Protein AF-0000000087551249 (afdb_homodimer)

Solvent-accessible surface area (backbone atoms only — not comparable to full-atom values): 108368 Å² total; per-residue (Å²): 127,77,73,72,62,60,64,64,60,66,68,62,65,72,64,69,71,70,69,76,69,64,62,28,78,43,80,35,20,57,87,67,61,36,80,37,28,28,23,51,27,59,48,64,46,78,80,56,37,34,36,37,21,14,61,62,23,50,32,40,34,32,59,84,55,61,48,70,63,79,89,60,98,62,96,59,46,29,38,47,56,72,41,65,37,43,92,74,44,35,36,35,34,30,26,70,90,45,57,42,31,39,37,38,39,92,92,38,81,43,81,42,50,66,85,35,77,92,44,60,92,66,51,50,63,44,78,56,96,94,36,67,24,36,60,55,68,59,40,45,65,76,70,66,72,46,86,91,57,27,34,26,37,81,42,85,66,22,36,37,40,43,38,72,72,31,51,31,36,28,29,38,71,82,64,80,50,78,45,77,34,96,46,69,33,50,53,82,51,51,60,41,42,39,65,59,85,60,37,34,37,41,46,35,47,92,76,58,44,32,38,32,36,44,89,73,38,78,44,84,43,87,67,87,46,65,65,73,38,36,77,73,40,43,53,36,28,35,64,66,76,73,46,32,34,35,38,42,94,50,27,38,21,44,45,43,78,56,96,90,36,63,42,74,42,84,73,50,65,51,55,68,90,77,45,60,74,77,40,44,26,26,65,43,75,41,72,91,77,40,33,36,40,37,18,14,59,63,70,8,38,36,41,32,32,65,39,61,33,32,51,38,55,71,64,89,79,59,84,72,45,63,35,40,38,39,41,74,67,48,57,69,30,32,30,33,75,37,35,36,28,32,37,56,62,32,70,74,46,73,63,62,58,84,51,90,62,86,41,22,48,45,69,48,97,78,55,22,41,35,33,37,37,93,82,29,33,38,36,39,28,35,45,93,55,72,44,68,48,67,54,71,44,78,53,96,42,37,49,53,42,50,47,78,57,96,74,29,31,35,38,32,30,26,45,96,80,67,65,41,21,34,43,38,34,19,73,49,94,79,71,79,63,77,73,44,76,45,81,37,79,49,59,72,35,18,72,42,68,80,51,99,50,36,30,39,36,24,15,54,62,26,43,31,42,32,33,63,88,72,70,41,82,41,73,50,95,57,71,88,38,35,29,37,28,63,47,64,44,99,85,67,50,36,36,40,29,20,63,67,73,13,40,27,41,56,53,94,93,36,78,42,78,57,81,57,47,97,83,45,50,43,22,36,39,47,52,76,40,68,52,97,86,46,32,31,42,33,39,11,55,67,16,37,33,38,32,54,44,67,53,54,54,48,20,73,72,66,72,66,57,85,72,67,61,42,66,44,44,32,70,44,25,40,87,50,34,31,40,36,48,50,30,38,78,15,26,48,41,75,33,76,75,53,31,36,39,38,22,12,49,58,31,47,42,31,31,41,77,89,72,50,83,83,86,60,44,60,84,70,52,67,43,60,45,38,32,35,38,69,82,75,48,95,53,76,43,80,45,59,60,55,45,79,45,64,62,86,42,64,54,31,38,39,39,50,50,46,47,46,78,59,66,67,87,57,62,50,35,33,36,31,66,25,58,61,88,47,77,81,55,66,78,37,81,45,61,94,46,40,50,78,40,68,70,61,73,59,45,56,33,38,40,39,35,36,34,49,45,48,87,84,75,40,65,33,71,50,71,36,38,36,41,26,55,65,52,74,79,68,34,68,69,42,51,50,50,53,50,53,52,52,51,53,50,53,51,49,52,51,51,53,53,50,52,56,54,48,56,55,44,54,57,48,52,52,53,40,54,53,48,55,53,51,40,55,53,57,56,57,55,48,57,56,57,58,55,55,57,56,53,54,55,48,46,54,44,57,51,53,39,55,60,35,48,51,43,40,54,38,47,55,49,39,75,72,51,88,50,69,69,57,36,51,52,35,46,51,48,40,44,53,50,36,49,52,50,35,53,48,36,52,51,48,38,54,46,43,53,59,67,67,45,88,61,55,58,56,41,92,68,70,45,46,56,38,59,54,54,49,54,51,48,60,69,46,42,65,63,23,46,76,37,51,22,50,78,45,81,66,37,50,76,80,46,73,41,38,56,33,61,70,61,50,50,52,40,51,47,44,55,52,51,52,44,48,74,45,24,60,70,30,49,34,44,34,34,43,51,78,57,95,53,24,40,35,40,38,42,38,27,48,20,79,42,73,52,67,72,54,39,51,46,55,43,42,53,66,70,73,57,84,80,71,85,70,64,40,74,85,65,45,57,56,63,57,47,36,51,52,56,30,49,67,48,67,27,48,66,44,64,45,78,28,85,93,42,8,33,30,38,41,36,39,32,63,46,81,72,128,127,76,71,68,63,56,57,62,60,61,66,63,61,67,62,68,72,70,68,73,65,63,62,26,78,44,79,35,21,57,88,65,60,36,81,37,27,28,23,52,25,60,47,63,46,75,78,56,36,34,36,37,21,14,61,62,24,49,32,40,34,31,57,84,54,61,48,69,64,78,90,59,99,62,96,61,48,30,38,45,57,74,39,64,37,44,92,74,44,35,36,33,34,32,26,82,80,46,57,42,30,41,36,37,40,91,92,37,80,41,81,42,49,63,85,35,77,90,44,60,90,66,52,49,65,44,78,55,95,93,36,67,24,35,62,52,68,61,38,43,62,78,71,68,72,48,85,89,55,27,34,26,35,80,41,85,64,22,36,38,39,42,37,71,72,29,51,31,35,26,27,37,72,82,63,78,48,78,42,75,35,96,43,69,33,50,51,83,50,53,58,40,44,38,64,59,85,57,36,34,36,40,45,36,45,92,76,58,45,33,38,31,36,44,88,71,40,76,44,82,43,88,66,89,45,63,65,73,36,36,79,73,38,44,54,37,27,34,64,67,74,71,45,33,34,38,37,44,93,50,27,37,22,45,46,42,77,55,94,89,34,63,44,72,43,82,73,50,60,51,56,69,89,76,47,60,75,74,41,43,25,26,64,43,76,42,73,90,75,42,33,38,40,36,17,14,59,60,70,8,39,37,41,34,30,64,38,61,32,30,48,38,54,70,62,87,79,59,84,72,45,62,34,40,38,38,41,74,68,48,57,68,28,33,30,33,74,37,35,36,27,32,35,56,61,31,71,75,47,73,63,60,60,83,51,89,60,84,42,23,48,45,68,48,96,80,56,21,43,35,33,35,35,92,83,28,33,38,35,39,26,34,46,94,55,72,45,67,49,66,55,72,45,79,55,98,42,37,47,54,42,51,45,76,58,95,73,29,31,34,37,30,30,26,45,96,79,67,66,40,20,36,44,37,34,19,72,50,93,78,71,78,61,74,75,45,78,45,80,37,76,48,58,71,36,18,71,43,68,78,52,98,52,35,31,39,38,24,16,53,62,27,43,32,42,31,33,63,88,73,69,42,78,42,72,50,96,56,73,89,37,34,28,36,27,62,46,64,43,96,85,68,51,36,37,39,30,19,65,66,73,13,43,27,42,56,52,95,91,35,78,41,76,57,84,59,46,97,83,45,48,43,23,36,38,48,52,77,40,68,51,97,86,47,34,32,42,33,38,12,56,66,17,39,31,37,33,53,45,66,53,54,53,47,20,72,71,66,73,65,58,84,71,66,61,42,67,44,44,31,67,43,24,40,86,50,34,31,40,36,49,50,31,38,79,15,26,47,40,76,34,76,76,55,32,37,38,38,21,12,50,59,31,46,41,31,33,40,77,88,73,51,85,84,86,59,43,60,85,69,51,66,42,61,44,39,33,36,36,70,82,74,49,96,54,75,42,78,44,59,60,55,44,80,47,64,62,86,42,64,55,33,38,39,39,52,51,47,48,46,78,59,65,66,86,57,64,48,36,34,36,29,67,26,56,62,86,48,75,83,53,65,78,37,81,45,61,93,46,39,47,77,42,69,69,61,74,62,45,55,33,39,39,40,34,36,34,50,44,48,89,84,76,39,67,32,73,49,74,37,38,35,40,26,57,65,52,76,80,68,33,69,68,43,52,48,48,52,51,50,52,52,51,51,51,54,49,49,53,48,51,54,52,46,52,56,52,45,56,56,42,52,58,49,50,52,54,36,52,55,47,53,54,53,38,52,55,57,54,56,58,47,55,58,57,58,57,56,57,55,54,55,56,47,52,54,40,59,54,53,38,55,62,35,48,50,44,39,52,39,47,54,50,39,74,74,50,90,50,70,70,57,36,49,52,36,46,51,51,42,45,52,51,35,49,50,50,37,52,48,39,53,51,48,40,54,44,44,54,59,65,67,43,87,62,56,56,56,40,92,68,70,46,46,56,36,58,55,53,49,55,51,49,60,70,46,42,65,62,24,43,76,36,52,22,50,79,45,81,66,36,50,75,82,47,74,41,37,57,33,61,71,59,51,50,52,40,51,47,45,55,52,52,51,44,45,76,44,23,60,70,29,49,33,45,32,35,42,50,78,58,95,53,23,38,36,40,36,44,36,28,46,20,78,44,73,52,68,72,54,41,54,48,55,44,42,54,66,70,69,56,85,82,72,83,68,63,45,78,84,68,45,58,55,64,56,48,36,51,54,54,29,49,67,47,67,28,52,68,45,63,43,80,30,86,92,42,8,34,31,38,41,35,39,34,63,42,79,73,127

Structure (mmCIF, N/CA/C/O backbone):
data_AF-0000000087551249-model_v1
#
loop_
_entity.id
_entity.type
_entity.pdbx_description
1 polymer 'Histidine kinase domain-containing protein'
#
loop_
_atom_site.group_PDB
_atom_site.id
_atom_site.type_symbol
_atom_site.label_atom_id
_atom_site.label_alt_id
_atom_site.label_comp_id
_atom_site.label_asym_id
_atom_site.label_entity_id
_atom_site.label_seq_id
_atom_site.pdbx_PDB_ins_code
_atom_site.Cartn_x
_atom_site.Cartn_y
_atom_site.Cartn_z
_atom_site.occupancy
_atom_site.B_iso_or_equiv
_atom_site.auth_seq_id
_atom_site.auth_comp_id
_atom_site.auth_asym_id
_atom_site.auth_atom_id
_atom_site.pdbx_PDB_model_num
ATOM 1 N N . MET A 1 1 ? 5.918 42.438 58.781 1 24.77 1 MET A N 1
ATOM 2 C CA . MET A 1 1 ? 4.816 42.25 57.844 1 24.77 1 MET A CA 1
ATOM 3 C C . MET A 1 1 ? 5.34 41.906 56.438 1 24.77 1 MET A C 1
ATOM 5 O O . MET A 1 1 ? 4.617 41.344 55.625 1 24.77 1 MET A O 1
ATOM 9 N N . ILE A 1 2 ? 6.496 42.531 56 1 31.47 2 ILE A N 1
ATOM 10 C CA . ILE A 1 2 ? 7.059 42.562 54.656 1 31.47 2 ILE A CA 1
ATOM 11 C C . ILE A 1 2 ? 7.617 41.188 54.312 1 31.47 2 ILE A C 1
ATOM 13 O O . ILE A 1 2 ? 7.715 40.844 53.125 1 31.47 2 ILE A O 1
ATOM 17 N N . MET A 1 3 ? 8.117 40.375 55.25 1 31.5 3 MET A N 1
ATOM 18 C CA . MET A 1 3 ? 8.875 39.156 54.969 1 31.5 3 MET A CA 1
ATOM 19 C C . MET A 1 3 ? 7.973 38.062 54.438 1 31.5 3 MET A C 1
ATOM 21 O O . MET A 1 3 ? 8.461 37.062 53.906 1 31.5 3 MET A O 1
ATOM 25 N N . LYS A 1 4 ? 6.719 37.938 54.938 1 36.16 4 LYS A N 1
ATOM 26 C CA . LYS A 1 4 ? 5.805 36.844 54.656 1 36.16 4 LYS A CA 1
ATOM 27 C C . LYS A 1 4 ? 5.406 36.844 53.188 1 36.16 4 LYS A C 1
ATOM 29 O O . LYS A 1 4 ? 4.766 35.906 52.719 1 36.16 4 LYS A O 1
ATOM 34 N N . ARG A 1 5 ? 5.469 38 52.5 1 33.5 5 ARG A N 1
ATOM 35 C CA . ARG A 1 5 ? 4.949 38 51.156 1 33.5 5 ARG A CA 1
ATOM 36 C C . ARG A 1 5 ? 5.891 37.281 50.188 1 33.5 5 ARG A C 1
ATOM 38 O O . ARG A 1 5 ? 5.527 37 49.031 1 33.5 5 ARG A O 1
ATOM 45 N N . LEU A 1 6 ? 7.234 37.281 50.531 1 31.17 6 LEU A N 1
ATOM 46 C CA . LEU A 1 6 ? 8.195 36.812 49.531 1 31.17 6 LEU A CA 1
ATOM 47 C C . LEU A 1 6 ? 8.102 35.312 49.344 1 31.17 6 LEU A C 1
ATOM 49 O O . LEU A 1 6 ? 8.312 34.781 48.25 1 31.17 6 LEU A O 1
ATOM 53 N N . LEU A 1 7 ? 7.738 34.594 50.406 1 29.45 7 LEU A N 1
ATOM 54 C CA . LEU A 1 7 ? 7.879 33.156 50.312 1 29.45 7 LEU A CA 1
ATOM 55 C C . LEU A 1 7 ? 6.809 32.562 49.406 1 29.45 7 LEU A C 1
ATOM 57 O O . LEU A 1 7 ? 7 31.484 48.844 1 29.45 7 LEU A O 1
ATOM 61 N N . LEU A 1 8 ? 5.59 33.188 49.375 1 29.28 8 LEU A N 1
ATOM 62 C CA . LEU A 1 8 ? 4.52 32.531 48.656 1 29.28 8 LEU A CA 1
ATOM 63 C C . LEU A 1 8 ? 4.82 32.531 47.156 1 29.28 8 LEU A C 1
ATOM 65 O O . LEU A 1 8 ? 4.32 31.672 46.406 1 29.28 8 LEU A O 1
ATOM 69 N N . SER A 1 9 ? 5.562 33.594 46.625 1 29.72 9 SER A N 1
ATOM 70 C CA . SER A 1 9 ? 5.75 33.688 45.188 1 29.72 9 SER A CA 1
ATOM 71 C C . SER A 1 9 ? 6.645 32.562 44.656 1 29.72 9 SER A C 1
ATOM 73 O O . SER A 1 9 ? 6.75 32.344 43.469 1 29.72 9 SER A O 1
ATOM 75 N N . PHE A 1 10 ? 7.605 32.125 45.469 1 31.23 10 PHE A N 1
ATOM 76 C CA . PHE A 1 10 ? 8.539 31.141 44.938 1 31.23 10 PHE A CA 1
ATOM 77 C C . PHE A 1 10 ? 7.824 29.828 44.625 1 31.23 10 PHE A C 1
ATOM 79 O O . PHE A 1 10 ? 8.398 28.922 44.031 1 31.23 10 PHE A O 1
ATOM 86 N N . CYS A 1 11 ? 6.797 29.531 45.438 1 29.86 11 CYS A N 1
ATOM 87 C CA . CYS A 1 11 ? 6.273 28.203 45.188 1 29.86 11 CYS A CA 1
ATOM 88 C C . CYS A 1 11 ? 5.605 28.109 43.812 1 29.86 11 CYS A C 1
ATOM 90 O O . CYS A 1 11 ? 5.258 27.031 43.344 1 29.86 11 CYS A O 1
ATOM 92 N N . LEU A 1 12 ? 5.059 29.25 43.312 1 28.78 12 LEU A N 1
ATOM 93 C CA . LEU A 1 12 ? 4.191 29.016 42.156 1 28.78 12 LEU A CA 1
ATOM 94 C C . LEU A 1 12 ? 5.008 28.625 40.938 1 28.78 12 LEU A C 1
ATOM 96 O O . LEU A 1 12 ? 4.535 27.859 40.094 1 28.78 12 LEU A O 1
ATOM 100 N N . CYS A 1 13 ? 6.09 29.406 40.562 1 29.33 13 CYS A N 1
ATOM 101 C CA . CYS A 1 13 ? 6.406 29.391 39.156 1 29.33 13 CYS A CA 1
ATOM 102 C C . CYS A 1 13 ? 7.113 28.109 38.75 1 29.33 13 CYS A C 1
ATOM 104 O O . CYS A 1 13 ? 7.938 28.109 37.844 1 29.33 13 CYS A O 1
ATOM 106 N N . HIS A 1 14 ? 7.402 27.25 39.625 1 29.98 14 HIS A N 1
ATOM 107 C CA . HIS A 1 14 ? 8 26.141 38.906 1 29.98 14 HIS A CA 1
ATOM 108 C C . HIS A 1 14 ? 7.086 25.672 37.781 1 29.98 14 HIS A C 1
ATOM 110 O O . HIS A 1 14 ? 6.246 24.781 37.969 1 29.98 14 HIS A O 1
ATOM 116 N N . PHE A 1 15 ? 6.648 26.641 37 1 30.3 15 PHE A N 1
ATOM 117 C CA . PHE A 1 15 ? 6.141 26.062 35.781 1 30.3 15 PHE A CA 1
ATOM 118 C C . PHE A 1 15 ? 7.188 25.156 35.125 1 30.3 15 PHE A C 1
ATOM 120 O O . PHE A 1 15 ? 8.156 25.641 34.531 1 30.3 15 PHE A O 1
ATOM 127 N N . LEU A 1 16 ? 7.508 24.109 35.688 1 31.88 16 LEU A N 1
ATOM 128 C CA . LEU A 1 16 ? 8.18 23.094 34.875 1 31.88 16 LEU A CA 1
ATOM 129 C C . LEU A 1 16 ? 7.609 23.062 33.469 1 31.88 16 LEU A C 1
ATOM 131 O O . LEU A 1 16 ? 6.418 22.812 33.281 1 31.88 16 LEU A O 1
ATOM 135 N N . LEU A 1 17 ? 8.07 23.906 32.688 1 34.16 17 LEU A N 1
ATOM 136 C CA . LEU A 1 17 ? 7.867 23.703 31.25 1 34.16 17 LEU A CA 1
ATOM 137 C C . LEU A 1 17 ? 7.926 22.219 30.891 1 34.16 17 LEU A C 1
ATOM 139 O O . LEU A 1 17 ? 8.977 21.594 31 1 34.16 17 LEU A O 1
ATOM 143 N N . PHE A 1 18 ? 6.996 21.609 31.297 1 37.38 18 PHE A N 1
ATOM 144 C CA . PHE A 1 18 ? 6.906 20.281 30.703 1 37.38 18 PHE A CA 1
ATOM 145 C C . PHE A 1 18 ? 7.082 20.344 29.188 1 37.38 18 PHE A C 1
ATOM 147 O O . PHE A 1 18 ? 6.23 20.891 28.484 1 37.38 18 PHE A O 1
ATOM 154 N N . PHE A 1 19 ? 8.266 20.516 28.812 1 43.59 19 PHE A N 1
ATOM 155 C CA . PHE A 1 19 ? 8.586 20.266 27.422 1 43.59 19 PHE A CA 1
ATOM 156 C C . PHE A 1 19 ? 7.879 19.016 26.906 1 43.59 19 PHE A C 1
ATOM 158 O O . PHE A 1 19 ? 7.766 18.031 27.641 1 43.59 19 PHE A O 1
ATOM 165 N N . GLY A 1 20 ? 7.039 19.203 26.047 1 49.69 20 GLY A N 1
ATOM 166 C CA . GLY A 1 20 ? 6.156 18.219 25.438 1 49.69 20 GLY A CA 1
ATOM 167 C C . GLY A 1 20 ? 6.859 16.938 25.078 1 49.69 20 GLY A C 1
ATOM 168 O O . GLY A 1 20 ? 7.863 16.953 24.359 1 49.69 20 GLY A O 1
ATOM 169 N N . GLN A 1 21 ? 6.738 16.031 25.922 1 62.34 21 GLN A N 1
ATOM 170 C CA . GLN A 1 21 ? 7.117 14.656 25.609 1 62.34 21 GLN A CA 1
ATOM 171 C C . GLN A 1 21 ? 6.699 14.273 24.203 1 62.34 21 GLN A C 1
ATOM 173 O O . GLN A 1 21 ? 5.586 14.578 23.766 1 62.34 21 GLN A O 1
ATOM 178 N N . GLN A 1 22 ? 7.754 13.898 23.422 1 76.5 22 GLN A N 1
ATOM 179 C CA . GLN A 1 22 ? 7.5 13.406 22.062 1 76.5 22 GLN A CA 1
ATOM 180 C C . GLN A 1 22 ? 6.824 12.039 22.094 1 76.5 22 GLN A C 1
ATOM 182 O O . GLN A 1 22 ? 7.102 11.227 22.969 1 76.5 22 GLN A O 1
ATOM 187 N N . TYR A 1 23 ? 5.695 11.914 21.438 1 81.56 23 TYR A N 1
ATOM 188 C CA . TYR A 1 23 ? 5.02 10.625 21.312 1 81.56 23 TYR A CA 1
ATOM 189 C C . TYR A 1 23 ? 4.559 10.391 19.875 1 81.56 23 TYR A C 1
ATOM 191 O O . TYR A 1 23 ? 4.539 11.32 19.062 1 81.56 23 TYR A O 1
ATOM 199 N N . SER A 1 24 ? 4.434 9.156 19.562 1 86 24 SER A N 1
ATOM 200 C CA . SER A 1 24 ? 3.836 8.773 18.297 1 86 24 SER A CA 1
ATOM 201 C C . SER A 1 24 ? 2.391 8.328 18.469 1 86 24 SER A C 1
ATOM 203 O O . SER A 1 24 ? 2.086 7.551 19.375 1 86 24 SER A O 1
ATOM 205 N N . SER A 1 25 ? 1.511 8.883 17.656 1 89.06 25 SER A N 1
ATOM 206 C CA . SER A 1 25 ? 0.087 8.57 17.734 1 89.06 25 SER A CA 1
ATOM 207 C C . SER A 1 25 ? -0.388 7.836 16.484 1 89.06 25 SER A C 1
ATOM 209 O O . SER A 1 25 ? -0.052 8.219 15.367 1 89.06 25 SER A O 1
ATOM 211 N N . PHE A 1 26 ? -1.101 6.723 16.734 1 89.25 26 PHE A N 1
ATOM 212 C CA . PHE A 1 26 ? -1.657 5.914 15.664 1 89.25 26 PHE A CA 1
ATOM 213 C C . PHE A 1 26 ? -3.176 5.848 15.766 1 89.25 26 PHE A C 1
ATOM 215 O O . PHE A 1 26 ? -3.717 5.309 16.734 1 89.25 26 PHE A O 1
ATOM 222 N N . TRP A 1 27 ? -3.844 6.328 14.742 1 89.19 27 TRP A N 1
ATOM 223 C CA . TRP A 1 27 ? -5.305 6.344 14.734 1 89.19 27 TRP A CA 1
ATOM 224 C C . TRP A 1 27 ? -5.855 5.176 13.93 1 89.19 27 TRP A C 1
ATOM 226 O O . TRP A 1 27 ? -5.375 4.891 12.828 1 89.19 27 TRP A O 1
ATOM 236 N N . TYR A 1 28 ? -6.742 4.488 14.531 1 91 28 TYR A N 1
ATOM 237 C CA . TYR A 1 28 ? -7.496 3.426 13.867 1 91 28 TYR A CA 1
ATOM 238 C C . TYR A 1 28 ? -8.992 3.736 13.875 1 91 28 TYR A C 1
ATOM 240 O O . TYR A 1 28 ? -9.547 4.133 14.898 1 91 28 TYR A O 1
ATOM 248 N N . ASN A 1 29 ? -9.57 3.629 12.789 1 89.12 29 ASN A N 1
ATOM 249 C CA . ASN A 1 29 ? -10.992 3.889 12.594 1 89.12 29 ASN A CA 1
ATOM 250 C C . ASN A 1 29 ? -11.602 2.938 11.562 1 89.12 29 ASN A C 1
ATOM 252 O O . ASN A 1 29 ? -11.07 1.857 11.32 1 89.12 29 ASN A O 1
ATOM 256 N N . THR A 1 30 ? -12.672 3.254 11.023 1 80.31 30 THR A N 1
ATOM 257 C CA . THR A 1 30 ? -13.359 2.381 10.078 1 80.31 30 THR A CA 1
ATOM 258 C C . THR A 1 30 ? -12.578 2.275 8.766 1 80.31 30 THR A C 1
ATOM 260 O O . THR A 1 30 ? -12.773 1.333 8 1 80.31 30 THR A O 1
ATOM 263 N N . ASP A 1 31 ? -11.625 3.158 8.641 1 75.75 31 ASP A N 1
ATOM 264 C CA . ASP A 1 31 ? -10.836 3.162 7.414 1 75.75 31 ASP A CA 1
ATOM 265 C C . ASP A 1 31 ? -9.758 2.08 7.453 1 75.75 31 ASP A C 1
ATOM 267 O O . ASP A 1 31 ? -9.258 1.655 6.406 1 75.75 31 ASP A O 1
ATOM 271 N N . ASN A 1 32 ? -9.477 1.816 8.641 1 83.31 32 ASN A N 1
ATOM 272 C CA . ASN A 1 32 ? -8.336 0.901 8.719 1 83.31 32 ASN A CA 1
ATOM 273 C C . ASN A 1 32 ? -8.617 -0.252 9.68 1 83.31 32 ASN A C 1
ATOM 275 O O . ASN A 1 32 ? -7.773 -0.584 10.516 1 83.31 32 ASN A O 1
ATOM 279 N N . GLY A 1 33 ? -9.828 -0.798 9.648 1 80.12 33 GLY A N 1
ATOM 280 C CA . GLY A 1 33 ? -10.008 -2.115 10.242 1 80.12 33 GLY A CA 1
ATOM 281 C C . GLY A 1 33 ? -11.102 -2.15 11.297 1 80.12 33 GLY A C 1
ATOM 282 O O . GLY A 1 33 ? -11.656 -3.213 11.586 1 80.12 33 GLY A O 1
ATOM 283 N N . LEU A 1 34 ? -11.492 -0.996 11.891 1 87.94 34 LEU A N 1
ATOM 284 C CA . LEU A 1 34 ? -12.516 -1.001 12.938 1 87.94 34 LEU A CA 1
ATOM 285 C C . LEU A 1 34 ? -13.914 -1 12.32 1 87.94 34 LEU A C 1
ATOM 287 O O . LEU A 1 34 ? -14.133 -0.386 11.281 1 87.94 34 LEU A O 1
ATOM 291 N N . PRO A 1 35 ? -14.773 -1.678 12.953 1 78.88 35 PRO A N 1
ATOM 292 C CA . PRO A 1 35 ? -16.141 -1.687 12.438 1 78.88 35 PRO A CA 1
ATOM 293 C C . PRO A 1 35 ? -16.875 -0.371 12.688 1 78.88 35 PRO A C 1
ATOM 295 O O . PRO A 1 35 ? -17.828 -0.045 11.969 1 78.88 35 PRO A O 1
ATOM 298 N N . GLN A 1 36 ? -16.453 0.312 13.758 1 80.56 36 GLN A N 1
ATOM 299 C CA . GLN A 1 36 ? -17.047 1.575 14.164 1 80.56 36 GLN A CA 1
ATOM 300 C C . GLN A 1 36 ? -16.016 2.506 14.789 1 80.56 36 GLN A C 1
ATOM 302 O O . GLN A 1 36 ? -14.961 2.055 15.242 1 80.56 36 GLN A O 1
ATOM 307 N N . ASN A 1 37 ? -16.469 3.771 14.773 1 86.44 37 ASN A N 1
ATOM 308 C CA . ASN A 1 37 ? -15.508 4.75 15.281 1 86.44 37 ASN A CA 1
ATOM 309 C C . ASN A 1 37 ? -15.719 5.02 16.766 1 86.44 37 ASN A C 1
ATOM 311 O O . ASN A 1 37 ? -14.891 5.668 17.406 1 86.44 37 ASN A O 1
ATOM 315 N N . SER A 1 38 ? -16.766 4.504 17.344 1 86.19 38 SER A N 1
ATOM 316 C CA . SER A 1 38 ? -16.984 4.637 18.781 1 86.19 38 SER A CA 1
ATOM 317 C C . SER A 1 38 ? -16.359 3.471 19.547 1 86.19 38 SER A C 1
ATOM 319 O O . SER A 1 38 ? -16.75 2.316 19.344 1 86.19 38 SER A O 1
ATOM 321 N N . ILE A 1 39 ? -15.422 3.783 20.359 1 92.19 39 ILE A N 1
ATOM 322 C CA . ILE A 1 39 ? -14.797 2.783 21.234 1 92.19 39 ILE A CA 1
ATOM 323 C C . ILE A 1 39 ? -15.258 2.99 22.672 1 92.19 39 ILE A C 1
ATOM 325 O O . ILE A 1 39 ? -14.773 3.891 23.359 1 92.19 39 ILE A O 1
ATOM 329 N N . LYS A 1 40 ? -15.992 2.15 23.125 1 89.81 40 LYS A N 1
ATOM 330 C CA . LYS A 1 40 ? -16.641 2.348 24.406 1 89.81 40 LYS A CA 1
ATOM 331 C C . LYS A 1 40 ? -15.773 1.819 25.547 1 89.81 40 LYS A C 1
ATOM 333 O O . LYS A 1 40 ? -15.789 2.371 26.656 1 89.81 40 LYS A O 1
ATOM 338 N N . ASP A 1 41 ? -15.109 0.75 25.266 1 93.06 41 ASP A N 1
ATOM 339 C CA . ASP A 1 41 ? -14.273 0.168 26.312 1 93.06 41 ASP A CA 1
ATOM 340 C C . ASP A 1 41 ? -13.102 -0.61 25.703 1 93.06 41 ASP A C 1
ATOM 342 O O . ASP A 1 41 ? -13.148 -1.002 24.547 1 93.06 41 ASP A O 1
ATOM 346 N N . ILE A 1 42 ? -12.031 -0.736 26.5 1 96.12 42 ILE A N 1
ATOM 347 C CA . ILE A 1 42 ? -10.805 -1.414 26.094 1 96.12 42 ILE A CA 1
ATOM 348 C C . ILE A 1 42 ? -10.305 -2.305 27.219 1 96.12 42 ILE A C 1
ATOM 350 O O . ILE A 1 42 ? -10.25 -1.876 28.375 1 96.12 42 ILE A O 1
ATOM 354 N N . ILE A 1 43 ? -9.977 -3.541 26.953 1 95.56 43 ILE A N 1
ATOM 355 C CA . ILE A 1 43 ? -9.43 -4.426 27.969 1 95.56 43 ILE A CA 1
ATOM 356 C C . ILE A 1 43 ? -8.398 -5.359 27.344 1 95.56 43 ILE A C 1
ATOM 358 O O . ILE A 1 43 ? -8.469 -5.676 26.156 1 95.56 43 ILE A O 1
ATOM 362 N N . LYS A 1 44 ? -7.352 -5.766 28.062 1 96.31 44 LYS A N 1
ATOM 363 C CA . LYS A 1 44 ? -6.355 -6.758 27.672 1 96.31 44 LYS A CA 1
ATOM 364 C C . LYS A 1 44 ? -6.613 -8.094 28.359 1 96.31 44 LYS A C 1
ATOM 366 O O . LYS A 1 44 ? -6.727 -8.164 29.594 1 96.31 44 LYS A O 1
ATOM 371 N N . ASP A 1 45 ? -6.68 -9.117 27.625 1 95.19 45 ASP A N 1
ATOM 372 C CA . ASP A 1 45 ? -6.965 -10.406 28.234 1 95.19 45 ASP A CA 1
ATOM 373 C C . ASP A 1 45 ? -5.688 -11.07 28.734 1 95.19 45 ASP A C 1
ATOM 375 O O . ASP A 1 45 ? -4.605 -10.477 28.672 1 95.19 45 ASP A O 1
ATOM 379 N N . LYS A 1 46 ? -5.824 -12.242 29.281 1 93.69 46 LYS A N 1
ATOM 380 C CA . LYS A 1 46 ? -4.738 -12.969 29.938 1 93.69 46 LYS A CA 1
ATOM 381 C C . LYS A 1 46 ? -3.68 -13.391 28.922 1 93.69 46 LYS A C 1
ATOM 383 O O . LYS A 1 46 ? -2.521 -13.617 29.266 1 93.69 46 LYS A O 1
ATOM 388 N N . TYR A 1 47 ? -4.047 -13.445 27.688 1 95 47 TYR A N 1
ATOM 389 C CA . TYR A 1 47 ? -3.172 -13.945 26.625 1 95 47 TYR A CA 1
ATOM 390 C C . TYR A 1 47 ? -2.49 -12.797 25.906 1 95 47 TYR A C 1
ATOM 392 O O . TYR A 1 47 ? -1.646 -13.016 25.031 1 95 47 TYR A O 1
ATOM 400 N N . GLY A 1 48 ? -2.855 -11.586 26.234 1 94.75 48 GLY A N 1
ATOM 401 C CA . GLY A 1 48 ? -2.174 -10.414 25.703 1 94.75 48 GLY A CA 1
ATOM 402 C C . GLY A 1 48 ? -2.951 -9.719 24.609 1 94.75 48 GLY A C 1
ATOM 403 O O . GLY A 1 48 ? -2.537 -8.672 24.109 1 94.75 48 GLY A O 1
ATOM 404 N N . PHE A 1 49 ? -4.105 -10.227 24.234 1 96.75 49 PHE A N 1
ATOM 405 C CA . PHE A 1 49 ? -4.902 -9.594 23.188 1 96.75 49 PHE A CA 1
ATOM 406 C C . PHE A 1 49 ? -5.688 -8.414 23.734 1 96.75 49 PHE A C 1
ATOM 408 O O . PHE A 1 49 ? -6.105 -8.43 24.906 1 96.75 49 PHE A O 1
ATOM 415 N N . ILE A 1 50 ? -5.898 -7.395 22.922 1 97.38 50 ILE A N 1
ATOM 416 C CA . ILE A 1 50 ? -6.707 -6.238 23.312 1 97.38 50 ILE A CA 1
ATOM 417 C C . ILE A 1 50 ? -8.125 -6.398 22.75 1 97.38 50 ILE A C 1
ATOM 419 O O . ILE A 1 50 ? -8.305 -6.684 21.578 1 97.38 50 ILE A O 1
ATOM 423 N N . TRP A 1 51 ? -9.055 -6.285 23.625 1 96.88 51 TRP A N 1
ATOM 424 C CA . TRP A 1 51 ? -10.461 -6.367 23.234 1 96.88 51 TRP A CA 1
ATOM 425 C C . TRP A 1 51 ? -11.117 -4.992 23.281 1 96.88 51 TRP A C 1
ATOM 427 O O . TRP A 1 51 ? -10.883 -4.215 24.219 1 96.88 51 TRP A O 1
ATOM 437 N N . LEU A 1 52 ? -11.938 -4.668 22.281 1 95.75 52 LEU A N 1
ATOM 438 C CA . LEU A 1 52 ? -12.625 -3.393 22.156 1 95.75 52 LEU A CA 1
ATOM 439 C C . LEU A 1 52 ? -14.133 -3.602 22.031 1 95.75 52 LEU A C 1
ATOM 441 O O . LEU A 1 52 ? -14.586 -4.523 21.359 1 95.75 52 LEU A O 1
ATOM 445 N N . SER A 1 53 ? -14.852 -2.793 22.75 1 93.12 53 SER A N 1
ATOM 446 C CA . SER A 1 53 ? -16.297 -2.742 22.578 1 93.12 53 SER A CA 1
ATOM 447 C C . SER A 1 53 ? -16.719 -1.551 21.719 1 93.12 53 SER A C 1
ATOM 449 O O . SER A 1 53 ? -16.25 -0.429 21.938 1 93.12 53 SER A O 1
ATOM 451 N N . THR A 1 54 ? -17.438 -1.833 20.719 1 87.75 54 THR A N 1
ATOM 452 C CA . THR A 1 54 ? -17.906 -0.786 19.812 1 87.75 54 THR A CA 1
ATOM 453 C C . THR A 1 54 ? -19.406 -0.87 19.625 1 87.75 54 THR A C 1
ATOM 455 O O . THR A 1 54 ? -20.062 -1.767 20.156 1 87.75 54 THR A O 1
ATOM 458 N N . ASP A 1 55 ? -19.953 0.056 18.859 1 78.81 55 ASP A N 1
ATOM 459 C CA . ASP A 1 55 ? -21.375 0.024 18.5 1 78.81 55 ASP A CA 1
ATOM 460 C C . ASP A 1 55 ? -21.641 -0.984 17.391 1 78.81 55 ASP A C 1
ATOM 462 O O . ASP A 1 55 ? -22.781 -1.375 17.156 1 78.81 55 ASP A O 1
ATOM 466 N N . GLY A 1 56 ? -20.516 -1.373 16.812 1 76.31 56 GLY A N 1
ATOM 467 C CA . GLY A 1 56 ? -20.672 -2.287 15.695 1 76.31 56 GLY A CA 1
ATOM 468 C C . GLY A 1 56 ? -20.188 -3.693 15.992 1 76.31 56 GLY A C 1
ATOM 469 O O . GLY A 1 56 ? -20.062 -4.52 15.094 1 76.31 56 GLY A O 1
ATOM 470 N N . GLY A 1 57 ? -19.922 -3.912 17.266 1 85.75 57 GLY A N 1
ATOM 471 C CA . GLY A 1 57 ? -19.484 -5.254 17.625 1 85.75 57 GLY A CA 1
ATOM 472 C C . GLY A 1 57 ? -18.266 -5.266 18.516 1 85.75 57 GLY A C 1
ATOM 473 O O . GLY A 1 57 ? -17.781 -4.207 18.938 1 85.75 57 GLY A O 1
ATOM 474 N N . ILE A 1 58 ? -17.906 -6.488 18.875 1 92.25 58 ILE A N 1
ATOM 475 C CA . ILE A 1 58 ? -16.703 -6.707 19.672 1 92.25 58 ILE A CA 1
ATOM 476 C C . ILE A 1 58 ? -15.516 -6.984 18.766 1 92.25 58 ILE A C 1
ATOM 478 O O . ILE A 1 58 ? -15.656 -7.645 17.734 1 92.25 58 ILE A O 1
ATOM 482 N N . VAL A 1 59 ? -14.383 -6.391 19.188 1 94.88 59 VAL A N 1
ATOM 483 C CA . VAL A 1 59 ? -13.203 -6.473 18.328 1 94.88 59 VAL A CA 1
ATOM 484 C C . VAL A 1 59 ? -12.008 -6.945 19.156 1 94.88 59 VAL A C 1
ATOM 486 O O . VAL A 1 59 ? -11.82 -6.523 20.297 1 94.88 59 VAL A O 1
ATOM 489 N N . ARG A 1 60 ? -11.273 -7.836 18.625 1 96.5 60 ARG A N 1
ATOM 490 C CA . ARG A 1 60 ? -10 -8.234 19.219 1 96.5 60 ARG A CA 1
ATOM 491 C C . ARG A 1 60 ? -8.828 -7.695 18.406 1 96.5 60 ARG A C 1
ATOM 493 O O . ARG A 1 60 ? -8.828 -7.773 17.172 1 96.5 60 ARG A O 1
ATOM 500 N N . TYR A 1 61 ? -7.832 -7.109 19.094 1 96.88 61 TYR A N 1
ATOM 501 C CA . TYR A 1 61 ? -6.664 -6.504 18.469 1 96.88 61 TYR A CA 1
ATOM 502 C C . TYR A 1 61 ? -5.383 -7.195 18.906 1 96.88 61 TYR A C 1
ATOM 504 O O . TYR A 1 61 ? -5.18 -7.438 20.094 1 96.88 61 TYR A O 1
ATOM 512 N N . ASP A 1 62 ? -4.523 -7.496 17.953 1 95.94 62 ASP A N 1
ATOM 513 C CA . ASP A 1 62 ? -3.312 -8.234 18.297 1 95.94 62 ASP A CA 1
ATOM 514 C C . ASP A 1 62 ? -2.062 -7.406 18.016 1 95.94 62 ASP A C 1
ATOM 516 O O . ASP A 1 62 ? -0.944 -7.926 18.047 1 95.94 62 ASP A O 1
ATOM 520 N N . GLY A 1 63 ? -2.197 -6.184 17.641 1 94.25 63 GLY A N 1
ATOM 521 C CA . GLY A 1 63 ? -1.077 -5.309 17.344 1 94.25 63 GLY A CA 1
ATOM 522 C C . GLY A 1 63 ? -0.938 -4.992 15.859 1 94.25 63 GLY A C 1
ATOM 523 O O . GLY A 1 63 ? -0.249 -4.043 15.484 1 94.25 63 GLY A O 1
ATOM 524 N N . LYS A 1 64 ? -1.612 -5.723 15.031 1 92 64 LYS A N 1
ATOM 525 C CA . LYS A 1 64 ? -1.578 -5.496 13.586 1 92 64 LYS A CA 1
ATOM 526 C C . LYS A 1 64 ? -2.977 -5.582 12.984 1 92 64 LYS A C 1
ATOM 528 O O . LYS A 1 64 ? -3.379 -4.711 12.211 1 92 64 LYS A O 1
ATOM 533 N N . ASN A 1 65 ? -3.693 -6.621 13.391 1 90.88 65 ASN A N 1
ATOM 534 C CA . ASN A 1 65 ? -4.992 -6.902 12.789 1 90.88 65 ASN A CA 1
ATOM 535 C C . ASN A 1 65 ? -6.125 -6.75 13.797 1 90.88 65 ASN A C 1
ATOM 537 O O . ASN A 1 65 ? -5.949 -7.047 14.984 1 90.88 65 ASN A O 1
ATOM 541 N N . PHE A 1 66 ? -7.242 -6.238 13.312 1 93.06 66 PHE A N 1
ATOM 542 C CA . PHE A 1 66 ? -8.492 -6.211 14.062 1 93.06 66 PHE A CA 1
ATOM 543 C C . PHE A 1 66 ? -9.406 -7.352 13.641 1 93.06 66 PHE A C 1
ATOM 545 O O . PHE A 1 66 ? -9.719 -7.496 12.453 1 93.06 66 PHE A O 1
ATOM 552 N N . LEU A 1 67 ? -9.773 -8.195 14.578 1 92.81 67 LEU A N 1
ATOM 553 C CA . LEU A 1 67 ? -10.719 -9.281 14.344 1 92.81 67 LEU A CA 1
ATOM 554 C C . LEU A 1 67 ? -12.102 -8.914 14.859 1 92.81 67 LEU A C 1
ATOM 556 O O . LEU A 1 67 ? -12.312 -8.805 16.078 1 92.81 67 LEU A O 1
ATOM 560 N N . THR A 1 68 ? -13.031 -8.734 13.938 1 88.12 68 THR A N 1
ATOM 561 C CA . THR A 1 68 ? -14.406 -8.43 14.305 1 88.12 68 THR A CA 1
ATOM 562 C C . THR A 1 68 ? -15.273 -9.688 14.266 1 88.12 68 THR A C 1
ATOM 564 O O . THR A 1 68 ? -15.203 -10.461 13.312 1 88.12 68 THR A O 1
ATOM 567 N N . TYR A 1 69 ? -16.062 -9.898 15.219 1 87.19 69 TYR A N 1
ATOM 568 C CA . TYR A 1 69 ? -16.953 -11.047 15.312 1 87.19 69 TYR A CA 1
ATOM 569 C C . TYR A 1 69 ? -18.344 -10.711 14.797 1 87.19 69 TYR A C 1
ATOM 571 O O . TYR A 1 69 ? -19.203 -10.273 15.562 1 87.19 69 TYR A O 1
ATOM 579 N N . LYS A 1 70 ? -18.578 -10.984 13.555 1 72.25 70 LYS A N 1
ATOM 580 C CA . LYS A 1 70 ? -19.812 -10.555 12.891 1 72.25 70 LYS A CA 1
ATOM 581 C C . LYS A 1 70 ? -20.844 -11.672 12.883 1 72.25 70 LYS A C 1
ATOM 583 O O . LYS A 1 70 ? -22.047 -11.414 12.758 1 72.25 70 LYS A O 1
ATOM 588 N N . ASN A 1 71 ? -20.422 -12.938 13.016 1 75.06 71 ASN A N 1
ATOM 589 C CA . ASN A 1 71 ? -21.344 -14.055 12.852 1 75.06 71 ASN A CA 1
ATOM 590 C C . ASN A 1 71 ? -21.844 -14.562 14.203 1 75.06 71 ASN A C 1
ATOM 592 O O . ASN A 1 71 ? -22.016 -15.766 14.391 1 75.06 71 ASN A O 1
ATOM 596 N N . LEU A 1 72 ? -22.094 -13.664 15.055 1 80.88 72 LEU A N 1
ATOM 597 C CA . LEU A 1 72 ? -22.672 -14.039 16.344 1 80.88 72 LEU A CA 1
ATOM 598 C C . LEU A 1 72 ? -24.188 -13.969 16.297 1 80.88 72 LEU A C 1
ATOM 600 O O . LEU A 1 72 ? -24.75 -13.062 15.672 1 80.88 72 LEU A O 1
ATOM 604 N N . LYS A 1 73 ? -24.859 -14.945 16.703 1 79.12 73 LYS A N 1
ATOM 605 C CA . LYS A 1 73 ? -26.328 -14.961 16.75 1 79.12 73 LYS A CA 1
ATOM 606 C C . LYS A 1 73 ? -26.844 -14.047 17.859 1 79.12 73 LYS A C 1
ATOM 608 O O . LYS A 1 73 ? -27.234 -14.516 18.922 1 79.12 73 LYS A O 1
ATOM 613 N N . LEU A 1 74 ? -26.797 -12.781 17.562 1 77.88 74 LEU A N 1
ATOM 614 C CA . LEU A 1 74 ? -27.219 -11.742 18.5 1 77.88 74 LEU A CA 1
ATOM 615 C C . LEU A 1 74 ? -28.328 -10.891 17.906 1 77.88 74 LEU A C 1
ATOM 617 O O . LEU A 1 74 ? -28.469 -10.805 16.688 1 77.88 74 LEU A O 1
ATOM 621 N N . SER A 1 75 ? -29.094 -10.383 18.781 1 65.38 75 SER A N 1
ATOM 622 C CA . SER A 1 75 ? -30.156 -9.461 18.375 1 65.38 75 SER A CA 1
ATOM 623 C C . SER A 1 75 ? -29.594 -8.086 18.031 1 65.38 75 SER A C 1
ATOM 625 O O . SER A 1 75 ? -30.156 -7.371 17.203 1 65.38 75 SER A O 1
ATOM 627 N N . ASN A 1 76 ? -28.516 -7.73 18.766 1 71.31 76 ASN A N 1
ATOM 628 C CA . ASN A 1 76 ? -27.859 -6.434 18.594 1 71.31 76 ASN A CA 1
ATOM 629 C C . ASN A 1 76 ? -26.344 -6.535 18.797 1 71.31 76 ASN A C 1
ATOM 631 O O . ASN A 1 76 ? -25.875 -7.32 19.625 1 71.31 76 ASN A O 1
ATOM 635 N N . PHE A 1 77 ? -25.703 -5.652 18.062 1 76.62 77 PHE A N 1
ATOM 636 C CA . PHE A 1 77 ? -24.234 -5.715 18.125 1 76.62 77 PHE A CA 1
ATOM 637 C C . PHE A 1 77 ? -23.672 -4.5 18.859 1 76.62 77 PHE A C 1
ATOM 639 O O . PHE A 1 77 ? -22.469 -4.238 18.797 1 76.62 77 PHE A O 1
ATOM 646 N N . ASN A 1 78 ? -24.547 -3.719 19.469 1 79.25 78 ASN A N 1
ATOM 647 C CA . ASN A 1 78 ? -24.109 -2.617 20.312 1 79.25 78 ASN A CA 1
ATOM 648 C C . ASN A 1 78 ? -23.688 -3.105 21.703 1 79.25 78 ASN A C 1
ATOM 650 O O . ASN A 1 78 ? -24.531 -3.52 22.484 1 79.25 78 ASN A O 1
ATOM 654 N N . PHE A 1 79 ? -22.422 -2.961 21.938 1 85.5 79 PHE A N 1
ATOM 655 C CA . PHE A 1 79 ? -21.938 -3.477 23.203 1 85.5 79 PHE A CA 1
ATOM 656 C C . PHE A 1 79 ? -21.547 -2.334 24.141 1 85.5 79 PHE A C 1
ATOM 658 O O . PHE A 1 79 ? -21.219 -1.234 23.672 1 85.5 79 PHE A O 1
ATOM 665 N N . LEU A 1 80 ? -21.516 -2.66 25.391 1 85.81 80 LEU A N 1
ATOM 666 C CA . LEU A 1 80 ? -21.266 -1.643 26.406 1 85.81 80 LEU A CA 1
ATOM 667 C C . LEU A 1 80 ? -19.891 -1.83 27.031 1 85.81 80 LEU A C 1
ATOM 669 O O . LEU A 1 80 ? -18.875 -1.74 26.344 1 85.81 80 LEU A O 1
ATOM 673 N N . TYR A 1 81 ? -19.891 -2.318 28.328 1 89.56 81 TYR A N 1
ATOM 674 C CA . TYR A 1 81 ? -18.625 -2.326 29.062 1 89.56 81 TYR A CA 1
ATOM 675 C C . TYR A 1 81 ? -18.25 -3.738 29.5 1 89.56 81 TYR A C 1
ATOM 677 O O . TYR A 1 81 ? -19.125 -4.531 29.859 1 89.56 81 TYR A O 1
ATOM 685 N N . PHE A 1 82 ? -16.953 -3.938 29.516 1 91.75 82 PHE A N 1
ATOM 686 C CA . PHE A 1 82 ? -16.438 -5.23 29.953 1 91.75 82 PHE A CA 1
ATOM 687 C C . PHE A 1 82 ? -16.531 -5.363 31.469 1 91.75 82 PHE A C 1
ATOM 689 O O . PHE A 1 82 ? -16.297 -4.391 32.188 1 91.75 82 PHE A O 1
ATOM 696 N N . SER A 1 83 ? -16.875 -6.488 31.938 1 89.62 83 SER A N 1
ATOM 697 C CA . SER A 1 83 ? -16.828 -6.91 33.344 1 89.62 83 SER A CA 1
ATOM 698 C C . SER A 1 83 ? -16.156 -8.273 33.469 1 89.62 83 SER A C 1
ATOM 700 O O . SER A 1 83 ? -15.648 -8.828 32.5 1 89.62 83 SER A O 1
ATOM 702 N N . GLY A 1 84 ? -16.047 -8.742 34.625 1 88.81 84 GLY A N 1
ATOM 703 C CA . GLY A 1 84 ? -15.398 -10.023 34.875 1 88.81 84 GLY A CA 1
ATOM 704 C C . GLY A 1 84 ? -14 -9.891 35.438 1 88.81 84 GLY A C 1
ATOM 705 O O . GLY A 1 84 ? -13.695 -8.938 36.156 1 88.81 84 GLY A O 1
ATOM 706 N N . ASN A 1 85 ? -13.211 -10.992 35.156 1 89.19 85 ASN A N 1
ATOM 707 C CA . ASN A 1 85 ? -11.867 -11.062 35.719 1 89.19 85 ASN A CA 1
ATOM 708 C C . ASN A 1 85 ? -10.852 -11.555 34.688 1 89.19 85 ASN A C 1
ATOM 710 O O . ASN A 1 85 ? -10.93 -12.688 34.219 1 89.19 85 ASN A O 1
ATOM 714 N N . VAL A 1 86 ? -9.859 -10.805 34.469 1 91.56 86 VAL A N 1
ATOM 715 C CA . VAL A 1 86 ? -8.867 -11.102 33.438 1 91.56 86 VAL A CA 1
ATOM 716 C C . VAL A 1 86 ? -8.016 -12.297 33.875 1 91.56 86 VAL A C 1
ATOM 718 O O . VAL A 1 86 ? -7.742 -13.195 33.062 1 91.56 86 VAL A O 1
ATOM 721 N N . LYS A 1 87 ? -7.594 -12.352 35.156 1 90.5 87 LYS A N 1
ATOM 722 C CA . LYS A 1 87 ? -6.727 -13.406 35.688 1 90.5 87 LYS A CA 1
ATOM 723 C C . LYS A 1 87 ? -7.422 -14.766 35.625 1 90.5 87 LYS A C 1
ATOM 725 O O . LYS A 1 87 ? -6.785 -15.789 35.375 1 90.5 87 LYS A O 1
ATOM 730 N N . LYS A 1 88 ? -8.734 -14.719 35.75 1 91 88 LYS A N 1
ATOM 731 C CA . LYS A 1 88 ? -9.508 -15.961 35.75 1 91 88 LYS A CA 1
ATOM 732 C C . LYS A 1 88 ? -9.977 -16.297 34.344 1 91 88 LYS A C 1
ATOM 734 O O . LYS A 1 88 ? -10.695 -17.281 34.125 1 91 88 LYS A O 1
ATOM 739 N N . ASP A 1 89 ? -9.57 -15.531 33.438 1 92.94 89 ASP A N 1
ATOM 740 C CA . ASP A 1 89 ? -9.914 -15.734 32.031 1 92.94 89 ASP A CA 1
ATOM 741 C C . ASP A 1 89 ? -11.43 -15.75 31.844 1 92.94 89 ASP A C 1
ATOM 743 O O . ASP A 1 89 ? -11.977 -16.688 31.266 1 92.94 89 ASP A O 1
ATOM 747 N N . SER A 1 90 ? -12.086 -14.75 32.406 1 92.62 90 SER A N 1
ATOM 748 C CA . SER A 1 90 ? -13.531 -14.609 32.281 1 92.62 90 SER A CA 1
ATOM 749 C C . SER A 1 90 ? -13.922 -13.148 32.062 1 92.62 90 SER A C 1
ATOM 751 O O . SER A 1 90 ? -14.07 -12.391 33.031 1 92.62 90 SER A O 1
ATOM 753 N N . LEU A 1 91 ? -14.133 -12.836 30.844 1 93.06 91 LEU A N 1
ATOM 754 C CA . LEU A 1 91 ? -14.617 -11.5 30.5 1 93.06 91 LEU A CA 1
ATOM 755 C C . LEU A 1 91 ? -16.062 -11.555 30.016 1 93.06 91 LEU A C 1
ATOM 757 O O . LEU A 1 91 ? -16.438 -12.453 29.266 1 93.06 91 LEU A O 1
ATOM 761 N N . VAL A 1 92 ? -16.844 -10.68 30.547 1 93.31 92 VAL A N 1
ATOM 762 C CA . VAL A 1 92 ? -18.266 -10.648 30.219 1 93.31 92 VAL A CA 1
ATOM 763 C C . VAL A 1 92 ? -18.641 -9.266 29.688 1 93.31 92 VAL A C 1
ATOM 765 O O . VAL A 1 92 ? -18.172 -8.242 30.203 1 93.31 92 VAL A O 1
ATOM 768 N N . ILE A 1 93 ? -19.453 -9.219 28.672 1 91.75 93 ILE A N 1
ATOM 769 C CA . ILE A 1 93 ? -19.922 -7.941 28.141 1 91.75 93 ILE A CA 1
ATOM 770 C C . ILE A 1 93 ? -21.375 -8.078 27.672 1 91.75 93 ILE A C 1
ATOM 772 O O . ILE A 1 93 ? -21.75 -9.102 27.109 1 91.75 93 ILE A O 1
ATOM 776 N N . SER A 1 94 ? -22.094 -7.105 28 1 88.5 94 SER A N 1
ATOM 777 C CA . SER A 1 94 ? -23.5 -7.117 27.625 1 88.5 94 SER A CA 1
ATOM 778 C C . SER A 1 94 ? -23.75 -6.246 26.391 1 88.5 94 SER A C 1
ATOM 780 O O . SER A 1 94 ? -23.047 -5.258 26.172 1 88.5 94 SER A O 1
ATOM 782 N N . ASN A 1 95 ? -24.672 -6.691 25.594 1 82.44 95 ASN A N 1
ATOM 783 C CA . ASN A 1 95 ? -25.109 -5.801 24.516 1 82.44 95 ASN A CA 1
ATOM 784 C C . ASN A 1 95 ? -26.094 -4.758 25.047 1 82.44 95 ASN A C 1
ATOM 786 O O . ASN A 1 95 ? -26.406 -4.727 26.234 1 82.44 95 ASN A O 1
ATOM 790 N N . ALA A 1 96 ? -26.547 -3.967 24 1 69.56 96 ALA A N 1
ATOM 791 C CA . ALA A 1 96 ? -27.406 -2.85 24.391 1 69.56 96 ALA A CA 1
ATOM 792 C C . ALA A 1 96 ? -28.672 -3.344 25.062 1 69.56 96 ALA A C 1
ATOM 794 O O . ALA A 1 96 ? -29.266 -4.336 24.625 1 69.56 96 ALA A O 1
ATOM 795 N N . ARG A 1 97 ? -29.141 -3.117 26.141 1 64.06 97 ARG A N 1
ATOM 796 C CA . ARG A 1 97 ? -30.344 -3.365 26.922 1 64.06 97 ARG A CA 1
ATOM 797 C C . ARG A 1 97 ? -30.156 -4.551 27.875 1 64.06 97 ARG A C 1
ATOM 799 O O . ARG A 1 97 ? -31.078 -4.934 28.594 1 64.06 97 ARG A O 1
ATOM 806 N N . GLY A 1 98 ? -28.891 -5.234 27.766 1 68.31 98 GLY A N 1
ATOM 807 C CA . GLY A 1 98 ? -28.547 -6.27 28.734 1 68.31 98 GLY A CA 1
ATOM 808 C C . GLY A 1 98 ? -29.281 -7.574 28.484 1 68.31 98 GLY A C 1
ATOM 809 O O . GLY A 1 98 ? -29.484 -8.367 29.406 1 68.31 98 GLY A O 1
ATOM 810 N N . SER A 1 99 ? -29.766 -7.762 27.234 1 73.44 99 SER A N 1
ATOM 811 C CA . SER A 1 99 ? -30.516 -8.977 26.953 1 73.44 99 SER A CA 1
ATOM 812 C C . SER A 1 99 ? -29.594 -10.156 26.688 1 73.44 99 SER A C 1
ATOM 814 O O . SER A 1 99 ? -29.906 -11.297 27.031 1 73.44 99 SER A O 1
ATOM 816 N N . GLU A 1 100 ? -28.453 -9.922 26.094 1 86.38 100 GLU A N 1
ATOM 817 C CA . GLU A 1 100 ? -27.484 -10.961 25.766 1 86.38 100 GLU A CA 1
ATOM 818 C C . GLU A 1 100 ? -26.094 -10.602 26.266 1 86.38 100 GLU A C 1
ATOM 820 O O . GLU A 1 100 ? -25.719 -9.422 26.281 1 86.38 100 GLU A O 1
ATOM 825 N N . TYR A 1 101 ? -25.406 -11.68 26.719 1 91.31 101 TYR A N 1
ATOM 826 C CA . TYR A 1 101 ? -24.062 -11.5 27.266 1 91.31 101 TYR A CA 1
ATOM 827 C C . TYR A 1 101 ? -23.047 -12.344 26.5 1 91.31 101 TYR A C 1
ATOM 829 O O . TYR A 1 101 ? -23.312 -13.5 26.172 1 91.31 101 TYR A O 1
ATOM 837 N N . LEU A 1 102 ? -21.953 -11.711 26.219 1 93.62 102 LEU A N 1
ATOM 838 C CA . LEU A 1 102 ? -20.797 -12.438 25.672 1 93.62 102 LEU A CA 1
ATOM 839 C C . LEU A 1 102 ? -19.812 -12.781 26.781 1 93.62 102 LEU A C 1
ATOM 841 O O . LEU A 1 102 ? -19.453 -11.922 27.594 1 93.62 102 LEU A O 1
ATOM 845 N N . VAL A 1 103 ? -19.469 -14.023 26.812 1 94.44 103 VAL A N 1
ATOM 846 C CA . VAL A 1 103 ? -18.422 -14.477 27.734 1 94.44 103 VAL A CA 1
ATOM 847 C C . VAL A 1 103 ? -17.188 -14.891 26.953 1 94.44 103 VAL A C 1
ATOM 849 O O . VAL A 1 103 ? -17.25 -15.758 26.078 1 94.44 103 VAL A O 1
ATOM 852 N N . ILE A 1 104 ? -16.109 -14.258 27.25 1 95 104 ILE A N 1
ATOM 853 C CA . ILE A 1 104 ? -14.844 -14.531 26.562 1 95 104 ILE A CA 1
ATOM 854 C C . ILE A 1 104 ? -13.938 -15.344 27.484 1 95 104 ILE A C 1
ATOM 856 O O . ILE A 1 104 ? -13.5 -14.859 28.531 1 95 104 ILE A O 1
ATOM 860 N N . THR A 1 105 ? -13.727 -16.547 27.109 1 94.06 105 THR A N 1
ATOM 861 C CA . THR A 1 105 ? -12.852 -17.469 27.812 1 94.06 105 THR A CA 1
ATOM 862 C C . THR A 1 105 ? -11.992 -18.266 26.828 1 94.06 105 THR A C 1
ATOM 864 O O . THR A 1 105 ? -12.484 -18.703 25.781 1 94.06 105 THR A O 1
ATOM 867 N N . LYS A 1 106 ? -10.711 -18.375 27.094 1 93.25 106 LYS A N 1
ATOM 868 C CA . LYS A 1 106 ? -9.773 -19.078 26.219 1 93.25 106 LYS A CA 1
ATOM 869 C C . LYS A 1 106 ? -9.805 -18.516 24.812 1 93.25 106 LYS A C 1
ATOM 871 O O . LYS A 1 106 ? -9.789 -19.281 23.828 1 93.25 106 LYS A O 1
ATOM 876 N N . ARG A 1 107 ? -10.07 -17.234 24.766 1 91.69 107 ARG A N 1
ATOM 877 C CA . ARG A 1 107 ? -10.039 -16.469 23.516 1 91.69 107 ARG A CA 1
ATOM 878 C C . ARG A 1 107 ? -11.25 -16.797 22.641 1 91.69 107 ARG A C 1
ATOM 880 O O . ARG A 1 107 ? -11.266 -16.484 21.453 1 91.69 107 ARG A O 1
ATOM 887 N N . LYS A 1 108 ? -12.195 -17.469 23.219 1 92 108 LYS A N 1
ATOM 888 C CA . LYS A 1 108 ? -13.43 -17.812 22.516 1 92 108 LYS A CA 1
ATOM 889 C C . LYS A 1 108 ? -14.625 -17.094 23.125 1 92 108 LYS A C 1
ATOM 891 O O . LYS A 1 108 ? -14.648 -16.828 24.328 1 92 108 LYS A O 1
ATOM 896 N N . ILE A 1 109 ? -15.594 -16.797 22.234 1 93.06 109 ILE A N 1
ATOM 897 C CA . ILE A 1 109 ? -16.797 -16.094 22.672 1 93.06 109 ILE A CA 1
ATOM 898 C C . ILE A 1 109 ? -17.953 -17.078 22.781 1 93.06 109 ILE A C 1
ATOM 900 O O . ILE A 1 109 ? -18.219 -17.859 21.875 1 93.06 109 ILE A O 1
ATOM 904 N N . THR A 1 110 ? -18.609 -17.062 23.938 1 92.38 110 THR A N 1
ATOM 905 C CA . THR A 1 110 ? -19.844 -17.797 24.156 1 92.38 110 THR A CA 1
ATOM 906 C C . THR A 1 110 ? -20.984 -16.828 24.484 1 92.38 110 THR A C 1
ATOM 908 O O . THR A 1 110 ? -20.781 -15.852 25.219 1 92.38 110 THR A O 1
ATOM 911 N N . ILE A 1 111 ? -22.125 -17.078 23.938 1 92 111 ILE A N 1
ATOM 912 C CA . ILE A 1 111 ? -23.281 -16.203 24.141 1 92 111 ILE A CA 1
ATOM 913 C C . ILE A 1 111 ? -24.172 -16.797 25.234 1 92 111 ILE A C 1
ATOM 915 O O . ILE A 1 111 ? -24.562 -17.969 25.172 1 92 111 ILE A O 1
ATOM 919 N N . LEU A 1 112 ? -24.406 -15.984 26.188 1 89.31 112 LEU A N 1
ATOM 920 C CA . LEU A 1 112 ? -25.297 -16.375 27.266 1 89.31 112 LEU A CA 1
ATOM 921 C C . LEU A 1 112 ? -26.438 -15.367 27.406 1 89.31 112 LEU A C 1
ATOM 923 O O . LEU A 1 112 ? -26.328 -14.219 26.969 1 89.31 112 LEU A O 1
ATOM 927 N N . ARG A 1 113 ? -27.516 -15.836 28 1 86.12 113 ARG A N 1
ATOM 928 C CA . ARG A 1 113 ? -28.656 -14.961 28.266 1 86.12 113 ARG A CA 1
ATOM 929 C C . ARG A 1 113 ? -28.656 -14.508 29.734 1 86.12 113 ARG A C 1
ATOM 931 O O . ARG A 1 113 ? -27.938 -15.07 30.562 1 86.12 113 ARG A O 1
ATOM 938 N N . GLU A 1 114 ? -29.406 -13.453 30 1 80.56 114 GLU A N 1
ATOM 939 C CA . GLU A 1 114 ? -29.422 -12.789 31.297 1 80.56 114 GLU A CA 1
ATOM 940 C C . GLU A 1 114 ? -29.703 -13.789 32.406 1 80.56 114 GLU A C 1
ATOM 942 O O . GLU A 1 114 ? -29.125 -13.672 33.5 1 80.56 114 GLU A O 1
ATOM 947 N N . ASN A 1 115 ? -30.391 -14.852 32.219 1 78.25 115 ASN A N 1
ATOM 948 C CA . ASN A 1 115 ? -30.812 -15.773 33.281 1 78.25 115 ASN A CA 1
ATOM 949 C C . ASN A 1 115 ? -29.828 -16.922 33.438 1 78.25 115 ASN A C 1
ATOM 951 O O . ASN A 1 115 ? -30.031 -17.812 34.281 1 78.25 115 ASN A O 1
ATOM 955 N N . SER A 1 116 ? -28.703 -16.797 32.812 1 83 116 SER A N 1
ATOM 956 C CA . SER A 1 116 ? -27.734 -17.859 32.906 1 83 116 SER A CA 1
ATOM 957 C C . SER A 1 116 ? -27 -17.812 34.25 1 83 116 SER A C 1
ATOM 959 O O . SER A 1 116 ? -26.562 -16.75 34.688 1 83 116 SER A O 1
ATOM 961 N N . PRO A 1 117 ? -26.859 -18.922 34.906 1 80.38 117 PRO A N 1
ATOM 962 C CA . PRO A 1 117 ? -26.234 -18.969 36.25 1 80.38 117 PRO A CA 1
ATOM 963 C C . PRO A 1 117 ? -24.75 -18.594 36.188 1 80.38 117 PRO A C 1
ATOM 965 O O . PRO A 1 117 ? -24.219 -18.078 37.188 1 80.38 117 PRO A O 1
ATOM 968 N N . SER A 1 118 ? -24.141 -18.797 35.156 1 81.69 118 SER A N 1
ATOM 969 C CA . SER A 1 118 ? -22.703 -18.562 35.062 1 81.69 118 SER A CA 1
ATOM 970 C C . SER A 1 118 ? -22.375 -17.062 35.094 1 81.69 118 SER A C 1
ATOM 972 O O . SER A 1 118 ? -21.25 -16.672 35.375 1 81.69 118 SER A O 1
ATOM 974 N N . ILE A 1 119 ? -23.406 -16.219 34.812 1 83.12 119 ILE A N 1
ATOM 975 C CA . ILE A 1 119 ? -23.109 -14.789 34.781 1 83.12 119 ILE A CA 1
ATOM 976 C C . ILE A 1 119 ? -24.016 -14.055 35.75 1 83.12 119 ILE A C 1
ATOM 978 O O . ILE A 1 119 ? -24.25 -12.852 35.625 1 83.12 119 ILE A O 1
ATOM 982 N N . LYS A 1 120 ? -24.531 -14.688 36.656 1 78.31 120 LYS A N 1
ATOM 983 C CA . LYS A 1 120 ? -25.469 -14.109 37.625 1 78.31 120 LYS A CA 1
ATOM 984 C C . LYS A 1 120 ? -24.875 -12.891 38.312 1 78.31 120 LYS A C 1
ATOM 986 O O . LYS A 1 120 ? -25.578 -11.898 38.562 1 78.31 120 LYS A O 1
ATOM 991 N N . ASN A 1 121 ? -23.609 -12.961 38.594 1 78.44 121 ASN A N 1
ATOM 992 C CA . ASN A 1 121 ? -22.969 -11.875 39.344 1 78.44 121 ASN A CA 1
ATOM 993 C C . ASN A 1 121 ? -22.406 -10.82 38.406 1 78.44 121 ASN A C 1
ATOM 995 O O . ASN A 1 121 ? -21.734 -9.891 38.844 1 78.44 121 ASN A O 1
ATOM 999 N N . GLU A 1 122 ? -22.672 -10.953 37.156 1 82 122 GLU A N 1
ATOM 1000 C CA . GLU A 1 122 ? -22.062 -10.023 36.188 1 82 122 GLU A CA 1
ATOM 1001 C C . GLU A 1 122 ? -23.141 -9.367 35.312 1 82 122 GLU A C 1
ATOM 1003 O O . GLU A 1 122 ? -22.812 -8.75 34.312 1 82 122 GLU A O 1
ATOM 1008 N N . THR A 1 123 ? -24.234 -9.398 35.75 1 79.88 123 THR A N 1
ATOM 1009 C CA . THR A 1 123 ? -25.328 -8.898 34.938 1 79.88 123 THR A CA 1
ATOM 1010 C C . THR A 1 123 ? -25.359 -7.371 34.938 1 79.88 123 THR A C 1
ATOM 1012 O O . THR A 1 123 ? -24.984 -6.75 35.938 1 79.88 123 THR A O 1
ATOM 1015 N N . TYR A 1 124 ? -25.797 -6.855 33.938 1 85.06 124 TYR A N 1
ATOM 1016 C CA . TYR A 1 124 ? -25.891 -5.414 33.75 1 85.06 124 TYR A CA 1
ATOM 1017 C C . TYR A 1 124 ? -27.094 -4.844 34.5 1 85.06 124 TYR A C 1
ATOM 1019 O O . TYR A 1 124 ? -27.078 -3.684 34.906 1 85.06 124 TYR A O 1
ATOM 1027 N N . ASN A 1 125 ? -28.062 -5.645 34.688 1 84.06 125 ASN A N 1
ATOM 1028 C CA . ASN A 1 125 ? -29.266 -5.25 35.406 1 84.06 125 ASN A CA 1
ATOM 1029 C C . ASN A 1 125 ? -29.391 -6 36.75 1 84.06 125 ASN A C 1
ATOM 1031 O O . ASN A 1 125 ? -29.047 -7.18 36.812 1 84.06 125 ASN A O 1
ATOM 1035 N N . PHE A 1 126 ? -29.797 -5.215 37.719 1 87.31 126 PHE A N 1
ATOM 1036 C CA . PHE A 1 126 ? -30.016 -5.766 39.031 1 87.31 126 PHE A CA 1
ATOM 1037 C C . PHE A 1 126 ? -31.406 -5.383 39.562 1 87.31 126 PHE A C 1
ATOM 1039 O O . PHE A 1 126 ? -31.781 -4.211 39.531 1 87.31 126 PHE A O 1
ATOM 1046 N N . LYS A 1 127 ? -32.156 -6.43 39.906 1 88.44 127 LYS A N 1
ATOM 1047 C CA . LYS A 1 127 ? -33.5 -6.195 40.438 1 88.44 127 LYS A CA 1
ATOM 1048 C C . LYS A 1 127 ? -33.531 -6.363 41.938 1 88.44 127 LYS A C 1
ATOM 1050 O O . LYS A 1 127 ? -33.094 -7.375 42.469 1 88.44 127 LYS A O 1
ATOM 1055 N N . TYR A 1 128 ? -33.969 -5.348 42.594 1 89.44 128 TYR A N 1
ATOM 1056 C CA . TYR A 1 128 ? -34.125 -5.359 44.062 1 89.44 128 TYR A CA 1
ATOM 1057 C C . TYR A 1 128 ? -35.375 -4.613 44.469 1 89.44 128 TYR A C 1
ATOM 1059 O O . TYR A 1 128 ? -35.562 -3.447 44.125 1 89.44 128 TYR A O 1
ATOM 1067 N N . LYS A 1 129 ? -36.281 -5.176 45.219 1 89.38 129 LYS A N 1
ATOM 1068 C CA . LYS A 1 129 ? -37.531 -4.613 45.719 1 89.38 129 LYS A CA 1
ATOM 1069 C C . LYS A 1 129 ? -38.344 -3.988 44.594 1 89.38 129 LYS A C 1
ATOM 1071 O O . LYS A 1 129 ? -38.75 -2.832 44.688 1 89.38 129 LYS A O 1
ATOM 1076 N N . ASN A 1 130 ? -38.469 -4.594 43.438 1 81.94 130 ASN A N 1
ATOM 1077 C CA . ASN A 1 130 ? -39.25 -4.266 42.281 1 81.94 130 ASN A CA 1
ATOM 1078 C C . ASN A 1 130 ? -38.719 -3.051 41.531 1 81.94 130 ASN A C 1
ATOM 1080 O O . ASN A 1 130 ? -39.438 -2.348 40.844 1 81.94 130 ASN A O 1
ATOM 1084 N N . LYS A 1 131 ? -37.5 -2.766 41.844 1 87.25 131 LYS A N 1
ATOM 1085 C CA . LYS A 1 131 ? -36.781 -1.729 41.125 1 87.25 131 LYS A CA 1
ATOM 1086 C C . LYS A 1 131 ? -35.625 -2.318 40.312 1 87.25 131 LYS A C 1
ATOM 1088 O O . LYS A 1 131 ? -34.969 -3.279 40.781 1 87.25 131 LYS A O 1
ATOM 1093 N N . GLU A 1 132 ? -35.438 -1.687 39.219 1 86 132 GLU A N 1
ATOM 1094 C CA . GLU A 1 132 ? -34.344 -2.125 38.375 1 86 132 GLU A CA 1
ATOM 1095 C C . GLU A 1 132 ? -33.188 -1.12 38.406 1 86 132 GLU A C 1
ATOM 1097 O O . GLU A 1 132 ? -33.406 0.088 38.312 1 86 132 GLU A O 1
ATOM 1102 N N . TYR A 1 133 ? -32.031 -1.616 38.625 1 89.12 133 TYR A N 1
ATOM 1103 C CA . TYR A 1 133 ? -30.828 -0.813 38.688 1 89.12 133 TYR A CA 1
ATOM 1104 C C . TYR A 1 133 ? -29.875 -1.195 37.562 1 89.12 133 TYR A C 1
ATOM 1106 O O . TYR A 1 133 ? -29.734 -2.375 37.219 1 89.12 133 TYR A O 1
ATOM 1114 N N . ILE A 1 134 ? -29.219 -0.173 37.031 1 87.62 134 ILE A N 1
ATOM 1115 C CA . ILE A 1 134 ? -28.266 -0.375 35.938 1 87.62 134 ILE A CA 1
ATOM 1116 C C . ILE A 1 134 ? -26.844 -0.324 36.5 1 87.62 134 ILE A C 1
ATOM 1118 O O . ILE A 1 134 ? -26.531 0.521 37.344 1 87.62 134 ILE A O 1
ATOM 1122 N N . LEU A 1 135 ? -26.078 -1.168 36.031 1 87.56 135 LEU A N 1
ATOM 1123 C CA . LEU A 1 135 ? -24.703 -1.271 36.5 1 87.56 135 LEU A CA 1
ATOM 1124 C C . LEU A 1 135 ? -23.906 -0.035 36.125 1 87.56 135 LEU A C 1
ATOM 1126 O O . LEU A 1 135 ? -23.922 0.378 34.938 1 87.56 135 LEU A O 1
ATOM 1130 N N . PHE A 1 136 ? -23.25 0.569 37.094 1 89.25 136 PHE A N 1
ATOM 1131 C CA . PHE A 1 136 ? -22.266 1.622 36.844 1 89.25 136 PHE A CA 1
ATOM 1132 C C . PHE A 1 136 ? -20.859 1.121 37.125 1 89.25 136 PHE A C 1
ATOM 1134 O O . PHE A 1 136 ? -20.484 0.938 38.281 1 89.25 136 PHE A O 1
ATOM 1141 N N . ASN A 1 137 ? -20.188 0.952 36.125 1 80.62 137 ASN A N 1
ATOM 1142 C CA . ASN A 1 137 ? -18.859 0.411 36.375 1 80.62 137 ASN A CA 1
ATOM 1143 C C . ASN A 1 137 ? -17.781 1.196 35.594 1 80.62 137 ASN A C 1
ATOM 1145 O O . ASN A 1 137 ? -16.656 0.735 35.469 1 80.62 137 ASN A O 1
ATOM 1149 N N . LYS A 1 138 ? -18.125 2.328 35.062 1 83.12 138 LYS A N 1
ATOM 1150 C CA . LYS A 1 138 ? -17.109 3.141 34.375 1 83.12 138 LYS A CA 1
ATOM 1151 C C . LYS A 1 138 ? -17.594 4.578 34.219 1 83.12 138 LYS A C 1
ATOM 1153 O O . LYS A 1 138 ? -18.797 4.828 34.062 1 83.12 138 LYS A O 1
ATOM 1158 N N . ASN A 1 139 ? -16.609 5.391 34.281 1 80.94 139 ASN A N 1
ATOM 1159 C CA . ASN A 1 139 ? -16.875 6.781 33.906 1 80.94 139 ASN A CA 1
ATOM 1160 C C . ASN A 1 139 ? -16.625 7.039 32.438 1 80.94 139 ASN A C 1
ATOM 1162 O O . ASN A 1 139 ? -15.688 6.488 31.859 1 80.94 139 ASN A O 1
ATOM 1166 N N . ASN A 1 140 ? -17.641 7.418 31.719 1 66.06 140 ASN A N 1
ATOM 1167 C CA . ASN A 1 140 ? -17.453 7.773 30.312 1 66.06 140 ASN A CA 1
ATOM 1168 C C . ASN A 1 140 ? -17.953 9.188 30.031 1 66.06 140 ASN A C 1
ATOM 1170 O O . ASN A 1 140 ? -18.688 9.766 30.828 1 66.06 140 ASN A O 1
ATOM 1174 N N . SER A 1 141 ? -17.359 9.789 29.047 1 57.97 141 SER A N 1
ATOM 1175 C CA . SER A 1 141 ? -17.719 11.156 28.672 1 57.97 141 SER A CA 1
ATOM 1176 C C . SER A 1 141 ? -19.172 11.234 28.188 1 57.97 141 SER A C 1
ATOM 1178 O O . SER A 1 141 ? -19.766 12.305 28.188 1 57.97 141 SER A O 1
ATOM 1180 N N . GLN A 1 142 ? -19.75 10.195 27.734 1 57.53 142 GLN A N 1
ATOM 1181 C CA . GLN A 1 142 ? -21.031 10.305 27.062 1 57.53 142 GLN A CA 1
ATOM 1182 C C . GLN A 1 142 ? -22.172 9.852 27.969 1 57.53 142 GLN A C 1
ATOM 1184 O O . GLN A 1 142 ? -23.266 10.414 27.938 1 57.53 142 GLN A O 1
ATOM 1189 N N . SER A 1 143 ? -22.016 8.578 28.531 1 57.56 143 SER A N 1
ATOM 1190 C CA . SER A 1 143 ? -23.203 7.875 29.016 1 57.56 143 SER A CA 1
ATOM 1191 C C . SER A 1 143 ? -23.391 8.07 30.516 1 57.56 143 SER A C 1
ATOM 1193 O O . SER A 1 143 ? -22.547 7.652 31.312 1 57.56 143 SER A O 1
ATOM 1195 N N . ILE A 1 144 ? -24.156 9.188 30.781 1 64.12 144 ILE A N 1
ATOM 1196 C CA . ILE A 1 144 ? -24.5 9.312 32.188 1 64.12 144 ILE A CA 1
ATOM 1197 C C . ILE A 1 144 ? -25.906 8.758 32.438 1 64.12 144 ILE A C 1
ATOM 1199 O O . ILE A 1 144 ? -26.828 9.031 31.672 1 64.12 144 ILE A O 1
ATOM 1203 N N . ILE A 1 145 ? -25.906 7.742 33.281 1 71.88 145 ILE A N 1
ATOM 1204 C CA . ILE A 1 145 ? -27.188 7.258 33.75 1 71.88 145 ILE A CA 1
ATOM 1205 C C . ILE A 1 145 ? -28 8.414 34.344 1 71.88 145 ILE A C 1
ATOM 1207 O O . ILE A 1 145 ? -27.531 9.109 35.25 1 71.88 145 ILE A O 1
ATOM 1211 N N . THR A 1 146 ? -29.062 8.688 33.562 1 72.31 146 THR A N 1
ATOM 1212 C CA . THR A 1 146 ? -29.891 9.789 34 1 72.31 146 THR A CA 1
ATOM 1213 C C . THR A 1 146 ? -31.281 9.297 34.406 1 72.31 146 THR A C 1
ATOM 1215 O O . THR A 1 146 ? -31.672 8.188 34.062 1 72.31 146 THR A O 1
ATOM 1218 N N . TYR A 1 147 ? -31.875 10.164 35.281 1 66.62 147 TYR A N 1
ATOM 1219 C CA . TYR A 1 147 ? -33.25 9.852 35.625 1 66.62 147 TYR A CA 1
ATOM 1220 C C . TYR A 1 147 ? -34.094 9.555 34.375 1 66.62 147 TYR A C 1
ATOM 1222 O O . TYR A 1 147 ? -33.906 10.195 33.344 1 66.62 147 TYR A O 1
ATOM 1230 N N . PRO A 1 148 ? -34.875 8.477 34.562 1 70.5 148 PRO A N 1
ATOM 1231 C CA . PRO A 1 148 ? -35.406 7.742 35.688 1 70.5 148 PRO A CA 1
ATOM 1232 C C . PRO A 1 148 ? -34.594 6.477 36 1 70.5 148 PRO A C 1
ATOM 1234 O O . PRO A 1 148 ? -35 5.699 36.875 1 70.5 148 PRO A O 1
ATOM 1237 N N . PHE A 1 149 ? -33.531 6.375 35.438 1 78.69 149 PHE A N 1
ATOM 1238 C CA . PHE A 1 149 ? -32.75 5.156 35.656 1 78.69 149 PHE A CA 1
ATOM 1239 C C . PHE A 1 149 ? -32.062 5.207 37.031 1 78.69 149 PHE A C 1
ATOM 1241 O O . PHE A 1 149 ? -31.906 6.281 37.594 1 78.69 149 PHE A O 1
ATOM 1248 N N . LYS A 1 150 ? -31.828 4.027 37.594 1 90.06 150 LYS A N 1
ATOM 1249 C CA . LYS A 1 150 ? -31.109 3.842 38.844 1 90.06 150 LYS A CA 1
ATOM 1250 C C . LYS A 1 150 ? -29.797 3.102 38.625 1 90.06 150 LYS A C 1
ATOM 1252 O O . LYS A 1 150 ? -29.641 2.402 37.625 1 90.06 150 LYS A O 1
ATOM 1257 N N . ALA A 1 151 ? -28.969 3.389 39.5 1 92.69 151 ALA A N 1
ATOM 1258 C CA . ALA A 1 151 ? -27.656 2.795 39.281 1 92.69 151 ALA A CA 1
ATOM 1259 C C . ALA A 1 151 ? -27.25 1.915 40.438 1 92.69 151 ALA A C 1
ATOM 1261 O O . ALA A 1 151 ? -27.75 2.086 41.562 1 92.69 151 ALA A O 1
ATOM 1262 N N . PHE A 1 152 ? -26.484 0.985 40.188 1 92.69 152 PHE A N 1
ATOM 1263 C CA . PHE A 1 152 ? -25.844 0.233 41.25 1 92.69 152 PHE A CA 1
ATOM 1264 C C . PHE A 1 152 ? -24.359 0.012 40.969 1 92.69 152 PHE A C 1
ATOM 1266 O O . PHE A 1 152 ? -23.938 0.083 39.812 1 92.69 152 PHE A O 1
ATOM 1273 N N . ILE A 1 153 ? -23.578 -0.115 41.969 1 92.44 153 ILE A N 1
ATOM 1274 C CA . ILE A 1 153 ? -22.141 -0.418 41.875 1 92.44 153 ILE A CA 1
ATOM 1275 C C . ILE A 1 153 ? -21.859 -1.74 42.594 1 92.44 153 ILE A C 1
ATOM 1277 O O . ILE A 1 153 ? -22.312 -1.952 43.719 1 92.44 153 ILE A O 1
ATOM 1281 N N . ARG A 1 154 ? -21.141 -2.502 41.875 1 89.19 154 ARG A N 1
ATOM 1282 C CA . ARG A 1 154 ? -20.828 -3.812 42.438 1 89.19 154 ARG A CA 1
ATOM 1283 C C . ARG A 1 154 ? -19.391 -3.857 42.938 1 89.19 154 ARG A C 1
ATOM 1285 O O . ARG A 1 154 ? -18.453 -3.521 42.188 1 89.19 154 ARG A O 1
ATOM 1292 N N . CYS A 1 155 ? -19.219 -4.242 44.125 1 89.12 155 CYS A N 1
ATOM 1293 C CA . CYS A 1 155 ? -17.922 -4.504 44.75 1 89.12 155 CYS A CA 1
ATOM 1294 C C . CYS A 1 155 ? -17.844 -5.934 45.25 1 89.12 155 CYS A C 1
ATOM 1296 O O . CYS A 1 155 ? -18.812 -6.691 45.156 1 89.12 155 CYS A O 1
ATOM 1298 N N . GLU A 1 156 ? -16.672 -6.285 45.688 1 85.31 156 GLU A N 1
ATOM 1299 C CA . GLU A 1 156 ? -16.516 -7.625 46.25 1 85.31 156 GLU A CA 1
ATOM 1300 C C . GLU A 1 156 ? -17.281 -7.77 47.562 1 85.31 156 GLU A C 1
ATOM 1302 O O . GLU A 1 156 ? -17.828 -8.836 47.844 1 85.31 156 GLU A O 1
ATOM 1307 N N . SER A 1 157 ? -17.359 -6.727 48.312 1 88.25 157 SER A N 1
ATOM 1308 C CA . SER A 1 157 ? -17.969 -6.742 49.625 1 88.25 157 SER A CA 1
ATOM 1309 C C . SER A 1 157 ? -19.5 -6.648 49.531 1 88.25 157 SER A C 1
ATOM 1311 O O . SER A 1 157 ? -20.203 -7.012 50.469 1 88.25 157 SER A O 1
ATOM 1313 N N . GLY A 1 158 ? -19.938 -6.105 48.375 1 90.44 158 GLY A N 1
ATOM 1314 C CA . GLY A 1 158 ? -21.375 -5.941 48.219 1 90.44 158 GLY A CA 1
ATOM 1315 C C . GLY A 1 158 ? -21.75 -5.012 47.094 1 90.44 158 GLY A C 1
ATOM 1316 O O . GLY A 1 158 ? -20.984 -4.852 46.125 1 90.44 158 GLY A O 1
ATOM 1317 N N . ILE A 1 159 ? -23.047 -4.547 47.219 1 93.25 159 ILE A N 1
ATOM 1318 C CA . ILE A 1 159 ? -23.609 -3.719 46.156 1 93.25 159 ILE A CA 1
ATOM 1319 C C . ILE A 1 159 ? -24.094 -2.389 46.75 1 93.25 159 ILE A C 1
ATOM 1321 O O . ILE A 1 159 ? -24.656 -2.352 47.844 1 93.25 159 ILE A O 1
ATOM 1325 N N . TYR A 1 160 ? -23.828 -1.37 46.062 1 93.5 160 TYR A N 1
ATOM 1326 C CA . TYR A 1 160 ? -24.359 -0.05 46.375 1 93.5 160 TYR A CA 1
ATOM 1327 C C . TYR A 1 160 ? -25.484 0.344 45.438 1 93.5 160 TYR A C 1
ATOM 1329 O O . TYR A 1 160 ? -25.328 0.305 44.219 1 93.5 160 TYR A O 1
ATOM 1337 N N . LEU A 1 161 ? -26.562 0.694 45.906 1 94.38 161 LEU A N 1
ATOM 1338 C CA . LEU A 1 161 ? -27.719 1.139 45.156 1 94.38 161 LEU A CA 1
ATOM 1339 C C . LEU A 1 161 ? -27.859 2.656 45.188 1 94.38 161 LEU A C 1
ATOM 1341 O O . LEU A 1 161 ? -27.859 3.246 46.281 1 94.38 161 LEU A O 1
ATOM 1345 N N . LEU A 1 162 ? -27.969 3.246 44.062 1 93.19 162 LEU A N 1
ATOM 1346 C CA . LEU A 1 162 ? -28 4.699 43.938 1 93.19 162 LEU A CA 1
ATOM 1347 C C . LEU A 1 162 ? -29.266 5.156 43.219 1 93.19 162 LEU A C 1
ATOM 1349 O O . LEU A 1 162 ? -29.531 4.719 42.094 1 93.19 162 LEU A O 1
ATOM 1353 N N . GLU A 1 163 ? -29.938 5.969 43.844 1 91.69 163 GLU A N 1
ATOM 1354 C CA . GLU A 1 163 ? -31.156 6.555 43.281 1 91.69 163 GLU A CA 1
ATOM 1355 C C . GLU A 1 163 ? -31.125 8.078 43.406 1 91.69 163 GLU A C 1
ATOM 1357 O O . GLU A 1 163 ? -30.562 8.633 44.344 1 91.69 163 GLU A O 1
ATOM 1362 N N . GLU A 1 164 ? -31.766 8.664 42.469 1 90.62 164 GLU A N 1
ATOM 1363 C CA . GLU A 1 164 ? -31.75 10.117 42.406 1 90.62 164 GLU A CA 1
ATOM 1364 C C . GLU A 1 164 ? -32.344 10.742 43.688 1 90.62 164 GLU A C 1
ATOM 1366 O O . GLU A 1 164 ? -33.5 10.508 44 1 90.62 164 GLU A O 1
ATOM 1371 N N . GLY A 1 165 ? -31.641 11.516 44.375 1 90.69 165 GLY A N 1
ATOM 1372 C CA . GLY A 1 165 ? -32.094 12.297 45.5 1 90.69 165 GLY A CA 1
ATOM 1373 C C . GLY A 1 165 ? -32.312 11.461 46.75 1 90.69 165 GLY A C 1
ATOM 1374 O O . GLY A 1 165 ? -32.844 11.953 47.75 1 90.69 165 GLY A O 1
ATOM 1375 N N . LYS A 1 166 ? -31.922 10.203 46.719 1 92.88 166 LYS A N 1
ATOM 1376 C CA . LYS A 1 166 ? -32.094 9.312 47.875 1 92.88 166 LYS A CA 1
ATOM 1377 C C . LYS A 1 166 ? -30.766 8.938 48.5 1 92.88 166 LYS A C 1
ATOM 1379 O O . LYS A 1 166 ? -29.703 9.188 47.906 1 92.88 166 LYS A O 1
ATOM 1384 N N . ASN A 1 167 ? -30.875 8.43 49.656 1 94.19 167 ASN A N 1
ATOM 1385 C CA . ASN A 1 167 ? -29.688 7.934 50.344 1 94.19 167 ASN A CA 1
ATOM 1386 C C . ASN A 1 167 ? -29.125 6.684 49.656 1 94.19 167 ASN A C 1
ATOM 1388 O O . ASN A 1 167 ? -29.891 5.914 49.062 1 94.19 167 ASN A O 1
ATOM 1392 N N . ILE A 1 168 ? -27.891 6.547 49.75 1 95.44 168 ILE A N 1
ATOM 1393 C CA . ILE A 1 168 ? -27.25 5.359 49.219 1 95.44 168 ILE A CA 1
ATOM 1394 C C . ILE A 1 168 ? -27.578 4.145 50.062 1 95.44 168 ILE A C 1
ATOM 1396 O O . ILE A 1 168 ? -27.562 4.223 51.312 1 95.44 168 ILE A O 1
ATOM 1400 N N . ILE A 1 169 ? -27.891 3.018 49.438 1 94.94 169 ILE A N 1
ATOM 1401 C CA . ILE A 1 169 ? -28.172 1.769 50.156 1 94.94 169 ILE A CA 1
ATOM 1402 C C . ILE A 1 169 ? -27.062 0.765 49.875 1 94.94 169 ILE A C 1
ATOM 1404 O O . ILE A 1 169 ? -26.672 0.548 48.719 1 94.94 169 ILE A O 1
ATOM 1408 N N . TYR A 1 170 ? -26.484 0.266 50.844 1 94.81 170 TYR A N 1
ATOM 1409 C CA . TYR A 1 170 ? -25.469 -0.774 50.719 1 94.81 170 TYR A CA 1
ATOM 1410 C C . TYR A 1 170 ? -26.047 -2.139 51.094 1 94.81 170 TYR A C 1
ATOM 1412 O O . TYR A 1 170 ? -26.641 -2.307 52.156 1 94.81 170 TYR A O 1
ATOM 1420 N N . LEU A 1 171 ? -25.891 -3.02 50.094 1 93.19 171 LEU A N 1
ATOM 1421 C CA . LEU A 1 171 ? -26.266 -4.414 50.312 1 93.19 171 LEU A CA 1
ATOM 1422 C C . LEU A 1 171 ? -25.031 -5.289 50.469 1 93.19 171 LEU A C 1
ATOM 1424 O O . LEU A 1 171 ? -24.125 -5.254 49.594 1 93.19 171 LEU A O 1
ATOM 1428 N N . ASP A 1 172 ? -24.969 -6.012 51.438 1 89.19 172 ASP A N 1
ATOM 1429 C CA . ASP A 1 172 ? -23.812 -6.887 51.625 1 89.19 172 ASP A CA 1
ATOM 1430 C C . ASP A 1 172 ? -23.844 -8.039 50.625 1 89.19 172 ASP A C 1
ATOM 1432 O O . ASP A 1 172 ? -24.828 -8.203 49.875 1 89.19 172 ASP A O 1
ATOM 1436 N N . ARG A 1 173 ? -22.859 -8.859 50.531 1 83.38 173 ARG A N 1
ATOM 1437 C CA . ARG A 1 173 ? -22.688 -9.906 49.531 1 83.38 173 ARG A CA 1
ATOM 1438 C C . ARG A 1 173 ? -23.844 -10.898 49.562 1 83.38 173 ARG A C 1
ATOM 1440 O O . ARG A 1 173 ? -24.203 -11.461 48.531 1 83.38 173 ARG A O 1
ATOM 1447 N N . THR A 1 174 ? -24.453 -11.102 50.688 1 81.94 174 THR A N 1
ATOM 1448 C CA . THR A 1 174 ? -25.516 -12.078 50.844 1 81.94 174 THR A CA 1
ATOM 1449 C C . THR A 1 174 ? -26.875 -11.43 50.656 1 81.94 174 THR A C 1
ATOM 1451 O O . THR A 1 174 ? -27.906 -12.117 50.594 1 81.94 174 THR A O 1
ATOM 1454 N N . PHE A 1 175 ? -26.938 -10.125 50.562 1 81.69 175 PHE A N 1
ATOM 1455 C CA . PHE A 1 175 ? -28.141 -9.336 50.375 1 81.69 175 PHE A CA 1
ATOM 1456 C C . PHE A 1 175 ? -29.047 -9.453 51.594 1 81.69 175 PHE A C 1
ATOM 1458 O O . PHE A 1 175 ? -30.266 -9.289 51.5 1 81.69 175 PHE A O 1
ATOM 1465 N N . LYS A 1 176 ? -28.578 -9.883 52.844 1 80.81 176 LYS A N 1
ATOM 1466 C CA . LYS A 1 176 ? -29.359 -10.047 54.062 1 80.81 176 LYS A CA 1
ATOM 1467 C C . LYS A 1 176 ? -29.359 -8.781 54.906 1 80.81 176 LYS A C 1
ATOM 1469 O O . LYS A 1 176 ? -30.344 -8.461 55.594 1 80.81 176 LYS A O 1
ATOM 1474 N N . THR A 1 177 ? -28.234 -8.133 54.75 1 86.56 177 THR A N 1
ATOM 1475 C CA . THR A 1 177 ? -28.094 -6.91 55.531 1 86.56 177 THR A CA 1
ATOM 1476 C C . THR A 1 177 ? -28.125 -5.68 54.625 1 86.56 177 THR A C 1
ATOM 1478 O O . THR A 1 177 ? -27.438 -5.625 53.594 1 86.56 177 THR A O 1
ATOM 1481 N N . GLU A 1 178 ? -29.031 -4.793 54.938 1 91.12 178 GLU A N 1
ATOM 1482 C CA . GLU A 1 178 ? -29.172 -3.51 54.25 1 91.12 178 GLU A CA 1
ATOM 1483 C C . GLU A 1 178 ? -28.75 -2.355 55.156 1 91.12 178 GLU A C 1
ATOM 1485 O O . GLU A 1 178 ? -29.156 -2.281 56.312 1 91.12 178 GLU A O 1
ATOM 1490 N N . LYS A 1 179 ? -27.781 -1.614 54.719 1 92.94 179 LYS A N 1
ATOM 1491 C CA . LYS A 1 179 ? -27.328 -0.428 55.438 1 92.94 179 LYS A CA 1
ATOM 1492 C C . LYS A 1 179 ? -27.609 0.842 54.625 1 92.94 179 LYS A C 1
ATOM 1494 O O . LYS A 1 179 ? -27.359 0.896 53.438 1 92.94 179 LYS A O 1
ATOM 1499 N N . THR A 1 180 ? -28.094 1.766 55.25 1 93.38 180 THR A N 1
ATOM 1500 C CA . THR A 1 180 ? -28.344 3.051 54.594 1 93.38 180 THR A CA 1
ATOM 1501 C C . THR A 1 180 ? -27.203 4.031 54.875 1 93.38 180 THR A C 1
ATOM 1503 O O . THR A 1 180 ? -26.875 4.281 56.031 1 93.38 180 THR A O 1
ATOM 1506 N N . ILE A 1 181 ? -26.656 4.516 53.938 1 92.94 181 ILE A N 1
ATOM 1507 C CA . ILE A 1 181 ? -25.641 5.559 54.031 1 92.94 181 ILE A CA 1
ATOM 1508 C C . ILE A 1 181 ? -26.297 6.93 53.875 1 92.94 181 ILE A C 1
ATOM 1510 O O . ILE A 1 181 ? -26.859 7.238 52.844 1 92.94 181 ILE A O 1
ATOM 1514 N N . PRO A 1 182 ? -26.25 7.742 54.875 1 89.69 182 PRO A N 1
ATOM 1515 C CA . PRO A 1 182 ? -27 9 54.906 1 89.69 182 PRO A CA 1
ATOM 1516 C C . PRO A 1 182 ? -26.375 10.07 54 1 89.69 182 PRO A C 1
ATOM 1518 O O . PRO A 1 182 ? -26.062 11.164 54.469 1 89.69 182 PRO A O 1
ATOM 1521 N N . ILE A 1 183 ? -26.219 9.891 52.812 1 90.06 183 ILE A N 1
ATOM 1522 C CA . ILE A 1 183 ? -25.766 10.805 51.781 1 90.06 183 ILE A CA 1
ATOM 1523 C C . ILE A 1 183 ? -26.75 10.805 50.625 1 90.06 183 ILE A C 1
ATOM 1525 O O . ILE A 1 183 ? -26.812 9.852 49.844 1 90.06 183 ILE A O 1
ATOM 1529 N N . PRO A 1 184 ? -27.5 11.82 50.562 1 89.38 184 PRO A N 1
ATOM 1530 C CA . PRO A 1 184 ? -28.312 11.922 49.344 1 89.38 184 PRO A CA 1
ATOM 1531 C C . PRO A 1 184 ? -27.484 11.961 48.062 1 89.38 184 PRO A C 1
ATOM 1533 O O . PRO A 1 184 ? -26.609 12.82 47.906 1 89.38 184 PRO A O 1
ATOM 1536 N N . PHE A 1 185 ? -27.781 11.094 47.219 1 91.12 185 PHE A N 1
ATOM 1537 C CA . PHE A 1 185 ? -26.969 10.977 46.031 1 91.12 185 PHE A CA 1
ATOM 1538 C C . PHE A 1 185 ? -27.719 11.477 44.812 1 91.12 185 PHE A C 1
ATOM 1540 O O . PHE A 1 185 ? -28.906 11.18 44.625 1 91.12 185 PHE A O 1
ATOM 1547 N N . TYR A 1 186 ? -27.047 12.234 44 1 88.88 186 TYR A N 1
ATOM 1548 C CA . TYR A 1 186 ? -27.562 12.672 42.719 1 88.88 186 TYR A CA 1
ATOM 1549 C C . TYR A 1 186 ? -26.812 11.984 41.594 1 88.88 186 TYR A C 1
ATOM 1551 O O . TYR A 1 186 ? -25.578 11.93 41.594 1 88.88 186 TYR A O 1
ATOM 1559 N N . LEU A 1 187 ? -27.484 11.469 40.656 1 87.25 187 LEU A N 1
ATOM 1560 C CA . LEU A 1 187 ? -26.906 10.641 39.594 1 87.25 187 LEU A CA 1
ATOM 1561 C C . LEU A 1 187 ? -25.891 11.43 38.781 1 87.25 187 LEU A C 1
ATOM 1563 O O . LEU A 1 187 ? -24.953 10.852 38.219 1 87.25 187 LEU A O 1
ATOM 1567 N N . LYS A 1 188 ? -26.031 12.758 38.688 1 81.81 188 LYS A N 1
ATOM 1568 C CA . LYS A 1 188 ? -25.062 13.586 38 1 81.81 188 LYS A CA 1
ATOM 1569 C C . LYS A 1 188 ? -23.672 13.461 38.625 1 81.81 188 LYS A C 1
ATOM 1571 O O . LYS A 1 188 ? -22.656 13.719 37.969 1 81.81 188 LYS A O 1
ATOM 1576 N N . ASN A 1 189 ? -23.609 13.008 39.906 1 87.81 189 ASN A N 1
ATOM 1577 C CA . ASN A 1 189 ? -22.344 12.906 40.625 1 87.81 189 ASN A CA 1
ATOM 1578 C C . ASN A 1 189 ? -21.641 11.594 40.344 1 87.81 189 ASN A C 1
ATOM 1580 O O . ASN A 1 189 ? -20.516 11.375 40.781 1 87.81 189 ASN A O 1
ATOM 1584 N N . LEU A 1 190 ? -22.25 10.789 39.562 1 89.12 190 LEU A N 1
ATOM 1585 C CA . LEU A 1 190 ? -21.594 9.539 39.188 1 89.12 190 LEU A CA 1
ATOM 1586 C C . LEU A 1 190 ? -20.25 9.812 38.5 1 89.12 190 LEU A C 1
ATOM 1588 O O . LEU A 1 190 ? -19.312 9.023 38.656 1 89.12 190 LEU A O 1
ATOM 1592 N N . VAL A 1 191 ? -20.125 10.914 37.812 1 87.06 191 VAL A N 1
ATOM 1593 C CA . VAL A 1 191 ? -18.906 11.258 37.094 1 87.06 191 VAL A CA 1
ATOM 1594 C C . VAL A 1 191 ? -17.781 11.555 38.094 1 87.06 191 VAL A C 1
ATOM 1596 O O . VAL A 1 191 ? -16.609 11.461 37.719 1 87.06 191 VAL A O 1
ATOM 1599 N N . ASN A 1 192 ? -18.125 11.758 39.312 1 90.06 192 ASN A N 1
ATOM 1600 C CA . ASN A 1 192 ? -17.156 12.109 40.344 1 90.06 192 ASN A CA 1
ATOM 1601 C C . ASN A 1 192 ? -16.797 10.906 41.219 1 90.06 192 ASN A C 1
ATOM 1603 O O . ASN A 1 192 ? -16 11.031 42.156 1 90.06 192 ASN A O 1
ATOM 1607 N N . LEU A 1 193 ? -17.391 9.859 40.875 1 91.06 193 LEU A N 1
ATOM 1608 C CA . LEU A 1 193 ? -17.156 8.641 41.656 1 91.06 193 LEU A CA 1
ATOM 1609 C C . LEU A 1 193 ? -16.062 7.797 41.031 1 91.06 193 LEU A C 1
ATOM 1611 O O . LEU A 1 193 ? -16 7.652 39.812 1 91.06 193 LEU A O 1
ATOM 1615 N N . PHE A 1 194 ? -15.156 7.309 41.812 1 92.69 194 PHE A N 1
ATOM 1616 C CA . PHE A 1 194 ? -14.133 6.359 41.406 1 92.69 194 PHE A CA 1
ATOM 1617 C C . PHE A 1 194 ? -13.711 5.461 42.562 1 92.69 194 PHE A C 1
ATOM 1619 O O . PHE A 1 194 ? -14.219 5.602 43.656 1 92.69 194 PHE A O 1
ATOM 1626 N N . GLY A 1 195 ? -12.906 4.422 42.25 1 92.69 195 GLY A N 1
ATOM 1627 C CA . GLY A 1 195 ? -12.586 3.537 43.344 1 92.69 195 GLY A CA 1
ATOM 1628 C C . GLY A 1 195 ? -11.43 2.602 43.062 1 92.69 195 GLY A C 1
ATOM 1629 O O . GLY A 1 195 ? -10.859 2.639 41.969 1 92.69 195 GLY A O 1
ATOM 1630 N N . PHE A 1 196 ? -10.945 1.928 44.031 1 92.88 196 PHE A N 1
ATOM 1631 C CA . PHE A 1 196 ? -9.93 0.879 44.031 1 92.88 196 PHE A CA 1
ATOM 1632 C C . PHE A 1 196 ? -10.391 -0.322 44.844 1 92.88 196 PHE A C 1
ATOM 1634 O O . PHE A 1 196 ? -10.5 -0.241 46.094 1 92.88 196 PHE A O 1
ATOM 1641 N N . GLY A 1 197 ? -10.656 -1.369 44.125 1 87.75 197 GLY A N 1
ATOM 1642 C CA . GLY A 1 197 ? -11.188 -2.518 44.844 1 87.75 197 GLY A CA 1
ATOM 1643 C C . GLY A 1 197 ? -12.516 -2.238 45.5 1 87.75 197 GLY A C 1
ATOM 1644 O O . GLY A 1 197 ? -13.469 -1.807 44.844 1 87.75 197 GLY A O 1
ATOM 1645 N N . ASP A 1 198 ? -12.539 -2.334 46.812 1 89.69 198 ASP A N 1
ATOM 1646 C CA . ASP A 1 198 ? -13.781 -2.168 47.562 1 89.69 198 ASP A CA 1
ATOM 1647 C C . ASP A 1 198 ? -13.898 -0.753 48.125 1 89.69 198 ASP A C 1
ATOM 1649 O O . ASP A 1 198 ? -14.867 -0.433 48.812 1 89.69 198 ASP A O 1
ATOM 1653 N N . THR A 1 199 ? -12.938 0.046 47.812 1 92.44 199 THR A N 1
ATOM 1654 C CA . THR A 1 199 ? -12.945 1.419 48.312 1 92.44 199 THR A CA 1
ATOM 1655 C C . THR A 1 199 ? -13.43 2.379 47.219 1 92.44 199 THR A C 1
ATOM 1657 O O . THR A 1 199 ? -12.852 2.439 46.125 1 92.44 199 THR A O 1
ATOM 1660 N N . LEU A 1 200 ? -14.453 3.107 47.594 1 93.56 200 LEU A N 1
ATOM 1661 C CA . LEU A 1 200 ? -14.984 4.102 46.656 1 93.56 200 LEU A CA 1
ATOM 1662 C C . LEU A 1 200 ? -14.695 5.516 47.156 1 93.56 200 LEU A C 1
ATOM 1664 O O . LEU A 1 200 ? -14.641 5.758 48.375 1 93.56 200 LEU A O 1
ATOM 1668 N N . PHE A 1 201 ? -14.516 6.348 46.281 1 93.81 201 PHE A N 1
ATOM 1669 C CA . PHE A 1 201 ? -14.273 7.754 46.562 1 93.81 201 PHE A CA 1
ATOM 1670 C C . PHE A 1 201 ? -15.258 8.641 45.812 1 93.81 201 PHE A C 1
ATOM 1672 O O . PHE A 1 201 ? -15.57 8.383 44.656 1 93.81 201 PHE A O 1
ATOM 1679 N N . LEU A 1 202 ? -15.773 9.555 46.438 1 93.69 202 LEU A N 1
ATOM 1680 C CA . LEU A 1 202 ? -16.641 10.555 45.844 1 93.69 202 LEU A CA 1
ATOM 1681 C C . LEU A 1 202 ? -16.078 11.961 46.031 1 93.69 202 LEU A C 1
ATOM 1683 O O . LEU A 1 202 ? -15.953 12.422 47.188 1 93.69 202 LEU A O 1
ATOM 1687 N N . ARG A 1 203 ? -15.781 12.492 45 1 92.06 203 ARG A N 1
ATOM 1688 C CA . ARG A 1 203 ? -15.172 13.812 45.094 1 92.06 203 ARG A CA 1
ATOM 1689 C C . ARG A 1 203 ? -16.203 14.906 44.875 1 92.06 203 ARG A C 1
ATOM 1691 O O . ARG A 1 203 ? -17.172 14.719 44.125 1 92.06 203 ARG A O 1
ATOM 1698 N N . ASP A 1 204 ? -16.047 15.977 45.562 1 88.5 204 ASP A N 1
ATOM 1699 C CA . ASP A 1 204 ? -16.828 17.203 45.406 1 88.5 204 ASP A CA 1
ATOM 1700 C C . ASP A 1 204 ? -15.914 18.406 45.188 1 88.5 204 ASP A C 1
ATOM 1702 O O . ASP A 1 204 ? -15.336 18.938 46.156 1 88.5 204 ASP A O 1
ATOM 1706 N N . HIS A 1 205 ? -15.844 18.75 44.094 1 83.94 205 HIS A N 1
ATOM 1707 C CA . HIS A 1 205 ? -14.898 19.812 43.75 1 83.94 205 HIS A CA 1
ATOM 1708 C C . HIS A 1 205 ? -15.359 21.156 44.312 1 83.94 205 HIS A C 1
ATOM 1710 O O . HIS A 1 205 ? -14.539 22.016 44.625 1 83.94 205 HIS A O 1
ATOM 1716 N N . SER A 1 206 ? -16.688 21.391 44.406 1 84.19 206 SER A N 1
ATOM 1717 C CA . SER A 1 206 ? -17.188 22.641 44.969 1 84.19 206 SER A CA 1
ATOM 1718 C C . SER A 1 206 ? -16.766 22.812 46.438 1 84.19 206 SER A C 1
ATOM 1720 O O . SER A 1 206 ? -16.391 23.891 46.875 1 84.19 206 SER A O 1
ATOM 1722 N N . LYS A 1 207 ? -16.734 21.75 47.188 1 88.5 207 LYS A N 1
ATOM 1723 C CA . LYS A 1 207 ? -16.359 21.766 48.594 1 88.5 207 LYS A CA 1
ATOM 1724 C C . LYS A 1 207 ? -14.906 21.359 48.812 1 88.5 207 LYS A C 1
ATOM 1726 O O . LYS A 1 207 ? -14.414 21.297 49.938 1 88.5 207 LYS A O 1
ATOM 1731 N N . LYS A 1 208 ? -14.227 21.031 47.688 1 89.06 208 LYS A N 1
ATOM 1732 C CA . LYS A 1 208 ? -12.836 20.594 47.719 1 89.06 208 LYS A CA 1
ATOM 1733 C C . LYS A 1 208 ? -12.633 19.453 48.719 1 89.06 208 LYS A C 1
ATOM 1735 O O . LYS A 1 208 ? -11.727 19.516 49.562 1 89.06 208 LYS A O 1
ATOM 1740 N N . SER A 1 209 ? -13.547 18.531 48.719 1 91.31 209 SER A N 1
ATOM 1741 C CA . SER A 1 209 ? -13.484 17.406 49.656 1 91.31 209 SER A CA 1
ATOM 1742 C C . SER A 1 209 ? -13.711 16.078 48.969 1 91.31 209 SER A C 1
ATOM 1744 O O . SER A 1 209 ? -14.242 16.047 47.844 1 91.31 209 SER A O 1
ATOM 1746 N N . ILE A 1 210 ? -13.234 15.016 49.562 1 94.62 210 ILE A N 1
ATOM 1747 C CA . ILE A 1 210 ? -13.43 13.648 49.094 1 94.62 210 ILE A CA 1
ATOM 1748 C C . ILE A 1 210 ? -14.008 12.797 50.219 1 94.62 210 ILE A C 1
ATOM 1750 O O . ILE A 1 210 ? -13.562 12.891 51.375 1 94.62 210 ILE A O 1
ATOM 1754 N N . ILE A 1 211 ? -15 12.141 49.906 1 94.5 211 ILE A N 1
ATOM 1755 C CA . ILE A 1 211 ? -15.578 11.188 50.844 1 94.5 211 ILE A CA 1
ATOM 1756 C C . ILE A 1 211 ? -15.148 9.766 50.469 1 94.5 211 ILE A C 1
ATOM 1758 O O . ILE A 1 211 ? -15.102 9.422 49.281 1 94.5 211 ILE A O 1
ATOM 1762 N N . LYS A 1 212 ? -14.789 9.047 51.375 1 94.75 212 LYS A N 1
ATOM 1763 C CA . LYS A 1 212 ? -14.43 7.641 51.188 1 94.75 212 LYS A CA 1
ATOM 1764 C C . LYS A 1 212 ? -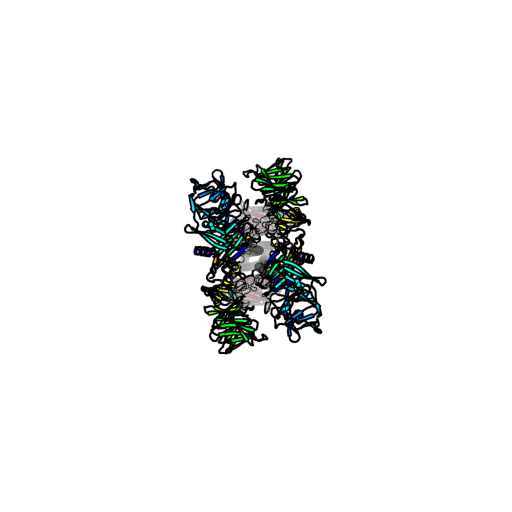15.547 6.727 51.688 1 94.75 212 LYS A C 1
ATOM 1766 O O . LYS A 1 212 ? -16.109 6.945 52.781 1 94.75 212 LYS A O 1
ATOM 1771 N N . ILE A 1 213 ? -15.906 5.805 50.875 1 93.38 213 ILE A N 1
ATOM 1772 C CA . ILE A 1 213 ? -16.938 4.836 51.219 1 93.38 213 ILE A CA 1
ATOM 1773 C C . ILE A 1 213 ? -16.359 3.424 51.188 1 93.38 213 ILE A C 1
ATOM 1775 O O . ILE A 1 213 ? -15.828 2.99 50.156 1 93.38 213 ILE A O 1
ATOM 1779 N N . GLU A 1 214 ? -16.453 2.736 52.188 1 92.69 214 GLU A N 1
ATOM 1780 C CA . GLU A 1 214 ? -15.93 1.376 52.281 1 92.69 214 GLU A CA 1
ATOM 1781 C C . GLU A 1 214 ? -16.812 0.5 53.156 1 92.69 214 GLU A C 1
ATOM 1783 O O . GLU A 1 214 ? -17.078 0.834 54.312 1 92.69 214 GLU A O 1
ATOM 1788 N N . ASN A 1 215 ? -17.297 -0.555 52.656 1 89.62 215 ASN A N 1
ATOM 1789 C CA . ASN A 1 215 ? -18.109 -1.526 53.375 1 89.62 215 ASN A CA 1
ATOM 1790 C C . ASN A 1 215 ? -19.312 -0.863 54.031 1 89.62 215 ASN A C 1
ATOM 1792 O O . ASN A 1 215 ? -19.609 -1.124 55.219 1 89.62 215 ASN A O 1
ATOM 1796 N N . GLY A 1 216 ? -19.859 0.066 53.312 1 88.31 216 GLY A N 1
ATOM 1797 C CA . GLY A 1 216 ? -21.062 0.728 53.812 1 88.31 216 GLY A CA 1
ATOM 1798 C C . GLY A 1 216 ? -20.781 1.85 54.781 1 88.31 216 GLY A C 1
ATOM 1799 O O . GLY A 1 216 ? -21.688 2.453 55.344 1 88.31 216 GLY A O 1
ATOM 1800 N N . GLU A 1 217 ? -19.594 2.088 55.062 1 91.38 217 GLU A N 1
ATOM 1801 C CA . GLU A 1 217 ? -19.203 3.164 55.969 1 91.38 217 GLU A CA 1
ATOM 1802 C C . GLU A 1 217 ? -18.641 4.355 55.188 1 91.38 217 GLU A C 1
ATOM 1804 O O . GLU A 1 217 ? -18.016 4.184 54.156 1 91.38 217 GLU A O 1
ATOM 1809 N N . VAL A 1 218 ? -18.891 5.5 55.75 1 92.56 218 VAL A N 1
ATOM 1810 C CA . VAL A 1 218 ? -18.469 6.73 55.094 1 92.56 218 VAL A CA 1
ATOM 1811 C C . VAL A 1 218 ? -17.469 7.465 56 1 92.56 218 VAL A C 1
ATOM 1813 O O . VAL A 1 218 ? -17.641 7.516 57.219 1 92.56 218 VAL A O 1
ATOM 1816 N N . SER A 1 219 ? -16.375 7.887 55.438 1 91.94 219 SER A N 1
ATOM 1817 C CA . SER A 1 219 ? -15.398 8.703 56.156 1 91.94 219 SER A CA 1
ATOM 1818 C C . SER A 1 219 ? -14.852 9.812 55.25 1 91.94 219 SER A C 1
ATOM 1820 O O . SER A 1 219 ? -14.898 9.711 54.031 1 91.94 219 SER A O 1
ATOM 1822 N N . HIS A 1 220 ? -14.438 10.797 55.844 1 91 220 HIS A N 1
ATOM 1823 C CA . HIS A 1 220 ? -13.773 11.867 55.094 1 91 220 HIS A CA 1
ATOM 1824 C C . HIS A 1 220 ? -12.359 11.477 54.688 1 91 220 HIS A C 1
ATOM 1826 O O . HIS A 1 220 ? -11.648 10.836 55.469 1 91 220 HIS A O 1
ATOM 1832 N N . PHE A 1 221 ? -11.992 11.82 53.531 1 92.38 221 PHE A N 1
ATOM 1833 C CA . PHE A 1 221 ? -10.672 11.484 53.031 1 92.38 221 PHE A CA 1
ATOM 1834 C C . PHE A 1 221 ? -9.922 12.742 52.594 1 92.38 221 PHE A C 1
ATOM 1836 O O . PHE A 1 221 ? -10.461 13.562 51.844 1 92.38 221 PHE A O 1
ATOM 1843 N N . ILE A 1 222 ? -8.672 12.914 53.062 1 88.31 222 ILE A N 1
ATOM 1844 C CA . ILE A 1 222 ? -7.832 14.039 52.656 1 88.31 222 ILE A CA 1
ATOM 1845 C C . ILE A 1 222 ? -6.801 13.586 51.625 1 88.31 222 ILE A C 1
ATOM 1847 O O . ILE A 1 222 ? -6.027 12.664 51.875 1 88.31 222 ILE A O 1
ATOM 1851 N N . SER A 1 223 ? -6.898 14.172 50.531 1 87.56 223 SER A N 1
ATOM 1852 C CA . SER A 1 223 ? -5.914 13.867 49.5 1 87.56 223 SER A CA 1
ATOM 1853 C C . SER A 1 223 ? -4.848 14.961 49.438 1 87.56 223 SER A C 1
ATOM 1855 O O . SER A 1 223 ? -5.172 16.156 49.406 1 87.56 223 SER A O 1
ATOM 1857 N N . ASP A 1 224 ? -3.574 14.539 49.375 1 85.94 224 ASP A N 1
ATOM 1858 C CA . ASP A 1 224 ? -2.463 15.469 49.219 1 85.94 224 ASP A CA 1
ATOM 1859 C C . ASP A 1 224 ? -2.295 15.891 47.75 1 85.94 224 ASP A C 1
ATOM 1861 O O . ASP A 1 224 ? -1.654 16.906 47.469 1 85.94 224 ASP A O 1
ATOM 1865 N N . ASP A 1 225 ? -2.855 15.25 46.875 1 90.88 225 ASP A N 1
ATOM 1866 C CA . ASP A 1 225 ? -2.729 15.562 45.438 1 90.88 225 ASP A CA 1
ATOM 1867 C C . ASP A 1 225 ? -3.875 16.453 44.969 1 90.88 225 ASP A C 1
ATOM 1869 O O . ASP A 1 225 ? -5.035 16.031 44.969 1 90.88 225 ASP A O 1
ATOM 1873 N N . PRO A 1 226 ? -3.564 17.625 44.562 1 90.81 226 PRO A N 1
ATOM 1874 C CA . PRO A 1 226 ? -4.605 18.594 44.188 1 90.81 226 PRO A CA 1
ATOM 1875 C C . PRO A 1 226 ? -5.398 18.172 42.969 1 90.81 226 PRO A C 1
ATOM 1877 O O . PRO A 1 226 ? -6.484 18.703 42.688 1 90.81 226 PRO A O 1
ATOM 1880 N N . LEU A 1 227 ? -4.902 17.266 42.156 1 94 227 LEU A N 1
ATOM 1881 C CA . LEU A 1 227 ? -5.566 16.875 40.938 1 94 227 LEU A CA 1
ATOM 1882 C C . LEU A 1 227 ? -6.93 16.25 41.219 1 94 227 LEU A C 1
ATOM 1884 O O . LEU A 1 227 ? -7.84 16.328 40.406 1 94 227 LEU A O 1
ATOM 1888 N N . TYR A 1 228 ? -7.09 15.664 42.406 1 93.19 228 TYR A N 1
ATOM 1889 C CA . TYR A 1 228 ? -8.32 14.953 42.719 1 93.19 228 TYR A CA 1
ATOM 1890 C C . TYR A 1 228 ? -9.438 15.938 43.062 1 93.19 228 TYR A C 1
ATOM 1892 O O . TYR A 1 228 ? -10.617 15.586 43 1 93.19 228 TYR A O 1
ATOM 1900 N N . ILE A 1 229 ? -9.102 17.203 43.438 1 91.31 229 ILE A N 1
ATOM 1901 C CA . ILE A 1 229 ? -10.125 18.156 43.875 1 91.31 229 ILE A CA 1
ATOM 1902 C C . ILE A 1 229 ? -10.227 19.297 42.844 1 91.31 229 ILE A C 1
ATOM 1904 O O . ILE A 1 229 ? -11.086 20.172 42.969 1 91.31 229 ILE A O 1
ATOM 1908 N N . ASP A 1 230 ? -9.406 19.219 41.812 1 92.31 230 ASP A N 1
ATOM 1909 C CA . ASP A 1 230 ? -9.445 20.234 40.781 1 92.31 230 ASP A CA 1
ATOM 1910 C C . ASP A 1 230 ? -10.688 20.062 39.906 1 92.31 230 ASP A C 1
ATOM 1912 O O . ASP A 1 230 ? -10.961 18.969 39.406 1 92.31 230 ASP A O 1
ATOM 1916 N N . PRO A 1 231 ? -11.422 21.109 39.75 1 89.12 231 PRO A N 1
ATOM 1917 C CA . PRO A 1 231 ? -12.648 21.016 38.938 1 89.12 231 PRO A CA 1
ATOM 1918 C C . PRO A 1 231 ? -12.375 20.719 37.469 1 89.12 231 PRO A C 1
ATOM 1920 O O . PRO A 1 231 ? -13.258 20.219 36.781 1 89.12 231 PRO A O 1
ATOM 1923 N N . LEU A 1 232 ? -11.211 20.984 37 1 89 232 LEU A N 1
ATOM 1924 C CA . LEU A 1 232 ? -10.883 20.734 35.594 1 89 232 LEU A CA 1
ATOM 1925 C C . LEU A 1 232 ? -10.469 19.281 35.406 1 89 232 LEU A C 1
ATOM 1927 O O . LEU A 1 232 ? -10.383 18.812 34.25 1 89 232 LEU A O 1
ATOM 1931 N N . SER A 1 233 ? -10.297 18.609 36.469 1 91.62 233 SER A N 1
ATOM 1932 C CA . SER A 1 233 ? -9.906 17.203 36.375 1 91.62 233 SER A CA 1
ATOM 1933 C C . SER A 1 233 ? -11.102 16.312 36.031 1 91.62 233 SER A C 1
ATOM 1935 O O . SER A 1 233 ? -12.195 16.516 36.562 1 91.62 233 SER A O 1
ATOM 1937 N N . ARG A 1 234 ? -10.836 15.484 35.125 1 89.25 234 ARG A N 1
ATOM 1938 C CA . ARG A 1 234 ? -11.789 14.414 34.812 1 89.25 234 ARG A CA 1
ATOM 1939 C C . ARG A 1 234 ? -11.211 13.055 35.219 1 89.25 234 ARG A C 1
ATOM 1941 O O . ARG A 1 234 ? -10.086 12.727 34.844 1 89.25 234 ARG A O 1
ATOM 1948 N N . ILE A 1 235 ? -12 12.312 35.938 1 90.5 235 ILE A N 1
ATOM 1949 C CA . ILE A 1 235 ? -11.508 11.023 36.406 1 90.5 235 ILE A CA 1
ATOM 1950 C C . ILE A 1 235 ? -12.148 9.906 35.562 1 90.5 235 ILE A C 1
ATOM 1952 O O . ILE A 1 235 ? -13.352 9.914 35.344 1 90.5 235 ILE A O 1
ATOM 1956 N N . TYR A 1 236 ? -11.352 9.016 35.094 1 91.56 236 TYR A N 1
ATOM 1957 C CA . TYR A 1 236 ? -11.773 7.801 34.406 1 91.56 236 TYR A CA 1
ATOM 1958 C C . TYR A 1 236 ? -11.562 6.574 35.281 1 91.56 236 TYR A C 1
ATOM 1960 O O . TYR A 1 236 ? -10.422 6.223 35.594 1 91.56 236 TYR A O 1
ATOM 1968 N N . TRP A 1 237 ? -12.68 5.992 35.656 1 91.81 237 TRP A N 1
ATOM 1969 C CA . TRP A 1 237 ? -12.68 4.844 36.562 1 91.81 237 TRP A CA 1
ATOM 1970 C C . TRP A 1 237 ? -12.844 3.545 35.781 1 91.81 237 TRP A C 1
ATOM 1972 O O . TRP A 1 237 ? -13.852 3.348 35.094 1 91.81 237 TRP A O 1
ATOM 1982 N N . LEU A 1 238 ? -11.773 2.641 35.875 1 88.25 238 LEU A N 1
ATOM 1983 C CA . LEU A 1 238 ? -11.797 1.353 35.188 1 88.25 238 LEU A CA 1
ATOM 1984 C C . LEU A 1 238 ? -11.57 0.209 36.156 1 88.25 238 LEU A C 1
ATOM 1986 O O . LEU A 1 238 ? -10.477 -0.356 36.219 1 88.25 238 LEU A O 1
ATOM 1990 N N . PRO A 1 239 ? -12.586 -0.207 36.75 1 85.81 239 PRO A N 1
ATOM 1991 C CA . PRO A 1 239 ? -12.438 -1.18 37.844 1 85.81 239 PRO A CA 1
ATOM 1992 C C . PRO A 1 239 ? -11.992 -2.555 37.344 1 85.81 239 PRO A C 1
ATOM 1994 O O . PRO A 1 239 ? -11.258 -3.26 38.031 1 85.81 239 PRO A O 1
ATOM 1997 N N . THR A 1 240 ? -12.391 -2.953 36.156 1 84.94 240 THR A N 1
ATOM 1998 C CA . THR A 1 240 ? -12.062 -4.277 35.656 1 84.94 240 THR A CA 1
ATOM 1999 C C . THR A 1 240 ? -10.555 -4.422 35.438 1 84.94 240 THR A C 1
ATOM 2001 O O . THR A 1 240 ? -10.008 -5.516 35.594 1 84.94 240 THR A O 1
ATOM 2004 N N . LEU A 1 241 ? -9.891 -3.375 35.156 1 85.38 241 LEU A N 1
ATOM 2005 C CA . LEU A 1 241 ? -8.453 -3.369 34.906 1 85.38 241 LEU A CA 1
ATOM 2006 C C . LEU A 1 241 ? -7.684 -2.867 36.125 1 85.38 241 LEU A C 1
ATOM 2008 O O . LEU A 1 241 ? -6.453 -2.932 36.156 1 85.38 241 LEU A O 1
ATOM 2012 N N . ASN A 1 242 ? -8.398 -2.406 37.094 1 85.62 242 ASN A N 1
ATOM 2013 C CA . ASN A 1 242 ? -7.789 -1.766 38.25 1 85.62 242 ASN A CA 1
ATOM 2014 C C . ASN A 1 242 ? -6.895 -0.6 37.844 1 85.62 242 ASN A C 1
ATOM 2016 O O . ASN A 1 242 ? -5.738 -0.521 38.25 1 85.62 242 ASN A O 1
ATOM 2020 N N . GLN A 1 243 ? -7.328 0.107 36.875 1 91.06 243 GLN A N 1
ATOM 2021 C CA . GLN A 1 243 ? -6.66 1.328 36.438 1 91.06 243 GLN A CA 1
ATOM 2022 C C . GLN A 1 243 ? -7.594 2.531 36.531 1 91.06 243 GLN A C 1
ATOM 2024 O O . GLN A 1 243 ? -8.789 2.414 36.25 1 91.06 243 GLN A O 1
ATOM 2029 N N . ASN A 1 244 ? -7.102 3.656 37.062 1 92.81 244 ASN A N 1
ATOM 2030 C CA . ASN A 1 244 ? -7.785 4.945 37.094 1 92.81 244 ASN A CA 1
ATOM 2031 C C . ASN A 1 244 ? -6.922 6.043 36.469 1 92.81 244 ASN A C 1
ATOM 2033 O O . ASN A 1 244 ? -5.699 6.027 36.625 1 92.81 244 ASN A O 1
ATOM 2037 N N . PHE A 1 245 ? -7.621 6.879 35.781 1 94.25 245 PHE A N 1
ATOM 2038 C CA . PHE A 1 245 ? -6.879 7.961 35.156 1 94.25 245 PHE A CA 1
ATOM 2039 C C . PHE A 1 245 ? -7.469 9.312 35.531 1 94.25 245 PHE A C 1
ATOM 2041 O O . PHE A 1 245 ? -8.648 9.414 35.844 1 94.25 245 PHE A O 1
ATOM 2048 N N . ILE A 1 246 ? -6.637 10.305 35.531 1 94.06 246 ILE A N 1
ATOM 2049 C CA . ILE A 1 246 ? -7.047 11.703 35.656 1 94.06 246 ILE A CA 1
ATOM 2050 C C . ILE A 1 246 ? -6.566 12.492 34.469 1 94.06 246 ILE A C 1
ATOM 2052 O O . ILE A 1 246 ? -5.398 12.398 34.062 1 94.06 246 ILE A O 1
ATOM 2056 N N . ILE A 1 247 ? -7.449 13.117 33.812 1 92.56 247 ILE A N 1
ATOM 2057 C CA . ILE A 1 247 ? -7.082 14.016 32.719 1 92.56 247 ILE A CA 1
ATOM 2058 C C . ILE A 1 247 ? -7.281 15.461 33.156 1 92.56 247 ILE A C 1
ATOM 2060 O O . ILE A 1 247 ? -8.367 15.844 33.594 1 92.56 247 ILE A O 1
ATOM 2064 N N . ASN A 1 248 ? -6.238 16.188 33.094 1 92.25 248 ASN A N 1
ATOM 2065 C CA . ASN A 1 248 ? -6.273 17.609 33.469 1 92.25 248 ASN A CA 1
ATOM 2066 C C . ASN A 1 248 ? -5.5 18.469 32.469 1 92.25 248 ASN A C 1
ATOM 2068 O O . ASN A 1 248 ? -4.281 18.344 32.344 1 92.25 248 ASN A O 1
ATOM 2072 N N . LYS A 1 249 ? -6.105 19.328 31.734 1 88.56 249 LYS A N 1
ATOM 2073 C CA . LYS A 1 249 ? -5.5 20.25 30.781 1 88.56 249 LYS A CA 1
ATOM 2074 C C . LYS A 1 249 ? -4.613 19.516 29.797 1 88.56 249 LYS A C 1
ATOM 2076 O O . LYS A 1 249 ? -3.455 19.891 29.594 1 88.56 249 LYS A O 1
ATOM 2081 N N . GLY A 1 250 ? -5.125 18.469 29.312 1 88.06 250 GLY A N 1
ATOM 2082 C CA . GLY A 1 250 ? -4.441 17.734 28.266 1 88.06 250 GLY A CA 1
ATOM 2083 C C . GLY A 1 250 ? -3.424 16.75 28.797 1 88.06 250 GLY A C 1
ATOM 2084 O O . GLY A 1 250 ? -2.816 16 28.031 1 88.06 250 GLY A O 1
ATOM 2085 N N . LYS A 1 251 ? -3.242 16.672 30.094 1 93.12 251 LYS A N 1
ATOM 2086 C CA . LYS A 1 251 ? -2.324 15.727 30.719 1 93.12 251 LYS A CA 1
ATOM 2087 C C . LYS A 1 251 ? -3.072 14.516 31.266 1 93.12 251 LYS A C 1
ATOM 2089 O O . LYS A 1 251 ? -4.121 14.656 31.906 1 93.12 251 LYS A O 1
ATOM 2094 N N . ILE A 1 252 ? -2.506 13.383 30.984 1 93.75 252 ILE A N 1
ATOM 2095 C CA . ILE A 1 252 ? -3.084 12.141 31.469 1 93.75 252 ILE A CA 1
ATOM 2096 C C . ILE A 1 252 ? -2.215 11.57 32.594 1 93.75 252 ILE A C 1
ATOM 2098 O O . ILE A 1 252 ? -0.999 11.438 32.438 1 93.75 252 ILE A O 1
ATOM 2102 N N . TYR A 1 253 ? -2.863 11.289 33.719 1 95.75 253 TYR A N 1
ATOM 2103 C CA . TYR A 1 253 ? -2.197 10.727 34.875 1 95.75 253 TYR A CA 1
ATOM 2104 C C . TYR A 1 253 ? -2.777 9.367 35.25 1 95.75 253 TYR A C 1
ATOM 2106 O O . TYR A 1 253 ? -3.975 9.133 35.062 1 95.75 253 TYR A O 1
ATOM 2114 N N . LEU A 1 254 ? -1.908 8.477 35.656 1 95.56 254 LEU A N 1
ATOM 2115 C CA . LEU A 1 254 ? -2.352 7.227 36.25 1 95.56 254 LEU A CA 1
ATOM 2116 C C . LEU A 1 254 ? -2.576 7.398 37.75 1 95.56 254 LEU A C 1
ATOM 2118 O O . LEU A 1 254 ? -1.69 7.875 38.469 1 95.56 254 LEU A O 1
ATOM 2122 N N . SER A 1 255 ? -3.787 7.133 38.156 1 94.75 255 SER A N 1
ATOM 2123 C CA . SER A 1 255 ? -4.129 7.242 39.594 1 94.75 255 SER A CA 1
ATOM 2124 C C . SER A 1 255 ? -3.875 5.926 40.312 1 94.75 255 SER A C 1
ATOM 2126 O O . SER A 1 255 ? -4.352 4.871 39.906 1 94.75 255 SER A O 1
ATOM 2128 N N . GLU A 1 256 ? -3.203 6.004 41.344 1 93 256 GLU A N 1
ATOM 2129 C CA . GLU A 1 256 ? -2.904 4.824 42.156 1 93 256 GLU A CA 1
ATOM 2130 C C . GLU A 1 256 ? -3.164 5.086 43.625 1 93 256 GLU A C 1
ATOM 2132 O O . GLU A 1 256 ? -3.109 6.23 44.094 1 93 256 GLU A O 1
ATOM 2137 N N . LEU A 1 257 ? -3.621 4.039 44.312 1 92.5 257 LEU A N 1
ATOM 2138 C CA . LEU A 1 257 ? -3.746 4.047 45.75 1 92.5 257 LEU A CA 1
ATOM 2139 C C . LEU A 1 257 ? -2.613 3.26 46.406 1 92.5 257 LEU A C 1
ATOM 2141 O O . LEU A 1 257 ? -2.609 2.027 46.375 1 92.5 257 LEU A O 1
ATOM 2145 N N . LYS A 1 258 ? -1.654 3.973 46.781 1 88.25 258 LYS A N 1
ATOM 2146 C CA . LYS A 1 258 ? -0.501 3.35 47.438 1 88.25 258 LYS A CA 1
ATOM 2147 C C . LYS A 1 258 ? -0.393 3.768 48.906 1 88.25 258 LYS A C 1
ATOM 2149 O O . LYS A 1 258 ? -0.364 4.961 49.219 1 88.25 258 LYS A O 1
ATOM 2154 N N . ASP A 1 259 ? -0.285 2.879 49.812 1 89.5 259 ASP A N 1
ATOM 2155 C CA . ASP A 1 259 ? -0.124 3.098 51.25 1 89.5 259 ASP A CA 1
ATOM 2156 C C . ASP A 1 259 ? -1.225 4.008 51.812 1 89.5 259 ASP A C 1
ATOM 2158 O O . ASP A 1 259 ? -0.954 4.914 52.594 1 89.5 259 ASP A O 1
ATOM 2162 N N . GLY A 1 260 ? -2.436 3.818 51.219 1 87.38 260 GLY A N 1
ATOM 2163 C CA . GLY A 1 260 ? -3.588 4.559 51.719 1 87.38 260 GLY A CA 1
ATOM 2164 C C . GLY A 1 260 ? -3.658 5.977 51.188 1 87.38 260 GLY A C 1
ATOM 2165 O O . GLY A 1 260 ? -4.508 6.762 51.594 1 87.38 260 GLY A O 1
ATOM 2166 N N . LYS A 1 261 ? -2.756 6.277 50.344 1 92.56 261 LYS A N 1
ATOM 2167 C CA . LYS A 1 261 ? -2.748 7.617 49.781 1 92.56 261 LYS A CA 1
ATOM 2168 C C . LYS A 1 261 ? -3.012 7.559 48.281 1 92.56 261 LYS A C 1
ATOM 2170 O O . LYS A 1 261 ? -2.564 6.633 47.594 1 92.56 261 LYS A O 1
ATOM 2175 N N . LEU A 1 262 ? -3.74 8.523 47.812 1 93 262 LEU A N 1
ATOM 2176 C CA . LEU A 1 262 ? -3.982 8.672 46.375 1 93 262 LEU A CA 1
ATOM 2177 C C . LEU A 1 262 ? -2.844 9.43 45.719 1 93 262 LEU A C 1
ATOM 2179 O O . LEU A 1 262 ? -2.428 10.484 46.188 1 93 262 LEU A O 1
ATOM 2183 N N . LYS A 1 263 ? -2.324 8.852 44.719 1 93.62 263 LYS A N 1
ATOM 2184 C CA . LYS A 1 263 ? -1.244 9.484 43.969 1 93.62 263 LYS A CA 1
ATOM 2185 C C . LYS A 1 263 ? -1.503 9.398 42.438 1 93.62 263 LYS A C 1
ATOM 2187 O O . LYS A 1 263 ? -1.872 8.344 41.938 1 93.62 263 LYS A O 1
ATOM 2192 N N . ALA A 1 264 ? -1.311 10.562 41.844 1 94.38 264 ALA A N 1
ATOM 2193 C CA . ALA A 1 264 ? -1.423 10.609 40.375 1 94.38 264 ALA A CA 1
ATOM 2194 C C . ALA A 1 264 ? -0.045 10.688 39.719 1 94.38 264 ALA A C 1
ATOM 2196 O O . ALA A 1 264 ? 0.741 11.594 40.031 1 94.38 264 ALA A O 1
ATOM 2197 N N . SER A 1 265 ? 0.298 9.742 38.938 1 93.94 265 SER A N 1
ATOM 2198 C CA . SER A 1 265 ? 1.564 9.711 38.188 1 93.94 265 SER A CA 1
ATOM 2199 C C . SER A 1 265 ? 1.385 10.133 36.75 1 93.94 265 SER A C 1
ATOM 2201 O O . SER A 1 265 ? 0.521 9.609 36.031 1 93.94 265 SER A O 1
ATOM 2203 N N . PHE A 1 266 ? 2.271 11.031 36.406 1 93 266 PHE A N 1
ATOM 2204 C CA . PHE A 1 266 ? 2.188 11.586 35.062 1 93 266 PHE A CA 1
ATOM 2205 C C . PHE A 1 266 ? 2.539 10.523 34.031 1 93 266 PHE A C 1
ATOM 2207 O O . PHE A 1 266 ? 3.521 9.797 34.188 1 93 266 PHE A O 1
ATOM 2214 N N . ILE A 1 267 ? 1.699 10.453 32.906 1 91.94 267 ILE A N 1
ATOM 2215 C CA . ILE A 1 267 ? 1.979 9.523 31.828 1 91.94 267 ILE A CA 1
ATOM 2216 C C . ILE A 1 267 ? 2.385 10.305 30.578 1 91.94 267 ILE A C 1
ATOM 2218 O O . ILE A 1 267 ? 3.49 10.125 30.062 1 91.94 267 ILE A O 1
ATOM 2222 N N . ILE A 1 268 ? 1.456 11.25 30.156 1 90.75 268 ILE A N 1
ATOM 2223 C CA . ILE A 1 268 ? 1.727 11.914 28.891 1 90.75 268 ILE A CA 1
ATOM 2224 C C . ILE A 1 268 ? 0.907 13.203 28.797 1 90.75 268 ILE A C 1
ATOM 2226 O O . ILE A 1 268 ? -0.124 13.336 29.469 1 90.75 268 ILE A O 1
ATOM 2230 N N . LYS A 1 269 ? 1.36 14.102 28.047 1 90.12 269 LYS A N 1
ATOM 2231 C CA . LYS A 1 269 ? 0.607 15.289 27.656 1 90.12 269 LYS A CA 1
ATOM 2232 C C . LYS A 1 269 ? 0.193 15.234 26.203 1 90.12 269 LYS A C 1
ATOM 2234 O O . LYS A 1 269 ? 1.04 15.094 25.312 1 90.12 269 LYS A O 1
ATOM 2239 N N . ILE A 1 270 ? -1.011 15.297 25.969 1 87.56 270 ILE A N 1
ATOM 2240 C CA . ILE A 1 270 ? -1.521 15.227 24.609 1 87.56 270 ILE A CA 1
ATOM 2241 C C . ILE A 1 270 ? -1.887 16.625 24.109 1 87.56 270 ILE A C 1
ATOM 2243 O O . ILE A 1 270 ? -2.512 17.406 24.844 1 87.56 270 ILE A O 1
ATOM 2247 N N . LYS A 1 271 ? -1.505 16.875 22.906 1 79.94 271 LYS A N 1
ATOM 2248 C CA . LYS A 1 271 ? -1.847 18.156 22.297 1 79.94 271 LYS A CA 1
ATOM 2249 C C . LYS A 1 271 ? -3.33 18.219 21.938 1 79.94 271 LYS A C 1
ATOM 2251 O O . LYS A 1 271 ? -3.891 17.25 21.422 1 79.94 271 LYS A O 1
ATOM 2256 N N . GLY A 1 272 ? -3.92 19.297 22.266 1 72.31 272 GLY A N 1
ATOM 2257 C CA . GLY A 1 272 ? -5.336 19.484 22 1 72.31 272 GLY A CA 1
ATOM 2258 C C . GLY A 1 272 ? -5.684 19.359 20.531 1 72.31 272 GLY A C 1
ATOM 2259 O O . GLY A 1 272 ? -6.82 19.047 20.172 1 72.31 272 GLY A O 1
ATOM 2260 N N . SER A 1 273 ? -4.645 19.625 19.703 1 67.06 273 SER A N 1
ATOM 2261 C CA . SER A 1 273 ? -4.867 19.547 18.266 1 67.06 273 SER A CA 1
ATOM 2262 C C . SER A 1 273 ? -4.98 18.094 17.812 1 67.06 273 SER A C 1
ATOM 2264 O O . SER A 1 273 ? -5.59 17.812 16.781 1 67.06 273 SER A O 1
ATOM 2266 N N . ASP A 1 274 ? -4.52 17.25 18.672 1 75.56 274 ASP A N 1
ATOM 2267 C CA . ASP A 1 274 ? -4.48 15.859 18.266 1 75.56 274 ASP A CA 1
ATOM 2268 C C . ASP A 1 274 ? -5.758 15.125 18.672 1 75.56 274 ASP A C 1
ATOM 2270 O O . ASP A 1 274 ? -6.254 14.266 17.938 1 75.56 274 ASP A O 1
ATOM 2274 N N . ILE A 1 275 ? -6.184 15.453 19.875 1 80.56 275 ILE A N 1
ATOM 2275 C CA . ILE A 1 275 ? -7.367 14.758 20.359 1 80.56 275 ILE A CA 1
ATOM 2276 C C . ILE A 1 275 ? -8.234 15.727 21.172 1 80.56 275 ILE A C 1
ATOM 2278 O O . ILE A 1 275 ? -7.719 16.484 21.984 1 80.56 275 ILE A O 1
ATOM 2282 N N . ASP A 1 276 ? -9.477 15.734 20.859 1 75.56 276 ASP A N 1
ATOM 2283 C CA . ASP A 1 276 ? -10.43 16.391 21.734 1 75.56 276 ASP A CA 1
ATOM 2284 C C . ASP A 1 276 ? -10.617 15.609 23.031 1 75.56 276 ASP A C 1
ATOM 2286 O O . ASP A 1 276 ? -11.164 14.508 23.031 1 75.56 276 ASP A O 1
ATOM 2290 N N . MET A 1 277 ? -10.203 16.234 24.047 1 79.12 277 MET A N 1
ATOM 2291 C CA . MET A 1 277 ? -10.227 15.555 25.344 1 79.12 277 MET A CA 1
ATOM 2292 C C . MET A 1 277 ? -11.656 15.164 25.719 1 79.12 277 MET A C 1
ATOM 2294 O O . MET A 1 277 ? -11.867 14.18 26.422 1 79.12 277 MET A O 1
ATOM 2298 N N . SER A 1 278 ? -12.586 15.898 25.203 1 75.94 278 SER A N 1
ATOM 2299 C CA . SER A 1 278 ? -13.977 15.633 25.547 1 75.94 278 SER A CA 1
ATOM 2300 C C . SER A 1 278 ? -14.5 14.398 24.828 1 75.94 278 SER A C 1
ATOM 2302 O O . SER A 1 278 ? -15.516 13.82 25.234 1 75.94 278 SER A O 1
ATOM 2304 N N . SER A 1 279 ? -13.766 13.992 23.844 1 82.12 279 SER A N 1
ATOM 2305 C CA . SER A 1 279 ? -14.227 12.859 23.047 1 82.12 279 SER A CA 1
ATOM 2306 C C . SER A 1 279 ? -13.703 11.539 23.609 1 82.12 279 SER A C 1
ATOM 2308 O O . SER A 1 279 ? -14.117 10.469 23.172 1 82.12 279 SER A O 1
ATOM 2310 N N . ILE A 1 280 ? -12.883 11.578 24.625 1 88.62 280 ILE A N 1
ATOM 2311 C CA . ILE A 1 280 ? -12.281 10.359 25.156 1 88.62 280 ILE A CA 1
ATOM 2312 C C . ILE A 1 280 ? -13.328 9.57 25.938 1 88.62 280 ILE A C 1
ATOM 2314 O O . ILE A 1 280 ? -13.93 10.086 26.891 1 88.62 280 ILE A O 1
ATOM 2318 N N . SER A 1 281 ? -13.531 8.312 25.516 1 88.12 281 SER A N 1
ATOM 2319 C CA . SER A 1 281 ? -14.547 7.477 26.156 1 88.12 281 SER A CA 1
ATOM 2320 C C . SER A 1 281 ? -13.906 6.352 26.953 1 88.12 281 SER A C 1
ATOM 2322 O O . SER A 1 281 ? -14.5 5.836 27.906 1 88.12 281 SER A O 1
ATOM 2324 N N . SER A 1 282 ? -12.766 5.938 26.562 1 91.81 282 SER A N 1
ATOM 2325 C CA . SER A 1 282 ? -12.094 4.836 27.234 1 91.81 282 SER A CA 1
ATOM 2326 C C . SER A 1 282 ? -10.578 4.992 27.188 1 91.81 282 SER A C 1
ATOM 2328 O O . SER A 1 282 ? -10.047 5.668 26.297 1 91.81 282 SER A O 1
ATOM 2330 N N . LEU A 1 283 ? -9.922 4.375 28.172 1 93.69 283 LEU A N 1
ATOM 2331 C CA . LEU A 1 283 ? -8.477 4.434 28.297 1 93.69 283 LEU A CA 1
ATOM 2332 C C . LEU A 1 283 ? -7.914 3.096 28.766 1 93.69 283 LEU A C 1
ATOM 2334 O O . LEU A 1 283 ? -8.562 2.381 29.531 1 93.69 283 LEU A O 1
ATOM 2338 N N . TYR A 1 284 ? -6.758 2.766 28.422 1 94.75 284 TYR A N 1
ATOM 2339 C CA . TYR A 1 284 ? -5.984 1.62 28.891 1 94.75 284 TYR A CA 1
ATOM 2340 C C . TYR A 1 284 ? -4.488 1.876 28.734 1 94.75 284 TYR A C 1
ATOM 2342 O O . TYR A 1 284 ? -4.016 2.215 27.656 1 94.75 284 TYR A O 1
ATOM 2350 N N . PHE A 1 285 ? -3.822 1.8 29.781 1 96.12 285 PHE A N 1
ATOM 2351 C CA . PHE A 1 285 ? -2.373 1.96 29.75 1 96.12 285 PHE A CA 1
ATOM 2352 C C . PHE A 1 285 ? -1.678 0.605 29.812 1 96.12 285 PHE A C 1
ATOM 2354 O O . PHE A 1 285 ? -1.757 -0.089 30.828 1 96.12 285 PHE A O 1
ATOM 2361 N N . ASP A 1 286 ? -1.006 0.23 28.766 1 94.75 286 ASP A N 1
ATOM 2362 C CA . ASP A 1 286 ? -0.203 -0.986 28.672 1 94.75 286 ASP A CA 1
ATOM 2363 C C . ASP A 1 286 ? 1.25 -0.713 29.062 1 94.75 286 ASP A C 1
ATOM 2365 O O . ASP A 1 286 ? 2.096 -0.495 28.188 1 94.75 286 ASP A O 1
ATOM 2369 N N . LYS A 1 287 ? 1.58 -0.829 30.281 1 91.19 287 LYS A N 1
ATOM 2370 C CA . LYS A 1 287 ? 2.904 -0.509 30.797 1 91.19 287 LYS A CA 1
ATOM 2371 C C . LYS A 1 287 ? 3.969 -1.424 30.203 1 91.19 287 LYS A C 1
ATOM 2373 O O . LYS A 1 287 ? 5.094 -0.991 29.953 1 91.19 287 LYS A O 1
ATOM 2378 N N . GLU A 1 288 ? 3.625 -2.613 29.969 1 91.56 288 GLU A N 1
ATOM 2379 C CA . GLU A 1 288 ? 4.562 -3.596 29.422 1 91.56 288 GLU A CA 1
ATOM 2380 C C . GLU A 1 288 ? 5.086 -3.164 28.062 1 91.56 288 GLU A C 1
ATOM 2382 O O . GLU A 1 288 ? 6.258 -3.375 27.734 1 91.56 288 GLU A O 1
ATOM 2387 N N . ASN A 1 289 ? 4.266 -2.607 27.281 1 92.62 289 ASN A N 1
ATOM 2388 C CA . ASN A 1 289 ? 4.648 -2.219 25.922 1 92.62 289 ASN A CA 1
ATOM 2389 C C . ASN A 1 289 ? 4.789 -0.705 25.797 1 92.62 289 ASN A C 1
ATOM 2391 O O . ASN A 1 289 ? 5.082 -0.195 24.703 1 92.62 289 ASN A O 1
ATOM 2395 N N . ASN A 1 290 ? 4.59 -0.003 26.906 1 91.38 290 ASN A N 1
ATOM 2396 C CA . ASN A 1 290 ? 4.688 1.452 26.953 1 91.38 290 ASN A CA 1
ATOM 2397 C C . ASN A 1 290 ? 3.748 2.109 25.938 1 91.38 290 ASN A C 1
ATOM 2399 O O . ASN A 1 290 ? 4.168 2.967 25.172 1 91.38 290 ASN A O 1
ATOM 2403 N N . LEU A 1 291 ? 2.516 1.664 25.969 1 94.88 291 LEU A N 1
ATOM 2404 C CA . LEU A 1 291 ? 1.471 2.168 25.094 1 94.88 291 LEU A CA 1
ATOM 2405 C C . LEU A 1 291 ? 0.275 2.672 25.891 1 94.88 291 LEU A C 1
ATOM 2407 O O . LEU A 1 291 ? -0.041 2.129 26.953 1 94.88 291 LEU A O 1
ATOM 2411 N N . ILE A 1 292 ? -0.349 3.676 25.391 1 95.19 292 ILE A N 1
ATOM 2412 C CA . ILE A 1 292 ? -1.643 4.102 25.906 1 95.19 292 ILE A CA 1
ATOM 2413 C C . ILE A 1 292 ? -2.703 3.986 24.812 1 95.19 292 ILE A C 1
ATOM 2415 O O . ILE A 1 292 ? -2.498 4.449 23.688 1 95.19 292 ILE A O 1
ATOM 2419 N N . TYR A 1 293 ? -3.734 3.295 25.141 1 96.12 293 TYR A N 1
ATOM 2420 C CA . TYR A 1 293 ? -4.883 3.17 24.25 1 96.12 293 TYR A CA 1
ATOM 2421 C C . TYR A 1 293 ? -5.977 4.164 24.625 1 96.12 293 TYR A C 1
ATOM 2423 O O . TYR A 1 293 ? -6.398 4.223 25.781 1 96.12 293 TYR A O 1
ATOM 2431 N N . ILE A 1 294 ? -6.434 4.922 23.672 1 94.56 294 ILE A N 1
ATOM 2432 C CA . ILE A 1 294 ? -7.48 5.91 23.891 1 94.56 294 ILE A CA 1
ATOM 2433 C C . ILE A 1 294 ? -8.648 5.656 22.938 1 94.56 294 ILE A C 1
ATOM 2435 O O . ILE A 1 294 ? -8.492 5.742 21.719 1 94.56 294 ILE A O 1
ATOM 2439 N N . GLY A 1 295 ? -9.758 5.312 23.5 1 93.06 295 GLY A N 1
ATOM 2440 C CA . GLY A 1 295 ? -10.984 5.207 22.719 1 93.06 295 GLY A CA 1
ATOM 2441 C C . GLY A 1 295 ? -11.789 6.492 22.703 1 93.06 295 GLY A C 1
ATOM 2442 O O . GLY A 1 295 ? -11.891 7.184 23.719 1 93.06 295 GLY A O 1
ATOM 2443 N N . THR A 1 296 ? -12.32 6.801 21.547 1 88.5 296 THR A N 1
ATOM 2444 C CA . THR A 1 296 ? -13.117 8.016 21.406 1 88.5 296 THR A CA 1
ATOM 2445 C C . THR A 1 296 ? -14.547 7.691 21 1 88.5 296 THR A C 1
ATOM 2447 O O . THR A 1 296 ? -14.828 6.57 20.562 1 88.5 296 THR A O 1
ATOM 2450 N N . VAL A 1 297 ? -15.352 8.711 21.125 1 82.06 297 VAL A N 1
ATOM 2451 C CA . VAL A 1 297 ? -16.766 8.531 20.812 1 82.06 297 VAL A CA 1
ATOM 2452 C C . VAL A 1 297 ? -16.969 8.57 19.297 1 82.06 297 VAL A C 1
ATOM 2454 O O . VAL A 1 297 ? -17.891 7.934 18.781 1 82.06 297 VAL A O 1
ATOM 2457 N N . ASN A 1 298 ? -15.984 9.188 18.641 1 80.06 298 ASN A N 1
ATOM 2458 C CA . ASN A 1 298 ? -16.344 9.414 17.25 1 80.06 298 ASN A CA 1
ATOM 2459 C C . ASN A 1 298 ? -15.125 9.305 16.328 1 80.06 298 ASN A C 1
ATOM 2461 O O . ASN A 1 298 ? -15.25 9.367 15.109 1 80.06 298 ASN A O 1
ATOM 2465 N N . LYS A 1 299 ? -13.977 9.195 16.859 1 84.38 299 LYS A N 1
ATOM 2466 C CA . LYS A 1 299 ? -12.805 9.211 15.984 1 84.38 299 LYS A CA 1
ATOM 2467 C C . LYS A 1 299 ? -12.125 7.848 15.953 1 84.38 299 LYS A C 1
ATOM 2469 O O . LYS A 1 299 ? -11.156 7.648 15.219 1 84.38 299 LYS A O 1
ATOM 2474 N N . GLY A 1 300 ? -12.539 6.996 16.719 1 90.69 300 GLY A N 1
ATOM 2475 C CA . GLY A 1 300 ? -11.945 5.668 16.719 1 90.69 300 GLY A CA 1
ATOM 2476 C C . GLY A 1 300 ? -10.969 5.453 17.859 1 90.69 300 GLY A C 1
ATOM 2477 O O . GLY A 1 300 ? -11.188 5.93 18.969 1 90.69 300 GLY A O 1
ATOM 2478 N N . LEU A 1 301 ? -9.992 4.625 17.672 1 94.88 301 LEU A N 1
ATOM 2479 C CA . LEU A 1 301 ? -8.977 4.25 18.656 1 94.88 301 LEU A CA 1
ATOM 2480 C C . LEU A 1 301 ? -7.652 4.945 18.359 1 94.88 301 LEU A C 1
ATOM 2482 O O . LEU A 1 301 ? -7.176 4.926 17.219 1 94.88 301 LEU A O 1
ATOM 2486 N N . ASP A 1 302 ? -7.133 5.594 19.344 1 94.31 302 ASP A N 1
ATOM 2487 C CA . ASP A 1 302 ? -5.785 6.148 19.25 1 94.31 302 ASP A CA 1
ATOM 2488 C C . ASP A 1 302 ? -4.805 5.352 20.109 1 94.31 302 ASP A C 1
ATOM 2490 O O . ASP A 1 302 ? -5.02 5.184 21.312 1 94.31 302 ASP A O 1
ATOM 2494 N N . ILE A 1 303 ? -3.834 4.84 19.562 1 95.44 303 ILE A N 1
ATOM 2495 C CA . ILE A 1 303 ? -2.762 4.172 20.281 1 95.44 303 ILE A CA 1
ATOM 2496 C C . ILE A 1 303 ? -1.52 5.059 20.297 1 95.44 303 ILE A C 1
ATOM 2498 O O . ILE A 1 303 ? -0.949 5.359 19.25 1 95.44 303 ILE A O 1
ATOM 2502 N N . ILE A 1 304 ? -1.11 5.441 21.438 1 93.5 304 ILE A N 1
ATOM 2503 C CA . ILE A 1 304 ? 0.026 6.34 21.609 1 93.5 304 ILE A CA 1
ATOM 2504 C C . ILE A 1 304 ? 1.22 5.566 22.172 1 93.5 304 ILE A C 1
ATOM 2506 O O . ILE A 1 304 ? 1.116 4.926 23.219 1 93.5 304 ILE A O 1
ATOM 2510 N N . LYS A 1 305 ? 2.252 5.645 21.453 1 92.12 305 LYS A N 1
ATOM 2511 C CA . LYS A 1 305 ? 3.506 5.043 21.906 1 92.12 305 LYS A CA 1
ATOM 2512 C C . LYS A 1 305 ? 4.406 6.074 22.578 1 92.12 305 LYS A C 1
ATOM 2514 O O . LYS A 1 305 ? 4.688 7.129 22 1 92.12 305 LYS A O 1
ATOM 2519 N N . LEU A 1 306 ? 4.855 5.75 23.766 1 88.5 306 LEU A N 1
ATOM 2520 C CA . LEU A 1 306 ? 5.789 6.617 24.484 1 88.5 306 LEU A CA 1
ATOM 2521 C C . LEU A 1 306 ? 7.199 6.473 23.922 1 88.5 306 LEU A C 1
ATOM 2523 O O . LEU A 1 306 ? 7.645 5.359 23.625 1 88.5 306 LEU A O 1
ATOM 2527 N N . ALA A 1 307 ? 7.895 7.547 23.625 1 82.44 307 ALA A N 1
ATOM 2528 C CA . ALA A 1 307 ? 9.117 7.582 22.844 1 82.44 307 ALA A CA 1
ATOM 2529 C C . ALA A 1 307 ? 10.32 7.121 23.656 1 82.44 307 ALA A C 1
ATOM 2531 O O . ALA A 1 307 ? 10.438 7.473 24.844 1 82.44 307 ALA A O 1
ATOM 2532 N N . ASN A 1 308 ? 11.117 6.297 23.031 1 84.88 308 ASN A N 1
ATOM 2533 C CA . ASN A 1 308 ? 12.438 5.914 23.531 1 84.88 308 ASN A CA 1
ATOM 2534 C C . ASN A 1 308 ? 13.516 6.883 23.062 1 84.88 308 ASN A C 1
ATOM 2536 O O . ASN A 1 308 ? 14.625 6.895 23.594 1 84.88 308 ASN A O 1
ATOM 2540 N N . PHE A 1 309 ? 13.18 7.621 22.062 1 92.69 309 PHE A N 1
ATOM 2541 C CA . PHE A 1 309 ? 14.094 8.531 21.391 1 92.69 309 PHE A CA 1
ATOM 2542 C C . PHE A 1 309 ? 13.594 9.969 21.484 1 92.69 309 PHE A C 1
ATOM 2544 O O . PHE A 1 309 ? 12.398 10.203 21.672 1 92.69 309 PHE A O 1
ATOM 2551 N N . SER A 1 310 ? 14.57 10.883 21.484 1 90.75 310 SER A N 1
ATOM 2552 C CA . SER A 1 310 ? 14.195 12.297 21.547 1 90.75 310 SER A CA 1
ATOM 2553 C C . SER A 1 310 ? 14.859 13.102 20.438 1 90.75 310 SER A C 1
ATOM 2555 O O . SER A 1 310 ? 16.016 12.875 20.109 1 90.75 310 SER A O 1
ATOM 2557 N N . THR A 1 311 ? 14.141 13.922 19.828 1 89.5 311 THR A N 1
ATOM 2558 C CA . THR A 1 311 ? 14.633 14.883 18.844 1 89.5 311 THR A CA 1
ATOM 2559 C C . THR A 1 311 ? 14.352 16.312 19.312 1 89.5 311 THR A C 1
ATOM 2561 O O . THR A 1 311 ? 13.203 16.672 19.547 1 89.5 311 THR A O 1
ATOM 2564 N N . PRO A 1 312 ? 15.453 17.109 19.422 1 88.62 312 PRO A N 1
ATOM 2565 C CA . PRO A 1 312 ? 15.242 18.484 19.891 1 88.62 312 PRO A CA 1
ATOM 2566 C C . PRO A 1 312 ? 14.234 19.25 19.047 1 88.62 312 PRO A C 1
ATOM 2568 O O . PRO A 1 312 ? 14.219 19.109 17.828 1 88.62 312 PRO A O 1
ATOM 2571 N N . GLU A 1 313 ? 13.344 20.031 19.734 1 78.56 313 GLU A N 1
ATOM 2572 C CA . GLU A 1 313 ? 12.359 20.875 19.062 1 78.56 313 GLU A CA 1
ATOM 2573 C C . GLU A 1 313 ? 13.008 22.109 18.469 1 78.56 313 GLU A C 1
ATOM 2575 O O . GLU A 1 313 ? 13.898 22.703 19.094 1 78.56 313 GLU A O 1
ATOM 2580 N N . LEU A 1 314 ? 12.859 22.234 17.188 1 68.31 314 LEU A N 1
ATOM 2581 C CA . LEU A 1 314 ? 13.453 23.406 16.547 1 68.31 314 LEU A CA 1
ATOM 2582 C C . LEU A 1 314 ? 12.422 24.516 16.406 1 68.31 314 LEU A C 1
ATOM 2584 O O . LEU A 1 314 ? 11.242 24.266 16.188 1 68.31 314 LEU A O 1
ATOM 2588 N N . SER A 1 315 ? 12.82 25.703 16.859 1 58.91 315 SER A N 1
ATOM 2589 C CA . SER A 1 315 ? 11.992 26.859 16.547 1 58.91 315 SER A CA 1
ATOM 2590 C C . SER A 1 315 ? 11.742 26.969 15.055 1 58.91 315 SER A C 1
ATOM 2592 O O . SER A 1 315 ? 12.578 26.562 14.242 1 58.91 315 SER A O 1
ATOM 2594 N N . PRO A 1 316 ? 10.523 27.297 14.578 1 53.28 316 PRO A N 1
ATOM 2595 C CA . PRO A 1 316 ? 10.141 27.406 13.172 1 53.28 316 PRO A CA 1
ATOM 2596 C C . PRO A 1 316 ? 11.18 28.156 12.336 1 53.28 316 PRO A C 1
ATOM 2598 O O . PRO A 1 316 ? 11.258 27.969 11.125 1 53.28 316 PRO A O 1
ATOM 2601 N N . ALA A 1 317 ? 12.023 28.969 13.023 1 49.59 317 ALA A N 1
ATOM 2602 C CA . ALA A 1 317 ? 12.906 29.844 12.273 1 49.59 317 ALA A CA 1
ATOM 2603 C C . ALA A 1 317 ? 14.133 29.094 11.758 1 49.59 317 ALA A C 1
ATOM 2605 O O . ALA A 1 317 ? 14.906 29.641 10.969 1 49.59 317 ALA A O 1
ATOM 2606 N N . VAL A 1 318 ? 14.227 27.938 12.273 1 51.59 318 VAL A N 1
ATOM 2607 C CA . VAL A 1 318 ? 15.469 27.281 11.867 1 51.59 318 VAL A CA 1
ATOM 2608 C C . VAL A 1 318 ? 15.273 26.625 10.5 1 51.59 318 VAL A C 1
ATOM 2610 O O . VAL A 1 318 ? 14.406 25.766 10.336 1 51.59 318 VAL A O 1
ATOM 2613 N N . GLU A 1 319 ? 15.797 27.219 9.461 1 54.38 319 GLU A N 1
ATOM 2614 C CA . GLU A 1 319 ? 15.656 26.922 8.047 1 54.38 319 GLU A CA 1
ATOM 2615 C C . GLU A 1 319 ? 16.156 25.516 7.723 1 54.38 319 GLU A C 1
ATOM 2617 O O . GLU A 1 319 ? 15.656 24.859 6.812 1 54.38 319 GLU A O 1
ATOM 2622 N N . TYR A 1 320 ? 17.141 25.031 8.609 1 60.62 320 TYR A N 1
ATOM 2623 C CA . TYR A 1 320 ? 17.75 23.812 8.086 1 60.62 320 TYR A CA 1
ATOM 2624 C C . TYR A 1 320 ? 17.578 22.656 9.07 1 60.62 320 TYR A C 1
ATOM 2626 O O . TYR A 1 320 ? 18.141 22.688 10.172 1 60.62 320 TYR A O 1
ATOM 2634 N N . ARG A 1 321 ? 16.719 21.641 8.609 1 74.94 321 ARG A N 1
ATOM 2635 C CA . ARG A 1 321 ? 16.422 20.516 9.5 1 74.94 321 ARG A CA 1
ATOM 2636 C C . ARG A 1 321 ? 17.297 19.312 9.172 1 74.94 321 ARG A C 1
ATOM 2638 O O . ARG A 1 321 ? 17.375 18.359 9.961 1 74.94 321 ARG A O 1
ATOM 2645 N N . VAL A 1 322 ? 18 19.312 8.102 1 78.69 322 VAL A N 1
ATOM 2646 C CA . VAL A 1 322 ? 18.891 18.234 7.727 1 78.69 322 VAL A CA 1
ATOM 2647 C C . VAL A 1 322 ? 20.219 18.359 8.492 1 78.69 322 VAL A C 1
ATOM 2649 O O . VAL A 1 322 ? 20.859 19.406 8.461 1 78.69 322 VAL A O 1
ATOM 2652 N N . GLN A 1 323 ? 20.578 17.312 9.18 1 81.88 323 GLN A N 1
ATOM 2653 C CA . GLN A 1 323 ? 21.781 17.359 10.008 1 81.88 323 GLN A CA 1
ATOM 2654 C C . GLN A 1 323 ? 22.812 16.328 9.547 1 81.88 323 GLN A C 1
ATOM 2656 O O . GLN A 1 323 ? 22.453 15.266 9.047 1 81.88 323 GLN A O 1
ATOM 2661 N N . TYR A 1 324 ? 24.094 16.641 9.766 1 85.62 324 TYR A N 1
ATOM 2662 C CA . TYR A 1 324 ? 25.156 15.742 9.336 1 85.62 324 TYR A CA 1
ATOM 2663 C C . TYR A 1 324 ? 26.203 15.578 10.43 1 85.62 324 TYR A C 1
ATOM 2665 O O . TYR A 1 324 ? 26.453 14.461 10.891 1 85.62 324 TYR A O 1
ATOM 2673 N N . SER A 1 325 ? 26.828 16.719 10.812 1 89.81 325 SER A N 1
ATOM 2674 C CA . SER A 1 325 ? 28 16.641 11.68 1 89.81 325 SER A CA 1
ATOM 2675 C C . SER A 1 325 ? 27.734 17.281 13.039 1 89.81 325 SER A C 1
ATOM 2677 O O . SER A 1 325 ? 26.906 18.188 13.156 1 89.81 325 SER A O 1
ATOM 2679 N N . MET A 1 326 ? 28.422 16.766 14.016 1 93.19 326 MET A N 1
ATOM 2680 C CA . MET A 1 326 ? 28.297 17.297 15.375 1 93.19 326 MET A CA 1
ATOM 2681 C C . MET A 1 326 ? 29.531 16.922 16.203 1 93.19 326 MET A C 1
ATOM 2683 O O . MET A 1 326 ? 30.266 16.016 15.844 1 93.19 326 MET A O 1
ATOM 2687 N N . LEU A 1 327 ? 29.797 17.688 17.234 1 94.94 327 LEU A N 1
ATOM 2688 C CA . LEU A 1 327 ? 30.812 17.422 18.234 1 94.94 327 LEU A CA 1
ATOM 2689 C C . LEU A 1 327 ? 30.219 17.438 19.641 1 94.94 327 LEU A C 1
ATOM 2691 O O . LEU A 1 327 ? 29.234 18.141 19.891 1 94.94 327 LEU A O 1
ATOM 2695 N N . PRO A 1 328 ? 30.766 16.578 20.5 1 95.81 328 PRO A N 1
ATOM 2696 C CA . PRO A 1 328 ? 30.312 16.703 21.891 1 95.81 328 PRO A CA 1
ATOM 2697 C C . PRO A 1 328 ? 30.672 18.062 22.5 1 95.81 328 PRO A C 1
ATOM 2699 O O . PRO A 1 328 ? 31.781 18.562 22.281 1 95.81 328 PRO A O 1
ATOM 2702 N N . PHE A 1 329 ? 29.875 18.672 23.188 1 95.75 329 PHE A N 1
ATOM 2703 C CA . PHE A 1 329 ? 30.109 20 23.75 1 95.75 329 PHE A CA 1
ATOM 2704 C C . PHE A 1 329 ? 30.156 19.953 25.266 1 95.75 329 PHE A C 1
ATOM 2706 O O . PHE A 1 329 ? 31.031 20.562 25.891 1 95.75 329 PHE A O 1
ATOM 2713 N N . SER A 1 330 ? 29.094 19.328 25.906 1 93.75 330 SER A N 1
ATOM 2714 C CA . SER A 1 330 ? 29.047 19.078 27.344 1 93.75 330 SER A CA 1
ATOM 2715 C C . SER A 1 330 ? 28.672 17.641 27.656 1 93.75 330 SER A C 1
ATOM 2717 O O . SER A 1 330 ? 28.766 16.766 26.781 1 93.75 330 SER A O 1
ATOM 2719 N N . LYS A 1 331 ? 28.266 17.5 28.922 1 94.56 331 LYS A N 1
ATOM 2720 C CA . LYS A 1 331 ? 27.938 16.156 29.344 1 94.56 331 LYS A CA 1
ATOM 2721 C C . LYS A 1 331 ? 26.734 15.609 28.578 1 94.56 331 LYS A C 1
ATOM 2723 O O . LYS A 1 331 ? 26.625 14.398 28.359 1 94.56 331 LYS A O 1
ATOM 2728 N N . ASP A 1 332 ? 25.938 16.5 28.172 1 95.75 332 ASP A N 1
ATOM 2729 C CA . ASP A 1 332 ? 24.703 16.031 27.531 1 95.75 332 ASP A CA 1
ATOM 2730 C C . ASP A 1 332 ? 24.344 16.922 26.344 1 95.75 332 ASP A C 1
ATOM 2732 O O . ASP A 1 332 ? 23.172 17 25.953 1 95.75 332 ASP A O 1
ATOM 2736 N N . GLN A 1 333 ? 25.391 17.625 25.812 1 97 333 GLN A N 1
ATOM 2737 C CA . GLN A 1 333 ? 25.109 18.547 24.719 1 97 333 GLN A CA 1
ATOM 2738 C C . GLN A 1 333 ? 26.062 18.312 23.547 1 97 333 GLN A C 1
ATOM 2740 O O . GLN A 1 333 ? 27.141 17.766 23.719 1 97 333 GLN A O 1
ATOM 2745 N N . ILE A 1 334 ? 25.516 18.734 22.375 1 96.06 334 ILE A N 1
ATOM 2746 C CA . ILE A 1 334 ? 26.344 18.688 21.172 1 96.06 334 ILE A CA 1
ATOM 2747 C C . ILE A 1 334 ? 26.406 20.078 20.531 1 96.06 334 ILE A C 1
ATOM 2749 O O . ILE A 1 334 ? 25.578 20.953 20.844 1 96.06 334 ILE A O 1
ATOM 2753 N N . ILE A 1 335 ? 27.438 20.281 19.703 1 93.88 335 ILE A N 1
ATOM 2754 C CA . ILE A 1 335 ? 27.547 21.484 18.891 1 93.88 335 ILE A CA 1
ATOM 2755 C C . ILE A 1 335 ? 27.688 21.109 17.422 1 93.88 335 ILE A C 1
ATOM 2757 O O . ILE A 1 335 ? 28.406 20.156 17.094 1 93.88 335 ILE A O 1
ATOM 2761 N N . ASN A 1 336 ? 26.922 21.75 16.594 1 91.06 336 ASN A N 1
ATOM 2762 C CA . ASN A 1 336 ? 27 21.406 15.18 1 91.06 336 ASN A CA 1
ATOM 2763 C C . ASN A 1 336 ? 27.828 22.422 14.398 1 91.06 336 ASN A C 1
ATOM 2765 O O . ASN A 1 336 ? 28.484 23.281 14.992 1 91.06 336 ASN A O 1
ATOM 2769 N N . LEU A 1 337 ? 27.891 22.219 13.133 1 87.5 337 LEU A N 1
ATOM 2770 C CA . LEU A 1 337 ? 28.766 22.984 12.258 1 87.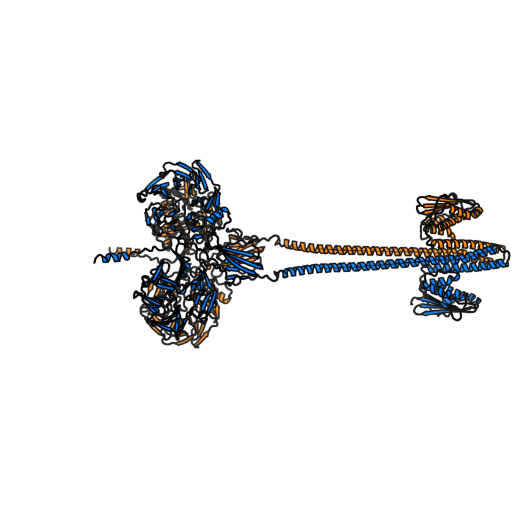5 337 LEU A CA 1
ATOM 2771 C C . LEU A 1 337 ? 28.344 24.453 12.219 1 87.5 337 LEU A C 1
ATOM 2773 O O . LEU A 1 337 ? 29.172 25.328 11.969 1 87.5 337 LEU A O 1
ATOM 2777 N N . GLN A 1 338 ? 27.094 24.734 12.484 1 86.19 338 GLN A N 1
ATOM 2778 C CA . GLN A 1 338 ? 26.578 26.094 12.469 1 86.19 338 GLN A CA 1
ATOM 2779 C C . GLN A 1 338 ? 26.797 26.781 13.812 1 86.19 338 GLN A C 1
ATOM 2781 O O . GLN A 1 338 ? 26.453 27.953 13.984 1 86.19 338 GLN A O 1
ATOM 2786 N N . GLY A 1 339 ? 27.375 26.094 14.711 1 89.25 339 GLY A N 1
ATOM 2787 C CA . GLY A 1 339 ? 27.625 26.641 16.031 1 89.25 339 GLY A CA 1
ATOM 2788 C C . GLY A 1 339 ? 26.422 26.547 16.953 1 89.25 339 GLY A C 1
ATOM 2789 O O . GLY A 1 339 ? 26.297 27.312 17.906 1 89.25 339 GLY A O 1
ATOM 2790 N N . ARG A 1 340 ? 25.578 25.703 16.688 1 90.44 340 ARG A N 1
ATOM 2791 C CA . ARG A 1 340 ? 24.359 25.531 17.484 1 90.44 340 ARG A CA 1
ATOM 2792 C C . ARG A 1 340 ? 24.531 24.406 18.5 1 90.44 340 ARG A C 1
ATOM 2794 O O . ARG A 1 340 ? 24.984 23.312 18.156 1 90.44 340 ARG A O 1
ATOM 2801 N N . ILE A 1 341 ? 24.203 24.734 19.703 1 94 341 ILE A N 1
ATOM 2802 C CA . ILE A 1 341 ? 24.281 23.75 20.781 1 94 341 ILE A CA 1
ATOM 2803 C C . ILE A 1 341 ? 22.906 23.141 21.031 1 94 341 ILE A C 1
ATOM 2805 O O . ILE A 1 341 ? 21.922 23.875 21.234 1 94 341 ILE A O 1
ATOM 2809 N N . TYR A 1 342 ? 22.844 21.812 21.016 1 93.5 342 TYR A N 1
ATOM 2810 C CA . TYR A 1 342 ? 21.594 21.094 21.25 1 93.5 342 TYR A CA 1
ATOM 2811 C C . TYR A 1 342 ? 21.719 20.172 22.453 1 93.5 342 TYR A C 1
ATOM 2813 O O . TYR A 1 342 ? 22.766 19.594 22.703 1 93.5 342 TYR A O 1
ATOM 2821 N N . ASP A 1 343 ? 20.688 20.125 23.188 1 93.69 343 ASP A N 1
ATOM 2822 C CA . ASP A 1 343 ? 20.469 18.984 24.094 1 93.69 343 ASP A CA 1
ATOM 2823 C C . ASP A 1 343 ? 19.297 18.125 23.609 1 93.69 343 ASP A C 1
ATOM 2825 O O . ASP A 1 343 ? 18.844 18.266 22.484 1 93.69 343 ASP A O 1
ATOM 2829 N N . LYS A 1 344 ? 18.953 17.219 24.438 1 90.69 344 LYS A N 1
ATOM 2830 C CA . LYS A 1 344 ? 17.953 16.234 24 1 90.69 344 LYS A CA 1
ATOM 2831 C C . LYS A 1 344 ? 16.594 16.906 23.812 1 90.69 344 LYS A C 1
ATOM 2833 O O . LYS A 1 344 ? 15.734 16.375 23.094 1 90.69 344 LYS A O 1
ATOM 2838 N N . LYS A 1 345 ? 16.438 18.047 24.297 1 87.31 345 LYS A N 1
ATOM 2839 C CA . LYS A 1 345 ? 15.117 18.656 24.312 1 87.31 345 LYS A CA 1
ATOM 2840 C C . LYS A 1 345 ? 15.016 19.797 23.312 1 87.31 345 LYS A C 1
ATOM 2842 O O . LYS A 1 345 ? 13.992 19.953 22.656 1 87.31 345 LYS A O 1
ATOM 2847 N N . SER A 1 346 ? 16.109 20.641 23.297 1 88.88 346 SER A N 1
ATOM 2848 C CA . SER A 1 346 ? 15.945 21.875 22.516 1 88.88 346 SER A CA 1
ATOM 2849 C C . SER A 1 346 ? 17.297 22.438 22.094 1 88.88 346 SER A C 1
ATOM 2851 O O . SER A 1 346 ? 18.344 21.906 22.469 1 88.88 346 SER A O 1
ATOM 2853 N N . LEU A 1 347 ? 17.234 23.469 21.25 1 90.06 347 LEU A N 1
ATOM 2854 C CA . LEU A 1 347 ? 18.375 24.328 20.953 1 90.06 347 LEU A CA 1
ATOM 2855 C C . LEU A 1 347 ? 18.719 25.188 22.156 1 90.06 347 LEU A C 1
ATOM 2857 O O . LEU A 1 347 ? 17.922 26 22.609 1 90.06 347 LEU A O 1
ATOM 2861 N N . VAL A 1 348 ? 19.828 24.969 22.734 1 91.94 348 VAL A N 1
ATOM 2862 C CA . VAL A 1 348 ? 20.234 25.609 23.984 1 91.94 348 VAL A CA 1
ATOM 2863 C C . VAL A 1 348 ? 20.859 26.969 23.688 1 91.94 348 VAL A C 1
ATOM 2865 O O . VAL A 1 348 ? 20.609 27.938 24.406 1 91.94 348 VAL A O 1
ATOM 2868 N N . LYS A 1 349 ? 21.734 26.953 22.656 1 90.25 349 LYS A N 1
ATOM 2869 C CA . LYS A 1 349 ? 22.469 28.172 22.297 1 90.25 349 LYS A CA 1
ATOM 2870 C C . LYS A 1 349 ? 22.891 28.141 20.828 1 90.25 349 LYS A C 1
ATOM 2872 O O . LYS A 1 349 ? 23.109 27.078 20.266 1 90.25 349 LYS A O 1
ATOM 2877 N N . ASP A 1 350 ? 22.969 29.297 20.219 1 89.25 350 ASP A N 1
ATOM 2878 C CA . ASP A 1 350 ? 23.422 29.453 18.828 1 89.25 350 ASP A CA 1
ATOM 2879 C C . ASP A 1 350 ? 24.562 30.469 18.719 1 89.25 350 ASP A C 1
ATOM 2881 O O . ASP A 1 350 ? 24.344 31.656 18.938 1 89.25 350 ASP A O 1
ATOM 2885 N N . TYR A 1 351 ? 25.766 30 18.359 1 88 351 TYR A N 1
ATOM 2886 C CA . TYR A 1 351 ? 26.922 30.875 18.203 1 88 351 TYR A CA 1
ATOM 2887 C C . TYR A 1 351 ? 26.938 31.5 16.812 1 88 351 TYR A C 1
ATOM 2889 O O . TYR A 1 351 ? 27.734 32.406 16.547 1 88 351 TYR A O 1
ATOM 2897 N N . HIS A 1 352 ? 26.094 30.969 15.828 1 83.56 352 HIS A N 1
ATOM 2898 C CA . HIS A 1 352 ? 25.859 31.516 14.5 1 83.56 352 HIS A CA 1
ATOM 2899 C C . HIS A 1 352 ? 27.141 31.531 13.672 1 83.56 352 HIS A C 1
ATOM 2901 O O . HIS A 1 352 ? 27.547 32.594 13.188 1 83.56 352 HIS A O 1
ATOM 2907 N N . PHE A 1 353 ? 27.891 30.391 13.406 1 82.06 353 PHE A N 1
ATOM 2908 C CA . PHE A 1 353 ? 29.078 30.281 12.562 1 82.06 353 PHE A CA 1
ATOM 2909 C C . PHE A 1 353 ? 28.75 30.641 11.117 1 82.06 353 PHE A C 1
ATOM 2911 O O . PHE A 1 353 ? 29.656 30.875 10.32 1 82.06 353 PHE A O 1
ATOM 2918 N N . ASN A 1 354 ? 27.719 31.344 10.727 1 69.38 354 ASN A N 1
ATOM 2919 C CA . ASN A 1 354 ? 27.281 31.75 9.406 1 69.38 354 ASN A CA 1
ATOM 2920 C C . ASN A 1 354 ? 27.734 30.766 8.328 1 69.38 354 ASN A C 1
ATOM 2922 O O . ASN A 1 354 ? 28.359 31.156 7.344 1 69.38 354 ASN A O 1
ATOM 2926 N N . THR A 1 355 ? 27.703 29.438 8.445 1 68.12 355 THR A N 1
ATOM 2927 C CA . THR A 1 355 ? 28 28.438 7.426 1 68.12 355 THR A CA 1
ATOM 2928 C C . THR A 1 355 ? 26.812 27.516 7.219 1 68.12 355 THR A C 1
ATOM 2930 O O . THR A 1 355 ? 26.094 27.203 8.172 1 68.12 355 THR A O 1
ATOM 2933 N N . LEU A 1 356 ? 26.5 27.375 5.934 1 58.91 356 LEU A N 1
ATOM 2934 C CA . LEU A 1 356 ? 25.406 26.469 5.605 1 58.91 356 LEU A CA 1
ATOM 2935 C C . LEU A 1 356 ? 25.953 25.125 5.121 1 58.91 356 LEU A C 1
ATOM 2937 O O . LEU A 1 356 ? 25.172 24.188 4.871 1 58.91 356 LEU A O 1
ATOM 2941 N N . ASP A 1 357 ? 27.297 24.891 5.211 1 59.91 357 ASP A N 1
ATOM 2942 C CA . ASP A 1 357 ? 27.906 23.703 4.609 1 59.91 357 ASP A CA 1
ATOM 2943 C C . ASP A 1 357 ? 27.859 22.516 5.574 1 59.91 357 ASP A C 1
ATOM 2945 O O . ASP A 1 357 ? 27.734 22.703 6.785 1 59.91 357 ASP A O 1
ATOM 2949 N N . GLU A 1 358 ? 27.562 21.375 4.973 1 64.81 358 GLU A N 1
ATOM 2950 C CA . GLU A 1 358 ? 27.625 20.141 5.758 1 64.81 358 GLU A CA 1
ATOM 2951 C C . GLU A 1 358 ? 28.969 19.438 5.57 1 64.81 358 GLU A C 1
ATOM 2953 O O . GLU A 1 358 ? 29.156 18.703 4.598 1 64.81 358 GLU A O 1
ATOM 2958 N N . SER A 1 359 ? 29.922 19.875 6.32 1 74.06 359 SER A N 1
ATOM 2959 C CA . SER A 1 359 ? 31.281 19.312 6.211 1 74.06 359 SER A CA 1
ATOM 2960 C C . SER A 1 359 ? 31.719 18.672 7.52 1 74.06 359 SER A C 1
ATOM 2962 O O . SER A 1 359 ? 30.906 18.516 8.438 1 74.06 359 SER A O 1
ATOM 2964 N N . SER A 1 360 ? 32.906 18.25 7.547 1 87.19 360 SER A N 1
ATOM 2965 C CA . SER A 1 360 ? 33.5 17.625 8.727 1 87.19 360 SER A CA 1
ATOM 2966 C C . SER A 1 360 ? 34.031 18.672 9.695 1 87.19 360 SER A C 1
ATOM 2968 O O . SER A 1 360 ? 34.406 19.781 9.289 1 87.19 360 SER A O 1
ATOM 2970 N N . MET A 1 361 ? 33.969 18.422 10.969 1 91.19 361 MET A N 1
ATOM 2971 C CA . MET A 1 361 ? 34.5 19.281 12.023 1 91.19 361 MET A CA 1
ATOM 2972 C C . MET A 1 361 ? 35.219 18.453 13.07 1 91.19 361 MET A C 1
ATOM 2974 O O . MET A 1 361 ? 34.875 17.312 13.336 1 91.19 361 MET A O 1
ATOM 2978 N N . ILE A 1 362 ? 36.281 19.062 13.633 1 93.31 362 ILE A N 1
ATOM 2979 C CA . ILE A 1 362 ? 37.031 18.406 14.688 1 93.31 362 ILE A CA 1
ATOM 2980 C C . ILE A 1 362 ? 37.469 19.438 15.727 1 93.31 362 ILE A C 1
ATOM 2982 O O . ILE A 1 362 ? 37.438 20.641 15.469 1 93.31 362 ILE A O 1
ATOM 2986 N N . TYR A 1 363 ? 37.812 18.891 16.875 1 94 363 TYR A N 1
ATOM 2987 C CA . TYR A 1 363 ? 38.5 19.703 17.875 1 94 363 TYR A CA 1
ATOM 2988 C C . TYR A 1 363 ? 40 19.656 17.688 1 94 363 TYR A C 1
ATOM 2990 O O . TYR A 1 363 ? 40.562 18.609 17.375 1 94 363 TYR A O 1
ATOM 2998 N N . ASP A 1 364 ? 40.562 20.766 17.859 1 92.06 364 ASP A N 1
ATOM 2999 C CA . ASP A 1 364 ? 42.031 20.75 17.953 1 92.06 364 ASP A CA 1
ATOM 3000 C C . ASP A 1 364 ? 42.469 20.531 19.391 1 92.06 364 ASP A C 1
ATOM 3002 O O . ASP A 1 364 ? 41.688 20.172 20.266 1 92.06 364 ASP A O 1
ATOM 3006 N N . HIS A 1 365 ? 43.781 20.641 19.578 1 89.19 365 HIS A N 1
ATOM 3007 C CA . HIS A 1 365 ? 44.375 20.359 20.891 1 89.19 365 HIS A CA 1
ATOM 3008 C C . HIS A 1 365 ? 43.812 21.297 21.953 1 89.19 365 HIS A C 1
ATOM 3010 O O . HIS A 1 365 ? 43.688 20.922 23.125 1 89.19 365 HIS A O 1
ATOM 3016 N N . ASP A 1 366 ? 43.5 22.531 21.625 1 91.19 366 ASP A N 1
ATOM 3017 C CA . ASP A 1 366 ? 43 23.531 22.547 1 91.19 366 ASP A CA 1
ATOM 3018 C C . ASP A 1 366 ? 41.469 23.594 22.531 1 91.19 366 ASP A C 1
ATOM 3020 O O . ASP A 1 366 ? 40.875 24.578 22.984 1 91.19 366 ASP A O 1
ATOM 3024 N N . HIS A 1 367 ? 40.938 22.641 21.953 1 93.69 367 HIS A N 1
ATOM 3025 C CA . HIS A 1 367 ? 39.469 22.484 21.875 1 93.69 367 HIS A CA 1
ATOM 3026 C C . HIS A 1 367 ? 38.844 23.562 20.984 1 93.69 367 HIS A C 1
ATOM 3028 O O . HIS A 1 367 ? 37.688 23.938 21.188 1 93.69 367 HIS A O 1
ATOM 3034 N N . ASN A 1 368 ? 39.656 24.172 20.156 1 95.06 368 ASN A N 1
ATOM 3035 C CA . ASN A 1 368 ? 39.094 24.969 19.078 1 95.06 368 ASN A CA 1
ATOM 3036 C C . ASN A 1 368 ? 38.406 24.094 18.047 1 95.06 368 ASN A C 1
ATOM 3038 O O . ASN A 1 368 ? 38.719 22.906 17.922 1 95.06 368 ASN A O 1
ATOM 3042 N N . ILE A 1 369 ? 37.469 24.672 17.391 1 94.19 369 ILE A N 1
ATOM 3043 C CA . ILE A 1 369 ? 36.75 23.891 16.391 1 94.19 369 ILE A CA 1
ATOM 3044 C C . ILE A 1 369 ? 37.312 24.219 15 1 94.19 369 ILE A C 1
ATOM 3046 O O . ILE A 1 369 ? 37.375 25.375 14.594 1 94.19 369 ILE A O 1
ATOM 3050 N N . LEU A 1 370 ? 37.75 23.188 14.359 1 92.62 370 LEU A N 1
ATOM 3051 C CA . LEU A 1 370 ? 38.25 23.266 12.984 1 92.62 370 LEU A CA 1
ATOM 3052 C C . LEU A 1 370 ? 37.219 22.672 12.008 1 92.62 370 LEU A C 1
ATOM 3054 O O . LEU A 1 370 ? 36.656 21.625 12.273 1 92.62 370 LEU A O 1
ATOM 3058 N N . PHE A 1 371 ? 36.969 23.344 10.914 1 89.62 371 PHE A N 1
ATOM 3059 C CA . PHE A 1 371 ? 36.125 22.781 9.891 1 89.62 371 PHE A CA 1
ATOM 3060 C C . PHE A 1 371 ? 36.406 23.391 8.523 1 89.62 371 PHE A C 1
ATOM 3062 O O . PHE A 1 371 ? 36.938 24.5 8.445 1 89.62 371 PHE A O 1
ATOM 3069 N N . SER A 1 372 ? 36.125 22.594 7.539 1 80.12 372 SER A N 1
ATOM 3070 C CA . SER A 1 372 ? 36.219 23.078 6.168 1 80.12 372 SER A CA 1
ATOM 3071 C C . SER A 1 372 ? 34.875 23.547 5.625 1 80.12 372 SER A C 1
ATOM 3073 O O . SER A 1 372 ? 33.844 23.125 6.117 1 80.12 372 SER A O 1
ATOM 3075 N N . ASN A 1 373 ? 34.938 24.484 4.738 1 72.5 373 ASN A N 1
ATOM 3076 C CA . ASN A 1 373 ? 33.75 24.953 4.047 1 72.5 373 ASN A CA 1
ATOM 3077 C C . ASN A 1 373 ? 33.906 24.844 2.531 1 72.5 373 ASN A C 1
ATOM 3079 O O . ASN A 1 373 ? 34.969 24.516 2.031 1 72.5 373 ASN A O 1
ATOM 3083 N N . ASN A 1 374 ? 32.844 24.969 1.818 1 65.88 374 ASN A N 1
ATOM 3084 C CA . ASN A 1 374 ? 32.812 24.828 0.368 1 65.88 374 ASN A CA 1
ATOM 3085 C C . ASN A 1 374 ? 33.531 25.984 -0.33 1 65.88 374 ASN A C 1
ATOM 3087 O O . ASN A 1 374 ? 33.688 25.969 -1.554 1 65.88 374 ASN A O 1
ATOM 3091 N N . ASN A 1 375 ? 34.094 26.891 0.391 1 68.5 375 ASN A N 1
ATOM 3092 C CA . ASN A 1 375 ? 34.781 28.016 -0.239 1 68.5 375 ASN A CA 1
ATOM 3093 C C . ASN A 1 375 ? 36.281 27.812 -0.306 1 68.5 375 ASN A C 1
ATOM 3095 O O . ASN A 1 375 ? 37.031 28.75 -0.546 1 68.5 375 ASN A O 1
ATOM 3099 N N . GLY A 1 376 ? 36.719 26.641 0.011 1 72.19 376 GLY A N 1
ATOM 3100 C CA . GLY A 1 376 ? 38.125 26.297 -0.123 1 72.19 376 GLY A CA 1
ATOM 3101 C C . GLY A 1 376 ? 38.938 26.688 1.08 1 72.19 376 GLY A C 1
ATOM 3102 O O . GLY A 1 376 ? 40.188 26.688 1.02 1 72.19 376 GLY A O 1
ATOM 3103 N N . LYS A 1 377 ? 38.312 27.031 2.115 1 82.88 377 LYS A N 1
ATOM 3104 C CA . LYS A 1 377 ? 39 27.5 3.303 1 82.88 377 LYS A CA 1
ATOM 3105 C C . LYS A 1 377 ? 38.781 26.547 4.48 1 82.88 377 LYS A C 1
ATOM 3107 O O . LYS A 1 377 ? 37.781 25.844 4.535 1 82.88 377 LYS A O 1
ATOM 3112 N N . ILE A 1 378 ? 39.781 26.516 5.344 1 89.31 378 ILE A N 1
ATOM 3113 C CA . ILE A 1 378 ? 39.656 25.828 6.625 1 89.31 378 ILE A CA 1
ATOM 3114 C C . ILE A 1 378 ? 39.5 26.859 7.746 1 89.31 378 ILE A C 1
ATOM 3116 O O . ILE A 1 378 ? 40.375 27.703 7.941 1 89.31 378 ILE A O 1
ATOM 3120 N N . TYR A 1 379 ? 38.469 26.75 8.445 1 90.44 379 TYR A N 1
ATOM 3121 C CA . TYR A 1 379 ? 38.156 27.703 9.508 1 90.44 379 TYR A CA 1
ATOM 3122 C C . TYR A 1 379 ? 38.531 27.141 10.867 1 90.44 379 TYR A C 1
ATOM 3124 O O . TYR A 1 379 ? 38.438 25.938 11.102 1 90.44 379 TYR A O 1
ATOM 3132 N N . ARG A 1 380 ? 38.969 28 11.789 1 94.12 380 ARG A N 1
ATOM 3133 C CA . ARG A 1 380 ? 39.219 27.703 13.188 1 94.12 380 ARG A CA 1
ATOM 3134 C C . ARG A 1 380 ? 38.469 28.656 14.102 1 94.12 380 ARG A C 1
ATOM 3136 O O . ARG A 1 380 ? 38.656 29.875 14.039 1 94.12 380 ARG A O 1
ATOM 3143 N N . ARG A 1 381 ? 37.562 28.125 14.844 1 93.56 381 ARG A N 1
ATOM 3144 C CA . ARG A 1 381 ? 36.812 28.891 15.859 1 93.56 381 ARG A CA 1
ATOM 3145 C C . ARG A 1 381 ? 37.438 28.703 17.234 1 93.56 381 ARG A C 1
ATOM 3147 O O . ARG A 1 381 ? 37.594 27.562 17.703 1 93.56 381 ARG A O 1
ATOM 3154 N N . TYR A 1 382 ? 37.688 29.75 17.953 1 94 382 TYR A N 1
ATOM 3155 C CA . TYR A 1 382 ? 38.5 29.672 19.188 1 94 382 TYR A CA 1
ATOM 3156 C C . TYR A 1 382 ? 37.594 29.484 20.406 1 94 382 TYR A C 1
ATOM 3158 O O . TYR A 1 382 ? 36.688 30.266 20.641 1 94 382 TYR A O 1
ATOM 3166 N N . ALA A 1 383 ? 37.938 28.531 21.156 1 93.62 383 ALA A N 1
ATOM 3167 C CA . ALA A 1 383 ? 37.188 28.188 22.359 1 93.62 383 ALA A CA 1
ATOM 3168 C C . ALA A 1 383 ? 37.281 29.297 23.406 1 93.62 383 ALA A C 1
ATOM 3170 O O . ALA A 1 383 ? 36.312 29.531 24.141 1 93.62 383 ALA A O 1
ATOM 3171 N N . ASN A 1 384 ? 38.375 29.984 23.531 1 91.12 384 ASN A N 1
ATOM 3172 C CA . ASN A 1 384 ? 38.625 31 24.562 1 91.12 384 ASN A CA 1
ATOM 3173 C C . ASN A 1 384 ? 37.719 32.219 24.344 1 91.12 384 ASN A C 1
ATOM 3175 O O . ASN A 1 384 ? 37.531 33.031 25.25 1 91.12 384 ASN A O 1
ATOM 3179 N N . SER A 1 385 ? 37.125 32.406 23.203 1 92.19 385 SER A N 1
ATOM 3180 C CA . SER A 1 385 ? 36.188 33.469 22.906 1 92.19 385 SER A CA 1
ATOM 3181 C C . SER A 1 385 ? 34.75 32.938 22.797 1 92.19 385 SER A C 1
ATOM 3183 O O . SER A 1 385 ? 33.906 33.562 22.141 1 92.19 385 SER A O 1
ATOM 3185 N N . CYS A 1 386 ? 34.562 31.844 23.328 1 89 386 CYS A N 1
ATOM 3186 C CA . CYS A 1 386 ? 33.281 31.172 23.172 1 89 386 CYS A CA 1
ATOM 3187 C C . CYS A 1 386 ? 32.938 31 21.688 1 89 386 CYS A C 1
ATOM 3189 O O . CYS A 1 386 ? 31.797 31.25 21.281 1 89 386 CYS A O 1
ATOM 3191 N N . TYR A 1 387 ? 33.969 30.766 20.891 1 92.38 387 TYR A N 1
ATOM 3192 C CA . TYR A 1 387 ? 33.906 30.438 19.469 1 92.38 387 TYR A CA 1
ATOM 3193 C C . TYR A 1 387 ? 33.406 31.625 18.656 1 92.38 387 TYR A C 1
ATOM 3195 O O . TYR A 1 387 ? 32.906 31.453 17.547 1 92.38 387 TYR A O 1
ATOM 3203 N N . GLN A 1 388 ? 33.438 32.781 19.125 1 89.19 388 GLN A N 1
ATOM 3204 C CA . GLN A 1 388 ? 33.031 34 18.391 1 89.19 388 GLN A CA 1
ATOM 3205 C C . GLN A 1 388 ? 34.125 34.438 17.422 1 89.19 388 GLN A C 1
ATOM 3207 O O . GLN A 1 388 ? 33.844 34.812 16.281 1 89.19 388 GLN A O 1
ATOM 3212 N N . LYS A 1 389 ? 35.344 34.375 17.969 1 92.44 389 LYS A N 1
ATOM 3213 C CA . LYS A 1 389 ? 36.469 34.75 17.109 1 92.44 389 LYS A CA 1
ATOM 3214 C C . LYS A 1 389 ? 36.875 33.594 16.234 1 92.44 389 LYS A C 1
ATOM 3216 O O . LYS A 1 389 ? 36.781 32.406 16.641 1 92.44 389 LYS A O 1
ATOM 3221 N N . TYR A 1 390 ? 37.281 33.875 15.016 1 92 390 TYR A N 1
ATOM 3222 C CA . TYR A 1 390 ? 37.719 32.812 14.109 1 92 390 TYR A CA 1
ATOM 3223 C C . TYR A 1 390 ? 38.812 33.312 13.18 1 92 390 TYR A C 1
ATOM 3225 O O . TYR A 1 390 ? 39.031 34.531 13.047 1 92 390 TYR A O 1
ATOM 3233 N N . ASP A 1 391 ? 39.594 32.5 12.703 1 90.81 391 ASP A N 1
ATOM 3234 C CA . ASP A 1 391 ? 40.5 32.688 11.602 1 90.81 391 ASP A CA 1
ATOM 3235 C C . ASP A 1 391 ? 40.344 31.625 10.523 1 90.81 391 ASP A C 1
ATOM 3237 O O . ASP A 1 391 ? 39.5 30.734 10.656 1 90.81 391 ASP A O 1
ATOM 3241 N N . TYR A 1 392 ? 40.906 31.812 9.344 1 90.19 392 TYR A N 1
ATOM 3242 C CA . TYR A 1 392 ? 40.812 30.812 8.281 1 90.19 392 TYR A CA 1
ATOM 3243 C C . TYR A 1 392 ? 42.125 30.688 7.539 1 90.19 392 TYR A C 1
ATOM 3245 O O . TYR A 1 392 ? 42.969 31.578 7.582 1 90.19 392 TYR A O 1
ATOM 3253 N N . LEU A 1 393 ? 42.312 29.547 7.023 1 88.62 393 LEU A N 1
ATOM 3254 C CA . LEU A 1 393 ? 43.438 29.219 6.184 1 88.62 393 LEU A CA 1
ATOM 3255 C C . LEU A 1 393 ? 43 28.859 4.77 1 88.62 393 LEU A C 1
ATOM 3257 O O . LEU A 1 393 ? 42.062 28.094 4.586 1 88.62 393 LEU A O 1
ATOM 3261 N N . LYS A 1 394 ? 43.594 29.531 3.811 1 87 394 LYS A N 1
ATOM 3262 C CA . LYS A 1 394 ? 43.344 29.219 2.408 1 87 394 LYS A CA 1
ATOM 3263 C C . LYS A 1 394 ? 44.406 28.297 1.845 1 87 394 LYS A C 1
ATOM 3265 O O . LYS A 1 394 ? 45.594 28.594 1.971 1 87 394 LYS A O 1
ATOM 3270 N N . LEU A 1 395 ? 44 27.234 1.337 1 81.81 395 LEU A N 1
ATOM 3271 C CA . LEU A 1 395 ? 44.938 26.297 0.716 1 81.81 395 LEU A CA 1
ATOM 3272 C C . LEU A 1 395 ? 44.875 26.391 -0.805 1 81.81 395 LEU A C 1
ATOM 3274 O O . LEU A 1 395 ? 43.906 26.938 -1.356 1 81.81 395 LEU A O 1
ATOM 3278 N N . SER A 1 396 ? 45.969 25.938 -1.486 1 77.06 396 SER A N 1
ATOM 3279 C CA . SER A 1 396 ? 46 25.891 -2.945 1 77.06 396 SER A CA 1
ATOM 3280 C C . SER A 1 396 ? 45.031 24.859 -3.486 1 77.06 396 SER A C 1
ATOM 3282 O O . SER A 1 396 ? 44.438 25.062 -4.551 1 77.06 396 SER A O 1
ATOM 3284 N N . GLN A 1 397 ? 44.938 23.875 -2.707 1 84.06 397 GLN A N 1
ATOM 3285 C CA . GLN A 1 397 ? 43.969 22.828 -3.033 1 84.06 397 GLN A CA 1
ATOM 3286 C C . GLN A 1 397 ? 42.656 23.031 -2.262 1 84.06 397 GLN A C 1
ATOM 3288 O O . GLN A 1 397 ? 42.625 23.703 -1.235 1 84.06 397 GLN A O 1
ATOM 3293 N N . PHE A 1 398 ? 41.719 22.422 -2.869 1 82.56 398 PHE A N 1
ATOM 3294 C CA . PHE A 1 398 ? 40.406 22.578 -2.252 1 82.56 398 PHE A CA 1
ATOM 3295 C C . PHE A 1 398 ? 40.188 21.531 -1.165 1 82.56 398 PHE A C 1
ATOM 3297 O O . PHE A 1 398 ? 40.219 20.328 -1.438 1 82.56 398 PHE A O 1
ATOM 3304 N N . PRO A 1 399 ? 39.969 21.906 0.047 1 86.56 399 PRO A N 1
ATOM 3305 C CA . PRO A 1 399 ? 39.75 20.953 1.126 1 86.56 399 PRO A CA 1
ATOM 3306 C C . PRO A 1 399 ? 38.312 20.453 1.2 1 86.56 399 PRO A C 1
ATOM 3308 O O . PRO A 1 399 ? 37.375 21.219 0.982 1 86.56 399 PRO A O 1
ATOM 3311 N N . TYR A 1 400 ? 38.125 19.156 1.558 1 85.44 400 TYR A N 1
ATOM 3312 C CA . TYR A 1 400 ? 36.812 18.562 1.715 1 85.44 400 TYR A CA 1
ATOM 3313 C C . TYR A 1 400 ? 36.562 18.141 3.16 1 85.44 400 TYR A C 1
ATOM 3315 O O . TYR A 1 400 ? 35.656 18.656 3.814 1 85.44 400 TYR A O 1
ATOM 3323 N N . LEU A 1 401 ? 37.375 17.219 3.6 1 90.5 401 LEU A N 1
ATOM 3324 C CA . LEU A 1 401 ? 37.156 16.656 4.93 1 90.5 401 LEU A CA 1
ATOM 3325 C C . LEU A 1 401 ? 38.438 16.797 5.777 1 90.5 401 LEU A C 1
ATOM 3327 O O . LEU A 1 401 ? 39.531 16.812 5.246 1 90.5 401 LEU A O 1
ATOM 3331 N N . ILE A 1 402 ? 38.219 16.922 7.043 1 91.69 402 ILE A N 1
ATOM 3332 C CA . ILE A 1 402 ? 39.312 17 8.016 1 91.69 402 ILE A CA 1
ATOM 3333 C C . ILE A 1 402 ? 39.219 15.859 9.016 1 91.69 402 ILE A C 1
ATOM 3335 O O . ILE A 1 402 ? 38.125 15.539 9.484 1 91.69 402 ILE A O 1
ATOM 3339 N N . PHE A 1 403 ? 40.281 15.219 9.273 1 93.31 403 PHE A N 1
ATOM 3340 C CA . PHE A 1 403 ? 40.344 14.102 10.203 1 93.31 403 PHE A CA 1
ATOM 3341 C C . PHE A 1 403 ? 41.438 14.328 11.258 1 93.31 403 PHE A C 1
ATOM 3343 O O . PHE A 1 403 ? 42.406 15.047 11.016 1 93.31 403 PHE A O 1
ATOM 3350 N N . LYS A 1 404 ? 41.125 13.812 12.398 1 92.94 404 LYS A N 1
ATOM 3351 C CA . LYS A 1 404 ? 42.125 13.711 13.469 1 92.94 404 LYS A CA 1
ATOM 3352 C C . LYS A 1 404 ? 42.156 12.297 14.039 1 92.94 404 LYS A C 1
ATOM 3354 O O . LYS A 1 404 ? 41.125 11.781 14.516 1 92.94 404 LYS A O 1
ATOM 3359 N N . ASP A 1 405 ? 43.281 11.695 13.922 1 91.25 405 ASP A N 1
ATOM 3360 C CA . ASP A 1 405 ? 43.438 10.32 14.383 1 91.25 405 ASP A CA 1
ATOM 3361 C C . ASP A 1 405 ? 44.875 10.039 14.812 1 91.25 405 ASP A C 1
ATOM 3363 O O . ASP A 1 405 ? 45.812 10.383 14.102 1 91.25 405 ASP A O 1
ATOM 3367 N N . ARG A 1 406 ? 45.062 9.523 16.031 1 89.88 406 ARG A N 1
ATOM 3368 C CA . ARG A 1 406 ? 46.312 9.117 16.594 1 89.88 406 ARG A CA 1
ATOM 3369 C C . ARG A 1 406 ? 47.344 10.266 16.578 1 89.88 406 ARG A C 1
ATOM 3371 O O . ARG A 1 406 ? 48.469 10.094 16.141 1 89.88 406 ARG A O 1
ATOM 3378 N N . GLY A 1 407 ? 46.812 11.406 16.766 1 87 407 GLY A N 1
ATOM 3379 C CA . GLY A 1 407 ? 47.688 12.555 16.938 1 87 407 GLY A CA 1
ATOM 3380 C C . GLY A 1 407 ? 47.969 13.289 15.633 1 87 407 GLY A C 1
ATOM 3381 O O . GLY A 1 407 ? 48.594 14.344 15.633 1 87 407 GLY A O 1
ATOM 3382 N N . TYR A 1 408 ? 47.531 12.773 14.555 1 92.62 408 TYR A N 1
ATOM 3383 C CA . TYR A 1 408 ? 47.75 13.43 13.266 1 92.62 408 TYR A CA 1
ATOM 3384 C C . TYR A 1 408 ? 46.469 14.141 12.797 1 92.62 408 TYR A C 1
ATOM 3386 O O . TYR A 1 408 ? 45.375 13.727 13.148 1 92.62 408 TYR A O 1
ATOM 3394 N N . TYR A 1 409 ? 46.781 15.164 12.07 1 94.06 409 TYR A N 1
ATOM 3395 C CA . TYR A 1 409 ? 45.688 15.836 11.336 1 94.06 409 TYR A CA 1
ATOM 3396 C C . TYR A 1 409 ? 45.781 15.5 9.852 1 94.06 409 TYR A C 1
ATOM 3398 O O . TYR A 1 409 ? 46.844 15.453 9.266 1 94.06 409 TYR A O 1
ATOM 3406 N N . MET A 1 410 ? 44.688 15.188 9.305 1 94.69 410 MET A N 1
ATOM 3407 C CA . MET A 1 410 ? 44.656 14.805 7.895 1 94.69 410 MET A CA 1
ATOM 3408 C C . MET A 1 410 ? 43.562 15.578 7.145 1 94.69 410 MET A C 1
ATOM 3410 O O . MET A 1 410 ? 42.5 15.828 7.68 1 94.69 410 MET A O 1
ATOM 3414 N N . LEU A 1 411 ? 43.938 15.945 5.887 1 93.44 411 LEU A N 1
ATOM 3415 C CA . LEU A 1 411 ? 43.031 16.641 5.004 1 93.44 411 LEU A CA 1
ATOM 3416 C C . LEU A 1 411 ? 42.844 15.891 3.691 1 93.44 411 LEU A C 1
ATOM 3418 O O . LEU A 1 411 ? 43.812 15.375 3.131 1 93.44 411 LEU A O 1
ATOM 3422 N N . THR A 1 412 ? 41.594 15.773 3.312 1 93.19 412 THR A N 1
ATOM 3423 C CA . THR A 1 412 ? 41.312 15.32 1.951 1 93.19 412 THR A CA 1
ATOM 3424 C C . THR A 1 412 ? 41.094 16.516 1.03 1 93.19 412 THR A C 1
ATOM 3426 O O . THR A 1 412 ? 40.281 17.406 1.35 1 93.19 412 THR A O 1
ATOM 3429 N N . LEU A 1 413 ? 41.844 16.5 -0.112 1 91.38 413 LEU A N 1
ATOM 3430 C CA . LEU A 1 413 ? 41.844 17.656 -0.996 1 91.38 413 LEU A CA 1
ATOM 3431 C C . LEU A 1 413 ? 41.625 17.25 -2.447 1 91.38 413 LEU A C 1
ATOM 3433 O O . LEU A 1 413 ? 41.75 16.062 -2.779 1 91.38 413 LEU A O 1
ATOM 3437 N N . SER A 1 414 ? 41.25 18.203 -3.219 1 87.69 414 SER A N 1
ATOM 3438 C CA . SER A 1 414 ? 41.188 18.016 -4.668 1 87.69 414 SER A CA 1
ATOM 3439 C C . SER A 1 414 ? 41.875 19.172 -5.391 1 87.69 414 SER A C 1
ATOM 3441 O O . SER A 1 414 ? 42.031 20.266 -4.824 1 87.69 414 SER A O 1
ATOM 3443 N N . ASP A 1 415 ? 42.188 18.859 -6.656 1 81 415 ASP A N 1
ATOM 3444 C CA . ASP A 1 415 ? 42.688 19.953 -7.508 1 81 415 ASP A CA 1
ATOM 3445 C C . ASP A 1 415 ? 41.5 20.781 -8.055 1 81 415 ASP A C 1
ATOM 3447 O O . ASP A 1 415 ? 40.344 20.438 -7.848 1 81 415 ASP A O 1
ATOM 3451 N N . GLU A 1 416 ? 41.781 21.891 -8.648 1 69.38 416 GLU A N 1
ATOM 3452 C CA . GLU A 1 416 ? 40.781 22.828 -9.133 1 69.38 416 GLU A CA 1
ATOM 3453 C C . GLU A 1 416 ? 39.875 22.188 -10.188 1 69.38 416 GLU A C 1
ATOM 3455 O O . GLU A 1 416 ? 38.719 22.531 -10.305 1 69.38 416 GLU A O 1
ATOM 3460 N N . ASN A 1 417 ? 40.5 21.297 -10.883 1 64.88 417 ASN A N 1
ATOM 3461 C CA . ASN A 1 417 ? 39.75 20.672 -11.977 1 64.88 417 ASN A CA 1
ATOM 3462 C C . ASN A 1 417 ? 39.062 19.375 -11.531 1 64.88 417 ASN A C 1
ATOM 3464 O O . ASN A 1 417 ? 38.406 18.703 -12.328 1 64.88 417 ASN A O 1
ATOM 3468 N N . LEU A 1 418 ? 39.188 19 -10.273 1 73.5 418 LEU A N 1
ATOM 3469 C CA . LEU A 1 418 ? 38.562 17.797 -9.703 1 73.5 418 LEU A CA 1
ATOM 3470 C C . LEU A 1 418 ? 39.031 16.547 -10.445 1 73.5 418 LEU A C 1
ATOM 3472 O O . LEU A 1 418 ? 38.25 15.633 -10.688 1 73.5 418 LEU A O 1
ATOM 3476 N N . SER A 1 419 ? 40.219 16.562 -10.961 1 74.94 419 SER A N 1
ATOM 3477 C CA . SER A 1 419 ? 40.781 15.422 -11.688 1 74.94 419 SER A CA 1
ATOM 3478 C C . SER A 1 419 ? 41.562 14.516 -10.758 1 74.94 419 SER A C 1
ATOM 3480 O O . SER A 1 419 ? 41.688 13.312 -11.008 1 74.94 419 SER A O 1
ATOM 3482 N N . SER A 1 420 ? 42.094 15.133 -9.695 1 88 420 SER A N 1
ATOM 3483 C CA . SER A 1 420 ? 42.875 14.375 -8.742 1 88 420 SER A CA 1
ATOM 3484 C C . SER A 1 420 ? 42.531 14.75 -7.305 1 88 420 SER A C 1
ATOM 3486 O O . SER A 1 420 ? 42.219 15.906 -7.016 1 88 420 SER A O 1
ATOM 3488 N N . TYR A 1 421 ? 42.719 13.688 -6.445 1 93.19 421 TYR A N 1
ATOM 3489 C CA . TYR A 1 421 ? 42.438 13.875 -5.023 1 93.19 421 TYR A CA 1
ATOM 3490 C C . TYR A 1 421 ? 43.656 13.555 -4.184 1 93.19 421 TYR A C 1
ATOM 3492 O O . TYR A 1 421 ? 44.5 12.742 -4.582 1 93.19 421 TYR A O 1
ATOM 3500 N N . PHE A 1 422 ? 43.781 14.266 -3.061 1 94.94 422 PHE A N 1
ATOM 3501 C CA . PHE A 1 422 ? 45 14.133 -2.258 1 94.94 422 PHE A CA 1
ATOM 3502 C C . PHE A 1 422 ? 44.656 13.898 -0.792 1 94.94 422 PHE A C 1
ATOM 3504 O O . PHE A 1 422 ? 43.656 14.43 -0.292 1 94.94 422 PHE A O 1
ATOM 3511 N N . LEU A 1 423 ? 45.406 13.07 -0.136 1 96.88 423 LEU A N 1
ATOM 3512 C CA . LEU A 1 423 ? 45.438 12.953 1.317 1 96.88 423 LEU A CA 1
ATOM 3513 C C . LEU A 1 423 ? 46.719 13.57 1.879 1 96.88 423 LEU A C 1
ATOM 3515 O O . LEU A 1 423 ? 47.812 13.055 1.658 1 96.88 423 LEU A O 1
ATOM 3519 N N . ASN A 1 424 ? 46.562 14.672 2.562 1 95.88 424 ASN A N 1
ATOM 3520 C CA . ASN A 1 424 ? 47.688 15.32 3.229 1 95.88 424 ASN A CA 1
ATOM 3521 C C . ASN A 1 424 ? 47.688 15.039 4.73 1 95.88 424 ASN A C 1
ATOM 3523 O O . ASN A 1 424 ? 46.625 15.156 5.387 1 95.88 424 ASN A O 1
ATOM 3527 N N . ILE A 1 425 ? 48.781 14.672 5.211 1 96.12 425 ILE A N 1
ATOM 3528 C CA . ILE A 1 425 ? 48.938 14.336 6.625 1 96.12 425 ILE A CA 1
ATOM 3529 C C . ILE A 1 425 ? 49.812 15.367 7.309 1 96.12 425 ILE A C 1
ATOM 3531 O O . ILE A 1 425 ? 50.906 15.664 6.824 1 96.12 425 ILE A O 1
ATOM 3535 N N . TYR A 1 426 ? 49.344 15.883 8.43 1 94.5 426 TYR A N 1
ATOM 3536 C CA . TYR A 1 426 ? 50.031 16.906 9.195 1 94.5 426 TYR A CA 1
ATOM 3537 C C . TYR A 1 426 ? 50.281 16.453 10.625 1 94.5 426 TYR A C 1
ATOM 3539 O O . TYR A 1 426 ? 49.469 15.703 11.195 1 94.5 426 TYR A O 1
ATOM 3547 N N . GLU A 1 427 ? 51.25 17 11.25 1 91.12 427 GLU A N 1
ATOM 3548 C CA . GLU A 1 427 ? 51.531 16.672 12.641 1 91.12 427 GLU A CA 1
ATOM 3549 C C . GLU A 1 427 ? 50.875 17.672 13.594 1 91.12 427 GLU A C 1
ATOM 3551 O O . GLU A 1 427 ? 50.75 17.391 14.789 1 91.12 427 GLU A O 1
ATOM 3556 N N . ASN A 1 428 ? 50.594 18.766 13.047 1 88.62 428 ASN A N 1
ATOM 3557 C CA . ASN A 1 428 ? 49.938 19.766 13.891 1 88.62 428 ASN A CA 1
ATOM 3558 C C . ASN A 1 428 ? 48.781 20.438 13.172 1 88.62 428 ASN A C 1
ATOM 3560 O O . ASN A 1 428 ? 48.531 20.172 11.984 1 88.62 428 ASN A O 1
ATOM 3564 N N . ASP A 1 429 ? 48.031 21.297 13.875 1 87.81 429 ASP A N 1
ATOM 3565 C CA . ASP A 1 429 ? 46.781 21.844 13.383 1 87.81 429 ASP A CA 1
ATOM 3566 C C . ASP A 1 429 ? 47 23.172 12.664 1 87.81 429 ASP A C 1
ATOM 3568 O O . ASP A 1 429 ? 46.062 23.875 12.312 1 87.81 429 ASP A O 1
ATOM 3572 N N . CYS A 1 430 ? 48.281 23.562 12.406 1 86.94 430 CYS A N 1
ATOM 3573 C CA . CYS A 1 430 ? 48.562 24.797 11.68 1 86.94 430 CYS A CA 1
ATOM 3574 C C . CYS A 1 430 ? 48.531 24.562 10.172 1 86.94 430 CYS A C 1
ATOM 3576 O O . CYS A 1 430 ? 48.406 25.516 9.398 1 86.94 430 CYS A O 1
ATOM 3578 N N . PHE A 1 431 ? 48.656 23.344 9.734 1 88.94 431 PHE A N 1
ATOM 3579 C CA . PHE A 1 431 ? 48.594 22.906 8.352 1 88.94 431 PHE A CA 1
ATOM 3580 C C . PHE A 1 431 ? 49.625 23.625 7.496 1 88.94 431 PHE A C 1
ATOM 3582 O O . PHE A 1 431 ? 49.375 23.953 6.332 1 88.94 431 PHE A O 1
ATOM 3589 N N . GLU A 1 432 ? 50.719 24.016 8.031 1 85.88 432 GLU A N 1
ATOM 3590 C CA . GLU A 1 432 ? 51.781 24.75 7.305 1 85.88 432 GLU A CA 1
ATOM 3591 C C . GLU A 1 432 ? 52.688 23.797 6.547 1 85.88 432 GLU A C 1
ATOM 3593 O O . GLU A 1 432 ? 53 24.016 5.379 1 85.88 432 GLU A O 1
ATOM 3598 N N . LYS A 1 433 ? 53.062 22.75 7.262 1 89.5 433 LYS A N 1
ATOM 3599 C CA . LYS A 1 433 ? 54 21.797 6.656 1 89.5 433 LYS A CA 1
ATOM 3600 C C . LYS A 1 433 ? 53.344 20.422 6.496 1 89.5 433 LYS A C 1
ATOM 3602 O O . LYS A 1 433 ? 52.969 19.797 7.484 1 89.5 433 LYS A O 1
ATOM 3607 N N . VAL A 1 434 ? 53.281 19.938 5.219 1 92.88 434 VAL A N 1
ATOM 3608 C CA . VAL A 1 434 ? 52.75 18.625 4.93 1 92.88 434 VAL A CA 1
ATOM 3609 C C . VAL A 1 434 ? 53.812 17.562 5.184 1 92.88 434 VAL A C 1
ATOM 3611 O O . VAL A 1 434 ? 54.938 17.641 4.656 1 92.88 434 VAL A O 1
ATOM 3614 N N . ASN A 1 435 ? 53.562 16.625 5.953 1 92.62 435 ASN A N 1
ATOM 3615 C CA . ASN A 1 435 ? 54.469 15.531 6.238 1 92.62 435 ASN A CA 1
ATOM 3616 C C . ASN A 1 435 ? 54.406 14.453 5.16 1 92.62 435 ASN A C 1
ATOM 3618 O O . ASN A 1 435 ? 55.438 13.828 4.844 1 92.62 435 ASN A O 1
ATOM 3622 N N . HIS A 1 436 ? 53.25 14.07 4.82 1 94.69 436 HIS A N 1
ATOM 3623 C CA . HIS A 1 436 ? 53.031 13.086 3.766 1 94.69 436 HIS A CA 1
ATOM 3624 C C . HIS A 1 436 ? 51.906 13.508 2.846 1 94.69 436 HIS A C 1
ATOM 3626 O O . HIS A 1 436 ? 50.906 14.117 3.297 1 94.69 436 HIS A O 1
ATOM 3632 N N . THR A 1 437 ? 52.062 13.227 1.578 1 95.44 437 THR A N 1
ATOM 3633 C CA . THR A 1 437 ? 51 13.453 0.593 1 95.44 437 THR A CA 1
ATOM 3634 C C . THR A 1 437 ? 50.812 12.219 -0.275 1 95.44 437 THR A C 1
ATOM 3636 O O . THR A 1 437 ? 51.781 11.641 -0.781 1 95.44 437 THR A O 1
ATOM 3639 N N . PHE A 1 438 ? 49.656 11.828 -0.369 1 96.94 438 PHE A N 1
ATOM 3640 C CA . PHE A 1 438 ? 49.281 10.703 -1.225 1 96.94 438 PHE A CA 1
ATOM 3641 C C . PHE A 1 438 ? 48.219 11.117 -2.244 1 96.94 438 PHE A C 1
ATOM 3643 O O . PHE A 1 438 ? 47.25 11.797 -1.901 1 96.94 438 PHE A O 1
ATOM 3650 N N . MET A 1 439 ? 48.375 10.664 -3.475 1 95.75 439 MET A N 1
ATOM 3651 C CA . MET A 1 439 ? 47.469 11.047 -4.562 1 95.75 439 MET A CA 1
ATOM 3652 C C . MET A 1 439 ? 46.531 9.898 -4.918 1 95.75 439 MET A C 1
ATOM 3654 O O . MET A 1 439 ? 46.938 8.742 -4.977 1 95.75 439 MET A O 1
ATOM 3658 N N . PHE A 1 440 ? 45.281 10.25 -5.094 1 94.69 440 PHE A N 1
ATOM 3659 C CA . PHE A 1 440 ? 44.25 9.289 -5.496 1 94.69 440 PHE A CA 1
ATOM 3660 C C . PHE A 1 440 ? 43.5 9.781 -6.73 1 94.69 440 PHE A C 1
ATOM 3662 O O . PHE A 1 440 ? 43.438 10.984 -6.988 1 94.69 440 PHE A O 1
ATOM 3669 N N . LYS A 1 441 ? 42.938 8.898 -7.457 1 88.94 441 LYS A N 1
ATOM 3670 C CA . LYS A 1 441 ? 42.188 9.234 -8.672 1 88.94 441 LYS A CA 1
ATOM 3671 C C . LYS A 1 441 ? 40.719 9.539 -8.359 1 88.94 441 LYS A C 1
ATOM 3673 O O . LYS A 1 441 ? 40.031 10.203 -9.141 1 88.94 441 LYS A O 1
ATOM 3678 N N . ASN A 1 442 ? 40.375 8.969 -7.23 1 87.44 442 ASN A N 1
ATOM 3679 C CA . ASN A 1 442 ? 38.969 9.117 -6.887 1 87.44 442 ASN A CA 1
ATOM 3680 C C . ASN A 1 442 ? 38.781 9.82 -5.543 1 87.44 442 ASN A C 1
ATOM 3682 O O . ASN A 1 442 ? 39.719 9.891 -4.746 1 87.44 442 ASN A O 1
ATOM 3686 N N . TYR A 1 443 ? 37.562 10.266 -5.359 1 87.5 443 TYR A N 1
ATOM 3687 C CA . TYR A 1 443 ? 37.219 11.031 -4.164 1 87.5 443 TYR A CA 1
ATOM 3688 C C . TYR A 1 443 ? 37.469 10.211 -2.902 1 87.5 443 TYR A C 1
ATOM 3690 O O . TYR A 1 443 ? 37.125 9.031 -2.852 1 87.5 443 TYR A O 1
ATOM 3698 N N . ILE A 1 444 ? 38.094 10.875 -1.883 1 92.69 444 ILE A N 1
ATOM 3699 C CA . ILE A 1 444 ? 38.375 10.227 -0.604 1 92.69 444 ILE A CA 1
ATOM 3700 C C . ILE A 1 444 ? 37.25 10.531 0.381 1 92.69 444 ILE A C 1
ATOM 3702 O O . ILE A 1 444 ? 37.031 11.68 0.763 1 92.69 444 ILE A O 1
ATOM 3706 N N . ASN A 1 445 ? 36.625 9.453 0.904 1 92 445 ASN A N 1
ATOM 3707 C CA . ASN A 1 445 ? 35.469 9.617 1.76 1 92 445 ASN A CA 1
ATOM 3708 C C . ASN A 1 445 ? 35.812 9.461 3.234 1 92 445 ASN A C 1
ATOM 3710 O O . ASN A 1 445 ? 35.125 9.984 4.105 1 92 445 ASN A O 1
ATOM 3714 N N . SER A 1 446 ? 36.781 8.672 3.477 1 94.38 446 SER A N 1
ATOM 3715 C CA . SER A 1 446 ? 37.094 8.367 4.871 1 94.38 446 SER A CA 1
ATOM 3716 C C . SER A 1 446 ? 38.531 7.902 5.031 1 94.38 446 SER A C 1
ATOM 3718 O O . SER A 1 446 ? 39.125 7.316 4.113 1 94.38 446 SER A O 1
ATOM 3720 N N . VAL A 1 447 ? 39.062 8.211 6.16 1 95.38 447 VAL A N 1
ATOM 3721 C CA . VAL A 1 447 ? 40.406 7.824 6.488 1 95.38 447 VAL A CA 1
ATOM 3722 C C . VAL A 1 447 ? 40.5 7.359 7.941 1 95.38 447 VAL A C 1
ATOM 3724 O O . VAL A 1 447 ? 39.844 7.941 8.82 1 95.38 447 VAL A O 1
ATOM 3727 N N . LYS A 1 448 ? 41.281 6.285 8.148 1 94.38 448 LYS A N 1
ATOM 3728 C CA . LYS A 1 448 ? 41.438 5.781 9.508 1 94.38 448 LYS A CA 1
ATOM 3729 C C . LYS A 1 448 ? 42.781 5.055 9.664 1 94.38 448 LYS A C 1
ATOM 3731 O O . LYS A 1 448 ? 43.156 4.242 8.812 1 94.38 448 LYS A O 1
ATOM 3736 N N . HIS A 1 449 ? 43.375 5.32 10.773 1 93.69 449 HIS A N 1
ATOM 3737 C CA . HIS A 1 449 ? 44.625 4.605 11.07 1 93.69 449 HIS A CA 1
ATOM 3738 C C . HIS A 1 449 ? 44.344 3.188 11.555 1 93.69 449 HIS A C 1
ATOM 3740 O O . HIS A 1 449 ? 43.438 2.975 12.367 1 93.69 449 HIS A O 1
ATOM 3746 N N . ILE A 1 450 ? 44.969 2.283 11.086 1 89.62 450 ILE A N 1
ATOM 3747 C CA . ILE A 1 450 ? 44.906 0.911 11.57 1 89.62 450 ILE A CA 1
ATOM 3748 C C . ILE A 1 450 ? 46.031 0.688 12.609 1 89.62 450 ILE A C 1
ATOM 3750 O O . ILE A 1 450 ? 45.844 -0.052 13.578 1 89.62 450 ILE A O 1
ATOM 3754 N N . ASP A 1 451 ? 47.156 1.285 12.344 1 88.88 451 ASP A N 1
ATOM 3755 C CA . ASP A 1 451 ? 48.312 1.292 13.258 1 88.88 451 ASP A CA 1
ATOM 3756 C C . ASP A 1 451 ? 49.125 2.566 13.102 1 88.88 451 ASP A C 1
ATOM 3758 O O . ASP A 1 451 ? 48.656 3.57 12.578 1 88.88 451 ASP A O 1
ATOM 3762 N N . SER A 1 452 ? 50.344 2.549 13.641 1 90.38 452 SER A N 1
ATOM 3763 C CA . SER A 1 452 ? 51.125 3.771 13.648 1 90.38 452 SER A CA 1
ATOM 3764 C C . SER A 1 452 ? 51.594 4.137 12.25 1 90.38 452 SER A C 1
ATOM 3766 O O . SER A 1 452 ? 51.875 5.305 11.961 1 90.38 452 SER A O 1
ATOM 3768 N N . ASP A 1 453 ? 51.625 3.184 11.297 1 93.19 453 ASP A N 1
ATOM 3769 C CA . ASP A 1 453 ? 52.125 3.436 9.961 1 93.19 453 ASP A CA 1
ATOM 3770 C C . ASP A 1 453 ? 51.031 3.381 8.914 1 93.19 453 ASP A C 1
ATOM 3772 O O . ASP A 1 453 ? 51.031 4.18 7.973 1 93.19 453 ASP A O 1
ATOM 3776 N N . GLN A 1 454 ? 50.25 2.508 9.18 1 94.25 454 GLN A N 1
ATOM 3777 C CA . GLN A 1 454 ? 49.281 2.203 8.125 1 94.25 454 GLN A CA 1
ATOM 3778 C C . GLN A 1 454 ? 47.969 2.955 8.336 1 94.25 454 GLN A C 1
ATOM 3780 O O . GLN A 1 454 ? 47.5 3.104 9.469 1 94.25 454 GLN A O 1
ATOM 3785 N N . ILE A 1 455 ? 47.469 3.424 7.168 1 95.94 455 ILE A N 1
ATOM 3786 C CA . ILE A 1 455 ? 46.188 4.141 7.137 1 95.94 455 ILE A CA 1
ATOM 3787 C C . ILE A 1 455 ? 45.25 3.504 6.105 1 95.94 455 ILE A C 1
ATOM 3789 O O . ILE A 1 455 ? 45.688 3.201 4.988 1 95.94 455 ILE A O 1
ATOM 3793 N N . LEU A 1 456 ? 44.094 3.223 6.551 1 95.19 456 LEU A N 1
ATOM 3794 C CA . LEU A 1 456 ? 43.062 2.795 5.625 1 95.19 456 LEU A CA 1
ATOM 3795 C C . LEU A 1 456 ? 42.375 3.998 5.004 1 95.19 456 LEU A C 1
ATOM 3797 O O . LEU A 1 456 ? 41.938 4.918 5.711 1 95.19 456 LEU A O 1
ATOM 3801 N N . VAL A 1 457 ? 42.25 4.023 3.686 1 96.25 457 VAL A N 1
ATOM 3802 C CA . VAL A 1 457 ? 41.594 5.109 2.951 1 96.25 457 VAL A CA 1
ATOM 3803 C C . VAL A 1 457 ? 40.438 4.562 2.123 1 96.25 457 VAL A C 1
ATOM 3805 O O . VAL A 1 457 ? 40.625 3.656 1.309 1 96.25 457 VAL A O 1
ATOM 3808 N N . GLY A 1 458 ? 39.281 5.078 2.439 1 94.88 458 GLY A N 1
ATOM 3809 C CA . GLY A 1 458 ? 38.094 4.711 1.662 1 94.88 458 GLY A CA 1
ATOM 3810 C C . GLY A 1 458 ? 37.781 5.711 0.567 1 94.88 458 GLY A C 1
ATOM 3811 O O . GLY A 1 458 ? 37.562 6.891 0.842 1 94.88 458 GLY A O 1
ATOM 3812 N N . CYS A 1 459 ? 37.719 5.215 -0.665 1 92 459 CYS A N 1
ATOM 3813 C CA . CYS A 1 459 ? 37.406 6.043 -1.822 1 92 459 CYS A CA 1
ATOM 3814 C C . CYS A 1 459 ? 36.094 5.586 -2.477 1 92 459 CYS A C 1
ATOM 3816 O O . CYS A 1 459 ? 35.5 4.605 -2.045 1 92 459 CYS A O 1
ATOM 3818 N N . THR A 1 460 ? 35.688 6.312 -3.443 1 85.94 460 THR A N 1
ATOM 3819 C CA . THR A 1 460 ? 34.438 5.992 -4.156 1 85.94 460 THR A CA 1
ATOM 3820 C C . THR A 1 460 ? 34.625 4.727 -4.988 1 85.94 460 THR A C 1
ATOM 3822 O O . THR A 1 460 ? 33.625 4.098 -5.383 1 85.94 460 THR A O 1
ATOM 3825 N N . ASP A 1 461 ? 35.875 4.34 -5.285 1 86.25 461 ASP A N 1
ATOM 3826 C CA . ASP A 1 461 ? 36.094 3.178 -6.141 1 86.25 461 ASP A CA 1
ATOM 3827 C C . ASP A 1 461 ? 36.656 1.998 -5.336 1 86.25 461 ASP A C 1
ATOM 3829 O O . ASP A 1 461 ? 36.906 0.926 -5.891 1 86.25 461 ASP A O 1
ATOM 3833 N N . GLY A 1 462 ? 36.906 2.299 -4.102 1 90.31 462 GLY A N 1
ATOM 3834 C CA . GLY A 1 462 ? 37.375 1.157 -3.348 1 90.31 462 GLY A CA 1
ATOM 3835 C C . GLY A 1 462 ? 38.125 1.549 -2.074 1 90.31 462 GLY A C 1
ATOM 3836 O O . GLY A 1 462 ? 38.062 2.705 -1.649 1 90.31 462 GLY A O 1
ATOM 3837 N N . LEU A 1 463 ? 38.75 0.462 -1.486 1 94 463 LEU A N 1
ATOM 3838 C CA . LEU A 1 463 ? 39.5 0.579 -0.235 1 94 463 LEU A CA 1
ATOM 3839 C C . LEU A 1 463 ? 41 0.463 -0.481 1 94 463 LEU A C 1
ATOM 3841 O O . LEU A 1 463 ? 41.438 -0.389 -1.255 1 94 463 LEU A O 1
ATOM 3845 N N . TYR A 1 464 ? 41.75 1.32 0.171 1 95.12 464 TYR A N 1
ATOM 3846 C CA . TYR A 1 464 ? 43.188 1.355 -0.025 1 95.12 464 TYR A CA 1
ATOM 3847 C C . TYR A 1 464 ? 43.938 1.291 1.31 1 95.12 464 TYR A C 1
ATOM 3849 O O . TYR A 1 464 ? 43.438 1.772 2.326 1 95.12 464 TYR A O 1
ATOM 3857 N N . LEU A 1 465 ? 45.031 0.71 1.282 1 94.81 465 LEU A N 1
ATOM 3858 C CA . LEU A 1 465 ? 45.969 0.708 2.396 1 94.81 465 LEU A CA 1
ATOM 3859 C C . LEU A 1 465 ? 47.219 1.54 2.068 1 94.81 465 LEU A C 1
ATOM 3861 O O . LEU A 1 465 ? 47.906 1.268 1.084 1 94.81 465 LEU A O 1
ATOM 3865 N N . VAL A 1 466 ? 47.344 2.553 2.875 1 96.31 466 VAL A N 1
ATOM 3866 C CA . VAL A 1 466 ? 48.469 3.473 2.676 1 96.31 466 VAL A CA 1
ATOM 3867 C C . VAL A 1 466 ? 49.5 3.268 3.773 1 96.31 466 VAL A C 1
ATOM 3869 O O . VAL A 1 466 ? 49.156 3.129 4.949 1 96.31 466 VAL A O 1
ATOM 3872 N N . SER A 1 467 ? 50.719 3.262 3.336 1 95.88 467 SER A N 1
ATOM 3873 C CA . SER A 1 467 ? 51.844 3.203 4.285 1 95.88 467 SER A CA 1
ATOM 3874 C C . SER A 1 467 ? 52.625 4.504 4.285 1 95.88 467 SER A C 1
ATOM 3876 O O . SER A 1 467 ? 53.156 4.914 3.248 1 95.88 467 SER A O 1
ATOM 3878 N N . LYS A 1 468 ? 52.75 5.102 5.395 1 93.88 468 LYS A N 1
ATOM 3879 C CA . LYS A 1 468 ? 53.5 6.359 5.52 1 93.88 468 LYS A CA 1
ATOM 3880 C C . LYS A 1 468 ? 54.969 6.148 5.301 1 93.88 468 LYS A C 1
ATOM 3882 O O . LYS A 1 468 ? 55.625 6.906 4.566 1 93.88 468 LYS A O 1
ATOM 3887 N N . SER A 1 469 ? 55.531 5.16 5.887 1 94.31 469 SER A N 1
ATOM 3888 C CA . SER A 1 469 ? 56.969 4.887 5.832 1 94.31 469 SER A CA 1
ATOM 3889 C C . SER A 1 469 ? 57.375 4.473 4.43 1 94.31 469 SER A C 1
ATOM 3891 O O . SER A 1 469 ? 58.438 4.906 3.943 1 94.31 469 SER A O 1
ATOM 3893 N N . GLN A 1 470 ? 56.531 3.746 3.764 1 94.38 470 GLN A N 1
ATOM 3894 C CA . GLN A 1 470 ? 56.875 3.25 2.432 1 94.38 470 GLN A CA 1
ATOM 3895 C C . GLN A 1 470 ? 56.375 4.191 1.348 1 94.38 470 GLN A C 1
ATOM 3897 O O . GLN A 1 470 ? 56.719 4.055 0.177 1 94.38 470 GLN A O 1
ATOM 3902 N N . GLN A 1 471 ? 55.656 5.117 1.797 1 93.75 471 GLN A N 1
ATOM 3903 C CA . GLN A 1 471 ? 55.062 6.027 0.839 1 93.75 471 GLN A CA 1
ATOM 3904 C C . GLN A 1 471 ? 54.375 5.258 -0.3 1 93.75 471 GLN A C 1
ATOM 3906 O O . GLN A 1 471 ? 54.625 5.543 -1.474 1 93.75 471 GLN A O 1
ATOM 3911 N N . SER A 1 472 ? 53.625 4.25 0.112 1 94.81 472 SER A N 1
ATOM 3912 C CA . SER A 1 472 ? 52.969 3.393 -0.876 1 94.81 472 SER A CA 1
ATOM 3913 C C . SER A 1 472 ? 51.469 3.346 -0.665 1 94.81 472 SER A C 1
ATOM 3915 O O . SER A 1 472 ? 51 3.584 0.444 1 94.81 472 SER A O 1
ATOM 3917 N N . ILE A 1 473 ? 50.75 3.115 -1.754 1 95.75 473 ILE A N 1
ATOM 3918 C CA . ILE A 1 473 ? 49.281 2.932 -1.786 1 95.75 473 ILE A CA 1
ATOM 3919 C C . ILE A 1 473 ? 48.969 1.563 -2.377 1 95.75 473 ILE A C 1
ATOM 3921 O O . ILE A 1 473 ? 49.375 1.25 -3.5 1 95.75 473 ILE A O 1
ATOM 3925 N N . LYS A 1 474 ? 48.312 0.779 -1.61 1 92.94 474 LYS A N 1
ATOM 3926 C CA . LYS A 1 474 ? 47.875 -0.527 -2.086 1 92.94 474 LYS A CA 1
ATOM 3927 C C . LYS A 1 474 ? 46.344 -0.642 -2.035 1 92.94 474 LYS A C 1
ATOM 3929 O O . LYS A 1 474 ? 45.75 -0.402 -0.991 1 92.94 474 LYS A O 1
ATOM 3934 N N . LYS A 1 475 ? 45.75 -1.013 -3.135 1 92 475 LYS A N 1
ATOM 3935 C CA . LYS A 1 475 ? 44.312 -1.231 -3.166 1 92 475 LYS A CA 1
ATOM 3936 C C . LYS A 1 475 ? 43.938 -2.607 -2.615 1 92 475 LYS A C 1
ATOM 3938 O O . LYS A 1 475 ? 44.562 -3.611 -2.99 1 92 475 LYS A O 1
ATOM 3943 N N . ILE A 1 476 ? 43.094 -2.602 -1.743 1 89.88 476 ILE A N 1
ATOM 3944 C CA . ILE A 1 476 ? 42.594 -3.871 -1.221 1 89.88 476 ILE A CA 1
ATOM 3945 C C . ILE A 1 476 ? 41.625 -4.488 -2.213 1 89.88 476 ILE A C 1
ATOM 3947 O O . ILE A 1 476 ? 40.719 -3.807 -2.721 1 89.88 476 ILE A O 1
ATOM 3951 N N . SER A 1 477 ? 41.781 -5.742 -2.646 1 75.12 477 SER A N 1
ATOM 3952 C CA . SER A 1 477 ? 41.062 -6.434 -3.697 1 75.12 477 SER A CA 1
ATOM 3953 C C . SER A 1 477 ? 39.594 -6.594 -3.326 1 75.12 477 SER A C 1
ATOM 3955 O O . SER A 1 477 ? 39.219 -7.473 -2.535 1 75.12 477 SER A O 1
ATOM 3957 N N . THR A 1 478 ? 38.969 -5.531 -3.695 1 73.31 478 THR A N 1
ATOM 3958 C CA . THR A 1 478 ? 37.531 -5.578 -3.566 1 73.31 478 THR A CA 1
ATOM 3959 C C . THR A 1 478 ? 36.844 -5.234 -4.891 1 73.31 478 THR A C 1
ATOM 3961 O O . THR A 1 478 ? 37.469 -4.652 -5.777 1 73.31 478 THR A O 1
ATOM 3964 N N . GLY A 1 479 ? 35.969 -5.906 -5.453 1 70.62 479 GLY A N 1
ATOM 3965 C CA . GLY A 1 479 ? 35.219 -5.367 -6.574 1 70.62 479 GLY A CA 1
ATOM 3966 C C . GLY A 1 479 ? 34.906 -3.887 -6.438 1 70.62 479 GLY A C 1
ATOM 3967 O O . GLY A 1 479 ? 35.531 -3.193 -5.637 1 70.62 479 GLY A O 1
ATOM 3968 N N . ILE A 1 480 ? 34.312 -3.182 -7.285 1 76.94 480 ILE A N 1
ATOM 3969 C CA . ILE A 1 480 ? 33.906 -1.774 -7.242 1 76.94 480 ILE A CA 1
ATOM 3970 C C . ILE A 1 480 ? 32.938 -1.537 -6.082 1 76.94 480 ILE A C 1
ATOM 3972 O O . ILE A 1 480 ? 31.797 -1.971 -6.129 1 76.94 480 ILE A O 1
ATOM 3976 N N . LEU A 1 481 ? 33.562 -0.997 -4.961 1 86.31 481 LEU A N 1
ATOM 3977 C CA . LEU A 1 481 ? 32.781 -0.642 -3.773 1 86.31 481 LEU A CA 1
ATOM 3978 C C . LEU A 1 481 ? 32.906 0.848 -3.473 1 86.31 481 LEU A C 1
ATOM 3980 O O . LEU A 1 481 ? 34.031 1.378 -3.373 1 86.31 481 LEU A O 1
ATOM 3984 N N . ASP A 1 482 ? 31.875 1.543 -3.387 1 87.44 482 ASP A N 1
ATOM 3985 C CA . ASP A 1 482 ? 31.859 2.93 -2.928 1 87.44 482 ASP A CA 1
ATOM 3986 C C . ASP A 1 482 ? 31.906 3.004 -1.403 1 87.44 482 ASP A C 1
ATOM 3988 O O . ASP A 1 482 ? 30.875 2.869 -0.743 1 87.44 482 ASP A O 1
ATOM 3992 N N . ILE A 1 483 ? 33.094 3.299 -0.915 1 91.81 483 ILE A N 1
ATOM 3993 C CA . ILE A 1 483 ? 33.281 3.311 0.532 1 91.81 483 ILE A CA 1
ATOM 3994 C C . ILE A 1 483 ? 32.781 4.641 1.103 1 91.81 483 ILE A C 1
ATOM 3996 O O . ILE A 1 483 ? 33.25 5.707 0.704 1 91.81 483 ILE A O 1
ATOM 4000 N N . LYS A 1 484 ? 31.922 4.586 2.033 1 91.25 484 LYS A N 1
ATOM 4001 C CA . LYS A 1 484 ? 31.359 5.781 2.662 1 91.25 484 LYS A CA 1
ATOM 4002 C C . LYS A 1 484 ? 32.125 6.148 3.924 1 91.25 484 LYS A C 1
ATOM 4004 O O . LYS A 1 484 ? 32.469 7.32 4.145 1 91.25 484 LYS A O 1
ATOM 4009 N N . LYS A 1 485 ? 32.375 5.055 4.723 1 93.81 485 LYS A N 1
ATOM 4010 C CA . LYS A 1 485 ? 33 5.32 6.02 1 93.81 485 LYS A CA 1
ATOM 4011 C C . LYS A 1 485 ? 33.75 4.102 6.52 1 93.81 485 LYS A C 1
ATOM 4013 O O . LYS A 1 485 ? 33.375 2.963 6.238 1 93.81 485 LYS A O 1
ATOM 4018 N N . ILE A 1 486 ? 34.812 4.387 7.199 1 95.19 486 ILE A N 1
ATOM 4019 C CA . ILE A 1 486 ? 35.562 3.381 7.934 1 95.19 486 ILE A CA 1
ATOM 4020 C C . ILE A 1 486 ? 35.469 3.654 9.43 1 95.19 486 ILE A C 1
ATOM 4022 O O . ILE A 1 486 ? 35.781 4.766 9.883 1 95.19 486 ILE A O 1
ATOM 4026 N N . THR A 1 487 ? 35 2.674 10.18 1 93.19 487 THR A N 1
ATOM 4027 C CA . THR A 1 487 ? 34.875 2.859 11.617 1 93.19 487 THR A CA 1
ATOM 4028 C C . THR A 1 487 ? 35.344 1.617 12.367 1 93.19 487 THR A C 1
ATOM 4030 O O . THR A 1 487 ? 35.594 0.577 11.758 1 93.19 487 THR A O 1
ATOM 4033 N N . SER A 1 488 ? 35.625 1.792 13.641 1 92.06 488 SER A N 1
ATOM 4034 C CA . SER A 1 488 ? 36.031 0.682 14.484 1 92.06 488 SER A CA 1
ATOM 4035 C C . SER A 1 488 ? 35.281 0.672 15.805 1 92.06 488 SER A C 1
ATOM 4037 O O . SER A 1 488 ? 34.875 1.723 16.297 1 92.06 488 SER A O 1
ATOM 4039 N N . THR A 1 489 ? 35.094 -0.481 16.328 1 90.81 489 THR A N 1
ATOM 4040 C CA . THR A 1 489 ? 34.469 -0.635 17.641 1 90.81 489 THR A CA 1
ATOM 4041 C C . THR A 1 489 ? 35.531 -0.847 18.719 1 90.81 489 THR A C 1
ATOM 4043 O O . THR A 1 489 ? 36.719 -1.098 18.391 1 90.81 489 THR A O 1
ATOM 4046 N N . ASN A 1 490 ? 35.188 -0.778 20.016 1 86.69 490 ASN A N 1
ATOM 4047 C CA . ASN A 1 490 ? 36.125 -0.791 21.141 1 86.69 490 ASN A CA 1
ATOM 4048 C C . ASN A 1 490 ? 36.844 -2.121 21.234 1 86.69 490 ASN A C 1
ATOM 4050 O O . ASN A 1 490 ? 37.906 -2.201 21.844 1 86.69 490 ASN A O 1
ATOM 4054 N N . ASP A 1 491 ? 36.312 -3.1 20.594 1 89 491 ASP A N 1
ATOM 4055 C CA . ASP A 1 491 ? 36.938 -4.406 20.641 1 89 491 ASP A CA 1
ATOM 4056 C C . ASP A 1 491 ? 37.969 -4.559 19.516 1 89 491 ASP A C 1
ATOM 4058 O O . ASP A 1 491 ? 38.562 -5.621 19.359 1 89 491 ASP A O 1
ATOM 4062 N N . GLY A 1 492 ? 38.125 -3.557 18.703 1 88.94 492 GLY A N 1
ATOM 4063 C CA . GLY A 1 492 ? 39.156 -3.562 17.688 1 88.94 492 GLY A CA 1
ATOM 4064 C C . GLY A 1 492 ? 38.625 -4.004 16.328 1 88.94 492 GLY A C 1
ATOM 4065 O O . GLY A 1 492 ? 39.375 -4.035 15.352 1 88.94 492 GLY A O 1
ATOM 4066 N N . ASN A 1 493 ? 37.406 -4.355 16.234 1 94 493 ASN A N 1
ATOM 4067 C CA . ASN A 1 493 ? 36.844 -4.723 14.945 1 94 493 ASN A CA 1
ATOM 4068 C C . ASN A 1 493 ? 36.719 -3.508 14.023 1 94 493 ASN A C 1
ATOM 4070 O O . ASN A 1 493 ? 36.281 -2.439 14.461 1 94 493 ASN A O 1
ATOM 4074 N N . ILE A 1 494 ? 37.156 -3.662 12.812 1 95.5 494 ILE A N 1
ATOM 4075 C CA . ILE A 1 494 ? 37.062 -2.582 11.836 1 95.5 494 ILE A CA 1
ATOM 4076 C C . ILE A 1 494 ? 35.906 -2.838 10.883 1 95.5 494 ILE A C 1
ATOM 4078 O O . ILE A 1 494 ? 35.812 -3.902 10.266 1 95.5 494 ILE A O 1
ATOM 4082 N N . TRP A 1 495 ? 35.062 -1.899 10.82 1 96.25 495 TRP A N 1
ATOM 4083 C CA . TRP A 1 495 ? 33.875 -1.994 9.977 1 96.25 495 TRP A CA 1
ATOM 4084 C C . TRP A 1 495 ? 33.969 -1.042 8.789 1 96.25 495 TRP A C 1
ATOM 4086 O O . TRP A 1 495 ? 34.312 0.128 8.953 1 96.25 495 TRP A O 1
ATOM 4096 N N . ILE A 1 496 ? 33.688 -1.566 7.629 1 95.94 496 ILE A N 1
ATOM 4097 C CA . ILE A 1 496 ? 33.656 -0.78 6.398 1 95.94 496 ILE A CA 1
ATOM 4098 C C . ILE A 1 496 ? 32.219 -0.553 5.953 1 95.94 496 ILE A C 1
ATOM 4100 O O . ILE A 1 496 ? 31.484 -1.51 5.676 1 95.94 496 ILE A O 1
ATOM 4104 N N . ILE A 1 497 ? 31.859 0.704 5.844 1 94.94 497 ILE A N 1
ATOM 4105 C CA . ILE A 1 497 ? 30.5 1.062 5.449 1 94.94 497 ILE A CA 1
ATOM 4106 C C . ILE A 1 497 ? 30.484 1.534 3.998 1 94.94 497 ILE A C 1
ATOM 4108 O O . ILE A 1 497 ? 31.297 2.373 3.605 1 94.94 497 ILE A O 1
ATOM 4112 N N . THR A 1 498 ? 29.547 0.997 3.223 1 91.31 498 THR A N 1
ATOM 4113 C CA . THR A 1 498 ? 29.484 1.334 1.804 1 91.31 498 THR A CA 1
ATOM 4114 C C . THR A 1 498 ? 28.172 2.031 1.465 1 91.31 498 THR A C 1
ATOM 4116 O O . THR A 1 498 ? 27.25 2.078 2.289 1 91.31 498 THR A O 1
ATOM 4119 N N . ARG A 1 499 ? 28.188 2.568 0.287 1 83.44 499 ARG A N 1
ATOM 4120 C CA . ARG A 1 499 ? 26.969 3.129 -0.263 1 83.44 499 ARG A CA 1
ATOM 4121 C C . ARG A 1 499 ? 26.266 2.133 -1.189 1 83.44 499 ARG A C 1
ATOM 4123 O O . ARG A 1 499 ? 26.719 1.918 -2.32 1 83.44 499 ARG A O 1
ATOM 4130 N N . GLY A 1 500 ? 25.25 1.539 -0.697 1 78.25 500 GLY A N 1
ATOM 4131 C CA . GLY A 1 500 ? 24.438 0.704 -1.561 1 78.25 500 GLY A CA 1
ATOM 4132 C C . GLY A 1 500 ? 24.766 -0.773 -1.442 1 78.25 500 GLY A C 1
ATOM 4133 O O . GLY A 1 500 ? 24.016 -1.619 -1.945 1 78.25 500 GLY A O 1
ATOM 4134 N N . LYS A 1 501 ? 25.875 -1.062 -0.792 1 86.94 501 LYS A N 1
ATOM 4135 C CA . LYS A 1 501 ? 26.25 -2.473 -0.717 1 86.94 501 LYS A CA 1
ATOM 4136 C C . LYS A 1 501 ? 26.422 -2.918 0.732 1 86.94 501 LYS A C 1
ATOM 4138 O O . LYS A 1 501 ? 27.125 -3.891 1.005 1 86.94 501 LYS A O 1
ATOM 4143 N N . GLY A 1 502 ? 25.891 -2.195 1.58 1 92.56 502 GLY A N 1
ATOM 4144 C CA . GLY A 1 502 ? 25.875 -2.611 2.975 1 92.56 502 GLY A CA 1
ATOM 4145 C C . GLY A 1 502 ? 27.172 -2.326 3.705 1 92.56 502 GLY A C 1
ATOM 4146 O O . GLY A 1 502 ? 27.812 -1.306 3.461 1 92.56 502 GLY A O 1
ATOM 4147 N N . PHE A 1 503 ? 27.516 -3.152 4.75 1 95.69 503 PHE A N 1
ATOM 4148 C CA . PHE A 1 503 ? 28.734 -2.967 5.535 1 95.69 503 PHE A CA 1
ATOM 4149 C C . PHE A 1 503 ? 29.484 -4.281 5.672 1 95.69 503 PHE A C 1
ATOM 4151 O O . PHE A 1 503 ? 28.922 -5.355 5.445 1 95.69 503 PHE A O 1
ATOM 4158 N N . TYR A 1 504 ? 30.75 -4.152 5.988 1 96.25 504 TYR A N 1
ATOM 4159 C CA . TYR A 1 504 ? 31.672 -5.277 5.965 1 96.25 504 TYR A CA 1
ATOM 4160 C C . TYR A 1 504 ? 32.562 -5.289 7.215 1 96.25 504 TYR A C 1
ATOM 4162 O O . TYR A 1 504 ? 32.812 -4.242 7.816 1 96.25 504 TYR A O 1
ATOM 4170 N N . LEU A 1 505 ? 32.938 -6.469 7.562 1 96.12 505 LEU A N 1
ATOM 4171 C CA . LEU A 1 505 ? 33.969 -6.656 8.562 1 96.12 505 LEU A CA 1
ATOM 4172 C C . LEU A 1 505 ? 35.344 -6.883 7.898 1 96.12 505 LEU A C 1
ATOM 4174 O O . LEU A 1 505 ? 35.438 -7.688 6.977 1 96.12 505 LEU A O 1
ATOM 4178 N N . LEU A 1 506 ? 36.25 -6.035 8.273 1 94.38 506 LEU A N 1
ATOM 4179 C CA . LEU A 1 506 ? 37.625 -6.234 7.77 1 94.38 506 LEU A CA 1
ATOM 4180 C C . LEU A 1 506 ? 38.406 -7.156 8.695 1 94.38 506 LEU A C 1
ATOM 4182 O O . LEU A 1 506 ? 38.656 -6.82 9.859 1 94.38 506 LEU A O 1
ATOM 4186 N N . LYS A 1 507 ? 38.688 -8.281 8.195 1 89.38 507 LYS A N 1
ATOM 4187 C CA . LYS A 1 507 ? 39.5 -9.242 8.93 1 89.38 507 LYS A CA 1
ATOM 4188 C C . LYS A 1 507 ? 40.656 -9.766 8.055 1 89.38 507 LYS A C 1
ATOM 4190 O O . LYS A 1 507 ? 40.406 -10.32 6.98 1 89.38 507 LYS A O 1
ATOM 4195 N N . SER A 1 508 ? 41.906 -9.68 8.469 1 83.81 508 SER A N 1
ATOM 4196 C CA . SER A 1 508 ? 43.094 -10.141 7.758 1 83.81 508 SER A CA 1
ATOM 4197 C C . SER A 1 508 ? 43.094 -9.68 6.305 1 83.81 508 SER A C 1
ATOM 4199 O O . SER A 1 508 ? 43.281 -10.484 5.391 1 83.81 508 SER A O 1
ATOM 4201 N N . ASN A 1 509 ? 42.781 -8.445 6.09 1 81 509 ASN A N 1
ATOM 4202 C CA . ASN A 1 509 ? 42.781 -7.77 4.797 1 81 509 ASN A CA 1
ATOM 4203 C C . ASN A 1 509 ? 41.719 -8.359 3.859 1 81 509 ASN A C 1
ATOM 4205 O O . ASN A 1 509 ? 41.875 -8.281 2.637 1 81 509 ASN A O 1
ATOM 4209 N N . ARG A 1 510 ? 40.875 -9.023 4.504 1 88.81 510 ARG A N 1
ATOM 4210 C CA . ARG A 1 510 ? 39.719 -9.516 3.744 1 88.81 510 ARG A CA 1
ATOM 4211 C C . ARG A 1 510 ? 38.438 -8.883 4.234 1 88.81 510 ARG A C 1
ATOM 4213 O O . ARG A 1 510 ? 38.25 -8.68 5.438 1 88.81 510 ARG A O 1
ATOM 4220 N N . LEU A 1 511 ? 37.594 -8.578 3.23 1 93.06 511 LEU A N 1
ATOM 4221 C CA . LEU A 1 511 ? 36.281 -8 3.557 1 93.06 511 LEU A CA 1
ATOM 4222 C C . LEU A 1 511 ? 35.219 -9.078 3.594 1 93.06 511 LEU A C 1
ATOM 4224 O O . LEU A 1 511 ? 35.031 -9.82 2.623 1 93.06 511 LEU A O 1
ATOM 4228 N N . ILE A 1 512 ? 34.594 -9.156 4.727 1 94.56 512 ILE A N 1
ATOM 4229 C CA . ILE A 1 512 ? 33.469 -10.078 4.871 1 94.56 512 ILE A CA 1
ATOM 4230 C C . ILE A 1 512 ? 32.156 -9.289 4.887 1 94.56 512 ILE A C 1
ATOM 4232 O O . ILE A 1 512 ? 31.906 -8.516 5.805 1 94.56 512 ILE A O 1
ATOM 4236 N N . LYS A 1 513 ? 31.344 -9.594 3.908 1 94.5 513 LYS A N 1
ATOM 4237 C CA . LYS A 1 513 ? 30.078 -8.883 3.799 1 94.5 513 LYS A CA 1
ATOM 4238 C C . LYS A 1 513 ? 29.078 -9.359 4.852 1 94.5 513 LYS A C 1
ATOM 4240 O O . LYS A 1 513 ? 28.891 -10.57 5.027 1 94.5 513 LYS A O 1
ATOM 4245 N N . MET A 1 514 ? 28.484 -8.492 5.562 1 96.38 514 MET A N 1
ATOM 4246 C CA . MET A 1 514 ? 27.422 -8.828 6.516 1 96.38 514 MET A CA 1
ATOM 4247 C C . MET A 1 514 ? 26.078 -8.961 5.809 1 96.38 514 MET A C 1
ATOM 4249 O O . MET A 1 514 ? 25.859 -8.352 4.766 1 96.38 514 MET A O 1
ATOM 4253 N N . PRO A 1 515 ? 25.188 -9.789 6.348 1 95.19 515 PRO A N 1
ATOM 4254 C CA . PRO A 1 515 ? 23.875 -9.961 5.703 1 95.19 515 PRO A CA 1
ATOM 4255 C C . PRO A 1 515 ? 22.984 -8.734 5.855 1 95.19 515 PRO A C 1
ATOM 4257 O O . PRO A 1 515 ? 23.078 -8.016 6.852 1 95.19 515 PRO A O 1
ATOM 4260 N N . TYR A 1 516 ? 22.141 -8.602 4.891 1 93.81 516 TYR A N 1
ATOM 4261 C CA . TYR A 1 516 ? 21.125 -7.562 4.969 1 93.81 516 TYR A CA 1
ATOM 4262 C C . TYR A 1 516 ? 20 -7.969 5.91 1 93.81 516 TYR A C 1
ATOM 4264 O O . TYR A 1 516 ? 19.891 -9.141 6.289 1 93.81 516 TYR A O 1
ATOM 4272 N N . ASP A 1 517 ? 19.281 -6.945 6.293 1 93 517 ASP A N 1
ATOM 4273 C CA . ASP A 1 517 ? 17.984 -7.219 6.918 1 93 517 ASP A CA 1
ATOM 4274 C C . ASP A 1 517 ? 17 -7.781 5.906 1 93 517 ASP A C 1
ATOM 4276 O O . ASP A 1 517 ? 17.281 -7.836 4.707 1 93 517 ASP A O 1
ATOM 4280 N N . GLU A 1 518 ? 15.812 -8.188 6.355 1 86.31 518 GLU A N 1
ATOM 4281 C CA . GLU A 1 518 ? 14.828 -8.859 5.516 1 86.31 518 GLU A CA 1
ATOM 4282 C C . GLU A 1 518 ? 14.383 -7.969 4.363 1 86.31 518 GLU A C 1
ATOM 4284 O O . GLU A 1 518 ? 14.102 -8.461 3.268 1 86.31 518 GLU A O 1
ATOM 4289 N N . ASN A 1 519 ? 14.383 -6.68 4.586 1 83 519 ASN A N 1
ATOM 4290 C CA . ASN A 1 519 ? 13.883 -5.762 3.57 1 83 519 ASN A CA 1
ATOM 4291 C C . ASN A 1 519 ? 15.023 -5.078 2.82 1 83 519 ASN A C 1
ATOM 4293 O O . ASN A 1 519 ? 14.789 -4.273 1.919 1 83 519 ASN A O 1
ATOM 4297 N N . GLY A 1 520 ? 16.234 -5.328 3.244 1 86 520 GLY A N 1
ATOM 4298 C CA . GLY A 1 520 ? 17.406 -4.824 2.533 1 86 520 GLY A CA 1
ATOM 4299 C C . GLY A 1 520 ? 17.703 -3.371 2.844 1 86 520 GLY A C 1
ATOM 4300 O O . GLY A 1 520 ? 18.438 -2.709 2.096 1 86 520 GLY A O 1
ATOM 4301 N N . TYR A 1 521 ? 17.188 -2.818 3.84 1 87.12 521 TYR A N 1
ATOM 4302 C CA . TYR A 1 521 ? 17.391 -1.419 4.188 1 87.12 521 TYR A CA 1
ATOM 4303 C C . TYR A 1 521 ? 18.844 -1.177 4.613 1 87.12 521 TYR A C 1
ATOM 4305 O O . TYR A 1 521 ? 19.359 -0.063 4.48 1 87.12 521 TYR A O 1
ATOM 4313 N N . LEU A 1 522 ? 19.516 -2.201 5.051 1 93.56 522 LEU A N 1
ATOM 4314 C CA . LEU A 1 522 ? 20.891 -2.084 5.508 1 93.56 522 LEU A CA 1
ATOM 4315 C C . LEU A 1 522 ? 21.859 -2.104 4.332 1 93.56 522 LEU A C 1
ATOM 4317 O O . LEU A 1 522 ? 23.078 -2.156 4.523 1 93.56 522 LEU A O 1
ATOM 4321 N N . SER A 1 523 ? 21.391 -1.999 3.203 1 88.75 523 SER A N 1
ATOM 4322 C CA . SER A 1 523 ? 22.234 -1.739 2.041 1 88.75 523 SER A CA 1
ATOM 4323 C C . SER A 1 523 ? 22.828 -0.339 2.096 1 88.75 523 SER A C 1
ATOM 4325 O O . SER A 1 523 ? 23.875 -0.079 1.486 1 88.75 523 SER A O 1
ATOM 4327 N N . TYR A 1 524 ? 22.188 0.52 2.902 1 86.81 524 TYR A N 1
ATOM 4328 C CA . TYR A 1 524 ? 22.672 1.895 3.033 1 86.81 524 TYR A CA 1
ATOM 4329 C C . TYR A 1 524 ? 22.859 2.27 4.5 1 86.81 524 TYR A C 1
ATOM 4331 O O . TYR A 1 524 ? 22.25 3.221 4.988 1 86.81 524 TYR A O 1
ATOM 4339 N N . PRO A 1 525 ? 23.766 1.696 5.145 1 93.12 525 PRO A N 1
ATOM 4340 C CA . PRO A 1 525 ? 24.078 2.092 6.52 1 93.12 525 PRO A CA 1
ATOM 4341 C C . PRO A 1 525 ? 24.922 3.365 6.59 1 93.12 525 PRO A C 1
ATOM 4343 O O . PRO A 1 525 ? 25.609 3.717 5.625 1 93.12 525 PRO A O 1
ATOM 4346 N N . HIS A 1 526 ? 24.875 4.023 7.719 1 93.69 526 HIS A N 1
ATOM 4347 C CA . HIS A 1 526 ? 25.609 5.27 7.848 1 93.69 526 HIS A CA 1
ATOM 4348 C C . HIS A 1 526 ? 26.734 5.141 8.883 1 93.69 526 HIS A C 1
ATOM 4350 O O . HIS A 1 526 ? 27.688 5.906 8.859 1 93.69 526 HIS A O 1
ATOM 4356 N N . GLU A 1 527 ? 26.562 4.262 9.852 1 94.19 527 GLU A N 1
ATOM 4357 C CA . GLU A 1 527 ? 27.5 4.102 10.969 1 94.19 527 GLU A CA 1
ATOM 4358 C C . GLU A 1 527 ? 27.328 2.742 11.641 1 94.19 527 GLU A C 1
ATOM 4360 O O . GLU A 1 527 ? 26.359 2.029 11.375 1 94.19 527 GLU A O 1
ATOM 4365 N N . VAL A 1 528 ? 28.281 2.324 12.414 1 96 528 VAL A N 1
ATOM 4366 C CA . VAL A 1 528 ? 28.219 1.166 13.297 1 96 528 VAL A CA 1
ATOM 4367 C C . VAL A 1 528 ? 28.734 1.545 14.688 1 96 528 VAL A C 1
ATOM 4369 O O . VAL A 1 528 ? 29.906 1.875 14.852 1 96 528 VAL A O 1
ATOM 4372 N N . LEU A 1 529 ? 27.812 1.495 15.656 1 95.19 529 LEU A N 1
ATOM 4373 C CA . LEU A 1 529 ? 28.125 1.86 17.031 1 95.19 529 LEU A CA 1
ATOM 4374 C C . LEU A 1 529 ? 27.891 0.684 17.984 1 95.19 529 LEU A C 1
ATOM 4376 O O . LEU A 1 529 ? 26.922 -0.056 17.828 1 95.19 529 LEU A O 1
ATOM 4380 N N . LYS A 1 530 ? 28.766 0.585 18.906 1 96.31 530 LYS A N 1
ATOM 4381 C CA . LYS A 1 530 ? 28.625 -0.506 19.859 1 96.31 530 LYS A CA 1
ATOM 4382 C C . LYS A 1 530 ? 28.297 0.024 21.25 1 96.31 530 LYS A C 1
ATOM 4384 O O . LYS A 1 530 ? 28.922 0.965 21.734 1 96.31 530 LYS A O 1
ATOM 4389 N N . ASP A 1 531 ? 27.297 -0.559 21.906 1 95.88 531 ASP A N 1
ATOM 4390 C CA . ASP A 1 531 ? 26.969 -0.169 23.281 1 95.88 531 ASP A CA 1
ATOM 4391 C C . ASP A 1 531 ? 27.641 -1.089 24.297 1 95.88 531 ASP A C 1
ATOM 4393 O O . ASP A 1 531 ? 28.375 -2.014 23.906 1 95.88 531 ASP A O 1
ATOM 4397 N N . LYS A 1 532 ? 27.406 -0.871 25.578 1 94.81 532 LYS A N 1
ATOM 4398 C CA . LYS A 1 532 ? 28.109 -1.573 26.656 1 94.81 532 LYS A CA 1
ATOM 4399 C C . LYS A 1 532 ? 27.562 -2.986 26.828 1 94.81 532 LYS A C 1
ATOM 4401 O O . LYS A 1 532 ? 28.203 -3.828 27.469 1 94.81 532 LYS A O 1
ATOM 4406 N N . LYS A 1 533 ? 26.453 -3.24 26.25 1 95 533 LYS A N 1
ATOM 4407 C CA . LYS A 1 533 ? 25.844 -4.566 26.375 1 95 533 LYS A CA 1
ATOM 4408 C C . LYS A 1 533 ? 26.203 -5.453 25.188 1 95 533 LYS A C 1
ATOM 4410 O O . LYS A 1 533 ? 25.781 -6.605 25.109 1 95 533 LYS A O 1
ATOM 4415 N N . GLY A 1 534 ? 26.938 -4.949 24.266 1 95.56 534 GLY A N 1
ATOM 4416 C CA . GLY A 1 534 ? 27.422 -5.742 23.156 1 95.56 534 GLY A CA 1
ATOM 4417 C C . GLY A 1 534 ? 26.547 -5.664 21.922 1 95.56 534 GLY A C 1
ATOM 4418 O O . GLY A 1 534 ? 26.672 -6.48 21.016 1 95.56 534 GLY A O 1
ATOM 4419 N N . PHE A 1 535 ? 25.672 -4.75 21.922 1 97.31 535 PHE A N 1
ATOM 4420 C CA . PHE A 1 535 ? 24.828 -4.574 20.75 1 97.31 535 PHE A CA 1
ATOM 4421 C C . PHE A 1 535 ? 25.406 -3.518 19.812 1 97.31 535 PHE A C 1
ATOM 4423 O O . PHE A 1 535 ? 25.984 -2.527 20.266 1 97.31 535 PHE A O 1
ATOM 4430 N N . LEU A 1 536 ? 25.266 -3.756 18.562 1 97.81 536 LEU A N 1
ATOM 4431 C CA . LEU A 1 536 ? 25.609 -2.754 17.547 1 97.81 536 LEU A CA 1
ATOM 4432 C C . LEU A 1 536 ? 24.375 -1.955 17.141 1 97.81 536 LEU A C 1
ATOM 4434 O O . LEU A 1 536 ? 23.281 -2.514 17.016 1 97.81 536 LEU A O 1
ATOM 4438 N N . TRP A 1 537 ? 24.531 -0.676 17.047 1 97.5 537 TRP A N 1
ATOM 4439 C CA . TRP A 1 537 ? 23.516 0.243 16.547 1 97.5 537 TRP A CA 1
ATOM 4440 C C . TRP A 1 537 ? 23.906 0.792 15.18 1 97.5 537 TRP A C 1
ATOM 4442 O O . TRP A 1 537 ? 24.953 1.404 15.031 1 97.5 537 TRP A O 1
ATOM 4452 N N . ILE A 1 538 ? 23.047 0.61 14.195 1 97.62 538 ILE A N 1
ATOM 4453 C CA . ILE A 1 538 ? 23.391 0.928 12.812 1 97.62 538 ILE A CA 1
ATOM 4454 C C . ILE A 1 538 ? 22.312 1.81 12.203 1 97.62 538 ILE A C 1
ATOM 4456 O O . ILE A 1 538 ? 21.297 1.306 11.703 1 97.62 538 ILE A O 1
ATOM 4460 N N . PRO A 1 539 ? 22.484 3.113 12.148 1 96.12 539 PRO A N 1
ATOM 4461 C CA . PRO A 1 539 ? 21.547 3.98 11.445 1 96.12 539 PRO A CA 1
ATOM 4462 C C . PRO A 1 539 ? 21.562 3.777 9.938 1 96.12 539 PRO A C 1
ATOM 4464 O O . PRO A 1 539 ? 22.625 3.543 9.352 1 96.12 539 PRO A O 1
ATOM 4467 N N . SER A 1 540 ? 20.422 3.854 9.336 1 92.5 540 SER A N 1
ATOM 4468 C CA . SER A 1 540 ? 20.297 3.646 7.895 1 92.5 540 SER A CA 1
ATOM 4469 C C . SER A 1 540 ? 19.391 4.691 7.262 1 92.5 540 SER A C 1
ATOM 4471 O O . SER A 1 540 ? 18.984 5.656 7.918 1 92.5 540 SER A O 1
ATOM 4473 N N . ASN A 1 541 ? 19.109 4.434 5.984 1 86.88 541 ASN A N 1
ATOM 4474 C CA . ASN A 1 541 ? 18.172 5.309 5.273 1 86.88 541 ASN A CA 1
ATOM 4475 C C . ASN A 1 541 ? 16.734 5.031 5.676 1 86.88 541 ASN A C 1
ATOM 44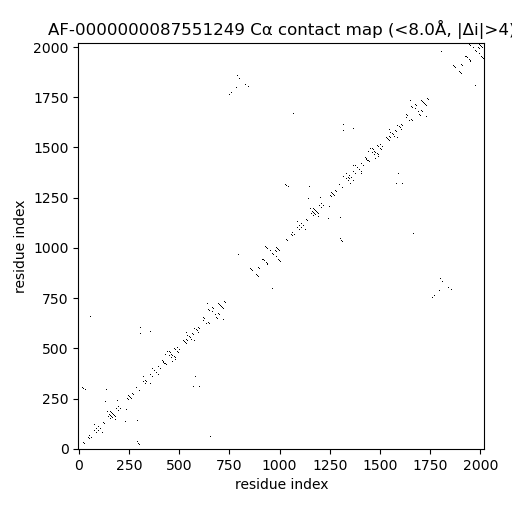77 O O . ASN A 1 541 ? 15.828 5.824 5.371 1 86.88 541 ASN A O 1
ATOM 4481 N N . ASN A 1 542 ? 16.594 3.939 6.293 1 89.38 542 ASN A N 1
ATOM 4482 C CA . ASN A 1 542 ? 15.234 3.598 6.676 1 89.38 542 ASN A CA 1
ATOM 4483 C C . ASN A 1 542 ? 15.18 2.936 8.047 1 89.38 542 ASN A C 1
ATOM 4485 O O . ASN A 1 542 ? 14.734 1.795 8.18 1 89.38 542 ASN A O 1
ATOM 4489 N N . GLY A 1 543 ? 15.523 3.73 9.008 1 92.81 543 GLY A N 1
ATOM 4490 C CA . GLY A 1 543 ? 15.398 3.24 10.375 1 92.81 543 GLY A CA 1
ATOM 4491 C C . GLY A 1 543 ? 16.734 3.039 11.062 1 92.81 543 GLY A C 1
ATOM 4492 O O . GLY A 1 543 ? 17.781 3.256 10.461 1 92.81 543 GLY A O 1
ATOM 4493 N N . LEU A 1 544 ? 16.719 2.697 12.359 1 96.62 544 LEU A N 1
ATOM 4494 C CA . LEU A 1 544 ? 17.859 2.363 13.211 1 96.62 544 LEU A CA 1
ATOM 4495 C C . LEU A 1 544 ? 17.828 0.888 13.594 1 96.62 544 LEU A C 1
ATOM 4497 O O . LEU A 1 544 ? 16.812 0.386 14.078 1 96.62 544 LEU A O 1
ATOM 4501 N N . PHE A 1 545 ? 18.938 0.226 13.367 1 97.75 545 PHE A N 1
ATOM 4502 C CA . PHE A 1 545 ? 18.969 -1.216 13.586 1 97.75 545 PHE A CA 1
ATOM 4503 C C . PHE A 1 545 ? 19.828 -1.565 14.797 1 97.75 545 PHE A C 1
ATOM 4505 O O . PHE A 1 545 ? 20.859 -0.942 15.023 1 97.75 545 PHE A O 1
ATOM 4512 N N . LYS A 1 546 ? 19.391 -2.467 15.531 1 97.88 546 LYS A N 1
ATOM 4513 C CA . LYS A 1 546 ? 20.094 -3.021 16.688 1 97.88 546 LYS A CA 1
ATOM 4514 C C . LYS A 1 546 ? 20.359 -4.516 16.5 1 97.88 546 LYS A C 1
ATOM 4516 O O . LYS A 1 546 ? 19.469 -5.258 16.062 1 97.88 546 LYS A O 1
ATOM 4521 N N . VAL A 1 547 ? 21.562 -4.996 16.734 1 97.75 547 VAL A N 1
ATOM 4522 C CA . VAL A 1 547 ? 21.906 -6.402 16.547 1 97.75 547 VAL A CA 1
ATOM 4523 C C . VAL A 1 547 ? 23.031 -6.789 17.516 1 97.75 547 VAL A C 1
ATOM 4525 O O . VAL A 1 547 ? 23.922 -5.988 17.781 1 97.75 547 VAL A O 1
ATOM 4528 N N . PRO A 1 548 ? 22.938 -7.965 18.078 1 97.06 548 PRO A N 1
ATOM 4529 C CA . PRO A 1 548 ? 24.094 -8.406 18.859 1 97.06 548 PRO A CA 1
ATOM 4530 C C . PRO A 1 548 ? 25.344 -8.586 18.016 1 97.06 548 PRO A C 1
ATOM 4532 O O . PRO A 1 548 ? 25.328 -9.336 17.031 1 97.06 548 PRO A O 1
ATOM 4535 N N . GLU A 1 549 ? 26.391 -7.988 18.422 1 96.94 549 GLU A N 1
ATOM 4536 C CA . GLU A 1 549 ? 27.641 -8.117 17.672 1 96.94 549 GLU A CA 1
ATOM 4537 C C . GLU A 1 549 ? 28.078 -9.578 17.562 1 96.94 549 GLU A C 1
ATOM 4539 O O . GLU A 1 549 ? 28.594 -10 16.531 1 96.94 549 GLU A O 1
ATOM 4544 N N . LYS A 1 550 ? 27.797 -10.344 18.625 1 95.38 550 LYS A N 1
ATOM 4545 C CA . LYS A 1 550 ? 28.188 -11.742 18.672 1 95.38 550 LYS A CA 1
ATOM 4546 C C . LYS A 1 550 ? 27.594 -12.531 17.5 1 95.38 550 LYS A C 1
ATOM 4548 O O . LYS A 1 550 ? 28.25 -13.406 16.938 1 95.38 550 LYS A O 1
ATOM 4553 N N . LYS A 1 551 ? 26.406 -12.234 17.141 1 95.94 551 LYS A N 1
ATOM 4554 C CA . LYS A 1 551 ? 25.75 -12.961 16.062 1 95.94 551 LYS A CA 1
ATOM 4555 C C . LYS A 1 551 ? 26.359 -12.617 14.711 1 95.94 551 LYS A C 1
ATOM 4557 O O . LYS A 1 551 ? 26.438 -13.469 13.828 1 95.94 551 LYS A O 1
ATOM 4562 N N . LEU A 1 552 ? 26.766 -11.414 14.523 1 96.5 552 LEU A N 1
ATOM 4563 C CA . LEU A 1 552 ? 27.438 -11.016 13.289 1 96.5 552 LEU A CA 1
ATOM 4564 C C . LEU A 1 552 ? 28.812 -11.664 13.188 1 96.5 552 LEU A C 1
ATOM 4566 O O . LEU A 1 552 ? 29.219 -12.078 12.102 1 96.5 552 LEU A O 1
ATOM 4570 N N . LEU A 1 553 ? 29.516 -11.734 14.297 1 95.94 553 LEU A N 1
ATOM 4571 C CA . LEU A 1 553 ? 30.828 -12.375 14.297 1 95.94 553 LEU A CA 1
ATOM 4572 C C . LEU A 1 553 ? 30.703 -13.867 14.016 1 95.94 553 LEU A C 1
ATOM 4574 O O . LEU A 1 553 ? 31.531 -14.445 13.312 1 95.94 553 LEU A O 1
ATOM 4578 N N . GLU A 1 554 ? 29.641 -14.477 14.602 1 96 554 GLU A N 1
ATOM 4579 C CA . GLU A 1 554 ? 29.375 -15.875 14.281 1 96 554 GLU A CA 1
ATOM 4580 C C . GLU A 1 554 ? 29.094 -16.062 12.797 1 96 554 GLU A C 1
ATOM 4582 O O . GLU A 1 554 ? 29.594 -17.016 12.18 1 96 554 GLU A O 1
ATOM 4587 N N . TYR A 1 555 ? 28.359 -15.203 12.281 1 96 555 TYR A N 1
ATOM 4588 C CA . TYR A 1 555 ? 28.078 -15.234 10.852 1 96 555 TYR A CA 1
ATOM 4589 C C . TYR A 1 555 ? 29.375 -15.109 10.047 1 96 555 TYR A C 1
ATOM 4591 O O . TYR A 1 555 ? 29.562 -15.812 9.055 1 96 555 TYR A O 1
ATOM 4599 N N . ALA A 1 556 ? 30.219 -14.242 10.414 1 95 556 ALA A N 1
ATOM 4600 C CA . ALA A 1 556 ? 31.469 -14 9.711 1 95 556 ALA A CA 1
ATOM 4601 C C . ALA A 1 556 ? 32.344 -15.258 9.688 1 95 556 ALA A C 1
ATOM 4603 O O . ALA A 1 556 ? 33.094 -15.484 8.742 1 95 556 ALA A O 1
ATOM 4604 N N . ILE A 1 557 ? 32.125 -16.109 10.648 1 93.75 557 ILE A N 1
ATOM 4605 C CA . ILE A 1 557 ? 32.938 -17.328 10.773 1 93.75 557 ILE A CA 1
ATOM 4606 C C . ILE A 1 557 ? 32.312 -18.438 9.914 1 93.75 557 ILE A C 1
ATOM 4608 O O . ILE A 1 557 ? 33.031 -19.109 9.18 1 93.75 557 ILE A O 1
ATOM 4612 N N . ASN A 1 558 ? 30.969 -18.688 9.945 1 91.94 558 ASN A N 1
ATOM 4613 C CA . ASN A 1 558 ? 30.391 -19.875 9.336 1 91.94 558 ASN A CA 1
ATOM 4614 C C . ASN A 1 558 ? 29.5 -19.531 8.148 1 91.94 558 ASN A C 1
ATOM 4616 O O . ASN A 1 558 ? 29.125 -20.406 7.367 1 91.94 558 ASN A O 1
ATOM 4620 N N . ASN A 1 559 ? 29.156 -18.359 7.98 1 89.75 559 ASN A N 1
ATOM 4621 C CA . ASN A 1 559 ? 28.297 -17.875 6.91 1 89.75 559 ASN A CA 1
ATOM 4622 C C . ASN A 1 559 ? 26.938 -18.578 6.918 1 89.75 559 ASN A C 1
ATOM 4624 O O . ASN A 1 559 ? 26.266 -18.656 5.891 1 89.75 559 ASN A O 1
ATOM 4628 N N . LYS A 1 560 ? 26.578 -19.219 7.953 1 88.56 560 LYS A N 1
ATOM 4629 C CA . LYS A 1 560 ? 25.344 -19.984 8.023 1 88.56 560 LYS A CA 1
ATOM 4630 C C . LYS A 1 560 ? 24.422 -19.453 9.117 1 88.56 560 LYS A C 1
ATOM 4632 O O . LYS A 1 560 ? 23.203 -19.672 9.07 1 88.56 560 LYS A O 1
ATOM 4637 N N . THR A 1 561 ? 25.031 -18.781 9.992 1 91.19 561 THR A N 1
ATOM 4638 C CA . THR A 1 561 ? 24.234 -18.25 11.094 1 91.19 561 THR A CA 1
ATOM 4639 C C . THR A 1 561 ? 23.234 -17.219 10.594 1 91.19 561 THR A C 1
ATOM 4641 O O . THR A 1 561 ? 23.609 -16.281 9.883 1 91.19 561 THR A O 1
ATOM 4644 N N . LYS A 1 562 ? 22.031 -17.438 10.969 1 92.44 562 LYS A N 1
ATOM 4645 C CA . LYS A 1 562 ? 21.016 -16.453 10.633 1 92.44 562 LYS A CA 1
ATOM 4646 C C . LYS A 1 562 ? 21.094 -15.242 11.578 1 92.44 562 LYS A C 1
ATOM 4648 O O . LYS A 1 562 ? 21.188 -15.406 12.797 1 92.44 562 LYS A O 1
ATOM 4653 N N . VAL A 1 563 ? 21.125 -14.07 11.039 1 96.12 563 VAL A N 1
ATOM 4654 C CA . VAL A 1 563 ? 21.203 -12.836 11.812 1 96.12 563 VAL A CA 1
ATOM 4655 C C . VAL A 1 563 ? 19.859 -12.109 11.75 1 96.12 563 VAL A C 1
ATOM 4657 O O . VAL A 1 563 ? 19.344 -11.852 10.664 1 96.12 563 VAL A O 1
ATOM 4660 N N . PHE A 1 564 ? 19.281 -11.82 12.953 1 96.06 564 PHE A N 1
ATOM 4661 C CA . PHE A 1 564 ? 18.047 -11.055 13.047 1 96.06 564 PHE A CA 1
ATOM 4662 C C . PHE A 1 564 ? 18.328 -9.641 13.539 1 96.06 564 PHE A C 1
ATOM 4664 O O . PHE A 1 564 ? 18.875 -9.453 14.633 1 96.06 564 PHE A O 1
ATOM 4671 N N . TYR A 1 565 ? 17.969 -8.664 12.758 1 97.44 565 TYR A N 1
ATOM 4672 C CA . TYR A 1 565 ? 18.094 -7.258 13.133 1 97.44 565 TYR A CA 1
ATOM 4673 C C . TYR A 1 565 ? 16.797 -6.738 13.758 1 97.44 565 TYR A C 1
ATOM 4675 O O . TYR A 1 565 ? 15.703 -7.09 13.312 1 97.44 565 TYR A O 1
ATOM 4683 N N . TYR A 1 566 ? 16.906 -5.98 14.812 1 97.56 566 TYR A N 1
ATOM 4684 C CA . TYR A 1 566 ? 15.773 -5.254 15.367 1 97.56 566 TYR A CA 1
ATOM 4685 C C . TYR A 1 566 ? 15.711 -3.836 14.812 1 97.56 566 TYR A C 1
ATOM 4687 O O . TYR A 1 566 ? 16.656 -3.061 14.961 1 97.56 566 TYR A O 1
ATOM 4695 N N . ARG A 1 567 ? 14.609 -3.471 14.203 1 96.31 567 ARG A N 1
ATOM 4696 C CA . ARG A 1 567 ? 14.5 -2.191 13.508 1 96.31 567 ARG A CA 1
ATOM 4697 C C . ARG A 1 567 ? 13.625 -1.219 14.297 1 96.31 567 ARG A C 1
ATOM 4699 O O . ARG A 1 567 ? 12.5 -1.554 14.68 1 96.31 567 ARG A O 1
ATOM 4706 N N . PHE A 1 568 ? 14.172 -0.026 14.625 1 95.75 568 PHE A N 1
ATOM 4707 C CA . PHE A 1 568 ? 13.406 1.103 15.148 1 95.75 568 PHE A CA 1
ATOM 4708 C C . PHE A 1 568 ? 13.023 2.059 14.023 1 95.75 568 PHE A C 1
ATOM 4710 O O . PHE A 1 568 ? 13.812 2.297 13.109 1 95.75 568 PHE A O 1
ATOM 4717 N N . THR A 1 569 ? 11.844 2.58 14.062 1 92.31 569 THR A N 1
ATOM 4718 C CA . THR A 1 569 ? 11.344 3.512 13.062 1 92.31 569 THR A CA 1
ATOM 4719 C C . THR A 1 569 ? 10.859 4.801 13.719 1 92.31 569 THR A C 1
ATOM 4721 O O . THR A 1 569 ? 10.945 4.957 14.938 1 92.31 569 THR A O 1
ATOM 4724 N N . LYS A 1 570 ? 10.383 5.645 12.953 1 88.25 570 LYS A N 1
ATOM 4725 C CA . LYS A 1 570 ? 9.844 6.906 13.438 1 88.25 570 LYS A CA 1
ATOM 4726 C C . LYS A 1 570 ? 8.727 6.672 14.453 1 88.25 570 LYS A C 1
ATOM 4728 O O . LYS A 1 570 ? 8.5 7.496 15.344 1 88.25 570 LYS A O 1
ATOM 4733 N N . ASP A 1 571 ? 8.188 5.539 14.344 1 87.19 571 ASP A N 1
ATOM 4734 C CA . ASP A 1 571 ? 7.105 5.195 15.266 1 87.19 571 ASP A CA 1
ATOM 4735 C C . ASP A 1 571 ? 7.637 5.031 16.688 1 87.19 571 ASP A C 1
ATOM 4737 O O . ASP A 1 571 ? 6.863 5.035 17.656 1 87.19 571 ASP A O 1
ATOM 4741 N N . ASP A 1 572 ? 8.906 4.91 16.797 1 89.94 572 ASP A N 1
ATOM 4742 C CA . ASP A 1 572 ? 9.523 4.727 18.109 1 89.94 572 ASP A CA 1
ATOM 4743 C C . ASP A 1 572 ? 9.969 6.062 18.703 1 89.94 572 ASP A C 1
ATOM 4745 O O . ASP A 1 572 ? 10.461 6.113 19.828 1 89.94 572 ASP A O 1
ATOM 4749 N N . GLY A 1 573 ? 9.852 7.113 17.906 1 85.06 573 GLY A N 1
ATOM 4750 C CA . GLY A 1 573 ? 10.094 8.391 18.562 1 85.06 573 GLY A CA 1
ATOM 4751 C C . GLY A 1 573 ? 10.906 9.352 17.719 1 85.06 573 GLY A C 1
ATOM 4752 O O . GLY A 1 573 ? 11.094 10.508 18.094 1 85.06 573 GLY A O 1
ATOM 4753 N N . PHE A 1 574 ? 11.469 8.875 16.656 1 86.5 574 PHE A N 1
ATOM 4754 C CA . PHE A 1 574 ? 12.172 9.859 15.844 1 86.5 574 PHE A CA 1
ATOM 4755 C C . PHE A 1 574 ? 11.258 10.414 14.758 1 86.5 574 PHE A C 1
ATOM 4757 O O . PHE A 1 574 ? 10.203 9.836 14.469 1 86.5 574 PHE A O 1
ATOM 4764 N N . LYS A 1 575 ? 11.656 11.523 14.188 1 82 575 LYS A N 1
ATOM 4765 C CA . LYS A 1 575 ? 10.773 12.289 13.305 1 82 575 LYS A CA 1
ATOM 4766 C C . LYS A 1 575 ? 10.773 11.695 11.898 1 82 575 LYS A C 1
ATOM 4768 O O . LYS A 1 575 ? 9.812 11.891 11.141 1 82 575 LYS A O 1
ATOM 4773 N N . ILE A 1 576 ? 11.891 11.039 11.602 1 86.38 576 ILE A N 1
ATOM 4774 C CA . ILE A 1 576 ? 12.039 10.508 10.25 1 86.38 576 ILE A CA 1
ATOM 4775 C C . ILE A 1 576 ? 12.875 9.227 10.289 1 86.38 576 ILE A C 1
ATOM 4777 O O . ILE A 1 576 ? 13.742 9.07 11.148 1 86.38 576 ILE A O 1
ATOM 4781 N N . ASN A 1 577 ? 12.594 8.375 9.383 1 89.81 577 ASN A N 1
ATOM 4782 C CA . ASN A 1 577 ? 13.312 7.102 9.375 1 89.81 577 ASN A CA 1
ATOM 4783 C C . ASN A 1 577 ? 14.703 7.242 8.75 1 89.81 577 ASN A C 1
ATOM 4785 O O . ASN A 1 577 ? 15.578 6.414 9 1 89.81 577 ASN A O 1
ATOM 4789 N N . GLU A 1 578 ? 14.891 8.234 7.992 1 88.25 578 GLU A N 1
ATOM 4790 C CA . GLU A 1 578 ? 16.141 8.391 7.258 1 88.25 578 GLU A CA 1
ATOM 4791 C C . GLU A 1 578 ? 17.188 9.117 8.094 1 88.25 578 GLU A C 1
ATOM 4793 O O . GLU A 1 578 ? 17.047 10.305 8.383 1 88.25 578 GLU A O 1
ATOM 4798 N N . PHE A 1 579 ? 18.172 8.398 8.438 1 91.44 579 PHE A N 1
ATOM 4799 C CA . PHE A 1 579 ? 19.328 8.984 9.125 1 91.44 579 PHE A CA 1
ATOM 4800 C C . PHE A 1 579 ? 20.359 9.484 8.117 1 91.44 579 PHE A C 1
ATOM 4802 O O . PHE A 1 579 ? 20.172 9.344 6.906 1 91.44 579 PHE A O 1
ATOM 4809 N N . ASN A 1 580 ? 21.328 10.172 8.664 1 88 580 ASN A N 1
ATOM 4810 C CA . ASN A 1 580 ? 22.391 10.695 7.82 1 88 580 ASN A CA 1
ATOM 4811 C C . ASN A 1 580 ? 23.766 10.383 8.398 1 88 580 ASN A C 1
ATOM 4813 O O . ASN A 1 580 ? 23.875 9.945 9.547 1 88 580 ASN A O 1
ATOM 4817 N N . GLY A 1 581 ? 24.719 10.469 7.504 1 84.56 581 GLY A N 1
ATOM 4818 C CA . GLY A 1 581 ? 26.094 10.266 7.898 1 84.56 581 GLY A CA 1
ATOM 4819 C C . GLY A 1 581 ? 27.094 10.539 6.781 1 84.56 581 GLY A C 1
ATOM 4820 O O . GLY A 1 581 ? 26.75 10.398 5.602 1 84.56 581 GLY A O 1
ATOM 4821 N N . SER A 1 582 ? 28.188 11.125 7.207 1 81.31 582 SER A N 1
ATOM 4822 C CA . SER A 1 582 ? 29.297 11.328 6.285 1 81.31 582 SER A CA 1
ATOM 4823 C C . SER A 1 582 ? 30.484 10.43 6.633 1 81.31 582 SER A C 1
ATOM 4825 O O . SER A 1 582 ? 30.422 9.664 7.598 1 81.31 582 SER A O 1
ATOM 4827 N N . GLY A 1 583 ? 31.422 10.516 5.754 1 82.69 583 GLY A N 1
ATOM 4828 C CA . GLY A 1 583 ? 32.625 9.742 6.012 1 82.69 583 GLY A CA 1
ATOM 4829 C C . GLY A 1 583 ? 33.5 10.32 7.121 1 82.69 583 GLY A C 1
ATOM 4830 O O . GLY A 1 583 ? 34.406 9.664 7.609 1 82.69 583 GLY A O 1
ATOM 4831 N N . ALA A 1 584 ? 32.969 11.422 7.609 1 81.94 584 ALA A N 1
ATOM 4832 C CA . ALA A 1 584 ? 33.75 12.125 8.625 1 81.94 584 ALA A CA 1
ATOM 4833 C C . ALA A 1 584 ? 33.531 11.531 10.008 1 81.94 584 ALA A C 1
ATOM 4835 O O . ALA A 1 584 ? 32.531 10.812 10.227 1 81.94 584 ALA A O 1
ATOM 4836 N N . SER A 1 585 ? 34.469 11.797 10.875 1 76.88 585 SER A N 1
ATOM 4837 C CA . SER A 1 585 ? 34.375 11.289 12.242 1 76.88 585 SER A CA 1
ATOM 4838 C C . SER A 1 585 ? 33.281 11.992 13.031 1 76.88 585 SER A C 1
ATOM 4840 O O . SER A 1 585 ? 32.781 11.461 14.039 1 76.88 585 SER A O 1
ATOM 4842 N N . SER A 1 586 ? 32.812 13.086 12.57 1 81.38 586 SER A N 1
ATOM 4843 C CA . SER A 1 586 ? 31.844 13.906 13.32 1 81.38 586 SER A CA 1
ATOM 4844 C C . SER A 1 586 ? 30.406 13.516 13 1 81.38 586 SER A C 1
ATOM 4846 O O . SER A 1 586 ? 29.484 14.273 13.273 1 81.38 586 SER A O 1
ATOM 4848 N N . SER A 1 587 ? 30.219 12.367 12.562 1 86.38 587 SER A N 1
ATOM 4849 C CA . SER A 1 587 ? 28.859 11.969 12.172 1 86.38 587 SER A CA 1
ATOM 4850 C C . SER A 1 587 ? 28.156 11.242 13.305 1 86.38 587 SER A C 1
ATOM 4852 O O . SER A 1 587 ? 27.031 10.75 13.125 1 86.38 587 SER A O 1
ATOM 4854 N N . PHE A 1 588 ? 28.719 11.133 14.375 1 89.12 588 PHE A N 1
ATOM 4855 C CA . PHE A 1 588 ? 28.141 10.492 15.555 1 89.12 588 PHE A CA 1
ATOM 4856 C C . PHE A 1 588 ? 28.859 10.945 16.828 1 89.12 588 PHE A C 1
ATOM 4858 O O . PHE A 1 588 ? 30.016 11.344 16.781 1 89.12 588 PHE A O 1
ATOM 4865 N N . VAL A 1 589 ? 28.078 10.953 17.953 1 93.31 589 VAL A N 1
ATOM 4866 C CA . VAL A 1 589 ? 28.688 11.312 19.219 1 93.31 589 VAL A CA 1
ATOM 4867 C C . VAL A 1 589 ? 28.156 10.422 20.328 1 93.31 589 VAL A C 1
ATOM 4869 O O . VAL A 1 589 ? 26.969 10.086 20.344 1 93.31 589 VAL A O 1
ATOM 4872 N N . GLU A 1 590 ? 29.016 9.953 21.109 1 94.19 590 GLU A N 1
ATOM 4873 C CA . GLU A 1 590 ? 28.656 9.398 22.422 1 94.19 590 GLU A CA 1
ATOM 4874 C C . GLU A 1 590 ? 28.938 10.391 23.531 1 94.19 590 GLU A C 1
ATOM 4876 O O . GLU A 1 590 ? 30.094 10.734 23.797 1 94.19 590 GLU A O 1
ATOM 4881 N N . LEU A 1 591 ? 27.922 10.742 24.156 1 96.62 591 LEU A N 1
ATOM 4882 C CA . LEU A 1 591 ? 28.062 11.75 25.203 1 96.62 591 LEU A CA 1
ATOM 4883 C C . LEU A 1 591 ? 28.469 11.117 26.516 1 96.62 591 LEU A C 1
ATOM 4885 O O . LEU A 1 591 ? 28.359 9.898 26.688 1 96.62 591 LEU A O 1
ATOM 4889 N N . GLN A 1 592 ? 28.875 11.914 27.484 1 95.19 592 GLN A N 1
ATOM 4890 C CA . GLN A 1 592 ? 29.375 11.438 28.766 1 95.19 592 GLN A CA 1
ATOM 4891 C C . GLN A 1 592 ? 28.25 10.812 29.594 1 95.19 592 GLN A C 1
ATOM 4893 O O . GLN A 1 592 ? 28.5 9.906 30.406 1 95.19 592 GLN A O 1
ATOM 4898 N N . ASN A 1 593 ? 27.125 11.242 29.391 1 94.62 593 ASN A N 1
ATOM 4899 C CA . ASN A 1 593 ? 26 10.68 30.141 1 94.62 593 ASN A CA 1
ATOM 4900 C C . ASN A 1 593 ? 25.547 9.344 29.547 1 94.62 593 ASN A C 1
ATOM 4902 O O . ASN A 1 593 ? 24.594 8.742 30.016 1 94.62 593 ASN A O 1
ATOM 4906 N N . GLY A 1 594 ? 26.188 8.992 28.484 1 94.31 594 GLY A N 1
ATOM 4907 C CA . GLY A 1 594 ? 25.891 7.695 27.891 1 94.31 594 GLY A CA 1
ATOM 4908 C C . GLY A 1 594 ? 24.984 7.785 26.688 1 94.31 594 GLY A C 1
ATOM 4909 O O . GLY A 1 594 ? 24.75 6.789 26 1 94.31 594 GLY A O 1
ATOM 4910 N N . ASP A 1 595 ? 24.531 8.961 26.344 1 96.25 595 ASP A N 1
ATOM 4911 C CA . ASP A 1 595 ? 23.625 9.125 25.219 1 96.25 595 ASP A CA 1
ATOM 4912 C C . ASP A 1 595 ? 24.391 9.031 23.891 1 96.25 595 ASP A C 1
ATOM 4914 O O . ASP A 1 595 ? 25.5 9.531 23.781 1 96.25 595 ASP A O 1
ATOM 4918 N N . PHE A 1 596 ? 23.766 8.32 23.016 1 96.81 596 PHE A N 1
ATOM 4919 C CA . PHE A 1 596 ? 24.156 8.398 21.609 1 96.81 596 PHE A CA 1
ATOM 4920 C C . PHE A 1 596 ? 23.422 9.523 20.906 1 96.81 596 PHE A C 1
ATOM 4922 O O . PHE A 1 596 ? 22.25 9.781 21.188 1 96.81 596 PHE A O 1
ATOM 4929 N N . VAL A 1 597 ? 24.094 10.242 20.016 1 96.69 597 VAL A N 1
ATOM 4930 C CA . VAL A 1 597 ? 23.453 11.258 19.188 1 96.69 597 VAL A CA 1
ATOM 4931 C C . VAL A 1 597 ? 23.75 10.984 17.719 1 96.69 597 VAL A C 1
ATOM 4933 O O . VAL A 1 597 ? 24.906 10.852 17.328 1 96.69 597 VAL A O 1
ATOM 4936 N N . LEU A 1 598 ? 22.656 10.852 16.953 1 95.5 598 LEU A N 1
ATOM 4937 C CA . LEU A 1 598 ? 22.75 10.562 15.523 1 95.5 598 LEU A CA 1
ATOM 4938 C C . LEU A 1 598 ? 22.109 11.672 14.695 1 95.5 598 LEU A C 1
ATOM 4940 O O . LEU A 1 598 ? 21.078 12.211 15.078 1 95.5 598 LEU A O 1
ATOM 4944 N N . PRO A 1 599 ? 22.75 12 13.625 1 93.5 599 PRO A N 1
ATOM 4945 C CA . PRO A 1 599 ? 22.094 12.953 12.719 1 93.5 599 PRO A CA 1
ATOM 4946 C C . PRO A 1 599 ? 21.062 12.289 11.805 1 93.5 599 PRO A C 1
ATOM 4948 O O . PRO A 1 599 ? 21.234 11.125 11.43 1 93.5 599 PRO A O 1
ATOM 4951 N N . SER A 1 600 ? 20.078 13 11.477 1 90.19 600 SER A N 1
ATOM 4952 C CA . SER A 1 600 ? 19.047 12.539 10.555 1 90.19 600 SER A CA 1
ATOM 4953 C C . SER A 1 600 ? 18.625 13.641 9.586 1 90.19 600 SER A C 1
ATOM 4955 O O . SER A 1 600 ? 19.156 14.75 9.641 1 90.19 600 SER A O 1
ATOM 4957 N N . MET A 1 601 ? 17.719 13.305 8.773 1 84.38 601 MET A N 1
ATOM 4958 C CA . MET A 1 601 ? 17.234 14.258 7.781 1 84.38 601 MET A CA 1
ATOM 4959 C C . MET A 1 601 ? 16.266 15.25 8.414 1 84.38 601 MET A C 1
ATOM 4961 O O . MET A 1 601 ? 15.883 16.234 7.789 1 84.38 601 MET A O 1
ATOM 4965 N N . ASP A 1 602 ? 15.977 14.977 9.664 1 85.12 602 ASP A N 1
ATOM 4966 C CA . ASP A 1 602 ? 15.117 15.914 10.383 1 85.12 602 ASP A CA 1
ATOM 4967 C C . ASP A 1 602 ? 15.547 16.031 11.844 1 85.12 602 ASP A C 1
ATOM 4969 O O . ASP A 1 602 ? 14.789 15.68 12.75 1 85.12 602 ASP A O 1
ATOM 4973 N N . GLY A 1 603 ? 16.688 16.594 12.008 1 87.19 603 GLY A N 1
ATOM 4974 C CA . GLY A 1 603 ? 17.188 16.859 13.344 1 87.19 603 GLY A CA 1
ATOM 4975 C C . GLY A 1 603 ? 18.125 15.789 13.867 1 87.19 603 GLY A C 1
ATOM 4976 O O . GLY A 1 603 ? 18.391 14.797 13.18 1 87.19 603 GLY A O 1
ATOM 4977 N N . TYR A 1 604 ? 18.609 15.977 15.102 1 93 604 TYR A N 1
ATOM 4978 C CA . TYR A 1 604 ? 19.438 15 15.805 1 93 604 TYR A CA 1
ATOM 4979 C C . TYR A 1 604 ? 18.578 14.055 16.641 1 93 604 TYR A C 1
ATOM 4981 O O . TYR A 1 604 ? 17.547 14.453 17.188 1 93 604 TYR A O 1
ATOM 4989 N N . VAL A 1 605 ? 18.969 12.867 16.719 1 94.94 605 VAL A N 1
ATOM 4990 C CA . VAL A 1 605 ? 18.25 11.867 17.516 1 94.94 605 VAL A CA 1
ATOM 4991 C C . VAL A 1 605 ? 19.109 11.484 18.719 1 94.94 605 VAL A C 1
ATOM 4993 O O . VAL A 1 605 ? 20.203 10.945 18.578 1 94.94 605 VAL A O 1
ATOM 4996 N N . PHE A 1 606 ? 18.609 11.812 19.953 1 95.81 606 PHE A N 1
ATOM 4997 C CA . PHE A 1 606 ? 19.266 11.469 21.203 1 95.81 606 PHE A CA 1
ATOM 4998 C C . PHE A 1 606 ? 18.641 10.219 21.812 1 95.81 606 PHE A C 1
ATOM 5000 O O . PHE A 1 606 ? 17.422 10.07 21.828 1 95.81 606 PHE A O 1
ATOM 5007 N N . PHE A 1 607 ? 19.422 9.258 22.281 1 95.62 607 PHE A N 1
ATOM 5008 C CA . PHE A 1 607 ? 18.891 8.117 23.016 1 95.62 607 PHE A CA 1
ATOM 5009 C C . PHE A 1 607 ? 19.984 7.449 23.844 1 95.62 607 PHE A C 1
ATOM 5011 O O . PHE A 1 607 ? 21.172 7.551 23.516 1 95.62 607 PHE A O 1
ATOM 5018 N N . ASN A 1 608 ? 19.547 6.91 24.969 1 95.94 608 ASN A N 1
ATOM 5019 C CA . ASN A 1 608 ? 20.438 6.051 25.734 1 95.94 608 ASN A CA 1
ATOM 5020 C C . ASN A 1 608 ? 20.297 4.586 25.328 1 95.94 608 ASN A C 1
ATOM 5022 O O . ASN A 1 608 ? 19.266 3.959 25.578 1 95.94 608 ASN A O 1
ATOM 5026 N N . PRO A 1 609 ? 21.312 4.047 24.641 1 96.19 609 PRO A N 1
ATOM 5027 C CA . PRO A 1 609 ? 21.188 2.691 24.094 1 96.19 609 PRO A CA 1
ATOM 5028 C C . PRO A 1 609 ? 20.891 1.651 25.172 1 96.19 609 PRO A C 1
ATOM 5030 O O . PRO A 1 609 ? 20.328 0.593 24.875 1 96.19 609 PRO A O 1
ATOM 5033 N N . LEU A 1 610 ? 21.125 1.938 26.438 1 95.62 610 LEU A N 1
ATOM 5034 C CA . LEU A 1 610 ? 20.922 0.976 27.516 1 95.62 610 LEU A CA 1
ATOM 5035 C C . LEU A 1 610 ? 19.5 1.072 28.062 1 95.62 610 LEU A C 1
ATOM 5037 O O . LEU A 1 610 ? 19.031 0.172 28.766 1 95.62 610 LEU A O 1
ATOM 5041 N N . LYS A 1 611 ? 18.781 2.092 27.656 1 93.25 611 LYS A N 1
ATOM 5042 C CA . LYS A 1 611 ? 17.453 2.307 28.188 1 93.25 611 LYS A CA 1
ATOM 5043 C C . LYS A 1 611 ? 16.391 2.08 27.125 1 93.25 611 LYS A C 1
ATOM 5045 O O . LYS A 1 611 ? 15.188 2.107 27.406 1 93.25 611 LYS A O 1
ATOM 5050 N N . VAL A 1 612 ? 16.797 1.86 25.938 1 93.94 612 VAL A N 1
ATOM 5051 C CA . VAL A 1 612 ? 15.844 1.615 24.859 1 93.94 612 VAL A CA 1
ATOM 5052 C C . VAL A 1 612 ? 15.375 0.162 24.906 1 93.94 612 VAL A C 1
ATOM 5054 O O . VAL A 1 612 ? 16.188 -0.76 24.875 1 93.94 612 VAL A O 1
ATOM 5057 N N . ASN A 1 613 ? 14.102 -0.003 24.906 1 90.69 613 ASN A N 1
ATOM 5058 C CA . ASN A 1 613 ? 13.539 -1.344 25.016 1 90.69 613 ASN A CA 1
ATOM 5059 C C . ASN A 1 613 ? 13.305 -1.973 23.656 1 90.69 613 ASN A C 1
ATOM 5061 O O . ASN A 1 613 ? 12.961 -1.277 22.688 1 90.69 613 ASN A O 1
ATOM 5065 N N . THR A 1 614 ? 13.539 -3.266 23.578 1 94.31 614 THR A N 1
ATOM 5066 C CA . THR A 1 614 ? 13.109 -4.109 22.469 1 94.31 614 THR A CA 1
ATOM 5067 C C . THR A 1 614 ? 12.023 -5.082 22.906 1 94.31 614 THR A C 1
ATOM 5069 O O . THR A 1 614 ? 12 -5.508 24.062 1 94.31 614 THR A O 1
ATOM 5072 N N . TYR A 1 615 ? 11.148 -5.383 22.062 1 94.81 615 TYR A N 1
ATOM 5073 C CA . TYR A 1 615 ? 10 -6.211 22.406 1 94.81 615 TYR A CA 1
ATOM 5074 C C . TYR A 1 615 ? 9.945 -7.457 21.531 1 94.81 615 TYR A C 1
ATOM 5076 O O . TYR A 1 615 ? 10.164 -7.387 20.328 1 94.81 615 TYR A O 1
ATOM 5084 N N . TYR A 1 616 ? 9.711 -8.625 22.156 1 95.81 616 TYR A N 1
ATOM 5085 C CA . TYR A 1 616 ? 9.523 -9.914 21.5 1 95.81 616 TYR A CA 1
ATOM 5086 C C . TYR A 1 616 ? 8.297 -10.633 22.047 1 95.81 616 TYR A C 1
ATOM 5088 O O . TYR A 1 616 ? 7.84 -10.336 23.156 1 95.81 616 TYR A O 1
ATOM 5096 N N . PRO A 1 617 ? 7.719 -11.5 21.234 1 95.44 617 PRO A N 1
ATOM 5097 C CA . PRO A 1 617 ? 6.633 -12.32 21.781 1 95.44 617 PRO A CA 1
ATOM 5098 C C . PRO A 1 617 ? 7.066 -13.156 22.984 1 95.44 617 PRO A C 1
ATOM 5100 O O . PRO A 1 617 ? 8.25 -13.484 23.109 1 95.44 617 PRO A O 1
ATOM 5103 N N . LYS A 1 618 ? 6.039 -13.484 23.828 1 93.81 618 LYS A N 1
ATOM 5104 C CA . LYS A 1 618 ? 6.312 -14.336 24.969 1 93.81 618 LYS A CA 1
ATOM 5105 C C . LYS A 1 618 ? 6.312 -15.812 24.578 1 93.81 618 LYS A C 1
ATOM 5107 O O . LYS A 1 618 ? 5.773 -16.172 23.531 1 93.81 618 LYS A O 1
ATOM 5112 N N . LYS A 1 619 ? 6.93 -16.547 25.391 1 93.62 619 LYS A N 1
ATOM 5113 C CA . LYS A 1 619 ? 6.949 -17.984 25.156 1 93.62 619 LYS A CA 1
ATOM 5114 C C . LYS A 1 619 ? 5.535 -18.562 25.109 1 93.62 619 LYS A C 1
ATOM 5116 O O . LYS A 1 619 ? 4.691 -18.203 25.938 1 93.62 619 LYS A O 1
ATOM 5121 N N . ASN A 1 620 ? 5.184 -19.25 24.125 1 90.5 620 ASN A N 1
ATOM 5122 C CA . ASN A 1 620 ? 3.941 -19.984 23.938 1 90.5 620 ASN A CA 1
ATOM 5123 C C . ASN A 1 620 ? 2.814 -19.078 23.469 1 90.5 620 ASN A C 1
ATOM 5125 O O . ASN A 1 620 ? 1.652 -19.484 23.422 1 90.5 620 ASN A O 1
ATOM 5129 N N . ASP A 1 621 ? 3.143 -17.875 23.172 1 92.56 621 ASP A N 1
ATOM 5130 C CA . ASP A 1 621 ? 2.121 -16.938 22.688 1 92.56 621 ASP A CA 1
ATOM 5131 C C . ASP A 1 621 ? 1.926 -17.062 21.172 1 92.56 621 ASP A C 1
ATOM 5133 O O . ASP A 1 621 ? 2.1 -16.094 20.438 1 92.56 621 ASP A O 1
ATOM 5137 N N . ILE A 1 622 ? 1.715 -18.219 20.734 1 95.31 622 ILE A N 1
ATOM 5138 C CA . ILE A 1 622 ? 1.354 -18.531 19.359 1 95.31 622 ILE A CA 1
ATOM 5139 C C . ILE A 1 622 ? 0.027 -19.281 19.328 1 95.31 622 ILE A C 1
ATOM 5141 O O . ILE A 1 622 ? -0.088 -20.375 19.875 1 95.31 622 ILE A O 1
ATOM 5145 N N . TYR A 1 623 ? -0.938 -18.734 18.656 1 95.38 623 TYR A N 1
ATOM 5146 C CA . TYR A 1 623 ? -2.266 -19.344 18.641 1 95.38 623 TYR A CA 1
ATOM 5147 C C . TYR A 1 623 ? -2.75 -19.547 17.203 1 95.38 623 TYR A C 1
ATOM 5149 O O . TYR A 1 623 ? -2.83 -18.594 16.422 1 95.38 623 TYR A O 1
ATOM 5157 N N . ILE A 1 624 ? -3.045 -20.734 16.891 1 95 624 ILE A N 1
ATOM 5158 C CA . ILE A 1 624 ? -3.604 -21.094 15.602 1 95 624 ILE A CA 1
ATOM 5159 C C . ILE A 1 624 ? -4.996 -21.703 15.789 1 95 624 ILE A C 1
ATOM 5161 O O . ILE A 1 624 ? -5.133 -22.906 15.992 1 95 624 ILE A O 1
ATOM 5165 N N . GLU A 1 625 ? -5.961 -20.859 15.531 1 93.56 625 GLU A N 1
ATOM 5166 C CA . GLU A 1 625 ? -7.293 -21.297 15.938 1 93.56 625 GLU A CA 1
ATOM 5167 C C . GLU A 1 625 ? -8.328 -21.016 14.859 1 93.56 625 GLU A C 1
ATOM 5169 O O . GLU A 1 625 ? -9.516 -21.281 15.039 1 93.56 625 GLU A O 1
ATOM 5174 N N . ARG A 1 626 ? -7.898 -20.453 13.711 1 91.69 626 ARG A N 1
ATOM 5175 C CA . ARG A 1 626 ? -8.859 -20.141 12.656 1 91.69 626 ARG A CA 1
ATOM 5176 C C . ARG A 1 626 ? -8.242 -20.328 11.273 1 91.69 626 ARG A C 1
ATOM 5178 O O . ARG A 1 626 ? -7.047 -20.078 11.086 1 91.69 626 ARG A O 1
ATOM 5185 N N . ILE A 1 627 ? -9.055 -20.734 10.383 1 90.81 627 ILE A N 1
ATOM 5186 C CA . ILE A 1 627 ? -8.656 -20.875 8.992 1 90.81 627 ILE A CA 1
ATOM 5187 C C . ILE A 1 627 ? -9.742 -20.312 8.086 1 90.81 627 ILE A C 1
ATOM 5189 O O . ILE A 1 627 ? -10.883 -20.109 8.516 1 90.81 627 ILE A O 1
ATOM 5193 N N . LYS A 1 628 ? -9.344 -19.938 6.922 1 88.06 628 LYS A N 1
ATOM 5194 C CA . LYS A 1 628 ? -10.266 -19.531 5.871 1 88.06 628 LYS A CA 1
ATOM 5195 C C . LYS A 1 628 ? -10.031 -20.312 4.586 1 88.06 628 LYS A C 1
ATOM 5197 O O . LYS A 1 628 ? -8.883 -20.484 4.168 1 88.06 628 LYS A O 1
ATOM 5202 N N . ASP A 1 629 ? -11.141 -20.844 4.164 1 79.31 629 ASP A N 1
ATOM 5203 C CA . ASP A 1 629 ? -11.07 -21.562 2.895 1 79.31 629 ASP A CA 1
ATOM 5204 C C . ASP A 1 629 ? -11.695 -20.75 1.768 1 79.31 629 ASP A C 1
ATOM 5206 O O . ASP A 1 629 ? -12.727 -20.094 1.963 1 79.31 629 ASP A O 1
ATOM 5210 N N . LYS A 1 630 ? -11.086 -20.656 0.666 1 68.88 630 LYS A N 1
ATOM 5211 C CA . LYS A 1 630 ? -11.594 -19.906 -0.477 1 68.88 630 LYS A CA 1
ATOM 5212 C C . LYS A 1 630 ? -12.984 -20.391 -0.878 1 68.88 630 LYS A C 1
ATOM 5214 O O . LYS A 1 630 ? -13.789 -19.609 -1.401 1 68.88 630 LYS A O 1
ATOM 5219 N N . THR A 1 631 ? -13.289 -21.641 -0.608 1 60.59 631 THR A N 1
ATOM 5220 C CA . THR A 1 631 ? -14.562 -22.219 -1.029 1 60.59 631 THR A CA 1
ATOM 5221 C C . THR A 1 631 ? -15.695 -21.75 -0.134 1 60.59 631 THR A C 1
ATOM 5223 O O . THR A 1 631 ? -16.812 -21.531 -0.603 1 60.59 631 THR A O 1
ATOM 5226 N N . ASN A 1 632 ? -15.477 -21.797 1.184 1 57.19 632 ASN A N 1
ATOM 5227 C CA . ASN A 1 632 ? -16.547 -21.516 2.135 1 57.19 632 ASN A CA 1
ATOM 5228 C C . ASN A 1 632 ? -16.75 -20.016 2.33 1 57.19 632 ASN A C 1
ATOM 5230 O O . ASN A 1 632 ? -17.5 -19.609 3.217 1 57.19 632 ASN A O 1
ATOM 5234 N N . GLY A 1 633 ? -16.266 -19.312 1.344 1 58.06 633 GLY A N 1
ATOM 5235 C CA . GLY A 1 633 ? -16.609 -17.891 1.451 1 58.06 633 GLY A CA 1
ATOM 5236 C C . GLY A 1 633 ? -15.711 -17.141 2.412 1 58.06 633 GLY A C 1
ATOM 5237 O O . GLY A 1 633 ? -14.547 -17.484 2.59 1 58.06 633 GLY A O 1
ATOM 5238 N N . SER A 1 634 ? -16.25 -15.977 3.07 1 63.94 634 SER A N 1
ATOM 5239 C CA . SER A 1 634 ? -15.531 -14.945 3.811 1 63.94 634 SER A CA 1
ATOM 5240 C C . SER A 1 634 ? -15.523 -15.242 5.305 1 63.94 634 SER A C 1
ATOM 5242 O O . SER A 1 634 ? -14.875 -14.539 6.082 1 63.94 634 SER A O 1
ATOM 5244 N N . ASP A 1 635 ? -15.984 -16.5 5.762 1 74.44 635 ASP A N 1
ATOM 5245 C CA . ASP A 1 635 ? -16.062 -16.672 7.207 1 74.44 635 ASP A CA 1
ATOM 5246 C C . ASP A 1 635 ? -14.93 -17.547 7.723 1 74.44 635 ASP A C 1
ATOM 5248 O O . ASP A 1 635 ? -14.453 -18.438 7.012 1 74.44 635 ASP A O 1
ATOM 5252 N N . PHE A 1 636 ? -14.531 -17.328 8.93 1 86.62 636 PHE A N 1
ATOM 5253 C CA . PHE A 1 636 ? -13.5 -18.094 9.602 1 86.62 636 PHE A CA 1
ATOM 5254 C C . PHE A 1 636 ? -14.062 -19.422 10.117 1 86.62 636 PHE A C 1
ATOM 5256 O O . PHE A 1 636 ? -15.203 -19.469 10.594 1 86.62 636 PHE A O 1
ATOM 5263 N N . THR A 1 637 ? -13.336 -20.453 10 1 84.81 637 THR A N 1
ATOM 5264 C CA . THR A 1 637 ? -13.625 -21.734 10.617 1 84.81 637 THR A CA 1
ATOM 5265 C C . THR A 1 637 ? -12.688 -22 11.789 1 84.81 637 THR A C 1
ATOM 5267 O O . THR A 1 637 ? -11.461 -21.969 11.625 1 84.81 637 THR A O 1
ATOM 5270 N N . PRO A 1 638 ? -13.281 -22.203 12.906 1 88.25 638 PRO A N 1
ATOM 5271 C CA . PRO A 1 638 ? -12.414 -22.484 14.055 1 88.25 638 PRO A CA 1
ATOM 5272 C C . PRO A 1 638 ? -11.75 -23.859 13.969 1 88.25 638 PRO A C 1
ATOM 5274 O O . PRO A 1 638 ? -12.367 -24.812 13.492 1 88.25 638 PRO A O 1
ATOM 5277 N N . ILE A 1 639 ? -10.492 -23.875 14.445 1 87.69 639 ILE A N 1
ATOM 5278 C CA . ILE A 1 639 ? -9.773 -25.141 14.469 1 87.69 639 ILE A CA 1
ATOM 5279 C C . ILE A 1 639 ? -9.086 -25.312 15.82 1 87.69 639 ILE A C 1
ATOM 5281 O O . ILE A 1 639 ? -8.883 -24.344 16.547 1 87.69 639 ILE A O 1
ATOM 5285 N N . ASN A 1 640 ? -8.812 -26.594 15.977 1 85.38 640 ASN A N 1
ATOM 5286 C CA . ASN A 1 640 ? -7.98 -26.938 17.125 1 85.38 640 ASN A CA 1
ATOM 5287 C C . ASN A 1 640 ? -6.602 -27.422 16.688 1 85.38 640 ASN A C 1
ATOM 5289 O O . ASN A 1 640 ? -6.062 -26.969 15.688 1 85.38 640 ASN A O 1
ATOM 5293 N N . ASP A 1 641 ? -6.039 -28.281 17.219 1 87.75 641 ASP A N 1
ATOM 5294 C CA . ASP A 1 641 ? -4.68 -28.734 16.938 1 87.75 641 ASP A CA 1
ATOM 5295 C C . ASP A 1 641 ? -4.652 -29.641 15.719 1 87.75 641 ASP A C 1
ATOM 5297 O O . ASP A 1 641 ? -3.58 -30 15.219 1 87.75 641 ASP A O 1
ATOM 5301 N N . THR A 1 642 ? -5.816 -29.969 15.25 1 91.38 642 THR A N 1
ATOM 5302 C CA . THR A 1 642 ? -5.883 -30.828 14.062 1 91.38 642 THR A CA 1
ATOM 5303 C C . THR A 1 642 ? -6.801 -30.219 13.008 1 91.38 642 THR A C 1
ATOM 5305 O O . THR A 1 642 ? -7.938 -29.828 13.312 1 91.38 642 THR A O 1
ATOM 5308 N N . LEU A 1 643 ? -6.27 -30.172 11.883 1 90.06 643 LEU A N 1
ATOM 5309 C CA . LEU A 1 643 ? -7.02 -29.656 10.742 1 90.06 643 LEU A CA 1
ATOM 5310 C C . LEU A 1 643 ? -7.395 -30.781 9.781 1 90.06 643 LEU A C 1
ATOM 5312 O O . LEU A 1 643 ? -6.52 -31.469 9.25 1 90.06 643 LEU A O 1
ATOM 5316 N N . HIS A 1 644 ? -8.656 -30.938 9.57 1 89 644 HIS A N 1
ATOM 5317 C CA . HIS A 1 644 ? -9.164 -31.891 8.578 1 89 644 HIS A CA 1
ATOM 5318 C C . HIS A 1 644 ? -9.578 -31.188 7.297 1 89 644 HIS A C 1
ATOM 5320 O O . HIS A 1 644 ? -10.539 -30.406 7.289 1 89 644 HIS A O 1
ATOM 5326 N N . LEU A 1 645 ? -8.805 -31.422 6.332 1 87.88 645 LEU A N 1
ATOM 5327 C CA . LEU A 1 645 ? -9.086 -30.766 5.059 1 87.88 645 LEU A CA 1
ATOM 5328 C C . LEU A 1 645 ? -9.781 -31.734 4.102 1 87.88 645 LEU A C 1
ATOM 5330 O O . LEU A 1 645 ? -9.477 -32.938 4.082 1 87.88 645 LEU A O 1
ATOM 5334 N N . LYS A 1 646 ? -10.625 -31.156 3.346 1 85.5 646 LYS A N 1
ATOM 5335 C CA . LYS A 1 646 ? -11.234 -31.938 2.271 1 85.5 646 LYS A CA 1
ATOM 5336 C C . LYS A 1 646 ? -10.273 -32.125 1.105 1 85.5 646 LYS A C 1
ATOM 5338 O O . LYS A 1 646 ? -9.406 -31.281 0.872 1 85.5 646 LYS A O 1
ATOM 5343 N N . ASN A 1 647 ? -10.367 -33.156 0.451 1 80.69 647 ASN A N 1
ATOM 5344 C CA . ASN A 1 647 ? -9.469 -33.469 -0.651 1 80.69 647 ASN A CA 1
ATOM 5345 C C . ASN A 1 647 ? -9.609 -32.469 -1.802 1 80.69 647 ASN A C 1
ATOM 5347 O O . ASN A 1 647 ? -8.648 -32.25 -2.539 1 80.69 647 ASN A O 1
ATOM 5351 N N . ASP A 1 648 ? -10.773 -31.922 -2.039 1 69.94 648 ASP A N 1
ATOM 5352 C CA . ASP A 1 648 ? -11 -31.031 -3.174 1 69.94 648 ASP A CA 1
ATOM 5353 C C . ASP A 1 648 ? -10.867 -29.562 -2.758 1 69.94 648 ASP A C 1
ATOM 5355 O O . ASP A 1 648 ? -11.344 -28.672 -3.461 1 69.94 648 ASP A O 1
ATOM 5359 N N . LEU A 1 649 ? -10.203 -29.5 -1.738 1 67.12 649 LEU A N 1
ATOM 5360 C CA . LEU A 1 649 ? -10.148 -28.141 -1.243 1 67.12 649 LEU A CA 1
ATOM 5361 C C . LEU A 1 649 ? -9.094 -27.328 -1.989 1 67.12 649 LEU A C 1
ATOM 5363 O O . LEU A 1 649 ? -8 -27.828 -2.266 1 67.12 649 LEU A O 1
ATOM 5367 N N . GLU A 1 650 ? -9.602 -26.141 -2.318 1 72.56 650 GLU A N 1
ATOM 5368 C CA . GLU A 1 650 ? -8.68 -25.188 -2.934 1 72.56 650 GLU A CA 1
ATOM 5369 C C . GLU A 1 650 ? -7.695 -24.625 -1.908 1 72.56 650 GLU A C 1
ATOM 5371 O O . GLU A 1 650 ? -7.41 -25.266 -0.897 1 72.56 650 GLU A O 1
ATOM 5376 N N . GLU A 1 651 ? -7.262 -23.391 -2.039 1 80 651 GLU A N 1
ATOM 5377 C CA . GLU A 1 651 ? -6.289 -22.734 -1.171 1 80 651 GLU A CA 1
ATOM 5378 C C . GLU A 1 651 ? -6.879 -22.438 0.206 1 80 651 GLU A C 1
ATOM 5380 O O . GLU A 1 651 ? -8.047 -22.062 0.319 1 80 651 GLU A O 1
ATOM 5385 N N . THR A 1 652 ? -6.09 -22.969 1.296 1 86.94 652 THR A N 1
ATOM 5386 C CA . THR A 1 652 ? -6.496 -22.719 2.674 1 86.94 652 THR A CA 1
ATOM 5387 C C . THR A 1 652 ? -5.555 -21.719 3.338 1 86.94 652 THR A C 1
ATOM 5389 O O . THR A 1 652 ? -4.332 -21.844 3.232 1 86.94 652 THR A O 1
ATOM 5392 N N . PHE A 1 653 ? -6.148 -20.781 3.996 1 91.31 653 PHE A N 1
ATOM 5393 C CA . PHE A 1 653 ? -5.371 -19.797 4.73 1 91.31 653 PHE A CA 1
ATOM 5394 C C . PHE A 1 653 ? -5.387 -20.094 6.227 1 91.31 653 PHE A C 1
ATOM 5396 O O . PHE A 1 653 ? -6.453 -20.109 6.848 1 91.31 653 PHE A O 1
ATOM 5403 N N . ILE A 1 654 ? -4.223 -20.359 6.773 1 93.31 654 ILE A N 1
ATOM 5404 C CA . ILE A 1 654 ? -4.09 -20.609 8.203 1 93.31 654 ILE A CA 1
ATOM 5405 C C . ILE A 1 654 ? -3.627 -19.328 8.914 1 93.31 654 ILE A C 1
ATOM 5407 O O . ILE A 1 654 ? -2.537 -18.828 8.633 1 93.31 654 ILE A O 1
ATOM 5411 N N . TYR A 1 655 ? -4.398 -18.844 9.82 1 94.81 655 TYR A N 1
ATOM 5412 C CA . TYR A 1 655 ? -4.09 -17.594 10.516 1 94.81 655 TYR A CA 1
ATOM 5413 C C . TYR A 1 655 ? -3.311 -17.875 11.797 1 94.81 655 TYR A C 1
ATOM 5415 O O . TYR A 1 655 ? -3.672 -18.75 12.578 1 94.81 655 TYR A O 1
ATOM 5423 N N . ILE A 1 656 ? -2.238 -17.156 12.016 1 95.75 656 ILE A N 1
ATOM 5424 C CA . ILE A 1 656 ? -1.372 -17.25 13.18 1 95.75 656 ILE A CA 1
ATOM 5425 C C . ILE A 1 656 ? -1.528 -16.016 14.055 1 95.75 656 ILE A C 1
ATOM 5427 O O . ILE A 1 656 ? -1.042 -14.938 13.703 1 95.75 656 ILE A O 1
ATOM 5431 N N . ASP A 1 657 ? -2.129 -16.141 15.18 1 95.5 657 ASP A N 1
ATOM 5432 C CA . ASP A 1 657 ? -2.379 -15.016 16.078 1 95.5 657 ASP A CA 1
ATOM 5433 C C . ASP A 1 657 ? -1.294 -14.906 17.141 1 95.5 657 ASP A C 1
ATOM 5435 O O . ASP A 1 657 ? -1.106 -15.836 17.938 1 95.5 657 ASP A O 1
ATOM 5439 N N . ILE A 1 658 ? -0.565 -13.852 17.156 1 96.56 658 ILE A N 1
ATOM 5440 C CA . ILE A 1 658 ? 0.466 -13.539 18.141 1 96.56 658 ILE A CA 1
ATOM 5441 C C . ILE A 1 658 ? 0.292 -12.094 18.625 1 96.56 658 ILE A C 1
ATOM 5443 O O . ILE A 1 658 ? 0.409 -11.156 17.844 1 96.56 658 ILE A O 1
ATOM 5447 N N . PRO A 1 659 ? -0.053 -11.898 19.906 1 96.44 659 PRO A N 1
ATOM 5448 C CA . PRO A 1 659 ? -0.081 -10.523 20.406 1 96.44 659 PRO A CA 1
ATOM 5449 C C . PRO A 1 659 ? 1.288 -9.852 20.359 1 96.44 659 PRO A C 1
ATOM 5451 O O . PRO A 1 659 ? 2.234 -10.312 21 1 96.44 659 PRO A O 1
ATOM 5454 N N . TYR A 1 660 ? 1.462 -8.914 19.578 1 96.5 660 TYR A N 1
ATOM 5455 C CA . TYR A 1 660 ? 2.699 -8.172 19.391 1 96.5 660 TYR A CA 1
ATOM 5456 C C . TYR A 1 660 ? 2.412 -6.727 19 1 96.5 660 TYR A C 1
ATOM 5458 O O . TYR A 1 660 ? 1.85 -6.465 17.938 1 96.5 660 TYR A O 1
ATOM 5466 N N . PHE A 1 661 ? 2.865 -5.762 19.766 1 95 661 PHE A N 1
ATOM 5467 C CA . PHE A 1 661 ? 2.357 -4.402 19.641 1 95 661 PHE A CA 1
ATOM 5468 C C . PHE A 1 661 ? 3.486 -3.434 19.312 1 95 661 PHE A C 1
ATOM 5470 O O . PHE A 1 661 ? 3.371 -2.23 19.547 1 95 661 PHE A O 1
ATOM 5477 N N . SER A 1 662 ? 4.574 -3.92 18.844 1 92.94 662 SER A N 1
ATOM 5478 C CA . SER A 1 662 ? 5.68 -3.109 18.344 1 92.94 662 SER A CA 1
ATOM 5479 C C . SER A 1 662 ? 5.801 -3.221 16.828 1 92.94 662 SER A C 1
ATOM 5481 O O . SER A 1 662 ? 4.898 -3.73 16.172 1 92.94 662 SER A O 1
ATOM 5483 N N . ASN A 1 663 ? 6.875 -2.691 16.297 1 91.38 663 ASN A N 1
ATOM 5484 C CA . ASN A 1 663 ? 7.066 -2.762 14.844 1 91.38 663 ASN A CA 1
ATOM 5485 C C . ASN A 1 663 ? 6.973 -4.195 14.336 1 91.38 663 ASN A C 1
ATOM 5487 O O . ASN A 1 663 ? 7.82 -5.031 14.656 1 91.38 663 ASN A O 1
ATOM 5491 N N . ASN A 1 664 ? 6.012 -4.402 13.539 1 92.38 664 ASN A N 1
ATOM 5492 C CA . ASN A 1 664 ? 5.699 -5.762 13.117 1 92.38 664 ASN A CA 1
ATOM 5493 C C . ASN A 1 664 ? 6.781 -6.324 12.203 1 92.38 664 ASN A C 1
ATOM 5495 O O . ASN A 1 664 ? 6.84 -7.531 11.969 1 92.38 664 ASN A O 1
ATOM 5499 N N . ASP A 1 665 ? 7.676 -5.543 11.734 1 90.56 665 ASP A N 1
ATOM 5500 C CA . ASP A 1 665 ? 8.82 -6.027 10.969 1 90.56 665 ASP A CA 1
ATOM 5501 C C . ASP A 1 665 ? 9.766 -6.836 11.844 1 90.56 665 ASP A C 1
ATOM 5503 O O . ASP A 1 665 ? 10.594 -7.598 11.344 1 90.56 665 ASP A O 1
ATOM 5507 N N . ASN A 1 666 ? 9.648 -6.613 13.102 1 95.75 666 ASN A N 1
ATOM 5508 C CA . ASN A 1 666 ? 10.531 -7.312 14.039 1 95.75 666 ASN A CA 1
ATOM 5509 C C . ASN A 1 666 ? 9.945 -8.664 14.453 1 95.75 666 ASN A C 1
ATOM 5511 O O . ASN A 1 666 ? 10.602 -9.438 15.156 1 95.75 666 ASN A O 1
ATOM 5515 N N . LEU A 1 667 ? 8.719 -8.93 14.094 1 96.12 667 LEU A N 1
ATOM 5516 C CA . LEU A 1 667 ? 8.102 -10.219 14.367 1 96.12 667 LEU A CA 1
ATOM 5517 C C . LEU A 1 667 ? 8.469 -11.242 13.297 1 96.12 667 LEU A C 1
ATOM 5519 O O . LEU A 1 667 ? 7.898 -11.227 12.203 1 96.12 667 LEU A O 1
ATOM 5523 N N . HIS A 1 668 ? 9.328 -12.156 13.648 1 96.19 668 HIS A N 1
ATOM 5524 C CA . HIS A 1 668 ? 9.789 -13.172 12.703 1 96.19 668 HIS A CA 1
ATOM 5525 C C . HIS A 1 668 ? 9.094 -14.508 12.945 1 96.19 668 HIS A C 1
ATOM 5527 O O . HIS A 1 668 ? 9.266 -15.117 14 1 96.19 668 HIS A O 1
ATOM 5533 N N . ILE A 1 669 ? 8.32 -14.961 11.992 1 96.56 669 ILE A N 1
ATOM 5534 C CA . ILE A 1 669 ? 7.617 -16.234 12.039 1 96.56 669 ILE A CA 1
ATOM 5535 C C . ILE A 1 669 ? 8.07 -17.125 10.883 1 96.56 669 ILE A C 1
ATOM 5537 O O . ILE A 1 669 ? 8.148 -16.672 9.742 1 96.56 669 ILE A O 1
ATOM 5541 N N . ASP A 1 670 ? 8.375 -18.375 11.203 1 95.94 670 ASP A N 1
ATOM 5542 C CA . ASP A 1 670 ? 8.719 -19.359 10.188 1 95.94 670 ASP A CA 1
ATOM 5543 C C . ASP A 1 670 ? 7.766 -20.562 10.25 1 95.94 670 ASP A C 1
ATOM 5545 O O . ASP A 1 670 ? 7.207 -20.859 11.305 1 95.94 670 ASP A O 1
ATOM 5549 N N . ALA A 1 671 ? 7.539 -21.125 9.102 1 94.75 671 ALA A N 1
ATOM 5550 C CA . ALA A 1 671 ? 6.715 -22.328 9.023 1 94.75 671 ALA A CA 1
ATOM 5551 C C . ALA A 1 671 ? 7.414 -23.422 8.219 1 94.75 671 ALA A C 1
ATOM 5553 O O . ALA A 1 671 ? 8.219 -23.125 7.328 1 94.75 671 ALA A O 1
ATOM 5554 N N . LYS A 1 672 ? 7.141 -24.656 8.609 1 93.06 672 LYS A N 1
ATOM 5555 C CA . LYS A 1 672 ? 7.672 -25.844 7.945 1 93.06 672 LYS A CA 1
ATOM 5556 C C . LYS A 1 672 ? 6.621 -26.953 7.871 1 93.06 672 LYS A C 1
ATOM 5558 O O . LYS A 1 672 ? 6.051 -27.344 8.891 1 93.06 672 LYS A O 1
ATOM 5563 N N . LEU A 1 673 ? 6.309 -27.312 6.633 1 91.81 673 LEU A N 1
ATOM 5564 C CA . LEU A 1 673 ? 5.363 -28.406 6.426 1 91.81 673 LEU A CA 1
ATOM 5565 C C . LEU A 1 673 ? 6.094 -29.734 6.258 1 91.81 673 LEU A C 1
ATOM 5567 O O . LEU A 1 673 ? 6.938 -29.875 5.371 1 91.81 673 LEU A O 1
ATOM 5571 N N . GLN A 1 674 ? 5.812 -30.688 7.074 1 90.62 674 GLN A N 1
ATOM 5572 C CA . GLN A 1 674 ? 6.434 -32 7.055 1 90.62 674 GLN A CA 1
ATOM 5573 C C . GLN A 1 674 ? 5.438 -33.094 6.613 1 90.62 674 GLN A C 1
ATOM 5575 O O . GLN A 1 674 ? 4.301 -33.125 7.078 1 90.62 674 GLN A O 1
ATOM 5580 N N . ASP A 1 675 ? 5.898 -33.719 5.523 1 86.5 675 ASP A N 1
ATOM 5581 C CA . ASP A 1 675 ? 5.105 -34.844 5.062 1 86.5 675 ASP A CA 1
ATOM 5582 C C . ASP A 1 675 ? 5.504 -36.125 5.797 1 86.5 675 ASP A C 1
ATOM 5584 O O . ASP A 1 675 ? 6.504 -36.781 5.457 1 86.5 675 ASP A O 1
ATOM 5588 N N . GLY A 1 676 ? 4.641 -36.531 6.527 1 74.62 676 GLY A N 1
ATOM 5589 C CA . GLY A 1 676 ? 4.973 -37.719 7.289 1 74.62 676 GLY A CA 1
ATOM 5590 C C . GLY A 1 676 ? 6.336 -37.656 7.953 1 74.62 676 GLY A C 1
ATOM 5591 O O . GLY A 1 676 ? 6.637 -36.688 8.656 1 74.62 676 GLY A O 1
ATOM 5592 N N . ASP A 1 677 ? 7.168 -38.594 7.734 1 61.97 677 ASP A N 1
ATOM 5593 C CA . ASP A 1 677 ? 8.469 -38.688 8.383 1 61.97 677 ASP A CA 1
ATOM 5594 C C . ASP A 1 677 ? 9.562 -38.062 7.527 1 61.97 677 ASP A C 1
ATOM 5596 O O . ASP A 1 677 ? 10.742 -38.094 7.891 1 61.97 677 ASP A O 1
ATOM 5600 N N . GLU A 1 678 ? 9.07 -37.438 6.465 1 61.12 678 GLU A N 1
ATOM 5601 C CA . GLU A 1 678 ? 10.125 -36.875 5.625 1 61.12 678 GLU A CA 1
ATOM 5602 C C . GLU A 1 678 ? 10.57 -35.5 6.133 1 61.12 678 GLU A C 1
ATOM 5604 O O . GLU A 1 678 ? 9.734 -34.656 6.449 1 61.12 678 GLU A O 1
ATOM 5609 N N . ILE A 1 679 ? 11.867 -35.375 6.629 1 56.84 679 ILE A N 1
ATOM 5610 C CA . ILE A 1 679 ? 12.539 -34.25 7.309 1 56.84 679 ILE A CA 1
ATOM 5611 C C . ILE A 1 679 ? 12.797 -33.125 6.324 1 56.84 679 ILE A C 1
ATOM 5613 O O . ILE A 1 679 ? 13.25 -32.062 6.715 1 56.84 679 ILE A O 1
ATOM 5617 N N . THR A 1 680 ? 12.57 -33.125 5.043 1 56.59 680 THR A N 1
ATOM 5618 C CA . THR A 1 680 ? 13.414 -32.375 4.129 1 56.59 680 THR A CA 1
ATOM 5619 C C . THR A 1 680 ? 12.875 -30.953 3.945 1 56.59 680 THR A C 1
ATOM 5621 O O . THR A 1 680 ? 13.414 -30.172 3.158 1 56.59 680 THR A O 1
ATOM 5624 N N . THR A 1 681 ? 11.945 -30.453 4.844 1 68.25 681 THR A N 1
ATOM 5625 C CA . THR A 1 681 ? 11.555 -29.156 4.309 1 68.25 681 THR A CA 1
ATOM 5626 C C . THR A 1 681 ? 12.188 -28.031 5.121 1 68.25 681 THR A C 1
ATOM 5628 O O . THR A 1 681 ? 12.516 -28.203 6.297 1 68.25 681 THR A O 1
ATOM 5631 N N . ASN A 1 682 ? 12.773 -27.047 4.43 1 84.38 682 ASN A N 1
ATOM 5632 C CA . ASN A 1 682 ? 13.367 -25.844 5.008 1 84.38 682 ASN A CA 1
ATOM 5633 C C . ASN A 1 682 ? 12.312 -24.906 5.57 1 84.38 682 ASN A C 1
ATOM 5635 O O . ASN A 1 682 ? 11.148 -24.969 5.168 1 84.38 682 ASN A O 1
ATOM 5639 N N . TRP A 1 683 ? 12.75 -24.266 6.727 1 91.12 683 TRP A N 1
ATOM 5640 C CA . TRP A 1 683 ? 11.898 -23.219 7.289 1 91.12 683 TRP A CA 1
ATOM 5641 C C . TRP A 1 683 ? 11.656 -22.109 6.273 1 91.12 683 TRP A C 1
ATOM 5643 O O . TRP A 1 683 ? 12.594 -21.656 5.609 1 91.12 683 TRP A O 1
ATOM 5653 N N . GLU A 1 684 ? 10.461 -21.75 6.133 1 89 684 GLU A N 1
ATOM 5654 C CA . GLU A 1 684 ? 10.086 -20.625 5.266 1 89 684 GLU A CA 1
ATOM 5655 C C . GLU A 1 684 ? 9.461 -19.5 6.07 1 89 684 GLU A C 1
ATOM 5657 O O . GLU A 1 684 ? 8.664 -19.734 6.977 1 89 684 GLU A O 1
ATOM 5662 N N . PRO A 1 685 ? 9.891 -18.281 5.758 1 91.62 685 PRO A N 1
ATOM 5663 C CA . PRO A 1 685 ? 9.297 -17.156 6.48 1 91.62 685 PRO A CA 1
ATOM 5664 C C . PRO A 1 685 ? 7.816 -16.969 6.172 1 91.62 685 PRO A C 1
ATOM 5666 O O . PRO A 1 685 ? 7.391 -17.156 5.027 1 91.62 685 PRO A O 1
ATOM 5669 N N . VAL A 1 686 ? 7.051 -16.625 7.223 1 93 686 VAL A N 1
ATOM 5670 C CA . VAL A 1 686 ? 5.625 -16.344 7.094 1 93 686 VAL A CA 1
ATOM 5671 C C . VAL A 1 686 ? 5.395 -14.836 7.062 1 93 686 VAL A C 1
ATOM 5673 O O . VAL A 1 686 ? 5.859 -14.109 7.949 1 93 686 VAL A O 1
ATOM 5676 N N . LYS A 1 687 ? 4.621 -14.406 6.043 1 86.44 687 LYS A N 1
ATOM 5677 C CA . LYS A 1 687 ? 4.312 -12.984 5.934 1 86.44 687 LYS A CA 1
ATOM 5678 C C . LYS A 1 687 ? 2.893 -12.688 6.406 1 86.44 687 LYS A C 1
ATOM 5680 O O . LYS A 1 687 ? 1.975 -13.469 6.156 1 86.44 687 LYS A O 1
ATOM 5685 N N . ASP A 1 688 ? 2.658 -11.602 7.094 1 87.94 688 ASP A N 1
ATOM 5686 C CA . ASP A 1 688 ? 1.361 -11.07 7.504 1 87.94 688 ASP A CA 1
ATOM 5687 C C . ASP A 1 688 ? 0.647 -12.039 8.453 1 87.94 688 ASP A C 1
ATOM 5689 O O . ASP A 1 688 ? -0.581 -12.016 8.555 1 87.94 688 ASP A O 1
ATOM 5693 N N . ARG A 1 689 ? 1.392 -13.016 9.008 1 94.69 689 ARG A N 1
ATOM 5694 C CA . ARG A 1 689 ? 0.88 -13.953 10.008 1 94.69 689 ARG A CA 1
ATOM 5695 C C . ARG A 1 689 ? -0.134 -14.906 9.383 1 94.69 689 ARG A C 1
ATOM 5697 O O . ARG A 1 689 ? -1.088 -15.32 10.047 1 94.69 689 ARG A O 1
ATOM 5704 N N . ILE A 1 690 ? -0.026 -15.148 8.141 1 93.62 690 ILE A N 1
ATOM 5705 C CA . ILE A 1 690 ? -0.898 -16.062 7.414 1 93.62 690 ILE A CA 1
ATOM 5706 C C . ILE A 1 690 ? -0.055 -17.094 6.652 1 93.62 690 ILE A C 1
ATOM 5708 O O . ILE A 1 690 ? 0.824 -16.719 5.871 1 93.62 690 ILE A O 1
ATOM 5712 N N . TYR A 1 691 ? -0.269 -18.312 6.969 1 93.44 691 TYR A N 1
ATOM 5713 C CA . TYR A 1 691 ? 0.362 -19.375 6.188 1 93.44 691 TYR A CA 1
ATOM 5714 C C . TYR A 1 691 ? -0.588 -19.891 5.121 1 93.44 691 TYR A C 1
ATOM 5716 O O . TYR A 1 691 ? -1.652 -20.438 5.438 1 93.44 691 TYR A O 1
ATOM 5724 N N . ASN A 1 692 ? -0.233 -19.75 3.891 1 87.94 692 ASN A N 1
ATOM 5725 C CA . ASN A 1 692 ? -1.027 -20.234 2.768 1 87.94 692 ASN A CA 1
ATOM 5726 C C . ASN A 1 692 ? -0.721 -21.688 2.455 1 87.94 692 ASN A C 1
ATOM 5728 O O . ASN A 1 692 ? 0.375 -22.016 1.997 1 87.94 692 ASN A O 1
ATOM 5732 N N . LEU A 1 693 ? -1.693 -22.5 2.598 1 87.56 693 LEU A N 1
ATOM 5733 C CA . LEU A 1 693 ? -1.559 -23.922 2.35 1 87.56 693 LEU A CA 1
ATOM 5734 C C . LEU A 1 693 ? -2.137 -24.297 0.987 1 87.56 693 LEU A C 1
ATOM 5736 O O . LEU A 1 693 ? -3.346 -24.188 0.773 1 87.56 693 LEU A O 1
ATOM 5740 N N . ASN A 1 694 ? -1.312 -24.703 0.14 1 81.75 694 ASN A N 1
ATOM 5741 C CA . ASN A 1 694 ? -1.749 -25.203 -1.162 1 81.75 694 ASN A CA 1
ATOM 5742 C C . ASN A 1 694 ? -2.383 -26.578 -1.056 1 81.75 694 ASN A C 1
ATOM 5744 O O . ASN A 1 694 ? -2.174 -27.297 -0.07 1 81.75 694 ASN A O 1
ATOM 5748 N N . PRO A 1 695 ? -3.145 -26.969 -2.09 1 81.25 695 PRO A N 1
ATOM 5749 C CA . PRO A 1 695 ? -3.742 -28.297 -2.043 1 81.25 695 PRO A CA 1
ATOM 5750 C C . PRO A 1 695 ? -2.703 -29.406 -1.858 1 81.25 695 PRO A C 1
ATOM 5752 O O . PRO A 1 695 ? -1.657 -29.391 -2.512 1 81.25 695 PRO A O 1
ATOM 5755 N N . LEU A 1 696 ? -3.02 -30.297 -0.971 1 84.5 696 LEU A N 1
ATOM 5756 C CA . LEU A 1 696 ? -2.111 -31.391 -0.62 1 84.5 696 LEU A CA 1
ATOM 5757 C C . LEU A 1 696 ? -2.66 -32.719 -1.097 1 84.5 696 LEU A C 1
ATOM 5759 O O . LEU A 1 696 ? -3.871 -32.938 -1.065 1 84.5 696 LEU A O 1
ATOM 5763 N N . PRO A 1 697 ? -1.771 -33.531 -1.562 1 84.31 697 PRO A N 1
ATOM 5764 C CA . PRO A 1 697 ? -2.199 -34.906 -1.781 1 84.31 697 PRO A CA 1
ATOM 5765 C C . PRO A 1 697 ? -2.689 -35.594 -0.503 1 84.31 697 PRO A C 1
ATOM 5767 O O . PRO A 1 697 ? -2.359 -35.156 0.6 1 84.31 697 PRO A O 1
ATOM 5770 N N . PRO A 1 698 ? -3.473 -36.594 -0.719 1 88.62 698 PRO A N 1
ATOM 5771 C CA . PRO A 1 698 ? -3.971 -37.281 0.476 1 88.62 698 PRO A CA 1
ATOM 5772 C C . PRO A 1 698 ? -2.846 -37.812 1.368 1 88.62 698 PRO A C 1
ATOM 5774 O O . PRO A 1 698 ? -1.823 -38.281 0.865 1 88.62 698 PRO A O 1
ATOM 5777 N N . GLY A 1 699 ? -3.012 -37.656 2.746 1 89.25 699 GLY A N 1
ATOM 5778 C CA . GLY A 1 699 ? -2.008 -38.094 3.707 1 89.25 699 GLY A CA 1
ATOM 5779 C C . GLY A 1 699 ? -2.055 -37.312 5.008 1 89.25 699 GLY A C 1
ATOM 5780 O O . GLY A 1 699 ? -3.033 -36.625 5.285 1 89.25 699 GLY A O 1
ATOM 5781 N N . ASP A 1 700 ? -1.008 -37.656 5.855 1 91.75 700 ASP A N 1
ATOM 5782 C CA . ASP A 1 700 ? -0.863 -36.969 7.125 1 91.75 700 ASP A CA 1
ATOM 5783 C C . ASP A 1 700 ? 0.335 -36 7.094 1 91.75 700 ASP A C 1
ATOM 5785 O O . ASP A 1 700 ? 1.437 -36.406 6.707 1 91.75 700 ASP A O 1
ATOM 5789 N N . TYR A 1 701 ? 0.009 -34.781 7.496 1 92.56 701 TYR A N 1
ATOM 5790 C CA . TYR A 1 701 ? 1.042 -33.75 7.484 1 92.56 701 TYR A CA 1
ATOM 5791 C C . TYR A 1 701 ? 1.145 -33.062 8.836 1 92.56 701 TYR A C 1
ATOM 5793 O O . TYR A 1 701 ? 0.218 -33.156 9.648 1 92.56 701 TYR A O 1
ATOM 5801 N N . THR A 1 702 ? 2.311 -32.594 9.109 1 94.25 702 THR A N 1
ATOM 5802 C CA . THR A 1 702 ? 2.512 -31.75 10.297 1 94.25 702 THR A CA 1
ATOM 5803 C C . THR A 1 702 ? 3.055 -30.375 9.914 1 94.25 702 THR A C 1
ATOM 5805 O O . THR A 1 702 ? 4.109 -30.281 9.289 1 94.25 702 THR A O 1
ATOM 5808 N N . LEU A 1 703 ? 2.334 -29.344 10.289 1 94 703 LEU A N 1
ATOM 5809 C CA . LEU A 1 703 ? 2.795 -27.984 10.094 1 94 703 LEU A CA 1
ATOM 5810 C C . LEU A 1 703 ? 3.455 -27.438 11.352 1 94 703 LEU A C 1
ATOM 5812 O O . LEU A 1 703 ? 2.809 -27.328 12.398 1 94 703 LEU A O 1
ATOM 5816 N N . ASN A 1 704 ? 4.727 -27.203 11.289 1 95.06 704 ASN A N 1
ATOM 5817 C CA . ASN A 1 704 ? 5.473 -26.609 12.391 1 95.06 704 ASN A CA 1
ATOM 5818 C C . ASN A 1 704 ? 5.629 -25.094 12.219 1 95.06 704 ASN A C 1
ATOM 5820 O O . ASN A 1 704 ? 6.027 -24.625 11.148 1 95.06 704 ASN A O 1
ATOM 5824 N N . ILE A 1 705 ? 5.305 -24.344 13.242 1 95.94 705 ILE A N 1
ATOM 5825 C CA . ILE A 1 705 ? 5.445 -22.891 13.227 1 95.94 705 ILE A CA 1
ATOM 5826 C C . ILE A 1 705 ? 6.34 -22.453 14.383 1 95.94 705 ILE A C 1
ATOM 5828 O O . ILE A 1 705 ? 6.25 -22.984 15.484 1 95.94 705 ILE A O 1
ATOM 5832 N N . ARG A 1 706 ? 7.254 -21.578 14.172 1 96.44 706 ARG A N 1
ATOM 5833 C CA . ARG A 1 706 ? 8.062 -21.016 15.25 1 96.44 706 ARG A CA 1
ATOM 5834 C C . ARG A 1 706 ? 8.133 -19.5 15.141 1 96.44 706 ARG A C 1
ATOM 5836 O O . ARG A 1 706 ? 8.023 -18.938 14.047 1 96.44 706 ARG A O 1
ATOM 5843 N N . ALA A 1 707 ? 8.281 -18.734 16.203 1 97.25 707 ALA A N 1
ATOM 5844 C CA . ALA A 1 707 ? 8.422 -17.281 16.297 1 97.25 707 ALA A CA 1
ATOM 5845 C C . ALA A 1 707 ? 9.625 -16.906 17.156 1 97.25 707 ALA A C 1
ATOM 5847 O O . ALA A 1 707 ? 9.891 -17.531 18.172 1 97.25 707 ALA A O 1
ATOM 5848 N N . LEU A 1 708 ? 10.375 -15.906 16.688 1 97.06 708 LEU A N 1
ATOM 5849 C CA . LEU A 1 708 ? 11.547 -15.422 17.406 1 97.06 708 LEU A CA 1
ATOM 5850 C C . LEU A 1 708 ? 11.141 -14.758 18.719 1 97.06 708 LEU A C 1
ATOM 5852 O O . LEU A 1 708 ? 10.258 -13.898 18.734 1 97.06 708 LEU A O 1
ATOM 5856 N N . ILE A 1 709 ? 11.797 -15.148 19.891 1 96.44 709 ILE A N 1
ATOM 5857 C CA . ILE A 1 709 ? 11.359 -14.602 21.172 1 96.44 709 ILE A CA 1
ATOM 5858 C C . ILE A 1 709 ? 12.523 -13.883 21.844 1 96.44 709 ILE A C 1
ATOM 5860 O O . ILE A 1 709 ? 12.406 -13.43 22.984 1 96.44 709 ILE A O 1
ATOM 5864 N N . SER A 1 710 ? 13.711 -13.844 21.156 1 95.06 710 SER A N 1
ATOM 5865 C CA . SER A 1 710 ? 14.875 -13.141 21.688 1 95.06 710 SER A CA 1
ATOM 5866 C C . SER A 1 710 ? 15.859 -12.781 20.578 1 95.06 710 SER A C 1
ATOM 5868 O O . SER A 1 710 ? 15.828 -13.367 19.5 1 95.06 710 SER A O 1
ATOM 5870 N N . PRO A 1 711 ? 16.734 -11.828 20.844 1 93.62 711 PRO A N 1
ATOM 5871 C CA . PRO A 1 711 ? 17.734 -11.469 19.828 1 93.62 711 PRO A CA 1
ATOM 5872 C C . PRO A 1 711 ? 18.781 -12.555 19.625 1 93.62 711 PRO A C 1
ATOM 5874 O O . PRO A 1 711 ? 19.516 -12.539 18.625 1 93.62 711 PRO A O 1
ATOM 5877 N N . ASP A 1 712 ? 18.891 -13.594 20.5 1 92.94 712 ASP A N 1
ATOM 5878 C CA . ASP A 1 712 ? 19.906 -14.641 20.453 1 92.94 712 ASP A CA 1
ATOM 5879 C C . ASP A 1 712 ? 19.406 -15.852 19.672 1 92.94 712 ASP A C 1
ATOM 5881 O O . ASP A 1 712 ? 19.891 -16.969 19.875 1 92.94 712 ASP A O 1
ATOM 5885 N N . ASN A 1 713 ? 18.391 -15.719 18.906 1 94.19 713 ASN A N 1
ATOM 5886 C CA . ASN A 1 713 ? 17.891 -16.75 18.016 1 94.19 713 ASN A CA 1
ATOM 5887 C C . ASN A 1 713 ? 17.141 -17.844 18.781 1 94.19 713 ASN A C 1
ATOM 5889 O O . ASN A 1 713 ? 17.266 -19.031 18.453 1 94.19 713 ASN A O 1
ATOM 5893 N N . HIS A 1 714 ? 16.469 -17.469 19.891 1 95.62 714 HIS A N 1
ATOM 5894 C CA . HIS A 1 714 ? 15.547 -18.391 20.547 1 95.62 714 HIS A CA 1
ATOM 5895 C C . HIS A 1 714 ? 14.148 -18.281 19.953 1 95.62 714 HIS A C 1
ATOM 5897 O O . HIS A 1 714 ? 13.688 -17.188 19.641 1 95.62 714 HIS A O 1
ATOM 5903 N N . PHE A 1 715 ? 13.5 -19.438 19.844 1 96.31 715 PHE A N 1
ATOM 5904 C CA . PHE A 1 715 ? 12.188 -19.484 19.203 1 96.31 715 PHE A CA 1
ATOM 5905 C C . PHE A 1 715 ? 11.172 -20.172 20.109 1 96.31 715 PHE A C 1
ATOM 5907 O O . PHE A 1 715 ? 11.547 -20.969 20.969 1 96.31 715 PHE A O 1
ATOM 5914 N N . THR A 1 716 ? 9.938 -19.812 20.031 1 96.56 716 THR A N 1
ATOM 5915 C CA . THR A 1 716 ? 8.82 -20.609 20.531 1 96.56 716 THR A CA 1
ATOM 5916 C C . THR A 1 716 ? 8.156 -21.375 19.391 1 96.56 716 THR A C 1
ATOM 5918 O O . THR A 1 716 ? 8.227 -20.969 18.234 1 96.56 716 THR A O 1
ATOM 5921 N N . TYR A 1 717 ? 7.551 -22.562 19.703 1 95.75 717 TYR A N 1
ATOM 5922 C CA . TYR A 1 717 ? 7.082 -23.453 18.656 1 95.75 717 TYR A CA 1
ATOM 5923 C C . TYR A 1 717 ? 5.621 -23.828 18.875 1 95.75 717 TYR A C 1
ATOM 5925 O O . TYR A 1 717 ? 5.133 -23.828 20 1 95.75 717 TYR A O 1
ATOM 5933 N N . LYS A 1 718 ? 4.918 -24.047 17.812 1 95.38 718 LYS A N 1
ATOM 5934 C CA . LYS A 1 718 ? 3.564 -24.578 17.781 1 95.38 718 LYS A CA 1
ATOM 5935 C C . LYS A 1 718 ? 3.391 -25.562 16.625 1 95.38 718 LYS A C 1
ATOM 5937 O O . LYS A 1 718 ? 3.887 -25.312 15.523 1 95.38 718 LYS A O 1
ATOM 5942 N N . LYS A 1 719 ? 2.709 -26.703 16.922 1 94.44 719 LYS A N 1
ATOM 5943 C CA . LYS A 1 719 ? 2.488 -27.734 15.914 1 94.44 719 LYS A CA 1
ATOM 5944 C C . LYS A 1 719 ? 1 -27.906 15.617 1 94.44 719 LYS A C 1
ATOM 5946 O O . LYS A 1 719 ? 0.168 -27.828 16.516 1 94.44 719 LYS A O 1
ATOM 5951 N N . ILE A 1 720 ? 0.716 -28.062 14.32 1 94 720 ILE A N 1
ATOM 5952 C CA . ILE A 1 720 ? -0.633 -28.375 13.859 1 94 720 ILE A CA 1
ATOM 5953 C C . ILE A 1 720 ? -0.605 -29.625 12.984 1 94 720 ILE A C 1
ATOM 5955 O O . ILE A 1 720 ? 0.254 -29.766 12.109 1 94 720 ILE A O 1
ATOM 5959 N N . PHE A 1 721 ? -1.562 -30.547 13.258 1 94.69 721 PHE A N 1
ATOM 5960 C CA . PHE A 1 721 ? -1.668 -31.766 12.461 1 94.69 721 PHE A CA 1
ATOM 5961 C C . PHE A 1 721 ? -2.709 -31.609 11.359 1 94.69 721 PHE A C 1
ATOM 5963 O O . PHE A 1 721 ? -3.797 -31.078 11.602 1 94.69 721 PHE A O 1
ATOM 5970 N N . ILE A 1 722 ? -2.314 -32 10.18 1 92.81 722 ILE A N 1
ATOM 5971 C CA . ILE A 1 722 ? -3.205 -31.891 9.031 1 92.81 722 ILE A CA 1
ATOM 5972 C C . ILE A 1 722 ? -3.471 -33.281 8.445 1 92.81 722 ILE A C 1
ATOM 5974 O O . ILE A 1 722 ? -2.533 -34.031 8.156 1 92.81 722 ILE A O 1
ATOM 5978 N N . HIS A 1 723 ? -4.727 -33.562 8.258 1 92.75 723 HIS A N 1
ATOM 5979 C CA . HIS A 1 723 ? -5.133 -34.844 7.652 1 92.75 723 HIS A CA 1
ATOM 5980 C C . HIS A 1 723 ? -5.969 -34.594 6.398 1 92.75 723 HIS A C 1
ATOM 5982 O O . HIS A 1 723 ? -6.98 -33.906 6.441 1 92.75 723 HIS A O 1
ATOM 5988 N N . VAL A 1 724 ? -5.594 -35.156 5.309 1 91.62 724 VAL A N 1
ATOM 5989 C CA . VAL A 1 724 ? -6.324 -35.125 4.047 1 91.62 724 VAL A CA 1
ATOM 5990 C C . VAL A 1 724 ? -6.754 -36.531 3.648 1 91.62 724 VAL A C 1
ATOM 5992 O O . VAL A 1 724 ? -5.918 -37.344 3.26 1 91.62 724 VAL A O 1
ATOM 5995 N N . PRO A 1 725 ? -7.988 -36.75 3.568 1 90.56 725 PRO A N 1
ATOM 5996 C CA . PRO A 1 725 ? -8.461 -38.094 3.199 1 90.56 725 PRO A CA 1
ATOM 5997 C C . PRO A 1 725 ? -8.352 -38.344 1.699 1 90.56 725 PRO A C 1
ATOM 5999 O O . PRO A 1 725 ? -8.578 -37.438 0.889 1 90.56 725 PRO A O 1
ATOM 6002 N N . PRO A 1 726 ? -8.047 -39.5 1.374 1 89.5 726 PRO A N 1
ATOM 6003 C CA . PRO A 1 726 ? -8 -39.844 -0.05 1 89.5 726 PRO A CA 1
ATOM 6004 C C . PRO A 1 726 ? -9.391 -40.062 -0.653 1 89.5 726 PRO A C 1
ATOM 6006 O O . PRO A 1 726 ? -10.312 -40.469 0.047 1 89.5 726 PRO A O 1
ATOM 6009 N N . LEU A 1 727 ? -9.391 -39.844 -1.978 1 88.25 727 LEU A N 1
ATOM 6010 C CA . LEU A 1 727 ? -10.57 -40.25 -2.738 1 88.25 727 LEU A CA 1
ATOM 6011 C C . LEU A 1 727 ? -10.555 -41.75 -3.014 1 88.25 727 LEU A C 1
ATOM 6013 O O . LEU A 1 727 ? -9.508 -42.375 -2.906 1 88.25 727 LEU A O 1
ATOM 6017 N N . PHE A 1 728 ? -11.695 -42.25 -3.471 1 87.44 728 PHE A N 1
ATOM 6018 C CA . PHE A 1 728 ? -11.852 -43.656 -3.676 1 87.44 728 PHE A CA 1
ATOM 6019 C C . PHE A 1 728 ? -10.828 -44.188 -4.68 1 87.44 728 PHE A C 1
ATOM 6021 O O . PHE A 1 728 ? -10.211 -45.25 -4.465 1 87.44 728 PHE A O 1
ATOM 6028 N N . TYR A 1 729 ? -10.602 -43.438 -5.633 1 86.19 729 TYR A N 1
ATOM 6029 C CA . TYR A 1 729 ? -9.734 -43.906 -6.699 1 86.19 729 TYR A CA 1
ATOM 6030 C C . TYR A 1 729 ? -8.266 -43.656 -6.359 1 86.19 729 TYR A C 1
ATOM 6032 O O . TYR A 1 729 ? -7.371 -44.125 -7.062 1 86.19 729 TYR A O 1
ATOM 6040 N N . GLN A 1 730 ? -8.062 -42.875 -5.246 1 85.56 730 GLN A N 1
ATOM 6041 C CA . GLN A 1 730 ? -6.688 -42.562 -4.844 1 85.56 730 GLN A CA 1
ATOM 6042 C C . GLN A 1 730 ? -6.195 -43.594 -3.809 1 85.56 730 GLN A C 1
ATOM 6044 O O . GLN A 1 730 ? -5.027 -43.562 -3.422 1 85.56 730 GLN A O 1
ATOM 6049 N N . THR A 1 731 ? -7 -44.562 -3.596 1 87 731 THR A N 1
ATOM 6050 C CA . THR A 1 731 ? -6.637 -45.531 -2.582 1 87 731 THR A CA 1
ATOM 6051 C C . THR A 1 731 ? -5.785 -46.656 -3.188 1 87 731 THR A C 1
ATOM 6053 O O . THR A 1 731 ? -5.828 -46.875 -4.398 1 87 731 THR A O 1
ATOM 6056 N N . LEU A 1 732 ? -4.98 -47.25 -2.377 1 86.06 732 LEU A N 1
ATOM 6057 C CA . LEU A 1 732 ? -4.137 -48.375 -2.766 1 86.06 732 LEU A CA 1
ATOM 6058 C C . LEU A 1 732 ? -4.988 -49.562 -3.225 1 86.06 732 LEU A C 1
ATOM 6060 O O . LEU A 1 732 ? -4.641 -50.25 -4.191 1 86.06 732 LEU A O 1
ATOM 6064 N N . TRP A 1 733 ? -6.066 -49.719 -2.463 1 86.06 733 TRP A N 1
ATOM 6065 C CA . TRP A 1 733 ? -6.93 -50.875 -2.791 1 86.06 733 TRP A CA 1
ATOM 6066 C C . TRP A 1 733 ? -7.504 -50.719 -4.199 1 86.06 733 TRP A C 1
ATOM 6068 O O . TRP A 1 733 ? -7.641 -51.719 -4.922 1 86.06 733 TRP A O 1
ATOM 6078 N N . PHE A 1 734 ? -7.762 -49.531 -4.547 1 91.31 734 PHE A N 1
ATOM 6079 C CA . PHE A 1 734 ? -8.305 -49.312 -5.883 1 91.31 734 PHE A CA 1
ATOM 6080 C C . PHE A 1 734 ? -7.242 -49.562 -6.945 1 91.31 734 PHE A C 1
ATOM 6082 O O . PHE A 1 734 ? -7.523 -50.188 -7.98 1 91.31 734 PHE A O 1
ATOM 6089 N N . ARG A 1 735 ? -6.156 -49.188 -6.762 1 88.44 735 ARG A N 1
ATOM 6090 C CA . ARG A 1 735 ? -5.074 -49.375 -7.719 1 88.44 735 ARG A CA 1
ATOM 6091 C C . ARG A 1 735 ? -4.777 -50.875 -7.906 1 88.44 735 ARG A C 1
ATOM 6093 O O . ARG A 1 735 ? -4.578 -51.312 -9.031 1 88.44 735 ARG A O 1
ATOM 6100 N N . ILE A 1 736 ? -4.793 -51.625 -6.887 1 87.88 736 ILE A N 1
ATOM 6101 C CA . ILE A 1 736 ? -4.578 -53.062 -6.938 1 87.88 736 ILE A CA 1
ATOM 6102 C C . ILE A 1 736 ? -5.73 -53.75 -7.688 1 87.88 736 ILE A C 1
ATOM 6104 O O . ILE A 1 736 ? -5.508 -54.625 -8.508 1 87.88 736 ILE A O 1
ATOM 6108 N N . PHE A 1 737 ? -6.805 -53.188 -7.367 1 90.5 737 PHE A N 1
ATOM 6109 C CA . PHE A 1 737 ? -7.988 -53.75 -8.023 1 90.5 737 PHE A CA 1
ATOM 6110 C C . PHE A 1 737 ? -7.891 -53.562 -9.531 1 90.5 737 PHE A C 1
ATOM 6112 O O . PHE A 1 737 ? -8.18 -54.5 -10.281 1 90.5 737 PHE A O 1
ATOM 6119 N N . ILE A 1 738 ? -7.43 -52.5 -10 1 89.25 738 ILE A N 1
ATOM 6120 C CA . ILE A 1 738 ? -7.316 -52.219 -11.43 1 89.25 738 ILE A CA 1
ATOM 6121 C C . ILE A 1 738 ? -6.227 -53.125 -12.031 1 89.25 738 ILE A C 1
ATOM 6123 O O . ILE A 1 738 ? -6.383 -53.625 -13.141 1 89.25 738 ILE A O 1
ATOM 6127 N N . ILE A 1 739 ? -5.238 -53.312 -11.359 1 86.38 739 ILE A N 1
ATOM 6128 C CA . ILE A 1 739 ? -4.148 -54.156 -11.844 1 86.38 739 ILE A CA 1
ATOM 6129 C C . ILE A 1 739 ? -4.613 -55.594 -11.93 1 86.38 739 ILE A C 1
ATOM 6131 O O . ILE A 1 739 ? -4.316 -56.312 -12.898 1 86.38 739 ILE A O 1
ATOM 6135 N N . VAL A 1 740 ? -5.348 -56.062 -11.016 1 88.69 740 VAL A N 1
ATOM 6136 C CA . VAL A 1 740 ? -5.852 -57.438 -11 1 88.69 740 VAL A CA 1
ATOM 6137 C C . VAL A 1 740 ? -6.812 -57.656 -12.164 1 88.69 740 VAL A C 1
ATOM 6139 O O . VAL A 1 740 ? -6.789 -58.688 -12.812 1 88.69 740 VAL A O 1
ATOM 6142 N N . ILE A 1 741 ? -7.539 -56.594 -12.383 1 88.69 741 ILE A N 1
ATOM 6143 C CA . ILE A 1 741 ? -8.484 -56.688 -13.492 1 88.69 741 ILE A CA 1
ATOM 6144 C C . ILE A 1 741 ? -7.727 -56.781 -14.812 1 88.69 741 ILE A C 1
ATOM 6146 O O . ILE A 1 741 ? -8.078 -57.562 -15.695 1 88.69 741 ILE A O 1
ATOM 6150 N N . LEU A 1 742 ? -6.672 -56.062 -14.977 1 86 742 LEU A N 1
ATOM 6151 C CA . LEU A 1 742 ? -5.867 -56.062 -16.203 1 86 742 LEU A CA 1
ATOM 6152 C C . LEU A 1 742 ? -5.164 -57.406 -16.375 1 86 742 LEU A C 1
ATOM 6154 O O . LEU A 1 742 ? -5.125 -57.938 -17.484 1 86 742 LEU A O 1
ATOM 6158 N N . ILE A 1 743 ? -4.668 -58 -15.422 1 84.31 743 ILE A N 1
ATOM 6159 C CA . ILE A 1 743 ? -4.008 -59.312 -15.469 1 84.31 743 ILE A CA 1
ATOM 6160 C C . ILE A 1 743 ? -5.027 -60.375 -15.82 1 84.31 743 ILE A C 1
ATOM 6162 O O . ILE A 1 743 ? -4.738 -61.281 -16.609 1 84.31 743 ILE A O 1
ATOM 6166 N N . SER A 1 744 ? -6.227 -60.25 -15.297 1 86.06 744 SER A N 1
ATOM 6167 C CA . SER A 1 744 ? -7.281 -61.25 -15.562 1 86.06 744 SER A CA 1
ATOM 6168 C C . SER A 1 744 ? -7.695 -61.219 -17.031 1 86.06 744 SER A C 1
ATOM 6170 O O . SER A 1 744 ? -7.965 -62.281 -17.625 1 86.06 744 SER A O 1
ATOM 6172 N N . ILE A 1 745 ? -7.621 -60.031 -17.562 1 84.19 745 ILE A N 1
ATOM 6173 C CA . ILE A 1 745 ? -7.988 -59.906 -18.969 1 84.19 745 ILE A CA 1
ATOM 6174 C C . ILE A 1 745 ? -6.898 -60.531 -19.859 1 84.19 745 ILE A C 1
ATOM 6176 O O . ILE A 1 745 ? -7.191 -61.25 -20.812 1 84.19 745 ILE A O 1
ATOM 6180 N N . ILE A 1 746 ? -5.707 -60.281 -19.562 1 82.75 746 ILE A N 1
ATOM 6181 C CA . ILE A 1 746 ? -4.578 -60.844 -20.312 1 82.75 746 ILE A CA 1
ATOM 6182 C C . ILE A 1 746 ? -4.578 -62.344 -20.203 1 82.75 746 ILE A C 1
ATOM 6184 O O . ILE A 1 746 ? -4.402 -63.062 -21.203 1 82.75 746 ILE A O 1
ATOM 6188 N N . THR A 1 747 ? -4.789 -62.938 -19.078 1 83.38 747 THR A N 1
ATOM 6189 C CA . THR A 1 747 ? -4.82 -64.375 -18.859 1 83.38 747 THR A CA 1
ATOM 6190 C C . THR A 1 747 ? -5.977 -65 -19.625 1 83.38 747 THR A C 1
ATOM 6192 O O . THR A 1 747 ? -5.828 -66.062 -20.203 1 83.38 747 THR A O 1
ATOM 6195 N N . LEU A 1 748 ? -7.055 -64.25 -19.703 1 83.38 748 LEU A N 1
ATOM 6196 C CA . LEU A 1 748 ? -8.211 -64.812 -20.438 1 83.38 748 LEU A CA 1
ATOM 6197 C C . LEU A 1 748 ? -7.914 -64.875 -21.922 1 83.38 748 LEU A C 1
ATOM 6199 O O . LEU A 1 748 ? -8.336 -65.812 -22.594 1 83.38 748 LEU A O 1
ATOM 6203 N N . ILE A 1 749 ? -7.156 -64 -22.453 1 82.69 749 ILE A N 1
ATOM 6204 C CA . ILE A 1 749 ? -6.785 -63.969 -23.859 1 82.69 749 ILE A CA 1
ATOM 6205 C C . ILE A 1 749 ? -5.824 -65.125 -24.141 1 82.69 749 ILE A C 1
ATOM 6207 O O . ILE A 1 749 ? -5.969 -65.812 -25.156 1 82.69 749 ILE A O 1
ATOM 6211 N N . ILE A 1 750 ? -4.941 -65.375 -23.312 1 80.5 750 ILE A N 1
ATOM 6212 C CA . ILE A 1 750 ? -3.967 -66.5 -23.469 1 80.5 750 ILE A CA 1
ATOM 6213 C C . ILE A 1 750 ? -4.676 -67.812 -23.375 1 80.5 750 ILE A C 1
ATOM 6215 O O . ILE A 1 750 ? -4.457 -68.688 -24.219 1 80.5 750 ILE A O 1
ATOM 6219 N N . ILE A 1 751 ? -5.57 -67.938 -22.375 1 82.38 751 ILE A N 1
ATOM 6220 C CA . ILE A 1 751 ? -6.293 -69.188 -22.188 1 82.38 751 ILE A CA 1
ATOM 6221 C C . ILE A 1 751 ? -7.172 -69.5 -23.391 1 82.38 751 ILE A C 1
ATOM 6223 O O . ILE A 1 751 ? -7.195 -70.625 -23.906 1 82.38 751 ILE A O 1
ATOM 6227 N N . SER A 1 752 ? -7.707 -68.375 -23.875 1 82.56 752 SER A N 1
ATOM 6228 C CA . SER A 1 752 ? -8.594 -68.5 -25.031 1 82.56 752 SER A CA 1
ATOM 6229 C C . SER A 1 752 ? -7.809 -68.938 -26.281 1 82.56 752 SER A C 1
ATOM 6231 O O . SER A 1 752 ? -8.234 -69.812 -27.016 1 82.56 752 SER A O 1
ATOM 6233 N N . ARG A 1 753 ? -6.598 -68.5 -26.484 1 81.75 753 ARG A N 1
ATOM 6234 C CA . ARG A 1 753 ? -5.758 -68.812 -27.625 1 81.75 753 ARG A CA 1
ATOM 6235 C C . ARG A 1 753 ? -5.156 -70.188 -27.5 1 81.75 753 ARG A C 1
ATOM 6237 O O . ARG A 1 753 ? -5.098 -70.938 -28.469 1 81.75 753 ARG A O 1
ATOM 6244 N N . THR A 1 754 ? -4.777 -70.625 -26.328 1 82.06 754 THR A N 1
ATOM 6245 C CA . THR A 1 754 ? -4.203 -71.938 -26.047 1 82.06 754 THR A CA 1
ATOM 6246 C C . THR A 1 754 ? -5.254 -73.062 -26.219 1 82.06 754 THR A C 1
ATOM 6248 O O . THR A 1 754 ? -4.969 -74.062 -26.797 1 82.06 754 THR A O 1
ATOM 6251 N N . ARG A 1 755 ? -6.43 -72.75 -25.75 1 81.56 755 ARG A N 1
ATOM 6252 C CA . ARG A 1 755 ? -7.508 -73.688 -25.875 1 81.56 755 ARG A CA 1
ATOM 6253 C C . ARG A 1 755 ? -7.828 -74 -27.344 1 81.56 755 ARG A C 1
ATOM 6255 O O . ARG A 1 755 ? -8.023 -75.125 -27.75 1 81.56 755 ARG A O 1
ATOM 6262 N N . PHE A 1 756 ? -7.66 -72.875 -28.031 1 82.75 756 PHE A N 1
ATOM 6263 C CA . PHE A 1 756 ? -7.949 -73 -29.453 1 82.75 756 PHE A CA 1
ATOM 6264 C C . PHE A 1 756 ? -6.902 -73.875 -30.141 1 82.75 756 PHE A C 1
ATOM 6266 O O . PHE A 1 756 ? -7.238 -74.75 -30.906 1 82.75 756 PHE A O 1
ATOM 6273 N N . LEU A 1 757 ? -5.617 -73.875 -29.812 1 82 757 LEU A N 1
ATOM 6274 C CA . LEU A 1 757 ? -4.52 -74.562 -30.438 1 82 757 LEU A CA 1
ATOM 6275 C C . LEU A 1 757 ? -4.441 -76 -29.922 1 82 757 LEU A C 1
ATOM 6277 O O . LEU A 1 757 ? -4.098 -76.938 -30.656 1 82 757 LEU A O 1
ATOM 6281 N N . LYS A 1 758 ? -4.852 -76.312 -28.781 1 82 758 LYS A N 1
ATOM 6282 C CA . LYS A 1 758 ? -4.836 -77.625 -28.188 1 82 758 LYS A CA 1
ATOM 6283 C C . LYS A 1 758 ? -5.949 -78.5 -28.781 1 82 758 LYS A C 1
ATOM 6285 O O . LYS A 1 758 ? -5.746 -79.688 -29.031 1 82 758 LYS A O 1
ATOM 6290 N N . THR A 1 759 ? -7.062 -77.812 -29 1 83.12 759 THR A N 1
ATOM 6291 C CA . THR A 1 759 ? -8.148 -78.562 -29.656 1 83.12 759 THR A CA 1
ATOM 6292 C C . THR A 1 759 ? -7.727 -79.062 -31.031 1 83.12 759 THR A C 1
ATOM 6294 O O . THR A 1 759 ? -8.016 -80.188 -31.422 1 83.12 759 THR A O 1
ATOM 6297 N N . GLU A 1 760 ? -6.918 -78.25 -31.688 1 82.06 760 GLU A N 1
ATOM 6298 C CA . GLU A 1 760 ? -6.398 -78.625 -33 1 82.06 760 GLU A CA 1
ATOM 6299 C C . GLU A 1 760 ? -5.367 -79.75 -32.875 1 82.06 760 GLU A C 1
ATOM 6301 O O . GLU A 1 760 ? -5.387 -80.688 -33.688 1 82.06 760 GLU A O 1
ATOM 6306 N N . ASN A 1 761 ? -4.547 -79.75 -31.938 1 80.06 761 ASN A N 1
ATOM 6307 C CA . ASN A 1 761 ? -3.531 -80.812 -31.688 1 80.06 761 ASN A CA 1
ATOM 6308 C C . ASN A 1 761 ? -4.16 -82.125 -31.328 1 80.06 761 ASN A C 1
ATOM 6310 O O . ASN A 1 761 ? -3.703 -83.188 -31.781 1 80.06 761 ASN A O 1
ATOM 6314 N N . ASP A 1 762 ? -5.184 -82.125 -30.641 1 81.62 762 ASP A N 1
ATOM 6315 C CA . ASP A 1 762 ? -5.855 -83.375 -30.203 1 81.62 762 ASP A CA 1
ATOM 6316 C C . ASP A 1 762 ? -6.547 -84.062 -31.391 1 81.62 762 ASP A C 1
ATOM 6318 O O . ASP A 1 762 ? -6.516 -85.25 -31.5 1 81.62 762 ASP A O 1
ATOM 6322 N N . GLU A 1 763 ? -7.051 -83.312 -32.25 1 83.5 763 GLU A N 1
ATOM 6323 C CA . GLU A 1 763 ? -7.652 -83.875 -33.469 1 83.5 763 GLU A CA 1
ATOM 6324 C C . GLU A 1 763 ? -6.609 -84.562 -34.344 1 83.5 763 GLU A C 1
ATOM 6326 O O . GLU A 1 763 ? -6.848 -85.625 -34.875 1 83.5 763 GLU A O 1
ATOM 6331 N N . LEU A 1 764 ? -5.32 -84.062 -34.344 1 80.56 764 LEU A N 1
ATOM 6332 C CA . LEU A 1 764 ? -4.242 -84.625 -35.156 1 80.56 764 LEU A CA 1
ATOM 6333 C C . LEU A 1 764 ? -3.713 -85.875 -34.531 1 80.56 764 LEU A C 1
ATOM 6335 O O . LEU A 1 764 ? -3.41 -86.875 -35.25 1 80.56 764 LEU A O 1
ATOM 6339 N N . LYS A 1 765 ? -3.742 -86.125 -33.406 1 81.38 765 LYS A N 1
ATOM 6340 C CA . LYS A 1 765 ? -3.305 -87.312 -32.688 1 81.38 765 LYS A CA 1
ATOM 6341 C C . LYS A 1 765 ? -4.285 -88.5 -32.938 1 81.38 765 LYS A C 1
ATOM 6343 O O . LYS A 1 765 ? -3.873 -89.625 -33.125 1 81.38 765 LYS A O 1
ATOM 6348 N N . LYS A 1 766 ? -5.496 -88.125 -33.031 1 80.31 766 LYS A N 1
ATOM 6349 C CA . LYS A 1 766 ? -6.508 -89.188 -33.312 1 80.31 766 LYS A CA 1
ATOM 6350 C C . LYS A 1 766 ? -6.34 -89.75 -34.719 1 80.31 766 LYS A C 1
ATOM 6352 O O . LYS A 1 766 ? -6.445 -90.938 -34.938 1 80.31 766 LYS A O 1
ATOM 6357 N N . ILE A 1 767 ? -5.988 -88.812 -35.531 1 82.25 767 ILE A N 1
ATOM 6358 C CA . ILE A 1 767 ? -5.793 -89.188 -36.938 1 82.25 767 ILE A CA 1
ATOM 6359 C C . ILE A 1 767 ? -4.562 -90.125 -37.031 1 82.25 767 ILE A C 1
ATOM 6361 O O . ILE A 1 767 ? -4.59 -91.125 -37.719 1 82.25 767 ILE A O 1
ATOM 6365 N N . VAL A 1 768 ? -3.512 -89.875 -36.312 1 82.12 768 VAL A N 1
ATOM 6366 C CA . VAL A 1 768 ? -2.295 -90.688 -36.312 1 82.12 768 VAL A CA 1
ATOM 6367 C C . VAL A 1 768 ? -2.596 -92.062 -35.719 1 82.12 768 VAL A C 1
ATOM 6369 O O . VAL A 1 768 ? -2.145 -93.125 -36.25 1 82.12 768 VAL A O 1
ATOM 6372 N N . GLN A 1 769 ? -3.432 -92.125 -34.75 1 81.5 769 GLN A N 1
ATOM 6373 C CA . GLN A 1 769 ? -3.777 -93.375 -34.125 1 81.5 769 GLN A CA 1
ATOM 6374 C C . GLN A 1 769 ? -4.641 -94.25 -35.031 1 81.5 769 GLN A C 1
ATOM 6376 O O . GLN A 1 769 ? -4.434 -95.438 -35.156 1 81.5 769 GLN A O 1
ATOM 6381 N N . GLU A 1 770 ? -5.492 -93.625 -35.75 1 82.06 770 GLU A N 1
ATOM 6382 C CA . GLU A 1 770 ? -6.367 -94.375 -36.688 1 82.06 770 GLU A CA 1
ATOM 6383 C C . GLU A 1 770 ? -5.578 -94.938 -37.844 1 82.06 770 GLU A C 1
ATOM 6385 O O . GLU A 1 770 ? -5.781 -96.125 -38.219 1 82.06 770 GLU A O 1
ATOM 6390 N N . LYS A 1 771 ? -4.594 -94.312 -38.406 1 79.62 771 LYS A N 1
ATOM 6391 C CA . LYS A 1 771 ? -3.812 -94.75 -39.531 1 79.62 771 LYS A CA 1
ATOM 6392 C C . LYS A 1 771 ? -2.842 -95.875 -39.125 1 79.62 771 LYS A C 1
ATOM 6394 O O . LYS A 1 771 ? -2.586 -96.812 -39.875 1 79.62 771 LYS A O 1
ATOM 6399 N N . SER A 1 772 ? -2.396 -95.75 -37.875 1 78.81 772 SER A N 1
ATOM 6400 C CA . SER A 1 772 ? -1.535 -96.812 -37.344 1 78.81 772 SER A CA 1
ATOM 6401 C C . SER A 1 772 ? -2.297 -98.125 -37.188 1 78.81 772 SER A C 1
ATOM 6403 O O . SER A 1 772 ? -1.766 -99.188 -37.5 1 78.81 772 SER A O 1
ATOM 6405 N N . SER A 1 773 ? -3.506 -98.125 -36.875 1 78.25 773 SER A N 1
ATOM 6406 C CA . SER A 1 773 ? -4.348 -99.312 -36.719 1 78.25 773 SER A CA 1
ATOM 6407 C C . SER A 1 773 ? -4.691 -99.875 -38.094 1 78.25 773 SER A C 1
ATOM 6409 O O . SER A 1 773 ? -4.652 -101.125 -38.25 1 78.25 773 SER A O 1
ATOM 6411 N N . GLU A 1 774 ? -4.852 -99.062 -39.094 1 79.62 774 GLU A N 1
ATOM 6412 C CA . GLU A 1 774 ? -5.152 -99.562 -40.438 1 79.62 774 GLU A CA 1
ATOM 6413 C C . GLU A 1 774 ? -3.957 -100.25 -41.062 1 79.62 774 GLU A C 1
ATOM 6415 O O . GLU A 1 774 ? -4.117 -101.25 -41.75 1 79.62 774 GLU A O 1
ATOM 6420 N N . LEU A 1 775 ? -2.764 -99.875 -40.906 1 78.88 775 LEU A N 1
ATOM 6421 C CA . LEU A 1 775 ? -1.532 -100.5 -41.406 1 78.88 775 LEU A CA 1
ATOM 6422 C C . LEU A 1 775 ? -1.32 -101.875 -40.812 1 78.88 775 LEU A C 1
ATOM 6424 O O . LEU A 1 775 ? -0.969 -102.812 -41.531 1 78.88 775 LEU A O 1
ATOM 6428 N N . LYS A 1 776 ? -1.677 -102 -39.562 1 76.56 776 LYS A N 1
ATOM 6429 C CA . LYS A 1 776 ? -1.499 -103.312 -38.875 1 76.56 776 LYS A CA 1
ATOM 6430 C C . LYS A 1 776 ? -2.486 -104.312 -39.406 1 76.56 776 LYS A C 1
ATOM 6432 O O . LYS A 1 776 ? -2.113 -105.5 -39.656 1 76.56 776 LYS A O 1
ATOM 6437 N N . GLU A 1 777 ? -3.611 -103.875 -39.688 1 74.62 777 GLU A N 1
ATOM 6438 C CA . GLU A 1 777 ? -4.652 -104.75 -40.188 1 74.62 777 GLU A CA 1
ATOM 6439 C C . GLU A 1 777 ? -4.34 -105.188 -41.594 1 74.62 777 GLU A C 1
ATOM 6441 O O . GLU A 1 777 ? -4.52 -106.375 -41.938 1 74.62 777 GLU A O 1
ATOM 6446 N N . THR A 1 778 ? -3.793 -104.312 -42.375 1 75.81 778 THR A N 1
ATOM 6447 C CA . THR A 1 778 ? -3.463 -104.688 -43.781 1 75.81 778 THR A CA 1
ATOM 6448 C C . THR A 1 778 ? -2.293 -105.625 -43.812 1 75.81 778 THR A C 1
ATOM 6450 O O . THR A 1 778 ? -2.299 -106.562 -44.625 1 75.81 778 THR A O 1
ATOM 6453 N N . GLN A 1 779 ? -1.38 -105.562 -42.938 1 77.12 779 GLN A N 1
ATOM 6454 C CA . GLN A 1 779 ? -0.225 -106.438 -42.844 1 77.12 779 GLN A CA 1
ATOM 6455 C C . GLN A 1 779 ? -0.64 -107.875 -42.438 1 77.12 779 GLN A C 1
ATOM 6457 O O . GLN A 1 779 ? -0.15 -108.812 -43 1 77.12 779 GLN A O 1
ATOM 6462 N N . ASP A 1 780 ? -1.604 -107.938 -41.594 1 71.31 780 ASP A N 1
ATOM 6463 C CA . ASP A 1 780 ? -2.07 -109.25 -41.094 1 71.31 780 ASP A CA 1
ATOM 6464 C C . ASP A 1 780 ? -2.861 -110 -42.156 1 71.31 780 ASP A C 1
ATOM 6466 O O . ASP A 1 780 ? -2.711 -111.188 -42.312 1 71.31 780 ASP A O 1
ATOM 6470 N N . MET A 1 781 ? -3.543 -109.438 -43.031 1 69.12 781 MET A N 1
ATOM 6471 C CA . MET A 1 781 ? -4.332 -110.062 -44.094 1 69.12 781 MET A CA 1
ATOM 6472 C C . MET A 1 781 ? -3.43 -110.625 -45.188 1 69.12 781 MET A C 1
ATOM 6474 O O . MET A 1 781 ? -3.682 -111.688 -45.719 1 69.12 781 MET A O 1
ATOM 6478 N N . LEU A 1 782 ? -2.312 -110.125 -45.531 1 66.5 782 LEU A N 1
ATOM 6479 C CA . LEU A 1 782 ? -1.351 -110.5 -46.562 1 66.5 782 LEU A CA 1
ATOM 6480 C C . LEU A 1 782 ? -0.646 -111.812 -46.188 1 66.5 782 LEU A C 1
ATOM 6482 O O . LEU A 1 782 ? -0.431 -112.688 -47.031 1 66.5 782 LEU A O 1
ATOM 6486 N N . LYS A 1 783 ? -0.364 -111.875 -45.031 1 70.75 783 LYS A N 1
ATOM 6487 C CA . LYS A 1 783 ? 0.334 -113.062 -44.531 1 70.75 783 LYS A CA 1
ATOM 6488 C C . LYS A 1 783 ? -0.538 -114.312 -44.656 1 70.75 783 LYS A C 1
ATOM 6490 O O . LYS A 1 783 ? -0.062 -115.375 -45.062 1 70.75 783 LYS A O 1
ATOM 6495 N N . SER A 1 784 ? -1.752 -114.188 -44.469 1 69.38 784 SER A N 1
ATOM 6496 C CA . SER A 1 784 ? -2.67 -115.312 -44.469 1 69.38 784 SER A CA 1
ATOM 6497 C C . SER A 1 784 ? -2.912 -115.812 -45.906 1 69.38 784 SER A C 1
ATOM 6499 O O . SER A 1 784 ? -2.949 -117 -46.156 1 69.38 784 SER A O 1
ATOM 6501 N N . GLU A 1 785 ? -3.012 -114.875 -46.938 1 68.75 785 GLU A N 1
ATOM 6502 C CA . GLU A 1 785 ? -3.27 -115.25 -48.312 1 68.75 785 GLU A CA 1
ATOM 6503 C C . GLU A 1 785 ? -2.084 -116 -48.938 1 68.75 785 GLU A C 1
ATOM 6505 O O . GLU A 1 785 ? -2.266 -117 -49.656 1 68.75 785 GLU A O 1
ATOM 6510 N N . SER A 1 786 ? -0.838 -115.625 -48.656 1 69.5 786 SER A N 1
ATOM 6511 C CA . SER A 1 786 ? 0.383 -116.25 -49.188 1 69.5 786 SER A CA 1
ATOM 6512 C C . SER A 1 786 ? 0.542 -117.688 -48.656 1 69.5 786 SER A C 1
ATOM 6514 O O . SER A 1 786 ? 0.913 -118.562 -49.406 1 69.5 786 SER A O 1
ATOM 6516 N N . GLU A 1 787 ? 0.14 -117.875 -47.406 1 70 787 GLU A N 1
ATOM 6517 C CA . GLU A 1 787 ? 0.242 -119.188 -46.812 1 70 787 GLU A CA 1
ATOM 6518 C C . GLU A 1 787 ? -0.739 -120.188 -47.438 1 70 787 GLU A C 1
ATOM 6520 O O . GLU A 1 787 ? -0.406 -121.375 -47.656 1 70 787 GLU A O 1
ATOM 6525 N N . TYR A 1 788 ? -1.909 -119.812 -47.875 1 62.84 788 TYR A N 1
ATOM 6526 C CA . TYR A 1 788 ? -2.939 -120.625 -48.5 1 62.84 788 TYR A CA 1
ATOM 6527 C C . TYR A 1 788 ? -2.492 -121.125 -49.875 1 62.84 788 TYR A C 1
ATOM 6529 O O . TYR A 1 788 ? -2.629 -122.312 -50.188 1 62.84 788 TYR A O 1
ATOM 6537 N N . GLN A 1 789 ? -1.869 -120.375 -50.75 1 69.12 789 GLN A N 1
ATOM 6538 C CA . GLN A 1 789 ? -1.446 -120.75 -52.094 1 69.12 789 GLN A CA 1
ATOM 6539 C C . GLN A 1 789 ? -0.304 -121.75 -52.062 1 69.12 789 GLN A C 1
ATOM 6541 O O . GLN A 1 789 ? -0.277 -122.688 -52.875 1 69.12 789 GLN A O 1
ATOM 6546 N N . LYS A 1 790 ? 0.559 -121.625 -51.156 1 67.94 790 LYS A N 1
ATOM 6547 C CA . LYS A 1 790 ? 1.688 -122.562 -50.969 1 67.94 790 LYS A CA 1
ATOM 6548 C C . LYS A 1 790 ? 1.213 -124 -50.656 1 67.94 790 LYS A C 1
ATOM 6550 O O . LYS A 1 790 ? 1.714 -124.938 -51.219 1 67.94 790 LYS A O 1
ATOM 6555 N N . ASN A 1 791 ? 0.199 -124 -49.812 1 65.5 791 ASN A N 1
ATOM 6556 C CA . ASN A 1 791 ? -0.362 -125.25 -49.406 1 65.5 791 ASN A CA 1
ATOM 6557 C C . ASN A 1 791 ? -1.07 -125.938 -50.562 1 65.5 791 ASN A C 1
ATOM 6559 O O . ASN A 1 791 ? -0.989 -127.188 -50.688 1 65.5 791 ASN A O 1
ATOM 6563 N N . LEU A 1 792 ? -1.667 -125.375 -51.531 1 67.44 792 LEU A N 1
ATOM 6564 C CA . LEU A 1 792 ? -2.379 -125.938 -52.656 1 67.44 792 LEU A CA 1
ATOM 6565 C C . LEU A 1 792 ? -1.412 -126.562 -53.656 1 67.44 792 LEU A C 1
ATOM 6567 O O . LEU A 1 792 ? -1.667 -127.688 -54.125 1 67.44 792 LEU A O 1
ATOM 6571 N N . ILE A 1 793 ? -0.272 -126 -53.938 1 70.06 793 ILE A N 1
ATOM 6572 C CA . ILE A 1 793 ? 0.745 -126.562 -54.844 1 70.06 793 ILE A CA 1
ATOM 6573 C C . ILE A 1 793 ? 1.312 -127.875 -54.281 1 70.06 793 ILE A C 1
ATOM 6575 O O . ILE A 1 793 ? 1.496 -128.875 -55.031 1 70.06 793 ILE A O 1
ATOM 6579 N N . GLN A 1 794 ? 1.508 -127.875 -52.938 1 68.81 794 GLN A N 1
ATOM 6580 C CA . GLN A 1 794 ? 2.045 -129.125 -52.281 1 68.81 794 GLN A CA 1
ATOM 6581 C C . GLN A 1 794 ? 1.09 -130.25 -52.406 1 68.81 794 GLN A C 1
ATOM 6583 O O . GLN A 1 794 ? 1.521 -131.375 -52.656 1 68.81 794 GLN A O 1
ATOM 6588 N N . THR A 1 795 ? -0.131 -130.125 -52.312 1 66.19 795 THR A N 1
ATOM 6589 C CA . THR A 1 795 ? -1.146 -131.125 -52.375 1 66.19 795 THR A CA 1
ATOM 6590 C C . THR A 1 795 ? -1.271 -131.75 -53.812 1 66.19 795 THR A C 1
ATOM 6592 O O . THR A 1 795 ? -1.368 -132.875 -54 1 66.19 795 THR A O 1
ATOM 6595 N N . ILE A 1 796 ? -1.191 -130.75 -54.812 1 68.06 796 ILE A N 1
ATOM 6596 C CA . ILE A 1 796 ? -1.253 -131.125 -56.219 1 68.06 796 ILE A CA 1
ATOM 6597 C C . ILE A 1 796 ? -0.088 -132.125 -56.531 1 68.06 796 ILE A C 1
ATOM 6599 O O . ILE A 1 796 ? -0.279 -133.125 -57.125 1 68.06 796 ILE A O 1
ATOM 6603 N N . ASN A 1 797 ? 1.13 -131.75 -56.062 1 66.69 797 ASN A N 1
ATOM 6604 C CA . ASN A 1 797 ? 2.34 -132.5 -56.25 1 66.69 797 ASN A CA 1
ATOM 6605 C C . ASN A 1 797 ? 2.211 -134 -55.688 1 66.69 797 ASN A C 1
ATOM 6607 O O . ASN A 1 797 ? 2.547 -135 -56.344 1 66.69 797 ASN A O 1
ATOM 6611 N N . HIS A 1 798 ? 1.747 -134.125 -54.469 1 66.5 798 HIS A N 1
ATOM 6612 C CA . HIS A 1 798 ? 1.595 -135.375 -53.781 1 66.5 798 HIS A CA 1
ATOM 6613 C C . HIS A 1 798 ? 0.604 -136.25 -54.5 1 66.5 798 HIS A C 1
ATOM 6615 O O . HIS A 1 798 ? 0.875 -137.375 -54.688 1 66.5 798 HIS A O 1
ATOM 6621 N N . ASP A 1 799 ? -0.477 -135.75 -55.062 1 66.88 799 ASP A N 1
ATOM 6622 C CA . ASP A 1 799 ? -1.585 -136.5 -55.562 1 66.88 799 ASP A CA 1
ATOM 6623 C C . ASP A 1 799 ? -1.312 -137 -57 1 66.88 799 ASP A C 1
ATOM 6625 O O . ASP A 1 799 ? -1.895 -138 -57.469 1 66.88 799 ASP A O 1
ATOM 6629 N N . ILE A 1 800 ? -0.34 -136.375 -57.75 1 69.94 800 ILE A N 1
ATOM 6630 C CA . ILE A 1 800 ? 0.007 -136.75 -59.094 1 69.94 800 ILE A CA 1
ATOM 6631 C C . ILE A 1 800 ? 1.166 -137.75 -59.094 1 69.94 800 ILE A C 1
ATOM 6633 O O . ILE A 1 800 ? 1.196 -138.625 -59.875 1 69.94 800 ILE A O 1
ATOM 6637 N N . THR A 1 801 ? 2.104 -137.75 -58.125 1 68.38 801 THR A N 1
ATOM 6638 C CA . THR A 1 801 ? 3.316 -138.625 -58.031 1 68.38 801 THR A CA 1
ATOM 6639 C C . THR A 1 801 ? 2.977 -140 -57.75 1 68.38 801 THR A C 1
ATOM 6641 O O . THR A 1 801 ? 3.574 -140.875 -58.344 1 68.38 801 THR A O 1
ATOM 6644 N N . THR A 1 802 ? 1.989 -140.25 -56.906 1 68.69 802 THR A N 1
ATOM 6645 C CA . THR A 1 802 ? 1.686 -141.625 -56.469 1 68.69 802 THR A CA 1
ATOM 6646 C C . THR A 1 802 ? 1.125 -142.375 -57.625 1 68.69 802 THR A C 1
ATOM 6648 O O . THR A 1 802 ? 1.617 -143.5 -57.938 1 68.69 802 THR A O 1
ATOM 6651 N N . PRO A 1 803 ? 0.094 -142 -58.438 1 71.81 803 PRO A N 1
ATOM 6652 C CA . PRO A 1 803 ? -0.426 -142.75 -59.531 1 71.81 803 PRO A CA 1
ATOM 6653 C C . PRO A 1 803 ? 0.57 -143 -60.656 1 71.81 803 PRO A C 1
ATOM 6655 O O . PRO A 1 803 ? 0.63 -144 -61.281 1 71.81 803 PRO A O 1
ATOM 6658 N N . ILE A 1 804 ? 1.46 -142 -60.938 1 72.06 804 ILE A N 1
ATOM 6659 C CA . ILE A 1 804 ? 2.465 -142.125 -62 1 72.06 804 ILE A CA 1
ATOM 6660 C C . ILE A 1 804 ? 3.521 -143.125 -61.625 1 72.06 804 ILE A C 1
ATOM 6662 O O . ILE A 1 804 ? 3.965 -143.875 -62.469 1 72.06 804 ILE A O 1
ATOM 6666 N N . ARG A 1 805 ? 3.885 -143.25 -60.312 1 69.44 805 ARG A N 1
ATOM 6667 C CA . ARG A 1 805 ? 4.785 -144.25 -59.812 1 69.44 805 ARG A CA 1
ATOM 6668 C C . ARG A 1 805 ? 4.191 -145.625 -60.031 1 69.44 805 ARG A C 1
ATOM 6670 O O . ARG A 1 805 ? 4.895 -146.5 -60.438 1 69.44 805 ARG A O 1
ATOM 6677 N N . TYR A 1 806 ? 2.936 -145.625 -59.719 1 71.06 806 TYR A N 1
ATOM 6678 C CA . TYR A 1 806 ? 2.23 -147 -59.906 1 71.06 806 TYR A CA 1
ATOM 6679 C C . TYR A 1 806 ? 2.223 -147.375 -61.375 1 71.06 806 TYR A C 1
ATOM 6681 O O . TYR A 1 806 ? 2.459 -148.5 -61.719 1 71.06 806 TYR A O 1
ATOM 6689 N N . LEU A 1 807 ? 2.02 -146.5 -62.312 1 74.31 807 LEU A N 1
ATOM 6690 C CA . LEU A 1 807 ? 2.029 -146.75 -63.75 1 74.31 807 LEU A CA 1
ATOM 6691 C C . LEU A 1 807 ? 3.412 -147.25 -64.188 1 74.31 807 LEU A C 1
ATOM 6693 O O . LEU A 1 807 ? 3.533 -148.125 -65 1 74.31 807 LEU A O 1
ATOM 6697 N N . SER A 1 808 ? 4.492 -146.5 -63.656 1 72.19 808 SER A N 1
ATOM 6698 C CA . SER A 1 808 ? 5.867 -146.875 -63.969 1 72.19 808 SER A CA 1
ATOM 6699 C C . SER A 1 808 ? 6.223 -148.25 -63.5 1 72.19 808 SER A C 1
ATOM 6701 O O . SER A 1 808 ? 6.84 -149 -64.25 1 72.19 808 SER A O 1
ATOM 6703 N N . MET A 1 809 ? 5.766 -148.625 -62.312 1 73.38 809 MET A N 1
ATOM 6704 C CA . MET A 1 809 ? 6.02 -150 -61.75 1 73.38 809 MET A CA 1
ATOM 6705 C C . MET A 1 809 ? 5.301 -151.125 -62.531 1 73.38 809 MET A C 1
ATOM 6707 O O . MET A 1 809 ? 5.883 -152.125 -62.812 1 73.38 809 MET A O 1
ATOM 6711 N N . MET A 1 810 ? 4.082 -150.875 -62.938 1 73.88 810 MET A N 1
ATOM 6712 C CA . MET A 1 810 ? 3.307 -151.875 -63.688 1 73.88 810 MET A CA 1
ATOM 6713 C C . MET A 1 810 ? 3.854 -152.125 -65.125 1 73.88 810 MET A C 1
ATOM 6715 O O . MET A 1 810 ? 3.877 -153.25 -65.625 1 73.88 810 MET A O 1
ATOM 6719 N N . SER A 1 811 ? 4.305 -151 -65.688 1 74.38 811 SER A N 1
ATOM 6720 C CA . SER A 1 811 ? 4.918 -151 -67.062 1 74.38 811 SER A CA 1
ATOM 6721 C C . SER A 1 811 ? 6.207 -151.875 -67 1 74.38 811 SER A C 1
ATOM 6723 O O . SER A 1 811 ? 6.465 -152.625 -67.875 1 74.38 811 SER A O 1
ATOM 6725 N N . GLN A 1 812 ? 6.992 -151.75 -65.875 1 73.88 812 GLN A N 1
ATOM 6726 C CA . GLN A 1 812 ? 8.203 -152.5 -65.688 1 73.88 812 GLN A CA 1
ATOM 6727 C C . GLN A 1 812 ? 7.879 -154 -65.5 1 73.88 812 GLN A C 1
ATOM 6729 O O . GLN A 1 812 ? 8.523 -154.875 -66.062 1 73.88 812 GLN A O 1
ATOM 6734 N N . LYS A 1 813 ? 6.836 -154.375 -64.812 1 76.38 813 LYS A N 1
ATOM 6735 C CA . LYS A 1 813 ? 6.438 -155.75 -64.5 1 76.38 813 LYS A CA 1
ATOM 6736 C C . LYS A 1 813 ? 5.879 -156.375 -65.812 1 76.38 813 LYS A C 1
ATOM 6738 O O . LYS A 1 813 ? 6.094 -157.5 -66 1 76.38 813 LYS A O 1
ATOM 6743 N N . LEU A 1 814 ? 5.223 -155.625 -66.625 1 75.12 814 LEU A N 1
ATOM 6744 C CA . LEU A 1 814 ? 4.668 -156.125 -67.875 1 75.12 814 LEU A CA 1
ATOM 6745 C C . LEU A 1 814 ? 5.781 -156.625 -68.812 1 75.12 814 LEU A C 1
ATOM 6747 O O . LEU A 1 814 ? 5.66 -157.625 -69.5 1 75.12 814 LEU A O 1
ATOM 6751 N N . VAL A 1 815 ? 6.902 -155.875 -68.812 1 71.5 815 VAL A N 1
ATOM 6752 C CA . VAL A 1 815 ? 8.039 -156.125 -69.688 1 71.5 815 VAL A CA 1
ATOM 6753 C C . VAL A 1 815 ? 8.758 -157.375 -69.188 1 71.5 815 VAL A C 1
ATOM 6755 O O . VAL A 1 815 ? 9.219 -158.25 -69.938 1 71.5 815 VAL A O 1
ATOM 6758 N N . GLU A 1 816 ? 8.656 -157.75 -67.875 1 73.75 816 GLU A N 1
ATOM 6759 C CA . GLU A 1 816 ? 9.422 -158.75 -67.25 1 73.75 816 GLU A CA 1
ATOM 6760 C C . GLU A 1 816 ? 8.633 -160.125 -67.25 1 73.75 816 GLU A C 1
ATOM 6762 O O . GLU A 1 816 ? 9.203 -161.125 -67.062 1 73.75 816 GLU A O 1
ATOM 6767 N N . THR A 1 817 ? 7.352 -160.125 -67.5 1 73.25 817 THR A N 1
ATOM 6768 C CA . THR A 1 817 ? 6.555 -161.25 -67.375 1 73.25 817 THR A CA 1
ATOM 6769 C C . THR A 1 817 ? 6.262 -161.875 -68.75 1 73.25 817 THR A C 1
ATOM 6771 O O . THR A 1 817 ? 6.008 -161.125 -69.75 1 73.25 817 THR A O 1
ATOM 6774 N N . ASN A 1 818 ? 6.32 -163.25 -68.938 1 71.38 818 ASN A N 1
ATOM 6775 C CA . ASN A 1 818 ? 6.078 -164 -70.188 1 71.38 818 ASN A CA 1
ATOM 6776 C C . ASN A 1 818 ? 4.719 -164.625 -70.188 1 71.38 818 ASN A C 1
ATOM 6778 O O . ASN A 1 818 ? 4.363 -165.375 -71.125 1 71.38 818 ASN A O 1
ATOM 6782 N N . SER A 1 819 ? 3.922 -164.625 -69.125 1 75.44 819 SER A N 1
ATOM 6783 C CA . SER A 1 819 ? 2.594 -165.25 -69.062 1 75.44 819 SER A CA 1
ATOM 6784 C C . SER A 1 819 ? 1.526 -164.375 -69.625 1 75.44 819 SER A C 1
ATOM 6786 O O . SER A 1 819 ? 1.37 -163.25 -69.125 1 75.44 819 SER A O 1
ATOM 6788 N N . PRO A 1 820 ? 0.948 -164.625 -70.688 1 69.56 820 PRO A N 1
ATOM 6789 C CA . PRO A 1 820 ? -0.069 -163.875 -71.312 1 69.56 820 PRO A CA 1
ATOM 6790 C C . PRO A 1 820 ? -1.168 -163.375 -70.312 1 69.56 820 PRO A C 1
ATOM 6792 O O . PRO A 1 820 ? -1.694 -162.25 -70.438 1 69.56 820 PRO A O 1
ATOM 6795 N N . LYS A 1 821 ? -1.438 -164.25 -69.375 1 71.69 821 LYS A N 1
ATOM 6796 C CA . LYS A 1 821 ? -2.484 -164 -68.438 1 71.69 821 LYS A CA 1
ATOM 6797 C C . LYS A 1 821 ? -2.045 -162.75 -67.5 1 71.69 821 LYS A C 1
ATOM 6799 O O . LYS A 1 821 ? -2.812 -161.875 -67.25 1 71.69 821 LYS A O 1
ATOM 6804 N N . LEU A 1 822 ? -0.879 -162.75 -67.125 1 73.38 822 LEU A N 1
ATOM 6805 C CA . LEU A 1 822 ? -0.351 -161.75 -66.25 1 73.38 822 LEU A CA 1
ATOM 6806 C C . LEU A 1 822 ? -0.112 -160.5 -67 1 73.38 822 LEU A C 1
ATOM 6808 O O . LEU A 1 822 ? -0.33 -159.375 -66.438 1 73.38 822 LEU A O 1
ATOM 6812 N N . GLN A 1 823 ? 0.241 -160.625 -68.125 1 71.94 823 GLN A N 1
ATOM 6813 C CA . GLN A 1 823 ? 0.441 -159.375 -68.938 1 71.94 823 GLN A CA 1
ATOM 6814 C C . GLN A 1 823 ? -0.867 -158.625 -69.188 1 71.94 823 GLN A C 1
ATOM 6816 O O . GLN A 1 823 ? -0.892 -157.375 -69.125 1 71.94 823 GLN A O 1
ATOM 6821 N N . LYS A 1 824 ? -1.89 -159.5 -69.375 1 72.5 824 LYS A N 1
ATOM 6822 C CA . LYS A 1 824 ? -3.201 -158.875 -69.562 1 72.5 824 LYS A CA 1
ATOM 6823 C C . LYS A 1 824 ? -3.637 -158.125 -68.25 1 72.5 824 LYS A C 1
ATOM 6825 O O . LYS A 1 824 ? -4.223 -157 -68.312 1 72.5 824 LYS A O 1
ATOM 6830 N N . GLN A 1 825 ? -3.314 -158.75 -67.125 1 74.75 825 GLN A N 1
ATOM 6831 C CA . GLN A 1 825 ? -3.672 -158.125 -65.875 1 74.75 825 GLN A CA 1
ATOM 6832 C C . GLN A 1 825 ? -2.918 -156.75 -65.625 1 74.75 825 GLN A C 1
ATOM 6834 O O . GLN A 1 825 ? -3.506 -155.875 -65.188 1 74.75 825 GLN A O 1
ATOM 6839 N N . TYR A 1 826 ? -1.69 -156.875 -65.938 1 72.38 826 TYR A N 1
ATOM 6840 C CA . TYR A 1 826 ? -0.89 -155.625 -65.75 1 72.38 826 TYR A CA 1
ATOM 6841 C C . TYR A 1 826 ? -1.306 -154.5 -66.75 1 72.38 826 TYR A C 1
ATOM 6843 O O . TYR A 1 826 ? -1.342 -153.375 -66.375 1 72.38 826 TYR A O 1
ATOM 6851 N N . PHE A 1 827 ? -1.693 -155 -67.812 1 70.25 827 PHE A N 1
ATOM 6852 C CA . PHE A 1 827 ? -2.168 -154.125 -68.812 1 70.25 827 PHE A CA 1
ATOM 6853 C C . PHE A 1 827 ? -3.457 -153.375 -68.375 1 70.25 827 PHE A C 1
ATOM 6855 O O . PHE A 1 827 ? -3.615 -152.125 -68.562 1 70.25 827 PHE A O 1
ATOM 6862 N N . ASN A 1 828 ? -4.324 -154.25 -67.875 1 72.19 828 ASN A N 1
ATOM 6863 C CA . ASN A 1 828 ? -5.59 -153.625 -67.438 1 72.19 828 ASN A CA 1
ATOM 6864 C C . ASN A 1 828 ? -5.379 -152.75 -66.25 1 72.19 828 ASN A C 1
ATOM 6866 O O . ASN A 1 828 ? -6.059 -151.625 -66.188 1 72.19 828 ASN A O 1
ATOM 6870 N N . MET A 1 829 ? -4.398 -152.875 -65.5 1 73.06 829 MET A N 1
ATOM 6871 C CA . MET A 1 829 ? -4.098 -152 -64.375 1 73.06 829 MET A CA 1
ATOM 6872 C C . MET A 1 829 ? -3.506 -150.75 -64.875 1 73.06 829 MET A C 1
ATOM 6874 O O . MET A 1 829 ? -3.844 -149.625 -64.375 1 73.06 829 MET A O 1
ATOM 6878 N N . ILE A 1 830 ? -2.674 -150.75 -65.875 1 70.62 830 ILE A N 1
ATOM 6879 C CA . ILE A 1 830 ? -2.07 -149.625 -66.438 1 70.62 830 ILE A CA 1
ATOM 6880 C C . ILE A 1 830 ? -3.146 -148.75 -67.125 1 70.62 830 ILE A C 1
ATOM 6882 O O . ILE A 1 830 ? -3.166 -147.5 -66.938 1 70.62 830 ILE A O 1
ATOM 6886 N N . HIS A 1 831 ? -4.047 -149.5 -67.875 1 70.81 831 HIS A N 1
ATOM 6887 C CA . HIS A 1 831 ? -5.137 -148.75 -68.5 1 70.81 831 HIS A CA 1
ATOM 6888 C C . HIS A 1 831 ? -6.047 -148 -67.5 1 70.81 831 HIS A C 1
ATOM 6890 O O . HIS A 1 831 ? -6.387 -146.875 -67.688 1 70.81 831 HIS A O 1
ATOM 6896 N N . LYS A 1 832 ? -6.359 -148.75 -66.5 1 70.44 832 LYS A N 1
ATOM 6897 C CA . LYS A 1 832 ? -7.258 -148.125 -65.438 1 70.44 832 LYS A CA 1
ATOM 6898 C C . LYS A 1 832 ? -6.609 -147 -64.75 1 70.44 832 LYS A C 1
ATOM 6900 O O . LYS A 1 832 ? -7.242 -146 -64.5 1 70.44 832 LYS A O 1
ATOM 6905 N N . SER A 1 833 ? -5.344 -147.125 -64.438 1 70.38 833 SER A N 1
ATOM 6906 C CA . SER A 1 833 ? -4.633 -146.125 -63.75 1 70.38 833 SER A CA 1
ATOM 6907 C C . SER A 1 833 ? -4.422 -144.875 -64.625 1 70.38 833 SER A C 1
ATOM 6909 O O . SER A 1 833 ? -4.52 -143.75 -64.125 1 70.38 833 SER A O 1
ATOM 6911 N N . SER A 1 834 ? -4.148 -145.125 -65.812 1 70.06 834 SER A N 1
ATOM 6912 C CA . SER A 1 834 ? -3.957 -144 -66.75 1 70.06 834 SER A CA 1
ATOM 6913 C C . SER A 1 834 ? -5.254 -143.25 -67 1 70.06 834 SER A C 1
ATOM 6915 O O . SER A 1 834 ? -5.238 -142 -67.062 1 70.06 834 SER A O 1
ATOM 6917 N N . GLU A 1 835 ? -6.348 -143.875 -67 1 69.62 835 GLU A N 1
ATOM 6918 C CA . GLU A 1 835 ? -7.652 -143.25 -67.188 1 69.62 835 GLU A CA 1
ATOM 6919 C C . GLU A 1 835 ? -7.992 -142.5 -65.938 1 69.62 835 GLU A C 1
ATOM 6921 O O . GLU A 1 835 ? -8.539 -141.375 -66.062 1 69.62 835 GLU A O 1
ATOM 6926 N N . GLU A 1 836 ? -7.613 -143 -64.812 1 69.12 836 GLU A N 1
ATOM 6927 C CA . GLU A 1 836 ? -7.863 -142.25 -63.562 1 69.12 836 GLU A CA 1
ATOM 6928 C C . GLU A 1 836 ? -7.016 -141 -63.469 1 69.12 836 GLU A C 1
ATOM 6930 O O . GLU A 1 836 ? -7.5 -140 -63.031 1 69.12 836 GLU A O 1
ATOM 6935 N N . LEU A 1 837 ? -5.844 -141.125 -63.906 1 70.62 837 LEU A N 1
ATOM 6936 C CA . LEU A 1 837 ? -4.941 -140 -63.875 1 70.62 837 LEU A CA 1
ATOM 6937 C C . LEU A 1 837 ? -5.387 -138.875 -64.875 1 70.62 837 LEU A C 1
ATOM 6939 O O . LEU A 1 837 ? -5.285 -137.75 -64.625 1 70.62 837 LEU A O 1
ATOM 6943 N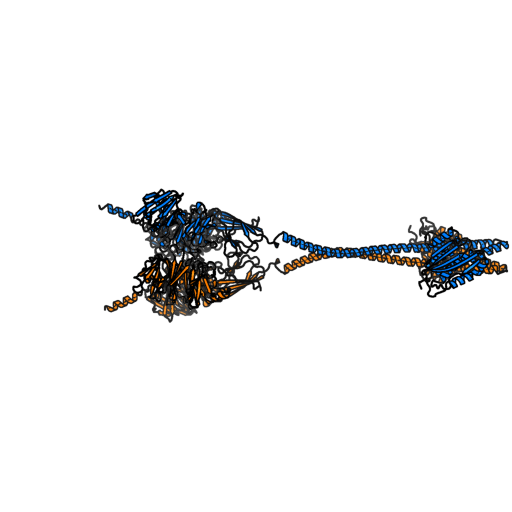 N . TYR A 1 838 ? -5.855 -139.25 -65.938 1 69.5 838 TYR A N 1
ATOM 6944 C CA . TYR A 1 838 ? -6.379 -138.375 -66.938 1 69.5 838 TYR A CA 1
ATOM 6945 C C . TYR A 1 838 ? -7.586 -137.625 -66.438 1 69.5 838 TYR A C 1
ATOM 6947 O O . TYR A 1 838 ? -7.695 -136.375 -66.562 1 69.5 838 TYR A O 1
ATOM 6955 N N . LYS A 1 839 ? -8.391 -138.375 -65.75 1 68.06 839 LYS A N 1
ATOM 6956 C CA . LYS A 1 839 ? -9.555 -137.75 -65.125 1 68.06 839 LYS A CA 1
ATOM 6957 C C . LYS A 1 839 ? -9.133 -136.75 -64.062 1 68.06 839 LYS A C 1
ATOM 6959 O O . LYS A 1 839 ? -9.727 -135.625 -63.938 1 68.06 839 LYS A O 1
ATOM 6964 N N . PHE A 1 840 ? -8.109 -137 -63.375 1 68.62 840 PHE A N 1
ATOM 6965 C CA . PHE A 1 840 ? -7.559 -136.125 -62.344 1 68.62 840 PHE A CA 1
ATOM 6966 C C . PHE A 1 840 ? -7.031 -134.75 -62.969 1 68.62 840 PHE A C 1
ATOM 6968 O O . PHE A 1 840 ? -7.316 -133.75 -62.469 1 68.62 840 PHE A O 1
ATOM 6975 N N . THR A 1 841 ? -6.297 -134.875 -64.062 1 67.81 841 THR A N 1
ATOM 6976 C CA . THR A 1 841 ? -5.703 -133.75 -64.688 1 67.81 841 THR A CA 1
ATOM 6977 C C . THR A 1 841 ? -6.785 -132.875 -65.312 1 67.81 841 THR A C 1
ATOM 6979 O O . THR A 1 841 ? -6.668 -131.625 -65.312 1 67.81 841 THR A O 1
ATOM 6982 N N . LEU A 1 842 ? -7.836 -133.625 -65.75 1 67.62 842 LEU A N 1
ATOM 6983 C CA . LEU A 1 842 ? -8.953 -132.75 -66.312 1 67.62 842 LEU A CA 1
ATOM 6984 C C . LEU A 1 842 ? -9.672 -132 -65.188 1 67.62 842 LEU A C 1
ATOM 6986 O O . LEU A 1 842 ? -10.07 -130.875 -65.438 1 67.62 842 LEU A O 1
ATOM 6990 N N . ASN A 1 843 ? -9.695 -132.625 -64.062 1 64.44 843 ASN A N 1
ATOM 6991 C CA . ASN A 1 843 ? -10.297 -132 -62.906 1 64.44 843 ASN A CA 1
ATOM 6992 C C . ASN A 1 843 ? -9.43 -130.75 -62.406 1 64.44 843 ASN A C 1
ATOM 6994 O O . ASN A 1 843 ? -9.953 -129.75 -62.062 1 64.44 843 ASN A O 1
ATOM 6998 N N . LEU A 1 844 ? -8.164 -131 -62.438 1 65.69 844 LEU A N 1
ATOM 6999 C CA . LEU A 1 844 ? -7.227 -130 -62.031 1 65.69 844 LEU A CA 1
ATOM 7000 C C . LEU A 1 844 ? -7.254 -128.75 -63.031 1 65.69 844 LEU A C 1
ATOM 7002 O O . LEU A 1 844 ? -7.172 -127.625 -62.594 1 65.69 844 LEU A O 1
ATOM 7006 N N . LYS A 1 845 ? -7.406 -129.125 -64.312 1 66.12 845 LYS A N 1
ATOM 7007 C CA . LYS A 1 845 ? -7.535 -128.125 -65.312 1 66.12 845 LYS A CA 1
ATOM 7008 C C . LYS A 1 845 ? -8.797 -127.25 -65.125 1 66.12 845 LYS A C 1
ATOM 7010 O O . LYS A 1 845 ? -8.75 -126.062 -65.188 1 66.12 845 LYS A O 1
ATOM 7015 N N . ASN A 1 846 ? -9.797 -128 -64.875 1 64.62 846 ASN A N 1
ATOM 7016 C CA . ASN A 1 846 ? -11.055 -127.312 -64.625 1 64.62 846 ASN A CA 1
ATOM 7017 C C . ASN A 1 846 ? -10.945 -126.375 -63.375 1 64.62 846 ASN A C 1
ATOM 7019 O O . ASN A 1 846 ? -11.477 -125.312 -63.375 1 64.62 846 ASN A O 1
ATOM 7023 N N . TYR A 1 847 ? -10.141 -126.812 -62.406 1 62.22 847 TYR A N 1
ATOM 7024 C CA . TYR A 1 847 ? -9.883 -126.125 -61.188 1 62.22 847 TYR A CA 1
ATOM 7025 C C . TYR A 1 847 ? -9.102 -124.812 -61.5 1 62.22 847 TYR A C 1
ATOM 7027 O O . TYR A 1 847 ? -9.484 -123.75 -61.031 1 62.22 847 TYR A O 1
ATOM 7035 N N . THR A 1 848 ? -8.039 -124.938 -62.156 1 61.25 848 THR A N 1
ATOM 7036 C CA . THR A 1 848 ? -7.148 -123.812 -62.375 1 61.25 848 THR A CA 1
ATOM 7037 C C . THR A 1 848 ? -7.812 -122.75 -63.281 1 61.25 848 THR A C 1
ATOM 7039 O O . THR A 1 848 ? -7.605 -121.562 -63.094 1 61.25 848 THR A O 1
ATOM 7042 N N . GLU A 1 849 ? -8.594 -123.312 -64.312 1 64.75 849 GLU A N 1
ATOM 7043 C CA . GLU A 1 849 ? -9.305 -122.375 -65.188 1 64.75 849 GLU A CA 1
ATOM 7044 C C . GLU A 1 849 ? -10.375 -121.625 -64.438 1 64.75 849 GLU A C 1
ATOM 7046 O O . GLU A 1 849 ? -10.555 -120.438 -64.688 1 64.75 849 GLU A O 1
ATOM 7051 N N . LEU A 1 850 ? -10.984 -122.312 -63.469 1 62.75 850 LEU A N 1
ATOM 7052 C CA . LEU A 1 850 ? -12.078 -121.625 -62.781 1 62.75 850 LEU A CA 1
ATOM 7053 C C . LEU A 1 850 ? -11.547 -120.75 -61.656 1 62.75 850 LEU A C 1
ATOM 7055 O O . LEU A 1 850 ? -12.148 -119.688 -61.375 1 62.75 850 LEU A O 1
ATOM 7059 N N . PHE A 1 851 ? -10.414 -121.125 -61.188 1 57.69 851 PHE A N 1
ATOM 7060 C CA . PHE A 1 851 ? -9.859 -120.312 -60.062 1 57.69 851 PHE A CA 1
ATOM 7061 C C . PHE A 1 851 ? -9.125 -119.125 -60.594 1 57.69 851 PHE A C 1
ATOM 7063 O O . PHE A 1 851 ? -9.125 -118.062 -59.938 1 57.69 851 PHE A O 1
ATOM 7070 N N . ASN A 1 852 ? -8.375 -119.188 -61.719 1 55.22 852 ASN A N 1
ATOM 7071 C CA . ASN A 1 852 ? -7.605 -118.125 -62.25 1 55.22 852 ASN A CA 1
ATOM 7072 C C . ASN A 1 852 ? -8.5 -117.062 -62.969 1 55.22 852 ASN A C 1
ATOM 7074 O O . ASN A 1 852 ? -8.133 -115.938 -63.125 1 55.22 852 ASN A O 1
ATOM 7078 N N . SER A 1 853 ? -9.578 -117.625 -63.781 1 52.25 853 SER A N 1
ATOM 7079 C CA . SER A 1 853 ? -10.328 -116.625 -64.625 1 52.25 853 SER A CA 1
ATOM 7080 C C . SER A 1 853 ? -11.109 -115.688 -63.719 1 52.25 853 SER A C 1
ATOM 7082 O O . SER A 1 853 ? -11.477 -116 -62.594 1 52.25 853 SER A O 1
ATOM 7084 N N . GLN A 1 854 ? -10.797 -114.375 -63.906 1 57.53 854 GLN A N 1
ATOM 7085 C CA . GLN A 1 854 ? -11.773 -113.312 -63.531 1 57.53 854 GLN A CA 1
ATOM 7086 C C . GLN A 1 854 ? -13.195 -113.812 -63.844 1 57.53 854 GLN A C 1
ATOM 7088 O O . GLN A 1 854 ? -14.008 -113.062 -64.375 1 57.53 854 GLN A O 1
ATOM 7093 N N . THR A 1 855 ? -13.5 -115 -63.656 1 63.12 855 THR A N 1
ATOM 7094 C CA . THR A 1 855 ? -14.844 -115.5 -63.969 1 63.12 855 THR A CA 1
ATOM 7095 C C . THR A 1 855 ? -15.852 -114.938 -62.969 1 63.12 855 THR A C 1
ATOM 7097 O O . THR A 1 855 ? -15.672 -115.125 -61.75 1 63.12 855 THR A O 1
ATOM 7100 N N . PRO A 1 856 ? -16.641 -114.125 -63.344 1 74.81 856 PRO A N 1
ATOM 7101 C CA . PRO A 1 856 ? -17.594 -113.438 -62.438 1 74.81 856 PRO A CA 1
ATOM 7102 C C . PRO A 1 856 ? -18.469 -114.438 -61.688 1 74.81 856 PRO A C 1
ATOM 7104 O O . PRO A 1 856 ? -18.766 -115.5 -62.188 1 74.81 856 PRO A O 1
ATOM 7107 N N . THR A 1 857 ? -18.688 -114.25 -60.438 1 77.12 857 THR A N 1
ATOM 7108 C CA . THR A 1 857 ? -19.578 -115 -59.594 1 77.12 857 THR A CA 1
ATOM 7109 C C . THR A 1 857 ? -20.969 -115.125 -60.219 1 77.12 857 THR A C 1
ATOM 7111 O O . THR A 1 857 ? -21.641 -116.188 -60.094 1 77.12 857 THR A O 1
ATOM 7114 N N . PHE A 1 858 ? -21.344 -114.062 -61 1 81.94 858 PHE A N 1
ATOM 7115 C CA . PHE A 1 858 ? -22.656 -114 -61.625 1 81.94 858 PHE A CA 1
ATOM 7116 C C . PHE A 1 858 ? -22.531 -113.75 -63.125 1 81.94 858 PHE A C 1
ATOM 7118 O O . PHE A 1 858 ? -21.547 -113.188 -63.594 1 81.94 858 PHE A O 1
ATOM 7125 N N . GLN A 1 859 ? -23.422 -114.375 -63.906 1 79 859 GLN A N 1
ATOM 7126 C CA . GLN A 1 859 ? -23.453 -114.125 -65.312 1 79 859 GLN A CA 1
ATOM 7127 C C . GLN A 1 859 ? -24.75 -113.438 -65.75 1 79 859 GLN A C 1
ATOM 7129 O O . GLN A 1 859 ? -25.75 -113.5 -65 1 79 859 GLN A O 1
ATOM 7134 N N . GLU A 1 860 ? -24.688 -112.688 -66.875 1 78.56 860 GLU A N 1
ATOM 7135 C CA . GLU A 1 860 ? -25.828 -111.875 -67.312 1 78.56 860 GLU A CA 1
ATOM 7136 C C . GLU A 1 860 ? -26.953 -112.75 -67.812 1 78.56 860 GLU A C 1
ATOM 7138 O O . GLU A 1 860 ? -28.125 -112.5 -67.5 1 78.56 860 GLU A O 1
ATOM 7143 N N . GLU A 1 861 ? -26.781 -113.875 -68.375 1 81.25 861 GLU A N 1
ATOM 7144 C CA . GLU A 1 861 ? -27.812 -114.75 -68.938 1 81.25 861 GLU A CA 1
ATOM 7145 C C . GLU A 1 861 ? -28.375 -115.688 -67.938 1 81.25 861 GLU A C 1
ATOM 7147 O O . GLU A 1 861 ? -27.625 -116.312 -67.188 1 81.25 861 GLU A O 1
ATOM 7152 N N . GLU A 1 862 ? -29.719 -115.812 -67.812 1 86.25 862 GLU A N 1
ATOM 7153 C CA . GLU A 1 862 ? -30.406 -116.688 -66.875 1 86.25 862 GLU A CA 1
ATOM 7154 C C . GLU A 1 862 ? -30.562 -118.062 -67.438 1 86.25 862 GLU A C 1
ATOM 7156 O O . GLU A 1 862 ? -30.625 -118.25 -68.625 1 86.25 862 GLU A O 1
ATOM 7161 N N . TYR A 1 863 ? -30.531 -119.062 -66.625 1 85.5 863 TYR A N 1
ATOM 7162 C CA . TYR A 1 863 ? -30.781 -120.438 -67 1 85.5 863 TYR A CA 1
ATOM 7163 C C . TYR A 1 863 ? -31.562 -121.188 -65.938 1 85.5 863 TYR A C 1
ATOM 7165 O O . TYR A 1 863 ? -31.625 -120.688 -64.75 1 85.5 863 TYR A O 1
ATOM 7173 N N . PHE A 1 864 ? -32.25 -122.25 -66.312 1 87.75 864 PHE A N 1
ATOM 7174 C CA . PHE A 1 864 ? -33.031 -123.062 -65.375 1 87.75 864 PHE A CA 1
ATOM 7175 C C . PHE A 1 864 ? -32.188 -124.125 -64.75 1 87.75 864 PHE A C 1
ATOM 7177 O O . PHE A 1 864 ? -31.562 -124.938 -65.438 1 87.75 864 PHE A O 1
ATOM 7184 N N . ILE A 1 865 ? -32.125 -124.125 -63.406 1 91.69 865 ILE A N 1
ATOM 7185 C CA . ILE A 1 865 ? -31.328 -125.125 -62.688 1 91.69 865 ILE A CA 1
ATOM 7186 C C . ILE A 1 865 ? -31.859 -126.562 -63 1 91.69 865 ILE A C 1
ATOM 7188 O O . ILE A 1 865 ? -31.078 -127.5 -63.094 1 91.69 865 ILE A O 1
ATOM 7192 N N . PHE A 1 866 ? -33.094 -126.75 -63.281 1 90.88 866 PHE A N 1
ATOM 7193 C CA . PHE A 1 866 ? -33.688 -128 -63.594 1 90.88 866 PHE A CA 1
ATOM 7194 C C . PHE A 1 866 ? -33.031 -128.625 -64.812 1 90.88 866 PHE A C 1
ATOM 7196 O O . PHE A 1 866 ? -32.688 -129.875 -64.875 1 90.88 866 PHE A O 1
ATOM 7203 N N . ASN A 1 867 ? -32.844 -127.812 -65.812 1 88.5 867 ASN A N 1
ATOM 7204 C CA . ASN A 1 867 ? -32.25 -128.25 -67.062 1 88.5 867 ASN A CA 1
ATOM 7205 C C . ASN A 1 867 ? -30.781 -128.625 -66.875 1 88.5 867 ASN A C 1
ATOM 7207 O O . ASN A 1 867 ? -30.328 -129.625 -67.438 1 88.5 867 ASN A O 1
ATOM 7211 N N . LEU A 1 868 ? -30.109 -127.938 -66 1 88.75 868 LEU A N 1
ATOM 7212 C CA . LEU A 1 868 ? -28.719 -128.25 -65.75 1 88.75 868 LEU A CA 1
ATOM 7213 C C . LEU A 1 868 ? -28.594 -129.625 -65.062 1 88.75 868 LEU A C 1
ATOM 7215 O O . LEU A 1 868 ? -27.75 -130.5 -65.438 1 88.75 868 LEU A O 1
ATOM 7219 N N . ILE A 1 869 ? -29.359 -129.875 -64 1 90.56 869 ILE A N 1
ATOM 7220 C CA . ILE A 1 869 ? -29.328 -131.125 -63.281 1 90.56 869 ILE A CA 1
ATOM 7221 C C . ILE A 1 869 ? -29.766 -132.25 -64.25 1 90.56 869 ILE A C 1
ATOM 7223 O O . ILE A 1 869 ? -29.188 -133.375 -64.188 1 90.56 869 ILE A O 1
ATOM 7227 N N . GLU A 1 870 ? -30.797 -132 -65.062 1 87.88 870 GLU A N 1
ATOM 7228 C CA . GLU A 1 870 ? -31.266 -133 -66 1 87.88 870 GLU A CA 1
ATOM 7229 C C . GLU A 1 870 ? -30.156 -133.375 -67 1 87.88 870 GLU A C 1
ATOM 7231 O O . GLU A 1 870 ? -30.016 -134.625 -67.375 1 87.88 870 GLU A O 1
ATOM 7236 N N . GLU A 1 871 ? -29.484 -132.5 -67.438 1 84.5 871 GLU A N 1
ATOM 7237 C CA . GLU A 1 871 ? -28.359 -132.75 -68.312 1 84.5 871 GLU A CA 1
ATOM 7238 C C . GLU A 1 871 ? -27.297 -133.625 -67.688 1 84.5 871 GLU A C 1
ATOM 7240 O O . GLU A 1 871 ? -26.812 -134.5 -68.312 1 84.5 871 GLU A O 1
ATOM 7245 N N . LYS A 1 872 ? -26.953 -133.375 -66.438 1 84.75 872 LYS A N 1
ATOM 7246 C CA . LYS A 1 872 ? -25.953 -134.125 -65.688 1 84.75 872 LYS A CA 1
ATOM 7247 C C . LYS A 1 872 ? -26.5 -135.5 -65.375 1 84.75 872 LYS A C 1
ATOM 7249 O O . LYS A 1 872 ? -25.781 -136.5 -65.438 1 84.75 872 LYS A O 1
ATOM 7254 N N . LYS A 1 873 ? -27.75 -135.625 -65 1 85.5 873 LYS A N 1
ATOM 7255 C CA . LYS A 1 873 ? -28.422 -136.875 -64.75 1 85.5 873 LYS A CA 1
ATOM 7256 C C . LYS A 1 873 ? -28.297 -137.75 -66 1 85.5 873 LYS A C 1
ATOM 7258 O O . LYS A 1 873 ? -27.969 -138.875 -65.875 1 85.5 873 LYS A O 1
ATOM 7263 N N . SER A 1 874 ? -28.547 -137.125 -67.125 1 82.88 874 SER A N 1
ATOM 7264 C CA . SER A 1 874 ? -28.484 -138 -68.375 1 82.88 874 SER A CA 1
ATOM 7265 C C . SER A 1 874 ? -27.078 -138.5 -68.688 1 82.88 874 SER A C 1
ATOM 7267 O O . SER A 1 874 ? -26.922 -139.625 -69.125 1 82.88 874 SER A O 1
ATOM 7269 N N . LEU A 1 875 ? -26.203 -137.75 -68.312 1 76.62 875 LEU A N 1
ATOM 7270 C CA . LEU A 1 875 ? -24.797 -138.125 -68.5 1 76.62 875 LEU A CA 1
ATOM 7271 C C . LEU A 1 875 ? -24.438 -139.25 -67.625 1 76.62 875 LEU A C 1
ATOM 7273 O O . LEU A 1 875 ? -23.688 -140.125 -68.062 1 76.62 875 LEU A O 1
ATOM 7277 N N . PHE A 1 876 ? -24.953 -139.375 -66.375 1 79.62 876 PHE A N 1
ATOM 7278 C CA . PHE A 1 876 ? -24.578 -140.5 -65.438 1 79.62 876 PHE A CA 1
ATOM 7279 C C . PHE A 1 876 ? -25.578 -141.625 -65.5 1 79.62 876 PHE A C 1
ATOM 7281 O O . PHE A 1 876 ? -25.438 -142.625 -64.75 1 79.62 876 PHE A O 1
ATOM 7288 N N . LYS A 1 877 ? -26.562 -141.5 -66.25 1 78.88 877 LYS A N 1
ATOM 7289 C CA . LYS A 1 877 ? -27.672 -142.5 -66.312 1 78.88 877 LYS A CA 1
ATOM 7290 C C . LYS A 1 877 ? -27.172 -143.875 -66.562 1 78.88 877 LYS A C 1
ATOM 7292 O O . LYS A 1 877 ? -27.547 -144.875 -65.875 1 78.88 877 LYS A O 1
ATOM 7297 N N . GLU A 1 878 ? -26.391 -144 -67.625 1 74.31 878 GLU A N 1
ATOM 7298 C CA . GLU A 1 878 ? -25.922 -145.375 -68 1 74.31 878 GLU A CA 1
ATOM 7299 C C . GLU A 1 878 ? -25.062 -146 -66.938 1 74.31 878 GLU A C 1
ATOM 7301 O O . GLU A 1 878 ? -25.188 -147.125 -66.625 1 74.31 878 GLU A O 1
ATOM 7306 N N . ILE A 1 879 ? -24.266 -145.25 -66.375 1 77.38 879 ILE A N 1
ATOM 7307 C CA . ILE A 1 879 ? -23.391 -145.75 -65.312 1 77.38 879 ILE A CA 1
ATOM 7308 C C . ILE A 1 879 ? -24.219 -146 -64.062 1 77.38 879 ILE A C 1
ATOM 7310 O O . ILE A 1 879 ? -23.984 -147.125 -63.406 1 77.38 879 ILE A O 1
ATOM 7314 N N . ALA A 1 880 ? -25.156 -145.25 -63.688 1 80.94 880 ALA A N 1
ATOM 7315 C CA . ALA A 1 880 ? -26.062 -145.5 -62.562 1 80.94 880 ALA A CA 1
ATOM 7316 C C . ALA A 1 880 ? -26.844 -146.875 -62.781 1 80.94 880 ALA A C 1
ATOM 7318 O O . ALA A 1 880 ? -27.016 -147.625 -61.875 1 80.94 880 ALA A O 1
ATOM 7319 N N . LEU A 1 881 ? -27.172 -147 -64.062 1 79.94 881 LEU A N 1
ATOM 7320 C CA . LEU A 1 881 ? -27.922 -148.25 -64.375 1 79.94 881 LEU A CA 1
ATOM 7321 C C . LEU A 1 881 ? -27.047 -149.5 -64.25 1 79.94 881 LEU A C 1
ATOM 7323 O O . LEU A 1 881 ? -27.516 -150.5 -63.75 1 79.94 881 LEU A O 1
ATOM 7327 N N . GLN A 1 882 ? -25.906 -149.375 -64.562 1 78.62 882 GLN A N 1
ATOM 7328 C CA . GLN A 1 882 ? -24.969 -150.5 -64.375 1 78.62 882 GLN A CA 1
ATOM 7329 C C . GLN A 1 882 ? -24.812 -150.875 -62.906 1 78.62 882 GLN A C 1
ATOM 7331 O O . GLN A 1 882 ? -24.609 -152 -62.562 1 78.62 882 GLN A O 1
ATOM 7336 N N . ASN A 1 883 ? -24.953 -149.875 -62.062 1 82.5 883 ASN A N 1
ATOM 7337 C CA . ASN A 1 883 ? -24.875 -150.125 -60.625 1 82.5 883 ASN A CA 1
ATOM 7338 C C . ASN A 1 883 ? -26.266 -150.375 -60 1 82.5 883 ASN A C 1
ATOM 7340 O O . ASN A 1 883 ? -26.422 -150.375 -58.781 1 82.5 883 ASN A O 1
ATOM 7344 N N . GLN A 1 884 ? -27.312 -150.625 -61.031 1 86.06 884 GLN A N 1
ATOM 7345 C CA . GLN A 1 884 ? -28.703 -150.75 -60.625 1 86.06 884 GLN A CA 1
ATOM 7346 C C . GLN A 1 884 ? -29.188 -149.625 -59.719 1 86.06 884 GLN A C 1
ATOM 7348 O O . GLN A 1 884 ? -29.859 -149.875 -58.719 1 86.06 884 GLN A O 1
ATOM 7353 N N . THR A 1 885 ? -28.734 -148.5 -60 1 89.5 885 THR A N 1
ATOM 7354 C CA . THR A 1 885 ? -29.062 -147.25 -59.25 1 89.5 885 THR A CA 1
ATOM 7355 C C . THR A 1 885 ? -29.906 -146.25 -60.125 1 89.5 885 THR A C 1
ATOM 7357 O O . THR A 1 885 ? -29.672 -146.125 -61.312 1 89.5 885 THR A O 1
ATOM 7360 N N . VAL A 1 886 ? -30.906 -145.625 -59.594 1 89.12 886 VAL A N 1
ATOM 7361 C CA . VAL A 1 886 ? -31.75 -144.625 -60.312 1 89.12 886 VAL A CA 1
ATOM 7362 C C . VAL A 1 886 ? -31.516 -143.25 -59.781 1 89.12 886 VAL A C 1
ATOM 7364 O O . VAL A 1 886 ? -31.469 -143 -58.562 1 89.12 886 VAL A O 1
ATOM 7367 N N . ILE A 1 887 ? -31.359 -142.375 -60.594 1 90.62 887 ILE A N 1
ATOM 7368 C CA . ILE A 1 887 ? -31.203 -140.875 -60.25 1 90.62 887 ILE A CA 1
ATOM 7369 C C . ILE A 1 887 ? -32.5 -140.125 -60.5 1 90.62 887 ILE A C 1
ATOM 7371 O O . ILE A 1 887 ? -33.062 -140.25 -61.594 1 90.62 887 ILE A O 1
ATOM 7375 N N . TYR A 1 888 ? -33.094 -139.375 -59.5 1 92.88 888 TYR A N 1
ATOM 7376 C CA . TYR A 1 888 ? -34.312 -138.625 -59.594 1 92.88 888 TYR A CA 1
ATOM 7377 C C . TYR A 1 888 ? -34.031 -137.125 -59.531 1 92.88 888 TYR A C 1
ATOM 7379 O O . TYR A 1 888 ? -33.25 -136.75 -58.688 1 92.88 888 TYR A O 1
ATOM 7387 N N . ASN A 1 889 ? -34.438 -136.375 -60.438 1 92.19 889 ASN A N 1
ATOM 7388 C CA . ASN A 1 889 ? -34.438 -135 -60.406 1 92.19 889 ASN A CA 1
ATOM 7389 C C . ASN A 1 889 ? -35.75 -134.375 -59.906 1 92.19 889 ASN A C 1
ATOM 7391 O O . ASN A 1 889 ? -36.688 -134.25 -60.688 1 92.19 889 ASN A O 1
ATOM 7395 N N . ASN A 1 890 ? -35.906 -134.125 -58.625 1 91.56 890 ASN A N 1
ATOM 7396 C CA . ASN A 1 890 ? -37.094 -133.5 -58 1 91.56 890 ASN A CA 1
ATOM 7397 C C . ASN A 1 890 ? -36.969 -132 -57.844 1 91.56 890 ASN A C 1
ATOM 7399 O O . ASN A 1 890 ? -37.594 -131.375 -56.938 1 91.56 890 ASN A O 1
ATOM 7403 N N . SER A 1 891 ? -36.125 -131.375 -58.625 1 89.19 891 SER A N 1
ATOM 7404 C CA . SER A 1 891 ?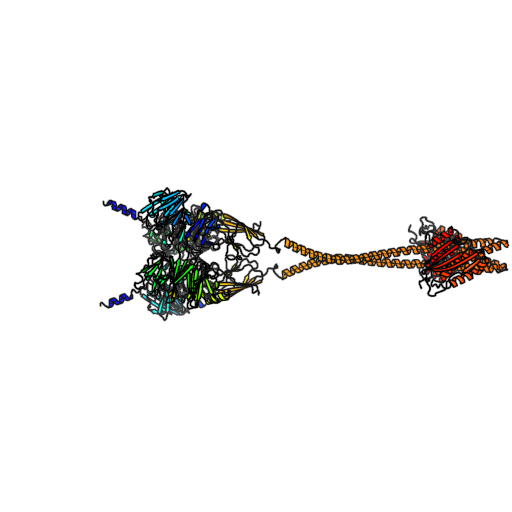 -35.906 -130 -58.5 1 89.19 891 SER A CA 1
ATOM 7405 C C . SER A 1 891 ? -37.094 -129.25 -59.062 1 89.19 891 SER A C 1
ATOM 7407 O O . SER A 1 891 ? -37.781 -129.625 -59.969 1 89.19 891 SER A O 1
ATOM 7409 N N . GLU A 1 892 ? -37.344 -128 -58.531 1 86.19 892 GLU A N 1
ATOM 7410 C CA . GLU A 1 892 ? -38.375 -127.125 -59.031 1 86.19 892 GLU A CA 1
ATOM 7411 C C . GLU A 1 892 ? -38.062 -126.688 -60.469 1 86.19 892 GLU A C 1
ATOM 7413 O O . GLU A 1 892 ? -36.938 -126.312 -60.75 1 86.19 892 GLU A O 1
ATOM 7418 N N . LYS A 1 893 ? -39 -126.688 -61.438 1 83.69 893 LYS A N 1
ATOM 7419 C CA . LYS A 1 893 ? -38.781 -126.438 -62.875 1 83.69 893 LYS A CA 1
ATOM 7420 C C . LYS A 1 893 ? -38.688 -124.938 -63.125 1 83.69 893 LYS A C 1
ATOM 7422 O O . LYS A 1 893 ? -38.125 -124.5 -64.125 1 83.69 893 LYS A O 1
ATOM 7427 N N . ASN A 1 894 ? -39 -124.125 -62.188 1 84.94 894 ASN A N 1
ATOM 7428 C CA . ASN A 1 894 ? -39.125 -122.688 -62.469 1 84.94 894 ASN A CA 1
ATOM 7429 C C . ASN A 1 894 ? -38.031 -121.875 -61.781 1 84.94 894 ASN A C 1
ATOM 7431 O O . ASN A 1 894 ? -38.125 -120.688 -61.656 1 84.94 894 ASN A O 1
ATOM 7435 N N . ILE A 1 895 ? -36.938 -122.375 -61.344 1 88.12 895 ILE A N 1
ATOM 7436 C CA . ILE A 1 895 ? -35.875 -121.625 -60.656 1 88.12 895 ILE A CA 1
ATOM 7437 C C . ILE A 1 895 ? -34.875 -121.125 -61.688 1 88.12 895 ILE A C 1
ATOM 7439 O O . ILE A 1 895 ? -34.188 -121.938 -62.312 1 88.12 895 ILE A O 1
ATOM 7443 N N . LYS A 1 896 ? -34.812 -119.75 -61.875 1 87.19 896 LYS A N 1
ATOM 7444 C CA . LYS A 1 896 ? -33.844 -119.125 -62.75 1 87.19 896 LYS A CA 1
ATOM 7445 C C . LYS A 1 896 ? -32.656 -118.562 -61.938 1 87.19 896 LYS A C 1
ATOM 7447 O O . LYS A 1 896 ? -32.844 -117.938 -60.906 1 87.19 896 LYS A O 1
ATOM 7452 N N . LEU A 1 897 ? -31.406 -118.938 -62.406 1 87.19 897 LEU A N 1
ATOM 7453 C CA . LEU A 1 897 ? -30.203 -118.562 -61.656 1 87.19 897 LEU A CA 1
ATOM 7454 C C . LEU A 1 897 ? -29.297 -117.688 -62.562 1 87.19 897 LEU A C 1
ATOM 7456 O O . LEU A 1 897 ? -29.266 -117.875 -63.781 1 87.19 897 LEU A O 1
ATOM 7460 N N . GLN A 1 898 ? -28.734 -116.75 -62 1 87.25 898 GLN A N 1
ATOM 7461 C CA . GLN A 1 898 ? -27.703 -115.938 -62.656 1 87.25 898 GLN A CA 1
ATOM 7462 C C . GLN A 1 898 ? -26.312 -116.312 -62.156 1 87.25 898 GLN A C 1
ATOM 7464 O O . GLN A 1 898 ? -25.328 -115.688 -62.531 1 87.25 898 GLN A O 1
ATOM 7469 N N . VAL A 1 899 ? -26.266 -117.312 -61.281 1 86.06 899 VAL A N 1
ATOM 7470 C CA . VAL A 1 899 ? -25 -117.812 -60.781 1 86.06 899 VAL A CA 1
ATOM 7471 C C . VAL A 1 899 ? -24.172 -118.375 -61.938 1 86.06 899 VAL A C 1
ATOM 7473 O O . VAL A 1 899 ? -24.734 -118.938 -62.875 1 86.06 899 VAL A O 1
ATOM 7476 N N . ASN A 1 900 ? -22.891 -118.312 -61.969 1 82.75 900 ASN A N 1
ATOM 7477 C CA . ASN A 1 900 ? -22.031 -118.75 -63.062 1 82.75 900 ASN A CA 1
ATOM 7478 C C . ASN A 1 900 ? -22.297 -120.25 -63.375 1 82.75 900 ASN A C 1
ATOM 7480 O O . ASN A 1 900 ? -22.125 -121.125 -62.5 1 82.75 900 ASN A O 1
ATOM 7484 N N . LYS A 1 901 ? -22.781 -120.562 -64.562 1 83.88 901 LYS A N 1
ATOM 7485 C CA . LYS A 1 901 ? -23.25 -121.875 -65 1 83.88 901 LYS A CA 1
ATOM 7486 C C . LYS A 1 901 ? -22.125 -122.875 -65 1 83.88 901 LYS A C 1
ATOM 7488 O O . LYS A 1 901 ? -22.281 -124 -64.562 1 83.88 901 LYS A O 1
ATOM 7493 N N . THR A 1 902 ? -21.016 -122.438 -65.438 1 78.62 902 THR A N 1
ATOM 7494 C CA . THR A 1 902 ? -19.875 -123.312 -65.562 1 78.62 902 THR A CA 1
ATOM 7495 C C . THR A 1 902 ? -19.391 -123.812 -64.25 1 78.62 902 THR A C 1
ATOM 7497 O O . THR A 1 902 ? -19.109 -125 -64.062 1 78.62 902 THR A O 1
ATOM 7500 N N . ILE A 1 903 ? -19.359 -123 -63.219 1 80.31 903 ILE A N 1
ATOM 7501 C CA . ILE A 1 903 ? -18.938 -123.375 -61.875 1 80.31 903 ILE A CA 1
ATOM 7502 C C . ILE A 1 903 ? -19.953 -124.312 -61.25 1 80.31 903 ILE A C 1
ATOM 7504 O O . ILE A 1 903 ? -19.578 -125.375 -60.688 1 80.31 903 ILE A O 1
ATOM 7508 N N . LEU A 1 904 ? -21.141 -123.938 -61.344 1 85.12 904 LEU A N 1
ATOM 7509 C CA . LEU A 1 904 ? -22.188 -124.75 -60.75 1 85.12 904 LEU A CA 1
ATOM 7510 C C . LEU A 1 904 ? -22.219 -126.125 -61.438 1 85.12 904 LEU A C 1
ATOM 7512 O O . LEU A 1 904 ? -22.438 -127.188 -60.75 1 85.12 904 LEU A O 1
ATOM 7516 N N . MET A 1 905 ? -22.016 -126.188 -62.75 1 81.88 905 MET A N 1
ATOM 7517 C CA . MET A 1 905 ? -21.984 -127.5 -63.469 1 81.88 905 MET A CA 1
ATOM 7518 C C . MET A 1 905 ? -20.875 -128.375 -62.938 1 81.88 905 MET A C 1
ATOM 7520 O O . MET A 1 905 ? -21.078 -129.625 -62.781 1 81.88 905 MET A O 1
ATOM 7524 N N . VAL A 1 906 ? -19.781 -127.812 -62.625 1 78.75 906 VAL A N 1
ATOM 7525 C CA . VAL A 1 906 ? -18.656 -128.625 -62.094 1 78.75 906 VAL A CA 1
ATOM 7526 C C . VAL A 1 906 ? -18.984 -129.125 -60.719 1 78.75 906 VAL A C 1
ATOM 7528 O O . VAL A 1 906 ? -18.719 -130.25 -60.406 1 78.75 906 VAL A O 1
ATOM 7531 N N . ILE A 1 907 ? -19.562 -128.25 -59.812 1 84.5 907 ILE A N 1
ATOM 7532 C CA . ILE A 1 907 ? -19.953 -128.625 -58.469 1 84.5 907 ILE A CA 1
ATOM 7533 C C . ILE A 1 907 ? -20.938 -129.875 -58.531 1 84.5 907 ILE A C 1
ATOM 7535 O O . ILE A 1 907 ? -20.734 -130.875 -57.875 1 84.5 907 ILE A O 1
ATOM 7539 N N . ILE A 1 908 ? -21.953 -129.625 -59.344 1 85.94 908 ILE A N 1
ATOM 7540 C CA . ILE A 1 908 ? -23 -130.625 -59.438 1 85.94 908 ILE A CA 1
ATOM 7541 C C . ILE A 1 908 ? -22.438 -132 -60.031 1 85.94 908 ILE A C 1
ATOM 7543 O O . ILE A 1 908 ? -22.734 -133 -59.562 1 85.94 908 ILE A O 1
ATOM 7547 N N . HIS A 1 909 ? -21.641 -131.875 -61 1 80.19 909 HIS A N 1
ATOM 7548 C CA . HIS A 1 909 ? -21 -133 -61.625 1 80.19 909 HIS A CA 1
ATOM 7549 C C . HIS A 1 909 ? -20.25 -133.75 -60.594 1 80.19 909 HIS A C 1
ATOM 7551 O O . HIS A 1 909 ? -20.438 -135 -60.531 1 80.19 909 HIS A O 1
ATOM 7557 N N . ASN A 1 910 ? -19.453 -133.25 -59.781 1 78.5 910 ASN A N 1
ATOM 7558 C CA . ASN A 1 910 ? -18.641 -134 -58.781 1 78.5 910 ASN A CA 1
ATOM 7559 C C . ASN A 1 910 ? -19.484 -134.625 -57.719 1 78.5 910 ASN A C 1
ATOM 7561 O O . ASN A 1 910 ? -19.188 -135.75 -57.25 1 78.5 910 ASN A O 1
ATOM 7565 N N . LEU A 1 911 ? -20.484 -133.875 -57.312 1 87.94 911 LEU A N 1
ATOM 7566 C CA . LEU A 1 911 ? -21.359 -134.5 -56.25 1 87.94 911 LEU A CA 1
ATOM 7567 C C . LEU A 1 911 ? -22.172 -135.625 -56.75 1 87.94 911 LEU A C 1
ATOM 7569 O O . LEU A 1 911 ? -22.328 -136.625 -56.062 1 87.94 911 LEU A O 1
ATOM 7573 N N . ILE A 1 912 ? -22.703 -135.5 -58.031 1 85 912 ILE A N 1
ATOM 7574 C CA . ILE A 1 912 ? -23.453 -136.625 -58.625 1 85 912 ILE A CA 1
ATOM 7575 C C . ILE A 1 912 ? -22.5 -137.875 -58.906 1 85 912 ILE A C 1
ATOM 7577 O O . ILE A 1 912 ? -22.844 -139 -58.656 1 85 912 ILE A O 1
ATOM 7581 N N . ASP A 1 913 ? -21.328 -137.5 -59.438 1 79.75 913 ASP A N 1
ATOM 7582 C CA . ASP A 1 913 ? -20.297 -138.5 -59.656 1 79.75 913 ASP A CA 1
ATOM 7583 C C . ASP A 1 913 ? -20 -139.25 -58.406 1 79.75 913 ASP A C 1
ATOM 7585 O O . ASP A 1 913 ? -19.984 -140.5 -58.406 1 79.75 913 ASP A O 1
ATOM 7589 N N . ASN A 1 914 ? -19.844 -138.625 -57.25 1 80.38 914 ASN A N 1
ATOM 7590 C CA . ASN A 1 914 ? -19.594 -139.25 -55.969 1 80.38 914 ASN A CA 1
ATOM 7591 C C . ASN A 1 914 ? -20.781 -140.125 -55.5 1 80.38 914 ASN A C 1
ATOM 7593 O O . ASN A 1 914 ? -20.594 -141.25 -54.969 1 80.38 914 ASN A O 1
ATOM 7597 N N . ALA A 1 915 ? -21.938 -139.625 -55.656 1 86.31 915 ALA A N 1
ATOM 7598 C CA . ALA A 1 915 ? -23.156 -140.375 -55.25 1 86.31 915 ALA A CA 1
ATOM 7599 C C . ALA A 1 915 ? -23.328 -141.625 -56.062 1 86.31 915 ALA A C 1
ATOM 7601 O O . ALA A 1 915 ? -23.656 -142.625 -55.531 1 86.31 915 ALA A O 1
ATOM 7602 N N . VAL A 1 916 ? -23.031 -141.5 -57.375 1 83.88 916 VAL A N 1
ATOM 7603 C CA . VAL A 1 916 ? -23.219 -142.75 -58.281 1 83.88 916 VAL A CA 1
ATOM 7604 C C . VAL A 1 916 ? -22.156 -143.75 -58 1 83.88 916 VAL A C 1
ATOM 7606 O O . VAL A 1 916 ? -22.453 -145 -57.938 1 83.88 916 VAL A O 1
ATOM 7609 N N . LYS A 1 917 ? -21 -143.25 -57.75 1 79.81 917 LYS A N 1
ATOM 7610 C CA . LYS A 1 917 ? -19.859 -144.125 -57.5 1 79.81 917 LYS A CA 1
ATOM 7611 C C . LYS A 1 917 ? -20.062 -145 -56.188 1 79.81 917 LYS A C 1
ATOM 7613 O O . LYS A 1 917 ? -19.609 -146.125 -56.062 1 79.81 917 LYS A O 1
ATOM 7618 N N . ASN A 1 918 ? -20.766 -144.375 -55.25 1 84.06 918 ASN A N 1
ATOM 7619 C CA . ASN A 1 918 ? -20.844 -145 -53.938 1 84.06 918 ASN A CA 1
ATOM 7620 C C . ASN A 1 918 ? -22.234 -145.5 -53.625 1 84.06 918 ASN A C 1
ATOM 7622 O O . ASN A 1 918 ? -22.562 -145.75 -52.469 1 84.06 918 ASN A O 1
ATOM 7626 N N . THR A 1 919 ? -23.156 -145.625 -54.688 1 85 919 THR A N 1
ATOM 7627 C CA . THR A 1 919 ? -24.5 -146.125 -54.531 1 85 919 THR A CA 1
ATOM 7628 C C . THR A 1 919 ? -24.703 -147.375 -55.438 1 85 919 THR A C 1
ATOM 7630 O O . THR A 1 919 ? -24.484 -147.25 -56.656 1 85 919 THR A O 1
ATOM 7633 N N . TYR A 1 920 ? -24.938 -148.375 -54.875 1 85.06 920 TYR A N 1
ATOM 7634 C CA . TYR A 1 920 ? -25.234 -149.625 -55.562 1 85.06 920 TYR A CA 1
ATOM 7635 C C . TYR A 1 920 ? -26.641 -150.125 -55.25 1 85.06 920 TYR A C 1
ATOM 7637 O O . TYR A 1 920 ? -27 -150.25 -54.062 1 85.06 920 TYR A O 1
ATOM 7645 N N . GLU A 1 921 ? -27.422 -150.625 -56.312 1 86.94 921 GLU A N 1
ATOM 7646 C CA . GLU A 1 921 ? -28.797 -151.125 -56.156 1 86.94 921 GLU A CA 1
ATOM 7647 C C . GLU A 1 921 ? -29.609 -150.125 -55.312 1 86.94 921 GLU A C 1
ATOM 7649 O O . GLU A 1 921 ? -30.281 -150.5 -54.375 1 86.94 921 GLU A O 1
ATOM 7654 N N . GLY A 1 922 ? -29.391 -148.875 -55.594 1 90.12 922 GLY A N 1
ATOM 7655 C CA . GLY A 1 922 ? -30.031 -147.875 -54.781 1 90.12 922 GLY A CA 1
ATOM 7656 C C . GLY A 1 922 ? -30.562 -146.625 -55.562 1 90.12 922 GLY A C 1
ATOM 7657 O O . GLY A 1 922 ? -30.875 -146.75 -56.75 1 90.12 922 GLY A O 1
ATOM 7658 N N . GLU A 1 923 ? -30.875 -145.5 -54.812 1 91.31 923 GLU A N 1
ATOM 7659 C CA . GLU A 1 923 ? -31.453 -144.25 -55.406 1 91.31 923 GLU A CA 1
ATOM 7660 C C . GLU A 1 923 ? -30.672 -143 -55.031 1 91.31 923 GLU A C 1
ATOM 7662 O O . GLU A 1 923 ? -30.109 -142.875 -53.938 1 91.31 923 GLU A O 1
ATOM 7667 N N . ILE A 1 924 ? -30.609 -142.125 -55.906 1 92.06 924 ILE A N 1
ATOM 7668 C CA . ILE A 1 924 ? -30.047 -140.75 -55.688 1 92.06 924 ILE A CA 1
ATOM 7669 C C . ILE A 1 924 ? -31.094 -139.75 -55.969 1 92.06 924 ILE A C 1
ATOM 7671 O O . ILE A 1 924 ? -31.672 -139.625 -57.062 1 92.06 924 ILE A O 1
ATOM 7675 N N . MET A 1 925 ? -31.422 -138.875 -55 1 94 925 MET A N 1
ATOM 7676 C CA . MET A 1 925 ? -32.438 -137.75 -55.156 1 94 925 MET A CA 1
ATOM 7677 C C . MET A 1 925 ? -31.781 -136.375 -55.156 1 94 925 MET A C 1
ATOM 7679 O O . MET A 1 925 ? -30.984 -136.125 -54.25 1 94 925 MET A O 1
ATOM 7683 N N . ILE A 1 926 ? -32.031 -135.625 -56.125 1 93 926 ILE A N 1
ATOM 7684 C CA . ILE A 1 926 ? -31.547 -134.25 -56.219 1 93 926 ILE A CA 1
ATOM 7685 C C . ILE A 1 926 ? -32.75 -133.25 -56.188 1 93 926 ILE A C 1
ATOM 7687 O O . ILE A 1 926 ? -33.719 -133.5 -56.906 1 93 926 ILE A O 1
ATOM 7691 N N . SER A 1 927 ? -32.781 -132.375 -55.25 1 93.44 927 SER A N 1
ATOM 7692 C CA . SER A 1 927 ? -33.844 -131.375 -55.156 1 93.44 927 SER A CA 1
ATOM 7693 C C . SER A 1 927 ? -33.25 -130 -55 1 93.44 927 SER A C 1
ATOM 7695 O O . SER A 1 927 ? -32.156 -129.875 -54.469 1 93.44 927 SER A O 1
ATOM 7697 N N . THR A 1 928 ? -33.844 -129.125 -55.562 1 92.19 928 THR A N 1
ATOM 7698 C CA . THR A 1 928 ? -33.438 -127.688 -55.438 1 92.19 928 THR A CA 1
ATOM 7699 C C . THR A 1 928 ? -34.625 -126.812 -54.969 1 92.19 928 THR A C 1
ATOM 7701 O O . THR A 1 928 ? -35.75 -127.062 -55.344 1 92.19 928 THR A O 1
ATOM 7704 N N . SER A 1 929 ? -34.406 -125.875 -54.031 1 88.94 929 SER A N 1
ATOM 7705 C CA . SER A 1 929 ? -35.406 -124.938 -53.562 1 88.94 929 SER A CA 1
ATOM 7706 C C . SER A 1 929 ? -34.781 -123.562 -53.344 1 88.94 929 SER A C 1
ATOM 7708 O O . SER A 1 929 ? -33.562 -123.438 -53.219 1 88.94 929 SER A O 1
ATOM 7710 N N . THR A 1 930 ? -35.469 -122.5 -53.562 1 86.5 930 THR A N 1
ATOM 7711 C CA . THR A 1 930 ? -35 -121.125 -53.25 1 86.5 930 THR A CA 1
ATOM 7712 C C . THR A 1 930 ? -35.656 -120.625 -52 1 86.5 930 THR A C 1
ATOM 7714 O O . THR A 1 930 ? -36.875 -120.75 -51.812 1 86.5 930 THR A O 1
ATOM 7717 N N . LYS A 1 931 ? -34.812 -120.188 -50.906 1 81.56 931 LYS A N 1
ATOM 7718 C CA . LYS A 1 931 ? -35.344 -119.562 -49.688 1 81.56 931 LYS A CA 1
ATOM 7719 C C . LYS A 1 931 ? -34.562 -118.312 -49.344 1 81.56 931 LYS A C 1
ATOM 7721 O O . LYS A 1 931 ? -33.344 -118.375 -49.219 1 81.56 931 LYS A O 1
ATOM 7726 N N . ASP A 1 932 ? -35.188 -117.188 -49.156 1 80.94 932 ASP A N 1
ATOM 7727 C CA . ASP A 1 932 ? -34.625 -115.938 -48.719 1 80.94 932 ASP A CA 1
ATOM 7728 C C . ASP A 1 932 ? -33.375 -115.562 -49.5 1 80.94 932 ASP A C 1
ATOM 7730 O O . ASP A 1 932 ? -32.344 -115.25 -48.938 1 80.94 932 ASP A O 1
ATOM 7734 N N . SER A 1 933 ? -33.406 -115.562 -50.938 1 83.38 933 SER A N 1
ATOM 7735 C CA . SER A 1 933 ? -32.375 -115.188 -51.906 1 83.38 933 SER A CA 1
ATOM 7736 C C . SER A 1 933 ? -31.203 -116.125 -51.844 1 83.38 933 SER A C 1
ATOM 7738 O O . SER A 1 933 ? -30.078 -115.75 -52.188 1 83.38 933 SER A O 1
ATOM 7740 N N . LEU A 1 934 ? -31.531 -117.375 -51.344 1 87.5 934 LEU A N 1
ATOM 7741 C CA . LEU A 1 934 ? -30.547 -118.438 -51.312 1 87.5 934 LEU A CA 1
ATOM 7742 C C . LEU A 1 934 ? -31.016 -119.625 -52.125 1 87.5 934 LEU A C 1
ATOM 7744 O O . LEU A 1 934 ? -32.156 -120.062 -52 1 87.5 934 LEU A O 1
ATOM 7748 N N . LEU A 1 935 ? -30.219 -120.062 -52.938 1 90.81 935 LEU A N 1
ATOM 7749 C CA . LEU A 1 935 ? -30.438 -121.312 -53.625 1 90.81 935 LEU A CA 1
ATOM 7750 C C . LEU A 1 935 ? -30 -122.5 -52.781 1 90.81 935 LEU A C 1
ATOM 7752 O O . LEU A 1 935 ? -28.859 -122.562 -52.312 1 90.81 935 LEU A O 1
ATOM 7756 N N . LEU A 1 936 ? -30.875 -123.438 -52.5 1 91.81 936 LEU A N 1
ATOM 7757 C CA . LEU A 1 936 ? -30.578 -124.625 -51.75 1 91.81 936 LEU A CA 1
ATOM 7758 C C . LEU A 1 936 ? -30.594 -125.875 -52.656 1 91.81 936 LEU A C 1
ATOM 7760 O O . LEU A 1 936 ? -31.562 -126.062 -53.406 1 91.81 936 LEU A O 1
ATOM 7764 N N . ILE A 1 937 ? -29.531 -126.625 -52.719 1 91.94 937 ILE A N 1
ATOM 7765 C CA . ILE A 1 937 ? -29.438 -127.875 -53.469 1 91.94 937 ILE A CA 1
ATOM 7766 C C . ILE A 1 937 ? -29.203 -129 -52.531 1 91.94 937 ILE A C 1
ATOM 7768 O O . ILE A 1 937 ? -28.297 -129 -51.688 1 91.94 937 ILE A O 1
ATOM 7772 N N . HIS A 1 938 ? -30.062 -130.125 -52.594 1 92.44 938 HIS A N 1
ATOM 7773 C CA . HIS A 1 938 ? -29.938 -131.25 -51.812 1 92.44 938 HIS A CA 1
ATOM 7774 C C . HIS A 1 938 ? -29.625 -132.5 -52.688 1 92.44 938 HIS A C 1
ATOM 7776 O O . HIS A 1 938 ? -30.281 -132.75 -53.719 1 92.44 938 HIS A O 1
ATOM 7782 N N . ILE A 1 939 ? -28.594 -133.25 -52.406 1 91.81 939 ILE A N 1
ATOM 7783 C CA . ILE A 1 939 ? -28.266 -134.5 -53.031 1 91.81 939 ILE A CA 1
ATOM 7784 C C . ILE A 1 939 ? -28.203 -135.625 -52 1 91.81 939 ILE A C 1
ATOM 7786 O O . ILE A 1 939 ? -27.359 -135.5 -51.094 1 91.81 939 ILE A O 1
ATOM 7790 N N . ILE A 1 940 ? -29.141 -136.5 -52.062 1 91.19 940 ILE A N 1
ATOM 7791 C CA . ILE A 1 940 ? -29.297 -137.625 -51.094 1 91.19 940 ILE A CA 1
ATOM 7792 C C . ILE A 1 940 ? -29.094 -138.875 -51.781 1 91.19 940 ILE A C 1
ATOM 7794 O O . ILE A 1 940 ? -29.766 -139.25 -52.75 1 91.19 940 ILE A O 1
ATOM 7798 N N . ASP A 1 941 ? -28.156 -139.625 -51.281 1 90.25 941 ASP A N 1
ATOM 7799 C CA . ASP A 1 941 ? -27.953 -141 -51.781 1 90.25 941 ASP A CA 1
ATOM 7800 C C . ASP A 1 941 ? -28.188 -142.125 -50.688 1 90.25 941 ASP A C 1
ATOM 7802 O O . ASP A 1 941 ? -28.188 -141.75 -49.5 1 90.25 941 ASP A O 1
ATOM 7806 N N . ASN A 1 942 ? -28.562 -143.25 -50.906 1 88.88 942 ASN A N 1
ATOM 7807 C CA . ASN A 1 942 ? -28.688 -144.375 -49.938 1 88.88 942 ASN A CA 1
ATOM 7808 C C . ASN A 1 942 ? -27.625 -145.5 -50.156 1 88.88 942 ASN A C 1
ATOM 7810 O O . ASN A 1 942 ? -27.922 -146.625 -50.031 1 88.88 942 ASN A O 1
ATOM 7814 N N . GLY A 1 943 ? -26.406 -145 -50.531 1 88.5 943 GLY A N 1
ATOM 7815 C CA . GLY A 1 943 ? -25.312 -145.875 -50.781 1 88.5 943 GLY A CA 1
ATOM 7816 C C . GLY A 1 943 ? -24.578 -146.25 -49.531 1 88.5 943 GLY A C 1
ATOM 7817 O O . GLY A 1 943 ? -25.172 -146.375 -48.469 1 88.5 943 GLY A O 1
ATOM 7818 N N . ILE A 1 944 ? -23.281 -146.5 -49.594 1 86.5 944 ILE A N 1
ATOM 7819 C CA . ILE A 1 944 ? -22.469 -147 -48.531 1 86.5 944 ILE A CA 1
ATOM 7820 C C . ILE A 1 944 ? -22.281 -146 -47.438 1 86.5 944 ILE A C 1
ATOM 7822 O O . ILE A 1 944 ? -21.938 -146.375 -46.312 1 86.5 944 ILE A O 1
ATOM 7826 N N . GLY A 1 945 ? -22.562 -144.75 -47.688 1 86.69 945 GLY A N 1
ATOM 7827 C CA . GLY A 1 945 ? -22.406 -143.625 -46.719 1 86.69 945 GLY A CA 1
ATOM 7828 C C . GLY A 1 945 ? -20.953 -143.25 -46.5 1 86.69 945 GLY A C 1
ATOM 7829 O O . GLY A 1 945 ? -20.047 -144 -46.844 1 86.69 945 GLY A O 1
ATOM 7830 N N . MET A 1 946 ? -20.703 -142 -46 1 81.81 946 MET A N 1
ATOM 7831 C CA . MET A 1 946 ? -19.375 -141.5 -45.656 1 81.81 946 MET A CA 1
ATOM 7832 C C . MET A 1 946 ? -19.047 -141.875 -44.188 1 81.81 946 MET A C 1
ATOM 7834 O O . MET A 1 946 ? -19.922 -141.75 -43.312 1 81.81 946 MET A O 1
ATOM 7838 N N . LYS A 1 947 ? -17.812 -142.125 -43.969 1 83.75 947 LYS A N 1
ATOM 7839 C CA . LYS A 1 947 ? -17.375 -142.375 -42.594 1 83.75 947 LYS A CA 1
ATOM 7840 C C . LYS A 1 947 ? -17.359 -141 -41.812 1 83.75 947 LYS A C 1
ATOM 7842 O O . LYS A 1 947 ? -17.156 -140 -42.406 1 83.75 947 LYS A O 1
ATOM 7847 N N . GLU A 1 948 ? -17.656 -141.375 -40.594 1 82.69 948 GLU A N 1
ATOM 7848 C CA . GLU A 1 948 ? -17.781 -140.25 -39.688 1 82.69 948 GLU A CA 1
ATOM 7849 C C . GLU A 1 948 ? -16.547 -139.375 -39.781 1 82.69 948 GLU A C 1
ATOM 7851 O O . GLU A 1 948 ? -16.641 -138.125 -39.75 1 82.69 948 GLU A O 1
ATOM 7856 N N . GLN A 1 949 ? -15.477 -140 -39.906 1 80.56 949 GLN A N 1
ATOM 7857 C CA . GLN A 1 949 ? -14.227 -139.25 -39.969 1 80.56 949 GLN A CA 1
ATOM 7858 C C . GLN A 1 949 ? -14.156 -138.375 -41.188 1 80.56 949 GLN A C 1
ATOM 7860 O O . GLN A 1 949 ? -13.633 -137.25 -41.125 1 80.56 949 GLN A O 1
ATOM 7865 N N . PHE A 1 950 ? -14.766 -138.75 -42.219 1 79.06 950 PHE A N 1
ATOM 7866 C CA . PHE A 1 950 ? -14.75 -138 -43.438 1 79.06 950 PHE A CA 1
ATOM 7867 C C . PHE A 1 950 ? -15.805 -136.875 -43.406 1 79.06 950 PHE A C 1
ATOM 7869 O O . PHE A 1 950 ? -15.562 -135.75 -43.906 1 79.06 950 PHE A O 1
ATOM 7876 N N . LEU A 1 951 ? -16.875 -137.25 -42.812 1 85.19 951 LEU A N 1
ATOM 7877 C CA . LEU A 1 951 ? -17.906 -136.25 -42.656 1 85.19 951 LEU A CA 1
ATOM 7878 C C . LEU A 1 951 ? -17.375 -135 -41.844 1 85.19 951 LEU A C 1
ATOM 7880 O O . LEU A 1 951 ? -17.562 -133.875 -42.25 1 85.19 951 LEU A O 1
ATOM 7884 N N . ASP A 1 952 ? -16.719 -135.375 -40.812 1 82.19 952 ASP A N 1
ATOM 7885 C CA . ASP A 1 952 ? -16.156 -134.375 -39.938 1 82.19 952 ASP A CA 1
ATOM 7886 C C . ASP A 1 952 ? -15.078 -133.5 -40.688 1 82.19 952 ASP A C 1
ATOM 7888 O O . ASP A 1 952 ? -15.016 -132.375 -40.531 1 82.19 952 ASP A O 1
ATOM 7892 N N . TYR A 1 953 ? -14.391 -134.125 -41.438 1 78.69 953 TYR A N 1
ATOM 7893 C CA . TYR A 1 953 ? -13.273 -133.5 -42.125 1 78.69 953 TYR A CA 1
ATOM 7894 C C . TYR A 1 953 ? -13.773 -132.5 -43.156 1 78.69 953 TYR A C 1
ATOM 7896 O O . TYR A 1 953 ? -13.32 -131.375 -43.156 1 78.69 953 TYR A O 1
ATOM 7904 N N . TYR A 1 954 ? -14.68 -132.875 -43.906 1 81.19 954 TYR A N 1
ATOM 7905 C CA . TYR A 1 954 ? -15.148 -132 -44.969 1 81.19 954 TYR A CA 1
ATOM 7906 C C . TYR A 1 954 ? -15.984 -130.875 -44.406 1 81.19 954 TYR A C 1
ATOM 7908 O O . TYR A 1 954 ? -15.914 -129.75 -44.906 1 81.19 954 TYR A O 1
ATOM 7916 N N . ASN A 1 955 ? -16.641 -131.125 -43.375 1 83.56 955 ASN A N 1
ATOM 7917 C CA . ASN A 1 955 ? -17.391 -130.125 -42.719 1 83.56 955 ASN A CA 1
ATOM 7918 C C . ASN A 1 955 ? -16.453 -129.125 -42.062 1 83.56 955 ASN A C 1
ATOM 7920 O O . ASN A 1 955 ? -16.719 -127.875 -42.062 1 83.56 955 ASN A O 1
ATOM 7924 N N . LYS A 1 956 ? -15.344 -129.5 -41.594 1 78.25 956 LYS A N 1
ATOM 7925 C CA . LYS A 1 956 ? -14.367 -128.625 -41 1 78.25 956 LYS A CA 1
ATOM 7926 C C . LYS A 1 956 ? -13.617 -127.812 -42.062 1 78.25 956 LYS A C 1
ATOM 7928 O O . LYS A 1 956 ? -13.32 -126.688 -41.875 1 78.25 956 LYS A O 1
ATOM 7933 N N . LEU A 1 957 ? -13.375 -128.375 -43.125 1 73.62 957 LEU A N 1
ATOM 7934 C CA . LEU A 1 957 ? -12.688 -127.75 -44.219 1 73.62 957 LEU A CA 1
ATOM 7935 C C . LEU A 1 957 ? -13.492 -126.562 -44.75 1 73.62 957 LEU A C 1
ATOM 7937 O O . LEU A 1 957 ? -12.93 -125.562 -45.094 1 73.62 957 LEU A O 1
ATOM 7941 N N . ASN A 1 958 ? -14.688 -126.812 -44.844 1 74.06 958 ASN A N 1
ATOM 7942 C CA . ASN A 1 958 ? -15.578 -125.688 -45.281 1 74.06 958 ASN A CA 1
ATOM 7943 C C . ASN A 1 958 ? -15.555 -124.562 -44.312 1 74.06 958 ASN A C 1
ATOM 7945 O O . ASN A 1 958 ? -15.711 -123.375 -44.719 1 74.06 958 ASN A O 1
ATOM 7949 N N . ASN A 1 959 ? -15.273 -124.688 -42.969 1 70.5 959 ASN A N 1
ATOM 7950 C CA . ASN A 1 959 ? -15.312 -123.625 -41.969 1 70.5 959 ASN A CA 1
ATOM 7951 C C . ASN A 1 959 ? -13.93 -123 -41.75 1 70.5 959 ASN A C 1
ATOM 7953 O O . ASN A 1 959 ? -13.695 -122.375 -40.75 1 70.5 959 ASN A O 1
ATOM 7957 N N . ASN A 1 960 ? -12.953 -122.938 -42.875 1 60.5 960 ASN A N 1
ATOM 7958 C CA . ASN A 1 960 ? -11.664 -122.25 -43 1 60.5 960 ASN A CA 1
ATOM 7959 C C . ASN A 1 960 ? -10.711 -122.625 -41.875 1 60.5 960 ASN A C 1
ATOM 7961 O O . ASN A 1 960 ? -9.992 -121.812 -41.344 1 60.5 960 ASN A O 1
ATOM 7965 N N . HIS A 1 961 ? -10.664 -123.875 -41.312 1 54.72 961 HIS A N 1
ATOM 7966 C CA . HIS A 1 961 ? -9.688 -124.188 -40.281 1 54.72 961 HIS A CA 1
ATOM 7967 C C . HIS A 1 961 ? -8.336 -124.5 -40.875 1 54.72 961 HIS A C 1
ATOM 7969 O O . HIS A 1 961 ? -8.25 -125.375 -41.781 1 54.72 961 HIS A O 1
ATOM 7975 N N . PRO A 1 962 ? -7.184 -123.688 -40.781 1 49.81 962 PRO A N 1
ATOM 7976 C CA . PRO A 1 962 ? -5.855 -123.688 -41.406 1 49.81 962 PRO A CA 1
ATOM 7977 C C . PRO A 1 962 ? -5.234 -125.062 -41.406 1 49.81 962 PRO A C 1
ATOM 7979 O O . PRO A 1 962 ? -4.395 -125.375 -42.25 1 49.81 962 PRO A O 1
ATOM 7982 N N . ASP A 1 963 ? -5.41 -125.875 -40.344 1 46.84 963 ASP A N 1
ATOM 7983 C CA . ASP A 1 963 ? -4.496 -126.938 -40.031 1 46.84 963 ASP A CA 1
ATOM 7984 C C . ASP A 1 963 ? -4.738 -128.125 -40.938 1 46.84 963 ASP A C 1
ATOM 7986 O O . ASP A 1 963 ? -4.266 -129.25 -40.625 1 46.84 963 ASP A O 1
ATOM 7990 N N . THR A 1 964 ? -5.602 -128.25 -41.906 1 49.16 964 THR A N 1
ATOM 7991 C CA . THR A 1 964 ? -5.852 -129.625 -42.375 1 49.16 964 THR A CA 1
ATOM 7992 C C . THR A 1 964 ? -5.109 -129.875 -43.688 1 49.16 964 THR A C 1
ATOM 7994 O O . THR A 1 964 ? -5.52 -129.375 -44.75 1 49.16 964 THR A O 1
ATOM 7997 N N . THR A 1 965 ? -3.834 -130 -43.75 1 47.91 965 THR A N 1
ATOM 7998 C CA . THR A 1 965 ? -2.994 -130.375 -44.875 1 47.91 965 THR A CA 1
ATOM 7999 C C . THR A 1 965 ? -3.314 -131.875 -45.281 1 47.91 965 THR A C 1
ATOM 8001 O O . THR A 1 965 ? -2.572 -132.75 -44.969 1 47.91 965 THR A O 1
ATOM 8004 N N . SER A 1 966 ? -4.488 -132.375 -45.406 1 50.62 966 SER A N 1
ATOM 8005 C CA . SER A 1 966 ? -4.625 -133.875 -45.625 1 50.62 966 SER A CA 1
ATOM 8006 C C . SER A 1 966 ? -4.457 -134.125 -47.094 1 50.62 966 SER A C 1
ATOM 8008 O O . SER A 1 966 ? -4.719 -133.375 -47.969 1 50.62 966 SER A O 1
ATOM 8010 N N . SER A 1 967 ? -3.881 -135.375 -47.438 1 54.06 967 SER A N 1
ATOM 8011 C CA . SER A 1 967 ? -3.559 -136 -48.688 1 54.06 967 SER A CA 1
ATOM 8012 C C . SER A 1 967 ? -4.805 -136.125 -49.562 1 54.06 967 SER A C 1
ATOM 8014 O O . SER A 1 967 ? -5.852 -136.625 -49.062 1 54.06 967 SER A O 1
ATOM 8016 N N . PHE A 1 968 ? -4.82 -135.5 -50.781 1 54.94 968 PHE A N 1
ATOM 8017 C CA . PHE A 1 968 ? -5.902 -135.625 -51.75 1 54.94 968 PHE A CA 1
ATOM 8018 C C . PHE A 1 968 ? -6.098 -137.125 -52.062 1 54.94 968 PHE A C 1
ATOM 8020 O O . PHE A 1 968 ? -7.098 -137.5 -52.688 1 54.94 968 PHE A O 1
ATOM 8027 N N . LYS A 1 969 ? -5.039 -138 -51.75 1 51.62 969 LYS A N 1
ATOM 8028 C CA . LYS A 1 969 ? -5.07 -139.5 -52.062 1 51.62 969 LYS A CA 1
ATOM 8029 C C . LYS A 1 969 ? -6.258 -140.125 -51.406 1 51.62 969 LYS A C 1
ATOM 8031 O O . LYS A 1 969 ? -6.906 -141 -52.031 1 51.62 969 LYS A O 1
ATOM 8036 N N . THR A 1 970 ? -6.387 -140 -50.156 1 54.53 970 THR A N 1
ATOM 8037 C CA . THR A 1 970 ? -7.402 -140.75 -49.406 1 54.53 970 THR A CA 1
ATOM 8038 C C . THR A 1 970 ? -8.742 -140 -49.469 1 54.53 970 THR A C 1
ATOM 8040 O O . THR A 1 970 ? -9.797 -140.625 -49.406 1 54.53 970 THR A O 1
ATOM 8043 N N . LYS A 1 971 ? -8.648 -138.625 -49.75 1 60.31 971 LYS A N 1
ATOM 8044 C CA . LYS A 1 971 ? -9.906 -138 -49.531 1 60.31 971 LYS A CA 1
ATOM 8045 C C . LYS A 1 971 ? -10.484 -137.375 -50.844 1 60.31 971 LYS A C 1
ATOM 8047 O O . LYS A 1 971 ? -11.68 -137.125 -50.906 1 60.31 971 LYS A O 1
ATOM 8052 N N . GLY A 1 972 ? -9.852 -137.75 -52 1 61.88 972 GLY A N 1
ATOM 8053 C CA . GLY A 1 972 ? -10.289 -137.375 -53.344 1 61.88 972 GLY A CA 1
ATOM 8054 C C . GLY A 1 972 ? -10.25 -135.875 -53.594 1 61.88 972 GLY A C 1
ATOM 8055 O O . GLY A 1 972 ? -10.453 -135 -52.656 1 61.88 972 GLY A O 1
ATOM 8056 N N . LEU A 1 973 ? -9.977 -135.375 -54.625 1 62.78 973 LEU A N 1
ATOM 8057 C CA . LEU A 1 973 ? -9.852 -134 -55.062 1 62.78 973 LEU A CA 1
ATOM 8058 C C . LEU A 1 973 ? -11.219 -133.375 -55.344 1 62.78 973 LEU A C 1
ATOM 8060 O O . LEU A 1 973 ? -11.406 -132.125 -55.188 1 62.78 973 LEU A O 1
ATOM 8064 N N . GLY A 1 974 ? -12.156 -134.25 -55.562 1 72.19 974 GLY A N 1
ATOM 8065 C CA . GLY A 1 974 ? -13.438 -133.875 -56.062 1 72.19 974 GLY A CA 1
ATOM 8066 C C . GLY A 1 974 ? -14.172 -133 -55.031 1 72.19 974 GLY A C 1
ATOM 8067 O O . GLY A 1 974 ? -14.594 -131.875 -55.344 1 72.19 974 GLY A O 1
ATOM 8068 N N . LEU A 1 975 ? -14.242 -133.5 -53.844 1 80.19 975 LEU A N 1
ATOM 8069 C CA . LEU A 1 975 ? -15 -132.75 -52.844 1 80.19 975 LEU A CA 1
ATOM 8070 C C . LEU A 1 975 ? -14.219 -131.5 -52.344 1 80.19 975 LEU A C 1
ATOM 8072 O O . LEU A 1 975 ? -14.812 -130.5 -51.938 1 80.19 975 LEU A O 1
ATOM 8076 N N . HIS A 1 976 ? -12.883 -131.625 -52.438 1 74 976 HIS A N 1
ATOM 8077 C CA . HIS A 1 976 ? -12.07 -130.375 -52.125 1 74 976 HIS A CA 1
ATOM 8078 C C . HIS A 1 976 ? -12.312 -129.25 -53.125 1 74 976 HIS A C 1
ATOM 8080 O O . HIS A 1 976 ? -12.414 -128.125 -52.719 1 74 976 HIS A O 1
ATOM 8086 N N . LEU A 1 977 ? -12.5 -129.625 -54.281 1 73.25 977 LEU A N 1
ATOM 8087 C CA . LEU A 1 977 ? -12.789 -128.625 -55.344 1 73.25 977 LEU A CA 1
ATOM 8088 C C . LEU A 1 977 ? -14.164 -128 -55.156 1 73.25 977 LEU A C 1
ATOM 8090 O O . LEU A 1 977 ? -14.328 -126.875 -55.344 1 73.25 977 LEU A O 1
ATOM 8094 N N . VAL A 1 978 ? -15.07 -128.875 -54.844 1 81.31 978 VAL A N 1
ATOM 8095 C CA . VAL A 1 978 ? -16.438 -128.375 -54.625 1 81.31 978 VAL A CA 1
ATOM 8096 C C . VAL A 1 978 ? -16.438 -127.375 -53.5 1 81.31 978 VAL A C 1
ATOM 8098 O O . VAL A 1 978 ? -17.031 -126.312 -53.656 1 81.31 978 VAL A O 1
ATOM 8101 N N . ILE A 1 979 ? -15.758 -127.688 -52.438 1 80.94 979 ILE A N 1
ATOM 8102 C CA . ILE A 1 979 ? -15.75 -126.75 -51.281 1 80.94 979 ILE A CA 1
ATOM 8103 C C . ILE A 1 979 ? -15.07 -125.438 -51.656 1 80.94 979 ILE A C 1
ATOM 8105 O O . ILE A 1 979 ? -15.57 -124.375 -51.344 1 80.94 979 ILE A O 1
ATOM 8109 N N . GLN A 1 980 ? -14.109 -125.5 -52.438 1 74.25 980 GLN A N 1
ATOM 8110 C CA . GLN A 1 980 ? -13.398 -124.25 -52.875 1 74.25 980 GLN A CA 1
ATOM 8111 C C . GLN A 1 980 ? -14.227 -123.438 -53.844 1 74.25 980 GLN A C 1
ATOM 8113 O O . GLN A 1 980 ? -14.266 -122.25 -53.75 1 74.25 980 GLN A O 1
ATOM 8118 N N . LEU A 1 981 ? -14.836 -124.062 -54.812 1 78.25 981 LEU A N 1
ATOM 8119 C CA . LEU A 1 981 ? -15.672 -123.375 -55.781 1 78.25 981 LEU A CA 1
ATOM 8120 C C . LEU A 1 981 ? -16.891 -122.75 -55.125 1 78.25 981 LEU A C 1
ATOM 8122 O O . LEU A 1 981 ? -17.328 -121.688 -55.5 1 78.25 981 LEU A O 1
ATOM 8126 N N . LEU A 1 982 ? -17.359 -123.5 -54.094 1 83.19 982 LEU A N 1
ATOM 8127 C CA . LEU A 1 982 ? -18.5 -122.938 -53.375 1 83.19 982 LEU A CA 1
ATOM 8128 C C . LEU A 1 982 ? -18.078 -121.688 -52.594 1 83.19 982 LEU A C 1
ATOM 8130 O O . LEU A 1 982 ? -18.844 -120.688 -52.531 1 83.19 982 LEU A O 1
ATOM 8134 N N . LYS A 1 983 ? -16.891 -121.688 -52.094 1 78.88 983 LYS A N 1
ATOM 8135 C CA . LYS A 1 983 ? -16.391 -120.5 -51.438 1 78.88 983 LYS A CA 1
ATOM 8136 C C . LYS A 1 983 ? -16.281 -119.312 -52.406 1 78.88 983 LYS A C 1
ATOM 8138 O O . LYS A 1 983 ? -16.609 -118.188 -52.062 1 78.88 983 LYS A O 1
ATOM 8143 N N . LYS A 1 984 ? -16.016 -119.5 -53.594 1 77.19 984 LYS A N 1
ATOM 8144 C CA . LYS A 1 984 ? -15.961 -118.5 -54.625 1 77.19 984 LYS A CA 1
ATOM 8145 C C . LYS A 1 984 ? -17.344 -117.938 -54.938 1 77.19 984 LYS A C 1
ATOM 8147 O O . LYS A 1 984 ? -17.5 -116.75 -55.281 1 77.19 984 LYS A O 1
ATOM 8152 N N . LEU A 1 985 ? -18.328 -118.812 -54.812 1 81.5 985 LEU A N 1
ATOM 8153 C CA . LEU A 1 985 ? -19.719 -118.438 -55.031 1 81.5 985 LEU A CA 1
ATOM 8154 C C . LEU A 1 985 ? -20.344 -117.875 -53.75 1 81.5 985 LEU A C 1
ATOM 8156 O O . LEU A 1 985 ? -21.547 -117.562 -53.719 1 81.5 985 LEU A O 1
ATOM 8160 N N . ASN A 1 986 ? -19.438 -117.625 -52.688 1 82.31 986 ASN A N 1
ATOM 8161 C CA . ASN A 1 986 ? -19.891 -117.25 -51.344 1 82.31 986 ASN A CA 1
ATOM 8162 C C . ASN A 1 986 ? -20.953 -118.188 -50.812 1 82.31 986 ASN A C 1
ATOM 8164 O O . ASN A 1 986 ? -21.906 -117.812 -50.156 1 82.31 986 ASN A O 1
ATOM 8168 N N . GLY A 1 987 ? -20.828 -119.5 -51.219 1 85.19 987 GLY A N 1
ATOM 8169 C CA . GLY A 1 987 ? -21.766 -120.562 -50.781 1 85.19 987 GLY A CA 1
ATOM 8170 C C . GLY A 1 987 ? -21.219 -121.438 -49.688 1 85.19 987 GLY A C 1
ATOM 8171 O O . GLY A 1 987 ? -20.094 -121.25 -49.219 1 85.19 987 GLY A O 1
ATOM 8172 N N . ASN A 1 988 ? -22.078 -122.312 -49.156 1 86.94 988 ASN A N 1
ATOM 8173 C CA . ASN A 1 988 ? -21.75 -123.188 -48.094 1 86.94 988 ASN A CA 1
ATOM 8174 C C . ASN A 1 988 ? -22.172 -124.625 -48.438 1 86.94 988 ASN A C 1
ATOM 8176 O O . ASN A 1 988 ? -23.109 -124.875 -49.219 1 86.94 988 ASN A O 1
ATOM 8180 N N . ILE A 1 989 ? -21.453 -125.625 -47.875 1 88.38 989 ILE A N 1
ATOM 8181 C CA . ILE A 1 989 ? -21.766 -127.062 -48.094 1 88.38 989 ILE A CA 1
ATOM 8182 C C . ILE A 1 989 ? -21.766 -127.812 -46.75 1 88.38 989 ILE A C 1
ATOM 8184 O O . ILE A 1 989 ? -20.953 -127.5 -45.875 1 88.38 989 ILE A O 1
ATOM 8188 N N . SER A 1 990 ? -22.641 -128.625 -46.5 1 89.38 990 SER A N 1
ATOM 8189 C CA . SER A 1 990 ? -22.703 -129.5 -45.312 1 89.38 990 SER A CA 1
ATOM 8190 C C . SER A 1 990 ? -22.938 -130.875 -45.719 1 89.38 990 SER A C 1
ATOM 8192 O O . SER A 1 990 ? -23.625 -131.25 -46.688 1 89.38 990 SER A O 1
ATOM 8194 N N . PHE A 1 991 ? -22.281 -131.75 -45.094 1 89.44 991 PHE A N 1
ATOM 8195 C CA . PHE A 1 991 ? -22.406 -133.25 -45.281 1 89.44 991 PHE A CA 1
ATOM 8196 C C . PHE A 1 991 ? -23.047 -133.875 -44.062 1 89.44 991 PHE A C 1
ATOM 8198 O O . PHE A 1 991 ? -22.625 -133.625 -42.938 1 89.44 991 PHE A O 1
ATOM 8205 N N . GLU A 1 992 ? -24.109 -134.625 -44.219 1 88.25 992 GLU A N 1
ATOM 8206 C CA . GLU A 1 992 ? -24.797 -135.375 -43.125 1 88.25 992 GLU A CA 1
ATOM 8207 C C . GLU A 1 992 ? -25.047 -136.875 -43.531 1 88.25 992 GLU A C 1
ATOM 8209 O O . GLU A 1 992 ? -25.109 -137.125 -44.688 1 88.25 992 GLU A O 1
ATOM 8214 N N . LYS A 1 993 ? -25.219 -137.625 -42.562 1 87.94 993 LYS A N 1
ATOM 8215 C CA . LYS A 1 993 ? -25.594 -139 -42.812 1 87.94 993 LYS A CA 1
ATOM 8216 C C . LYS A 1 993 ? -27.062 -139.125 -43.188 1 87.94 993 LYS A C 1
ATOM 8218 O O . LYS A 1 993 ? -27.906 -138.375 -42.625 1 87.94 993 LYS A O 1
ATOM 8223 N N . ASN A 1 994 ? -27.297 -139.875 -44.25 1 83.56 994 ASN A N 1
ATOM 8224 C CA . ASN A 1 994 ? -28.672 -140.125 -44.594 1 83.56 994 ASN A CA 1
ATOM 8225 C C . ASN A 1 994 ? -29.172 -141.375 -43.844 1 83.56 994 ASN A C 1
ATOM 8227 O O . ASN A 1 994 ? -28.391 -142.25 -43.562 1 83.56 994 ASN A O 1
ATOM 8231 N N . GLN A 1 995 ? -30.266 -141.5 -43.219 1 82.38 995 GLN A N 1
ATOM 8232 C CA . GLN A 1 995 ? -30.875 -142.625 -42.531 1 82.38 995 GLN A CA 1
ATOM 8233 C C . GLN A 1 995 ? -31.828 -143.375 -43.438 1 82.38 995 GLN A C 1
ATOM 8235 O O . GLN A 1 995 ? -32.625 -142.875 -44.156 1 82.38 995 GLN A O 1
ATOM 8240 N N . PRO A 1 996 ? -31.656 -144.75 -43.562 1 79.12 996 PRO A N 1
ATOM 8241 C CA . PRO A 1 996 ? -30.844 -145.625 -42.719 1 79.12 996 PRO A CA 1
ATOM 8242 C C . PRO A 1 996 ? -29.406 -145.75 -43.219 1 79.12 996 PRO A C 1
ATOM 8244 O O . PRO A 1 996 ? -28.531 -146.125 -42.469 1 79.12 996 PRO A O 1
ATOM 8247 N N . LYS A 1 997 ? -29.203 -145.5 -44.625 1 83.94 997 LYS A N 1
ATOM 8248 C CA . LYS A 1 997 ? -27.844 -145.625 -45.125 1 83.94 997 LYS A CA 1
ATOM 8249 C C . LYS A 1 997 ? -27.609 -144.625 -46.25 1 83.94 997 LYS A C 1
ATOM 8251 O O . LYS A 1 997 ? -28.547 -144.25 -46.969 1 83.94 997 LYS A O 1
ATOM 8256 N N . GLY A 1 998 ? -26.438 -144.125 -46.375 1 90.38 998 GLY A N 1
ATOM 8257 C CA . GLY A 1 998 ? -26.062 -143.125 -47.438 1 90.38 998 GLY A CA 1
ATOM 8258 C C . GLY A 1 998 ? -25.609 -141.75 -46.938 1 90.38 998 GLY A C 1
ATOM 8259 O O . GLY A 1 998 ? -25.297 -141.625 -45.75 1 90.38 998 GLY A O 1
ATOM 8260 N N . THR A 1 999 ? -25.5 -140.75 -47.875 1 91.19 999 THR A N 1
ATOM 8261 C CA . THR A 1 999 ? -25 -139.5 -47.531 1 91.19 999 THR A CA 1
ATOM 8262 C C . THR A 1 999 ? -25.969 -138.375 -48 1 91.19 999 THR A C 1
ATOM 8264 O O . THR A 1 999 ? -26.562 -138.5 -49.094 1 91.19 999 THR A O 1
ATOM 8267 N N . HIS A 1 1000 ? -26.203 -137.375 -47.156 1 93.44 1000 HIS A N 1
ATOM 8268 C CA . HIS A 1 1000 ? -26.969 -136.125 -47.469 1 93.44 1000 HIS A CA 1
ATOM 8269 C C . HIS A 1 1000 ? -26.062 -135 -47.625 1 93.44 1000 HIS A C 1
ATOM 8271 O O . HIS A 1 1000 ? -25.391 -134.625 -46.656 1 93.44 1000 HIS A O 1
ATOM 8277 N N . VAL A 1 1001 ? -25.984 -134.5 -48.844 1 92.38 1001 VAL A N 1
ATOM 8278 C CA . VAL A 1 1001 ? -25.188 -133.25 -49.094 1 92.38 1001 VAL A CA 1
ATOM 8279 C C . VAL A 1 1001 ? -26.109 -132 -49.312 1 92.38 1001 VAL A C 1
ATOM 8281 O O . VAL A 1 1001 ? -27.047 -132.125 -50.094 1 92.38 1001 VAL A O 1
ATOM 8284 N N . GLU A 1 1002 ? -25.922 -131 -48.531 1 92.5 1002 GLU A N 1
ATOM 8285 C CA . GLU A 1 1002 ? -26.672 -129.75 -48.656 1 92.5 1002 GLU A CA 1
ATOM 8286 C C . GLU A 1 1002 ? -25.766 -128.625 -49.062 1 92.5 1002 GLU A C 1
ATOM 8288 O O . GLU A 1 1002 ? -24.734 -128.375 -48.438 1 92.5 1002 GLU A O 1
ATOM 8293 N N . ILE A 1 1003 ? -26.094 -127.938 -50.188 1 92.19 1003 ILE A N 1
ATOM 8294 C CA . ILE A 1 1003 ? -25.359 -126.75 -50.656 1 92.19 1003 ILE A CA 1
ATOM 8295 C C . ILE A 1 1003 ? -26.25 -125.562 -50.594 1 92.19 1003 ILE A C 1
ATOM 8297 O O . ILE A 1 1003 ? -27.438 -125.625 -50.906 1 92.19 1003 ILE A O 1
ATOM 8301 N N . SER A 1 1004 ? -25.766 -124.5 -50.125 1 91.44 1004 SER A N 1
ATOM 8302 C CA . SER A 1 1004 ? -26.438 -123.188 -50.125 1 91.44 1004 SER A CA 1
ATOM 8303 C C . SER A 1 1004 ? -25.625 -122.125 -50.875 1 91.44 1004 SER A C 1
ATOM 8305 O O . SER A 1 1004 ? -24.422 -122 -50.625 1 91.44 1004 SER A O 1
ATOM 8307 N N . ILE A 1 1005 ? -26.172 -121.438 -51.906 1 89 1005 ILE A N 1
ATOM 8308 C CA . ILE A 1 1005 ? -25.516 -120.438 -52.719 1 89 1005 ILE A CA 1
ATOM 8309 C C . ILE A 1 1005 ? -26.359 -119.125 -52.719 1 89 1005 ILE A C 1
ATOM 8311 O O . ILE A 1 1005 ? -27.562 -119.188 -53 1 89 1005 ILE A O 1
ATOM 8315 N N . PRO A 1 1006 ? -25.766 -117.938 -52.438 1 83.62 1006 PRO A N 1
ATOM 8316 C CA . PRO A 1 1006 ? -26.531 -116.688 -52.531 1 83.62 1006 PRO A CA 1
ATOM 8317 C C . PRO A 1 1006 ? -26.906 -116.375 -53.938 1 83.62 1006 PRO A C 1
ATOM 8319 O O . PRO A 1 1006 ? -26.109 -116.5 -54.875 1 83.62 1006 PRO A O 1
ATOM 8322 N N . THR A 1 1007 ? -28.141 -116.125 -54.312 1 80.44 1007 THR A N 1
ATOM 8323 C CA . THR A 1 1007 ? -28.625 -115.688 -55.625 1 80.44 1007 THR A CA 1
ATOM 8324 C C . THR A 1 1007 ? -28.938 -114.188 -55.594 1 80.44 1007 THR A C 1
ATOM 8326 O O . THR A 1 1007 ? -29.172 -113.562 -54.562 1 80.44 1007 THR A O 1
ATOM 8329 N N . LEU A 1 1008 ? -28.406 -113.375 -56.656 1 69.62 1008 LEU A N 1
ATOM 8330 C CA . LEU A 1 1008 ? -28.797 -111.938 -56.75 1 69.62 1008 LEU A CA 1
ATOM 8331 C C . LEU A 1 1008 ? -30.312 -111.812 -56.688 1 69.62 1008 LEU A C 1
ATOM 8333 O O . LEU A 1 1008 ? -31.031 -112.562 -57.344 1 69.62 1008 LEU A O 1
ATOM 8337 N N . ALA A 1 1009 ? -30.672 -111.25 -55.625 1 52.09 1009 ALA A N 1
ATOM 8338 C CA . ALA A 1 1009 ? -32.062 -110.875 -55.562 1 52.09 1009 ALA A CA 1
ATOM 8339 C C . ALA A 1 1009 ? -32.531 -110.312 -56.906 1 52.09 1009 ALA A C 1
ATOM 8341 O O . ALA A 1 1009 ? -31.859 -109.5 -57.531 1 52.09 1009 ALA A O 1
ATOM 8342 N N . GLN A 1 1010 ? -33.375 -111.25 -57.75 1 43.44 1010 GLN A N 1
ATOM 8343 C CA . GLN A 1 1010 ? -34.156 -110.5 -58.75 1 43.44 1010 GLN A CA 1
ATOM 8344 C C . GLN A 1 1010 ? -34.906 -109.312 -58.094 1 43.44 1010 GLN A C 1
ATOM 8346 O O . GLN A 1 1010 ? -35.438 -109.438 -56.969 1 43.44 1010 GLN A O 1
ATOM 8351 N N . MET B 1 1 ? -10.312 67.938 1.81 1 24.73 1 MET B N 1
ATOM 8352 C CA . MET B 1 1 ? -9.148 67.062 1.851 1 24.73 1 MET B CA 1
ATOM 8353 C C . MET B 1 1 ? -9.477 65.75 2.551 1 24.73 1 MET B C 1
ATOM 8355 O O . MET B 1 1 ? -8.633 64.875 2.629 1 24.73 1 MET B O 1
ATOM 8359 N N . ILE B 1 2 ? -10.539 65.75 3.375 1 32.38 2 ILE B N 1
ATOM 8360 C CA . ILE B 1 2 ? -11.016 64.688 4.309 1 32.38 2 ILE B CA 1
ATOM 8361 C C . ILE B 1 2 ? -11.547 63.5 3.535 1 32.38 2 ILE B C 1
ATOM 8363 O O . ILE B 1 2 ? -11.602 62.406 4.066 1 32.38 2 ILE B O 1
ATOM 8367 N N . MET B 1 3 ? -11.953 63.656 2.246 1 31.81 3 MET B N 1
ATOM 8368 C CA . MET B 1 3 ? -12.648 62.656 1.481 1 31.81 3 MET B CA 1
ATOM 8369 C C . MET B 1 3 ? -11.695 61.531 1.053 1 31.81 3 MET B C 1
ATOM 8371 O O . MET B 1 3 ? -12.125 60.469 0.638 1 31.81 3 MET B O 1
ATOM 8375 N N . LYS B 1 4 ? -10.461 61.938 0.615 1 36.66 4 LYS B N 1
ATOM 8376 C CA . LYS B 1 4 ? -9.484 61.062 -0.014 1 36.66 4 LYS B CA 1
ATOM 8377 C C . LYS B 1 4 ? -9.055 59.938 0.943 1 36.66 4 LYS B C 1
ATOM 8379 O O . LYS B 1 4 ? -8.43 58.969 0.526 1 36.66 4 LYS B O 1
ATOM 8384 N N . ARG B 1 5 ? -9.055 60.25 2.203 1 34.16 5 ARG B N 1
ATOM 8385 C CA . ARG B 1 5 ? -8.5 59.25 3.113 1 34.16 5 ARG B CA 1
ATOM 8386 C C . ARG B 1 5 ? -9.398 58 3.186 1 34.16 5 ARG B C 1
ATOM 8388 O O . ARG B 1 5 ? -9 57 3.74 1 34.16 5 ARG B O 1
ATOM 8395 N N . LEU B 1 6 ? -10.734 58.25 2.867 1 31.91 6 LEU B N 1
ATOM 8396 C CA . LEU B 1 6 ? -11.656 57.156 3.129 1 31.91 6 LEU B CA 1
ATOM 8397 C C . LEU B 1 6 ? -11.5 56.031 2.094 1 31.91 6 LEU B C 1
ATOM 8399 O O . LEU B 1 6 ? -11.672 54.875 2.404 1 31.91 6 LEU B O 1
ATOM 8403 N N . LEU B 1 7 ? -11.07 56.438 0.878 1 29.42 7 LEU B N 1
ATOM 8404 C CA . LEU B 1 7 ? -11.133 55.438 -0.187 1 29.42 7 LEU B CA 1
ATOM 8405 C C . LEU B 1 7 ? -10.023 54.406 -0.028 1 29.42 7 LEU B C 1
ATOM 8407 O O . LEU B 1 7 ? -10.172 53.281 -0.453 1 29.42 7 LEU B O 1
ATOM 8411 N N . LEU B 1 8 ? -8.82 54.938 0.415 1 29.14 8 LEU B N 1
ATOM 8412 C CA . LEU B 1 8 ? -7.711 53.969 0.43 1 29.14 8 LEU B CA 1
ATOM 8413 C C . LEU B 1 8 ? -7.988 52.812 1.391 1 29.14 8 LEU B C 1
ATOM 8415 O O . LEU B 1 8 ? -7.465 51.719 1.214 1 29.14 8 LEU B O 1
ATOM 8419 N N . SER B 1 9 ? -8.742 53.188 2.521 1 30.23 9 SER B N 1
ATOM 8420 C CA . SER B 1 9 ? -8.953 52.125 3.512 1 30.23 9 SER B CA 1
ATOM 8421 C C . SER B 1 9 ? -9.805 51 2.939 1 30.23 9 SER B C 1
ATOM 8423 O O . SER B 1 9 ? -9.906 49.938 3.543 1 30.23 9 SER B O 1
ATOM 8425 N N . PHE B 1 10 ? -10.695 51.375 2 1 31.08 10 PHE B N 1
ATOM 8426 C CA . PHE B 1 10 ? -11.586 50.312 1.542 1 31.08 10 PHE B CA 1
ATOM 8427 C C . PHE B 1 10 ? -10.828 49.281 0.739 1 31.08 10 PHE B C 1
ATOM 8429 O O . PHE B 1 10 ? -11.359 48.219 0.437 1 31.08 10 PHE B O 1
ATOM 8436 N N . CYS B 1 11 ? -9.828 49.781 -0.025 1 29.41 11 CYS B N 1
ATOM 8437 C CA . CYS B 1 11 ? -9.25 48.75 -0.891 1 29.41 11 CYS B CA 1
ATOM 8438 C C . CYS B 1 11 ? -8.539 47.688 -0.072 1 29.41 11 CYS B C 1
ATOM 8440 O O . CYS B 1 11 ? -8.188 46.625 -0.599 1 29.41 11 CYS B O 1
ATOM 8442 N N . LEU B 1 12 ? -7.914 48.156 1.026 1 28.91 12 LEU B N 1
ATOM 8443 C CA . LEU B 1 12 ? -7.043 47.156 1.631 1 28.91 12 LEU B CA 1
ATOM 8444 C C . LEU B 1 12 ? -7.855 45.969 2.162 1 28.91 12 LEU B C 1
ATOM 8446 O O . LEU B 1 12 ? -7.34 44.875 2.273 1 28.91 12 LEU B O 1
ATOM 8450 N N . CYS B 1 13 ? -8.977 46.344 2.852 1 28.61 13 CYS B N 1
ATOM 8451 C CA . CYS B 1 13 ? -9.398 45.281 3.762 1 28.61 13 CYS B CA 1
ATOM 8452 C C . CYS B 1 13 ? -10.016 44.094 2.996 1 28.61 13 CYS B C 1
ATOM 8454 O O . CYS B 1 13 ? -10.781 43.312 3.559 1 28.61 13 CYS B O 1
ATOM 8456 N N . HIS B 1 14 ? -10.203 44.312 1.74 1 29.28 14 HIS B N 1
ATOM 8457 C CA . HIS B 1 14 ? -10.758 43 1.329 1 29.28 14 HIS B CA 1
ATOM 8458 C C . HIS B 1 14 ? -9.828 41.875 1.693 1 29.28 14 HIS B C 1
ATOM 8460 O O . HIS B 1 14 ? -8.977 41.469 0.889 1 29.28 14 HIS B O 1
ATOM 8466 N N . PHE B 1 15 ? -9.281 41.969 2.871 1 30.31 15 PHE B N 1
ATOM 8467 C CA . PHE B 1 15 ? -8.758 40.656 3.24 1 30.31 15 PHE B CA 1
ATOM 8468 C C . PHE B 1 15 ? -9.797 39.594 2.973 1 30.31 15 PHE B C 1
ATOM 8470 O O . PHE B 1 15 ? -10.75 39.438 3.732 1 30.31 15 PHE B O 1
ATOM 8477 N N . LEU B 1 16 ? -10.133 39.375 1.836 1 31.59 16 LEU B N 1
ATOM 8478 C CA . LEU B 1 16 ? -10.797 38.094 1.58 1 31.59 16 LEU B CA 1
ATOM 8479 C C . LEU B 1 16 ? -10.219 37 2.469 1 31.59 16 LEU B C 1
ATOM 8481 O O . LEU B 1 16 ? -9.031 36.688 2.396 1 31.59 16 LEU B O 1
ATOM 8485 N N . LEU B 1 17 ? -10.695 36.969 3.641 1 33.81 17 LEU B N 1
ATOM 8486 C CA . LEU B 1 17 ? -10.5 35.75 4.426 1 33.81 17 LEU B CA 1
ATOM 8487 C C . LEU B 1 17 ? -10.531 34.5 3.535 1 33.81 17 LEU B C 1
ATOM 8489 O O . LEU B 1 17 ? -11.57 34.156 2.977 1 33.81 17 LEU B O 1
ATOM 8493 N N . PHE B 1 18 ? -9.641 34.438 2.832 1 36.78 18 PHE B N 1
ATOM 8494 C CA . PHE B 1 18 ? -9.531 33.125 2.227 1 36.78 18 PHE B CA 1
ATOM 8495 C C . PHE B 1 18 ? -9.711 32.031 3.273 1 36.78 18 PHE B C 1
ATOM 8497 O O . PHE B 1 18 ? -8.852 31.828 4.133 1 36.78 18 PHE B O 1
ATOM 8504 N N . PHE B 1 19 ? -10.922 31.859 3.656 1 43.16 19 PHE B N 1
ATOM 8505 C CA . PHE B 1 19 ? -11.242 30.641 4.398 1 43.16 19 PHE B CA 1
ATOM 8506 C C . PHE B 1 19 ? -10.523 29.438 3.791 1 43.16 19 PHE B C 1
ATOM 8508 O O . PHE B 1 19 ? -10.391 29.344 2.57 1 43.16 19 PHE B O 1
ATOM 8515 N N . GLY B 1 20 ? -9.711 28.938 4.512 1 49.62 20 GLY B N 1
ATOM 8516 C CA . GLY B 1 20 ? -8.836 27.812 4.184 1 49.62 20 GLY B CA 1
ATOM 8517 C C . GLY B 1 20 ? -9.547 26.703 3.438 1 49.62 20 GLY B C 1
ATOM 8518 O O . GLY B 1 20 ? -10.555 26.188 3.908 1 49.62 20 GLY B O 1
ATOM 8519 N N . GLN B 1 21 ? -9.477 26.766 2.227 1 62.41 21 GLN B N 1
ATOM 8520 C CA . GLN B 1 21 ? -9.859 25.625 1.391 1 62.41 21 GLN B CA 1
ATOM 8521 C C . GLN B 1 21 ? -9.453 24.297 2.035 1 62.41 21 GLN B C 1
ATOM 8523 O O . GLN B 1 21 ? -8.344 24.172 2.553 1 62.41 21 GLN B O 1
ATOM 8528 N N . GLN B 1 22 ? -10.539 23.469 2.262 1 76.44 22 GLN B N 1
ATOM 8529 C CA . GLN B 1 22 ? -10.305 22.141 2.791 1 76.44 22 GLN B CA 1
ATOM 8530 C C . GLN B 1 22 ? -9.633 21.234 1.75 1 76.44 22 GLN B C 1
ATOM 8532 O O . GLN B 1 22 ? -9.906 21.359 0.554 1 76.44 22 GLN B O 1
ATOM 8537 N N . TYR B 1 23 ? -8.508 20.656 2.09 1 81.5 23 TYR B N 1
ATOM 8538 C CA . TYR B 1 23 ? -7.828 19.719 1.219 1 81.5 23 TYR B CA 1
ATOM 8539 C C . TYR B 1 23 ? -7.391 18.484 1.997 1 81.5 23 TYR B C 1
ATOM 8541 O O . TYR B 1 23 ? -7.391 18.484 3.23 1 81.5 23 TYR B O 1
ATOM 8549 N N . SER B 1 24 ? -7.305 17.406 1.286 1 86 24 SER B N 1
ATOM 8550 C CA . SER B 1 24 ? -6.723 16.188 1.853 1 86 24 SER B CA 1
ATOM 8551 C C . SER B 1 24 ? -5.277 16 1.4 1 86 24 SER B C 1
ATOM 8553 O O . SER B 1 24 ? -4.965 16.172 0.219 1 86 24 SER B O 1
ATOM 8555 N N . SER B 1 25 ? -4.395 15.789 2.35 1 89.06 25 SER B N 1
ATOM 8556 C CA . SER B 1 25 ? -2.969 15.625 2.074 1 89.06 25 SER B CA 1
ATOM 8557 C C . SER B 1 25 ? -2.508 14.203 2.348 1 89.06 25 SER B C 1
ATOM 8559 O O . SER B 1 25 ? -2.857 13.617 3.373 1 89.06 25 SER B O 1
ATOM 8561 N N . PHE B 1 26 ? -1.811 13.617 1.344 1 89.25 26 PHE B N 1
ATOM 8562 C CA . PHE B 1 26 ? -1.27 12.266 1.45 1 89.25 26 PHE B CA 1
ATOM 8563 C C . PHE B 1 26 ? 0.25 12.281 1.332 1 89.25 26 PHE B C 1
ATOM 8565 O O . PHE B 1 26 ? 0.793 12.641 0.285 1 89.25 26 PHE B O 1
ATOM 8572 N N . TRP B 1 27 ? 0.917 11.867 2.42 1 89.31 27 TRP B N 1
ATOM 8573 C CA . TRP B 1 27 ? 2.375 11.859 2.426 1 89.31 27 TRP B CA 1
ATOM 8574 C C . TRP B 1 27 ? 2.918 10.477 2.084 1 89.31 27 TRP B C 1
ATOM 8576 O O . TRP B 1 27 ? 2.424 9.469 2.59 1 89.31 27 TRP B O 1
ATOM 8586 N N . TYR B 1 28 ? 3.811 10.422 1.132 1 91.19 28 TYR B N 1
ATOM 8587 C CA . TYR B 1 28 ? 4.551 9.211 0.786 1 91.19 28 TYR B CA 1
ATOM 8588 C C . TYR B 1 28 ? 6.047 9.406 1.015 1 91.19 28 TYR B C 1
ATOM 8590 O O . TYR B 1 28 ? 6.609 10.438 0.632 1 91.19 28 TYR B O 1
ATOM 8598 N N . ASN B 1 29 ? 6.621 8.547 1.682 1 89.12 29 ASN B N 1
ATOM 8599 C CA . ASN B 1 29 ? 8.047 8.562 1.996 1 89.12 29 ASN B CA 1
ATOM 8600 C C . ASN B 1 29 ? 8.648 7.16 1.963 1 89.12 29 ASN B C 1
ATOM 8602 O O . ASN B 1 29 ? 8.094 6.262 1.327 1 89.12 29 ASN B O 1
ATOM 8606 N N . THR B 1 30 ? 9.711 6.949 2.564 1 80.44 30 THR B N 1
ATOM 8607 C CA . THR B 1 30 ? 10.383 5.656 2.543 1 80.44 30 THR B CA 1
ATOM 8608 C C . THR B 1 30 ? 9.594 4.617 3.328 1 80.44 30 THR B C 1
ATOM 8610 O O . THR B 1 30 ? 9.773 3.412 3.135 1 80.44 30 THR B O 1
ATOM 8613 N N . ASP B 1 31 ? 8.641 5.113 4.066 1 76 31 ASP B N 1
ATOM 8614 C CA . ASP B 1 31 ? 7.84 4.207 4.883 1 76 31 ASP B CA 1
ATOM 8615 C C . ASP B 1 31 ? 6.762 3.523 4.043 1 76 31 ASP B C 1
ATOM 8617 O O . ASP B 1 31 ? 6.254 2.463 4.414 1 76 31 ASP B O 1
ATOM 8621 N N . ASN B 1 32 ? 6.5 4.246 3.049 1 83.44 32 ASN B N 1
ATOM 8622 C CA . ASN B 1 32 ? 5.363 3.705 2.311 1 83.44 32 ASN B CA 1
ATOM 8623 C C . ASN B 1 32 ? 5.645 3.648 0.812 1 83.44 32 ASN B C 1
ATOM 8625 O O . ASN B 1 32 ? 4.805 4.047 0.003 1 83.44 32 ASN B O 1
ATOM 8629 N N . GLY B 1 33 ? 6.852 3.271 0.448 1 80.5 33 GLY B N 1
ATOM 8630 C CA . GLY B 1 33 ? 7.043 2.826 -0.923 1 80.5 33 GLY B CA 1
ATOM 8631 C C . GLY B 1 33 ? 8.133 3.59 -1.655 1 80.5 33 GLY B C 1
ATOM 8632 O O . GLY B 1 33 ? 8.68 3.102 -2.643 1 80.5 33 GLY B O 1
ATOM 8633 N N . LEU B 1 34 ? 8.523 4.773 -1.208 1 88 34 LEU B N 1
ATOM 8634 C CA . LEU B 1 34 ? 9.547 5.547 -1.899 1 88 34 LEU B CA 1
ATOM 8635 C C . LEU B 1 34 ? 10.945 5.078 -1.495 1 88 34 LEU B C 1
ATOM 8637 O O . LEU B 1 34 ? 11.164 4.699 -0.344 1 88 34 LEU B O 1
ATOM 8641 N N . PRO B 1 35 ? 11.836 5.125 -2.41 1 78.81 35 PRO B N 1
ATOM 8642 C CA . PRO B 1 35 ? 13.203 4.727 -2.074 1 78.81 35 PRO B CA 1
ATOM 8643 C C . PRO B 1 35 ? 13.945 5.781 -1.253 1 78.81 35 PRO B C 1
ATOM 8645 O O . PRO B 1 35 ? 14.891 5.457 -0.533 1 78.81 35 PRO B O 1
ATOM 8648 N N . GLN B 1 36 ? 13.5 7.023 -1.476 1 80.5 36 GLN B N 1
ATOM 8649 C CA . GLN B 1 36 ? 14.102 8.164 -0.794 1 80.5 36 GLN B CA 1
ATOM 8650 C C . GLN B 1 36 ? 13.07 9.25 -0.509 1 80.5 36 GLN B C 1
ATOM 8652 O O . GLN B 1 36 ? 12.008 9.281 -1.138 1 80.5 36 GLN B O 1
ATOM 8657 N N . ASN B 1 37 ? 13.523 10.086 0.457 1 86.44 37 ASN B N 1
ATOM 8658 C CA . ASN B 1 37 ? 12.57 11.125 0.852 1 86.44 37 ASN B CA 1
ATOM 8659 C C . ASN B 1 37 ? 12.789 12.406 0.057 1 86.44 37 ASN B C 1
ATOM 8661 O O . ASN B 1 37 ? 11.953 13.32 0.106 1 86.44 37 ASN B O 1
ATOM 8665 N N . SER B 1 38 ? 13.828 12.469 -0.724 1 86.19 38 SER B N 1
ATOM 8666 C CA . SER B 1 38 ? 14.039 13.633 -1.58 1 86.19 38 SER B CA 1
ATOM 8667 C C . SER B 1 38 ? 13.406 13.43 -2.953 1 86.19 38 SER B C 1
ATOM 8669 O O . SER B 1 38 ? 13.766 12.508 -3.68 1 86.19 38 SER B O 1
ATOM 8671 N N . ILE B 1 39 ? 12.508 14.258 -3.273 1 92.31 39 ILE B N 1
ATOM 8672 C CA . ILE B 1 39 ? 11.883 14.25 -4.59 1 92.31 39 ILE B CA 1
ATOM 8673 C C . ILE B 1 39 ? 12.352 15.461 -5.395 1 92.31 39 ILE B C 1
ATOM 8675 O O . ILE B 1 39 ? 11.867 16.578 -5.184 1 92.31 39 ILE B O 1
ATOM 8679 N N . LYS B 1 40 ? 13.047 15.242 -6.336 1 90 40 LYS B N 1
ATOM 8680 C CA . LYS B 1 40 ? 13.719 16.328 -7.047 1 90 40 LYS B CA 1
ATOM 8681 C C . LYS B 1 40 ? 12.852 16.844 -8.203 1 90 40 LYS B C 1
ATOM 8683 O O . LYS B 1 40 ? 12.883 18.031 -8.523 1 90 40 LYS B O 1
ATOM 8688 N N . ASP B 1 41 ? 12.203 15.898 -8.789 1 93.12 41 ASP B N 1
ATOM 8689 C CA . ASP B 1 41 ? 11.367 16.297 -9.914 1 93.12 41 ASP B CA 1
ATOM 8690 C C . ASP B 1 41 ? 10.188 15.352 -10.094 1 93.12 41 ASP B C 1
ATOM 8692 O O . ASP B 1 41 ? 10.219 14.211 -9.609 1 93.12 41 ASP B O 1
ATOM 8696 N N . ILE B 1 42 ? 9.117 15.891 -10.727 1 96.06 42 ILE B N 1
ATOM 8697 C CA . ILE B 1 42 ? 7.887 15.141 -10.961 1 96.06 42 ILE B CA 1
ATOM 8698 C C . ILE B 1 42 ? 7.387 15.398 -12.383 1 96.06 42 ILE B C 1
ATOM 8700 O O . ILE B 1 42 ? 7.344 16.547 -12.828 1 96.06 42 ILE B O 1
ATOM 8704 N N . ILE B 1 43 ? 7.059 14.359 -13.109 1 95.62 43 ILE B N 1
ATOM 8705 C CA . ILE B 1 43 ? 6.504 14.547 -14.445 1 95.62 43 ILE B CA 1
ATOM 8706 C C . ILE B 1 43 ? 5.461 13.469 -14.734 1 95.62 43 ILE B C 1
ATOM 8708 O O . ILE B 1 43 ? 5.527 12.367 -14.18 1 95.62 43 ILE B O 1
ATOM 8712 N N . LYS B 1 44 ? 4.457 13.734 -15.555 1 96.19 44 LYS B N 1
ATOM 8713 C CA . LYS B 1 44 ? 3.457 12.789 -16.031 1 96.19 44 LYS B CA 1
ATOM 8714 C C . LYS B 1 44 ? 3.713 12.414 -17.5 1 96.19 44 LYS B C 1
ATOM 8716 O O . LYS B 1 44 ? 3.822 13.289 -18.359 1 96.19 44 LYS B O 1
ATOM 8721 N N . ASP B 1 45 ? 3.742 11.234 -17.75 1 95.06 45 ASP B N 1
ATOM 8722 C CA . ASP B 1 45 ? 4.023 10.828 -19.125 1 95.06 45 ASP B CA 1
ATOM 8723 C C . ASP B 1 45 ? 2.74 10.781 -19.953 1 95.06 45 ASP B C 1
ATOM 8725 O O . ASP B 1 45 ? 1.668 11.148 -19.469 1 95.06 45 ASP B O 1
ATOM 8729 N N . LYS B 1 46 ? 2.93 10.367 -21.219 1 93.56 46 LYS B N 1
ATOM 8730 C CA . LYS B 1 46 ? 1.838 10.375 -22.188 1 93.56 46 LYS B CA 1
ATOM 8731 C C . LYS B 1 46 ? 0.773 9.344 -21.828 1 93.56 46 LYS B C 1
ATOM 8733 O O . LYS B 1 46 ? -0.386 9.477 -22.234 1 93.56 46 LYS B O 1
ATOM 8738 N N . TYR B 1 47 ? 1.112 8.43 -21.031 1 95 47 TYR B N 1
ATOM 8739 C CA . TYR B 1 47 ? 0.228 7.32 -20.703 1 95 47 TYR B CA 1
ATOM 8740 C C . TYR B 1 47 ? -0.454 7.543 -19.359 1 95 47 TYR B C 1
ATOM 8742 O O . TYR B 1 47 ? -1.31 6.754 -18.938 1 95 47 TYR B O 1
ATOM 8750 N N . GLY B 1 48 ? -0.07 8.586 -18.656 1 94.88 48 GLY B N 1
ATOM 8751 C CA . GLY B 1 48 ? -0.748 8.969 -17.422 1 94.88 48 GLY B CA 1
ATOM 8752 C C . GLY B 1 48 ? 0.028 8.594 -16.172 1 94.88 48 GLY B C 1
ATOM 8753 O O . GLY B 1 48 ? -0.385 8.93 -15.062 1 94.88 48 GLY B O 1
ATOM 8754 N N . PHE B 1 49 ? 1.145 7.938 -16.312 1 96.88 49 PHE B N 1
ATOM 8755 C CA . PHE B 1 49 ? 1.935 7.562 -15.148 1 96.88 49 PHE B CA 1
ATOM 8756 C C . PHE B 1 49 ? 2.727 8.758 -14.625 1 96.88 49 PHE B C 1
ATOM 8758 O O . PHE B 1 49 ? 3.156 9.609 -15.398 1 96.88 49 PHE B O 1
ATOM 8765 N N . ILE B 1 50 ? 3.006 8.891 -13.328 1 97.56 50 ILE B N 1
ATOM 8766 C CA . ILE B 1 50 ? 3.82 9.938 -12.727 1 97.56 50 ILE B CA 1
ATOM 8767 C C . ILE B 1 50 ? 5.234 9.422 -12.484 1 97.56 50 ILE B C 1
ATOM 8769 O O . ILE B 1 50 ? 5.418 8.352 -11.898 1 97.56 50 ILE B O 1
ATOM 8773 N N . TRP B 1 51 ? 6.094 10.062 -12.953 1 96.88 51 TRP B N 1
ATOM 8774 C CA . TRP B 1 51 ? 7.496 9.703 -12.75 1 96.88 51 TRP B CA 1
ATOM 8775 C C . TRP B 1 51 ? 8.164 10.648 -11.75 1 96.88 51 TRP B C 1
ATOM 8777 O O . TRP B 1 51 ? 7.938 11.859 -11.789 1 96.88 51 TRP B O 1
ATOM 8787 N N . LEU B 1 52 ? 9.008 10.172 -10.875 1 96.25 52 LEU B N 1
ATOM 8788 C CA . LEU B 1 52 ? 9.711 10.922 -9.836 1 96.25 52 LEU B CA 1
ATOM 8789 C C . LEU B 1 52 ? 11.211 10.695 -9.914 1 96.25 52 LEU B C 1
ATOM 8791 O O . LEU B 1 52 ? 11.664 9.562 -10.148 1 96.25 52 LEU B O 1
ATOM 8795 N N . SER B 1 53 ? 11.914 11.633 -9.742 1 93.25 53 SER B N 1
ATOM 8796 C CA . SER B 1 53 ? 13.367 11.547 -9.594 1 93.25 53 SER B CA 1
ATOM 8797 C C . SER B 1 53 ? 13.781 11.695 -8.141 1 93.25 53 SER B C 1
ATOM 8799 O O . SER B 1 53 ? 13.32 12.602 -7.441 1 93.25 53 SER B O 1
ATOM 8801 N N . THR B 1 54 ? 14.492 10.805 -7.711 1 87.88 54 THR B N 1
ATOM 8802 C CA . THR B 1 54 ? 14.953 10.82 -6.328 1 87.88 54 THR B CA 1
ATOM 8803 C C . THR B 1 54 ? 16.469 10.617 -6.262 1 87.88 54 THR B C 1
ATOM 8805 O O . THR B 1 54 ? 17.125 10.43 -7.293 1 87.88 54 THR B O 1
ATOM 8808 N N . ASP B 1 55 ? 17 10.641 -5.031 1 78.94 55 ASP B N 1
ATOM 8809 C CA . ASP B 1 55 ? 18.422 10.352 -4.824 1 78.94 55 ASP B CA 1
ATOM 8810 C C . ASP B 1 55 ? 18.688 8.844 -4.836 1 78.94 55 ASP B C 1
ATOM 8812 O O . ASP B 1 55 ? 19.828 8.406 -4.984 1 78.94 55 ASP B O 1
ATOM 8816 N N . GLY B 1 56 ? 17.547 8.148 -4.75 1 76.38 56 GLY B N 1
ATOM 8817 C CA . GLY B 1 56 ? 17.688 6.703 -4.691 1 76.38 56 GLY B CA 1
ATOM 8818 C C . GLY B 1 56 ? 17.203 6 -5.945 1 76.38 56 GLY B C 1
ATOM 8819 O O . GLY B 1 56 ? 17.078 4.777 -5.965 1 76.38 56 GLY B O 1
ATOM 8820 N N . GLY B 1 57 ? 16.953 6.824 -6.961 1 85.94 57 GLY B N 1
ATOM 8821 C CA . GLY B 1 57 ? 16.5 6.199 -8.203 1 85.94 57 GLY B CA 1
ATOM 8822 C C . GLY B 1 57 ? 15.289 6.875 -8.805 1 85.94 57 GLY B C 1
ATOM 8823 O O . GLY B 1 57 ? 14.812 7.891 -8.289 1 85.94 57 GLY B O 1
ATOM 8824 N N . ILE B 1 58 ? 14.938 6.32 -9.961 1 92.25 58 ILE B N 1
ATOM 8825 C CA . ILE B 1 58 ? 13.742 6.777 -10.664 1 92.25 58 ILE B CA 1
ATOM 8826 C C . ILE B 1 58 ? 12.539 5.922 -10.258 1 92.25 58 ILE B C 1
ATOM 8828 O O . ILE B 1 58 ? 12.672 4.711 -10.07 1 92.25 58 ILE B O 1
ATOM 8832 N N . VAL B 1 59 ? 11.43 6.641 -10.062 1 94.88 59 VAL B N 1
ATOM 8833 C CA . VAL B 1 59 ? 10.242 5.953 -9.555 1 94.88 59 VAL B CA 1
ATOM 8834 C C . VAL B 1 59 ? 9.047 6.262 -10.445 1 94.88 59 VAL B C 1
ATOM 8836 O O . VAL B 1 59 ? 8.859 7.398 -10.883 1 94.88 59 VAL B O 1
ATOM 8839 N N . ARG B 1 60 ? 8.312 5.297 -10.805 1 96.56 60 ARG B N 1
ATOM 8840 C CA . ARG B 1 60 ? 7.039 5.484 -11.492 1 96.56 60 ARG B CA 1
ATOM 8841 C C . ARG B 1 60 ? 5.867 5.246 -10.547 1 96.56 60 ARG B C 1
ATOM 8843 O O . ARG B 1 60 ? 5.863 4.281 -9.781 1 96.56 60 ARG B O 1
ATOM 8850 N N . TYR B 1 61 ? 4.883 6.172 -10.555 1 96.88 61 TYR B N 1
ATOM 8851 C CA . TYR B 1 61 ? 3.717 6.105 -9.68 1 96.88 61 TYR B CA 1
ATOM 8852 C C . TYR B 1 61 ? 2.432 5.988 -10.492 1 96.88 61 TYR B C 1
ATOM 8854 O O . TYR B 1 61 ? 2.234 6.723 -11.461 1 96.88 61 TYR B O 1
ATOM 8862 N N . ASP B 1 62 ? 1.577 5.062 -10.078 1 95.94 62 ASP B N 1
ATOM 8863 C CA . ASP B 1 62 ? 0.365 4.836 -10.859 1 95.94 62 ASP B CA 1
ATOM 8864 C C . ASP B 1 62 ? -0.882 5.184 -10.055 1 95.94 62 ASP B C 1
ATOM 8866 O O . ASP B 1 62 ? -2.002 4.879 -10.469 1 95.94 62 ASP B O 1
ATOM 8870 N N . GLY B 1 63 ? -0.769 5.738 -8.883 1 94.31 63 GLY B N 1
ATOM 8871 C CA . GLY B 1 63 ? -1.895 6.105 -8.039 1 94.31 63 GLY B CA 1
ATOM 8872 C C . GLY B 1 63 ? -2.043 5.211 -6.824 1 94.31 63 GLY B C 1
ATOM 8873 O O . GLY B 1 63 ? -2.736 5.562 -5.867 1 94.31 63 GLY B O 1
ATOM 8874 N N . LYS B 1 64 ? -1.358 4.082 -6.797 1 91.94 64 LYS B N 1
ATOM 8875 C CA . LYS B 1 64 ? -1.399 3.146 -5.676 1 91.94 64 LYS B CA 1
ATOM 8876 C C . LYS B 1 64 ? -0.004 2.627 -5.34 1 91.94 64 LYS B C 1
ATOM 8878 O O . LYS B 1 64 ? 0.397 2.615 -4.176 1 91.94 64 LYS B O 1
ATOM 8883 N N . ASN B 1 65 ? 0.693 2.256 -6.391 1 91.25 65 ASN B N 1
ATOM 8884 C CA . ASN B 1 65 ? 1.983 1.606 -6.191 1 91.25 65 ASN B CA 1
ATOM 8885 C C . ASN B 1 65 ? 3.127 2.451 -6.746 1 91.25 65 ASN B C 1
ATOM 8887 O O . ASN B 1 65 ? 2.965 3.137 -7.758 1 91.25 65 ASN B O 1
ATOM 8891 N N . PHE B 1 66 ? 4.277 2.428 -6.078 1 93.56 66 PHE B N 1
ATOM 8892 C CA . PHE B 1 66 ? 5.527 2.994 -6.566 1 93.56 66 PHE B CA 1
ATOM 8893 C C . PHE B 1 66 ? 6.426 1.905 -7.145 1 93.56 66 PHE B C 1
ATOM 8895 O O . PHE B 1 66 ? 6.715 0.913 -6.477 1 93.56 66 PHE B O 1
ATOM 8902 N N . LEU B 1 67 ? 6.777 2.01 -8.336 1 92.81 67 LEU B N 1
ATOM 8903 C CA . LEU B 1 67 ? 7.715 1.111 -9 1 92.81 67 LEU B CA 1
ATOM 8904 C C . LEU B 1 67 ? 9.109 1.734 -9.07 1 92.81 67 LEU B C 1
ATOM 8906 O O . LEU B 1 67 ? 9.312 2.719 -9.781 1 92.81 67 LEU B O 1
ATOM 8910 N N . THR B 1 68 ? 10.031 1.179 -8.367 1 88.44 68 THR B N 1
ATOM 8911 C CA . THR B 1 68 ? 11.414 1.639 -8.375 1 88.44 68 THR B CA 1
ATOM 8912 C C . THR B 1 68 ? 12.266 0.77 -9.297 1 88.44 68 THR B C 1
ATOM 8914 O O . THR B 1 68 ? 12.18 -0.46 -9.25 1 88.44 68 THR B O 1
ATOM 8917 N N . TYR B 1 69 ? 13.078 1.328 -10.031 1 87.12 69 TYR B N 1
ATOM 8918 C CA . TYR B 1 69 ? 13.953 0.626 -10.961 1 87.12 69 TYR B CA 1
ATOM 8919 C C . TYR B 1 69 ? 15.352 0.457 -10.367 1 87.12 69 TYR B C 1
ATOM 8921 O O . TYR B 1 69 ? 16.219 1.312 -10.555 1 87.12 69 TYR B O 1
ATOM 8929 N N . LYS B 1 70 ? 15.57 -0.644 -9.75 1 72.06 70 LYS B N 1
ATOM 8930 C CA . LYS B 1 70 ? 16.797 -0.867 -8.992 1 72.06 70 LYS B CA 1
ATOM 8931 C C . LYS B 1 70 ? 17.828 -1.613 -9.828 1 72.06 70 LYS B C 1
ATOM 8933 O O . LYS B 1 70 ? 19.031 -1.538 -9.555 1 72.06 70 LYS B O 1
ATOM 8938 N N . ASN B 1 71 ? 17.406 -2.385 -10.859 1 74.62 71 ASN B N 1
ATOM 8939 C CA . ASN B 1 71 ? 18.312 -3.258 -11.594 1 74.62 71 ASN B CA 1
ATOM 8940 C C . ASN B 1 71 ? 18.828 -2.588 -12.859 1 74.62 71 ASN B C 1
ATOM 8942 O O . ASN B 1 71 ? 19.031 -3.248 -13.883 1 74.62 71 ASN B O 1
ATOM 8946 N N . LEU B 1 72 ? 19.062 -1.333 -12.758 1 80.81 72 LEU B N 1
ATOM 8947 C CA . LEU B 1 72 ? 19.641 -0.625 -13.891 1 80.81 72 LEU B CA 1
ATOM 8948 C C . LEU B 1 72 ? 21.172 -0.632 -13.805 1 80.81 72 LEU B C 1
ATOM 8950 O O . LEU B 1 72 ? 21.734 -0.507 -12.719 1 80.81 72 LEU B O 1
ATOM 8954 N N . LYS B 1 73 ? 21.844 -0.951 -14.82 1 79.25 73 LYS B N 1
ATOM 8955 C CA . LYS B 1 73 ? 23.312 -0.937 -14.883 1 79.25 73 LYS B CA 1
ATOM 8956 C C . LYS B 1 73 ? 23.844 0.492 -14.93 1 79.25 73 LYS B C 1
ATOM 8958 O O . LYS B 1 73 ? 24.25 0.972 -15.984 1 79.25 73 LYS B O 1
ATOM 8963 N N . LEU B 1 74 ? 23.766 1.087 -13.75 1 77.62 74 LEU B N 1
ATOM 8964 C CA . LEU B 1 74 ? 24.188 2.473 -13.594 1 77.62 74 LEU B CA 1
ATOM 8965 C C . LEU B 1 74 ? 25.312 2.586 -12.562 1 77.62 74 LEU B C 1
ATOM 8967 O O . LEU B 1 74 ? 25.438 1.733 -11.68 1 77.62 74 LEU B O 1
ATOM 8971 N N . SER B 1 75 ? 26.094 3.604 -12.797 1 65.06 75 SER B N 1
ATOM 8972 C CA . SER B 1 75 ? 27.156 3.898 -11.836 1 65.06 75 SER B CA 1
ATOM 8973 C C . SER B 1 75 ? 26.594 4.566 -10.578 1 65.06 75 SER B C 1
ATOM 8975 O O . SER B 1 75 ? 27.156 4.441 -9.492 1 65.06 75 SER B O 1
ATOM 8977 N N . ASN B 1 76 ? 25.531 5.34 -10.805 1 70.88 76 ASN B N 1
ATOM 8978 C CA . ASN B 1 76 ? 24.891 6.105 -9.742 1 70.88 76 ASN B CA 1
ATOM 8979 C C . ASN B 1 76 ? 23.375 6.188 -9.938 1 70.88 76 ASN B C 1
ATOM 8981 O O . ASN B 1 76 ? 22.891 6.297 -11.062 1 70.88 76 ASN B O 1
ATOM 8985 N N . PHE B 1 77 ? 22.703 6.207 -8.805 1 76.62 77 PHE B N 1
ATOM 8986 C CA . PHE B 1 77 ? 21.25 6.219 -8.883 1 76.62 77 PHE B CA 1
ATOM 8987 C C . PHE B 1 77 ? 20.688 7.57 -8.453 1 76.62 77 PHE B C 1
ATOM 8989 O O . PHE B 1 77 ? 19.484 7.719 -8.242 1 76.62 77 PHE B O 1
ATOM 8996 N N . ASN B 1 78 ? 21.578 8.531 -8.266 1 79.06 78 ASN B N 1
ATOM 8997 C CA . ASN B 1 78 ? 21.141 9.898 -8 1 79.06 78 ASN B CA 1
ATOM 8998 C C . ASN B 1 78 ? 20.734 10.617 -9.289 1 79.06 78 ASN B C 1
ATOM 9000 O O . ASN B 1 78 ? 21.594 10.906 -10.125 1 79.06 78 ASN B O 1
ATOM 9004 N N . PHE B 1 79 ? 19.469 10.93 -9.375 1 85.44 79 PHE B N 1
ATOM 9005 C CA . PHE B 1 79 ? 19 11.547 -10.609 1 85.44 79 PHE B CA 1
ATOM 9006 C C . PHE B 1 79 ? 18.609 13 -10.367 1 85.44 79 PHE B C 1
ATOM 9008 O O . PHE B 1 79 ? 18.312 13.398 -9.242 1 85.44 79 PHE B O 1
ATOM 9015 N N . LEU B 1 80 ? 18.562 13.695 -11.414 1 86.38 80 LEU B N 1
ATOM 9016 C CA . LEU B 1 80 ? 18.312 15.133 -11.336 1 86.38 80 LEU B CA 1
ATOM 9017 C C . LEU B 1 80 ? 16.938 15.477 -11.891 1 86.38 80 LEU B C 1
ATOM 9019 O O . LEU B 1 80 ? 15.922 15.023 -11.375 1 86.38 80 LEU B O 1
ATOM 9023 N N . TYR B 1 81 ? 16.953 16.156 -13.148 1 89.69 81 TYR B N 1
ATOM 9024 C CA . TYR B 1 81 ? 15.695 16.703 -13.633 1 89.69 81 TYR B CA 1
ATOM 9025 C C . TYR B 1 81 ? 15.32 16.078 -14.977 1 89.69 81 TYR B C 1
ATOM 9027 O O . TYR B 1 81 ? 16.188 15.812 -15.805 1 89.69 81 TYR B O 1
ATOM 9035 N N . PHE B 1 82 ? 14.016 15.969 -15.148 1 91.81 82 PHE B N 1
ATOM 9036 C CA . PHE B 1 82 ? 13.492 15.438 -16.406 1 91.81 82 PHE B CA 1
ATOM 9037 C C . PHE B 1 82 ? 13.586 16.484 -17.516 1 91.81 82 PHE B C 1
ATOM 9039 O O . PHE B 1 82 ? 13.375 17.672 -17.266 1 91.81 82 PHE B O 1
ATOM 9046 N N . SER B 1 83 ? 13.961 16.047 -18.656 1 89.62 83 SER B N 1
ATOM 9047 C CA . SER B 1 83 ? 13.914 16.812 -19.906 1 89.62 83 SER B CA 1
ATOM 9048 C C . SER B 1 83 ? 13.242 16.016 -21.016 1 89.62 83 SER B C 1
ATOM 9050 O O . SER B 1 83 ? 12.727 14.914 -20.781 1 89.62 83 SER B O 1
ATOM 9052 N N . GLY B 1 84 ? 13.102 16.609 -22.109 1 89.25 84 GLY B N 1
ATOM 9053 C CA . GLY B 1 84 ? 12.453 15.938 -23.234 1 89.25 84 GLY B CA 1
ATOM 9054 C C . GLY B 1 84 ? 11.055 16.453 -23.516 1 89.25 84 GLY B C 1
ATOM 9055 O O . GLY B 1 84 ? 10.758 17.625 -23.266 1 89.25 84 GLY B O 1
ATOM 9056 N N . ASN B 1 85 ? 10.328 15.531 -24.188 1 89 85 ASN B N 1
ATOM 9057 C CA . ASN B 1 85 ? 8.984 15.922 -24.609 1 89 85 ASN B CA 1
ATOM 9058 C C . ASN B 1 85 ? 7.961 14.836 -24.297 1 89 85 ASN B C 1
ATOM 9060 O O . ASN B 1 85 ? 8.039 13.727 -24.828 1 89 85 ASN B O 1
ATOM 9064 N N . VAL B 1 86 ? 6.938 15.148 -23.562 1 91.5 86 VAL B N 1
ATOM 9065 C CA . VAL B 1 86 ? 5.934 14.195 -23.094 1 91.5 86 VAL B CA 1
ATOM 9066 C C . VAL B 1 86 ? 5.082 13.734 -24.281 1 91.5 86 VAL B C 1
ATOM 9068 O O . VAL B 1 86 ? 4.793 12.539 -24.422 1 91.5 86 VAL B O 1
ATOM 9071 N N . LYS B 1 87 ? 4.703 14.688 -25.203 1 90.69 87 LYS B N 1
ATOM 9072 C CA . LYS B 1 87 ? 3.834 14.367 -26.344 1 90.69 87 LYS B CA 1
ATOM 9073 C C . LYS B 1 87 ? 4.527 13.414 -27.312 1 90.69 87 LYS B C 1
ATOM 9075 O O . LYS B 1 87 ? 3.885 12.547 -27.906 1 90.69 87 LYS B O 1
ATOM 9080 N N . LYS B 1 88 ? 5.828 13.547 -27.344 1 91.19 88 LYS B N 1
ATOM 9081 C CA . LYS B 1 88 ? 6.602 12.703 -28.25 1 91.19 88 LYS B CA 1
ATOM 9082 C C . LYS B 1 88 ? 7.059 11.422 -27.562 1 91.19 88 LYS B C 1
ATOM 9084 O O . LYS B 1 88 ? 7.773 10.609 -28.156 1 91.19 88 LYS B O 1
ATOM 9089 N N . ASP B 1 89 ? 6.645 11.25 -26.453 1 92.94 89 ASP B N 1
ATOM 9090 C CA . ASP B 1 89 ? 6.977 10.062 -25.656 1 92.94 89 ASP B CA 1
ATOM 9091 C C . ASP B 1 89 ? 8.492 9.898 -25.531 1 92.94 89 ASP B C 1
ATOM 9093 O O . ASP B 1 89 ? 9.031 8.836 -25.859 1 92.94 89 ASP B O 1
ATOM 9097 N N . SER B 1 90 ? 9.164 11 -25.125 1 92.62 90 SER B N 1
ATOM 9098 C CA . SER B 1 90 ? 10.609 10.992 -24.922 1 92.62 90 SER B CA 1
ATOM 9099 C C . SER B 1 90 ? 11 11.797 -23.688 1 92.62 90 SER B C 1
ATOM 9101 O O . SER B 1 90 ? 11.148 13.016 -23.766 1 92.62 90 SER B O 1
ATOM 9103 N N . LEU B 1 91 ? 11.195 11.109 -22.688 1 93.69 91 LEU B N 1
ATOM 9104 C CA . LEU B 1 91 ? 11.68 11.719 -21.453 1 93.69 91 LEU B CA 1
ATOM 9105 C C . LEU B 1 91 ? 13.125 11.32 -21.172 1 93.69 91 LEU B C 1
ATOM 9107 O O . LEU B 1 91 ? 13.492 10.156 -21.359 1 93.69 91 LEU B O 1
ATOM 9111 N N . VAL B 1 92 ? 13.914 12.25 -20.828 1 93.31 92 VAL B N 1
ATOM 9112 C CA . VAL B 1 92 ? 15.336 12.023 -20.578 1 93.31 92 VAL B CA 1
ATOM 9113 C C . VAL B 1 92 ? 15.711 12.555 -19.203 1 93.31 92 VAL B C 1
ATOM 9115 O O . VAL B 1 92 ? 15.25 13.617 -18.781 1 93.31 92 VAL B O 1
ATOM 9118 N N . ILE B 1 93 ? 16.516 11.844 -18.531 1 92.19 93 ILE B N 1
ATOM 9119 C CA . ILE B 1 93 ? 17 12.297 -17.219 1 92.19 93 ILE B CA 1
ATOM 9120 C C . ILE B 1 93 ? 18.438 11.844 -17.016 1 92.19 93 ILE B C 1
ATOM 9122 O O . ILE B 1 93 ? 18.812 10.734 -17.406 1 92.19 93 ILE B O 1
ATOM 9126 N N . SER B 1 94 ? 19.172 12.711 -16.469 1 88.38 94 SER B N 1
ATOM 9127 C CA . SER B 1 94 ? 20.578 12.422 -16.219 1 88.38 94 SER B CA 1
ATOM 9128 C C . SER B 1 94 ? 20.828 12.086 -14.758 1 88.38 94 SER B C 1
ATOM 9130 O O . SER B 1 94 ? 20.141 12.594 -13.867 1 88.38 94 SER B O 1
ATOM 9132 N N . ASN B 1 95 ? 21.766 11.32 -14.57 1 82.38 95 ASN B N 1
ATOM 9133 C CA . ASN B 1 95 ? 22.219 11.117 -13.195 1 82.38 95 ASN B CA 1
ATOM 9134 C C . ASN B 1 95 ? 23.172 12.234 -12.75 1 82.38 95 ASN B C 1
ATOM 9136 O O . ASN B 1 95 ? 23.516 13.109 -13.547 1 82.38 95 ASN B O 1
ATOM 9140 N N . ALA B 1 96 ? 23.516 12.477 -11.336 1 69.44 96 ALA B N 1
ATOM 9141 C CA . ALA B 1 96 ? 24.203 13.602 -10.695 1 69.44 96 ALA B CA 1
ATOM 9142 C C . ALA B 1 96 ? 25.469 13.984 -11.445 1 69.44 96 ALA B C 1
ATOM 9144 O O . ALA B 1 96 ? 25.844 15.156 -11.477 1 69.44 96 ALA B O 1
ATOM 9145 N N . ARG B 1 97 ? 26.156 13.062 -12.305 1 64.56 97 ARG B N 1
ATOM 9146 C CA . ARG B 1 97 ? 27.406 13.398 -12.977 1 64.56 97 ARG B CA 1
ATOM 9147 C C . ARG B 1 97 ? 27.188 13.531 -14.484 1 64.56 97 ARG B C 1
ATOM 9149 O O . ARG B 1 97 ? 28.125 13.898 -15.211 1 64.56 97 ARG B O 1
ATOM 9156 N N . GLY B 1 98 ? 25.969 13.469 -14.836 1 69 98 GLY B N 1
ATOM 9157 C CA . GLY B 1 98 ? 25.656 13.617 -16.25 1 69 98 GLY B CA 1
ATOM 9158 C C . GLY B 1 98 ? 26.344 12.594 -17.125 1 69 98 GLY B C 1
ATOM 9159 O O . GLY B 1 98 ? 26.516 12.82 -18.328 1 69 98 GLY B O 1
ATOM 9160 N N . SER B 1 99 ? 26.797 11.57 -16.516 1 73.25 99 SER B N 1
ATOM 9161 C CA . SER B 1 99 ? 27.516 10.57 -17.297 1 73.25 99 SER B CA 1
ATOM 9162 C C . SER B 1 99 ? 26.562 9.578 -17.938 1 73.25 99 SER B C 1
ATOM 9164 O O . SER B 1 99 ? 26.859 9.039 -19.016 1 73.25 99 SER B O 1
ATOM 9166 N N . GLU B 1 100 ? 25.484 9.336 -17.391 1 86.56 100 GLU B N 1
ATOM 9167 C CA . GLU B 1 100 ? 24.5 8.391 -17.906 1 86.56 100 GLU B CA 1
ATOM 9168 C C . GLU B 1 100 ? 23.109 9.008 -17.953 1 86.56 100 GLU B C 1
ATOM 9170 O O . GLU B 1 100 ? 22.734 9.797 -17.078 1 86.56 100 GLU B O 1
ATOM 9175 N N . TYR B 1 101 ? 22.438 8.695 -19.031 1 91.38 101 TYR B N 1
ATOM 9176 C CA . TYR B 1 101 ? 21.109 9.234 -19.25 1 91.38 101 TYR B CA 1
ATOM 9177 C C . TYR B 1 101 ? 20.078 8.117 -19.375 1 91.38 101 TYR B C 1
ATOM 9179 O O . TYR B 1 101 ? 20.328 7.098 -20.016 1 91.38 101 TYR B O 1
ATOM 9187 N N . LEU B 1 102 ? 18.984 8.258 -18.766 1 93.5 102 LEU B N 1
ATOM 9188 C CA . LEU B 1 102 ? 17.828 7.383 -18.953 1 93.5 102 LEU B CA 1
ATOM 9189 C C . LEU B 1 102 ? 16.844 7.98 -19.938 1 93.5 102 LEU B C 1
ATOM 9191 O O . LEU B 1 102 ? 16.484 9.156 -19.844 1 93.5 102 LEU B O 1
ATOM 9195 N N . VAL B 1 103 ? 16.484 7.277 -20.859 1 94.44 103 VAL B N 1
ATOM 9196 C CA . VAL B 1 103 ? 15.453 7.664 -21.812 1 94.44 103 VAL B CA 1
ATOM 9197 C C . VAL B 1 103 ? 14.203 6.805 -21.609 1 94.44 103 VAL B C 1
ATOM 9199 O O . VAL B 1 103 ? 14.273 5.574 -21.656 1 94.44 103 VAL B O 1
ATOM 9202 N N . ILE B 1 104 ? 13.156 7.422 -21.344 1 94.81 104 ILE B N 1
ATOM 9203 C CA . ILE B 1 104 ? 11.891 6.738 -21.094 1 94.81 104 ILE B CA 1
ATOM 9204 C C . ILE B 1 104 ? 10.984 6.891 -22.312 1 94.81 104 ILE B C 1
ATOM 9206 O O . ILE B 1 104 ? 10.555 8 -22.641 1 94.81 104 ILE B O 1
ATOM 9210 N N . THR B 1 105 ? 10.773 5.828 -22.938 1 94 105 THR B N 1
ATOM 9211 C CA . THR B 1 105 ? 9.891 5.746 -24.109 1 94 105 THR B CA 1
ATOM 9212 C C . THR B 1 105 ? 9.023 4.492 -24.047 1 94 105 THR B C 1
ATOM 9214 O O . THR B 1 105 ? 9.5 3.422 -23.656 1 94 105 THR B O 1
ATOM 9217 N N . LYS B 1 106 ? 7.754 4.641 -24.312 1 93.38 106 LYS B N 1
ATOM 9218 C CA . LYS B 1 106 ? 6.809 3.531 -24.266 1 93.38 106 LYS B CA 1
ATOM 9219 C C . LYS B 1 106 ? 6.828 2.846 -22.906 1 93.38 106 LYS B C 1
ATOM 9221 O O . LYS B 1 106 ? 6.805 1.615 -22.812 1 93.38 106 LYS B O 1
ATOM 9226 N N . ARG B 1 107 ? 7.098 3.646 -21.906 1 91.75 107 ARG B N 1
ATOM 9227 C CA . ARG B 1 107 ? 7.062 3.219 -20.516 1 91.75 107 ARG B CA 1
ATOM 9228 C C . ARG B 1 107 ? 8.266 2.34 -20.172 1 91.75 107 ARG B C 1
ATOM 9230 O O . ARG B 1 107 ? 8.281 1.668 -19.141 1 91.75 107 ARG B O 1
ATOM 9237 N N . LYS B 1 108 ? 9.227 2.311 -21.062 1 91.94 108 LYS B N 1
ATOM 9238 C CA . LYS B 1 108 ? 10.453 1.548 -20.844 1 91.94 108 LYS B CA 1
ATOM 9239 C C . LYS B 1 108 ? 11.656 2.473 -20.719 1 91.94 108 LYS B C 1
ATOM 9241 O O . LYS B 1 108 ? 11.688 3.545 -21.328 1 91.94 108 LYS B O 1
ATOM 9246 N N . ILE B 1 109 ? 12.602 2.01 -19.906 1 93.5 109 ILE B N 1
ATOM 9247 C CA . ILE B 1 109 ? 13.805 2.795 -19.672 1 93.5 109 ILE B CA 1
ATOM 9248 C C . ILE B 1 109 ? 14.961 2.221 -20.484 1 93.5 109 ILE B C 1
ATOM 9250 O O . ILE B 1 109 ? 15.211 1.013 -20.469 1 93.5 109 ILE B O 1
ATOM 9254 N N . THR B 1 110 ? 15.617 3.084 -21.219 1 92.5 110 THR B N 1
ATOM 9255 C CA . THR B 1 110 ? 16.859 2.77 -21.906 1 92.5 110 THR B CA 1
ATOM 9256 C C . THR B 1 110 ? 18 3.648 -21.406 1 92.5 110 THR B C 1
ATOM 9258 O O . THR B 1 110 ? 17.812 4.84 -21.156 1 92.5 110 THR B O 1
ATOM 9261 N N . ILE B 1 111 ? 19.109 3.045 -21.25 1 92.25 111 ILE B N 1
ATOM 9262 C CA . ILE B 1 111 ? 20.266 3.775 -20.75 1 92.25 111 ILE B CA 1
ATOM 9263 C C . ILE B 1 111 ? 21.172 4.195 -21.906 1 92.25 111 ILE B C 1
ATOM 9265 O O . ILE B 1 111 ? 21.531 3.367 -22.734 1 92.25 111 ILE B O 1
ATOM 9269 N N . LEU B 1 112 ? 21.406 5.418 -21.906 1 89.5 112 LEU B N 1
ATOM 9270 C CA . LEU B 1 112 ? 22.312 5.969 -22.906 1 89.5 112 LEU B CA 1
ATOM 9271 C C . LEU B 1 112 ? 23.453 6.73 -22.25 1 89.5 112 LEU B C 1
ATOM 9273 O O . LEU B 1 112 ? 23.344 7.172 -21.109 1 89.5 112 LEU B O 1
ATOM 9277 N N . ARG B 1 113 ? 24.531 6.836 -23.031 1 86.44 113 ARG B N 1
ATOM 9278 C CA . ARG B 1 113 ? 25.672 7.617 -22.562 1 86.44 113 ARG B CA 1
ATOM 9279 C C . ARG B 1 113 ? 25.688 9 -23.203 1 86.44 113 ARG B C 1
ATOM 9281 O O . ARG B 1 113 ? 24.969 9.25 -24.156 1 86.44 113 ARG B O 1
ATOM 9288 N N . GLU B 1 114 ? 26.391 9.875 -22.531 1 80.31 114 GLU B N 1
ATOM 9289 C CA . GLU B 1 114 ? 26.422 11.281 -22.922 1 80.31 114 GLU B CA 1
ATOM 9290 C C . GLU B 1 114 ? 26.688 11.445 -24.406 1 80.31 114 GLU B C 1
ATOM 9292 O O . GLU B 1 114 ? 26.109 12.336 -25.047 1 80.31 114 GLU B O 1
ATOM 9297 N N . ASN B 1 115 ? 27.344 10.586 -25.062 1 77.69 115 ASN B N 1
ATOM 9298 C CA . ASN B 1 115 ? 27.75 10.758 -26.453 1 77.69 115 ASN B CA 1
ATOM 9299 C C . ASN B 1 115 ? 26.766 10.109 -27.406 1 77.69 115 ASN B C 1
ATOM 9301 O O . ASN B 1 115 ? 26.969 10.133 -28.625 1 77.69 115 ASN B O 1
ATOM 9305 N N . SER B 1 116 ? 25.688 9.781 -26.922 1 83.56 116 SER B N 1
ATOM 9306 C CA . SER B 1 116 ? 24.703 9.164 -27.797 1 83.56 116 SER B CA 1
ATOM 9307 C C . SER B 1 116 ? 23.984 10.203 -28.656 1 83.56 116 SER B C 1
ATOM 9309 O O . SER B 1 116 ? 23.531 11.234 -28.141 1 83.56 116 SER B O 1
ATOM 9311 N N . PRO B 1 117 ? 23.797 9.922 -29.891 1 79.12 117 PRO B N 1
ATOM 9312 C CA . PRO B 1 117 ? 23.172 10.875 -30.812 1 79.12 117 PRO B CA 1
ATOM 9313 C C . PRO B 1 117 ? 21.688 11.102 -30.5 1 79.12 117 PRO B C 1
ATOM 9315 O O . PRO B 1 117 ? 21.156 12.188 -30.766 1 79.12 117 PRO B O 1
ATOM 9318 N N . SER B 1 118 ? 21.109 10.25 -30 1 81.25 118 SER B N 1
ATOM 9319 C CA . SER B 1 118 ? 19.672 10.336 -29.766 1 81.25 118 SER B CA 1
ATOM 9320 C C . SER B 1 118 ? 19.359 11.344 -28.656 1 81.25 118 SER B C 1
ATOM 9322 O O . SER B 1 118 ? 18.219 11.828 -28.547 1 81.25 118 SER B O 1
ATOM 9324 N N . ILE B 1 119 ? 20.359 11.695 -27.797 1 83.88 119 ILE B N 1
ATOM 9325 C CA . ILE B 1 119 ? 20.078 12.609 -26.703 1 83.88 119 ILE B CA 1
ATOM 9326 C C . ILE B 1 119 ? 20.984 13.836 -26.812 1 83.88 119 ILE B C 1
ATOM 9328 O O . ILE B 1 119 ? 21.219 14.523 -25.812 1 83.88 119 ILE B O 1
ATOM 9332 N N . LYS B 1 120 ? 21.516 14.094 -27.938 1 77.44 120 LYS B N 1
ATOM 9333 C CA . LYS B 1 120 ? 22.469 15.188 -28.141 1 77.44 120 LYS B CA 1
ATOM 9334 C C . LYS B 1 120 ? 21.875 16.516 -27.688 1 77.44 120 LYS B C 1
ATOM 9336 O O . LYS B 1 120 ? 22.578 17.344 -27.109 1 77.44 120 LYS B O 1
ATOM 9341 N N . ASN B 1 121 ? 20.594 16.641 -27.875 1 76.69 121 ASN B N 1
ATOM 9342 C CA . ASN B 1 121 ? 19.969 17.922 -27.547 1 76.69 121 ASN B CA 1
ATOM 9343 C C . ASN B 1 121 ? 19.391 17.906 -26.125 1 76.69 121 ASN B C 1
ATOM 9345 O O . ASN B 1 121 ? 18.734 18.875 -25.719 1 76.69 121 ASN B O 1
ATOM 9349 N N . GLU B 1 122 ? 19.688 16.906 -25.422 1 82.5 122 GLU B N 1
ATOM 9350 C CA . GLU B 1 122 ? 19.094 16.812 -24.094 1 82.5 122 GLU B CA 1
ATOM 9351 C C . GLU B 1 122 ? 20.156 16.594 -23.031 1 82.5 122 GLU B C 1
ATOM 9353 O O . GLU B 1 122 ? 19.828 16.25 -21.891 1 82.5 122 GLU B O 1
ATOM 9358 N N . THR B 1 123 ? 21.281 16.891 -23.359 1 79.12 123 THR B N 1
ATOM 9359 C CA . THR B 1 123 ? 22.375 16.609 -22.438 1 79.12 123 THR B CA 1
ATOM 9360 C C . THR B 1 123 ? 22.391 17.625 -21.312 1 79.12 123 THR B C 1
ATOM 9362 O O . THR B 1 123 ? 22.031 18.781 -21.5 1 79.12 123 THR B O 1
ATOM 9365 N N . TYR B 1 124 ? 22.828 17.234 -20.234 1 85 124 TYR B N 1
ATOM 9366 C CA . TYR B 1 124 ? 22.938 18.047 -19.016 1 85 124 TYR B CA 1
ATOM 9367 C C . TYR B 1 124 ? 24.141 18.984 -19.094 1 85 124 TYR B C 1
ATOM 9369 O O . TYR B 1 124 ? 24.125 20.062 -18.5 1 85 124 TYR B O 1
ATOM 9377 N N . ASN B 1 125 ? 25.094 18.562 -19.844 1 84.06 125 ASN B N 1
ATOM 9378 C CA . ASN B 1 125 ? 26.297 19.359 -20.031 1 84.06 125 ASN B CA 1
ATOM 9379 C C . ASN B 1 125 ? 26.422 19.844 -21.469 1 84.06 125 ASN B C 1
ATOM 9381 O O . ASN B 1 125 ? 26.078 19.125 -22.406 1 84.06 125 ASN B O 1
ATOM 9385 N N . PHE B 1 126 ? 26.812 21.062 -21.5 1 87.38 126 PHE B N 1
ATOM 9386 C CA . PHE B 1 126 ? 27.047 21.688 -22.797 1 87.38 126 PHE B CA 1
ATOM 9387 C C . PHE B 1 126 ? 28.438 22.312 -22.844 1 87.38 126 PHE B C 1
ATOM 9389 O O . PHE B 1 126 ? 28.812 23.078 -21.953 1 87.38 126 PHE B O 1
ATOM 9396 N N . LYS B 1 127 ? 29.125 21.906 -23.875 1 88.19 127 LYS B N 1
ATOM 9397 C CA . LYS B 1 127 ? 30.484 22.438 -24.047 1 88.19 127 LYS B CA 1
ATOM 9398 C C . LYS B 1 127 ? 30.531 23.453 -25.188 1 88.19 127 LYS B C 1
ATOM 9400 O O . LYS B 1 127 ? 30.062 23.188 -26.297 1 88.19 127 LYS B O 1
ATOM 9405 N N . TYR B 1 128 ? 30.984 24.547 -24.828 1 89.44 128 TYR B N 1
ATOM 9406 C CA . TYR B 1 128 ? 31.141 25.625 -25.797 1 89.44 128 TYR B CA 1
ATOM 9407 C C . TYR B 1 128 ? 32.406 26.422 -25.516 1 89.44 128 TYR B C 1
ATOM 9409 O O . TYR B 1 128 ? 32.594 26.938 -24.422 1 89.44 128 TYR B O 1
ATOM 9417 N N . LYS B 1 129 ? 33.281 26.547 -26.406 1 89.12 129 LYS B N 1
ATOM 9418 C CA . LYS B 1 129 ? 34.531 27.281 -26.312 1 89.12 129 LYS B CA 1
ATOM 9419 C C . LYS B 1 129 ? 35.312 26.844 -25.078 1 89.12 129 LYS B C 1
ATOM 9421 O O . LYS B 1 129 ? 35.75 27.672 -24.266 1 89.12 129 LYS B O 1
ATOM 9426 N N . ASN B 1 130 ? 35.406 25.672 -24.797 1 81.25 130 ASN B N 1
ATOM 9427 C CA . ASN B 1 130 ? 36.219 25 -23.781 1 81.25 130 ASN B CA 1
ATOM 9428 C C . ASN B 1 130 ? 35.656 25.25 -22.375 1 81.25 130 ASN B C 1
ATOM 9430 O O . ASN B 1 130 ? 36.406 25.188 -21.391 1 81.25 130 ASN B O 1
ATOM 9434 N N . LYS B 1 131 ? 34.469 25.688 -22.438 1 87.81 131 LYS B N 1
ATOM 9435 C CA . LYS B 1 131 ? 33.781 25.828 -21.156 1 87.81 131 LYS B CA 1
ATOM 9436 C C . LYS B 1 131 ? 32.594 24.875 -21.078 1 87.81 131 LYS B C 1
ATOM 9438 O O . LYS B 1 131 ? 31.953 24.562 -22.078 1 87.81 131 LYS B O 1
ATOM 9443 N N . GLU B 1 132 ? 32.5 24.469 -19.859 1 86.38 132 GLU B N 1
ATOM 9444 C CA . GLU B 1 132 ? 31.375 23.562 -19.625 1 86.38 132 GLU B CA 1
ATOM 9445 C C . GLU B 1 132 ? 30.234 24.25 -18.875 1 86.38 132 GLU B C 1
ATOM 9447 O O . GLU B 1 132 ? 30.469 24.984 -17.906 1 86.38 132 GLU B O 1
ATOM 9452 N N . TYR B 1 133 ? 29.094 24.125 -19.453 1 89.25 133 TYR B N 1
ATOM 9453 C CA . TYR B 1 133 ? 27.875 24.703 -18.891 1 89.25 133 TYR B CA 1
ATOM 9454 C C . TYR B 1 133 ? 26.922 23.625 -18.422 1 89.25 133 TYR B C 1
ATOM 9456 O O . TYR B 1 133 ? 26.781 22.578 -19.078 1 89.25 133 TYR B O 1
ATOM 9464 N N . ILE B 1 134 ? 26.281 23.922 -17.297 1 87.81 134 ILE B N 1
ATOM 9465 C CA . ILE B 1 134 ? 25.328 22.984 -16.719 1 87.81 134 ILE B CA 1
ATOM 9466 C C . ILE B 1 134 ? 23.906 23.453 -17.047 1 87.81 134 ILE B C 1
ATOM 9468 O O . ILE B 1 134 ? 23.594 24.641 -16.969 1 87.81 134 ILE B O 1
ATOM 9472 N N . LEU B 1 135 ? 23.125 22.531 -17.391 1 87.81 135 LEU B N 1
ATOM 9473 C CA . LEU B 1 135 ? 21.75 22.828 -17.781 1 87.81 135 LEU B CA 1
ATOM 9474 C C . LEU B 1 135 ? 20.953 23.344 -16.594 1 87.81 135 LEU B C 1
ATOM 9476 O O . LEU B 1 135 ? 20.969 22.734 -15.516 1 87.81 135 LEU B O 1
ATOM 9480 N N . PHE B 1 136 ? 20.312 24.516 -16.812 1 89.31 136 PHE B N 1
ATOM 9481 C CA . PHE B 1 136 ? 19.344 25.047 -15.859 1 89.31 136 PHE B CA 1
ATOM 9482 C C . PHE B 1 136 ? 17.922 24.938 -16.422 1 89.31 136 PHE B C 1
ATOM 9484 O O . PHE B 1 136 ? 17.562 25.688 -17.344 1 89.31 136 PHE B O 1
ATOM 9491 N N . ASN B 1 137 ? 17.266 24.078 -15.844 1 80.19 137 ASN B N 1
ATOM 9492 C CA . ASN B 1 137 ? 15.922 23.891 -16.406 1 80.19 137 ASN B CA 1
ATOM 9493 C C . ASN B 1 137 ? 14.859 23.859 -15.305 1 80.19 137 ASN B C 1
ATOM 9495 O O . ASN B 1 137 ? 13.719 23.453 -15.562 1 80.19 137 ASN B O 1
ATOM 9499 N N . LYS B 1 138 ? 15.211 24.188 -14.156 1 83.06 138 LYS B N 1
ATOM 9500 C CA . LYS B 1 138 ? 14.203 24.219 -13.094 1 83.06 138 LYS B CA 1
ATOM 9501 C C . LYS B 1 138 ? 14.688 25.047 -11.906 1 83.06 138 LYS B C 1
ATOM 9503 O O . LYS B 1 138 ? 15.891 25.078 -11.617 1 83.06 138 LYS B O 1
ATOM 9508 N N . ASN B 1 139 ? 13.688 25.672 -11.258 1 80.44 139 ASN B N 1
ATOM 9509 C CA . ASN B 1 139 ? 13.953 26.328 -9.984 1 80.44 139 ASN B CA 1
ATOM 9510 C C . ASN B 1 139 ? 13.68 25.391 -8.805 1 80.44 139 ASN B C 1
ATOM 9512 O O . ASN B 1 139 ? 12.727 24.609 -8.828 1 80.44 139 ASN B O 1
ATOM 9516 N N . ASN B 1 140 ? 14.703 25.094 -8.062 1 66.19 140 ASN B N 1
ATOM 9517 C CA . ASN B 1 140 ? 14.5 24.281 -6.867 1 66.19 140 ASN B CA 1
ATOM 9518 C C . ASN B 1 140 ? 14.992 25 -5.613 1 66.19 140 ASN B C 1
ATOM 9520 O O . ASN B 1 140 ? 15.734 25.984 -5.711 1 66.19 140 ASN B O 1
ATOM 9524 N N . SER B 1 141 ? 14.391 24.672 -4.465 1 57.66 141 SER B N 1
ATOM 9525 C CA . SER B 1 141 ? 14.758 25.297 -3.193 1 57.66 141 SER B CA 1
ATOM 9526 C C . SER B 1 141 ? 16.203 24.984 -2.816 1 57.66 141 SER B C 1
ATOM 9528 O O . SER B 1 141 ? 16.797 25.688 -1.999 1 57.66 141 SER B O 1
ATOM 9530 N N . GLN B 1 142 ? 16.781 23.922 -3.27 1 57.62 142 GLN B N 1
ATOM 9531 C CA . GLN B 1 142 ? 18.062 23.484 -2.736 1 57.62 142 GLN B CA 1
ATOM 9532 C C . GLN B 1 142 ? 19.203 23.875 -3.666 1 57.62 142 GLN B C 1
ATOM 9534 O O . GLN B 1 142 ? 20.312 24.188 -3.207 1 57.62 142 GLN B O 1
ATOM 9539 N N . SER B 1 143 ? 19.047 23.484 -5 1 57.97 143 SER B N 1
ATOM 9540 C CA . SER B 1 143 ? 20.234 23.375 -5.836 1 57.97 143 SER B CA 1
ATOM 9541 C C . SER B 1 143 ? 20.406 24.609 -6.715 1 57.97 143 SER B C 1
ATOM 9543 O O . SER B 1 143 ? 19.547 24.922 -7.543 1 57.97 143 SER B O 1
ATOM 9545 N N . ILE B 1 144 ? 21.188 25.578 -6.148 1 64 144 ILE B N 1
ATOM 9546 C CA . ILE B 1 144 ? 21.531 26.672 -7.039 1 64 144 ILE B CA 1
ATOM 9547 C C . ILE B 1 144 ? 22.953 26.469 -7.586 1 64 144 ILE B C 1
ATOM 9549 O O . ILE B 1 144 ? 23.859 26.094 -6.84 1 64 144 ILE B O 1
ATOM 9553 N N . ILE B 1 145 ? 22.984 26.453 -8.938 1 72.62 145 ILE B N 1
ATOM 9554 C CA . ILE B 1 145 ? 24.281 26.469 -9.602 1 72.62 145 ILE B CA 1
ATOM 9555 C C . ILE B 1 145 ? 25.109 27.656 -9.109 1 72.62 145 ILE B C 1
ATOM 9557 O O . ILE B 1 145 ? 24.656 28.812 -9.195 1 72.62 145 ILE B O 1
ATOM 9561 N N . THR B 1 146 ? 26.125 27.203 -8.352 1 71.75 146 THR B N 1
ATOM 9562 C CA . THR B 1 146 ? 26.969 28.266 -7.816 1 71.75 146 THR B CA 1
ATOM 9563 C C . THR B 1 146 ? 28.359 28.234 -8.461 1 71.75 146 THR B C 1
ATOM 9565 O O . THR B 1 146 ? 28.734 27.219 -9.055 1 71.75 146 THR B O 1
ATOM 9568 N N . TYR B 1 147 ? 28.984 29.422 -8.438 1 65 147 TYR B N 1
ATOM 9569 C CA . TYR B 1 147 ? 30.375 29.469 -8.891 1 65 147 TYR B CA 1
ATOM 9570 C C . TYR B 1 147 ? 31.172 28.328 -8.273 1 65 147 TYR B C 1
ATOM 9572 O O . TYR B 1 147 ? 31 28 -7.102 1 65 147 TYR B O 1
ATOM 9580 N N . PRO B 1 148 ? 31.953 27.75 -9.203 1 70.81 148 PRO B N 1
ATOM 9581 C CA . PRO B 1 148 ? 32.469 28.109 -10.516 1 70.81 148 PRO B CA 1
ATOM 9582 C C . PRO B 1 148 ? 31.672 27.5 -11.664 1 70.81 148 PRO B C 1
ATOM 9584 O O . PRO B 1 148 ? 32.062 27.641 -12.828 1 70.81 148 PRO B O 1
ATOM 9587 N N . PHE B 1 149 ? 30.562 27.031 -11.336 1 77.88 149 PHE B N 1
ATOM 9588 C CA . PHE B 1 149 ? 29.797 26.406 -12.398 1 77.88 149 PHE B CA 1
ATOM 9589 C C . PHE B 1 149 ? 29.094 27.453 -13.258 1 77.88 149 PHE B C 1
ATOM 9591 O O . PHE B 1 149 ? 28.953 28.609 -12.836 1 77.88 149 PHE B O 1
ATOM 9598 N N . LYS B 1 150 ? 28.922 27.094 -14.57 1 89.19 150 LYS B N 1
ATOM 9599 C CA . LYS B 1 150 ? 28.203 27.922 -15.547 1 89.19 150 LYS B CA 1
ATOM 9600 C C . LYS B 1 150 ? 26.875 27.266 -15.938 1 89.19 150 LYS B C 1
ATOM 9602 O O . LYS B 1 150 ? 26.703 26.047 -15.789 1 89.19 150 LYS B O 1
ATOM 9607 N N . ALA B 1 151 ? 26.031 28.094 -16.25 1 92.62 151 ALA B N 1
ATOM 9608 C CA . ALA B 1 151 ? 24.703 27.547 -16.547 1 92.62 151 ALA B CA 1
ATOM 9609 C C . ALA B 1 151 ? 24.297 27.859 -17.984 1 92.62 151 ALA B C 1
ATOM 9611 O O . ALA B 1 151 ? 24.797 28.797 -18.594 1 92.62 151 ALA B O 1
ATOM 9612 N N . PHE B 1 152 ? 23.562 27.062 -18.547 1 92.44 152 PHE B N 1
ATOM 9613 C CA . PHE B 1 152 ? 22.922 27.359 -19.828 1 92.44 152 PHE B CA 1
ATOM 9614 C C . PHE B 1 152 ? 21.438 27 -19.781 1 92.44 152 PHE B C 1
ATOM 9616 O O . PHE B 1 152 ? 21.016 26.188 -18.969 1 92.44 152 PHE B O 1
ATOM 9623 N N . ILE B 1 153 ? 20.641 27.672 -20.531 1 92.44 153 ILE B N 1
ATOM 9624 C CA . ILE B 1 153 ? 19.219 27.422 -20.703 1 92.44 153 ILE B CA 1
ATOM 9625 C C . ILE B 1 153 ? 18.938 27.078 -22.172 1 92.44 153 ILE B C 1
ATOM 9627 O O . ILE B 1 153 ? 19.375 27.781 -23.078 1 92.44 153 ILE B O 1
ATOM 9631 N N . ARG B 1 154 ? 18.203 26.031 -22.266 1 90.06 154 ARG B N 1
ATOM 9632 C CA . ARG B 1 154 ? 17.875 25.578 -23.609 1 90.06 154 ARG B CA 1
ATOM 9633 C C . ARG B 1 154 ? 16.438 25.922 -23.969 1 90.06 154 ARG B C 1
ATOM 9635 O O . ARG B 1 154 ? 15.508 25.594 -23.219 1 90.06 154 ARG B O 1
ATOM 9642 N N . CYS B 1 155 ? 16.25 26.594 -25.031 1 89.38 155 CYS B N 1
ATOM 9643 C CA . CYS B 1 155 ? 14.961 26.875 -25.625 1 89.38 155 CYS B CA 1
ATOM 9644 C C . CYS B 1 155 ? 14.867 26.312 -27.047 1 89.38 155 CYS B C 1
ATOM 9646 O O . CYS B 1 155 ? 15.828 25.719 -27.547 1 89.38 155 CYS B O 1
ATOM 9648 N N . GLU B 1 156 ? 13.688 26.375 -27.594 1 85.38 156 GLU B N 1
ATOM 9649 C CA . GLU B 1 156 ? 13.523 25.906 -28.969 1 85.38 156 GLU B CA 1
ATOM 9650 C C . GLU B 1 156 ? 14.305 26.781 -29.938 1 85.38 156 GLU B C 1
ATOM 9652 O O . GLU B 1 156 ? 14.836 26.297 -30.938 1 85.38 156 GLU B O 1
ATOM 9657 N N . SER B 1 157 ? 14.406 28 -29.672 1 88.5 157 SER B N 1
ATOM 9658 C CA . SER B 1 157 ? 15.039 28.969 -30.562 1 88.5 157 SER B CA 1
ATOM 9659 C C . SER B 1 157 ? 16.562 28.938 -30.422 1 88.5 157 SER B C 1
ATOM 9661 O O . SER B 1 157 ? 17.281 29.391 -31.312 1 88.5 157 SER B O 1
ATOM 9663 N N . GLY B 1 158 ? 16.938 28.484 -29.219 1 90.5 158 GLY B N 1
ATOM 9664 C CA . GLY B 1 158 ? 18.375 28.469 -28.984 1 90.5 158 GLY B CA 1
ATOM 9665 C C . GLY B 1 158 ? 18.75 28.234 -27.531 1 90.5 158 GLY B C 1
ATOM 9666 O O . GLY B 1 158 ? 17.984 27.656 -26.781 1 90.5 158 GLY B O 1
ATOM 9667 N N . ILE B 1 159 ? 20.094 28.641 -27.344 1 93.25 159 ILE B N 1
ATOM 9668 C CA . ILE B 1 159 ? 20.672 28.391 -26.016 1 93.25 159 ILE B CA 1
ATOM 9669 C C . ILE B 1 159 ? 21.156 29.703 -25.406 1 93.25 159 ILE B C 1
ATOM 9671 O O . ILE B 1 159 ? 21.719 30.547 -26.109 1 93.25 159 ILE B O 1
ATOM 9675 N N . TYR B 1 160 ? 20.875 29.875 -24.156 1 94.5 160 TYR B N 1
ATOM 9676 C CA . TYR B 1 160 ? 21.406 31 -23.391 1 94.5 160 TYR B CA 1
ATOM 9677 C C . TYR B 1 160 ? 22.531 30.547 -22.469 1 94.5 160 TYR B C 1
ATOM 9679 O O . TYR B 1 160 ? 22.359 29.625 -21.688 1 94.5 160 TYR B O 1
ATOM 9687 N N . LEU B 1 161 ? 23.656 31.125 -22.547 1 95.25 161 LEU B N 1
ATOM 9688 C CA . LEU B 1 161 ? 24.797 30.844 -21.688 1 95.25 161 LEU B CA 1
ATOM 9689 C C . LEU B 1 161 ? 24.922 31.875 -20.578 1 95.25 161 LEU B C 1
ATOM 9691 O O . LEU B 1 161 ? 24.906 33.094 -20.859 1 95.25 161 LEU B O 1
ATOM 9695 N N . LEU B 1 162 ? 25 31.422 -19.375 1 94.25 162 LEU B N 1
ATOM 9696 C CA . LEU B 1 162 ? 25.031 32.281 -18.203 1 94.25 162 LEU B CA 1
ATOM 9697 C C . LEU B 1 162 ? 26.297 32.062 -17.375 1 94.25 162 LEU B C 1
ATOM 9699 O O . LEU B 1 162 ? 26.562 30.922 -16.953 1 94.25 162 LEU B O 1
ATOM 9703 N N . GLU B 1 163 ? 27.031 33.031 -17.234 1 92.19 163 GLU B N 1
ATOM 9704 C CA . GLU B 1 163 ? 28.25 33 -16.422 1 92.19 163 GLU B CA 1
ATOM 9705 C C . GLU B 1 163 ? 28.234 34.094 -15.352 1 92.19 163 GLU B C 1
ATOM 9707 O O . GLU B 1 163 ? 27.672 35.156 -15.57 1 92.19 163 GLU B O 1
ATOM 9712 N N . GLU B 1 164 ? 28.781 33.781 -14.25 1 90.69 164 GLU B N 1
ATOM 9713 C CA . GLU B 1 164 ? 28.781 34.719 -13.117 1 90.69 164 GLU B CA 1
ATOM 9714 C C . GLU B 1 164 ? 29.375 36.062 -13.492 1 90.69 164 GLU B C 1
ATOM 9716 O O . GLU B 1 164 ? 30.531 36.125 -13.891 1 90.69 164 GLU B O 1
ATOM 9721 N N . GLY B 1 165 ? 28.672 37.094 -13.391 1 90.94 165 GLY B N 1
ATOM 9722 C CA . GLY B 1 165 ? 29.141 38.469 -13.586 1 90.94 165 GLY B CA 1
ATOM 9723 C C . GLY B 1 165 ? 29.344 38.812 -15.039 1 90.94 165 GLY B C 1
ATOM 9724 O O . GLY B 1 165 ? 29.875 39.906 -15.352 1 90.94 165 GLY B O 1
ATOM 9725 N N . LYS B 1 166 ? 28.938 38 -15.961 1 94 166 LYS B N 1
ATOM 9726 C CA . LYS B 1 166 ? 29.109 38.25 -17.391 1 94 166 LYS B CA 1
ATOM 9727 C C . LYS B 1 166 ? 27.766 38.469 -18.062 1 94 166 LYS B C 1
ATOM 9729 O O . LYS B 1 166 ? 26.703 38.219 -17.484 1 94 166 LYS B O 1
ATOM 9734 N N . ASN B 1 167 ? 27.922 39 -19.234 1 94.62 167 ASN B N 1
ATOM 9735 C CA . ASN B 1 167 ? 26.734 39.156 -20.062 1 94.62 167 ASN B CA 1
ATOM 9736 C C . ASN B 1 167 ? 26.172 37.844 -20.531 1 94.62 167 ASN B C 1
ATOM 9738 O O . ASN B 1 167 ? 26.922 36.875 -20.703 1 94.62 167 ASN B O 1
ATOM 9742 N N . ILE B 1 168 ? 24.922 37.812 -20.688 1 95.25 168 ILE B N 1
ATOM 9743 C CA . ILE B 1 168 ? 24.266 36.625 -21.203 1 95.25 168 ILE B CA 1
ATOM 9744 C C . ILE B 1 168 ? 24.594 36.469 -22.688 1 95.25 168 ILE B C 1
ATOM 9746 O O . ILE B 1 168 ? 24.594 37.438 -23.438 1 95.25 168 ILE B O 1
ATOM 9750 N N . ILE B 1 169 ? 24.953 35.25 -23.141 1 95.56 169 ILE B N 1
ATOM 9751 C CA . ILE B 1 169 ? 25.234 34.938 -24.531 1 95.56 169 ILE B CA 1
ATOM 9752 C C . ILE B 1 169 ? 24.109 34.094 -25.094 1 95.56 169 ILE B C 1
ATOM 9754 O O . ILE B 1 169 ? 23.719 33.094 -24.484 1 95.56 169 ILE B O 1
ATOM 9758 N N . TYR B 1 170 ? 23.516 34.5 -26.109 1 95.69 170 TYR B N 1
ATOM 9759 C CA . TYR B 1 170 ? 22.484 33.719 -26.812 1 95.69 170 TYR B CA 1
ATOM 9760 C C . TYR B 1 170 ? 23.062 33.062 -28.078 1 95.69 170 TYR B C 1
ATOM 9762 O O . TYR B 1 170 ? 23.656 33.75 -28.906 1 95.69 170 TYR B O 1
ATOM 9770 N N . LEU B 1 171 ? 22.922 31.734 -28.094 1 94.31 171 LEU B N 1
ATOM 9771 C CA . LEU B 1 171 ? 23.266 30.953 -29.281 1 94.31 171 LEU B CA 1
ATOM 9772 C C . LEU B 1 171 ? 22.016 30.484 -30.016 1 94.31 171 LEU B C 1
ATOM 9774 O O . LEU B 1 171 ? 21.141 29.875 -29.422 1 94.31 171 LEU B O 1
ATOM 9778 N N . ASP B 1 172 ? 22.016 30.766 -31.234 1 90.06 172 ASP B N 1
ATOM 9779 C CA . ASP B 1 172 ? 20.859 30.312 -32 1 90.06 172 ASP B CA 1
ATOM 9780 C C . ASP B 1 172 ? 20.891 28.781 -32.188 1 90.06 172 ASP B C 1
ATOM 9782 O O . ASP B 1 172 ? 21.859 28.125 -31.812 1 90.06 172 ASP B O 1
ATOM 9786 N N . ARG B 1 173 ? 19.844 28.156 -32.656 1 83.75 173 ARG B N 1
ATOM 9787 C CA . ARG B 1 173 ? 19.656 26.703 -32.781 1 83.75 173 ARG B CA 1
ATOM 9788 C C . ARG B 1 173 ? 20.812 26.062 -33.562 1 83.75 173 ARG B C 1
ATOM 9790 O O . ARG B 1 173 ? 21.188 24.922 -33.281 1 83.75 173 ARG B O 1
ATOM 9797 N N . THR B 1 174 ? 21.406 26.797 -34.469 1 81.38 174 THR B N 1
ATOM 9798 C CA . THR B 1 174 ? 22.484 26.266 -35.312 1 81.38 174 THR B CA 1
ATOM 9799 C C . THR B 1 174 ? 23.844 26.547 -34.688 1 81.38 174 THR B C 1
ATOM 9801 O O . THR B 1 174 ? 24.859 26.016 -35.125 1 81.38 174 THR B O 1
ATOM 9804 N N . PHE B 1 175 ? 23.844 27.328 -33.625 1 81.88 175 PHE B N 1
ATOM 9805 C CA . PHE B 1 175 ? 25.062 27.719 -32.938 1 81.88 175 PHE B CA 1
ATOM 9806 C C . PHE B 1 175 ? 25.953 28.547 -33.844 1 81.88 175 PHE B C 1
ATOM 9808 O O . PHE B 1 175 ? 27.172 28.578 -33.656 1 81.88 175 PHE B O 1
ATOM 9815 N N . LYS B 1 176 ? 25.5 29.188 -34.938 1 79.06 176 LYS B N 1
ATOM 9816 C CA . LYS B 1 176 ? 26.281 29.984 -35.875 1 79.06 176 LYS B CA 1
ATOM 9817 C C . LYS B 1 176 ? 26.266 31.469 -35.469 1 79.06 176 LYS B C 1
ATOM 9819 O O . LYS B 1 176 ? 27.234 32.188 -35.688 1 79.06 176 LYS B O 1
ATOM 9824 N N . THR B 1 177 ? 25.188 31.703 -34.875 1 86.88 177 THR B N 1
ATOM 9825 C CA . THR B 1 177 ? 25.062 33.094 -34.469 1 86.88 177 THR B CA 1
ATOM 9826 C C . THR B 1 177 ? 25.094 33.25 -32.969 1 86.88 177 THR B C 1
ATOM 9828 O O . THR B 1 177 ? 24.375 32.531 -32.25 1 86.88 177 THR B O 1
ATOM 9831 N N . GLU B 1 178 ? 26 34.094 -32.562 1 91.75 178 GLU B N 1
ATOM 9832 C CA . GLU B 1 178 ? 26.141 34.438 -31.141 1 91.75 178 GLU B CA 1
ATOM 9833 C C . GLU B 1 178 ? 25.719 35.875 -30.891 1 91.75 178 GLU B C 1
ATOM 9835 O O . GLU B 1 178 ? 26.141 36.781 -31.594 1 91.75 178 GLU B O 1
ATOM 9840 N N . LYS B 1 179 ? 24.766 36.062 -30.031 1 94.31 179 LYS B N 1
ATOM 9841 C CA . LYS B 1 179 ? 24.312 37.375 -29.625 1 94.31 179 LYS B CA 1
ATOM 9842 C C . LYS B 1 179 ? 24.594 37.625 -28.141 1 94.31 179 LYS B C 1
ATOM 9844 O O . LYS B 1 179 ? 24.312 36.75 -27.297 1 94.31 179 LYS B O 1
ATOM 9849 N N . THR B 1 180 ? 25.125 38.75 -27.891 1 94.31 180 THR B N 1
ATOM 9850 C CA . THR B 1 180 ? 25.375 39.125 -26.5 1 94.31 180 THR B CA 1
ATOM 9851 C C . THR B 1 180 ? 24.25 39.969 -25.953 1 94.31 180 THR B C 1
ATOM 9853 O O . THR B 1 180 ? 23.891 41 -26.547 1 94.31 180 THR B O 1
ATOM 9856 N N . ILE B 1 181 ? 23.672 39.562 -24.953 1 93.75 181 ILE B N 1
ATOM 9857 C CA . ILE B 1 181 ? 22.656 40.344 -24.234 1 93.75 181 ILE B CA 1
ATOM 9858 C C . ILE B 1 181 ? 23.312 41.125 -23.109 1 93.75 181 ILE B C 1
ATOM 9860 O O . ILE B 1 181 ? 23.891 40.531 -22.188 1 93.75 181 ILE B O 1
ATOM 9864 N N . PRO B 1 182 ? 23.266 42.469 -23.172 1 89.81 182 PRO B N 1
ATOM 9865 C CA . PRO B 1 182 ? 24.016 43.312 -22.234 1 89.81 182 PRO B CA 1
ATOM 9866 C C . PRO B 1 182 ? 23.391 43.344 -20.844 1 89.81 182 PRO B C 1
ATOM 9868 O O . PRO B 1 182 ? 23.109 44.438 -20.328 1 89.81 182 PRO B O 1
ATOM 9871 N N . ILE B 1 183 ? 23.266 42.344 -20.203 1 90.12 183 ILE B N 1
ATOM 9872 C CA . ILE B 1 183 ? 22.812 42.156 -18.828 1 90.12 183 ILE B CA 1
ATOM 9873 C C . ILE B 1 183 ? 23.797 41.281 -18.047 1 90.12 183 ILE B C 1
ATOM 9875 O O . ILE B 1 183 ? 23.859 40.094 -18.266 1 90.12 183 ILE B O 1
ATOM 9879 N N . PRO B 1 184 ? 24.578 41.938 -17.281 1 91.06 184 PRO B N 1
ATOM 9880 C CA . PRO B 1 184 ? 25.406 41.094 -16.391 1 91.06 184 PRO B CA 1
ATOM 9881 C C . PRO B 1 184 ? 24.562 40.188 -15.5 1 91.06 184 PRO B C 1
ATOM 9883 O O . PRO B 1 184 ? 23.703 40.656 -14.75 1 91.06 184 PRO B O 1
ATOM 9886 N N . PHE B 1 185 ? 24.859 39 -15.641 1 90.94 185 PHE B N 1
ATOM 9887 C CA . PHE B 1 185 ? 24.047 38.031 -14.922 1 90.94 185 PHE B CA 1
ATOM 9888 C C . PHE B 1 185 ? 24.797 37.438 -13.734 1 90.94 185 PHE B C 1
ATOM 9890 O O . PHE B 1 185 ? 25.984 37.125 -13.836 1 90.94 185 PHE B O 1
ATOM 9897 N N . TYR B 1 186 ? 24.125 37.344 -12.633 1 89.19 186 TYR B N 1
ATOM 9898 C CA . TYR B 1 186 ? 24.641 36.688 -11.445 1 89.19 186 TYR B CA 1
ATOM 9899 C C . TYR B 1 186 ? 23.875 35.375 -11.188 1 89.19 186 TYR B C 1
ATOM 9901 O O . TYR B 1 186 ? 22.641 35.344 -11.219 1 89.19 186 TYR B O 1
ATOM 9909 N N . LEU B 1 187 ? 24.547 34.344 -10.969 1 87.56 187 LEU B N 1
ATOM 9910 C CA . LEU B 1 187 ? 23.984 33 -10.883 1 87.56 187 LEU B CA 1
ATOM 9911 C C . LEU B 1 187 ? 22.969 32.906 -9.75 1 87.56 187 LEU B C 1
ATOM 9913 O O . LEU B 1 187 ? 22.031 32.125 -9.812 1 87.56 187 LEU B O 1
ATOM 9917 N N . LYS B 1 188 ? 23.125 33.75 -8.703 1 81.62 188 LYS B N 1
ATOM 9918 C CA . LYS B 1 188 ? 22.156 33.781 -7.609 1 81.62 188 LYS B CA 1
ATOM 9919 C C . LYS B 1 188 ? 20.766 34.156 -8.117 1 81.62 188 LYS B C 1
ATOM 9921 O O . LYS B 1 188 ? 19.75 33.844 -7.492 1 81.62 188 LYS B O 1
ATOM 9926 N N . ASN B 1 189 ? 20.688 34.812 -9.32 1 88 189 ASN B N 1
ATOM 9927 C CA . ASN B 1 189 ? 19.438 35.312 -9.875 1 88 189 ASN B CA 1
ATOM 9928 C C . ASN B 1 189 ? 18.703 34.219 -10.656 1 88 189 ASN B C 1
ATOM 9930 O O . ASN B 1 189 ? 17.578 34.438 -11.125 1 88 189 ASN B O 1
ATOM 9934 N N . LEU B 1 190 ? 19.328 33.125 -10.766 1 89.44 190 LEU B N 1
ATOM 9935 C CA . LEU B 1 190 ? 18.672 32 -11.445 1 89.44 190 LEU B CA 1
ATOM 9936 C C . LEU B 1 190 ? 17.328 31.688 -10.797 1 89.44 190 LEU B C 1
ATOM 9938 O O . LEU B 1 190 ? 16.375 31.281 -11.484 1 89.44 190 LEU B O 1
ATOM 9942 N N . VAL B 1 191 ? 17.234 31.938 -9.516 1 87.12 191 VAL B N 1
ATOM 9943 C CA . VAL B 1 191 ? 16.016 31.625 -8.766 1 87.12 191 VAL B CA 1
ATOM 9944 C C . VAL B 1 191 ? 14.891 32.562 -9.195 1 87.12 191 VAL B C 1
ATOM 9946 O O . VAL B 1 191 ? 13.711 32.25 -9.031 1 87.12 191 VAL B O 1
ATOM 9949 N N . ASN B 1 192 ? 15.203 33.625 -9.891 1 90.19 192 ASN B N 1
ATOM 9950 C CA . ASN B 1 192 ? 14.234 34.625 -10.305 1 90.19 192 ASN B CA 1
ATOM 9951 C C . ASN B 1 192 ? 13.875 34.469 -11.781 1 90.19 192 ASN B C 1
ATOM 9953 O O . ASN B 1 192 ? 13.086 35.25 -12.312 1 90.19 192 ASN B O 1
ATOM 9957 N N . LEU B 1 193 ? 14.492 33.531 -12.375 1 91.06 193 LEU B N 1
ATOM 9958 C CA . LEU B 1 193 ? 14.266 33.312 -13.797 1 91.06 193 LEU B CA 1
ATOM 9959 C C . LEU B 1 193 ? 13.156 32.281 -14.008 1 91.06 193 LEU B C 1
ATOM 9961 O O . LEU B 1 193 ? 13.094 31.266 -13.305 1 91.06 193 LEU B O 1
ATOM 9965 N N . PHE B 1 194 ? 12.266 32.562 -14.898 1 92.69 194 PHE B N 1
ATOM 9966 C CA . PHE B 1 194 ? 11.234 31.641 -15.328 1 92.69 194 PHE B CA 1
ATOM 9967 C C . PHE B 1 194 ? 10.812 31.906 -16.766 1 92.69 194 PHE B C 1
ATOM 9969 O O . PHE B 1 194 ? 11.328 32.844 -17.406 1 92.69 194 PHE B O 1
ATOM 9976 N N . GLY B 1 195 ? 9.984 31 -17.328 1 92.69 195 GLY B N 1
ATOM 9977 C CA . GLY B 1 195 ? 9.664 31.234 -18.734 1 92.69 195 GLY B CA 1
ATOM 9978 C C . GLY B 1 195 ? 8.5 30.406 -19.219 1 92.69 195 GLY B C 1
ATOM 9979 O O . GLY B 1 195 ? 7.938 29.609 -18.469 1 92.69 195 GLY B O 1
ATOM 9980 N N . PHE B 1 196 ? 8.016 30.703 -20.375 1 92.88 196 PHE B N 1
ATOM 9981 C CA . PHE B 1 196 ? 6.996 30.016 -21.172 1 92.88 196 PHE B CA 1
ATOM 9982 C C . PHE B 1 196 ? 7.453 29.844 -22.609 1 92.88 196 PHE B C 1
ATOM 9984 O O . PHE B 1 196 ? 7.566 30.812 -23.359 1 92.88 196 PHE B O 1
ATOM 9991 N N . GLY B 1 197 ? 7.715 28.562 -22.906 1 88.12 197 GLY B N 1
ATOM 9992 C CA . GLY B 1 197 ? 8.25 28.344 -24.25 1 88.12 197 GLY B CA 1
ATOM 9993 C C . GLY B 1 197 ? 9.586 29.031 -24.469 1 88.12 197 GLY B C 1
ATOM 9994 O O . GLY B 1 197 ? 10.531 28.828 -23.719 1 88.12 197 GLY B O 1
ATOM 9995 N N . ASP B 1 198 ? 9.602 29.938 -25.438 1 90.44 198 ASP B N 1
ATOM 9996 C CA . ASP B 1 198 ? 10.844 30.609 -25.797 1 90.44 198 ASP B CA 1
ATOM 9997 C C . ASP B 1 198 ? 10.961 31.953 -25.109 1 90.44 198 ASP B C 1
ATOM 9999 O O . ASP B 1 198 ? 11.938 32.688 -25.312 1 90.44 198 ASP B O 1
ATOM 10003 N N . THR B 1 199 ? 10.031 32.25 -24.297 1 93.12 199 THR B N 1
ATOM 10004 C CA . THR B 1 199 ? 10.039 33.5 -23.594 1 93.12 199 THR B CA 1
ATOM 10005 C C . THR B 1 199 ? 10.516 33.344 -22.156 1 93.12 199 THR B C 1
ATOM 10007 O O . THR B 1 199 ? 9.93 32.562 -21.391 1 93.12 199 THR B O 1
ATOM 10010 N N . LEU B 1 200 ? 11.539 34.094 -21.844 1 94 200 LEU B N 1
ATOM 10011 C CA . LEU B 1 200 ? 12.07 34.031 -20.484 1 94 200 LEU B CA 1
ATOM 10012 C C . LEU B 1 200 ? 11.781 35.344 -19.75 1 94 200 LEU B C 1
ATOM 10014 O O . LEU B 1 200 ? 11.734 36.406 -20.375 1 94 200 LEU B O 1
ATOM 10018 N N . PHE B 1 201 ? 11.586 35.281 -18.547 1 94.25 201 PHE B N 1
ATOM 10019 C CA . PHE B 1 201 ? 11.359 36.438 -17.688 1 94.25 201 PHE B CA 1
ATOM 10020 C C . PHE B 1 201 ? 12.344 36.438 -16.531 1 94.25 201 PHE B C 1
ATOM 10022 O O . PHE B 1 201 ? 12.641 35.406 -15.945 1 94.25 201 PHE B O 1
ATOM 10029 N N . LEU B 1 202 ? 12.891 37.469 -16.266 1 94.06 202 LEU B N 1
ATOM 10030 C CA . LEU B 1 202 ? 13.766 37.688 -15.117 1 94.06 202 LEU B CA 1
ATOM 10031 C C . LEU B 1 202 ? 13.203 38.781 -14.195 1 94.06 202 LEU B C 1
ATOM 10033 O O . LEU B 1 202 ? 13.086 39.938 -14.602 1 94.06 202 LEU B O 1
ATOM 10037 N N . ARG B 1 203 ? 12.883 38.375 -13.086 1 92.62 203 ARG B N 1
ATOM 10038 C CA . ARG B 1 203 ? 12.281 39.344 -12.164 1 92.62 203 ARG B CA 1
ATOM 10039 C C . ARG B 1 203 ? 13.328 39.906 -11.203 1 92.62 203 ARG B C 1
ATOM 10041 O O . ARG B 1 203 ? 14.289 39.188 -10.852 1 92.62 203 ARG B O 1
ATOM 10048 N N . ASP B 1 204 ? 13.18 41.094 -10.859 1 88.62 204 ASP B N 1
ATOM 10049 C CA . ASP B 1 204 ? 13.969 41.781 -9.844 1 88.62 204 ASP B CA 1
ATOM 10050 C C . ASP B 1 204 ? 13.062 42.438 -8.797 1 88.62 204 ASP B C 1
ATOM 10052 O O . ASP B 1 204 ? 12.484 43.5 -9.039 1 88.62 204 ASP B O 1
ATOM 10056 N N . HIS B 1 205 ? 12.953 41.844 -7.766 1 83.94 205 HIS B N 1
ATOM 10057 C CA . HIS B 1 205 ? 12.016 42.312 -6.746 1 83.94 205 HIS B CA 1
ATOM 10058 C C . HIS B 1 205 ? 12.484 43.625 -6.113 1 83.94 205 HIS B C 1
ATOM 10060 O O . HIS B 1 205 ? 11.672 44.438 -5.672 1 83.94 205 HIS B O 1
ATOM 10066 N N . SER B 1 206 ? 13.828 43.844 -6.016 1 84.25 206 SER B N 1
ATOM 10067 C CA . SER B 1 206 ? 14.344 45.094 -5.461 1 84.25 206 SER B CA 1
ATOM 10068 C C . SER B 1 206 ? 13.93 46.281 -6.312 1 84.25 206 SER B C 1
ATOM 10070 O O . SER B 1 206 ? 13.57 47.344 -5.781 1 84.25 206 SER B O 1
ATOM 10072 N N . LYS B 1 207 ? 13.875 46.125 -7.617 1 88.88 207 LYS B N 1
ATOM 10073 C CA . LYS B 1 207 ? 13.516 47.219 -8.539 1 88.88 207 LYS B CA 1
ATOM 10074 C C . LYS B 1 207 ? 12.055 47.094 -8.961 1 88.88 207 LYS B C 1
ATOM 10076 O O . LYS B 1 207 ? 11.562 47.906 -9.75 1 88.88 207 LYS B O 1
ATOM 10081 N N . LYS B 1 208 ? 11.352 46.031 -8.477 1 89 208 LYS B N 1
ATOM 10082 C CA . LYS B 1 208 ? 9.961 45.781 -8.812 1 89 208 LYS B CA 1
ATOM 10083 C C . LYS B 1 208 ? 9.75 45.781 -10.328 1 89 208 LYS B C 1
ATOM 10085 O O . LYS B 1 208 ? 8.844 46.438 -10.836 1 89 208 LYS B O 1
ATOM 10090 N N . SER B 1 209 ? 10.688 45.188 -11.078 1 91.56 209 SER B N 1
ATOM 10091 C CA . SER B 1 209 ? 10.625 45.125 -12.539 1 91.56 209 SER B CA 1
ATOM 10092 C C . SER B 1 209 ? 10.844 43.719 -13.062 1 91.56 209 SER B C 1
ATOM 10094 O O . SER B 1 209 ? 11.359 42.875 -12.344 1 91.56 209 SER B O 1
ATOM 10096 N N . ILE B 1 210 ? 10.367 43.469 -14.25 1 94.5 210 ILE B N 1
ATOM 10097 C CA . ILE B 1 210 ? 10.547 42.188 -14.969 1 94.5 210 ILE B CA 1
ATOM 10098 C C . ILE B 1 210 ? 11.117 42.469 -16.359 1 94.5 210 ILE B C 1
ATOM 10100 O O . ILE B 1 210 ? 10.688 43.406 -17.031 1 94.5 210 ILE B O 1
ATOM 10104 N N . ILE B 1 211 ? 12.148 41.781 -16.656 1 94.56 211 ILE B N 1
ATOM 10105 C CA . ILE B 1 211 ? 12.727 41.844 -17.984 1 94.56 211 ILE B CA 1
ATOM 10106 C C . ILE B 1 211 ? 12.281 40.625 -18.781 1 94.56 211 ILE B C 1
ATOM 10108 O O . ILE B 1 211 ? 12.242 39.5 -18.266 1 94.56 211 ILE B O 1
ATOM 10112 N N . LYS B 1 212 ? 11.891 40.812 -19.922 1 94.81 212 LYS B N 1
ATOM 10113 C CA . LYS B 1 212 ? 11.516 39.781 -20.859 1 94.81 212 LYS B CA 1
ATOM 10114 C C . LYS B 1 212 ? 12.633 39.531 -21.875 1 94.81 212 LYS B C 1
ATOM 10116 O O . LYS B 1 212 ? 13.203 40.469 -22.422 1 94.81 212 LYS B O 1
ATOM 10121 N N . ILE B 1 213 ? 12.992 38.281 -22.016 1 94.31 213 ILE B N 1
ATOM 10122 C CA . ILE B 1 213 ? 14.016 37.875 -22.969 1 94.31 213 ILE B CA 1
ATOM 10123 C C . ILE B 1 213 ? 13.422 36.906 -23.984 1 94.31 213 ILE B C 1
ATOM 10125 O O . ILE B 1 213 ? 12.875 35.875 -23.625 1 94.31 213 ILE B O 1
ATOM 10129 N N . GLU B 1 214 ? 13.531 37.219 -25.156 1 92.69 214 GLU B N 1
ATOM 10130 C CA . GLU B 1 214 ? 13 36.375 -26.234 1 92.69 214 GLU B CA 1
ATOM 10131 C C . GLU B 1 214 ? 13.891 36.438 -27.484 1 92.69 214 GLU B C 1
ATOM 10133 O O . GLU B 1 214 ? 14.164 37.531 -28 1 92.69 214 GLU B O 1
ATOM 10138 N N . ASN B 1 215 ? 14.352 35.375 -27.922 1 90.12 215 ASN B N 1
ATOM 10139 C CA . ASN B 1 215 ? 15.164 35.25 -29.125 1 90.12 215 ASN B CA 1
ATOM 10140 C C . ASN B 1 215 ? 16.375 36.188 -29.062 1 90.12 215 ASN B C 1
ATOM 10142 O O . ASN B 1 215 ? 16.672 36.875 -30.031 1 90.12 215 ASN B O 1
ATOM 10146 N N . GLY B 1 216 ? 16.891 36.25 -27.891 1 89.38 216 GLY B N 1
ATOM 10147 C CA . GLY B 1 216 ? 18.094 37.062 -27.734 1 89.38 216 GLY B CA 1
ATOM 10148 C C . GLY B 1 216 ? 17.797 38.531 -27.531 1 89.38 216 GLY B C 1
ATOM 10149 O O . GLY B 1 216 ? 18.719 39.375 -27.438 1 89.38 216 GLY B O 1
ATOM 10150 N N . GLU B 1 217 ? 16.625 38.906 -27.578 1 92.25 217 GLU B N 1
ATOM 10151 C CA . GLU B 1 217 ? 16.25 40.312 -27.359 1 92.25 217 GLU B CA 1
ATOM 10152 C C . GLU B 1 217 ? 15.672 40.5 -25.969 1 92.25 217 GLU B C 1
ATOM 10154 O O . GLU B 1 217 ? 15.055 39.594 -25.391 1 92.25 217 GLU B O 1
ATOM 10159 N N . VAL B 1 218 ? 15.953 41.688 -25.469 1 93.56 218 VAL B N 1
ATOM 10160 C CA . VAL B 1 218 ? 15.523 42 -24.109 1 93.56 218 VAL B CA 1
ATOM 10161 C C . VAL B 1 218 ? 14.539 43.156 -24.156 1 93.56 218 VAL B C 1
ATOM 10163 O O . VAL B 1 218 ? 14.711 44.125 -24.922 1 93.56 218 VAL B O 1
ATOM 10166 N N . SER B 1 219 ? 13.461 43.062 -23.469 1 92.44 219 SER B N 1
ATOM 10167 C CA . SER B 1 219 ? 12.492 44.156 -23.328 1 92.44 219 SER B CA 1
ATOM 10168 C C . SER B 1 219 ? 11.953 44.219 -21.906 1 92.44 219 SER B C 1
ATOM 10170 O O . SER B 1 219 ? 11.984 43.219 -21.172 1 92.44 219 SER B O 1
ATOM 10172 N N . HIS B 1 220 ? 11.539 45.344 -21.562 1 92.12 220 HIS B N 1
ATOM 10173 C CA . HIS B 1 220 ? 10.891 45.5 -20.266 1 92.12 220 HIS B CA 1
ATOM 10174 C C . HIS B 1 220 ? 9.469 44.969 -20.281 1 92.12 220 HIS B C 1
ATOM 10176 O O . HIS B 1 220 ? 8.75 45.125 -21.266 1 92.12 220 HIS B O 1
ATOM 10182 N N . PHE B 1 221 ? 9.148 44.312 -19.234 1 92.88 221 PHE B N 1
ATOM 10183 C CA . PHE B 1 221 ? 7.828 43.719 -19.141 1 92.88 221 PHE B CA 1
ATOM 10184 C C . PHE B 1 221 ? 7.09 44.219 -17.906 1 92.88 221 PHE B C 1
ATOM 10186 O O . PHE B 1 221 ? 7.629 44.219 -16.797 1 92.88 221 PHE B O 1
ATOM 10193 N N . ILE B 1 222 ? 5.793 44.719 -18.094 1 88.69 222 ILE B N 1
ATOM 10194 C CA . ILE B 1 222 ? 4.961 45.188 -17 1 88.69 222 ILE B CA 1
ATOM 10195 C C . ILE B 1 222 ? 3.92 44.156 -16.641 1 88.69 222 ILE B C 1
ATOM 10197 O O . ILE B 1 222 ? 3.145 43.719 -17.5 1 88.69 222 ILE B O 1
ATOM 10201 N N . SER B 1 223 ? 4.062 43.719 -15.484 1 87.56 223 SER B N 1
ATOM 10202 C CA . SER B 1 223 ? 3.076 42.75 -15.023 1 87.56 223 SER B CA 1
ATOM 10203 C C . SER B 1 223 ? 2.021 43.406 -14.141 1 87.56 223 SER B C 1
ATOM 10205 O O . SER B 1 223 ? 2.357 44.188 -13.242 1 87.56 223 SER B O 1
ATOM 10207 N N . ASP B 1 224 ? 0.72 43.094 -14.414 1 86.12 224 ASP B N 1
ATOM 10208 C CA . ASP B 1 224 ? -0.388 43.625 -13.609 1 86.12 224 ASP B CA 1
ATOM 10209 C C . ASP B 1 224 ? -0.559 42.812 -12.328 1 86.12 224 ASP B C 1
ATOM 10211 O O . ASP B 1 224 ? -1.188 43.281 -11.375 1 86.12 224 ASP B O 1
ATOM 10215 N N . ASP B 1 225 ? 0.024 41.75 -12.258 1 91.31 225 ASP B N 1
ATOM 10216 C CA . ASP B 1 225 ? -0.107 40.875 -11.086 1 91.31 225 ASP B CA 1
ATOM 10217 C C . ASP B 1 225 ? 1.042 41.094 -10.109 1 91.31 225 ASP B C 1
ATOM 10219 O O . ASP B 1 225 ? 2.199 40.812 -10.422 1 91.31 225 ASP B O 1
ATOM 10223 N N . PRO B 1 226 ? 0.743 41.562 -8.906 1 91.12 226 PRO B N 1
ATOM 10224 C CA . PRO B 1 226 ? 1.787 41.938 -7.949 1 91.12 226 PRO B CA 1
ATOM 10225 C C . PRO B 1 226 ? 2.572 40.719 -7.445 1 91.12 226 PRO B C 1
ATOM 10227 O O . PRO B 1 226 ? 3.662 40.875 -6.887 1 91.12 226 PRO B O 1
ATOM 10230 N N . LEU B 1 227 ? 2.072 39.562 -7.613 1 94.19 227 LEU B N 1
ATOM 10231 C CA . LEU B 1 227 ? 2.73 38.344 -7.102 1 94.19 227 LEU B CA 1
ATOM 10232 C C . LEU B 1 227 ? 4.094 38.156 -7.758 1 94.19 227 LEU B C 1
ATOM 10234 O O . LEU B 1 227 ? 5 37.594 -7.156 1 94.19 227 LEU B O 1
ATOM 10238 N N . TYR B 1 228 ? 4.277 38.656 -8.984 1 93.62 228 TYR B N 1
ATOM 10239 C CA . TYR B 1 228 ? 5.504 38.438 -9.742 1 93.62 228 TYR B CA 1
ATOM 10240 C C . TYR B 1 228 ? 6.625 39.344 -9.242 1 93.62 228 TYR B C 1
ATOM 10242 O O . TYR B 1 228 ? 7.805 39.062 -9.461 1 93.62 228 TYR B O 1
ATOM 10250 N N . ILE B 1 229 ? 6.285 40.438 -8.531 1 91.19 229 ILE B N 1
ATOM 10251 C CA . ILE B 1 229 ? 7.309 41.375 -8.094 1 91.19 229 ILE B CA 1
ATOM 10252 C C . ILE B 1 229 ? 7.41 41.375 -6.574 1 91.19 229 ILE B C 1
ATOM 10254 O O . ILE B 1 229 ? 8.281 42.031 -5.996 1 91.19 229 ILE B O 1
ATOM 10258 N N . ASP B 1 230 ? 6.578 40.562 -5.914 1 92.12 230 ASP B N 1
ATOM 10259 C CA . ASP B 1 230 ? 6.621 40.438 -4.461 1 92.12 230 ASP B CA 1
ATOM 10260 C C . ASP B 1 230 ? 7.859 39.688 -4.012 1 92.12 230 ASP B C 1
ATOM 10262 O O . ASP B 1 230 ? 8.125 38.594 -4.508 1 92.12 230 ASP B O 1
ATOM 10266 N N . PRO B 1 231 ? 8.633 40.25 -3.139 1 89.06 231 PRO B N 1
ATOM 10267 C CA . PRO B 1 231 ? 9.852 39.562 -2.678 1 89.06 231 PRO B CA 1
ATOM 10268 C C . PRO B 1 231 ? 9.57 38.281 -1.932 1 89.06 231 PRO B C 1
ATOM 10270 O O . PRO B 1 231 ? 10.445 37.406 -1.829 1 89.06 231 PRO B O 1
ATOM 10273 N N . LEU B 1 232 ? 8.391 38.125 -1.41 1 88.88 232 LEU B N 1
ATOM 10274 C CA . LEU B 1 232 ? 8.055 36.906 -0.667 1 88.88 232 LEU B CA 1
ATOM 10275 C C . LEU B 1 232 ? 7.629 35.781 -1.612 1 88.88 232 LEU B C 1
ATOM 10277 O O . LEU B 1 232 ? 7.539 34.625 -1.205 1 88.88 232 LEU B O 1
ATOM 10281 N N . SER B 1 233 ? 7.457 36.125 -2.861 1 91.38 233 SER B N 1
ATOM 10282 C CA . SER B 1 233 ? 7.059 35.125 -3.844 1 91.38 233 SER B CA 1
ATOM 10283 C C . SER B 1 233 ? 8.25 34.281 -4.285 1 91.38 233 SER B C 1
ATOM 10285 O O . SER B 1 233 ? 9.344 34.812 -4.5 1 91.38 233 SER B O 1
ATOM 10287 N N . ARG B 1 234 ? 8.016 33.062 -4.309 1 89.25 234 ARG B N 1
ATOM 10288 C CA . ARG B 1 234 ? 8.961 32.125 -4.918 1 89.25 234 ARG B CA 1
ATOM 10289 C C . ARG B 1 234 ? 8.375 31.5 -6.191 1 89.25 234 ARG B C 1
ATOM 10291 O O . ARG B 1 234 ? 7.246 31.016 -6.188 1 89.25 234 ARG B O 1
ATOM 10298 N N . ILE B 1 235 ? 9.148 31.547 -7.207 1 90.56 235 ILE B N 1
ATOM 10299 C CA . ILE B 1 235 ? 8.656 31.031 -8.484 1 90.56 235 ILE B CA 1
ATOM 10300 C C . ILE B 1 235 ? 9.281 29.672 -8.781 1 90.56 235 ILE B C 1
ATOM 10302 O O . ILE B 1 235 ? 10.484 29.484 -8.594 1 90.56 235 ILE B O 1
ATOM 10306 N N . TYR B 1 236 ? 8.5 28.734 -9.164 1 91.75 236 TYR B N 1
ATOM 10307 C CA . TYR B 1 236 ? 8.914 27.406 -9.617 1 91.75 236 TYR B CA 1
ATOM 10308 C C . TYR B 1 236 ? 8.695 27.25 -11.117 1 91.75 236 TYR B C 1
ATOM 10310 O O . TYR B 1 236 ? 7.555 27.281 -11.594 1 91.75 236 TYR B O 1
ATOM 10318 N N . TRP B 1 237 ? 9.82 27.141 -11.805 1 91.75 237 TRP B N 1
ATOM 10319 C CA . TRP B 1 237 ? 9.82 27.047 -13.258 1 91.75 237 TRP B CA 1
ATOM 10320 C C . TRP B 1 237 ? 9.969 25.594 -13.711 1 91.75 237 TRP B C 1
ATOM 10322 O O . TRP B 1 237 ? 10.961 24.938 -13.391 1 91.75 237 TRP B O 1
ATOM 10332 N N . LEU B 1 238 ? 8.906 25.094 -14.469 1 88.38 238 LEU B N 1
ATOM 10333 C CA . LEU B 1 238 ? 8.914 23.719 -14.977 1 88.38 238 LEU B CA 1
ATOM 10334 C C . LEU B 1 238 ? 8.68 23.703 -16.484 1 88.38 238 LEU B C 1
ATOM 10336 O O . LEU B 1 238 ? 7.582 23.375 -16.938 1 88.38 238 LEU B O 1
ATOM 10340 N N . PRO B 1 239 ? 9.688 23.844 -17.172 1 85.88 239 PRO B N 1
ATOM 10341 C CA . PRO B 1 239 ? 9.531 24.016 -18.625 1 85.88 239 PRO B CA 1
ATOM 10342 C C . PRO B 1 239 ? 9.078 22.734 -19.312 1 85.88 239 PRO B C 1
ATOM 10344 O O . PRO B 1 239 ? 8.344 22.781 -20.297 1 85.88 239 PRO B O 1
ATOM 10347 N N . THR B 1 240 ? 9.484 21.609 -18.844 1 84.88 240 THR B N 1
ATOM 10348 C CA . THR B 1 240 ? 9.148 20.359 -19.484 1 84.88 240 THR B CA 1
ATOM 10349 C C . THR B 1 240 ? 7.637 20.109 -19.453 1 84.88 240 THR B C 1
ATOM 10351 O O . THR B 1 240 ? 7.078 19.5 -20.359 1 84.88 240 THR B O 1
ATOM 10354 N N . LEU B 1 241 ? 6.961 20.594 -18.484 1 85.31 241 LEU B N 1
ATOM 10355 C CA . LEU B 1 241 ? 5.523 20.422 -18.297 1 85.31 241 LEU B CA 1
ATOM 10356 C C . LEU B 1 241 ? 4.766 21.672 -18.734 1 85.31 241 LEU B C 1
ATOM 10358 O O . LEU B 1 241 ? 3.533 21.672 -18.797 1 85.31 241 LEU B O 1
ATOM 10362 N N . ASN B 1 242 ? 5.504 22.703 -19 1 85.62 242 ASN B N 1
ATOM 10363 C CA . ASN B 1 242 ? 4.906 24 -19.297 1 85.62 242 ASN B CA 1
ATOM 10364 C C . ASN B 1 242 ? 4.012 24.469 -18.141 1 85.62 242 ASN B C 1
ATOM 10366 O O . ASN B 1 242 ? 2.859 24.844 -18.375 1 85.62 242 ASN B O 1
ATOM 10370 N N . GLN B 1 243 ? 4.43 24.219 -17 1 91.31 243 GLN B N 1
ATOM 10371 C CA . GLN B 1 243 ? 3.768 24.703 -15.797 1 91.31 243 GLN B CA 1
ATOM 10372 C C . GLN B 1 243 ? 4.707 25.562 -14.961 1 91.31 243 GLN B C 1
ATOM 10374 O O . GLN B 1 243 ? 5.906 25.266 -14.867 1 91.31 243 GLN B O 1
ATOM 10379 N N . ASN B 1 244 ? 4.242 26.703 -14.453 1 92.88 244 ASN B N 1
ATOM 10380 C CA . ASN B 1 244 ? 4.934 27.562 -13.5 1 92.88 244 ASN B CA 1
ATOM 10381 C C . ASN B 1 244 ? 4.07 27.844 -12.273 1 92.88 244 ASN B C 1
ATOM 10383 O O . ASN B 1 244 ? 2.848 27.953 -12.375 1 92.88 244 ASN B O 1
ATOM 10387 N N . PHE B 1 245 ? 4.754 27.891 -11.195 1 94.5 245 PHE B N 1
ATOM 10388 C CA . PHE B 1 245 ? 4.016 28.141 -9.961 1 94.5 245 PHE B CA 1
ATOM 10389 C C . PHE B 1 245 ? 4.613 29.312 -9.195 1 94.5 245 PHE B C 1
ATOM 10391 O O . PHE B 1 245 ? 5.797 29.625 -9.352 1 94.5 245 PHE B O 1
ATOM 10398 N N . ILE B 1 246 ? 3.812 29.984 -8.453 1 94.12 246 ILE B N 1
ATOM 10399 C CA . ILE B 1 246 ? 4.227 31 -7.492 1 94.12 246 ILE B CA 1
ATOM 10400 C C . ILE B 1 246 ? 3.736 30.609 -6.094 1 94.12 246 ILE B C 1
ATOM 10402 O O . ILE B 1 246 ? 2.566 30.266 -5.914 1 94.12 246 ILE B O 1
ATOM 10406 N N . ILE B 1 247 ? 4.609 30.562 -5.195 1 92.69 247 ILE B N 1
ATOM 10407 C CA . ILE B 1 247 ? 4.242 30.344 -3.803 1 92.69 247 ILE B CA 1
ATOM 10408 C C . ILE B 1 247 ? 4.453 31.625 -3 1 92.69 247 ILE B C 1
ATOM 10410 O O . ILE B 1 247 ? 5.543 32.219 -3.018 1 92.69 247 ILE B O 1
ATOM 10414 N N . ASN B 1 248 ? 3.418 32.094 -2.395 1 92.38 248 ASN B N 1
ATOM 10415 C CA . ASN B 1 248 ? 3.461 33.312 -1.587 1 92.38 248 ASN B CA 1
ATOM 10416 C C . ASN B 1 248 ? 2.688 33.125 -0.282 1 92.38 248 ASN B C 1
ATOM 10418 O O . ASN B 1 248 ? 1.468 32.969 -0.298 1 92.38 248 ASN B O 1
ATOM 10422 N N . LYS B 1 249 ? 3.289 33.156 0.858 1 88.75 249 LYS B N 1
ATOM 10423 C CA . LYS B 1 249 ? 2.684 33.062 2.184 1 88.75 249 LYS B CA 1
ATOM 10424 C C . LYS B 1 249 ? 1.784 31.828 2.299 1 88.75 249 LYS B C 1
ATOM 10426 O O . LYS B 1 249 ? 0.626 31.938 2.707 1 88.75 249 LYS B O 1
ATOM 10431 N N . GLY B 1 250 ? 2.289 30.781 1.823 1 88 250 GLY B N 1
ATOM 10432 C CA . GLY B 1 250 ? 1.594 29.516 1.97 1 88 250 GLY B CA 1
ATOM 10433 C C . GLY B 1 250 ? 0.576 29.266 0.874 1 88 250 GLY B C 1
ATOM 10434 O O . GLY B 1 250 ? -0.04 28.203 0.824 1 88 250 GLY B O 1
ATOM 10435 N N . LYS B 1 251 ? 0.4 30.188 -0.06 1 93.12 251 LYS B N 1
ATOM 10436 C CA . LYS B 1 251 ? -0.519 30.031 -1.184 1 93.12 251 LYS B CA 1
ATOM 10437 C C . LYS B 1 251 ? 0.229 29.641 -2.455 1 93.12 251 LYS B C 1
ATOM 10439 O O . LYS B 1 251 ? 1.278 30.203 -2.764 1 93.12 251 LYS B O 1
ATOM 10444 N N . ILE B 1 252 ? -0.347 28.672 -3.119 1 93.56 252 ILE B N 1
ATOM 10445 C CA . ILE B 1 252 ? 0.23 28.219 -4.379 1 93.56 252 ILE B CA 1
ATOM 10446 C C . ILE B 1 252 ? -0.637 28.672 -5.547 1 93.56 252 ILE B C 1
ATOM 10448 O O . ILE B 1 252 ? -1.854 28.484 -5.539 1 93.56 252 ILE B O 1
ATOM 10452 N N . TYR B 1 253 ? 0.032 29.328 -6.508 1 95.81 253 TYR B N 1
ATOM 10453 C CA . TYR B 1 253 ? -0.632 29.828 -7.707 1 95.81 253 TYR B CA 1
ATOM 10454 C C . TYR B 1 253 ? -0.054 29.188 -8.961 1 95.81 253 TYR B C 1
ATOM 10456 O O . TYR B 1 253 ? 1.144 28.906 -9.023 1 95.81 253 TYR B O 1
ATOM 10464 N N . LEU B 1 254 ? -0.944 28.891 -9.914 1 95.31 254 LEU B N 1
ATOM 10465 C CA . LEU B 1 254 ? -0.503 28.516 -11.25 1 95.31 254 LEU B CA 1
ATOM 10466 C C . LEU B 1 254 ? -0.273 29.75 -12.117 1 95.31 254 LEU B C 1
ATOM 10468 O O . LEU B 1 254 ? -1.152 30.609 -12.227 1 95.31 254 LEU B O 1
ATOM 10472 N N . SER B 1 255 ? 0.942 29.875 -12.602 1 94.69 255 SER B N 1
ATOM 10473 C CA . SER B 1 255 ? 1.288 31 -13.461 1 94.69 255 SER B CA 1
ATOM 10474 C C . SER B 1 255 ? 1.019 30.688 -14.93 1 94.69 255 SER B C 1
ATOM 10476 O O . SER B 1 255 ? 1.479 29.656 -15.438 1 94.69 255 SER B O 1
ATOM 10478 N N . GLU B 1 256 ? 0.333 31.5 -15.547 1 93.12 256 GLU B N 1
ATOM 10479 C CA . GLU B 1 256 ? 0.02 31.328 -16.969 1 93.12 256 GLU B CA 1
ATOM 10480 C C . GLU B 1 256 ? 0.29 32.594 -17.75 1 93.12 256 GLU B C 1
ATOM 10482 O O . GLU B 1 256 ? 0.241 33.719 -17.188 1 93.12 256 GLU B O 1
ATOM 10487 N N . LEU B 1 257 ? 0.732 32.375 -1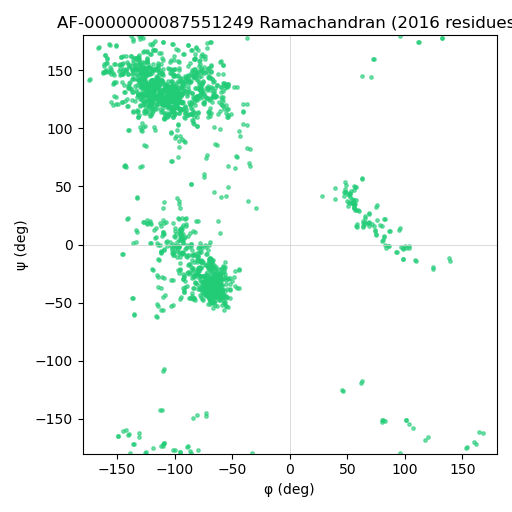8.969 1 92.56 257 LEU B N 1
ATOM 10488 C CA . LEU B 1 257 ? 0.862 33.469 -19.938 1 92.56 257 LEU B CA 1
ATOM 10489 C C . LEU B 1 257 ? -0.275 33.438 -20.953 1 92.56 257 LEU B C 1
ATOM 10491 O O . LEU B 1 257 ? -0.291 32.594 -21.844 1 92.56 257 LEU B O 1
ATOM 10495 N N . LYS B 1 258 ? -1.235 34.219 -20.672 1 88.5 258 LYS B N 1
ATOM 10496 C CA . LYS B 1 258 ? -2.391 34.312 -21.562 1 88.5 258 LYS B CA 1
ATOM 10497 C C . LYS B 1 258 ? -2.49 35.688 -22.219 1 88.5 258 LYS B C 1
ATOM 10499 O O . LYS B 1 258 ? -2.508 36.719 -21.531 1 88.5 258 LYS B O 1
ATOM 10504 N N . ASP B 1 259 ? -2.639 35.781 -23.469 1 89.44 259 ASP B N 1
ATOM 10505 C CA . ASP B 1 259 ? -2.789 37 -24.25 1 89.44 259 ASP B CA 1
ATOM 10506 C C . ASP B 1 259 ? -1.68 38 -23.938 1 89.44 259 ASP B C 1
ATOM 10508 O O . ASP B 1 259 ? -1.938 39.188 -23.781 1 89.44 259 ASP B O 1
ATOM 10512 N N . GLY B 1 260 ? -0.46 37.438 -23.703 1 87.25 260 GLY B N 1
ATOM 10513 C CA . GLY B 1 260 ? 0.697 38.281 -23.469 1 87.25 260 GLY B CA 1
ATOM 10514 C C . GLY B 1 260 ? 0.771 38.812 -22.062 1 87.25 260 GLY B C 1
ATOM 10515 O O . GLY B 1 260 ? 1.635 39.656 -21.734 1 87.25 260 GLY B O 1
ATOM 10516 N N . LYS B 1 261 ? -0.127 38.406 -21.297 1 93.19 261 LYS B N 1
ATOM 10517 C CA . LYS B 1 261 ? -0.134 38.844 -19.906 1 93.19 261 LYS B CA 1
ATOM 10518 C C . LYS B 1 261 ? 0.12 37.688 -18.953 1 93.19 261 LYS B C 1
ATOM 10520 O O . LYS B 1 261 ? -0.331 36.562 -19.203 1 93.19 261 LYS B O 1
ATOM 10525 N N . LEU B 1 262 ? 0.878 38 -17.938 1 93.56 262 LEU B N 1
ATOM 10526 C CA . LEU B 1 262 ? 1.119 37.031 -16.875 1 93.56 262 LEU B CA 1
ATOM 10527 C C . LEU B 1 262 ? -0.016 37.031 -15.859 1 93.56 262 LEU B C 1
ATOM 10529 O O . LEU B 1 262 ? -0.426 38.094 -15.391 1 93.56 262 LEU B O 1
ATOM 10533 N N . LYS B 1 263 ? -0.544 35.906 -15.641 1 93.56 263 LYS B N 1
ATOM 10534 C CA . LYS B 1 263 ? -1.625 35.781 -14.672 1 93.56 263 LYS B CA 1
ATOM 10535 C C . LYS B 1 263 ? -1.368 34.594 -13.727 1 93.56 263 LYS B C 1
ATOM 10537 O O . LYS B 1 263 ? -0.999 33.5 -14.172 1 93.56 263 LYS B O 1
ATOM 10542 N N . ALA B 1 264 ? -1.517 34.906 -12.438 1 94.44 264 ALA B N 1
ATOM 10543 C CA . ALA B 1 264 ? -1.405 33.875 -11.422 1 94.44 264 ALA B CA 1
ATOM 10544 C C . ALA B 1 264 ? -2.781 33.438 -10.93 1 94.44 264 ALA B C 1
ATOM 10546 O O . ALA B 1 264 ? -3.561 34.25 -10.445 1 94.44 264 ALA B O 1
ATOM 10547 N N . SER B 1 265 ? -3.113 32.219 -11.125 1 94 265 SER B N 1
ATOM 10548 C CA . SER B 1 265 ? -4.383 31.656 -10.672 1 94 265 SER B CA 1
ATOM 10549 C C . SER B 1 265 ? -4.211 30.859 -9.391 1 94 265 SER B C 1
ATOM 10551 O O . SER B 1 265 ? -3.363 29.969 -9.312 1 94 265 SER B O 1
ATOM 10553 N N . PHE B 1 266 ? -5.074 31.203 -8.461 1 92.75 266 PHE B N 1
ATOM 10554 C CA . PHE B 1 266 ? -4.996 30.562 -7.156 1 92.75 266 PHE B CA 1
ATOM 10555 C C . PHE B 1 266 ? -5.363 29.094 -7.258 1 92.75 266 PHE B C 1
ATOM 10557 O O . PHE B 1 266 ? -6.344 28.734 -7.91 1 92.75 266 PHE B O 1
ATOM 10564 N N . ILE B 1 267 ? -4.523 28.203 -6.59 1 92.06 267 ILE B N 1
ATOM 10565 C CA . ILE B 1 267 ? -4.816 26.781 -6.559 1 92.06 267 ILE B CA 1
ATOM 10566 C C . ILE B 1 267 ? -5.227 26.375 -5.145 1 92.06 267 ILE B C 1
ATOM 10568 O O . ILE B 1 267 ? -6.332 25.859 -4.938 1 92.06 267 ILE B O 1
ATOM 10572 N N . ILE B 1 268 ? -4.289 26.688 -4.172 1 90.88 268 ILE B N 1
ATOM 10573 C CA . ILE B 1 268 ? -4.562 26.172 -2.832 1 90.88 268 ILE B CA 1
ATOM 10574 C C . ILE B 1 268 ? -3.732 26.953 -1.81 1 90.88 268 ILE B C 1
ATOM 10576 O O . ILE B 1 268 ? -2.691 27.516 -2.146 1 90.88 268 ILE B O 1
ATOM 10580 N N . LYS B 1 269 ? -4.184 27.016 -0.62 1 90 269 LYS B N 1
ATOM 10581 C CA . LYS B 1 269 ? -3.428 27.5 0.525 1 90 269 LYS B CA 1
ATOM 10582 C C . LYS B 1 269 ? -3.029 26.359 1.457 1 90 269 LYS B C 1
ATOM 10584 O O . LYS B 1 269 ? -3.885 25.625 1.939 1 90 269 LYS B O 1
ATOM 10589 N N . ILE B 1 270 ? -1.846 26.203 1.655 1 87.69 270 ILE B N 1
ATOM 10590 C CA . ILE B 1 270 ? -1.354 25.125 2.51 1 87.69 270 ILE B CA 1
ATOM 10591 C C . ILE B 1 270 ? -0.983 25.688 3.883 1 87.69 270 ILE B C 1
ATOM 10593 O O . ILE B 1 270 ? -0.336 26.734 3.979 1 87.69 270 ILE B O 1
ATOM 10597 N N . LYS B 1 271 ? -1.369 24.969 4.879 1 80.62 271 LYS B N 1
ATOM 10598 C CA . LYS B 1 271 ? -1.023 25.344 6.246 1 80.62 271 LYS B CA 1
ATOM 10599 C C . LYS B 1 271 ? 0.457 25.109 6.527 1 80.62 271 LYS B C 1
ATOM 10601 O O . LYS B 1 271 ? 1.008 24.078 6.137 1 80.62 271 LYS B O 1
ATOM 10606 N N . GLY B 1 272 ? 1.083 26.078 7.102 1 72.81 272 GLY B N 1
ATOM 10607 C CA . GLY B 1 272 ? 2.496 25.984 7.434 1 72.81 272 GLY B CA 1
ATOM 10608 C C . GLY B 1 272 ? 2.83 24.797 8.32 1 72.81 272 GLY B C 1
ATOM 10609 O O . GLY B 1 272 ? 3.965 24.312 8.312 1 72.81 272 GLY B O 1
ATOM 10610 N N . SER B 1 273 ? 1.782 24.391 9.062 1 66.88 273 SER B N 1
ATOM 10611 C CA . SER B 1 273 ? 1.995 23.25 9.945 1 66.88 273 SER B CA 1
ATOM 10612 C C . SER B 1 273 ? 2.096 21.938 9.164 1 66.88 273 SER B C 1
ATOM 10614 O O . SER B 1 273 ? 2.689 20.969 9.633 1 66.88 273 SER B O 1
ATOM 10616 N N . ASP B 1 274 ? 1.628 22.031 7.961 1 75.81 274 ASP B N 1
ATOM 10617 C CA . ASP B 1 274 ? 1.576 20.797 7.184 1 75.81 274 ASP B CA 1
ATOM 10618 C C . ASP B 1 274 ? 2.85 20.609 6.363 1 75.81 274 ASP B C 1
ATOM 10620 O O . ASP B 1 274 ? 3.32 19.484 6.188 1 75.81 274 ASP B O 1
ATOM 10624 N N . ILE B 1 275 ? 3.273 21.703 5.836 1 81 275 ILE B N 1
ATOM 10625 C CA . ILE B 1 275 ? 4.461 21.594 4.992 1 81 275 ILE B CA 1
ATOM 10626 C C . ILE B 1 275 ? 5.328 22.844 5.176 1 81 275 ILE B C 1
ATOM 10628 O O . ILE B 1 275 ? 4.816 23.969 5.215 1 81 275 ILE B O 1
ATOM 10632 N N . ASP B 1 276 ? 6.598 22.594 5.402 1 75.62 276 ASP B N 1
ATOM 10633 C CA . ASP B 1 276 ? 7.559 23.688 5.309 1 75.62 276 ASP B CA 1
ATOM 10634 C C . ASP B 1 276 ? 7.742 24.141 3.861 1 75.62 276 ASP B C 1
ATOM 10636 O O . ASP B 1 276 ? 8.281 23.391 3.039 1 75.62 276 ASP B O 1
ATOM 10640 N N . MET B 1 277 ? 7.336 25.328 3.637 1 79.44 277 MET B N 1
ATOM 10641 C CA . MET B 1 277 ? 7.367 25.844 2.27 1 79.44 277 MET B CA 1
ATOM 10642 C C . MET B 1 277 ? 8.789 25.859 1.725 1 79.44 277 MET B C 1
ATOM 10644 O O . MET B 1 277 ? 9 25.734 0.518 1 79.44 277 MET B O 1
ATOM 10648 N N . SER B 1 278 ? 9.711 25.938 2.598 1 75.94 278 SER B N 1
ATOM 10649 C CA . SER B 1 278 ? 11.102 26.016 2.164 1 75.94 278 SER B CA 1
ATOM 10650 C C . SER B 1 278 ? 11.617 24.656 1.729 1 75.94 278 SER B C 1
ATOM 10652 O O . SER B 1 278 ? 12.625 24.562 1.028 1 75.94 278 SER B O 1
ATOM 10654 N N . SER B 1 279 ? 10.898 23.641 2.082 1 82.06 279 SER B N 1
ATOM 10655 C CA . SER B 1 279 ? 11.344 22.297 1.762 1 82.06 279 SER B CA 1
ATOM 10656 C C . SER B 1 279 ? 10.812 21.844 0.403 1 82.06 279 SER B C 1
ATOM 10658 O O . SER B 1 279 ? 11.219 20.797 -0.113 1 82.06 279 SER B O 1
ATOM 10660 N N . ILE B 1 280 ? 10 22.641 -0.265 1 88.69 280 ILE B N 1
ATOM 10661 C CA . ILE B 1 280 ? 9.398 22.234 -1.534 1 88.69 280 ILE B CA 1
ATOM 10662 C C . ILE B 1 280 ? 10.445 22.297 -2.641 1 88.69 280 ILE B C 1
ATOM 10664 O O . ILE B 1 280 ? 11.055 23.344 -2.881 1 88.69 280 ILE B O 1
ATOM 10668 N N . SER B 1 281 ? 10.641 21.125 -3.275 1 88.25 281 SER B N 1
ATOM 10669 C CA . SER B 1 281 ? 11.656 21.047 -4.324 1 88.25 281 SER B CA 1
ATOM 10670 C C . SER B 1 281 ? 11.008 20.906 -5.699 1 88.25 281 SER B C 1
ATOM 10672 O O . SER B 1 281 ? 11.617 21.266 -6.711 1 88.25 281 SER B O 1
ATOM 10674 N N . SER B 1 282 ? 9.875 20.328 -5.758 1 91.88 282 SER B N 1
ATOM 10675 C CA . SER B 1 282 ? 9.203 20.109 -7.031 1 91.88 282 SER B CA 1
ATOM 10676 C C . SER B 1 282 ? 7.688 20.188 -6.879 1 91.88 282 SER B C 1
ATOM 10678 O O . SER B 1 282 ? 7.16 19.984 -5.781 1 91.88 282 SER B O 1
ATOM 10680 N N . LEU B 1 283 ? 7.055 20.531 -8.016 1 93.75 283 LEU B N 1
ATOM 10681 C CA . LEU B 1 283 ? 5.602 20.688 -8.055 1 93.75 283 LEU B CA 1
ATOM 10682 C C . LEU B 1 283 ? 5.039 20.156 -9.367 1 93.75 283 LEU B C 1
ATOM 10684 O O . LEU B 1 283 ? 5.688 20.25 -10.414 1 93.75 283 LEU B O 1
ATOM 10688 N N . TYR B 1 284 ? 3.873 19.656 -9.414 1 94.94 284 TYR B N 1
ATOM 10689 C CA . TYR B 1 284 ? 3.094 19.25 -10.57 1 94.94 284 TYR B CA 1
ATOM 10690 C C . TYR B 1 284 ? 1.6 19.328 -10.281 1 94.94 284 TYR B C 1
ATOM 10692 O O . TYR B 1 284 ? 1.12 18.75 -9.305 1 94.94 284 TYR B O 1
ATOM 10700 N N . PHE B 1 285 ? 0.965 20.094 -11.008 1 96.12 285 PHE B N 1
ATOM 10701 C CA . PHE B 1 285 ? -0.483 20.188 -10.867 1 96.12 285 PHE B CA 1
ATOM 10702 C C . PHE B 1 285 ? -1.187 19.359 -11.93 1 96.12 285 PHE B C 1
ATOM 10704 O O . PHE B 1 285 ? -1.104 19.656 -13.117 1 96.12 285 PHE B O 1
ATOM 10711 N N . ASP B 1 286 ? -1.875 18.281 -11.523 1 94.81 286 ASP B N 1
ATOM 10712 C CA . ASP B 1 286 ? -2.688 17.422 -12.383 1 94.81 286 ASP B CA 1
ATOM 10713 C C . ASP B 1 286 ? -4.137 17.906 -12.43 1 94.81 286 ASP B C 1
ATOM 10715 O O . ASP B 1 286 ? -4.984 17.406 -11.688 1 94.81 286 ASP B O 1
ATOM 10719 N N . LYS B 1 287 ? -4.426 18.781 -13.32 1 91.25 287 LYS B N 1
ATOM 10720 C CA . LYS B 1 287 ? -5.746 19.391 -13.43 1 91.25 287 LYS B CA 1
ATOM 10721 C C . LYS B 1 287 ? -6.82 18.344 -13.719 1 91.25 287 LYS B C 1
ATOM 10723 O O . LYS B 1 287 ? -7.945 18.453 -13.234 1 91.25 287 LYS B O 1
ATOM 10728 N N . GLU B 1 288 ? -6.488 17.391 -14.438 1 91.5 288 GLU B N 1
ATOM 10729 C CA . GLU B 1 288 ? -7.434 16.344 -14.812 1 91.5 288 GLU B CA 1
ATOM 10730 C C . GLU B 1 288 ? -7.965 15.617 -13.586 1 91.5 288 GLU B C 1
ATOM 10732 O O . GLU B 1 288 ? -9.141 15.242 -13.539 1 91.5 288 GLU B O 1
ATOM 10737 N N . ASN B 1 289 ? -7.117 15.383 -12.656 1 92.69 289 ASN B N 1
ATOM 10738 C CA . ASN B 1 289 ? -7.512 14.633 -11.469 1 92.69 289 ASN B CA 1
ATOM 10739 C C . ASN B 1 289 ? -7.645 15.539 -10.25 1 92.69 289 ASN B C 1
ATOM 10741 O O . ASN B 1 289 ? -7.961 15.078 -9.156 1 92.69 289 ASN B O 1
ATOM 10745 N N . ASN B 1 290 ? -7.453 16.828 -10.453 1 91.5 290 ASN B N 1
ATOM 10746 C CA . ASN B 1 290 ? -7.543 17.828 -9.398 1 91.5 290 ASN B CA 1
ATOM 10747 C C . ASN B 1 290 ? -6.609 17.516 -8.234 1 91.5 290 ASN B C 1
ATOM 10749 O O . ASN B 1 290 ? -7.031 17.5 -7.078 1 91.5 290 ASN B O 1
ATOM 10753 N N . LEU B 1 291 ? -5.395 17.203 -8.586 1 94.81 291 LEU B N 1
ATOM 10754 C CA . LEU B 1 291 ? -4.352 16.875 -7.617 1 94.81 291 LEU B CA 1
ATOM 10755 C C . LEU B 1 291 ? -3.148 17.797 -7.773 1 94.81 291 LEU B C 1
ATOM 10757 O O . LEU B 1 291 ? -2.824 18.219 -8.883 1 94.81 291 LEU B O 1
ATOM 10761 N N . ILE B 1 292 ? -2.52 18.078 -6.688 1 95.31 292 ILE B N 1
ATOM 10762 C CA . ILE B 1 292 ? -1.222 18.75 -6.711 1 95.31 292 ILE B CA 1
ATOM 10763 C C . ILE B 1 292 ? -0.17 17.844 -6.07 1 95.31 292 ILE B C 1
ATOM 10765 O O . ILE B 1 292 ? -0.383 17.312 -4.977 1 95.31 292 ILE B O 1
ATOM 10769 N N . TYR B 1 293 ? 0.845 17.625 -6.809 1 96.19 293 TYR B N 1
ATOM 10770 C CA . TYR B 1 293 ? 1.984 16.859 -6.309 1 96.19 293 TYR B CA 1
ATOM 10771 C C . TYR B 1 293 ? 3.086 17.781 -5.812 1 96.19 293 TYR B C 1
ATOM 10773 O O . TYR B 1 293 ? 3.518 18.688 -6.535 1 96.19 293 TYR B O 1
ATOM 10781 N N . ILE B 1 294 ? 3.557 17.562 -4.594 1 94.75 294 ILE B N 1
ATOM 10782 C CA . ILE B 1 294 ? 4.609 18.375 -4.004 1 94.75 294 ILE B CA 1
ATOM 10783 C C . ILE B 1 294 ? 5.77 17.484 -3.561 1 94.75 294 ILE B C 1
ATOM 10785 O O . ILE B 1 294 ? 5.602 16.625 -2.695 1 94.75 294 ILE B O 1
ATOM 10789 N N . GLY B 1 295 ? 6.859 17.672 -4.191 1 93.19 295 GLY B N 1
ATOM 10790 C CA . GLY B 1 295 ? 8.07 17 -3.748 1 93.19 295 GLY B CA 1
ATOM 10791 C C . GLY B 1 295 ? 8.891 17.844 -2.771 1 93.19 295 GLY B C 1
ATOM 10792 O O . GLY B 1 295 ? 8.992 19.062 -2.924 1 93.19 295 GLY B O 1
ATOM 10793 N N . THR B 1 296 ? 9.43 17.172 -1.756 1 88.5 296 THR B N 1
ATOM 10794 C CA . THR B 1 296 ? 10.234 17.875 -0.759 1 88.5 296 THR B CA 1
ATOM 10795 C C . THR B 1 296 ? 11.656 17.344 -0.733 1 88.5 296 THR B C 1
ATOM 10797 O O . THR B 1 296 ? 11.93 16.266 -1.283 1 88.5 296 THR B O 1
ATOM 10800 N N . VAL B 1 297 ? 12.469 18.078 -0.081 1 82.25 297 VAL B N 1
ATOM 10801 C CA . VAL B 1 297 ? 13.883 17.719 0.001 1 82.25 297 VAL B CA 1
ATOM 10802 C C . VAL B 1 297 ? 14.078 16.609 1.034 1 82.25 297 VAL B C 1
ATOM 10804 O O . VAL B 1 297 ? 14.984 15.789 0.908 1 82.25 297 VAL B O 1
ATOM 10807 N N . ASN B 1 298 ? 13.078 16.562 1.935 1 80 298 ASN B N 1
ATOM 10808 C CA . ASN B 1 298 ? 13.422 15.664 3.037 1 80 298 ASN B CA 1
ATOM 10809 C C . ASN B 1 298 ? 12.203 14.914 3.557 1 80 298 ASN B C 1
ATOM 10811 O O . ASN B 1 298 ? 12.32 14.039 4.414 1 80 298 ASN B O 1
ATOM 10815 N N . LYS B 1 299 ? 11.039 15.242 3.125 1 84.38 299 LYS B N 1
ATOM 10816 C CA . LYS B 1 299 ? 9.867 14.609 3.719 1 84.38 299 LYS B CA 1
ATOM 10817 C C . LYS B 1 299 ? 9.172 13.688 2.721 1 84.38 299 LYS B C 1
ATOM 10819 O O . LYS B 1 299 ? 8.211 13.008 3.064 1 84.38 299 LYS B O 1
ATOM 10824 N N . GLY B 1 300 ? 9.617 13.711 1.57 1 90.81 300 GLY B N 1
ATOM 10825 C CA . GLY B 1 300 ? 9.016 12.836 0.576 1 90.81 300 GLY B CA 1
ATOM 10826 C C . GLY B 1 300 ? 8.047 13.555 -0.339 1 90.81 300 GLY B C 1
ATOM 10827 O O . GLY B 1 300 ? 8.273 14.703 -0.721 1 90.81 300 GLY B O 1
ATOM 10828 N N . LEU B 1 301 ? 7.07 12.836 -0.833 1 94.44 301 LEU B N 1
ATOM 10829 C CA . LEU B 1 301 ? 6.051 13.312 -1.765 1 94.44 301 LEU B CA 1
ATOM 10830 C C . LEU B 1 301 ? 4.73 13.562 -1.045 1 94.44 301 LEU B C 1
ATOM 10832 O O . LEU B 1 301 ? 4.258 12.711 -0.292 1 94.44 301 LEU B O 1
ATOM 10836 N N . ASP B 1 302 ? 4.223 14.805 -1.198 1 94.44 302 ASP B N 1
ATOM 10837 C CA . ASP B 1 302 ? 2.879 15.102 -0.722 1 94.44 302 ASP B CA 1
ATOM 10838 C C . ASP B 1 302 ? 1.898 15.234 -1.886 1 94.44 302 ASP B C 1
ATOM 10840 O O . ASP B 1 302 ? 2.123 16.016 -2.811 1 94.44 302 ASP B O 1
ATOM 10844 N N . ILE B 1 303 ? 0.926 14.461 -1.958 1 95.5 303 ILE B N 1
ATOM 10845 C CA . ILE B 1 303 ? -0.144 14.586 -2.941 1 95.5 303 ILE B CA 1
ATOM 10846 C C . ILE B 1 303 ? -1.377 15.203 -2.289 1 95.5 303 ILE B C 1
ATOM 10848 O O . ILE B 1 303 ? -1.956 14.625 -1.366 1 95.5 303 ILE B O 1
ATOM 10852 N N . ILE B 1 304 ? -1.782 16.297 -2.719 1 93.56 304 ILE B N 1
ATOM 10853 C CA . ILE B 1 304 ? -2.906 17.047 -2.156 1 93.56 304 ILE B CA 1
ATOM 10854 C C . ILE B 1 304 ? -4.102 16.969 -3.105 1 93.56 304 ILE B C 1
ATOM 10856 O O . ILE B 1 304 ? -3.99 17.328 -4.281 1 93.56 304 ILE B O 1
ATOM 10860 N N . LYS B 1 305 ? -5.148 16.484 -2.598 1 92.12 305 LYS B N 1
ATOM 10861 C CA . LYS B 1 305 ? -6.398 16.422 -3.348 1 92.12 305 LYS B CA 1
ATOM 10862 C C . LYS B 1 305 ? -7.281 17.625 -3.025 1 92.12 305 LYS B C 1
ATOM 10864 O O . LYS B 1 305 ? -7.562 17.906 -1.856 1 92.12 305 LYS B O 1
ATOM 10869 N N . LEU B 1 306 ? -7.703 18.312 -4.062 1 88.5 306 LEU B N 1
ATOM 10870 C CA . LEU B 1 306 ? -8.625 19.438 -3.885 1 88.5 306 LEU B CA 1
ATOM 10871 C C . LEU B 1 306 ? -10.039 18.938 -3.623 1 88.5 306 LEU B C 1
ATOM 10873 O O . LEU B 1 306 ? -10.5 17.984 -4.266 1 88.5 306 LEU B O 1
ATOM 10877 N N . ALA B 1 307 ? -10.719 19.453 -2.627 1 82.75 307 ALA B N 1
ATOM 10878 C CA . ALA B 1 307 ? -11.953 18.891 -2.082 1 82.75 307 ALA B CA 1
ATOM 10879 C C . ALA B 1 307 ? -13.148 19.219 -2.975 1 82.75 307 ALA B C 1
ATOM 10881 O O . ALA B 1 307 ? -13.258 20.344 -3.488 1 82.75 307 ALA B O 1
ATOM 10882 N N . ASN B 1 308 ? -13.914 18.219 -3.172 1 84.88 308 ASN B N 1
ATOM 10883 C CA . ASN B 1 308 ? -15.234 18.359 -3.789 1 84.88 308 ASN B CA 1
ATOM 10884 C C . ASN B 1 308 ? -16.312 18.656 -2.75 1 84.88 308 ASN B C 1
ATOM 10886 O O . ASN B 1 308 ? -17.406 19.078 -3.1 1 84.88 308 ASN B O 1
ATOM 10890 N N . PHE B 1 309 ? -16 18.406 -1.563 1 92.75 309 PHE B N 1
ATOM 10891 C CA . PHE B 1 309 ? -16.922 18.5 -0.432 1 92.75 309 PHE B CA 1
ATOM 10892 C C . PHE B 1 309 ? -16.406 19.516 0.585 1 92.75 309 PHE B C 1
ATOM 10894 O O . PHE B 1 309 ? -15.211 19.812 0.642 1 92.75 309 PHE B O 1
ATOM 10901 N N . SER B 1 310 ? -17.344 20.125 1.275 1 90.81 310 SER B N 1
ATOM 10902 C CA . SER B 1 310 ? -16.969 21.109 2.283 1 90.81 310 SER B CA 1
ATOM 10903 C C . SER B 1 310 ? -17.625 20.812 3.621 1 90.81 310 SER B C 1
ATOM 10905 O O . SER B 1 310 ? -18.797 20.438 3.664 1 90.81 310 SER B O 1
ATOM 10907 N N . THR B 1 311 ? -16.953 20.906 4.645 1 89.69 311 THR B N 1
ATOM 10908 C CA . THR B 1 311 ? -17.453 20.828 6.012 1 89.69 311 THR B CA 1
ATOM 10909 C C . THR B 1 311 ? -17.156 22.109 6.773 1 89.69 311 THR B C 1
ATOM 10911 O O . THR B 1 311 ? -16 22.531 6.883 1 89.69 311 THR B O 1
ATOM 10914 N N . PRO B 1 312 ? -18.203 22.734 7.273 1 88.75 312 PRO B N 1
ATOM 10915 C CA . PRO B 1 312 ? -18 24 7.984 1 88.75 312 PRO B CA 1
ATOM 10916 C C . PRO B 1 312 ? -17 23.875 9.133 1 88.75 312 PRO B C 1
ATOM 10918 O O . PRO B 1 312 ? -16.984 22.859 9.836 1 88.75 312 PRO B O 1
ATOM 10921 N N . GLU B 1 313 ? -16.078 24.891 9.25 1 78.75 313 GLU B N 1
ATOM 10922 C CA . GLU B 1 313 ? -15.102 24.922 10.336 1 78.75 313 GLU B CA 1
ATOM 10923 C C . GLU B 1 313 ? -15.758 25.328 11.656 1 78.75 313 GLU B C 1
ATOM 10925 O O . GLU B 1 313 ? -16.625 26.203 11.688 1 78.75 313 GLU B O 1
ATOM 10930 N N . LEU B 1 314 ? -15.602 24.453 12.586 1 68.75 314 LEU B N 1
ATOM 10931 C CA . LEU B 1 314 ? -16.188 24.75 13.891 1 68.75 314 LEU B CA 1
ATOM 10932 C C . LEU B 1 314 ? -15.156 25.359 14.82 1 68.75 314 LEU B C 1
ATOM 10934 O O . LEU B 1 314 ? -13.977 25.016 14.766 1 68.75 314 LEU B O 1
ATOM 10938 N N . SER B 1 315 ? -15.508 26.469 15.398 1 59.94 315 SER B N 1
ATOM 10939 C CA . SER B 1 315 ? -14.672 26.984 16.469 1 59.94 315 SER B CA 1
ATOM 10940 C C . SER B 1 315 ? -14.438 25.938 17.547 1 59.94 315 SER B C 1
ATOM 10942 O O . SER B 1 315 ? -15.289 25.078 17.797 1 59.94 315 SER B O 1
ATOM 10944 N N . PRO B 1 316 ? -13.258 25.781 18.094 1 53.5 316 PRO B N 1
ATOM 10945 C CA . PRO B 1 316 ? -12.906 24.812 19.125 1 53.5 316 PRO B CA 1
ATOM 10946 C C . PRO B 1 316 ? -13.945 24.719 20.234 1 53.5 316 PRO B C 1
ATOM 10948 O O . PRO B 1 316 ? -14.062 23.672 20.891 1 53.5 316 PRO B O 1
ATOM 10951 N N . ALA B 1 317 ? -14.734 25.781 20.359 1 49.84 317 ALA B N 1
ATOM 10952 C CA . ALA B 1 317 ? -15.625 25.828 21.516 1 49.84 317 ALA B CA 1
ATOM 10953 C C . ALA B 1 317 ? -16.875 24.969 21.281 1 49.84 317 ALA B C 1
ATOM 10955 O O . ALA B 1 317 ? -17.656 24.75 22.203 1 49.84 317 ALA B O 1
ATOM 10956 N N . VAL B 1 318 ? -16.953 24.594 20.094 1 52.09 318 VAL B N 1
ATOM 10957 C CA . VAL B 1 318 ? -18.203 23.859 19.859 1 52.09 318 VAL B CA 1
ATOM 10958 C C . VAL B 1 318 ? -18.031 22.406 20.266 1 52.09 318 VAL B C 1
ATOM 10960 O O . VAL B 1 318 ? -17.172 21.703 19.75 1 52.09 318 VAL B O 1
ATOM 10963 N N . GLU B 1 319 ? -18.594 22.047 21.391 1 54.78 319 GLU B N 1
ATOM 10964 C CA . GLU B 1 319 ? -18.469 20.781 22.109 1 54.78 319 GLU B CA 1
ATOM 10965 C C . GLU B 1 319 ? -18.969 19.609 21.25 1 54.78 319 GLU B C 1
ATOM 10967 O O . GLU B 1 319 ? -18.453 18.5 21.359 1 54.78 319 GLU B O 1
ATOM 10972 N N . TYR B 1 320 ? -19.953 19.969 20.344 1 60.84 320 TYR B N 1
ATOM 10973 C CA . TYR B 1 320 ? -20.578 18.781 19.781 1 60.84 320 TYR B CA 1
ATOM 10974 C C . TYR B 1 320 ? -20.406 18.734 18.266 1 60.84 320 TYR B C 1
ATOM 10976 O O . TYR B 1 320 ? -20.922 19.594 17.547 1 60.84 320 TYR B O 1
ATOM 10984 N N . ARG B 1 321 ? -19.578 17.688 17.828 1 75.12 321 ARG B N 1
ATOM 10985 C CA . ARG B 1 321 ? -19.266 17.609 16.406 1 75.12 321 ARG B CA 1
ATOM 10986 C C . ARG B 1 321 ? -20.141 16.562 15.703 1 75.12 321 ARG B C 1
ATOM 10988 O O . ARG B 1 321 ? -20.219 16.531 14.477 1 75.12 321 ARG B O 1
ATOM 10995 N N . VAL B 1 322 ? -20.875 15.781 16.422 1 79.12 322 VAL B N 1
ATOM 10996 C CA . VAL B 1 322 ? -21.766 14.789 15.844 1 79.12 322 VAL B CA 1
ATOM 10997 C C . VAL B 1 322 ? -23.078 15.453 15.414 1 79.12 322 VAL B C 1
ATOM 10999 O O . VAL B 1 322 ? -23.719 16.141 16.219 1 79.12 322 VAL B O 1
ATOM 11002 N N . GLN B 1 323 ? -23.422 15.266 14.18 1 82.31 323 GLN B N 1
ATOM 11003 C CA . GLN B 1 323 ? -24.594 15.93 13.641 1 82.31 323 GLN B CA 1
ATOM 11004 C C . GLN B 1 323 ? -25.641 14.914 13.172 1 82.31 323 GLN B C 1
ATOM 11006 O O . GLN B 1 323 ? -25.297 13.828 12.711 1 82.31 323 GLN B O 1
ATOM 11011 N N . TYR B 1 324 ? -26.938 15.336 13.258 1 86 324 TYR B N 1
ATOM 11012 C CA . TYR B 1 324 ? -28.016 14.43 12.867 1 86 324 TYR B CA 1
ATOM 11013 C C . TYR B 1 324 ? -29.047 15.148 12 1 86 324 TYR B C 1
ATOM 11015 O O . TYR B 1 324 ? -29.297 14.75 10.859 1 86 324 TYR B O 1
ATOM 11023 N N . SER B 1 325 ? -29.656 16.219 12.57 1 89.94 325 SER B N 1
ATOM 11024 C CA . SER B 1 325 ? -30.812 16.828 11.938 1 89.94 325 SER B CA 1
ATOM 11025 C C . SER B 1 325 ? -30.516 18.25 11.508 1 89.94 325 SER B C 1
ATOM 11027 O O . SER B 1 325 ? -29.688 18.938 12.117 1 89.94 325 SER B O 1
ATOM 11029 N N . MET B 1 326 ? -31.219 18.641 10.492 1 93.31 326 MET B N 1
ATOM 11030 C CA . MET B 1 326 ? -31.078 20 9.984 1 93.31 326 MET B CA 1
ATOM 11031 C C . MET B 1 326 ? -32.312 20.391 9.148 1 93.31 326 MET B C 1
ATOM 11033 O O . MET B 1 326 ? -33.062 19.531 8.695 1 93.31 326 MET B O 1
ATOM 11037 N N . LEU B 1 327 ? -32.562 21.688 9.039 1 95 327 LEU B N 1
ATOM 11038 C CA . LEU B 1 327 ? -33.562 22.266 8.148 1 95 327 LEU B CA 1
ATOM 11039 C C . LEU B 1 327 ? -32.938 23.328 7.238 1 95 327 LEU B C 1
ATOM 11041 O O . LEU B 1 327 ? -31.953 23.969 7.609 1 95 327 LEU B O 1
ATOM 11045 N N . PRO B 1 328 ? -33.5 23.391 6.027 1 95.81 328 PRO B N 1
ATOM 11046 C CA . PRO B 1 328 ? -33.031 24.516 5.203 1 95.81 328 PRO B CA 1
ATOM 11047 C C . PRO B 1 328 ? -33.375 25.875 5.805 1 95.81 328 PRO B C 1
ATOM 11049 O O . PRO B 1 328 ? -34.469 26.062 6.328 1 95.81 328 PRO B O 1
ATOM 11052 N N . PHE B 1 329 ? -32.531 26.781 5.793 1 95.81 329 PHE B N 1
ATOM 11053 C CA . PHE B 1 329 ? -32.75 28.094 6.422 1 95.81 329 PHE B CA 1
ATOM 11054 C C . PHE B 1 329 ? -32.781 29.188 5.375 1 95.81 329 PHE B C 1
ATOM 11056 O O . PHE B 1 329 ? -33.656 30.062 5.398 1 95.81 329 PHE B O 1
ATOM 11063 N N . SER B 1 330 ? -31.719 29.25 4.508 1 93.81 330 SER B N 1
ATOM 11064 C CA . SER B 1 330 ? -31.656 30.172 3.375 1 93.81 330 SER B CA 1
ATOM 11065 C C . SER B 1 330 ? -31.266 29.438 2.096 1 93.81 330 SER B C 1
ATOM 11067 O O . SER B 1 330 ? -31.375 28.203 2.02 1 93.81 330 SER B O 1
ATOM 11069 N N . LYS B 1 331 ? -30.906 30.297 1.147 1 94.69 331 LYS B N 1
ATOM 11070 C CA . LYS B 1 331 ? -30.562 29.719 -0.15 1 94.69 331 LYS B CA 1
ATOM 11071 C C . LYS B 1 331 ? -29.375 28.766 -0.033 1 94.69 331 LYS B C 1
ATOM 11073 O O . LYS B 1 331 ? -29.281 27.797 -0.787 1 94.69 331 LYS B O 1
ATOM 11078 N N . ASP B 1 332 ? -28.562 29.031 0.886 1 95.81 332 ASP B N 1
ATOM 11079 C CA . ASP B 1 332 ? -27.344 28.219 0.976 1 95.81 332 ASP B CA 1
ATOM 11080 C C . ASP B 1 332 ? -26.984 27.922 2.432 1 95.81 332 ASP B C 1
ATOM 11082 O O . ASP B 1 332 ? -25.828 27.672 2.754 1 95.81 332 ASP B O 1
ATOM 11086 N N . GLN B 1 333 ? -28.047 28 3.32 1 97 333 GLN B N 1
ATOM 11087 C CA . GLN B 1 333 ? -27.781 27.797 4.742 1 97 333 GLN B CA 1
ATOM 11088 C C . GLN B 1 333 ? -28.734 26.766 5.336 1 97 333 GLN B C 1
ATOM 11090 O O . GLN B 1 333 ? -29.828 26.547 4.801 1 97 333 GLN B O 1
ATOM 11095 N N . ILE B 1 334 ? -28.219 26.156 6.43 1 96.31 334 ILE B N 1
ATOM 11096 C CA . ILE B 1 334 ? -29.062 25.234 7.191 1 96.31 334 ILE B CA 1
ATOM 11097 C C . ILE B 1 334 ? -29.125 25.688 8.648 1 96.31 334 ILE B C 1
ATOM 11099 O O . ILE B 1 334 ? -28.297 26.484 9.094 1 96.31 334 ILE B O 1
ATOM 11103 N N . ILE B 1 335 ? -30.141 25.219 9.352 1 93.94 335 ILE B N 1
ATOM 11104 C CA . ILE B 1 335 ? -30.266 25.406 10.789 1 93.94 335 ILE B CA 1
ATOM 11105 C C . ILE B 1 335 ? -30.422 24.062 11.484 1 93.94 335 ILE B C 1
ATOM 11107 O O . ILE B 1 335 ? -31.156 23.188 10.984 1 93.94 335 ILE B O 1
ATOM 11111 N N . ASN B 1 336 ? -29.656 23.859 12.5 1 91.12 336 ASN B N 1
ATOM 11112 C CA . ASN B 1 336 ? -29.75 22.578 13.18 1 91.12 336 ASN B CA 1
ATOM 11113 C C . ASN B 1 336 ? -30.594 22.672 14.445 1 91.12 336 ASN B C 1
ATOM 11115 O O . ASN B 1 336 ? -31.234 23.688 14.695 1 91.12 336 ASN B O 1
ATOM 11119 N N . LEU B 1 337 ? -30.672 21.578 15.156 1 87.69 337 LEU B N 1
ATOM 11120 C CA . LEU B 1 337 ? -31.562 21.453 16.297 1 87.69 337 LEU B CA 1
ATOM 11121 C C . LEU B 1 337 ? -31.141 22.391 17.422 1 87.69 337 LEU B C 1
ATOM 11123 O O . LEU B 1 337 ? -31.969 22.797 18.25 1 87.69 337 LEU B O 1
ATOM 11127 N N . GLN B 1 338 ? -29.859 22.766 17.469 1 86.5 338 GLN B N 1
ATOM 11128 C CA . GLN B 1 338 ? -29.344 23.656 18.5 1 86.5 338 GLN B CA 1
ATOM 11129 C C . GLN B 1 338 ? -29.547 25.109 18.125 1 86.5 338 GLN B C 1
ATOM 11131 O O . GLN B 1 338 ? -29.203 26.016 18.891 1 86.5 338 GLN B O 1
ATOM 11136 N N . GLY B 1 339 ? -30.125 25.344 17 1 89.44 339 GLY B N 1
ATOM 11137 C CA . GLY B 1 339 ? -30.359 26.688 16.516 1 89.44 339 GLY B CA 1
ATOM 11138 C C . GLY B 1 339 ? -29.141 27.297 15.844 1 89.44 339 GLY B C 1
ATOM 11139 O O . GLY B 1 339 ? -29 28.531 15.789 1 89.44 339 GLY B O 1
ATOM 11140 N N . ARG B 1 340 ? -28.297 26.531 15.414 1 90.44 340 ARG B N 1
ATOM 11141 C CA . ARG B 1 340 ? -27.078 27 14.758 1 90.44 340 ARG B CA 1
ATOM 11142 C C . ARG B 1 340 ? -27.234 27.016 13.242 1 90.44 340 ARG B C 1
ATOM 11144 O O . ARG B 1 340 ? -27.703 26.047 12.656 1 90.44 340 ARG B O 1
ATOM 11151 N N . ILE B 1 341 ? -26.891 28.125 12.719 1 94.25 341 ILE B N 1
ATOM 11152 C CA . ILE B 1 341 ? -26.969 28.281 11.273 1 94.25 341 ILE B CA 1
ATOM 11153 C C . ILE B 1 341 ? -25.594 28.047 10.656 1 94.25 341 ILE B C 1
ATOM 11155 O O . ILE B 1 341 ? -24.609 28.672 11.07 1 94.25 341 ILE B O 1
ATOM 11159 N N . TYR B 1 342 ? -25.547 27.156 9.664 1 93.69 342 TYR B N 1
ATOM 11160 C CA . TYR B 1 342 ? -24.297 26.844 8.977 1 93.69 342 TYR B CA 1
ATOM 11161 C C . TYR B 1 342 ? -24.406 27.125 7.488 1 93.69 342 TYR B C 1
ATOM 11163 O O . TYR B 1 342 ? -25.453 26.938 6.879 1 93.69 342 TYR B O 1
ATOM 11171 N N . ASP B 1 343 ? -23.391 27.625 6.984 1 93.75 343 ASP B N 1
ATOM 11172 C CA . ASP B 1 343 ? -23.156 27.547 5.547 1 93.75 343 ASP B CA 1
ATOM 11173 C C . ASP B 1 343 ? -22 26.609 5.219 1 93.75 343 ASP B C 1
ATOM 11175 O O . ASP B 1 343 ? -21.562 25.844 6.078 1 93.75 343 ASP B O 1
ATOM 11179 N N . LYS B 1 344 ? -21.656 26.609 3.959 1 90.69 344 LYS B N 1
ATOM 11180 C CA . LYS B 1 344 ? -20.672 25.625 3.521 1 90.69 344 LYS B CA 1
ATOM 11181 C C . LYS B 1 344 ? -19.312 25.906 4.152 1 90.69 344 LYS B C 1
ATOM 11183 O O . LYS B 1 344 ? -18.453 25.016 4.227 1 90.69 344 LYS B O 1
ATOM 11188 N N . LYS B 1 345 ? -19.141 27.031 4.719 1 87.69 345 LYS B N 1
ATOM 11189 C CA . LYS B 1 345 ? -17.812 27.438 5.164 1 87.69 345 LYS B CA 1
ATOM 11190 C C . LYS B 1 345 ? -17.719 27.438 6.688 1 87.69 345 LYS B C 1
ATOM 11192 O O . LYS B 1 345 ? -16.703 27.031 7.254 1 87.69 345 LYS B O 1
ATOM 11197 N N . SER B 1 346 ? -18.797 28.016 7.309 1 88.94 346 SER B N 1
ATOM 11198 C CA . SER B 1 346 ? -18.625 28.234 8.742 1 88.94 346 SER B CA 1
ATOM 11199 C C . SER B 1 346 ? -19.984 28.312 9.438 1 88.94 346 SER B C 1
ATOM 11201 O O . SER B 1 346 ? -21.031 28.266 8.789 1 88.94 346 SER B O 1
ATOM 11203 N N . LEU B 1 347 ? -19.938 28.344 10.781 1 90.25 347 LEU B N 1
ATOM 11204 C CA . LEU B 1 347 ? -21.078 28.703 11.609 1 90.25 347 LEU B CA 1
ATOM 11205 C C . LEU B 1 347 ? -21.422 30.188 11.453 1 90.25 347 LEU B C 1
ATOM 11207 O O . LEU B 1 347 ? -20.594 31.047 11.766 1 90.25 347 LEU B O 1
ATOM 11211 N N . VAL B 1 348 ? -22.5 30.484 10.914 1 92 348 VAL B N 1
ATOM 11212 C CA . VAL B 1 348 ? -22.891 31.844 10.555 1 92 348 VAL B CA 1
ATOM 11213 C C . VAL B 1 348 ? -23.516 32.531 11.766 1 92 348 VAL B C 1
ATOM 11215 O O . VAL B 1 348 ? -23.234 33.719 12.016 1 92 348 VAL B O 1
ATOM 11218 N N . LYS B 1 349 ? -24.422 31.766 12.406 1 90.38 349 LYS B N 1
ATOM 11219 C CA . LYS B 1 349 ? -25.141 32.312 13.547 1 90.38 349 LYS B CA 1
ATOM 11220 C C . LYS B 1 349 ? -25.594 31.203 14.5 1 90.38 349 LYS B C 1
ATOM 11222 O O . LYS B 1 349 ? -25.812 30.078 14.078 1 90.38 349 LYS B O 1
ATOM 11227 N N . ASP B 1 350 ? -25.641 31.516 15.781 1 89.38 350 ASP B N 1
ATOM 11228 C CA . ASP B 1 350 ? -26.109 30.578 16.812 1 89.38 350 ASP B CA 1
ATOM 11229 C C . ASP B 1 350 ? -27.234 31.203 17.625 1 89.38 350 ASP B C 1
ATOM 11231 O O . ASP B 1 350 ? -27.031 32.156 18.375 1 89.38 350 ASP B O 1
ATOM 11235 N N . TYR B 1 351 ? -28.453 30.641 17.5 1 88.19 351 TYR B N 1
ATOM 11236 C CA . TYR B 1 351 ? -29.609 31.109 18.234 1 88.19 351 TYR B CA 1
ATOM 11237 C C . TYR B 1 351 ? -29.641 30.5 19.641 1 88.19 351 TYR B C 1
ATOM 11239 O O . TYR B 1 351 ? -30.438 30.906 20.484 1 88.19 351 TYR B O 1
ATOM 11247 N N . HIS B 1 352 ? -28.812 29.391 19.891 1 83.88 352 HIS B N 1
ATOM 11248 C CA . HIS B 1 352 ? -28.594 28.766 21.188 1 83.88 352 HIS B CA 1
ATOM 11249 C C . HIS B 1 352 ? -29.891 28.188 21.75 1 83.88 352 HIS B C 1
ATOM 11251 O O . HIS B 1 352 ? -30.297 28.531 22.859 1 83.88 352 HIS B O 1
ATOM 11257 N N . PHE B 1 353 ? -30.672 27.25 21.062 1 82.31 353 PHE B N 1
ATOM 11258 C CA . PHE B 1 353 ? -31.875 26.578 21.531 1 82.31 353 PHE B CA 1
ATOM 11259 C C . PHE B 1 353 ? -31.578 25.75 22.781 1 82.31 353 PHE B C 1
ATOM 11261 O O . PHE B 1 353 ? -32.5 25.312 23.469 1 82.31 353 PHE B O 1
ATOM 11268 N N . ASN B 1 354 ? -30.438 25.797 23.484 1 70 354 ASN B N 1
ATOM 11269 C CA . ASN B 1 354 ? -30.016 25.094 24.688 1 70 354 ASN B CA 1
ATOM 11270 C C . ASN B 1 354 ? -30.484 23.641 24.672 1 70 354 ASN B C 1
ATOM 11272 O O . ASN B 1 354 ? -31.109 23.172 25.625 1 70 354 ASN B O 1
ATOM 11276 N N . THR B 1 355 ? -30.5 22.859 23.594 1 68.94 355 THR B N 1
ATOM 11277 C CA . THR B 1 355 ? -30.828 21.438 23.531 1 68.94 355 THR B CA 1
ATOM 11278 C C . THR B 1 355 ? -29.641 20.656 22.984 1 68.94 355 THR B C 1
ATOM 11280 O O . THR B 1 355 ? -28.891 21.141 22.141 1 68.94 355 THR B O 1
ATOM 11283 N N . LEU B 1 356 ? -29.344 19.594 23.734 1 59.22 356 LEU B N 1
ATOM 11284 C CA . LEU B 1 356 ? -28.266 18.719 23.281 1 59.22 356 LEU B CA 1
ATOM 11285 C C . LEU B 1 356 ? -28.828 17.484 22.578 1 59.22 356 LEU B C 1
ATOM 11287 O O . LEU B 1 356 ? -28.062 16.672 22.062 1 59.22 356 LEU B O 1
ATOM 11291 N N . ASP B 1 357 ? -30.188 17.438 22.344 1 59.88 357 ASP B N 1
ATOM 11292 C CA . ASP B 1 357 ? -30.812 16.219 21.844 1 59.88 357 ASP B CA 1
ATOM 11293 C C . ASP B 1 357 ? -30.734 16.141 20.328 1 59.88 357 ASP B C 1
ATOM 11295 O O . ASP B 1 357 ? -30.562 17.156 19.656 1 59.88 357 ASP B O 1
ATOM 11299 N N . GLU B 1 358 ? -30.484 14.922 19.844 1 65.12 358 GLU B N 1
ATOM 11300 C CA . GLU B 1 358 ? -30.516 14.68 18.406 1 65.12 358 GLU B CA 1
ATOM 11301 C C . GLU B 1 358 ? -31.859 14.109 17.953 1 65.12 358 GLU B C 1
ATOM 11303 O O . GLU B 1 358 ? -32 12.891 17.844 1 65.12 358 GLU B O 1
ATOM 11308 N N . SER B 1 359 ? -32.812 14.977 17.906 1 73.94 359 SER B N 1
ATOM 11309 C CA . SER B 1 359 ? -34.156 14.547 17.547 1 73.94 359 SER B CA 1
ATOM 11310 C C . SER B 1 359 ? -34.562 15.102 16.188 1 73.94 359 SER B C 1
ATOM 11312 O O . SER B 1 359 ? -33.75 15.656 15.461 1 73.94 359 SER B O 1
ATOM 11314 N N . SER B 1 360 ? -35.781 14.883 15.836 1 87.31 360 SER B N 1
ATOM 11315 C CA . SER B 1 360 ? -36.344 15.352 14.586 1 87.31 360 SER B CA 1
ATOM 11316 C C . SER B 1 360 ? -36.875 16.781 14.711 1 87.31 360 SER B C 1
ATOM 11318 O O . SER B 1 360 ? -37.219 17.219 15.812 1 87.31 360 SER B O 1
ATOM 11320 N N . MET B 1 361 ? -36.781 17.562 13.672 1 91.31 361 MET B N 1
ATOM 11321 C CA . MET B 1 361 ? -37.281 18.922 13.609 1 91.31 361 MET B CA 1
ATOM 11322 C C . MET B 1 361 ? -38 19.156 12.289 1 91.31 361 MET B C 1
ATOM 11324 O O . MET B 1 361 ? -37.656 18.594 11.258 1 91.31 361 MET B O 1
ATOM 11328 N N . ILE B 1 362 ? -39.031 20.016 12.367 1 93.44 362 ILE B N 1
ATOM 11329 C CA . ILE B 1 362 ? -39.781 20.375 11.156 1 93.44 362 ILE B CA 1
ATOM 11330 C C . ILE B 1 362 ? -40.219 21.844 11.234 1 93.44 362 ILE B C 1
ATOM 11332 O O . ILE B 1 362 ? -40.188 22.453 12.312 1 93.44 362 ILE B O 1
ATOM 11336 N N . TYR B 1 363 ? -40.562 22.328 10.055 1 94.44 363 TYR B N 1
ATOM 11337 C CA . TYR B 1 363 ? -41.219 23.625 9.992 1 94.44 363 TYR B CA 1
ATOM 11338 C C . TYR B 1 363 ? -42.719 23.469 10.086 1 94.44 363 TYR B C 1
ATOM 11340 O O . TYR B 1 363 ? -43.281 22.547 9.5 1 94.44 363 TYR B O 1
ATOM 11348 N N . ASP B 1 364 ? -43.281 24.359 10.781 1 92.25 364 ASP B N 1
ATOM 11349 C CA . ASP B 1 364 ? -44.75 24.438 10.688 1 92.25 364 ASP B CA 1
ATOM 11350 C C . ASP B 1 364 ? -45.188 25.375 9.57 1 92.25 364 ASP B C 1
ATOM 11352 O O . ASP B 1 364 ? -44.375 25.766 8.734 1 92.25 364 ASP B O 1
ATOM 11356 N N . HIS B 1 365 ? -46.469 25.609 9.477 1 89.38 365 HIS B N 1
ATOM 11357 C CA . HIS B 1 365 ? -47.031 26.406 8.391 1 89.38 365 HIS B CA 1
ATOM 11358 C C . HIS B 1 365 ? -46.469 27.828 8.398 1 89.38 365 HIS B C 1
ATOM 11360 O O . HIS B 1 365 ? -46.312 28.438 7.34 1 89.38 365 HIS B O 1
ATOM 11366 N N . ASP B 1 366 ? -46.156 28.375 9.562 1 91.31 366 ASP B N 1
ATOM 11367 C CA . ASP B 1 366 ? -45.656 29.734 9.703 1 91.31 366 ASP B CA 1
ATOM 11368 C C . ASP B 1 366 ? -44.125 29.734 9.766 1 91.31 366 ASP B C 1
ATOM 11370 O O . ASP B 1 366 ? -43.5 30.719 10.211 1 91.31 366 ASP B O 1
ATOM 11374 N N . HIS B 1 367 ? -43.594 28.672 9.461 1 93.69 367 HIS B N 1
ATOM 11375 C CA . HIS B 1 367 ? -42.156 28.484 9.398 1 93.69 367 HIS B CA 1
ATOM 11376 C C . HIS B 1 367 ? -41.531 28.531 10.789 1 93.69 367 HIS B C 1
ATOM 11378 O O . HIS B 1 367 ? -40.375 28.906 10.938 1 93.69 367 HIS B O 1
ATOM 11384 N N . ASN B 1 368 ? -42.344 28.328 11.805 1 95.25 368 ASN B N 1
ATOM 11385 C CA . ASN B 1 368 ? -41.781 28.047 13.117 1 95.25 368 ASN B CA 1
ATOM 11386 C C . ASN B 1 368 ? -41.094 26.672 13.164 1 95.25 368 ASN B C 1
ATOM 11388 O O . ASN B 1 368 ? -41.438 25.797 12.359 1 95.25 368 ASN B O 1
ATOM 11392 N N . ILE B 1 369 ? -40.188 26.547 14.023 1 94.25 369 ILE B N 1
ATOM 11393 C CA . ILE B 1 369 ? -39.469 25.281 14.117 1 94.25 369 ILE B CA 1
ATOM 11394 C C . ILE B 1 369 ? -40.062 24.453 15.273 1 94.25 369 ILE B C 1
ATOM 11396 O O . ILE B 1 369 ? -40.094 24.938 16.422 1 94.25 369 ILE B O 1
ATOM 11400 N N . LEU B 1 370 ? -40.531 23.297 14.938 1 92.69 370 LEU B N 1
ATOM 11401 C CA . LEU B 1 370 ? -41.031 22.344 15.914 1 92.69 370 LEU B CA 1
ATOM 11402 C C . LEU B 1 370 ? -40.031 21.203 16.125 1 92.69 370 LEU B C 1
ATOM 11404 O O . LEU B 1 370 ? -39.469 20.688 15.156 1 92.69 370 LEU B O 1
ATOM 11408 N N . PHE B 1 371 ? -39.781 20.828 17.344 1 89.62 371 PHE B N 1
ATOM 11409 C CA . PHE B 1 371 ? -38.906 19.672 17.609 1 89.62 371 PHE B CA 1
ATOM 11410 C C . PHE B 1 371 ? -39.219 19.062 18.969 1 89.62 371 PHE B C 1
ATOM 11412 O O . PHE B 1 371 ? -39.75 19.734 19.844 1 89.62 371 PHE B O 1
ATOM 11419 N N . SER B 1 372 ? -38.969 17.797 19.016 1 80.88 372 SER B N 1
ATOM 11420 C CA . SER B 1 372 ? -39.125 17.094 20.281 1 80.88 372 SER B CA 1
ATOM 11421 C C . SER B 1 372 ? -37.781 16.984 21.016 1 80.88 372 SER B C 1
ATOM 11423 O O . SER B 1 372 ? -36.719 17.062 20.406 1 80.88 372 SER B O 1
ATOM 11425 N N . ASN B 1 373 ? -37.844 16.922 22.297 1 73.94 373 ASN B N 1
ATOM 11426 C CA . ASN B 1 373 ? -36.656 16.719 23.141 1 73.94 373 ASN B CA 1
ATOM 11427 C C . ASN B 1 373 ? -36.812 15.516 24.047 1 73.94 373 ASN B C 1
ATOM 11429 O O . ASN B 1 373 ? -37.906 14.938 24.141 1 73.94 373 ASN B O 1
ATOM 11433 N N . ASN B 1 374 ? -35.781 15.062 24.625 1 67.5 374 ASN B N 1
ATOM 11434 C CA . ASN B 1 374 ? -35.781 13.883 25.484 1 67.5 374 ASN B CA 1
ATOM 11435 C C . ASN B 1 374 ? -36.5 14.133 26.797 1 67.5 374 ASN B C 1
ATOM 11437 O O . ASN B 1 374 ? -36.688 13.203 27.594 1 67.5 374 ASN B O 1
ATOM 11441 N N . ASN B 1 375 ? -37 15.305 27.016 1 69.44 375 ASN B N 1
ATOM 11442 C CA . ASN B 1 375 ? -37.688 15.594 28.266 1 69.44 375 ASN B CA 1
ATOM 11443 C C . ASN B 1 375 ? -39.188 15.414 28.141 1 69.44 375 ASN B C 1
ATOM 11445 O O . ASN B 1 375 ? -39.969 15.844 29 1 69.44 375 ASN B O 1
ATOM 11449 N N . GLY B 1 376 ? -39.625 14.891 27.016 1 73.06 376 GLY B N 1
ATOM 11450 C CA . GLY B 1 376 ? -41.031 14.555 26.828 1 73.06 376 GLY B CA 1
ATOM 11451 C C . GLY B 1 376 ? -41.844 15.727 26.312 1 73.06 376 GLY B C 1
ATOM 11452 O O . GLY B 1 376 ? -43.094 15.672 26.328 1 73.06 376 GLY B O 1
ATOM 11453 N N . LYS B 1 377 ? -41.188 16.734 25.906 1 83.5 377 LYS B N 1
ATOM 11454 C CA . LYS B 1 377 ? -41.875 17.938 25.453 1 83.5 377 LYS B CA 1
ATOM 11455 C C . LYS B 1 377 ? -41.656 18.188 23.969 1 83.5 377 LYS B C 1
ATOM 11457 O O . LYS B 1 377 ? -40.625 17.734 23.422 1 83.5 377 LYS B O 1
ATOM 11462 N N . ILE B 1 378 ? -42.594 18.812 23.375 1 89.62 378 ILE B N 1
ATOM 11463 C CA . ILE B 1 378 ? -42.469 19.328 22.016 1 89.62 378 ILE B CA 1
ATOM 11464 C C . ILE B 1 378 ? -42.312 20.844 22.031 1 89.62 378 ILE B C 1
ATOM 11466 O O . ILE B 1 378 ? -43.188 21.562 22.531 1 89.62 378 ILE B O 1
ATOM 11470 N N . TYR B 1 379 ? -41.281 21.266 21.484 1 90.44 379 TYR B N 1
ATOM 11471 C CA . TYR B 1 379 ? -40.969 22.688 21.5 1 90.44 379 TYR B CA 1
ATOM 11472 C C . TYR B 1 379 ? -41.312 23.344 20.172 1 90.44 379 TYR B C 1
ATOM 11474 O O . TYR B 1 379 ? -41.219 22.703 19.109 1 90.44 379 TYR B O 1
ATOM 11482 N N . ARG B 1 380 ? -41.719 24.594 20.219 1 94.06 380 ARG B N 1
ATOM 11483 C CA . ARG B 1 380 ? -41.969 25.438 19.062 1 94.06 380 ARG B CA 1
ATOM 11484 C C . ARG B 1 380 ? -41.188 26.75 19.172 1 94.06 380 ARG B C 1
ATOM 11486 O O . ARG B 1 380 ? -41.375 27.516 20.125 1 94.06 380 ARG B O 1
ATOM 11493 N N . ARG B 1 381 ? -40.281 26.938 18.297 1 93.94 381 ARG B N 1
ATOM 11494 C CA . ARG B 1 381 ? -39.531 28.188 18.203 1 93.94 381 ARG B CA 1
ATOM 11495 C C . ARG B 1 381 ? -40.125 29.109 17.141 1 93.94 381 ARG B C 1
ATOM 11497 O O . ARG B 1 381 ? -40.281 28.703 15.984 1 93.94 381 ARG B O 1
ATOM 11504 N N . TYR B 1 382 ? -40.344 30.359 17.453 1 94.31 382 TYR B N 1
ATOM 11505 C CA . TYR B 1 382 ? -41.125 31.234 16.578 1 94.31 382 TYR B CA 1
ATOM 11506 C C . TYR B 1 382 ? -40.219 32 15.625 1 94.31 382 TYR B C 1
ATOM 11508 O O . TYR B 1 382 ? -39.281 32.688 16.062 1 94.31 382 TYR B O 1
ATOM 11516 N N . ALA B 1 383 ? -40.562 31.938 14.414 1 93.75 383 ALA B N 1
ATOM 11517 C CA . ALA B 1 383 ? -39.812 32.594 13.359 1 93.75 383 ALA B CA 1
ATOM 11518 C C . ALA B 1 383 ? -39.844 34.125 13.484 1 93.75 383 ALA B C 1
ATOM 11520 O O . ALA B 1 383 ? -38.875 34.812 13.195 1 93.75 383 ALA B O 1
ATOM 11521 N N . ASN B 1 384 ? -40.969 34.656 13.906 1 91.31 384 ASN B N 1
ATOM 11522 C CA . ASN B 1 384 ? -41.188 36.094 13.984 1 91.31 384 ASN B CA 1
ATOM 11523 C C . ASN B 1 384 ? -40.312 36.75 15.055 1 91.31 384 ASN B C 1
ATOM 11525 O O . ASN B 1 384 ? -40.125 37.969 15.055 1 91.31 384 ASN B O 1
ATOM 11529 N N . SER B 1 385 ? -39.719 36.031 15.938 1 92.31 385 SER B N 1
ATOM 11530 C CA . SER B 1 385 ? -38.781 36.5 16.953 1 92.31 385 SER B CA 1
ATOM 11531 C C . SER B 1 385 ? -37.344 36.031 16.641 1 92.31 385 SER B C 1
ATOM 11533 O O . SER B 1 385 ? -36.531 35.938 17.547 1 92.31 385 SER B O 1
ATOM 11535 N N . CYS B 1 386 ? -37.156 35.688 15.477 1 89.19 386 CYS B N 1
ATOM 11536 C CA . CYS B 1 386 ? -35.875 35.125 15.094 1 89.19 386 CYS B CA 1
ATOM 11537 C C . CYS B 1 386 ? -35.562 33.906 15.961 1 89.19 386 CYS B C 1
ATOM 11539 O O . CYS B 1 386 ? -34.406 33.75 16.422 1 89.19 386 CYS B O 1
ATOM 11541 N N . TYR B 1 387 ? -36.625 33.188 16.281 1 92.56 387 TYR B N 1
ATOM 11542 C CA . TYR B 1 387 ? -36.562 31.891 16.984 1 92.56 387 TYR B CA 1
ATOM 11543 C C . TYR B 1 387 ? -36.094 32.062 18.422 1 92.56 387 TYR B C 1
ATOM 11545 O O . TYR B 1 387 ? -35.594 31.125 19.031 1 92.56 387 TYR B O 1
ATOM 11553 N N . GLN B 1 388 ? -36.094 33.188 18.984 1 89.44 388 GLN B N 1
ATOM 11554 C CA . GLN B 1 388 ? -35.688 33.438 20.375 1 89.44 388 GLN B CA 1
ATOM 11555 C C . GLN B 1 388 ? -36.812 33 21.344 1 89.44 388 GLN B C 1
ATOM 11557 O O . GLN B 1 388 ? -36.531 32.375 22.375 1 89.44 388 GLN B O 1
ATOM 11562 N N . LYS B 1 389 ? -38.031 33.406 20.938 1 92.69 389 LYS B N 1
ATOM 11563 C CA . LYS B 1 389 ? -39.156 33.031 21.766 1 92.69 389 LYS B CA 1
ATOM 11564 C C . LYS B 1 389 ? -39.594 31.578 21.469 1 92.69 389 LYS B C 1
ATOM 11566 O O . LYS B 1 389 ? -39.469 31.125 20.328 1 92.69 389 LYS B O 1
ATOM 11571 N N . TYR B 1 390 ? -39.969 30.891 22.484 1 91.81 390 TYR B N 1
ATOM 11572 C CA . TYR B 1 390 ? -40.438 29.516 22.297 1 91.81 390 TYR B CA 1
ATOM 11573 C C . TYR B 1 390 ? -41.531 29.172 23.266 1 91.81 390 TYR B C 1
ATOM 11575 O O . TYR B 1 390 ? -41.75 29.875 24.25 1 91.81 390 TYR B O 1
ATOM 11583 N N . ASP B 1 391 ? -42.312 28.281 22.969 1 91.12 391 ASP B N 1
ATOM 11584 C CA . ASP B 1 391 ? -43.281 27.609 23.844 1 91.12 391 ASP B CA 1
ATOM 11585 C C . ASP B 1 391 ? -43.125 26.094 23.766 1 91.12 391 ASP B C 1
ATOM 11587 O O . ASP B 1 391 ? -42.281 25.594 23.031 1 91.12 391 ASP B O 1
ATOM 11591 N N . TYR B 1 392 ? -43.688 25.359 24.672 1 90.44 392 TYR B N 1
ATOM 11592 C CA . TYR B 1 392 ? -43.594 23.906 24.625 1 90.44 392 TYR B CA 1
ATOM 11593 C C . TYR B 1 392 ? -44.938 23.266 25 1 90.44 392 TYR B C 1
ATOM 11595 O O . TYR B 1 392 ? -45.781 23.906 25.641 1 90.44 392 TYR B O 1
ATOM 11603 N N . LEU B 1 393 ? -45.125 22.125 24.5 1 88.81 393 LEU B N 1
ATOM 11604 C CA . LEU B 1 393 ? -46.312 21.281 24.797 1 88.81 393 LEU B CA 1
ATOM 11605 C C . LEU B 1 393 ? -45.875 20 25.484 1 88.81 393 LEU B C 1
ATOM 11607 O O . LEU B 1 393 ? -44.906 19.344 25.047 1 88.81 393 LEU B O 1
ATOM 11611 N N . LYS B 1 394 ? -46.469 19.734 26.578 1 87.19 394 LYS B N 1
ATOM 11612 C CA . LYS B 1 394 ? -46.25 18.484 27.281 1 87.19 394 LYS B CA 1
ATOM 11613 C C . LYS B 1 394 ? -47.344 17.469 26.969 1 87.19 394 LYS B C 1
ATOM 11615 O O . LYS B 1 394 ? -48.531 17.781 27.109 1 87.19 394 LYS B O 1
ATOM 11620 N N . LEU B 1 395 ? -46.969 16.359 26.516 1 82.25 395 LEU B N 1
ATOM 11621 C CA . LEU B 1 395 ? -47.906 15.281 26.219 1 82.25 395 LEU B CA 1
ATOM 11622 C C . LEU B 1 395 ? -47.844 14.211 27.297 1 82.25 395 LEU B C 1
ATOM 11624 O O . LEU B 1 395 ? -46.906 14.141 28.078 1 82.25 395 LEU B O 1
ATOM 11628 N N . SER B 1 396 ? -48.969 13.445 27.406 1 77.38 396 SER B N 1
ATOM 11629 C CA . SER B 1 396 ? -49 12.328 28.344 1 77.38 396 SER B CA 1
ATOM 11630 C C . SER B 1 396 ? -48.031 11.219 27.953 1 77.38 396 SER B C 1
ATOM 11632 O O . SER B 1 396 ? -47.469 10.547 28.812 1 77.38 396 SER B O 1
ATOM 11634 N N . GLN B 1 397 ? -47.938 11.125 26.672 1 84.38 397 GLN B N 1
ATOM 11635 C CA . GLN B 1 397 ? -47 10.18 26.109 1 84.38 397 GLN B CA 1
ATOM 11636 C C . GLN B 1 397 ? -45.688 10.859 25.766 1 84.38 397 GLN B C 1
ATOM 11638 O O . GLN B 1 397 ? -45.625 12.086 25.594 1 84.38 397 GLN B O 1
ATOM 11643 N N . PHE B 1 398 ? -44.719 10 25.734 1 82.69 398 PHE B N 1
ATOM 11644 C CA . PHE B 1 398 ? -43.406 10.539 25.453 1 82.69 398 PHE B CA 1
ATOM 11645 C C . PHE B 1 398 ? -43.188 10.648 23.938 1 82.69 398 PHE B C 1
ATOM 11647 O O . PHE B 1 398 ? -43.219 9.648 23.234 1 82.69 398 PHE B O 1
ATOM 11654 N N . PRO B 1 399 ? -42.938 11.812 23.438 1 86.69 399 PRO B N 1
ATOM 11655 C CA . PRO B 1 399 ? -42.719 11.977 22 1 86.69 399 PRO B CA 1
ATOM 11656 C C . PRO B 1 399 ? -41.281 11.68 21.594 1 86.69 399 PRO B C 1
ATOM 11658 O O . PRO B 1 399 ? -40.344 12.016 22.312 1 86.69 399 PRO B O 1
ATOM 11661 N N . TYR B 1 400 ? -41.062 11.086 20.406 1 85.75 400 TYR B N 1
ATOM 11662 C CA . TYR B 1 400 ? -39.75 10.797 19.875 1 85.75 400 TYR B CA 1
ATOM 11663 C C . TYR B 1 400 ? -39.5 11.586 18.594 1 85.75 400 TYR B C 1
ATOM 11665 O O . TYR B 1 400 ? -38.562 12.398 18.547 1 85.75 400 TYR B O 1
ATOM 11673 N N . LEU B 1 401 ? -40.312 11.32 17.609 1 90.69 401 LEU B N 1
ATOM 11674 C CA . LEU B 1 401 ? -40.094 11.938 16.297 1 90.69 401 LEU B CA 1
ATOM 11675 C C . LEU B 1 401 ? -41.344 12.68 15.844 1 90.69 401 LEU B C 1
ATOM 11677 O O . LEU B 1 401 ? -42.469 12.305 16.203 1 90.69 401 LEU B O 1
ATOM 11681 N N . ILE B 1 402 ? -41.125 13.695 15.102 1 91.81 402 ILE B N 1
ATOM 11682 C CA . ILE B 1 402 ? -42.188 14.5 14.516 1 91.81 402 ILE B CA 1
ATOM 11683 C C . ILE B 1 402 ? -42.062 14.484 12.992 1 91.81 402 ILE B C 1
ATOM 11685 O O . ILE B 1 402 ? -40.969 14.609 12.453 1 91.81 402 ILE B O 1
ATOM 11689 N N . PHE B 1 403 ? -43.156 14.266 12.344 1 93.44 403 PHE B N 1
ATOM 11690 C CA . PHE B 1 403 ? -43.219 14.219 10.883 1 93.44 403 PHE B CA 1
ATOM 11691 C C . PHE B 1 403 ? -44.281 15.172 10.344 1 93.44 403 PHE B C 1
ATOM 11693 O O . PHE B 1 403 ? -45.25 15.484 11.039 1 93.44 403 PHE B O 1
ATOM 11700 N N . LYS B 1 404 ? -43.969 15.68 9.203 1 93.06 404 LYS B N 1
ATOM 11701 C CA . LYS B 1 404 ? -44.938 16.422 8.406 1 93.06 404 LYS B CA 1
ATOM 11702 C C . LYS B 1 404 ? -44.969 15.914 6.969 1 93.06 404 LYS B C 1
ATOM 11704 O O . LYS B 1 404 ? -43.969 15.914 6.281 1 93.06 404 LYS B O 1
ATOM 11709 N N . ASP B 1 405 ? -46.125 15.453 6.586 1 91.38 405 ASP B N 1
ATOM 11710 C CA . ASP B 1 405 ? -46.25 14.891 5.246 1 91.38 405 ASP B CA 1
ATOM 11711 C C . ASP B 1 405 ? -47.688 15.039 4.742 1 91.38 405 ASP B C 1
ATOM 11713 O O . ASP B 1 405 ? -48.656 14.742 5.461 1 91.38 405 ASP B O 1
ATOM 11717 N N . ARG B 1 406 ? -47.844 15.602 3.561 1 90.19 406 ARG B N 1
ATOM 11718 C CA . ARG B 1 406 ? -49.125 15.773 2.863 1 90.19 406 ARG B CA 1
ATOM 11719 C C . ARG B 1 406 ? -50.125 16.531 3.73 1 90.19 406 ARG B C 1
ATOM 11721 O O . ARG B 1 406 ? -51.281 16.109 3.879 1 90.19 406 ARG B O 1
ATOM 11728 N N . GLY B 1 407 ? -49.594 17.422 4.438 1 87 407 GLY B N 1
ATOM 11729 C CA . GLY B 1 407 ? -50.469 18.328 5.18 1 87 407 GLY B CA 1
ATOM 11730 C C . GLY B 1 407 ? -50.75 17.844 6.586 1 87 407 GLY B C 1
ATOM 11731 O O . GLY B 1 407 ? -51.406 18.562 7.363 1 87 407 GLY B O 1
ATOM 11732 N N . TYR B 1 408 ? -50.344 16.703 6.938 1 92.75 408 TYR B N 1
ATOM 11733 C CA . TYR B 1 408 ? -50.562 16.172 8.281 1 92.75 408 TYR B CA 1
ATOM 11734 C C . TYR B 1 408 ? -49.312 16.281 9.125 1 92.75 408 TYR B C 1
ATOM 11736 O O . TYR B 1 408 ? -48.188 16.25 8.602 1 92.75 408 TYR B O 1
ATOM 11744 N N . TYR B 1 409 ? -49.594 16.422 10.375 1 94.12 409 TYR B N 1
ATOM 11745 C CA . TYR B 1 409 ? -48.531 16.312 11.367 1 94.12 409 TYR B CA 1
ATOM 11746 C C . TYR B 1 409 ? -48.625 14.977 12.102 1 94.12 409 TYR B C 1
ATOM 11748 O O . TYR B 1 409 ? -49.719 14.523 12.445 1 94.12 409 TYR B O 1
ATOM 11756 N N . MET B 1 410 ? -47.562 14.328 12.242 1 94.69 410 MET B N 1
ATOM 11757 C CA . MET B 1 410 ? -47.531 13.016 12.891 1 94.69 410 MET B CA 1
ATOM 11758 C C . MET B 1 410 ? -46.469 12.953 13.977 1 94.69 410 MET B C 1
ATOM 11760 O O . MET B 1 410 ? -45.375 13.5 13.812 1 94.69 410 MET B O 1
ATOM 11764 N N . LEU B 1 411 ? -46.844 12.266 15.086 1 93.44 411 LEU B N 1
ATOM 11765 C CA . LEU B 1 411 ? -45.938 12.07 16.203 1 93.44 411 LEU B CA 1
ATOM 11766 C C . LEU B 1 411 ? -45.781 10.586 16.516 1 93.44 411 LEU B C 1
ATOM 11768 O O . LEU B 1 411 ? -46.75 9.828 16.484 1 93.44 411 LEU B O 1
ATOM 11772 N N . THR B 1 412 ? -44.562 10.211 16.688 1 93.19 412 THR B N 1
ATOM 11773 C CA . THR B 1 412 ? -44.312 8.891 17.266 1 93.19 412 THR B CA 1
ATOM 11774 C C . THR B 1 412 ? -44.062 8.992 18.766 1 93.19 412 THR B C 1
ATOM 11776 O O . THR B 1 412 ? -43.25 9.805 19.219 1 93.19 412 THR B O 1
ATOM 11779 N N . LEU B 1 413 ? -44.812 8.133 19.5 1 91.62 413 LEU B N 1
ATOM 11780 C CA . LEU B 1 413 ? -44.844 8.25 20.953 1 91.62 413 LEU B CA 1
ATOM 11781 C C . LEU B 1 413 ? -44.656 6.883 21.609 1 91.62 413 LEU B C 1
ATOM 11783 O O . LEU B 1 413 ? -44.781 5.852 20.953 1 91.62 413 LEU B O 1
ATOM 11787 N N . SER B 1 414 ? -44.281 6.949 22.812 1 87.81 414 SER B N 1
ATOM 11788 C CA . SER B 1 414 ? -44.281 5.746 23.641 1 87.81 414 SER B CA 1
ATOM 11789 C C . SER B 1 414 ? -44.969 5.984 24.984 1 87.81 414 SER B C 1
ATOM 11791 O O . SER B 1 414 ? -45.125 7.129 25.406 1 87.81 414 SER B O 1
ATOM 11793 N N . ASP B 1 415 ? -45.312 4.852 25.609 1 81.75 415 ASP B N 1
ATOM 11794 C CA . ASP B 1 415 ? -45.812 4.941 26.969 1 81.75 415 ASP B CA 1
ATOM 11795 C C . ASP B 1 415 ? -44.656 5.062 27.969 1 81.75 415 ASP B C 1
ATOM 11797 O O . ASP B 1 415 ? -43.5 4.98 27.594 1 81.75 415 ASP B O 1
ATOM 11801 N N . GLU B 1 416 ? -44.906 5.355 29.172 1 69.75 416 GLU B N 1
ATOM 11802 C CA . GLU B 1 416 ? -43.906 5.602 30.219 1 69.75 416 GLU B CA 1
ATOM 11803 C C . GLU B 1 416 ? -43.031 4.367 30.453 1 69.75 416 GLU B C 1
ATOM 11805 O O . GLU B 1 416 ? -41.875 4.484 30.797 1 69.75 416 GLU B O 1
ATOM 11810 N N . ASN B 1 417 ? -43.688 3.246 30.234 1 65.12 417 ASN B N 1
ATOM 11811 C CA . ASN B 1 417 ? -42.969 2.002 30.5 1 65.12 417 ASN B CA 1
ATOM 11812 C C . ASN B 1 417 ? -42.281 1.473 29.25 1 65.12 417 ASN B C 1
ATOM 11814 O O . ASN B 1 417 ? -41.656 0.424 29.297 1 65.12 417 ASN B O 1
ATOM 11818 N N . LEU B 1 418 ? -42.375 2.184 28.094 1 73.38 418 LEU B N 1
ATOM 11819 C CA . LEU B 1 418 ? -41.75 1.805 26.828 1 73.38 418 LEU B CA 1
ATOM 11820 C C . LEU B 1 418 ? -42.219 0.425 26.391 1 73.38 418 LEU B C 1
ATOM 11822 O O . LEU B 1 418 ? -41.438 -0.372 25.875 1 73.38 418 LEU B O 1
ATOM 11826 N N . SER B 1 419 ? -43.406 0.063 26.75 1 75.06 419 SER B N 1
ATOM 11827 C CA . SER B 1 419 ? -43.969 -1.227 26.375 1 75.06 419 SER B CA 1
ATOM 11828 C C . SER B 1 419 ? -44.75 -1.13 25.062 1 75.06 419 SER B C 1
ATOM 11830 O O . SER B 1 419 ? -44.875 -2.113 24.328 1 75.06 419 SER B O 1
ATOM 11832 N N . SER B 1 420 ? -45.25 0.073 24.812 1 88.44 420 SER B N 1
ATOM 11833 C CA . SER B 1 420 ? -46.031 0.291 23.594 1 88.44 420 SER B CA 1
ATOM 11834 C C . SER B 1 420 ? -45.656 1.607 22.922 1 88.44 420 SER B C 1
ATOM 11836 O O . SER B 1 420 ? -45.312 2.582 23.594 1 88.44 420 SER B O 1
ATOM 11838 N N . TYR B 1 421 ? -45.844 1.574 21.594 1 93.44 421 TYR B N 1
ATOM 11839 C CA . TYR B 1 421 ? -45.562 2.752 20.781 1 93.44 421 TYR B CA 1
ATOM 11840 C C . TYR B 1 421 ? -46.781 3.182 19.969 1 93.44 421 TYR B C 1
ATOM 11842 O O . TYR B 1 421 ? -47.625 2.354 19.625 1 93.44 421 TYR B O 1
ATOM 11850 N N . PHE B 1 422 ? -46.844 4.477 19.734 1 95.06 422 PHE B N 1
ATOM 11851 C CA . PHE B 1 422 ? -48.062 5.008 19.094 1 95.06 422 PHE B CA 1
ATOM 11852 C C . PHE B 1 422 ? -47.688 5.941 17.953 1 95.06 422 PHE B C 1
ATOM 11854 O O . PHE B 1 422 ? -46.688 6.652 18.016 1 95.06 422 PHE B O 1
ATOM 11861 N N . LEU B 1 423 ? -48.438 5.898 16.906 1 97.06 423 LEU B N 1
ATOM 11862 C CA . LEU B 1 423 ? -48.438 6.902 15.859 1 97.06 423 LEU B CA 1
ATOM 11863 C C . LEU B 1 423 ? -49.719 7.754 15.938 1 97.06 423 LEU B C 1
ATOM 11865 O O . LEU B 1 423 ? -50.812 7.262 15.695 1 97.06 423 LEU B O 1
ATOM 11869 N N . ASN B 1 424 ? -49.531 8.992 16.297 1 96 424 ASN B N 1
ATOM 11870 C CA . ASN B 1 424 ? -50.656 9.938 16.328 1 96 424 ASN B CA 1
ATOM 11871 C C . ASN B 1 424 ? -50.625 10.875 15.117 1 96 424 ASN B C 1
ATOM 11873 O O . ASN B 1 424 ? -49.594 11.43 14.781 1 96 424 ASN B O 1
ATOM 11877 N N . ILE B 1 425 ? -51.719 11.008 14.523 1 95.88 425 ILE B N 1
ATOM 11878 C CA . ILE B 1 425 ? -51.844 11.844 13.336 1 95.88 425 ILE B CA 1
ATOM 11879 C C . ILE B 1 425 ? -52.719 13.055 13.648 1 95.88 425 ILE B C 1
ATOM 11881 O O . ILE B 1 425 ? -53.812 12.906 14.18 1 95.88 425 ILE B O 1
ATOM 11885 N N . TYR B 1 426 ? -52.219 14.219 13.273 1 94.12 426 TYR B N 1
ATOM 11886 C CA . TYR B 1 426 ? -52.906 15.477 13.523 1 94.12 426 TYR B CA 1
ATOM 11887 C C . TYR B 1 426 ? -53.125 16.25 12.227 1 94.12 426 TYR B C 1
ATOM 11889 O O . TYR B 1 426 ? -52.312 16.172 11.305 1 94.12 426 TYR B O 1
ATOM 11897 N N . GLU B 1 427 ? -54.062 17.109 12.227 1 91.06 427 GLU B N 1
ATOM 11898 C CA . GLU B 1 427 ? -54.344 17.938 11.062 1 91.06 427 GLU B CA 1
ATOM 11899 C C . GLU B 1 427 ? -53.656 19.297 11.172 1 91.06 427 GLU B C 1
ATOM 11901 O O . GLU B 1 427 ? -53.5 20.016 10.18 1 91.06 427 GLU B O 1
ATOM 11906 N N . ASN B 1 428 ? -53.375 19.609 12.367 1 88.75 428 ASN B N 1
ATOM 11907 C CA . ASN B 1 428 ? -52.688 20.891 12.562 1 88.75 428 ASN B CA 1
ATOM 11908 C C . ASN B 1 428 ? -51.531 20.781 13.555 1 88.75 428 ASN B C 1
ATOM 11910 O O . ASN B 1 428 ? -51.344 19.719 14.156 1 88.75 428 ASN B O 1
ATOM 11914 N N . ASP B 1 429 ? -50.844 21.859 13.734 1 87.88 429 ASP B N 1
ATOM 11915 C CA . ASP B 1 429 ? -49.594 21.828 14.492 1 87.88 429 ASP B CA 1
ATOM 11916 C C . ASP B 1 429 ? -49.812 22.172 15.961 1 87.88 429 ASP B C 1
ATOM 11918 O O . ASP B 1 429 ? -48.875 22.359 16.734 1 87.88 429 ASP B O 1
ATOM 11922 N N . CYS B 1 430 ? -51.062 22.281 16.406 1 87.19 430 CYS B N 1
ATOM 11923 C CA . CYS B 1 430 ? -51.344 22.562 17.797 1 87.19 430 CYS B CA 1
ATOM 11924 C C . CYS B 1 430 ? -51.344 21.281 18.625 1 87.19 430 CYS B C 1
ATOM 11926 O O . CYS B 1 430 ? -51.25 21.328 19.844 1 87.19 430 CYS B O 1
ATOM 11928 N N . PHE B 1 431 ? -51.531 20.141 17.969 1 89.06 431 PHE B N 1
ATOM 11929 C CA . PHE B 1 431 ? -51.469 18.797 18.562 1 89.06 431 PHE B CA 1
ATOM 11930 C C . PHE B 1 431 ? -52.531 18.672 19.656 1 89.06 431 PHE B C 1
ATOM 11932 O O . PHE B 1 431 ? -52.312 18 20.672 1 89.06 431 PHE B O 1
ATOM 11939 N N . GLU B 1 432 ? -53.594 19.344 19.594 1 86.12 432 GLU B N 1
ATOM 11940 C CA . GLU B 1 432 ? -54.656 19.312 20.609 1 86.12 432 GLU B CA 1
ATOM 11941 C C . GLU B 1 432 ? -55.594 18.125 20.391 1 86.12 432 GLU B C 1
ATOM 11943 O O . GLU B 1 432 ? -55.938 17.406 21.328 1 86.12 432 GLU B O 1
ATOM 11948 N N . LYS B 1 433 ? -55.969 17.969 19.141 1 89.5 433 LYS B N 1
ATOM 11949 C CA . LYS B 1 433 ? -56.906 16.906 18.812 1 89.5 433 LYS B CA 1
ATOM 11950 C C . LYS B 1 433 ? -56.25 15.859 17.906 1 89.5 433 LYS B C 1
ATOM 11952 O O . LYS B 1 433 ? -55.844 16.172 16.781 1 89.5 433 LYS B O 1
ATOM 11957 N N . VAL B 1 434 ? -56.219 14.609 18.406 1 92.94 434 VAL B N 1
ATOM 11958 C CA . VAL B 1 434 ? -55.688 13.5 17.609 1 92.94 434 VAL B CA 1
ATOM 11959 C C . VAL B 1 434 ? -56.75 12.992 16.641 1 92.94 434 VAL B C 1
ATOM 11961 O O . VAL B 1 434 ? -57.875 12.68 17.047 1 92.94 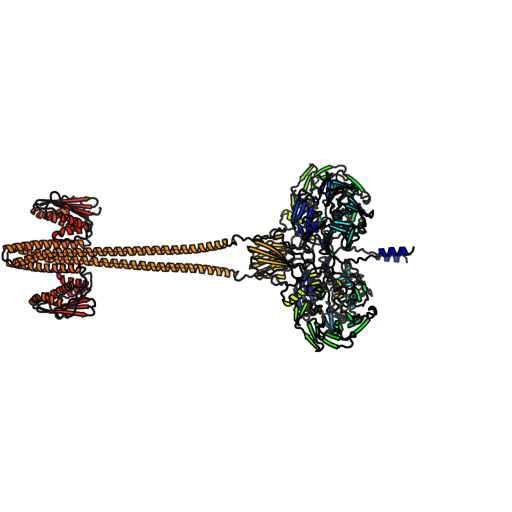434 VAL B O 1
ATOM 11964 N N . ASN B 1 435 ? -56.5 12.906 15.438 1 92.75 435 ASN B N 1
ATOM 11965 C CA . ASN B 1 435 ? -57.406 12.406 14.422 1 92.75 435 ASN B CA 1
ATOM 11966 C C . ASN B 1 435 ? -57.375 10.883 14.328 1 92.75 435 ASN B C 1
ATOM 11968 O O . ASN B 1 435 ? -58.406 10.242 14.062 1 92.75 435 ASN B O 1
ATOM 11972 N N . HIS B 1 436 ? -56.219 10.383 14.297 1 94.56 436 HIS B N 1
ATOM 11973 C CA . HIS B 1 436 ? -56 8.938 14.266 1 94.56 436 HIS B CA 1
ATOM 11974 C C . HIS B 1 436 ? -54.875 8.516 15.203 1 94.56 436 HIS B C 1
ATOM 11976 O O . HIS B 1 436 ? -53.906 9.242 15.359 1 94.56 436 HIS B O 1
ATOM 11982 N N . THR B 1 437 ? -55.062 7.391 15.82 1 95.19 437 THR B N 1
ATOM 11983 C CA . THR B 1 437 ? -54.031 6.789 16.656 1 95.19 437 THR B CA 1
ATOM 11984 C C . THR B 1 437 ? -53.844 5.312 16.312 1 95.19 437 THR B C 1
ATOM 11986 O O . THR B 1 437 ? -54.812 4.57 16.203 1 95.19 437 THR B O 1
ATOM 11989 N N . PHE B 1 438 ? -52.656 4.953 16.078 1 96.69 438 PHE B N 1
ATOM 11990 C CA . PHE B 1 438 ? -52.312 3.562 15.805 1 96.69 438 PHE B CA 1
ATOM 11991 C C . PHE B 1 438 ? -51.281 3.059 16.797 1 96.69 438 PHE B C 1
ATOM 11993 O O . PHE B 1 438 ? -50.312 3.75 17.094 1 96.69 438 PHE B O 1
ATOM 12000 N N . MET B 1 439 ? -51.438 1.852 17.297 1 95.44 439 MET B N 1
ATOM 12001 C CA . MET B 1 439 ? -50.562 1.283 18.312 1 95.44 439 MET B CA 1
ATOM 12002 C C . MET B 1 439 ? -49.625 0.234 17.703 1 95.44 439 MET B C 1
ATOM 12004 O O . MET B 1 439 ? -50.062 -0.573 16.875 1 95.44 439 MET B O 1
ATOM 12008 N N . PHE B 1 440 ? -48.375 0.315 18.094 1 94.75 440 PHE B N 1
ATOM 12009 C CA . PHE B 1 440 ? -47.375 -0.637 17.656 1 94.75 440 PHE B CA 1
ATOM 12010 C C . PHE B 1 440 ? -46.625 -1.244 18.859 1 94.75 440 PHE B C 1
ATOM 12012 O O . PHE B 1 440 ? -46.594 -0.64 19.938 1 94.75 440 PHE B O 1
ATOM 12019 N N . LYS B 1 441 ? -46.062 -2.381 18.688 1 89 441 LYS B N 1
ATOM 12020 C CA . LYS B 1 441 ? -45.344 -3.078 19.75 1 89 441 LYS B CA 1
ATOM 12021 C C . LYS B 1 441 ? -43.875 -2.662 19.781 1 89 441 LYS B C 1
ATOM 12023 O O . LYS B 1 441 ? -43.188 -2.816 20.797 1 89 441 LYS B O 1
ATOM 12028 N N . ASN B 1 442 ? -43.5 -2.207 18.625 1 87.69 442 ASN B N 1
ATOM 12029 C CA . ASN B 1 442 ? -42.094 -1.865 18.516 1 87.69 442 ASN B CA 1
ATOM 12030 C C . ASN B 1 442 ? -41.875 -0.397 18.156 1 87.69 442 ASN B C 1
ATOM 12032 O O . ASN B 1 442 ? -42.812 0.256 17.672 1 87.69 442 ASN B O 1
ATOM 12036 N N . TYR B 1 443 ? -40.656 0.003 18.375 1 87.5 443 TYR B N 1
ATOM 12037 C CA . TYR B 1 443 ? -40.281 1.4 18.156 1 87.5 443 TYR B CA 1
ATOM 12038 C C . TYR B 1 443 ? -40.531 1.801 16.703 1 87.5 443 TYR B C 1
ATOM 12040 O O . TYR B 1 443 ? -40.188 1.046 15.781 1 87.5 443 TYR B O 1
ATOM 12048 N N . ILE B 1 444 ? -41.125 3.01 16.516 1 93 444 ILE B N 1
ATOM 12049 C CA . ILE B 1 444 ? -41.375 3.543 15.18 1 93 444 ILE B CA 1
ATOM 12050 C C . ILE B 1 444 ? -40.25 4.465 14.766 1 93 444 ILE B C 1
ATOM 12052 O O . ILE B 1 444 ? -40.031 5.516 15.367 1 93 444 ILE B O 1
ATOM 12056 N N . ASN B 1 445 ? -39.656 4.133 13.633 1 92.31 445 ASN B N 1
ATOM 12057 C CA . ASN B 1 445 ? -38.469 4.871 13.203 1 92.31 445 ASN B CA 1
ATOM 12058 C C . ASN B 1 445 ? -38.781 5.871 12.102 1 92.31 445 ASN B C 1
ATOM 12060 O O . ASN B 1 445 ? -38.094 6.859 11.914 1 92.31 445 ASN B O 1
ATOM 12064 N N . SER B 1 446 ? -39.75 5.527 11.336 1 94.5 446 SER B N 1
ATOM 12065 C CA . SER B 1 446 ? -40.031 6.367 10.18 1 94.5 446 SER B CA 1
ATOM 12066 C C . SER B 1 446 ? -41.5 6.199 9.711 1 94.5 446 SER B C 1
ATOM 12068 O O . SER B 1 446 ? -42.062 5.129 9.883 1 94.5 446 SER B O 1
ATOM 12070 N N . VAL B 1 447 ? -41.969 7.266 9.188 1 95.44 447 VAL B N 1
ATOM 12071 C CA . VAL B 1 447 ? -43.344 7.27 8.672 1 95.44 447 VAL B CA 1
ATOM 12072 C C . VAL B 1 447 ? -43.406 8.047 7.359 1 95.44 447 VAL B C 1
ATOM 12074 O O . VAL B 1 447 ? -42.75 9.078 7.211 1 95.44 447 VAL B O 1
ATOM 12077 N N . LYS B 1 448 ? -44.188 7.492 6.414 1 94.31 448 LYS B N 1
ATOM 12078 C CA . LYS B 1 448 ? -44.344 8.172 5.133 1 94.31 448 LYS B CA 1
ATOM 12079 C C . LYS B 1 448 ? -45.688 7.828 4.48 1 94.31 448 LYS B C 1
ATOM 12081 O O . LYS B 1 448 ? -46.062 6.656 4.438 1 94.31 448 LYS B O 1
ATOM 12086 N N . HIS B 1 449 ? -46.281 8.852 3.916 1 93.81 449 HIS B N 1
ATOM 12087 C CA . HIS B 1 449 ? -47.531 8.617 3.174 1 93.81 449 HIS B CA 1
ATOM 12088 C C . HIS B 1 449 ? -47.219 8.039 1.795 1 93.81 449 HIS B C 1
ATOM 12090 O O . HIS B 1 449 ? -46.312 8.484 1.105 1 93.81 449 HIS B O 1
ATOM 12096 N N . ILE B 1 450 ? -47.875 7.094 1.427 1 89.75 450 ILE B N 1
ATOM 12097 C CA . ILE B 1 450 ? -47.844 6.547 0.075 1 89.75 450 ILE B CA 1
ATOM 12098 C C . ILE B 1 450 ? -48.906 7.191 -0.788 1 89.75 450 ILE B C 1
ATOM 12100 O O . ILE B 1 450 ? -48.719 7.43 -1.979 1 89.75 450 ILE B O 1
ATOM 12104 N N . ASP B 1 451 ? -50.062 7.41 -0.179 1 88.94 451 ASP B N 1
ATOM 12105 C CA . ASP B 1 451 ? -51.188 8.117 -0.791 1 88.94 451 ASP B CA 1
ATOM 12106 C C . ASP B 1 451 ? -52 8.859 0.261 1 88.94 451 ASP B C 1
ATOM 12108 O O . ASP B 1 451 ? -51.531 9.133 1.361 1 88.94 451 ASP B O 1
ATOM 12112 N N . SER B 1 452 ? -53.188 9.25 -0.129 1 90.06 452 SER B N 1
ATOM 12113 C CA . SER B 1 452 ? -54 10.086 0.771 1 90.06 452 SER B CA 1
ATOM 12114 C C . SER B 1 452 ? -54.5 9.281 1.97 1 90.06 452 SER B C 1
ATOM 12116 O O . SER B 1 452 ? -54.781 9.844 3.031 1 90.06 452 SER B O 1
ATOM 12118 N N . ASP B 1 453 ? -54.5 7.957 1.893 1 93.31 453 ASP B N 1
ATOM 12119 C CA . ASP B 1 453 ? -55.031 7.129 2.961 1 93.31 453 ASP B CA 1
ATOM 12120 C C . ASP B 1 453 ? -53.969 6.289 3.625 1 93.31 453 ASP B C 1
ATOM 12122 O O . ASP B 1 453 ? -53.969 6.117 4.848 1 93.31 453 ASP B O 1
ATOM 12126 N N . GLN B 1 454 ? -53.156 5.906 2.799 1 94.31 454 GLN B N 1
ATOM 12127 C CA . GLN B 1 454 ? -52.219 4.898 3.283 1 94.31 454 GLN B CA 1
ATOM 12128 C C . GLN B 1 454 ? -50.906 5.535 3.717 1 94.31 454 GLN B C 1
ATOM 12130 O O . GLN B 1 454 ? -50.406 6.469 3.076 1 94.31 454 GLN B O 1
ATOM 12135 N N . ILE B 1 455 ? -50.406 4.953 4.852 1 95.88 455 ILE B N 1
ATOM 12136 C CA . ILE B 1 455 ? -49.125 5.391 5.422 1 95.88 455 ILE B CA 1
ATOM 12137 C C . ILE B 1 455 ? -48.219 4.184 5.637 1 95.88 455 ILE B C 1
ATOM 12139 O O . ILE B 1 455 ? -48.656 3.152 6.148 1 95.88 455 ILE B O 1
ATOM 12143 N N . LEU B 1 456 ? -47.062 4.332 5.145 1 95.12 456 LEU B N 1
ATOM 12144 C CA . LEU B 1 456 ? -46.031 3.338 5.445 1 95.12 456 LEU B CA 1
ATOM 12145 C C . LEU B 1 456 ? -45.344 3.66 6.766 1 95.12 456 LEU B C 1
ATOM 12147 O O . LEU B 1 456 ? -44.906 4.793 6.984 1 95.12 456 LEU B O 1
ATOM 12151 N N . VAL B 1 457 ? -45.219 2.68 7.676 1 96.31 457 VAL B N 1
ATOM 12152 C CA . VAL B 1 457 ? -44.594 2.844 8.984 1 96.31 457 VAL B CA 1
ATOM 12153 C C . VAL B 1 457 ? -43.438 1.847 9.133 1 96.31 457 VAL B C 1
ATOM 12155 O O . VAL B 1 457 ? -43.625 0.638 8.992 1 96.31 457 VAL B O 1
ATOM 12158 N N . GLY B 1 458 ? -42.25 2.414 9.32 1 95 458 GLY B N 1
ATOM 12159 C CA . GLY B 1 458 ? -41.094 1.571 9.57 1 95 458 GLY B CA 1
ATOM 12160 C C . GLY B 1 458 ? -40.781 1.411 11.047 1 95 458 GLY B C 1
ATOM 12161 O O . GLY B 1 458 ? -40.562 2.398 11.75 1 95 458 GLY B O 1
ATOM 12162 N N . CYS B 1 459 ? -40.719 0.159 11.5 1 92.25 459 CYS B N 1
ATOM 12163 C CA . CYS B 1 459 ? -40.438 -0.16 12.891 1 92.25 459 CYS B CA 1
ATOM 12164 C C . CYS B 1 459 ? -39.156 -0.971 12.992 1 92.25 459 CYS B C 1
ATOM 12166 O O . CYS B 1 459 ? -38.531 -1.307 11.977 1 92.25 459 CYS B O 1
ATOM 12168 N N . THR B 1 460 ? -38.719 -1.217 14.172 1 86.25 460 THR B N 1
ATOM 12169 C CA . THR B 1 460 ? -37.5 -1.979 14.414 1 86.25 460 THR B CA 1
ATOM 12170 C C . THR B 1 460 ? -37.688 -3.441 14.016 1 86.25 460 THR B C 1
ATOM 12172 O O . THR B 1 460 ? -36.719 -4.168 13.812 1 86.25 460 THR B O 1
ATOM 12175 N N . ASP B 1 461 ? -38.969 -3.914 13.922 1 86.31 461 ASP B N 1
ATOM 12176 C CA . ASP B 1 461 ? -39.188 -5.324 13.625 1 86.31 461 ASP B CA 1
ATOM 12177 C C . ASP B 1 461 ? -39.75 -5.5 12.211 1 86.31 461 ASP B C 1
ATOM 12179 O O . ASP B 1 461 ? -40 -6.625 11.773 1 86.31 461 ASP B O 1
ATOM 12183 N N . GLY B 1 462 ? -40 -4.352 11.586 1 90.5 462 GLY B N 1
ATOM 12184 C CA . GLY B 1 462 ? -40.5 -4.539 10.227 1 90.5 462 GLY B CA 1
ATOM 12185 C C . GLY B 1 462 ? -41.188 -3.318 9.672 1 90.5 462 GLY B C 1
ATOM 12186 O O . GLY B 1 462 ? -41.125 -2.232 10.25 1 90.5 462 GLY B O 1
ATOM 12187 N N . LEU B 1 463 ? -41.812 -3.598 8.469 1 94.12 463 LEU B N 1
ATOM 12188 C CA . LEU B 1 463 ? -42.531 -2.576 7.719 1 94.12 463 LEU B CA 1
ATOM 12189 C C . LEU B 1 463 ? -44.031 -2.816 7.781 1 94.12 463 LEU B C 1
ATOM 12191 O O . LEU B 1 463 ? -44.5 -3.955 7.656 1 94.12 463 LEU B O 1
ATOM 12195 N N . TYR B 1 464 ? -44.812 -1.734 7.98 1 95.25 464 TYR B N 1
ATOM 12196 C CA . TYR B 1 464 ? -46.25 -1.838 8.125 1 95.25 464 TYR B CA 1
ATOM 12197 C C . TYR B 1 464 ? -46.969 -0.875 7.18 1 95.25 464 TYR B C 1
ATOM 12199 O O . TYR B 1 464 ? -46.438 0.197 6.867 1 95.25 464 TYR B O 1
ATOM 12207 N N . LEU B 1 465 ? -48.062 -1.261 6.75 1 94.69 465 LEU B N 1
ATOM 12208 C CA . LEU B 1 465 ? -49 -0.418 6 1 94.69 465 LEU B CA 1
ATOM 12209 C C . LEU B 1 465 ? -50.219 -0.093 6.836 1 94.69 465 LEU B C 1
ATOM 12211 O O . LEU B 1 465 ? -50.938 -0.999 7.281 1 94.69 465 LEU B O 1
ATOM 12215 N N . VAL B 1 466 ? -50.375 1.179 7.027 1 96.5 466 VAL B N 1
ATOM 12216 C CA . VAL B 1 466 ? -51.5 1.657 7.836 1 96.5 466 VAL B CA 1
ATOM 12217 C C . VAL B 1 466 ? -52.531 2.354 6.945 1 96.5 466 VAL B C 1
ATOM 12219 O O . VAL B 1 466 ? -52.156 3.135 6.062 1 96.5 466 VAL B O 1
ATOM 12222 N N . SER B 1 467 ? -53.719 2.059 7.23 1 95.56 467 SER B N 1
ATOM 12223 C CA . SER B 1 467 ? -54.812 2.742 6.547 1 95.56 467 SER B CA 1
ATOM 12224 C C . SER B 1 467 ? -55.625 3.617 7.512 1 95.56 467 SER B C 1
ATOM 12226 O O . SER B 1 467 ? -56.156 3.125 8.508 1 95.56 467 SER B O 1
ATOM 12228 N N . LYS B 1 468 ? -55.75 4.828 7.207 1 93.94 468 LYS B N 1
ATOM 12229 C CA . LYS B 1 468 ? -56.5 5.766 8.055 1 93.94 468 LYS B CA 1
ATOM 12230 C C . LYS B 1 468 ? -58 5.488 8.031 1 93.94 468 LYS B C 1
ATOM 12232 O O . LYS B 1 468 ? -58.625 5.445 9.078 1 93.94 468 LYS B O 1
ATOM 12237 N N . SER B 1 469 ? -58.531 5.281 6.891 1 94.25 469 SER B N 1
ATOM 12238 C CA . SER B 1 469 ? -59.969 5.082 6.703 1 94.25 469 SER B CA 1
ATOM 12239 C C . SER B 1 469 ? -60.406 3.766 7.324 1 94.25 469 SER B C 1
ATOM 12241 O O . SER B 1 469 ? -61.469 3.707 7.957 1 94.25 469 SER B O 1
ATOM 12243 N N . GLN B 1 470 ? -59.562 2.789 7.246 1 94.25 470 GLN B N 1
ATOM 12244 C CA . GLN B 1 470 ? -59.938 1.471 7.754 1 94.25 470 GLN B CA 1
ATOM 12245 C C . GLN B 1 470 ? -59.438 1.277 9.188 1 94.25 470 GLN B C 1
ATOM 12247 O O . GLN B 1 470 ? -59.812 0.314 9.852 1 94.25 470 GLN B O 1
ATOM 12252 N N . GLN B 1 471 ? -58.688 2.219 9.578 1 93.62 471 GLN B N 1
ATOM 12253 C CA . GLN B 1 471 ? -58.094 2.098 10.898 1 93.62 471 GLN B CA 1
ATOM 12254 C C . GLN B 1 471 ? -57.469 0.726 11.086 1 93.62 471 GLN B C 1
ATOM 12256 O O . GLN B 1 471 ? -57.719 0.039 12.078 1 93.62 471 GLN B O 1
ATOM 12261 N N . SER B 1 472 ? -56.688 0.344 10.062 1 94.81 472 SER B N 1
ATOM 12262 C CA . SER B 1 472 ? -56.062 -0.974 10.086 1 94.81 472 SER B CA 1
ATOM 12263 C C . SER B 1 472 ? -54.531 -0.87 9.922 1 94.81 472 SER B C 1
ATOM 12265 O O . SER B 1 472 ? -54.031 0.104 9.359 1 94.81 472 SER B O 1
ATOM 12267 N N . ILE B 1 473 ? -53.844 -1.844 10.484 1 95.5 473 ILE B N 1
ATOM 12268 C CA . ILE B 1 473 ? -52.375 -2.014 10.383 1 95.5 473 ILE B CA 1
ATOM 12269 C C . ILE B 1 473 ? -52.062 -3.371 9.758 1 95.5 473 ILE B C 1
ATOM 12271 O O . ILE B 1 473 ? -52.5 -4.41 10.266 1 95.5 473 ILE B O 1
ATOM 12275 N N . LYS B 1 474 ? -51.406 -3.334 8.672 1 92.69 474 LYS B N 1
ATOM 12276 C CA . LYS B 1 474 ? -50.969 -4.566 8.016 1 92.69 474 LYS B CA 1
ATOM 12277 C C . LYS B 1 474 ? -49.438 -4.629 7.914 1 92.69 474 LYS B C 1
ATOM 12279 O O . LYS B 1 474 ? -48.812 -3.703 7.402 1 92.69 474 LYS B O 1
ATOM 12284 N N . LYS B 1 475 ? -48.875 -5.691 8.391 1 91.94 475 LYS B N 1
ATOM 12285 C CA . LYS B 1 475 ? -47.438 -5.883 8.266 1 91.94 475 LYS B CA 1
ATOM 12286 C C . LYS B 1 475 ? -47.062 -6.395 6.871 1 91.94 475 LYS B C 1
ATOM 12288 O O . LYS B 1 475 ? -47.688 -7.336 6.371 1 91.94 475 LYS B O 1
ATOM 12293 N N . ILE B 1 476 ? -46.188 -5.758 6.293 1 89.94 476 ILE B N 1
ATOM 12294 C CA . ILE B 1 476 ? -45.688 -6.223 5.004 1 89.94 476 ILE B CA 1
ATOM 12295 C C . ILE B 1 476 ? -44.719 -7.387 5.215 1 89.94 476 ILE B C 1
ATOM 12297 O O . ILE B 1 476 ? -43.844 -7.32 6.07 1 89.94 476 ILE B O 1
ATOM 12301 N N . SER B 1 477 ? -44.906 -8.547 4.59 1 76.94 477 SER B N 1
ATOM 12302 C CA . SER B 1 477 ? -44.188 -9.797 4.785 1 76.94 477 SER B CA 1
ATOM 12303 C C . SER B 1 477 ? -42.719 -9.648 4.422 1 76.94 477 SER B C 1
ATOM 12305 O O . SER B 1 477 ? -42.375 -9.664 3.244 1 76.94 477 SER B O 1
ATOM 12307 N N . THR B 1 478 ? -42.125 -9.203 5.465 1 73.5 478 THR B N 1
ATOM 12308 C CA . THR B 1 478 ? -40.656 -9.156 5.355 1 73.5 478 THR B CA 1
ATOM 12309 C C . THR B 1 478 ? -40 -9.93 6.496 1 73.5 478 THR B C 1
ATOM 12311 O O . THR B 1 478 ? -40.656 -10.18 7.527 1 73.5 478 THR B O 1
ATOM 12314 N N . GLY B 1 479 ? -39.188 -10.852 6.375 1 70.88 479 GLY B N 1
ATOM 12315 C CA . GLY B 1 479 ? -38.438 -11.352 7.523 1 70.88 479 GLY B CA 1
ATOM 12316 C C . GLY B 1 479 ? -38.125 -10.273 8.539 1 70.88 479 GLY B C 1
ATOM 12317 O O . GLY B 1 479 ? -38.75 -9.203 8.539 1 70.88 479 GLY B O 1
ATOM 12318 N N . ILE B 1 480 ? -37.469 -10.422 9.641 1 76.94 480 ILE B N 1
ATOM 12319 C CA . ILE B 1 480 ? -37.094 -9.461 10.664 1 76.94 480 ILE B CA 1
ATOM 12320 C C . ILE B 1 480 ? -36.094 -8.445 10.07 1 76.94 480 ILE B C 1
ATOM 12322 O O . ILE B 1 480 ? -34.969 -8.789 9.766 1 76.94 480 ILE B O 1
ATOM 12326 N N . LEU B 1 481 ? -36.688 -7.23 9.742 1 86.5 481 LEU B N 1
ATOM 12327 C CA . LEU B 1 481 ? -35.906 -6.113 9.227 1 86.5 481 LEU B CA 1
ATOM 12328 C C . LEU B 1 481 ? -36 -4.898 10.141 1 86.5 481 LEU B C 1
ATOM 12330 O O . LEU B 1 481 ? -37.125 -4.465 10.469 1 86.5 481 LEU B O 1
ATOM 12334 N N . ASP B 1 482 ? -34.969 -4.402 10.609 1 87.75 482 ASP B N 1
ATOM 12335 C CA . ASP B 1 482 ? -34.938 -3.143 11.336 1 87.75 482 ASP B CA 1
ATOM 12336 C C . ASP B 1 482 ? -34.938 -1.951 10.383 1 87.75 482 ASP B C 1
ATOM 12338 O O . ASP B 1 482 ? -33.906 -1.565 9.844 1 87.75 482 ASP B O 1
ATOM 12342 N N . ILE B 1 483 ? -36.125 -1.369 10.281 1 92 483 ILE B N 1
ATOM 12343 C CA . ILE B 1 483 ? -36.281 -0.274 9.328 1 92 483 ILE B CA 1
ATOM 12344 C C . ILE B 1 483 ? -35.781 1.028 9.953 1 92 483 ILE B C 1
ATOM 12346 O O . ILE B 1 483 ? -36.281 1.446 11.008 1 92 483 ILE B O 1
ATOM 12350 N N . LYS B 1 484 ? -34.938 1.657 9.289 1 91.56 484 LYS B N 1
ATOM 12351 C CA . LYS B 1 484 ? -34.375 2.914 9.773 1 91.56 484 LYS B CA 1
ATOM 12352 C C . LYS B 1 484 ? -35.125 4.113 9.211 1 91.56 484 LYS B C 1
ATOM 12354 O O . LYS B 1 484 ? -35.438 5.059 9.938 1 91.56 484 LYS B O 1
ATOM 12359 N N . LYS B 1 485 ? -35.312 3.986 7.879 1 93.88 485 LYS B N 1
ATOM 12360 C CA . LYS B 1 485 ? -35.906 5.141 7.211 1 93.88 485 LYS B CA 1
ATOM 12361 C C . LYS B 1 485 ? -36.688 4.715 5.957 1 93.88 485 LYS B C 1
ATOM 12363 O O . LYS B 1 485 ? -36.312 3.74 5.301 1 93.88 485 LYS B O 1
ATOM 12368 N N . ILE B 1 486 ? -37.75 5.441 5.711 1 95.31 486 ILE B N 1
ATOM 12369 C CA . ILE B 1 486 ? -38.5 5.332 4.461 1 95.31 486 ILE B CA 1
ATOM 12370 C C . ILE B 1 486 ? -38.375 6.633 3.674 1 95.31 486 ILE B C 1
ATOM 12372 O O . ILE B 1 486 ? -38.656 7.715 4.203 1 95.31 486 ILE B O 1
ATOM 12376 N N . THR B 1 487 ? -37.906 6.527 2.439 1 93.25 487 THR B N 1
ATOM 12377 C CA . THR B 1 487 ? -37.75 7.73 1.623 1 93.25 487 THR B CA 1
ATOM 12378 C C . THR B 1 487 ? -38.219 7.469 0.193 1 93.25 487 THR B C 1
ATOM 12380 O O . THR B 1 487 ? -38.5 6.328 -0.177 1 93.25 487 THR B O 1
ATOM 12383 N N . SER B 1 488 ? -38.469 8.555 -0.495 1 92.19 488 SER B N 1
ATOM 12384 C CA . SER B 1 488 ? -38.906 8.461 -1.889 1 92.19 488 SER B CA 1
ATOM 12385 C C . SER B 1 488 ? -38.125 9.43 -2.77 1 92.19 488 SER B C 1
ATOM 12387 O O . SER B 1 488 ? -37.688 10.492 -2.307 1 92.19 488 SER B O 1
ATOM 12389 N N . THR B 1 489 ? -37.906 9.023 -3.994 1 90.81 489 THR B N 1
ATOM 12390 C CA . THR B 1 489 ? -37.281 9.898 -4.98 1 90.81 489 THR B CA 1
ATOM 12391 C C . THR B 1 489 ? -38.344 10.57 -5.855 1 90.81 489 THR B C 1
ATOM 12393 O O . THR B 1 489 ? -39.5 10.188 -5.84 1 90.81 489 THR B O 1
ATOM 12396 N N . ASN B 1 490 ? -37.969 11.586 -6.641 1 86.69 490 ASN B N 1
ATOM 12397 C CA . ASN B 1 490 ? -38.875 12.438 -7.402 1 86.69 490 ASN B CA 1
ATOM 12398 C C . ASN B 1 490 ? -39.625 11.641 -8.469 1 86.69 490 ASN B C 1
ATOM 12400 O O . ASN B 1 490 ? -40.688 12.062 -8.945 1 86.69 490 ASN B O 1
ATOM 12404 N N . ASP B 1 491 ? -39.094 10.516 -8.789 1 88.94 491 ASP B N 1
ATOM 12405 C CA . ASP B 1 491 ? -39.719 9.695 -9.805 1 88.94 491 ASP B CA 1
ATOM 12406 C C . ASP B 1 491 ? -40.781 8.766 -9.172 1 88.94 491 ASP B C 1
ATOM 12408 O O . ASP B 1 491 ? -41.375 7.953 -9.867 1 88.94 491 ASP B O 1
ATOM 12412 N N . GLY B 1 492 ? -40.906 8.828 -7.891 1 88.94 492 GLY B N 1
ATOM 12413 C CA . GLY B 1 492 ? -41.969 8.078 -7.223 1 88.94 492 GLY B CA 1
ATOM 12414 C C . GLY B 1 492 ? -41.469 6.758 -6.652 1 88.94 492 GLY B C 1
ATOM 12415 O O . GLY B 1 492 ? -42.25 6.023 -6.031 1 88.94 492 GLY B O 1
ATOM 12416 N N . ASN B 1 493 ? -40.281 6.441 -6.844 1 94 493 ASN B N 1
ATOM 12417 C CA . ASN B 1 493 ? -39.75 5.219 -6.258 1 94 493 ASN B CA 1
ATOM 12418 C C . ASN B 1 493 ? -39.594 5.336 -4.738 1 94 493 ASN B C 1
ATOM 12420 O O . ASN B 1 493 ? -39.156 6.363 -4.227 1 94 493 ASN B O 1
ATOM 12424 N N . ILE B 1 494 ? -40.031 4.316 -4.051 1 95.56 494 ILE B N 1
ATOM 12425 C CA . ILE B 1 494 ? -39.969 4.297 -2.596 1 95.56 494 ILE B CA 1
ATOM 12426 C C . ILE B 1 494 ? -38.812 3.404 -2.152 1 95.56 494 ILE B C 1
ATOM 12428 O O . ILE B 1 494 ? -38.719 2.236 -2.543 1 95.56 494 ILE B O 1
ATOM 12432 N N . TRP B 1 495 ? -37.969 3.982 -1.391 1 96.25 495 TRP B N 1
ATOM 12433 C CA . TRP B 1 495 ? -36.812 3.271 -0.897 1 96.25 495 TRP B CA 1
ATOM 12434 C C . TRP B 1 495 ? -36.906 3.02 0.603 1 96.25 495 TRP B C 1
ATOM 12436 O O . TRP B 1 495 ? -37.25 3.924 1.367 1 96.25 495 TRP B O 1
ATOM 12446 N N . ILE B 1 496 ? -36.625 1.778 0.984 1 96 496 ILE B N 1
ATOM 12447 C CA . ILE B 1 496 ? -36.625 1.382 2.389 1 96 496 ILE B CA 1
ATOM 12448 C C . ILE B 1 496 ? -35.188 1.181 2.863 1 96 496 ILE B C 1
ATOM 12450 O O . ILE B 1 496 ? -34.469 0.331 2.336 1 96 496 ILE B O 1
ATOM 12454 N N . ILE B 1 497 ? -34.812 1.943 3.885 1 95.12 497 ILE B N 1
ATOM 12455 C CA . ILE B 1 497 ? -33.469 1.871 4.422 1 95.12 497 ILE B CA 1
ATOM 12456 C C . ILE B 1 497 ? -33.469 1.102 5.742 1 95.12 497 ILE B C 1
ATOM 12458 O O . ILE B 1 497 ? -34.281 1.376 6.621 1 95.12 497 ILE B O 1
ATOM 12462 N N . THR B 1 498 ? -32.531 0.131 5.859 1 91.44 498 THR B N 1
ATOM 12463 C CA . THR B 1 498 ? -32.5 -0.708 7.051 1 91.44 498 THR B CA 1
ATOM 12464 C C . THR B 1 498 ? -31.188 -0.514 7.809 1 91.44 498 THR B C 1
ATOM 12466 O O . THR B 1 498 ? -30.266 0.127 7.305 1 91.44 498 THR B O 1
ATOM 12469 N N . ARG B 1 499 ? -31.188 -1.022 8.992 1 83.62 499 ARG B N 1
ATOM 12470 C CA . ARG B 1 499 ? -29.969 -1.081 9.789 1 83.62 499 ARG B CA 1
ATOM 12471 C C . ARG B 1 499 ? -29.312 -2.447 9.664 1 83.62 499 ARG B C 1
ATOM 12473 O O . ARG B 1 499 ? -29.766 -3.424 10.258 1 83.62 499 ARG B O 1
ATOM 12480 N N . GLY B 1 500 ? -28.281 -2.5 8.906 1 78.31 500 GLY B N 1
ATOM 12481 C CA . GLY B 1 500 ? -27.484 -3.713 8.859 1 78.31 500 GLY B CA 1
ATOM 12482 C C . GLY B 1 500 ? -27.812 -4.602 7.676 1 78.31 500 GLY B C 1
ATOM 12483 O O . GLY B 1 500 ? -27.078 -5.551 7.383 1 78.31 500 GLY B O 1
ATOM 12484 N N . LYS B 1 501 ? -28.922 -4.293 7.02 1 87 501 LYS B N 1
ATOM 12485 C CA . LYS B 1 501 ? -29.297 -5.168 5.91 1 87 501 LYS B CA 1
ATOM 12486 C C . LYS B 1 501 ? -29.453 -4.379 4.613 1 87 501 LYS B C 1
ATOM 12488 O O . LYS B 1 501 ? -30.156 -4.812 3.699 1 87 501 LYS B O 1
ATOM 12493 N N . GLY B 1 502 ? -28.938 -3.262 4.602 1 92.69 502 GLY B N 1
ATOM 12494 C CA . GLY B 1 502 ? -28.891 -2.498 3.367 1 92.69 502 GLY B CA 1
ATOM 12495 C C . GLY B 1 502 ? -30.188 -1.747 3.082 1 92.69 502 GLY B C 1
ATOM 12496 O O . GLY B 1 502 ? -30.844 -1.253 4.004 1 92.69 502 GLY B O 1
ATOM 12497 N N . PHE B 1 503 ? -30.5 -1.51 1.765 1 95.81 503 PHE B N 1
ATOM 12498 C CA . PHE B 1 503 ? -31.703 -0.785 1.37 1 95.81 503 PHE B CA 1
ATOM 12499 C C . PHE B 1 503 ? -32.469 -1.545 0.29 1 95.81 503 PHE B C 1
ATOM 12501 O O . PHE B 1 503 ? -31.906 -2.436 -0.357 1 95.81 503 PHE B O 1
ATOM 12508 N N . TYR B 1 504 ? -33.719 -1.202 0.151 1 96.31 504 TYR B N 1
ATOM 12509 C CA . TYR B 1 504 ? -34.656 -1.954 -0.677 1 96.31 504 TYR B CA 1
ATOM 12510 C C . TYR B 1 504 ? -35.531 -1.018 -1.523 1 96.31 504 TYR B C 1
ATOM 12512 O O . TYR B 1 504 ? -35.75 0.133 -1.144 1 96.31 504 TYR B O 1
ATOM 12520 N N . LEU B 1 505 ? -35.906 -1.538 -2.633 1 96.31 505 LEU B N 1
ATOM 12521 C CA . LEU B 1 505 ? -36.938 -0.904 -3.447 1 96.31 505 LEU B CA 1
ATOM 12522 C C . LEU B 1 505 ? -38.312 -1.529 -3.184 1 96.31 505 LEU B C 1
ATOM 12524 O O . LEU B 1 505 ? -38.438 -2.756 -3.17 1 96.31 505 LEU B O 1
ATOM 12528 N N . LEU B 1 506 ? -39.219 -0.658 -2.82 1 94.44 506 LEU B N 1
ATOM 12529 C CA . LEU B 1 506 ? -40.594 -1.148 -2.648 1 94.44 506 LEU B CA 1
ATOM 12530 C C . LEU B 1 506 ? -41.375 -1.059 -3.955 1 94.44 506 LEU B C 1
ATOM 12532 O O . LEU B 1 506 ? -41.562 0.036 -4.48 1 94.44 506 LEU B O 1
ATOM 12536 N N . LYS B 1 507 ? -41.656 -2.182 -4.473 1 89.5 507 LYS B N 1
ATOM 12537 C CA . LYS B 1 507 ? -42.469 -2.264 -5.676 1 89.5 507 LYS B CA 1
ATOM 12538 C C . LYS B 1 507 ? -43.625 -3.248 -5.496 1 89.5 507 LYS B C 1
ATOM 12540 O O . LYS B 1 507 ? -43.406 -4.422 -5.191 1 89.5 507 LYS B O 1
ATOM 12545 N N . SER B 1 508 ? -44.875 -2.857 -5.734 1 83.94 508 SER B N 1
ATOM 12546 C CA . SER B 1 508 ? -46.062 -3.676 -5.613 1 83.94 508 SER B CA 1
ATOM 12547 C C . SER B 1 508 ? -46.094 -4.453 -4.301 1 83.94 508 SER B C 1
ATOM 12549 O O . SER B 1 508 ? -46.281 -5.668 -4.297 1 83.94 508 SER B O 1
ATOM 12551 N N . ASN B 1 509 ? -45.781 -3.785 -3.219 1 80.81 509 ASN B N 1
ATOM 12552 C CA . ASN B 1 509 ? -45.781 -4.301 -1.853 1 80.81 509 ASN B CA 1
ATOM 12553 C C . ASN B 1 509 ? -44.75 -5.414 -1.664 1 80.81 509 ASN B C 1
ATOM 12555 O O . ASN B 1 509 ? -44.906 -6.27 -0.794 1 80.81 509 ASN B O 1
ATOM 12559 N N . ARG B 1 510 ? -43.875 -5.391 -2.582 1 88.81 510 ARG B N 1
ATOM 12560 C CA . ARG B 1 510 ? -42.75 -6.305 -2.438 1 88.81 510 ARG B CA 1
ATOM 12561 C C . ARG B 1 510 ? -41.438 -5.539 -2.283 1 88.81 510 ARG B C 1
ATOM 12563 O O . ARG B 1 510 ? -41.25 -4.512 -2.938 1 88.81 510 ARG B O 1
ATOM 12570 N N . LEU B 1 511 ? -40.625 -6.098 -1.383 1 93.06 511 LEU B N 1
ATOM 12571 C CA . LEU B 1 511 ? -39.312 -5.488 -1.161 1 93.06 511 LEU B CA 1
ATOM 12572 C C . LEU B 1 511 ? -38.25 -6.188 -1.988 1 93.06 511 LEU B C 1
ATOM 12574 O O . LEU B 1 511 ? -38.094 -7.406 -1.898 1 93.06 511 LEU B O 1
ATOM 12578 N N . ILE B 1 512 ? -37.625 -5.398 -2.777 1 94.56 512 ILE B N 1
ATOM 12579 C CA . ILE B 1 512 ? -36.5 -5.914 -3.557 1 94.56 512 ILE B CA 1
ATOM 12580 C C . ILE B 1 512 ? -35.188 -5.402 -2.977 1 94.56 512 ILE B C 1
ATOM 12582 O O . ILE B 1 512 ? -34.906 -4.199 -3.002 1 94.56 512 ILE B O 1
ATOM 12586 N N . LYS B 1 513 ? -34.375 -6.359 -2.537 1 94.44 513 LYS B N 1
ATOM 12587 C CA . LYS B 1 513 ? -33.125 -5.984 -1.92 1 94.44 513 LYS B CA 1
ATOM 12588 C C . LYS B 1 513 ? -32.094 -5.527 -2.971 1 94.44 513 LYS B C 1
ATOM 12590 O O . LYS B 1 513 ? -31.922 -6.195 -3.99 1 94.44 513 LYS B O 1
ATOM 12595 N N . MET B 1 514 ? -31.5 -4.438 -2.773 1 96.38 514 MET B N 1
ATOM 12596 C CA . MET B 1 514 ? -30.438 -3.959 -3.646 1 96.38 514 MET B CA 1
ATOM 12597 C C . MET B 1 514 ? -29.094 -4.594 -3.268 1 96.38 514 MET B C 1
ATOM 12599 O O . MET B 1 514 ? -28.891 -4.965 -2.111 1 96.38 514 MET B O 1
ATOM 12603 N N . PRO B 1 515 ? -28.188 -4.754 -4.242 1 95.19 515 PRO B N 1
ATOM 12604 C CA . PRO B 1 515 ? -26.906 -5.367 -3.939 1 95.19 515 PRO B CA 1
ATOM 12605 C C . PRO B 1 515 ? -25.984 -4.453 -3.123 1 95.19 515 PRO B C 1
ATOM 12607 O O . PRO B 1 515 ? -26.062 -3.227 -3.244 1 95.19 515 PRO B O 1
ATOM 12610 N N . TYR B 1 516 ? -25.172 -5.113 -2.34 1 93.88 516 TYR B N 1
ATOM 12611 C CA . TYR B 1 516 ? -24.156 -4.371 -1.607 1 93.88 516 TYR B CA 1
ATOM 12612 C C . TYR B 1 516 ? -23.016 -3.949 -2.531 1 93.88 516 TYR B C 1
ATOM 12614 O O . TYR B 1 516 ? -22.906 -4.445 -3.654 1 93.88 516 TYR B O 1
ATOM 12622 N N . ASP B 1 517 ? -22.281 -2.986 -2.037 1 93.06 517 ASP B N 1
ATOM 12623 C CA . ASP B 1 517 ? -20.984 -2.719 -2.648 1 93.06 517 ASP B CA 1
ATOM 12624 C C . ASP B 1 517 ? -20 -3.863 -2.393 1 93.06 517 ASP B C 1
ATOM 12626 O O . ASP B 1 517 ? -20.312 -4.793 -1.64 1 93.06 517 ASP B O 1
ATOM 12630 N N . GLU B 1 518 ? -18.859 -3.818 -2.953 1 86.69 518 GLU B N 1
ATOM 12631 C CA . GLU B 1 518 ? -17.875 -4.902 -2.902 1 86.69 518 GLU B CA 1
ATOM 12632 C C . GLU B 1 518 ? -17.438 -5.18 -1.47 1 86.69 518 GLU B C 1
ATOM 12634 O O . GLU B 1 518 ? -17.156 -6.324 -1.106 1 86.69 518 GLU B O 1
ATOM 12639 N N . ASN B 1 519 ? -17.391 -4.133 -0.657 1 83.12 519 ASN B N 1
ATOM 12640 C CA . ASN B 1 519 ? -16.906 -4.289 0.706 1 83.12 519 ASN B CA 1
ATOM 12641 C C . ASN B 1 519 ? -18.047 -4.387 1.711 1 83.12 519 ASN B C 1
ATOM 12643 O O . ASN B 1 519 ? -17.812 -4.535 2.912 1 83.12 519 ASN B O 1
ATOM 12647 N N . GLY B 1 520 ? -19.266 -4.254 1.255 1 86.25 520 GLY B N 1
ATOM 12648 C CA . GLY B 1 520 ? -20.438 -4.438 2.102 1 86.25 520 GLY B CA 1
ATOM 12649 C C . GLY B 1 520 ? -20.719 -3.232 2.977 1 86.25 520 GLY B C 1
ATOM 12650 O O . GLY B 1 520 ? -21.453 -3.34 3.961 1 86.25 520 GLY B O 1
ATOM 12651 N N . TYR B 1 521 ? -20.172 -2.096 2.695 1 87.19 521 TYR B N 1
ATOM 12652 C CA . TYR B 1 521 ? -20.375 -0.901 3.506 1 87.19 521 TYR B CA 1
ATOM 12653 C C . TYR B 1 521 ? -21.812 -0.409 3.395 1 87.19 521 TYR B C 1
ATOM 12655 O O . TYR B 1 521 ? -22.328 0.237 4.312 1 87.19 521 TYR B O 1
ATOM 12663 N N . LEU B 1 522 ? -22.5 -0.777 2.361 1 93.69 522 LEU B N 1
ATOM 12664 C CA . LEU B 1 522 ? -23.875 -0.34 2.139 1 93.69 522 LEU B CA 1
ATOM 12665 C C . LEU B 1 522 ? -24.859 -1.223 2.902 1 93.69 522 LEU B C 1
ATOM 12667 O O . LEU B 1 522 ? -26.062 -1.101 2.73 1 93.69 522 LEU B O 1
ATOM 12671 N N . SER B 1 523 ? -24.359 -2.006 3.754 1 88.94 523 SER B N 1
ATOM 12672 C CA . SER B 1 523 ? -25.234 -2.689 4.711 1 88.94 523 SER B CA 1
ATOM 12673 C C . SER B 1 523 ? -25.828 -1.709 5.719 1 88.94 523 SER B C 1
ATOM 12675 O O . SER B 1 523 ? -26.875 -1.974 6.305 1 88.94 523 SER B O 1
ATOM 12677 N N . TYR B 1 524 ? -25.203 -0.517 5.797 1 87 524 TYR B N 1
ATOM 12678 C CA . TYR B 1 524 ? -25.672 0.5 6.73 1 87 524 TYR B CA 1
ATOM 12679 C C . TYR B 1 524 ? -25.844 1.844 6.035 1 87 524 TYR B C 1
ATOM 12681 O O . TYR B 1 524 ? -25.219 2.836 6.426 1 87 524 TYR B O 1
ATOM 12689 N N . PRO B 1 525 ? -26.734 1.942 5.18 1 93.31 525 PRO B N 1
ATOM 12690 C CA . PRO B 1 525 ? -27.031 3.234 4.562 1 93.31 525 PRO B CA 1
ATOM 12691 C C . PRO B 1 525 ? -27.859 4.145 5.461 1 93.31 525 PRO B C 1
ATOM 12693 O O . PRO B 1 525 ? -28.547 3.664 6.363 1 93.31 525 PRO B O 1
ATOM 12696 N N . HIS B 1 526 ? -27.797 5.422 5.191 1 93.81 526 HIS B N 1
ATOM 12697 C CA . HIS B 1 526 ? -28.547 6.355 6.031 1 93.81 526 HIS B CA 1
ATOM 12698 C C . HIS B 1 526 ? -29.641 7.059 5.238 1 93.81 526 HIS B C 1
ATOM 12700 O O . HIS B 1 526 ? -30.609 7.559 5.82 1 93.81 526 HIS B O 1
ATOM 12706 N N . GLU B 1 527 ? -29.484 7.199 3.936 1 94.31 527 GLU B N 1
ATOM 12707 C CA . GLU B 1 527 ? -30.391 7.938 3.074 1 94.31 527 GLU B CA 1
ATOM 12708 C C . GLU B 1 527 ? -30.219 7.539 1.611 1 94.31 527 GLU B C 1
ATOM 12710 O O . GLU B 1 527 ? -29.266 6.855 1.261 1 94.31 527 GLU B O 1
ATOM 12715 N N . VAL B 1 528 ? -31.172 7.863 0.788 1 96.06 528 VAL B N 1
ATOM 12716 C CA . VAL B 1 528 ? -31.094 7.754 -0.665 1 96.06 528 VAL B CA 1
ATOM 12717 C C . VAL B 1 528 ? -31.594 9.055 -1.306 1 96.06 528 VAL B C 1
ATOM 12719 O O . VAL B 1 528 ? -32.75 9.414 -1.174 1 96.06 528 VAL B O 1
ATOM 12722 N N . LEU B 1 529 ? -30.656 9.711 -1.993 1 95.31 529 LEU B N 1
ATOM 12723 C CA . LEU B 1 529 ? -30.953 10.984 -2.639 1 95.31 529 LEU B CA 1
ATOM 12724 C C . LEU B 1 529 ? -30.719 10.906 -4.141 1 95.31 529 LEU B C 1
ATOM 12726 O O . LEU B 1 529 ? -29.75 10.281 -4.59 1 95.31 529 LEU B O 1
ATOM 12730 N N . LYS B 1 530 ? -31.594 11.562 -4.848 1 96.38 530 LYS B N 1
ATOM 12731 C CA . LYS B 1 530 ? -31.453 11.555 -6.301 1 96.38 530 LYS B CA 1
ATOM 12732 C C . LYS B 1 530 ? -31.094 12.945 -6.828 1 96.38 530 LYS B C 1
ATOM 12734 O O . LYS B 1 530 ? -31.719 13.938 -6.441 1 96.38 530 LYS B O 1
ATOM 12739 N N . ASP B 1 531 ? -30.094 13.016 -7.691 1 95.88 531 ASP B N 1
ATOM 12740 C CA . ASP B 1 531 ? -29.75 14.297 -8.305 1 95.88 531 ASP B CA 1
ATOM 12741 C C . ASP B 1 531 ? -30.422 14.453 -9.672 1 95.88 531 ASP B C 1
ATOM 12743 O O . ASP B 1 531 ? -31.141 13.555 -10.117 1 95.88 531 ASP B O 1
ATOM 12747 N N . LYS B 1 532 ? -30.172 15.578 -10.359 1 94.81 532 LYS B N 1
ATOM 12748 C CA . LYS B 1 532 ? -30.875 15.922 -11.594 1 94.81 532 LYS B CA 1
ATOM 12749 C C . LYS B 1 532 ? -30.328 15.117 -12.773 1 94.81 532 LYS B C 1
ATOM 12751 O O . LYS B 1 532 ? -30.969 15.039 -13.828 1 94.81 532 LYS B O 1
ATOM 12756 N N . LYS B 1 533 ? -29.203 14.484 -12.586 1 94.94 533 LYS B N 1
ATOM 12757 C CA . LYS B 1 533 ? -28.609 13.695 -13.664 1 94.94 533 LYS B CA 1
ATOM 12758 C C . LYS B 1 533 ? -29 12.219 -13.531 1 94.94 533 LYS B C 1
ATOM 12760 O O . LYS B 1 533 ? -28.578 11.391 -14.344 1 94.94 533 LYS B O 1
ATOM 12765 N N . GLY B 1 534 ? -29.719 11.867 -12.539 1 95.5 534 GLY B N 1
ATOM 12766 C CA . GLY B 1 534 ? -30.234 10.516 -12.398 1 95.5 534 GLY B CA 1
ATOM 12767 C C . GLY B 1 534 ? -29.359 9.633 -11.523 1 95.5 534 GLY B C 1
ATOM 12768 O O . GLY B 1 534 ? -29.5 8.406 -11.523 1 95.5 534 GLY B O 1
ATOM 12769 N N . PHE B 1 535 ? -28.484 10.234 -10.812 1 97.31 535 PHE B N 1
ATOM 12770 C CA . PHE B 1 535 ? -27.656 9.461 -9.891 1 97.31 535 PHE B CA 1
ATOM 12771 C C . PHE B 1 535 ? -28.25 9.477 -8.492 1 97.31 535 PHE B C 1
ATOM 12773 O O . PHE B 1 535 ? -28.812 10.484 -8.055 1 97.31 535 PHE B O 1
ATOM 12780 N N . LEU B 1 536 ? -28.125 8.352 -7.828 1 97.81 536 LEU B N 1
ATOM 12781 C CA . LEU B 1 536 ? -28.469 8.273 -6.414 1 97.81 536 LEU B CA 1
ATOM 12782 C C . LEU B 1 536 ? -27.234 8.484 -5.543 1 97.81 536 LEU B C 1
ATOM 12784 O O . LEU B 1 536 ? -26.141 8.008 -5.875 1 97.81 536 LEU B O 1
ATOM 12788 N N . TRP B 1 537 ? -27.391 9.281 -4.523 1 97.56 537 TRP B N 1
ATOM 12789 C CA . TRP B 1 537 ? -26.375 9.508 -3.498 1 97.56 537 TRP B CA 1
ATOM 12790 C C . TRP B 1 537 ? -26.781 8.859 -2.18 1 97.56 537 TRP B C 1
ATOM 12792 O O . TRP B 1 537 ? -27.844 9.156 -1.633 1 97.56 537 TRP B O 1
ATOM 12802 N N . ILE B 1 538 ? -25.922 7.965 -1.647 1 97.62 538 ILE B N 1
ATOM 12803 C CA . ILE B 1 538 ? -26.281 7.145 -0.494 1 97.62 538 ILE B CA 1
ATOM 12804 C C . ILE B 1 538 ? -25.203 7.262 0.576 1 97.62 538 ILE B C 1
ATOM 12806 O O . ILE B 1 538 ? -24.188 6.551 0.531 1 97.62 538 ILE B O 1
ATOM 12810 N N . PRO B 1 539 ? -25.375 8.117 1.598 1 96.19 539 PRO B N 1
ATOM 12811 C CA . PRO B 1 539 ? -24.438 8.156 2.725 1 96.19 539 PRO B CA 1
ATOM 12812 C C . PRO B 1 539 ? -24.484 6.891 3.576 1 96.19 539 PRO B C 1
ATOM 12814 O O . PRO B 1 539 ? -25.562 6.309 3.77 1 96.19 539 PRO B O 1
ATOM 12817 N N . SER B 1 540 ? -23.344 6.461 4.039 1 92.69 540 SER B N 1
ATOM 12818 C CA . SER B 1 540 ? -23.234 5.246 4.84 1 92.69 540 SER B CA 1
ATOM 12819 C C . SER B 1 540 ? -22.328 5.453 6.043 1 92.69 540 SER B C 1
ATOM 12821 O O . SER B 1 540 ? -21.922 6.582 6.336 1 92.69 540 SER B O 1
ATOM 12823 N N . ASN B 1 541 ? -22.062 4.312 6.707 1 87.06 541 ASN B N 1
ATOM 12824 C CA . ASN B 1 541 ? -21.141 4.352 7.84 1 87.06 541 ASN B CA 1
ATOM 12825 C C . ASN B 1 541 ? -19.688 4.457 7.379 1 87.06 541 ASN B C 1
ATOM 12827 O O . ASN B 1 541 ? -18.797 4.746 8.18 1 87.06 541 ASN B O 1
ATOM 12831 N N . ASN B 1 542 ? -19.562 4.199 6.152 1 89.38 542 ASN B N 1
ATOM 12832 C CA . ASN B 1 542 ? -18.203 4.254 5.652 1 89.38 542 ASN B CA 1
ATOM 12833 C C . ASN B 1 542 ? -18.141 4.828 4.238 1 89.38 542 ASN B C 1
ATOM 12835 O O . ASN B 1 542 ? -17.719 4.148 3.303 1 89.38 542 ASN B O 1
ATOM 12839 N N . GLY B 1 543 ? -18.453 6.086 4.203 1 92.94 543 GLY B N 1
ATOM 12840 C CA . GLY B 1 543 ? -18.312 6.766 2.926 1 92.94 543 GLY B CA 1
ATOM 12841 C C . GLY B 1 543 ? -19.641 7.168 2.314 1 92.94 543 GLY B C 1
ATOM 12842 O O . GLY B 1 543 ? -20.703 6.875 2.875 1 92.94 543 GLY B O 1
ATOM 12843 N N . LEU B 1 544 ? -19.625 7.906 1.185 1 96.75 544 LEU B N 1
ATOM 12844 C CA . LEU B 1 544 ? -20.75 8.336 0.361 1 96.75 544 LEU B CA 1
ATOM 12845 C C . LEU B 1 544 ? -20.719 7.645 -0.999 1 96.75 544 LEU B C 1
ATOM 12847 O O . LEU B 1 544 ? -19.703 7.664 -1.688 1 96.75 544 LEU B O 1
ATOM 12851 N N . PHE B 1 545 ? -21.844 7.062 -1.367 1 97.81 545 PHE B N 1
ATOM 12852 C CA . PHE B 1 545 ? -21.859 6.266 -2.59 1 97.81 545 PHE B CA 1
ATOM 12853 C C . PHE B 1 545 ? -22.719 6.949 -3.656 1 97.81 545 PHE B C 1
ATOM 12855 O O . PHE B 1 545 ? -23.75 7.551 -3.348 1 97.81 545 PHE B O 1
ATOM 12862 N N . LYS B 1 546 ? -22.281 6.867 -4.801 1 97.88 546 LYS B N 1
ATOM 12863 C CA . LYS B 1 546 ? -22.969 7.363 -5.988 1 97.88 546 LYS B CA 1
ATOM 12864 C C . LYS B 1 546 ? -23.234 6.238 -6.984 1 97.88 546 LYS B C 1
ATOM 12866 O O . LYS B 1 546 ? -22.359 5.418 -7.25 1 97.88 546 LYS B O 1
ATOM 12871 N N . VAL B 1 547 ? -24.438 6.133 -7.523 1 97.75 547 VAL B N 1
ATOM 12872 C CA . VAL B 1 547 ? -24.797 5.062 -8.453 1 97.75 547 VAL B CA 1
ATOM 12873 C C . VAL B 1 547 ? -25.906 5.539 -9.391 1 97.75 547 VAL B C 1
ATOM 12875 O O . VAL B 1 547 ? -26.797 6.285 -8.977 1 97.75 547 VAL B O 1
ATOM 12878 N N . PRO B 1 548 ? -25.828 5.18 -10.633 1 97.06 548 PRO B N 1
ATOM 12879 C CA . PRO B 1 548 ? -26.969 5.484 -11.492 1 97.06 548 PRO B CA 1
ATOM 12880 C C . PRO B 1 548 ? -28.234 4.742 -11.078 1 97.06 548 PRO B C 1
ATOM 12882 O O . PRO B 1 548 ? -28.234 3.514 -10.977 1 97.06 548 PRO B O 1
ATOM 12885 N N . GLU B 1 549 ? -29.266 5.477 -10.922 1 97 549 GLU B N 1
ATOM 12886 C CA . GLU B 1 549 ? -30.531 4.855 -10.531 1 97 549 GLU B CA 1
ATOM 12887 C C . GLU B 1 549 ? -30.969 3.807 -11.555 1 97 549 GLU B C 1
ATOM 12889 O O . GLU B 1 549 ? -31.484 2.756 -11.188 1 97 549 GLU B O 1
ATOM 12894 N N . LYS B 1 550 ? -30.672 4.07 -12.812 1 95.38 550 LYS B N 1
ATOM 12895 C CA . LYS B 1 550 ? -31.062 3.184 -13.898 1 95.38 550 LYS B CA 1
ATOM 12896 C C . LYS B 1 550 ? -30.484 1.784 -13.711 1 95.38 550 LYS B C 1
ATOM 12898 O O . LYS B 1 550 ? -31.141 0.787 -13.992 1 95.38 550 LYS B O 1
ATOM 12903 N N . LYS B 1 551 ? -29.312 1.703 -13.258 1 95.88 551 LYS B N 1
ATOM 12904 C CA . LYS B 1 551 ? -28.656 0.406 -13.078 1 95.88 551 LYS B CA 1
ATOM 12905 C C . LYS B 1 551 ? -29.297 -0.368 -11.922 1 95.88 551 LYS B C 1
ATOM 12907 O O . LYS B 1 551 ? -29.391 -1.596 -11.977 1 95.88 551 LYS B O 1
ATOM 12912 N N . LEU B 1 552 ? -29.688 0.284 -10.898 1 96.44 552 LEU B N 1
ATOM 12913 C CA . LEU B 1 552 ? -30.375 -0.364 -9.781 1 96.44 552 LEU B CA 1
ATOM 12914 C C . LEU B 1 552 ? -31.75 -0.856 -10.203 1 96.44 552 LEU B C 1
ATOM 12916 O O . LEU B 1 552 ? -32.188 -1.939 -9.797 1 96.44 552 LEU B O 1
ATOM 12920 N N . LEU B 1 553 ? -32.406 -0.069 -11.008 1 96 553 LEU B N 1
ATOM 12921 C CA . LEU B 1 553 ? -33.719 -0.475 -11.492 1 96 553 LEU B CA 1
ATOM 12922 C C . LEU B 1 553 ? -33.625 -1.677 -12.43 1 96 553 LEU B C 1
ATOM 12924 O O . LEU B 1 553 ? -34.469 -2.574 -12.398 1 96 553 LEU B O 1
ATOM 12928 N N . GLU B 1 554 ? -32.594 -1.647 -13.242 1 96 554 GLU B N 1
ATOM 12929 C CA . GLU B 1 554 ? -32.344 -2.816 -14.078 1 96 554 GLU B CA 1
ATOM 12930 C C . GLU B 1 554 ? -32.062 -4.059 -13.227 1 96 554 GLU B C 1
ATOM 12932 O O . GLU B 1 554 ? -32.562 -5.141 -13.539 1 96 554 GLU B O 1
ATOM 12937 N N . TYR B 1 555 ? -31.312 -3.893 -12.266 1 96 555 TYR B N 1
ATOM 12938 C CA . TYR B 1 555 ? -31.047 -4.988 -11.336 1 96 555 TYR B CA 1
ATOM 12939 C C . TYR B 1 555 ? -32.344 -5.484 -10.711 1 96 555 TYR B C 1
ATOM 12941 O O . TYR B 1 555 ? -32.562 -6.695 -10.578 1 96 555 TYR B O 1
ATOM 12949 N N . ALA B 1 556 ? -33.188 -4.629 -10.297 1 95.06 556 ALA B N 1
ATOM 12950 C CA . ALA B 1 556 ? -34.438 -4.977 -9.664 1 95.06 556 ALA B CA 1
ATOM 12951 C C . ALA B 1 556 ? -35.312 -5.812 -10.594 1 95.06 556 ALA B C 1
ATOM 12953 O O . ALA B 1 556 ? -36.094 -6.66 -10.141 1 95.06 556 ALA B O 1
ATOM 12954 N N . ILE B 1 557 ? -35.094 -5.664 -11.859 1 93.81 557 ILE B N 1
ATOM 12955 C CA . ILE B 1 557 ? -35.906 -6.367 -12.852 1 93.81 557 ILE B CA 1
ATOM 12956 C C . ILE B 1 557 ? -35.312 -7.75 -13.109 1 93.81 557 ILE B C 1
ATOM 12958 O O . ILE B 1 557 ? -36.031 -8.75 -13.133 1 93.81 557 ILE B O 1
ATOM 12962 N N . ASN B 1 558 ? -33.969 -7.914 -13.312 1 92 558 ASN B N 1
ATOM 12963 C CA . ASN B 1 558 ? -33.406 -9.164 -13.797 1 92 558 ASN B CA 1
ATOM 12964 C C . ASN B 1 558 ? -32.5 -9.828 -12.734 1 92 558 ASN B C 1
ATOM 12966 O O . ASN B 1 558 ? -32.156 -11 -12.859 1 92 558 ASN B O 1
ATOM 12970 N N . ASN B 1 559 ? -32.156 -9.188 -11.758 1 89.56 559 ASN B N 1
ATOM 12971 C CA . ASN B 1 559 ? -31.328 -9.68 -10.68 1 89.56 559 ASN B CA 1
ATOM 12972 C C . ASN B 1 559 ? -29.969 -10.156 -11.195 1 89.56 559 ASN B C 1
ATOM 12974 O O . ASN B 1 559 ? -29.312 -10.984 -10.562 1 89.56 559 ASN B O 1
ATOM 12978 N N . LYS B 1 560 ? -29.609 -9.812 -12.352 1 88.62 560 LYS B N 1
ATOM 12979 C CA . LYS B 1 560 ? -28.375 -10.289 -12.961 1 88.62 560 LYS B CA 1
ATOM 12980 C C . LYS B 1 560 ? -27.438 -9.133 -13.273 1 88.62 560 LYS B C 1
ATOM 12982 O O . LYS B 1 560 ? -26.219 -9.32 -13.398 1 88.62 560 LYS B O 1
ATOM 12987 N N . THR B 1 561 ? -28.031 -8.023 -13.375 1 91.31 561 THR B N 1
ATOM 12988 C CA . THR B 1 561 ? -27.234 -6.852 -13.711 1 91.31 561 THR B CA 1
ATOM 12989 C C . THR B 1 561 ? -26.234 -6.551 -12.594 1 91.31 561 THR B C 1
ATOM 12991 O O . THR B 1 561 ? -26.594 -6.453 -11.43 1 91.31 561 THR B O 1
ATOM 12994 N N . LYS B 1 562 ? -25.016 -6.445 -13.008 1 92.44 562 LYS B N 1
ATOM 12995 C CA . LYS B 1 562 ? -24 -6.047 -12.039 1 92.44 562 LYS B CA 1
ATOM 12996 C C . LYS B 1 562 ? -24.062 -4.547 -11.766 1 92.44 562 LYS B C 1
ATOM 12998 O O . LYS B 1 562 ? -24.141 -3.744 -12.695 1 92.44 562 LYS B O 1
ATOM 13003 N N . VAL B 1 563 ? -24.109 -4.156 -10.516 1 96.12 563 VAL B N 1
ATOM 13004 C CA . VAL B 1 563 ? -24.172 -2.76 -10.102 1 96.12 563 VAL B CA 1
ATOM 13005 C C . VAL B 1 563 ? -22.828 -2.336 -9.508 1 96.12 563 VAL B C 1
ATOM 13007 O O . VAL B 1 563 ? -22.312 -2.984 -8.594 1 96.12 563 VAL B O 1
ATOM 13010 N N . PHE B 1 564 ? -22.234 -1.253 -10.109 1 96 564 PHE B N 1
ATOM 13011 C CA . PHE B 1 564 ? -20.984 -0.688 -9.594 1 96 564 PHE B CA 1
ATOM 13012 C C . PHE B 1 564 ? -21.25 0.628 -8.867 1 96 564 PHE B C 1
ATOM 13014 O O . PHE B 1 564 ? -21.797 1.568 -9.461 1 96 564 PHE B O 1
ATOM 13021 N N . TYR B 1 565 ? -20.922 0.688 -7.578 1 97.44 565 TYR B N 1
ATOM 13022 C CA . TYR B 1 565 ? -21.031 1.905 -6.781 1 97.44 565 TYR B CA 1
ATOM 13023 C C . TYR B 1 565 ? -19.734 2.701 -6.801 1 97.44 565 TYR B C 1
ATOM 13025 O O . TYR B 1 565 ? -18.641 2.123 -6.758 1 97.44 565 TYR B O 1
ATOM 13033 N N . TYR B 1 566 ? -19.828 3.986 -6.949 1 97.62 566 TYR B N 1
ATOM 13034 C CA . TYR B 1 566 ? -18.688 4.871 -6.773 1 97.62 566 TYR B CA 1
ATOM 13035 C C . TYR B 1 566 ? -18.625 5.395 -5.344 1 97.62 566 TYR B C 1
ATOM 13037 O O . TYR B 1 566 ? -19.562 6.035 -4.867 1 97.62 566 TYR B O 1
ATOM 13045 N N . ARG B 1 567 ? -17.531 5.168 -4.641 1 96.44 567 ARG B N 1
ATOM 13046 C CA . ARG B 1 567 ? -17.422 5.496 -3.223 1 96.44 567 ARG B CA 1
ATOM 13047 C C . ARG B 1 567 ? -16.547 6.719 -3.012 1 96.44 567 ARG B C 1
ATOM 13049 O O . ARG B 1 567 ? -15.414 6.766 -3.508 1 96.44 567 ARG B O 1
ATOM 13056 N N . PHE B 1 568 ? -17.062 7.758 -2.357 1 95.75 568 PHE B N 1
ATOM 13057 C CA . PHE B 1 568 ? -16.297 8.883 -1.851 1 95.75 568 PHE B CA 1
ATOM 13058 C C . PHE B 1 568 ? -15.922 8.672 -0.389 1 95.75 568 PHE B C 1
ATOM 13060 O O . PHE B 1 568 ? -16.719 8.148 0.391 1 95.75 568 PHE B O 1
ATOM 13067 N N . THR B 1 569 ? -14.75 9.047 -0.027 1 92.44 569 THR B N 1
ATOM 13068 C CA . THR B 1 569 ? -14.25 8.906 1.336 1 92.44 569 THR B CA 1
ATOM 13069 C C . THR B 1 569 ? -13.75 10.242 1.869 1 92.44 569 THR B C 1
ATOM 13071 O O . THR B 1 569 ? -13.836 11.266 1.183 1 92.44 569 THR B O 1
ATOM 13074 N N . LYS B 1 570 ? -13.273 10.227 3.061 1 88.62 570 LYS B N 1
ATOM 13075 C CA . LYS B 1 570 ? -12.734 11.43 3.674 1 88.62 570 LYS B CA 1
ATOM 13076 C C . LYS B 1 570 ? -11.609 12.016 2.83 1 88.62 570 LYS B C 1
ATOM 13078 O O . LYS B 1 570 ? -11.375 13.227 2.85 1 88.62 570 LYS B O 1
ATOM 13083 N N . ASP B 1 571 ? -11.062 11.156 2.021 1 87.31 571 ASP B N 1
ATOM 13084 C CA . ASP B 1 571 ? -9.977 11.609 1.153 1 87.31 571 ASP B CA 1
ATOM 13085 C C . ASP B 1 571 ? -10.492 12.562 0.081 1 87.31 571 ASP B C 1
ATOM 13087 O O . ASP B 1 571 ? -9.711 13.273 -0.554 1 87.31 571 ASP B O 1
ATOM 13091 N N . ASP B 1 572 ? -11.781 12.602 -0.049 1 90.12 572 ASP B N 1
ATOM 13092 C CA . ASP B 1 572 ? -12.383 13.469 -1.062 1 90.12 572 ASP B CA 1
ATOM 13093 C C . ASP B 1 572 ? -12.805 14.805 -0.461 1 90.12 572 ASP B C 1
ATOM 13095 O O . ASP B 1 572 ? -13.281 15.688 -1.177 1 90.12 572 ASP B O 1
ATOM 13099 N N . GLY B 1 573 ? -12.695 14.891 0.832 1 85.5 573 GLY B N 1
ATOM 13100 C CA . GLY B 1 573 ? -12.914 16.234 1.351 1 85.5 573 GLY B CA 1
ATOM 13101 C C . GLY B 1 573 ? -13.719 16.25 2.637 1 85.5 573 GLY B C 1
ATOM 13102 O O . GLY B 1 573 ? -13.867 17.297 3.266 1 85.5 573 GLY B O 1
ATOM 13103 N N . PHE B 1 574 ? -14.352 15.172 2.99 1 86.56 574 PHE B N 1
ATOM 13104 C CA . PHE B 1 574 ? -15.055 15.242 4.266 1 86.56 574 PHE B CA 1
ATOM 13105 C C . PHE B 1 574 ? -14.156 14.766 5.402 1 86.56 574 PHE B C 1
ATOM 13107 O O . PHE B 1 574 ? -13.102 14.164 5.164 1 86.56 574 PHE B O 1
ATOM 13114 N N . LYS B 1 575 ? -14.508 15.055 6.609 1 82.19 575 LYS B N 1
ATOM 13115 C CA . LYS B 1 575 ? -13.633 14.891 7.766 1 82.19 575 LYS B CA 1
ATOM 13116 C C . LYS B 1 575 ? -13.641 13.453 8.266 1 82.19 575 LYS B C 1
ATOM 13118 O O . LYS B 1 575 ? -12.695 13 8.914 1 82.19 575 LYS B O 1
ATOM 13123 N N . ILE B 1 576 ? -14.766 12.828 7.965 1 86.38 576 ILE B N 1
ATOM 13124 C CA . ILE B 1 576 ? -14.93 11.461 8.453 1 86.38 576 ILE B CA 1
ATOM 13125 C C . ILE B 1 576 ? -15.758 10.656 7.465 1 86.38 576 ILE B C 1
ATOM 13127 O O . ILE B 1 576 ? -16.625 11.203 6.773 1 86.38 576 ILE B O 1
ATOM 13131 N N . ASN B 1 577 ? -15.516 9.406 7.434 1 89.75 577 ASN B N 1
ATOM 13132 C CA . ASN B 1 577 ? -16.234 8.562 6.488 1 89.75 577 ASN B CA 1
ATOM 13133 C C . ASN B 1 577 ? -17.625 8.211 7 1 89.75 577 ASN B C 1
ATOM 13135 O O . ASN B 1 577 ? -18.516 7.863 6.215 1 89.75 577 ASN B O 1
ATOM 13139 N N . GLU B 1 578 ? -17.797 8.289 8.258 1 88.25 578 GLU B N 1
ATOM 13140 C CA . GLU B 1 578 ? -19.062 7.859 8.844 1 88.25 578 GLU B CA 1
ATOM 13141 C C . GLU B 1 578 ? -20.094 8.984 8.82 1 88.25 578 GLU B C 1
ATOM 13143 O O . GLU B 1 578 ? -19.938 9.984 9.523 1 88.25 578 GLU B O 1
ATOM 13148 N N . PHE B 1 579 ? -21.078 8.773 8.047 1 91.44 579 PHE B N 1
ATOM 13149 C CA . PHE B 1 579 ? -22.219 9.688 8.023 1 91.44 579 PHE B CA 1
ATOM 13150 C C . PHE B 1 579 ? -23.25 9.273 9.055 1 91.44 579 PHE B C 1
ATOM 13152 O O . PHE B 1 579 ? -23.078 8.281 9.766 1 91.44 579 PHE B O 1
ATOM 13159 N N . ASN B 1 580 ? -24.219 10.18 9.195 1 88.25 580 ASN B N 1
ATOM 13160 C CA . ASN B 1 580 ? -25.297 9.906 10.141 1 88.25 580 ASN B CA 1
ATOM 13161 C C . ASN B 1 580 ? -26.672 10.148 9.516 1 88.25 580 ASN B C 1
ATOM 13163 O O . ASN B 1 580 ? -26.766 10.711 8.43 1 88.25 580 ASN B O 1
ATOM 13167 N N . GLY B 1 581 ? -27.609 9.547 10.148 1 85.12 581 GLY B N 1
ATOM 13168 C CA . GLY B 1 581 ? -29 9.727 9.727 1 85.12 581 GLY B CA 1
ATOM 13169 C C . GLY B 1 581 ? -30 9.086 10.672 1 85.12 581 GLY B C 1
ATOM 13170 O O . GLY B 1 581 ? -29.672 8.117 11.359 1 85.12 581 GLY B O 1
ATOM 13171 N N . SER B 1 582 ? -31.094 9.805 10.812 1 81.62 582 SER B N 1
ATOM 13172 C CA . SER B 1 582 ? -32.219 9.266 11.57 1 81.62 582 SER B CA 1
ATOM 13173 C C . SER B 1 582 ? -33.406 8.938 10.664 1 81.62 582 SER B C 1
ATOM 13175 O O . SER B 1 582 ? -33.312 9.141 9.453 1 81.62 582 SER B O 1
ATOM 13177 N N . GLY B 1 583 ? -34.344 8.367 11.273 1 83 583 GLY B N 1
ATOM 13178 C CA . GLY B 1 583 ? -35.562 8.062 10.516 1 83 583 GLY B CA 1
ATOM 13179 C C . GLY B 1 583 ? -36.375 9.289 10.203 1 83 583 GLY B C 1
ATOM 13180 O O . GLY B 1 583 ? -37.312 9.227 9.383 1 83 583 GLY B O 1
ATOM 13181 N N . ALA B 1 584 ? -35.844 10.383 10.719 1 81.81 584 ALA B N 1
ATOM 13182 C CA . ALA B 1 584 ? -36.625 11.625 10.562 1 81.81 584 ALA B CA 1
ATOM 13183 C C . ALA B 1 584 ? -36.375 12.25 9.195 1 81.81 584 ALA B C 1
ATOM 13185 O O . ALA B 1 584 ? -35.406 11.922 8.523 1 81.81 584 ALA B O 1
ATOM 13186 N N . SER B 1 585 ? -37.312 13.086 8.828 1 77.06 585 SER B N 1
ATOM 13187 C CA . SER B 1 585 ? -37.219 13.766 7.535 1 77.06 585 SER B CA 1
ATOM 13188 C C . SER B 1 585 ? -36.094 14.805 7.539 1 77.06 585 SER B C 1
ATOM 13190 O O . SER B 1 585 ? -35.594 15.203 6.477 1 77.06 585 SER B O 1
ATOM 13192 N N . SER B 1 586 ? -35.625 15.188 8.633 1 81.69 586 SER B N 1
ATOM 13193 C CA . SER B 1 586 ? -34.656 16.281 8.758 1 81.69 586 SER B CA 1
ATOM 13194 C C . SER B 1 586 ? -33.219 15.766 8.695 1 81.69 586 SER B C 1
ATOM 13196 O O . SER B 1 586 ? -32.312 16.469 9.094 1 81.69 586 SER B O 1
ATOM 13198 N N . SER B 1 587 ? -33.031 14.664 8.156 1 86.12 587 SER B N 1
ATOM 13199 C CA . SER B 1 587 ? -31.688 14.094 8.133 1 86.12 587 SER B CA 1
ATOM 13200 C C . SER B 1 587 ? -30.969 14.438 6.84 1 86.12 587 SER B C 1
ATOM 13202 O O . SER B 1 587 ? -29.859 13.961 6.594 1 86.12 587 SER B O 1
ATOM 13204 N N . PHE B 1 588 ? -31.531 15.195 6.043 1 89.25 588 PHE B N 1
ATOM 13205 C CA . PHE B 1 588 ? -30.953 15.633 4.777 1 89.25 588 PHE B CA 1
ATOM 13206 C C . PHE B 1 588 ? -31.641 16.891 4.273 1 89.25 588 PHE B C 1
ATOM 13208 O O . PHE B 1 588 ? -32.812 17.141 4.594 1 89.25 588 PHE B O 1
ATOM 13215 N N . VAL B 1 589 ? -30.844 17.719 3.541 1 93.44 589 VAL B N 1
ATOM 13216 C CA . VAL B 1 589 ? -31.453 18.922 2.961 1 93.44 589 VAL B CA 1
ATOM 13217 C C . VAL B 1 589 ? -30.891 19.156 1.559 1 93.44 589 VAL B C 1
ATOM 13219 O O . VAL B 1 589 ? -29.703 18.938 1.31 1 93.44 589 VAL B O 1
ATOM 13222 N N . GLU B 1 590 ? -31.75 19.438 0.693 1 94.25 590 GLU B N 1
ATOM 13223 C CA . GLU B 1 590 ? -31.391 20.047 -0.584 1 94.25 590 GLU B CA 1
ATOM 13224 C C . GLU B 1 590 ? -31.656 21.547 -0.586 1 94.25 590 GLU B C 1
ATOM 13226 O O . GLU B 1 590 ? -32.812 21.984 -0.512 1 94.25 590 GLU B O 1
ATOM 13231 N N . LEU B 1 591 ? -30.625 22.219 -0.738 1 96.62 591 LEU B N 1
ATOM 13232 C CA . LEU B 1 591 ? -30.75 23.672 -0.675 1 96.62 591 LEU B CA 1
ATOM 13233 C C . LEU B 1 591 ? -31.141 24.25 -2.031 1 96.62 591 LEU B C 1
ATOM 13235 O O . LEU B 1 591 ? -31.047 23.562 -3.053 1 96.62 591 LEU B O 1
ATOM 13239 N N . GLN B 1 592 ? -31.547 25.516 -2.08 1 95.31 592 GLN B N 1
ATOM 13240 C CA . GLN B 1 592 ? -32.031 26.172 -3.293 1 95.31 592 GLN B CA 1
ATOM 13241 C C . GLN B 1 592 ? -30.906 26.359 -4.305 1 95.31 592 GLN B C 1
ATOM 13243 O O . GLN B 1 592 ? -31.141 26.359 -5.512 1 95.31 592 GLN B O 1
ATOM 13248 N N . ASN B 1 593 ? -29.781 26.484 -3.834 1 94.69 593 ASN B N 1
ATOM 13249 C CA . ASN B 1 593 ? -28.641 26.641 -4.738 1 94.69 593 ASN B CA 1
ATOM 13250 C C . ASN B 1 593 ? -28.203 25.312 -5.34 1 94.69 593 ASN B C 1
ATOM 13252 O O . ASN B 1 593 ? -27.25 25.25 -6.105 1 94.69 593 ASN B O 1
ATOM 13256 N N . GLY B 1 594 ? -28.859 24.281 -4.926 1 94.38 594 GLY B N 1
ATOM 13257 C CA . GLY B 1 594 ? -28.578 22.984 -5.5 1 94.38 594 GLY B CA 1
ATOM 13258 C C . GLY B 1 594 ? -27.672 22.125 -4.629 1 94.38 594 GLY B C 1
ATOM 13259 O O . GLY B 1 594 ? -27.453 20.953 -4.922 1 94.38 594 GLY B O 1
ATOM 13260 N N . ASP B 1 595 ? -27.234 22.641 -3.484 1 96.19 595 ASP B N 1
ATOM 13261 C CA . ASP B 1 595 ? -26.344 21.891 -2.605 1 96.19 595 ASP B CA 1
ATOM 13262 C C . ASP B 1 595 ? -27.109 20.844 -1.8 1 96.19 595 ASP B C 1
ATOM 13264 O O . ASP B 1 595 ? -28.234 21.094 -1.353 1 96.19 595 ASP B O 1
ATOM 13268 N N . PHE B 1 596 ? -26.516 19.688 -1.759 1 96.81 596 PHE B N 1
ATOM 13269 C CA . PHE B 1 596 ? -26.922 18.703 -0.772 1 96.81 596 PHE B CA 1
ATOM 13270 C C . PHE B 1 596 ? -26.188 18.906 0.545 1 96.81 596 PHE B C 1
ATOM 13272 O O . PHE B 1 596 ? -25.016 19.281 0.551 1 96.81 596 PHE B O 1
ATOM 13279 N N . VAL B 1 597 ? -26.859 18.75 1.688 1 96.75 597 VAL B N 1
ATOM 13280 C CA . VAL B 1 597 ? -26.234 18.797 3.004 1 96.75 597 VAL B CA 1
ATOM 13281 C C . VAL B 1 597 ? -26.547 17.531 3.777 1 96.75 597 VAL B C 1
ATOM 13283 O O . VAL B 1 597 ? -27.703 17.156 3.932 1 96.75 597 VAL B O 1
ATOM 13286 N N . LEU B 1 598 ? -25.453 16.828 4.191 1 95.75 598 LEU B N 1
ATOM 13287 C CA . LEU B 1 598 ? -25.578 15.57 4.922 1 95.75 598 LEU B CA 1
ATOM 13288 C C . LEU B 1 598 ? -24.938 15.672 6.301 1 95.75 598 LEU B C 1
ATOM 13290 O O . LEU B 1 598 ? -23.891 16.312 6.457 1 95.75 598 LEU B O 1
ATOM 13294 N N . PRO B 1 599 ? -25.578 15.102 7.262 1 93.5 599 PRO B N 1
ATOM 13295 C CA . PRO B 1 599 ? -24.938 15.047 8.578 1 93.5 599 PRO B CA 1
ATOM 13296 C C . PRO B 1 599 ? -23.922 13.914 8.703 1 93.5 599 PRO B C 1
ATOM 13298 O O . PRO B 1 599 ? -24.078 12.867 8.07 1 93.5 599 PRO B O 1
ATOM 13301 N N . SER B 1 600 ? -22.922 14.133 9.453 1 90.25 600 SER B N 1
ATOM 13302 C CA . SER B 1 600 ? -21.891 13.133 9.719 1 90.25 600 SER B CA 1
ATOM 13303 C C . SER B 1 600 ? -21.484 13.133 11.188 1 90.25 600 SER B C 1
ATOM 13305 O O . SER B 1 600 ? -22.031 13.906 11.984 1 90.25 600 SER B O 1
ATOM 13307 N N . MET B 1 601 ? -20.594 12.273 11.492 1 84.12 601 MET B N 1
ATOM 13308 C CA . MET B 1 601 ? -20.109 12.164 12.867 1 84.12 601 MET B CA 1
ATOM 13309 C C . MET B 1 601 ? -19.141 13.281 13.195 1 84.12 601 MET B C 1
ATOM 13311 O O . MET B 1 601 ? -18.766 13.469 14.352 1 84.12 601 MET B O 1
ATOM 13315 N N . ASP B 1 602 ? -18.828 14.031 12.141 1 84.94 602 ASP B N 1
ATOM 13316 C CA . ASP B 1 602 ? -17.969 15.18 12.367 1 84.94 602 ASP B CA 1
ATOM 13317 C C . ASP B 1 602 ? -18.375 16.359 11.492 1 84.94 602 ASP B C 1
ATOM 13319 O O . ASP B 1 602 ? -17.609 16.797 10.625 1 84.94 602 ASP B O 1
ATOM 13323 N N . GLY B 1 603 ? -19.516 16.859 11.805 1 87.19 603 GLY B N 1
ATOM 13324 C CA . GLY B 1 603 ? -20 18.047 11.117 1 87.19 603 GLY B CA 1
ATOM 13325 C C . GLY B 1 603 ? -20.922 17.734 9.953 1 87.19 603 GLY B C 1
ATOM 13326 O O . GLY B 1 603 ? -21.203 16.562 9.672 1 87.19 603 GLY B O 1
ATOM 13327 N N . TYR B 1 604 ? -21.422 18.812 9.281 1 93.12 604 TYR B N 1
ATOM 13328 C CA . TYR B 1 604 ? -22.234 18.703 8.086 1 93.12 604 TYR B CA 1
ATOM 13329 C C . TYR B 1 604 ? -21.375 18.672 6.828 1 93.12 604 TYR B C 1
ATOM 13331 O O . TYR B 1 604 ? -20.344 19.344 6.77 1 93.12 604 TYR B O 1
ATOM 13339 N N . VAL B 1 605 ? -21.766 17.953 5.863 1 95 605 VAL B N 1
ATOM 13340 C CA . VAL B 1 605 ? -21.047 17.875 4.59 1 95 605 VAL B CA 1
ATOM 13341 C C . VAL B 1 605 ? -21.891 18.531 3.494 1 95 605 VAL B C 1
ATOM 13343 O O . VAL B 1 605 ? -23 18.078 3.189 1 95 605 VAL B O 1
ATOM 13346 N N . PHE B 1 606 ? -21.391 19.656 2.947 1 95.88 606 PHE B N 1
ATOM 13347 C CA . PHE B 1 606 ? -22.016 20.375 1.852 1 95.88 606 PHE B CA 1
ATOM 13348 C C . PHE B 1 606 ? -21.391 19.984 0.515 1 95.88 606 PHE B C 1
ATOM 13350 O O . PHE B 1 606 ? -20.172 19.891 0.398 1 95.88 606 PHE B O 1
ATOM 13357 N N . PHE B 1 607 ? -22.188 19.734 -0.529 1 95.38 607 PHE B N 1
ATOM 13358 C CA . PHE B 1 607 ? -21.656 19.516 -1.868 1 95.38 607 PHE B CA 1
ATOM 13359 C C . PHE B 1 607 ? -22.734 19.703 -2.922 1 95.38 607 PHE B C 1
ATOM 13361 O O . PHE B 1 607 ? -23.922 19.531 -2.631 1 95.38 607 PHE B O 1
ATOM 13368 N N . ASN B 1 608 ? -22.297 20.172 -4.074 1 95.94 608 ASN B N 1
ATOM 13369 C CA . ASN B 1 608 ? -23.188 20.188 -5.234 1 95.94 608 ASN B CA 1
ATOM 13370 C C . ASN B 1 608 ? -23.047 18.906 -6.059 1 95.94 608 ASN B C 1
ATOM 13372 O O . ASN B 1 608 ? -22.016 18.672 -6.691 1 95.94 608 ASN B O 1
ATOM 13376 N N . PRO B 1 609 ? -24.078 18.047 -6.023 1 96.19 609 PRO B N 1
ATOM 13377 C CA . PRO B 1 609 ? -23.969 16.75 -6.68 1 96.19 609 PRO B CA 1
ATOM 13378 C C . PRO B 1 609 ? -23.656 16.859 -8.172 1 96.19 609 PRO B C 1
ATOM 13380 O O . PRO B 1 609 ? -23.109 15.93 -8.766 1 96.19 609 PRO B O 1
ATOM 13383 N N . LEU B 1 610 ? -23.891 18 -8.789 1 95.62 610 LEU B N 1
ATOM 13384 C CA . LEU B 1 610 ? -23.688 18.172 -10.227 1 95.62 610 LEU B CA 1
ATOM 13385 C C . LEU B 1 610 ? -22.25 18.625 -10.508 1 95.62 610 LEU B C 1
ATOM 13387 O O . LEU B 1 610 ? -21.797 18.547 -11.648 1 95.62 610 LEU B O 1
ATOM 13391 N N . LYS B 1 611 ? -21.547 18.984 -9.484 1 93.25 611 LYS B N 1
ATOM 13392 C CA . LYS B 1 611 ? -20.203 19.516 -9.672 1 93.25 611 LYS B CA 1
ATOM 13393 C C . LYS B 1 611 ? -19.156 18.547 -9.133 1 93.25 611 LYS B C 1
ATOM 13395 O O . LYS B 1 611 ? -17.953 18.766 -9.297 1 93.25 611 LYS B O 1
ATOM 13400 N N . VAL B 1 612 ? -19.578 17.516 -8.492 1 93.88 612 VAL B N 1
ATOM 13401 C CA . VAL B 1 612 ? -18.641 16.531 -7.953 1 93.88 612 VAL B CA 1
ATOM 13402 C C . VAL B 1 612 ? -18.172 15.594 -9.062 1 93.88 612 VAL B C 1
ATOM 13404 O O . VAL B 1 612 ? -19 14.969 -9.734 1 93.88 612 VAL B O 1
ATOM 13407 N N . ASN B 1 613 ? -16.906 15.484 -9.188 1 90.62 613 ASN B N 1
ATOM 13408 C CA . ASN B 1 613 ? -16.344 14.672 -10.258 1 90.62 613 ASN B CA 1
ATOM 13409 C C . ASN B 1 613 ? -16.125 13.227 -9.812 1 90.62 613 ASN B C 1
ATOM 13411 O O . ASN B 1 613 ? -15.789 12.969 -8.656 1 90.62 613 ASN B O 1
ATOM 13415 N N . THR B 1 614 ? -16.406 12.305 -10.742 1 94.25 614 THR B N 1
ATOM 13416 C CA . THR B 1 614 ? -16 10.906 -10.625 1 94.25 614 THR B CA 1
ATOM 13417 C C . THR B 1 614 ? -14.914 10.578 -11.641 1 94.25 614 THR B C 1
ATOM 13419 O O . THR B 1 614 ? -14.875 11.156 -12.727 1 94.25 614 THR B O 1
ATOM 13422 N N . TYR B 1 615 ? -13.992 9.719 -11.312 1 94.75 615 TYR B N 1
ATOM 13423 C CA . TYR B 1 615 ? -12.844 9.414 -12.156 1 94.75 615 TYR B CA 1
ATOM 13424 C C . TYR B 1 615 ? -12.812 7.938 -12.516 1 94.75 615 TYR B C 1
ATOM 13426 O O . TYR B 1 615 ? -13.047 7.078 -11.664 1 94.75 615 TYR B O 1
ATOM 13434 N N . TYR B 1 616 ? -12.609 7.645 -13.789 1 95.81 616 TYR B N 1
ATOM 13435 C CA . TYR B 1 616 ? -12.438 6.293 -14.32 1 95.81 616 TYR B CA 1
ATOM 13436 C C . TYR B 1 616 ? -11.203 6.215 -15.211 1 95.81 616 TYR B C 1
ATOM 13438 O O . TYR B 1 616 ? -10.734 7.23 -15.727 1 95.81 616 TYR B O 1
ATOM 13446 N N . PRO B 1 617 ? -10.617 5.004 -15.328 1 95.31 617 PRO B N 1
ATOM 13447 C CA . PRO B 1 617 ? -9.531 4.855 -16.297 1 95.31 617 PRO B CA 1
ATOM 13448 C C . PRO B 1 617 ? -9.961 5.203 -17.719 1 95.31 617 PRO B C 1
ATOM 13450 O O . PRO B 1 617 ? -11.141 5.098 -18.062 1 95.31 617 PRO B O 1
ATOM 13453 N N . LYS B 1 618 ? -8.953 5.598 -18.5 1 93.81 618 LYS B N 1
ATOM 13454 C CA . LYS B 1 618 ? -9.219 5.891 -19.906 1 93.81 618 LYS B CA 1
ATOM 13455 C C . LYS B 1 618 ? -9.227 4.613 -20.75 1 93.81 618 LYS B C 1
ATOM 13457 O O . LYS B 1 618 ? -8.703 3.582 -20.312 1 93.81 618 LYS B O 1
ATOM 13462 N N . LYS B 1 619 ? -9.828 4.77 -21.875 1 93.62 619 LYS B N 1
ATOM 13463 C CA . LYS B 1 619 ? -9.852 3.637 -22.797 1 93.62 619 LYS B CA 1
ATOM 13464 C C . LYS B 1 619 ? -8.445 3.213 -23.188 1 93.62 619 LYS B C 1
ATOM 13466 O O . LYS B 1 619 ? -7.59 4.059 -23.469 1 93.62 619 LYS B O 1
ATOM 13471 N N . ASN B 1 620 ? -8.109 1.98 -23.031 1 90.38 620 ASN B N 1
ATOM 13472 C CA . ASN B 1 620 ? -6.867 1.339 -23.453 1 90.38 620 ASN B CA 1
ATOM 13473 C C . ASN B 1 620 ? -5.742 1.583 -22.453 1 90.38 620 ASN B C 1
ATOM 13475 O O . ASN B 1 620 ? -4.582 1.27 -22.719 1 90.38 620 ASN B O 1
ATOM 13479 N N . ASP B 1 621 ? -6.078 2.174 -21.359 1 92.44 621 ASP B N 1
ATOM 13480 C CA . ASP B 1 621 ? -5.059 2.422 -20.344 1 92.44 621 ASP B CA 1
ATOM 13481 C C . ASP B 1 621 ? -4.879 1.21 -19.422 1 92.44 621 ASP B C 1
ATOM 13483 O O . ASP B 1 621 ? -5.07 1.307 -18.219 1 92.44 621 ASP B O 1
ATOM 13487 N N . ILE B 1 622 ? -4.668 0.082 -19.984 1 95.19 622 ILE B N 1
ATOM 13488 C CA . ILE B 1 622 ? -4.324 -1.154 -19.297 1 95.19 622 ILE B CA 1
ATOM 13489 C C . ILE B 1 622 ? -2.998 -1.692 -19.828 1 95.19 622 ILE B C 1
ATOM 13491 O O . ILE B 1 622 ? -2.881 -2 -21.016 1 95.19 622 ILE B O 1
ATOM 13495 N N . TYR B 1 623 ? -2.029 -1.814 -18.969 1 95.5 623 TYR B N 1
ATOM 13496 C CA . TYR B 1 623 ? -0.701 -2.238 -19.406 1 95.5 623 TYR B CA 1
ATOM 13497 C C . TYR B 1 623 ? -0.227 -3.445 -18.594 1 95.5 623 TYR B C 1
ATOM 13499 O O . TYR B 1 623 ? -0.161 -3.393 -17.375 1 95.5 623 TYR B O 1
ATOM 13507 N N . ILE B 1 624 ? 0.053 -4.512 -19.281 1 94.88 624 ILE B N 1
ATOM 13508 C CA . ILE B 1 624 ? 0.604 -5.727 -18.703 1 94.88 624 ILE B CA 1
ATOM 13509 C C . ILE B 1 624 ? 1.991 -6 -19.281 1 94.88 624 ILE B C 1
ATOM 13511 O O . ILE B 1 624 ? 2.123 -6.648 -20.312 1 94.88 624 ILE B O 1
ATOM 13515 N N . GLU B 1 625 ? 2.986 -5.586 -18.453 1 93.62 625 GLU B N 1
ATOM 13516 C CA . GLU B 1 625 ? 4.316 -5.578 -19.047 1 93.62 625 GLU B CA 1
ATOM 13517 C C . GLU B 1 625 ? 5.344 -6.211 -18.125 1 93.62 625 GLU B C 1
ATOM 13519 O O . GLU B 1 625 ? 6.535 -6.266 -18.438 1 93.62 625 GLU B O 1
ATOM 13524 N N . ARG B 1 626 ? 4.887 -6.703 -16.969 1 91.69 626 ARG B N 1
ATOM 13525 C CA . ARG B 1 626 ? 5.836 -7.281 -16.031 1 91.69 626 ARG B CA 1
ATOM 13526 C C . ARG B 1 626 ? 5.207 -8.43 -15.25 1 91.69 626 ARG B C 1
ATOM 13528 O O . ARG B 1 626 ? 4.008 -8.406 -14.953 1 91.69 626 ARG B O 1
ATOM 13535 N N . ILE B 1 627 ? 6.004 -9.414 -14.938 1 90.88 627 ILE B N 1
ATOM 13536 C CA . ILE B 1 627 ? 5.598 -10.555 -14.117 1 90.88 627 ILE B CA 1
ATOM 13537 C C . ILE B 1 627 ? 6.68 -10.859 -13.086 1 90.88 627 ILE B C 1
ATOM 13539 O O . ILE B 1 627 ? 7.82 -10.414 -13.219 1 90.88 627 ILE B O 1
ATOM 13543 N N . LYS B 1 628 ? 6.32 -11.43 -12.039 1 88.06 628 LYS B N 1
ATOM 13544 C CA . LYS B 1 628 ? 7.238 -11.945 -11.031 1 88.06 628 LYS B CA 1
ATOM 13545 C C . LYS B 1 628 ? 6.988 -13.43 -10.766 1 88.06 628 LYS B C 1
ATOM 13547 O O . LYS B 1 628 ? 5.844 -13.859 -10.625 1 88.06 628 LYS B O 1
ATOM 13552 N N . ASP B 1 629 ? 8.047 -14.141 -10.859 1 79.38 629 ASP B N 1
ATOM 13553 C CA . ASP B 1 629 ? 7.98 -15.562 -10.555 1 79.38 629 ASP B CA 1
ATOM 13554 C C . ASP B 1 629 ? 8.602 -15.867 -9.188 1 79.38 629 ASP B C 1
ATOM 13556 O O . ASP B 1 629 ? 9.625 -15.281 -8.828 1 79.38 629 ASP B O 1
ATOM 13560 N N . LYS B 1 630 ? 8.031 -16.609 -8.43 1 69.06 630 LYS B N 1
ATOM 13561 C CA . LYS B 1 630 ? 8.539 -16.969 -7.113 1 69.06 630 LYS B CA 1
ATOM 13562 C C . LYS B 1 630 ? 9.93 -17.594 -7.203 1 69.06 630 LYS B C 1
ATOM 13564 O O . LYS B 1 630 ? 10.727 -17.484 -6.277 1 69.06 630 LYS B O 1
ATOM 13569 N N . THR B 1 631 ? 10.219 -18.234 -8.305 1 60.44 631 THR B N 1
ATOM 13570 C CA . THR B 1 631 ? 11.492 -18.938 -8.453 1 60.44 631 THR B CA 1
ATOM 13571 C C . THR B 1 631 ? 12.625 -17.938 -8.68 1 60.44 631 THR B C 1
ATOM 13573 O O . THR B 1 631 ? 13.75 -18.172 -8.227 1 60.44 631 THR B O 1
ATOM 13576 N N . ASN B 1 632 ? 12.414 -17 -9.586 1 56.97 632 ASN B N 1
ATOM 13577 C CA . ASN B 1 632 ? 13.484 -16.094 -10.008 1 56.97 632 ASN B CA 1
ATOM 13578 C C . ASN B 1 632 ? 13.695 -14.961 -9.008 1 56.97 632 ASN B C 1
ATOM 13580 O O . ASN B 1 632 ? 14.414 -14 -9.297 1 56.97 632 ASN B O 1
ATOM 13584 N N . GLY B 1 633 ? 13.219 -15.227 -7.816 1 58.03 633 GLY B N 1
ATOM 13585 C CA . GLY B 1 633 ? 13.562 -14.211 -6.828 1 58.03 633 GLY B CA 1
ATOM 13586 C C . GLY B 1 633 ? 12.672 -12.992 -6.891 1 58.03 633 GLY B C 1
ATOM 13587 O O . GLY B 1 633 ? 11.5 -13.094 -7.254 1 58.03 633 GLY B O 1
ATOM 13588 N N . SER B 1 634 ? 13.203 -11.75 -6.488 1 63.84 634 SER B N 1
ATOM 13589 C CA . SER B 1 634 ? 12.492 -10.5 -6.211 1 63.84 634 SER B CA 1
ATOM 13590 C C . SER B 1 634 ? 12.484 -9.586 -7.43 1 63.84 634 SER B C 1
ATOM 13592 O O . SER B 1 634 ? 11.852 -8.531 -7.418 1 63.84 634 SER B O 1
ATOM 13594 N N . ASP B 1 635 ? 12.938 -10.094 -8.68 1 74.56 635 ASP B N 1
ATOM 13595 C CA . ASP B 1 635 ? 13.023 -9.125 -9.773 1 74.56 635 ASP B CA 1
ATOM 13596 C C . ASP B 1 635 ? 11.891 -9.328 -10.773 1 74.56 635 ASP B C 1
ATOM 13598 O O . ASP B 1 635 ? 11.414 -10.445 -10.961 1 74.56 635 ASP B O 1
ATOM 13602 N N . PHE B 1 636 ? 11.508 -8.266 -11.422 1 86.62 636 PHE B N 1
ATOM 13603 C CA . PHE B 1 636 ? 10.477 -8.273 -12.453 1 86.62 636 PHE B CA 1
ATOM 13604 C C . PHE B 1 636 ? 11.047 -8.766 -13.773 1 86.62 636 PHE B C 1
ATOM 13606 O O . PHE B 1 636 ? 12.18 -8.445 -14.125 1 86.62 636 PHE B O 1
ATOM 13613 N N . THR B 1 637 ? 10.312 -9.523 -14.477 1 85 637 THR B N 1
ATOM 13614 C CA . THR B 1 637 ? 10.602 -9.914 -15.852 1 85 637 THR B CA 1
ATOM 13615 C C . THR B 1 637 ? 9.664 -9.211 -16.828 1 85 637 THR B C 1
ATOM 13617 O O . THR B 1 637 ? 8.438 -9.305 -16.688 1 85 637 THR B O 1
ATOM 13620 N N . PRO B 1 638 ? 10.258 -8.539 -17.719 1 88.25 638 PRO B N 1
ATOM 13621 C CA . PRO B 1 638 ? 9.406 -7.867 -18.703 1 88.25 638 PRO B CA 1
ATOM 13622 C C . PRO B 1 638 ? 8.734 -8.844 -19.672 1 88.25 638 PRO B C 1
ATOM 13624 O O . PRO B 1 638 ? 9.336 -9.836 -20.062 1 88.25 638 PRO B O 1
ATOM 13627 N N . ILE B 1 639 ? 7.496 -8.461 -20 1 87.75 639 ILE B N 1
ATOM 13628 C CA . ILE B 1 639 ? 6.773 -9.281 -20.953 1 87.75 639 ILE B CA 1
ATOM 13629 C C . ILE B 1 639 ? 6.09 -8.383 -21.984 1 87.75 639 ILE B C 1
ATOM 13631 O O . ILE B 1 639 ? 5.887 -7.188 -21.75 1 87.75 639 ILE B O 1
ATOM 13635 N N . ASN B 1 640 ? 5.809 -9.117 -23.031 1 85.31 640 ASN B N 1
ATOM 13636 C CA . ASN B 1 640 ? 4.98 -8.477 -24.047 1 85.31 640 ASN B CA 1
ATOM 13637 C C . ASN B 1 640 ? 3.6 -9.117 -24.141 1 85.31 640 ASN B C 1
ATOM 13639 O O . ASN B 1 640 ? 3.051 -9.555 -23.125 1 85.31 640 ASN B O 1
ATOM 13643 N N . ASP B 1 641 ? 3.047 -9.266 -25.156 1 87.81 641 ASP B N 1
ATOM 13644 C CA . ASP B 1 641 ? 1.686 -9.773 -25.312 1 87.81 641 ASP B CA 1
ATOM 13645 C C . ASP B 1 641 ? 1.646 -11.297 -25.172 1 87.81 641 ASP B C 1
ATOM 13647 O O . ASP B 1 641 ? 0.568 -11.891 -25.094 1 87.81 641 ASP B O 1
ATOM 13651 N N . THR B 1 642 ? 2.812 -11.867 -25.094 1 91.44 642 THR B N 1
ATOM 13652 C CA . THR B 1 642 ? 2.867 -13.312 -24.938 1 91.44 642 THR B CA 1
ATOM 13653 C C . THR B 1 642 ? 3.779 -13.703 -23.766 1 91.44 642 THR B C 1
ATOM 13655 O O . THR B 1 642 ? 4.918 -13.234 -23.688 1 91.44 642 THR B O 1
ATOM 13658 N N . LEU B 1 643 ? 3.236 -14.516 -23 1 90 643 LEU B N 1
ATOM 13659 C CA . LEU B 1 643 ? 3.979 -15.023 -21.859 1 90 643 LEU B CA 1
ATOM 13660 C C . LEU B 1 643 ? 4.344 -16.484 -22.047 1 90 643 LEU B C 1
ATOM 13662 O O . LEU B 1 643 ? 3.465 -17.344 -22.219 1 90 643 LEU B O 1
ATOM 13666 N N . HIS B 1 644 ? 5.621 -16.781 -22.016 1 88.88 644 HIS B N 1
ATOM 13667 C CA . HIS B 1 644 ? 6.121 -18.141 -22.078 1 88.88 644 HIS B CA 1
ATOM 13668 C C . HIS B 1 644 ? 6.527 -18.625 -20.688 1 88.88 644 HIS B C 1
ATOM 13670 O O . HIS B 1 644 ? 7.484 -18.125 -20.094 1 88.88 644 HIS B O 1
ATOM 13676 N N . LEU B 1 645 ? 5.73 -19.516 -20.25 1 87.88 645 LEU B N 1
ATOM 13677 C CA . LEU B 1 645 ? 6.012 -20.031 -18.906 1 87.88 645 LEU B CA 1
ATOM 13678 C C . LEU B 1 645 ? 6.703 -21.391 -18.984 1 87.88 645 LEU B C 1
ATOM 13680 O O . LEU B 1 645 ? 6.406 -22.188 -19.875 1 87.88 645 LEU B O 1
ATOM 13684 N N . LYS B 1 646 ? 7.586 -21.609 -18.047 1 85.44 646 LYS B N 1
ATOM 13685 C CA . LYS B 1 646 ? 8.188 -22.922 -17.906 1 85.44 646 LYS B CA 1
ATOM 13686 C C . LYS B 1 646 ? 7.215 -23.922 -17.281 1 85.44 646 LYS B C 1
ATOM 13688 O O . LYS B 1 646 ? 6.336 -23.531 -16.516 1 85.44 646 LYS B O 1
ATOM 13693 N N . ASN B 1 647 ? 7.277 -25.078 -17.609 1 80.69 647 ASN B N 1
ATOM 13694 C CA . ASN B 1 647 ? 6.375 -26.125 -17.125 1 80.69 647 ASN B CA 1
ATOM 13695 C C . ASN B 1 647 ? 6.496 -26.328 -15.625 1 80.69 647 ASN B C 1
ATOM 13697 O O . ASN B 1 647 ? 5.535 -26.734 -14.969 1 80.69 647 ASN B O 1
ATOM 13701 N N . ASP B 1 648 ? 7.676 -26.141 -15.023 1 70 648 ASP B N 1
ATOM 13702 C CA . ASP B 1 648 ? 7.891 -26.406 -13.609 1 70 648 ASP B CA 1
ATOM 13703 C C . ASP B 1 648 ? 7.762 -25.125 -12.789 1 70 648 ASP B C 1
ATOM 13705 O O . ASP B 1 648 ? 8.227 -25.062 -11.648 1 70 648 ASP B O 1
ATOM 13709 N N . LEU B 1 649 ? 7.086 -24.297 -13.414 1 66.94 649 LEU B N 1
ATOM 13710 C CA . LEU B 1 649 ? 7.035 -23.016 -12.711 1 66.94 649 LEU B CA 1
ATOM 13711 C C . LEU B 1 649 ? 5.973 -23.031 -11.625 1 66.94 649 LEU B C 1
ATOM 13713 O O . LEU B 1 649 ? 4.879 -23.562 -11.82 1 66.94 649 LEU B O 1
ATOM 13717 N N . GLU B 1 650 ? 6.488 -22.5 -10.516 1 72.38 650 GLU B N 1
ATOM 13718 C CA . GLU B 1 650 ? 5.566 -22.328 -9.398 1 72.38 650 GLU B CA 1
ATOM 13719 C C . GLU B 1 650 ? 4.586 -21.188 -9.656 1 72.38 650 GLU B C 1
ATOM 13721 O O . GLU B 1 650 ? 4.312 -20.859 -10.812 1 72.38 650 GLU B O 1
ATOM 13726 N N . GLU B 1 651 ? 4.168 -20.422 -8.664 1 79.62 651 GLU B N 1
ATOM 13727 C CA . GLU B 1 651 ? 3.201 -19.328 -8.75 1 79.62 651 GLU B CA 1
ATOM 13728 C C . GLU B 1 651 ? 3.801 -18.109 -9.445 1 79.62 651 GLU B C 1
ATOM 13730 O O . GLU B 1 651 ? 4.969 -17.781 -9.234 1 79.62 651 GLU B O 1
ATOM 13735 N N . THR B 1 652 ? 3.021 -17.641 -10.57 1 86.75 652 THR B N 1
ATOM 13736 C CA . THR B 1 652 ? 3.432 -16.438 -11.297 1 86.75 652 THR B CA 1
ATOM 13737 C C . THR B 1 652 ? 2.494 -15.273 -10.992 1 86.75 652 THR B C 1
ATOM 13739 O O . THR B 1 652 ? 1.271 -15.43 -11.008 1 86.75 652 THR B O 1
ATOM 13742 N N . PHE B 1 653 ? 3.068 -14.164 -10.734 1 91.19 653 PHE B N 1
ATOM 13743 C CA . PHE B 1 653 ? 2.293 -12.953 -10.484 1 91.19 653 PHE B CA 1
ATOM 13744 C C . PHE B 1 653 ? 2.324 -12.039 -11.703 1 91.19 653 PHE B C 1
ATOM 13746 O O . PHE B 1 653 ? 3.393 -11.594 -12.125 1 91.19 653 PHE B O 1
ATOM 13753 N N . ILE B 1 654 ? 1.178 -11.781 -12.273 1 93.38 654 ILE B N 1
ATOM 13754 C CA . ILE B 1 654 ? 1.052 -10.875 -13.406 1 93.38 654 ILE B CA 1
ATOM 13755 C C . ILE B 1 654 ? 0.6 -9.5 -12.93 1 93.38 654 ILE B C 1
ATOM 13757 O O . ILE B 1 654 ? -0.486 -9.359 -12.359 1 93.38 654 ILE B O 1
ATOM 13761 N N . TYR B 1 655 ? 1.373 -8.516 -13.156 1 94.88 655 TYR B N 1
ATOM 13762 C CA . TYR B 1 655 ? 1.073 -7.168 -12.695 1 94.88 655 TYR B CA 1
ATOM 13763 C C . TYR B 1 655 ? 0.303 -6.387 -13.75 1 94.88 655 TYR B C 1
ATOM 13765 O O . TYR B 1 655 ? 0.673 -6.387 -14.93 1 94.88 655 TYR B O 1
ATOM 13773 N N . ILE B 1 656 ? -0.772 -5.738 -13.367 1 95.94 656 ILE B N 1
ATOM 13774 C CA . ILE B 1 656 ? -1.632 -4.926 -14.219 1 95.94 656 ILE B CA 1
ATOM 13775 C C . ILE B 1 656 ? -1.463 -3.449 -13.875 1 95.94 656 ILE B C 1
ATOM 13777 O O . ILE B 1 656 ? -1.937 -2.994 -12.828 1 95.94 656 ILE B O 1
ATOM 13781 N N . ASP B 1 657 ? -0.845 -2.709 -14.727 1 95.5 657 ASP B N 1
ATOM 13782 C CA . ASP B 1 657 ? -0.583 -1.295 -14.477 1 95.5 657 ASP B CA 1
ATOM 13783 C C . ASP B 1 657 ? -1.658 -0.416 -15.109 1 95.5 657 ASP B C 1
ATOM 13785 O O . ASP B 1 657 ? -1.848 -0.44 -16.328 1 95.5 657 ASP B O 1
ATOM 13789 N N . ILE B 1 658 ? -2.434 0.329 -14.328 1 96.75 658 ILE B N 1
ATOM 13790 C CA . ILE B 1 658 ? -3.453 1.282 -14.742 1 96.75 658 ILE B CA 1
ATOM 13791 C C . ILE B 1 658 ? -3.268 2.6 -14 1 96.75 658 ILE B C 1
ATOM 13793 O O . ILE B 1 658 ? -3.389 2.646 -12.773 1 96.75 658 ILE B O 1
ATOM 13797 N N . PRO B 1 659 ? -2.887 3.648 -14.695 1 96.5 659 PRO B N 1
ATOM 13798 C CA . PRO B 1 659 ? -2.85 4.934 -14 1 96.5 659 PRO B CA 1
ATOM 13799 C C . PRO B 1 659 ? -4.215 5.352 -13.461 1 96.5 659 PRO B C 1
ATOM 13801 O O . PRO B 1 659 ? -5.16 5.527 -14.234 1 96.5 659 PRO B O 1
ATOM 13804 N N . TYR B 1 660 ? -4.395 5.434 -12.242 1 96.62 660 TYR B N 1
ATOM 13805 C CA . TYR B 1 660 ? -5.633 5.797 -11.562 1 96.62 660 TYR B CA 1
ATOM 13806 C C . TYR B 1 660 ? -5.344 6.465 -10.219 1 96.62 660 TYR B C 1
ATOM 13808 O O . TYR B 1 660 ? -4.789 5.836 -9.312 1 96.62 660 TYR B O 1
ATOM 13816 N N . PHE B 1 661 ? -5.781 7.652 -10.016 1 95.06 661 PHE B N 1
ATOM 13817 C CA . PHE B 1 661 ? -5.27 8.461 -8.914 1 95.06 661 PHE B CA 1
ATOM 13818 C C . PHE B 1 661 ? -6.395 8.859 -7.969 1 95.06 661 PHE B C 1
ATOM 13820 O O . PHE B 1 661 ? -6.273 9.844 -7.234 1 95.06 661 PHE B O 1
ATOM 13827 N N . SER B 1 662 ? -7.488 8.219 -8.023 1 93 662 SER B N 1
ATOM 13828 C CA . SER B 1 662 ? -8.594 8.391 -7.086 1 93 662 SER B CA 1
ATOM 13829 C C . SER B 1 662 ? -8.734 7.18 -6.164 1 93 662 SER B C 1
ATOM 13831 O O . SER B 1 662 ? -7.836 6.336 -6.102 1 93 662 SER B O 1
ATOM 13833 N N . ASN B 1 663 ? -9.805 7.145 -5.402 1 91.44 663 ASN B N 1
ATOM 13834 C CA . ASN B 1 663 ? -10 6.02 -4.496 1 91.44 663 ASN B CA 1
ATOM 13835 C C . ASN B 1 663 ? -9.922 4.688 -5.234 1 91.44 663 ASN B C 1
ATOM 13837 O O . ASN B 1 663 ? -10.773 4.379 -6.07 1 91.44 663 ASN B O 1
ATOM 13841 N N . ASN B 1 664 ? -8.953 3.939 -4.852 1 92.5 664 ASN B N 1
ATOM 13842 C CA . ASN B 1 664 ? -8.656 2.713 -5.582 1 92.5 664 ASN B CA 1
ATOM 13843 C C . ASN B 1 664 ? -9.758 1.672 -5.402 1 92.5 664 ASN B C 1
ATOM 13845 O O . ASN B 1 664 ? -9.828 0.698 -6.152 1 92.5 664 ASN B O 1
ATOM 13849 N N . ASP B 1 665 ? -10.648 1.852 -4.488 1 90.69 665 ASP B N 1
ATOM 13850 C CA . ASP B 1 665 ? -11.797 0.965 -4.352 1 90.69 665 ASP B CA 1
ATOM 13851 C C . ASP B 1 665 ? -12.742 1.098 -5.547 1 90.69 665 ASP B C 1
ATOM 13853 O O . ASP B 1 665 ? -13.578 0.225 -5.781 1 90.69 665 ASP B O 1
ATOM 13857 N N . ASN B 1 666 ? -12.594 2.189 -6.25 1 95.81 666 ASN B N 1
ATOM 13858 C CA . ASN B 1 666 ? -13.469 2.43 -7.391 1 95.81 666 ASN B CA 1
ATOM 13859 C C . ASN B 1 666 ? -12.891 1.843 -8.672 1 95.81 666 ASN B C 1
ATOM 13861 O O . ASN B 1 666 ? -13.547 1.85 -9.719 1 95.81 666 ASN B O 1
ATOM 13865 N N . LEU B 1 667 ? -11.68 1.391 -8.609 1 96.12 667 LEU B N 1
ATOM 13866 C CA . LEU B 1 667 ? -11.07 0.735 -9.766 1 96.12 667 LEU B CA 1
ATOM 13867 C C . LEU B 1 667 ? -11.445 -0.741 -9.812 1 96.12 667 LEU B C 1
ATOM 13869 O O . LEU B 1 667 ? -10.883 -1.557 -9.078 1 96.12 667 LEU B O 1
ATOM 13873 N N . HIS B 1 668 ? -12.297 -1.083 -10.742 1 96.12 668 HIS B N 1
ATOM 13874 C CA . HIS B 1 668 ? -12.773 -2.457 -10.875 1 96.12 668 HIS B CA 1
ATOM 13875 C C . HIS B 1 668 ? -12.078 -3.17 -12.031 1 96.12 668 HIS B C 1
ATOM 13877 O O . HIS B 1 668 ? -12.242 -2.783 -13.188 1 96.12 668 HIS B O 1
ATOM 13883 N N . ILE B 1 669 ? -11.297 -4.203 -11.734 1 96.69 669 ILE B N 1
ATOM 13884 C CA . ILE B 1 669 ? -10.602 -5.02 -12.719 1 96.69 669 ILE B CA 1
ATOM 13885 C C . ILE B 1 669 ? -11.07 -6.469 -12.617 1 96.69 669 ILE B C 1
ATOM 13887 O O . ILE B 1 669 ? -11.164 -7.023 -11.516 1 96.69 669 ILE B O 1
ATOM 13891 N N . ASP B 1 670 ? -11.359 -7.062 -13.742 1 95.94 670 ASP B N 1
ATOM 13892 C CA . ASP B 1 670 ? -11.719 -8.477 -13.82 1 95.94 670 ASP B CA 1
ATOM 13893 C C . ASP B 1 670 ? -10.766 -9.234 -14.742 1 95.94 670 ASP B C 1
ATOM 13895 O O . ASP B 1 670 ? -10.203 -8.656 -15.672 1 95.94 670 ASP B O 1
ATOM 13899 N N . ALA B 1 671 ? -10.547 -10.461 -14.406 1 95 671 ALA B N 1
ATOM 13900 C CA . ALA B 1 671 ? -9.734 -11.328 -15.25 1 95 671 ALA B CA 1
ATOM 13901 C C . ALA B 1 671 ? -10.445 -12.648 -15.539 1 95 671 ALA B C 1
ATOM 13903 O O . ALA B 1 671 ? -11.258 -13.109 -14.734 1 95 671 ALA B O 1
ATOM 13904 N N . LYS B 1 672 ? -10.172 -13.18 -16.719 1 93.12 672 LYS B N 1
ATOM 13905 C CA . LYS B 1 672 ? -10.711 -14.461 -17.172 1 93.12 672 LYS B CA 1
ATOM 13906 C C . LYS B 1 672 ? -9.664 -15.266 -17.938 1 93.12 672 LYS B C 1
ATOM 13908 O O . LYS B 1 672 ? -9.094 -14.766 -18.906 1 93.12 672 LYS B O 1
ATOM 13913 N N . LEU B 1 673 ? -9.359 -16.438 -17.391 1 92.06 673 LEU B N 1
ATOM 13914 C CA . LEU B 1 673 ? -8.422 -17.328 -18.062 1 92.06 673 LEU B CA 1
ATOM 13915 C C . LEU B 1 673 ? -9.156 -18.328 -18.953 1 92.06 673 LEU B C 1
ATOM 13917 O O . LEU B 1 673 ? -10 -19.078 -18.469 1 92.06 673 LEU B O 1
ATOM 13921 N N . GLN B 1 674 ? -8.859 -18.359 -20.203 1 90.62 674 GLN B N 1
ATOM 13922 C CA . GLN B 1 674 ? -9.484 -19.25 -21.188 1 90.62 674 GLN B CA 1
ATOM 13923 C C . GLN B 1 674 ? -8.492 -20.297 -21.688 1 90.62 674 GLN B C 1
ATOM 13925 O O . GLN B 1 674 ? -7.348 -19.969 -22.016 1 90.62 674 GLN B O 1
ATOM 13930 N N . ASP B 1 675 ? -8.961 -21.531 -21.422 1 86.5 675 ASP B N 1
ATOM 13931 C CA . ASP B 1 675 ? -8.172 -22.641 -21.969 1 86.5 675 ASP B CA 1
ATOM 13932 C C . ASP B 1 675 ? -8.578 -22.938 -23.406 1 86.5 675 ASP B C 1
ATOM 13934 O O . ASP B 1 675 ? -9.586 -23.609 -23.641 1 86.5 675 ASP B O 1
ATOM 13938 N N . GLY B 1 676 ? -7.699 -22.672 -24.172 1 74.12 676 GLY B N 1
ATOM 13939 C CA . GLY B 1 676 ? -8.039 -22.891 -25.578 1 74.12 676 GLY B CA 1
ATOM 13940 C C . GLY B 1 676 ? -9.406 -22.344 -25.953 1 74.12 676 GLY B C 1
ATOM 13941 O O . GLY B 1 676 ? -9.695 -21.172 -25.703 1 74.12 676 GLY B O 1
ATOM 13942 N N . ASP B 1 677 ? -10.242 -23.141 -26.484 1 61.47 677 ASP B N 1
ATOM 13943 C CA . ASP B 1 677 ? -11.547 -22.719 -26.984 1 61.47 677 ASP B CA 1
ATOM 13944 C C . ASP B 1 677 ? -12.633 -22.922 -25.938 1 61.47 677 ASP B C 1
ATOM 13946 O O . ASP B 1 677 ? -13.812 -22.688 -26.203 1 61.47 677 ASP B O 1
ATOM 13950 N N . GLU B 1 678 ? -12.125 -23.281 -24.766 1 60.94 678 GLU B N 1
ATOM 13951 C CA . GLU B 1 678 ? -13.172 -23.531 -23.781 1 60.94 678 GLU B CA 1
ATOM 13952 C C . GLU B 1 678 ? -13.633 -22.234 -23.125 1 60.94 678 GLU B C 1
ATOM 13954 O O . GLU B 1 678 ? -12.805 -21.406 -22.719 1 60.94 678 GLU B O 1
ATOM 13959 N N . ILE B 1 679 ? -14.922 -21.766 -23.328 1 56.38 679 ILE B N 1
ATOM 13960 C CA . ILE B 1 679 ? -15.609 -20.531 -22.984 1 56.38 679 ILE B CA 1
ATOM 13961 C C . ILE B 1 679 ? -15.859 -20.484 -21.484 1 56.38 679 ILE B C 1
ATOM 13963 O O . ILE B 1 679 ? -16.297 -19.453 -20.953 1 56.38 679 ILE B O 1
ATOM 13967 N N . THR B 1 680 ? -15.664 -21.438 -20.609 1 55.81 680 THR B N 1
ATOM 13968 C CA . THR B 1 680 ? -16.516 -21.594 -19.438 1 55.81 680 THR B CA 1
ATOM 13969 C C . THR B 1 680 ? -15.953 -20.797 -18.266 1 55.81 680 THR B C 1
ATOM 13971 O O . THR B 1 680 ? -16.469 -20.859 -17.141 1 55.81 680 THR B O 1
ATOM 13974 N N . THR B 1 681 ? -15.016 -19.797 -18.531 1 68 681 THR B N 1
ATOM 13975 C CA . THR B 1 681 ? -14.617 -19.328 -17.203 1 68 681 THR B CA 1
ATOM 13976 C C . THR B 1 681 ? -15.234 -17.969 -16.891 1 68 681 THR B C 1
ATOM 13978 O O . THR B 1 681 ? -15.555 -17.203 -17.812 1 68 681 THR B O 1
ATOM 13981 N N . ASN B 1 682 ? -15.82 -17.844 -15.734 1 84.38 682 ASN B N 1
ATOM 13982 C CA . ASN B 1 682 ? -16.406 -16.609 -15.219 1 84.38 682 ASN B CA 1
ATOM 13983 C C . ASN B 1 682 ? -15.344 -15.57 -14.891 1 84.38 682 ASN B C 1
ATOM 13985 O O . ASN B 1 682 ? -14.18 -15.914 -14.664 1 84.38 682 ASN B O 1
ATOM 13989 N N . TRP B 1 683 ? -15.805 -14.266 -15.18 1 91.25 683 TRP B N 1
ATOM 13990 C CA . TRP B 1 683 ? -14.938 -13.156 -14.773 1 91.25 683 TRP B CA 1
ATOM 13991 C C . TRP B 1 683 ? -14.711 -13.172 -13.266 1 91.25 683 TRP B C 1
ATOM 13993 O O . TRP B 1 683 ? -15.648 -13.367 -12.492 1 91.25 683 TRP B O 1
ATOM 14003 N N . GLU B 1 684 ? -13.492 -13.07 -12.914 1 89.12 684 GLU B N 1
ATOM 14004 C CA . GLU B 1 684 ? -13.125 -12.984 -11.5 1 89.12 684 GLU B CA 1
ATOM 14005 C C . GLU B 1 684 ? -12.492 -11.633 -11.188 1 89.12 684 GLU B C 1
ATOM 14007 O O . GLU B 1 684 ? -11.688 -11.117 -11.961 1 89.12 684 GLU B O 1
ATOM 14012 N N . PRO B 1 685 ? -12.93 -11.047 -10.047 1 91.5 685 PRO B N 1
ATOM 14013 C CA . PRO B 1 685 ? -12.336 -9.758 -9.68 1 91.5 685 PRO B CA 1
ATOM 14014 C C . PRO B 1 685 ? -10.852 -9.883 -9.328 1 91.5 685 PRO B C 1
ATOM 14016 O O . PRO B 1 685 ? -10.438 -10.859 -8.711 1 91.5 685 PRO B O 1
ATOM 14019 N N . VAL B 1 686 ? -10.086 -8.875 -9.789 1 93.12 686 VAL B N 1
ATOM 14020 C CA . VAL B 1 686 ? -8.656 -8.789 -9.5 1 93.12 686 VAL B CA 1
ATOM 14021 C C . VAL B 1 686 ? -8.422 -7.805 -8.359 1 93.12 686 VAL B C 1
ATOM 14023 O O . VAL B 1 686 ? -8.883 -6.664 -8.406 1 93.12 686 VAL B O 1
ATOM 14026 N N . LYS B 1 687 ? -7.645 -8.312 -7.32 1 86.38 687 LYS B N 1
ATOM 14027 C CA . LYS B 1 687 ? -7.332 -7.445 -6.188 1 86.38 687 LYS B CA 1
ATOM 14028 C C . LYS B 1 687 ? -5.906 -6.906 -6.281 1 86.38 687 LYS B C 1
ATOM 14030 O O . LYS B 1 687 ? -4.992 -7.625 -6.695 1 86.38 687 LYS B O 1
ATOM 14035 N N . ASP B 1 688 ? -5.668 -5.68 -5.938 1 88.19 688 ASP B N 1
ATOM 14036 C CA . ASP B 1 688 ? -4.367 -5.027 -5.809 1 88.19 688 ASP B CA 1
ATOM 14037 C C . ASP B 1 688 ? -3.648 -4.973 -7.156 1 88.19 688 ASP B C 1
ATOM 14039 O O . ASP B 1 688 ? -2.418 -4.895 -7.207 1 88.19 688 ASP B O 1
ATOM 14043 N N . ARG B 1 689 ? -4.383 -5.195 -8.273 1 94.75 689 ARG B N 1
ATOM 14044 C CA . ARG B 1 689 ? -3.863 -5.082 -9.633 1 94.75 689 ARG B CA 1
ATOM 14045 C C . ARG B 1 689 ? -2.859 -6.191 -9.93 1 94.75 689 ARG B C 1
ATOM 14047 O O . ARG B 1 689 ? -1.898 -5.98 -10.672 1 94.75 689 ARG B O 1
ATOM 14054 N N . ILE B 1 690 ? -2.977 -7.281 -9.273 1 93.88 690 ILE B N 1
ATOM 14055 C CA . ILE B 1 690 ? -2.113 -8.438 -9.477 1 93.88 690 ILE B CA 1
ATOM 14056 C C . ILE B 1 690 ? -2.967 -9.68 -9.734 1 93.88 690 ILE B C 1
ATOM 14058 O O . ILE B 1 690 ? -3.852 -10.008 -8.945 1 93.88 690 ILE B O 1
ATOM 14062 N N . TYR B 1 691 ? -2.75 -10.258 -10.844 1 93.5 691 TYR B N 1
ATOM 14063 C CA . TYR B 1 691 ? -3.391 -11.539 -11.117 1 93.5 691 TYR B CA 1
ATOM 14064 C C . TYR B 1 691 ? -2.451 -12.695 -10.805 1 93.5 691 TYR B C 1
ATOM 14066 O O . TYR B 1 691 ? -1.384 -12.82 -11.414 1 93.5 691 TYR B O 1
ATOM 14074 N N . ASN B 1 692 ? -2.818 -13.5 -9.875 1 88.12 692 ASN B N 1
ATOM 14075 C CA . ASN B 1 692 ? -2.035 -14.672 -9.484 1 88.12 692 ASN B CA 1
ATOM 14076 C C . ASN B 1 692 ? -2.348 -15.875 -10.375 1 88.12 692 ASN B C 1
ATOM 14078 O O . ASN B 1 692 ? -3.451 -16.422 -10.32 1 88.12 692 ASN B O 1
ATOM 14082 N N . LEU B 1 693 ? -1.379 -16.312 -11.07 1 87.5 693 LEU B N 1
ATOM 14083 C CA . LEU B 1 693 ? -1.517 -17.453 -11.977 1 87.5 693 LEU B CA 1
ATOM 14084 C C . LEU B 1 693 ? -0.952 -18.719 -11.344 1 87.5 693 LEU B C 1
ATOM 14086 O O . LEU B 1 693 ? 0.257 -18.828 -11.125 1 87.5 693 LEU B O 1
ATOM 14090 N N . ASN B 1 694 ? -1.777 -19.625 -11.086 1 81.69 694 ASN B N 1
ATOM 14091 C CA . ASN B 1 694 ? -1.355 -20.938 -10.594 1 81.69 694 ASN B CA 1
ATOM 14092 C C . ASN B 1 694 ? -0.724 -21.781 -11.695 1 81.69 694 ASN B C 1
ATOM 14094 O O . ASN B 1 694 ? -0.925 -21.5 -12.883 1 81.69 694 ASN B O 1
ATOM 14098 N N . PRO B 1 695 ? 0.049 -22.781 -11.328 1 81 695 PRO B N 1
ATOM 14099 C CA . PRO B 1 695 ? 0.645 -23.641 -12.352 1 81 695 PRO B CA 1
ATOM 14100 C C . PRO B 1 695 ? -0.394 -24.234 -13.305 1 81 695 PRO B C 1
ATOM 14102 O O . PRO B 1 695 ? -1.444 -24.703 -12.859 1 81 695 PRO B O 1
ATOM 14105 N N . LEU B 1 696 ? -0.075 -24.188 -14.531 1 84.44 696 LEU B N 1
ATOM 14106 C CA . LEU B 1 696 ? -0.977 -24.641 -15.578 1 84.44 696 LEU B CA 1
ATOM 14107 C C . LEU B 1 696 ? -0.427 -25.891 -16.266 1 84.44 696 LEU B C 1
ATOM 14109 O O . LEU B 1 696 ? 0.786 -26.016 -16.438 1 84.44 696 LEU B O 1
ATOM 14113 N N . PRO B 1 697 ? -1.332 -26.766 -16.594 1 84.5 697 PRO B N 1
ATOM 14114 C CA . PRO B 1 697 ? -0.902 -27.844 -17.484 1 84.5 697 PRO B CA 1
ATOM 14115 C C . PRO B 1 697 ? -0.403 -27.344 -18.828 1 84.5 697 PRO B C 1
ATOM 14117 O O . PRO B 1 697 ? -0.727 -26.219 -19.234 1 84.5 697 PRO B O 1
ATOM 14120 N N . PRO B 1 698 ? 0.388 -28.172 -19.438 1 88.62 698 PRO B N 1
ATOM 14121 C CA . PRO B 1 698 ? 0.888 -27.734 -20.75 1 88.62 698 PRO B CA 1
ATOM 14122 C C . PRO B 1 698 ? -0.235 -27.422 -21.719 1 88.62 698 PRO B C 1
ATOM 14124 O O . PRO B 1 698 ? -1.258 -28.109 -21.75 1 88.62 698 PRO B O 1
ATOM 14127 N N . GLY B 1 699 ? -0.052 -26.281 -22.531 1 89.25 699 GLY B N 1
ATOM 14128 C CA . GLY B 1 699 ? -1.053 -25.844 -23.484 1 89.25 699 GLY B CA 1
ATOM 14129 C C . GLY B 1 699 ? -0.999 -24.359 -23.766 1 89.25 699 GLY B C 1
ATOM 14130 O O . GLY B 1 699 ? -0.017 -23.688 -23.438 1 89.25 699 GLY B O 1
ATOM 14131 N N . ASP B 1 700 ? -2.055 -23.938 -24.609 1 91.69 700 ASP B N 1
ATOM 14132 C CA . ASP B 1 700 ? -2.197 -22.531 -24.938 1 91.69 700 ASP B CA 1
ATOM 14133 C C . ASP B 1 700 ? -3.393 -21.922 -24.203 1 91.69 700 ASP B C 1
ATOM 14135 O O . ASP B 1 700 ? -4.496 -22.469 -24.234 1 91.69 700 ASP B O 1
ATOM 14139 N N . TYR B 1 701 ? -3.08 -20.812 -23.531 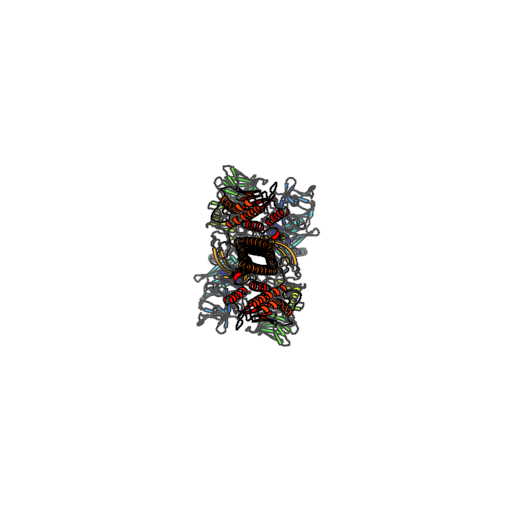1 92.44 701 TYR B N 1
ATOM 14140 C CA . TYR B 1 701 ? -4.113 -20.125 -22.766 1 92.44 701 TYR B CA 1
ATOM 14141 C C . TYR B 1 701 ? -4.203 -18.656 -23.141 1 92.44 701 TYR B C 1
ATOM 14143 O O . TYR B 1 701 ? -3.271 -18.109 -23.734 1 92.44 701 TYR B O 1
ATOM 14151 N N . THR B 1 702 ? -5.367 -18.109 -22.969 1 94.25 702 THR B N 1
ATOM 14152 C CA . THR B 1 702 ? -5.562 -16.672 -23.141 1 94.25 702 THR B CA 1
ATOM 14153 C C . THR B 1 702 ? -6.102 -16.047 -21.859 1 94.25 702 THR B C 1
ATOM 14155 O O . THR B 1 702 ? -7.156 -16.453 -21.359 1 94.25 702 THR B O 1
ATOM 14158 N N . LEU B 1 703 ? -5.367 -15.086 -21.328 1 93.94 703 LEU B N 1
ATOM 14159 C CA . LEU B 1 703 ? -5.824 -14.32 -20.172 1 93.94 703 LEU B CA 1
ATOM 14160 C C . LEU B 1 703 ? -6.473 -13.008 -20.609 1 93.94 703 LEU B C 1
ATOM 14162 O O . LEU B 1 703 ? -5.816 -12.164 -21.219 1 93.94 703 LEU B O 1
ATOM 14166 N N . ASN B 1 704 ? -7.766 -12.883 -20.391 1 95.06 704 ASN B N 1
ATOM 14167 C CA . ASN B 1 704 ? -8.5 -11.656 -20.672 1 95.06 704 ASN B CA 1
ATOM 14168 C C . ASN B 1 704 ? -8.648 -10.789 -19.438 1 95.06 704 ASN B C 1
ATOM 14170 O O . ASN B 1 704 ? -9.055 -11.273 -18.375 1 95.06 704 ASN B O 1
ATOM 14174 N N . ILE B 1 705 ? -8.297 -9.516 -19.578 1 95.88 705 ILE B N 1
ATOM 14175 C CA . ILE B 1 705 ? -8.43 -8.562 -18.484 1 95.88 705 ILE B CA 1
ATOM 14176 C C . ILE B 1 705 ? -9.312 -7.398 -18.922 1 95.88 705 ILE B C 1
ATOM 14178 O O . ILE B 1 705 ? -9.219 -6.93 -20.047 1 95.88 705 ILE B O 1
ATOM 14182 N N . ARG B 1 706 ? -10.25 -6.961 -18.109 1 96.38 706 ARG B N 1
ATOM 14183 C CA . ARG B 1 706 ? -11.055 -5.781 -18.406 1 96.38 706 ARG B CA 1
ATOM 14184 C C . ARG B 1 706 ? -11.117 -4.848 -17.203 1 96.38 706 ARG B C 1
ATOM 14186 O O . ARG B 1 706 ? -11 -5.289 -16.062 1 96.38 706 ARG B O 1
ATOM 14193 N N . ALA B 1 707 ? -11.242 -3.547 -17.375 1 97.25 707 ALA B N 1
ATOM 14194 C CA . ALA B 1 707 ? -11.375 -2.512 -16.344 1 97.25 707 ALA B CA 1
ATOM 14195 C C . ALA B 1 707 ? -12.562 -1.604 -16.641 1 97.25 707 ALA B C 1
ATOM 14197 O O . ALA B 1 707 ? -12.82 -1.251 -17.797 1 97.25 707 ALA B O 1
ATOM 14198 N N . LEU B 1 708 ? -13.344 -1.29 -15.57 1 97.06 708 LEU B N 1
ATOM 14199 C CA . LEU B 1 708 ? -14.508 -0.418 -15.703 1 97.06 708 LEU B CA 1
ATOM 14200 C C . LEU B 1 708 ? -14.086 0.998 -16.078 1 97.06 708 LEU B C 1
ATOM 14202 O O . LEU B 1 708 ? -13.203 1.578 -15.438 1 97.06 708 LEU B O 1
ATOM 14206 N N . ILE B 1 709 ? -14.727 1.633 -17.172 1 96.38 709 ILE B N 1
ATOM 14207 C CA . ILE B 1 709 ? -14.281 2.947 -17.609 1 96.38 709 ILE B CA 1
ATOM 14208 C C . ILE B 1 709 ? -15.43 3.943 -17.516 1 96.38 709 ILE B C 1
ATOM 14210 O O . ILE B 1 709 ? -15.305 5.094 -17.953 1 96.38 709 ILE B O 1
ATOM 14214 N N . SER B 1 710 ? -16.609 3.441 -17.031 1 95.06 710 SER B N 1
ATOM 14215 C CA . SER B 1 710 ? -17.766 4.316 -16.875 1 95.06 710 SER B CA 1
ATOM 14216 C C . SER B 1 710 ? -18.766 3.738 -15.867 1 95.06 710 SER B C 1
ATOM 14218 O O . SER B 1 710 ? -18.734 2.539 -15.594 1 95.06 710 SER B O 1
ATOM 14220 N N . PRO B 1 711 ? -19.641 4.613 -15.32 1 93.5 711 PRO B N 1
ATOM 14221 C CA . PRO B 1 711 ? -20.656 4.102 -14.383 1 93.5 711 PRO B CA 1
ATOM 14222 C C . PRO B 1 711 ? -21.703 3.236 -15.062 1 93.5 711 PRO B C 1
ATOM 14224 O O . PRO B 1 711 ? -22.438 2.506 -14.391 1 93.5 711 PRO B O 1
ATOM 14227 N N . ASP B 1 712 ? -21.781 3.188 -16.422 1 92.81 712 ASP B N 1
ATOM 14228 C CA . ASP B 1 712 ? -22.797 2.467 -17.188 1 92.81 712 ASP B CA 1
ATOM 14229 C C . ASP B 1 712 ? -22.312 1.071 -17.562 1 92.81 712 ASP B C 1
ATOM 14231 O O . ASP B 1 712 ? -22.797 0.488 -18.547 1 92.81 712 ASP B O 1
ATOM 14235 N N . ASN B 1 713 ? -21.312 0.581 -16.984 1 94.06 713 ASN B N 1
ATOM 14236 C CA . ASN B 1 713 ? -20.812 -0.779 -17.156 1 94.06 713 ASN B CA 1
ATOM 14237 C C . ASN B 1 713 ? -20.078 -0.936 -18.484 1 94.06 713 ASN B C 1
ATOM 14239 O O . ASN B 1 713 ? -20.203 -1.961 -19.156 1 94.06 713 ASN B O 1
ATOM 14243 N N . HIS B 1 714 ? -19.406 0.119 -18.906 1 95.62 714 HIS B N 1
ATOM 14244 C CA . HIS B 1 714 ? -18.469 -0.008 -20.016 1 95.62 714 HIS B CA 1
ATOM 14245 C C . HIS B 1 714 ? -17.078 -0.386 -19.531 1 95.62 714 HIS B C 1
ATOM 14247 O O . HIS B 1 714 ? -16.625 0.108 -18.5 1 95.62 714 HIS B O 1
ATOM 14253 N N . PHE B 1 715 ? -16.422 -1.257 -20.359 1 96.25 715 PHE B N 1
ATOM 14254 C CA . PHE B 1 715 ? -15.117 -1.77 -19.953 1 96.25 715 PHE B CA 1
ATOM 14255 C C . PHE B 1 715 ? -14.094 -1.573 -21.078 1 96.25 715 PHE B C 1
ATOM 14257 O O . PHE B 1 715 ? -14.461 -1.44 -22.25 1 96.25 715 PHE B O 1
ATOM 14264 N N . THR B 1 716 ? -12.875 -1.422 -20.719 1 96.56 716 THR B N 1
ATOM 14265 C CA . THR B 1 716 ? -11.75 -1.59 -21.641 1 96.56 716 THR B CA 1
ATOM 14266 C C . THR B 1 716 ? -11.102 -2.957 -21.453 1 96.56 716 THR B C 1
ATOM 14268 O O . THR B 1 716 ? -11.18 -3.547 -20.375 1 96.56 716 THR B O 1
ATOM 14271 N N . TYR B 1 717 ? -10.492 -3.508 -22.547 1 95.75 717 TYR B N 1
ATOM 14272 C CA . TYR B 1 717 ? -10.031 -4.895 -22.516 1 95.75 717 TYR B CA 1
ATOM 14273 C C . TYR B 1 717 ? -8.57 -4.996 -22.938 1 95.75 717 TYR B C 1
ATOM 14275 O O . TYR B 1 717 ? -8.07 -4.148 -23.688 1 95.75 717 TYR B O 1
ATOM 14283 N N . LYS B 1 718 ? -7.867 -5.93 -22.391 1 95.62 718 LYS B N 1
ATOM 14284 C CA . LYS B 1 718 ? -6.512 -6.324 -22.766 1 95.62 718 LYS B CA 1
ATOM 14285 C C . LYS B 1 718 ? -6.352 -7.84 -22.734 1 95.62 718 LYS B C 1
ATOM 14287 O O . LYS B 1 718 ? -6.852 -8.5 -21.812 1 95.62 718 LYS B O 1
ATOM 14292 N N . LYS B 1 719 ? -5.699 -8.375 -23.766 1 94.5 719 LYS B N 1
ATOM 14293 C CA . LYS B 1 719 ? -5.492 -9.82 -23.875 1 94.5 719 LYS B CA 1
ATOM 14294 C C . LYS B 1 719 ? -4.008 -10.164 -23.797 1 94.5 719 LYS B C 1
ATOM 14296 O O . LYS B 1 719 ? -3.168 -9.445 -24.344 1 94.5 719 LYS B O 1
ATOM 14301 N N . ILE B 1 720 ? -3.715 -11.25 -23.062 1 94.25 720 ILE B N 1
ATOM 14302 C CA . ILE B 1 720 ? -2.373 -11.812 -22.984 1 94.25 720 ILE B CA 1
ATOM 14303 C C . ILE B 1 720 ? -2.414 -13.297 -23.344 1 94.25 720 ILE B C 1
ATOM 14305 O O . ILE B 1 720 ? -3.283 -14.031 -22.859 1 94.25 720 ILE B O 1
ATOM 14309 N N . PHE B 1 721 ? -1.451 -13.703 -24.203 1 94.69 721 PHE B N 1
ATOM 14310 C CA . PHE B 1 721 ? -1.354 -15.109 -24.594 1 94.69 721 PHE B CA 1
ATOM 14311 C C . PHE B 1 721 ? -0.321 -15.828 -23.734 1 94.69 721 PHE B C 1
ATOM 14313 O O . PHE B 1 721 ? 0.77 -15.305 -23.484 1 94.69 721 PHE B O 1
ATOM 14320 N N . ILE B 1 722 ? -0.73 -16.984 -23.234 1 92.81 722 ILE B N 1
ATOM 14321 C CA . ILE B 1 722 ? 0.153 -17.766 -22.391 1 92.81 722 ILE B CA 1
ATOM 14322 C C . ILE B 1 722 ? 0.413 -19.125 -23.047 1 92.81 722 ILE B C 1
ATOM 14324 O O . ILE B 1 722 ? -0.526 -19.844 -23.406 1 92.81 722 ILE B O 1
ATOM 14328 N N . HIS B 1 723 ? 1.688 -19.453 -23.125 1 92.75 723 HIS B N 1
ATOM 14329 C CA . HIS B 1 723 ? 2.086 -20.75 -23.672 1 92.75 723 HIS B CA 1
ATOM 14330 C C . HIS B 1 723 ? 2.916 -21.547 -22.672 1 92.75 723 HIS B C 1
ATOM 14332 O O . HIS B 1 723 ? 3.928 -21.047 -22.172 1 92.75 723 HIS B O 1
ATOM 14338 N N . VAL B 1 724 ? 2.529 -22.734 -22.359 1 91.56 724 VAL B N 1
ATOM 14339 C CA . VAL B 1 724 ? 3.256 -23.656 -21.5 1 91.56 724 VAL B CA 1
ATOM 14340 C C . VAL B 1 724 ? 3.68 -24.875 -22.281 1 91.56 724 VAL B C 1
ATOM 14342 O O . VAL B 1 724 ? 2.842 -25.703 -22.656 1 91.56 724 VAL B O 1
ATOM 14345 N N . PRO B 1 725 ? 4.93 -25.094 -22.422 1 90.5 725 PRO B N 1
ATOM 14346 C CA . PRO B 1 725 ? 5.398 -26.266 -23.188 1 90.5 725 PRO B CA 1
ATOM 14347 C C . PRO B 1 725 ? 5.285 -27.562 -22.391 1 90.5 725 PRO B C 1
ATOM 14349 O O . PRO B 1 725 ? 5.508 -27.578 -21.188 1 90.5 725 PRO B O 1
ATOM 14352 N N . PRO B 1 726 ? 4.988 -28.562 -23.062 1 89.44 726 PRO B N 1
ATOM 14353 C CA . PRO B 1 726 ? 4.934 -29.859 -22.375 1 89.44 726 PRO B CA 1
ATOM 14354 C C . PRO B 1 726 ? 6.32 -30.469 -22.141 1 89.44 726 PRO B C 1
ATOM 14356 O O . PRO B 1 726 ? 7.242 -30.219 -22.922 1 89.44 726 PRO B O 1
ATOM 14359 N N . LEU B 1 727 ? 6.355 -31.297 -21.094 1 88.25 727 LEU B N 1
ATOM 14360 C CA . LEU B 1 727 ? 7.531 -32.156 -20.891 1 88.25 727 LEU B CA 1
ATOM 14361 C C . LEU B 1 727 ? 7.508 -33.344 -21.859 1 88.25 727 LEU B C 1
ATOM 14363 O O . LEU B 1 727 ? 6.461 -33.688 -22.406 1 88.25 727 LEU B O 1
ATOM 14367 N N . PHE B 1 728 ? 8.656 -33.969 -21.984 1 87.25 728 PHE B N 1
ATOM 14368 C CA . PHE B 1 728 ? 8.805 -35.062 -22.938 1 87.25 728 PHE B CA 1
ATOM 14369 C C . PHE B 1 728 ? 7.781 -36.156 -22.672 1 87.25 728 PHE B C 1
ATOM 14371 O O . PHE B 1 728 ? 7.164 -36.688 -23.594 1 87.25 728 PHE B O 1
ATOM 14378 N N . TYR B 1 729 ? 7.566 -36.406 -21.422 1 86.31 729 TYR B N 1
ATOM 14379 C CA . TYR B 1 729 ? 6.684 -37.5 -21.078 1 86.31 729 TYR B CA 1
ATOM 14380 C C . TYR B 1 729 ? 5.223 -37.094 -21.109 1 86.31 729 TYR B C 1
ATOM 14382 O O . TYR B 1 729 ? 4.32 -37.906 -21.031 1 86.31 729 TYR B O 1
ATOM 14390 N N . GLN B 1 730 ? 5.023 -35.719 -21.281 1 85.56 730 GLN B N 1
ATOM 14391 C CA . GLN B 1 730 ? 3.654 -35.188 -21.328 1 85.56 730 GLN B CA 1
ATOM 14392 C C . GLN B 1 730 ? 3.16 -35.094 -22.766 1 85.56 730 GLN B C 1
ATOM 14394 O O . GLN B 1 730 ? 1.988 -34.781 -23.016 1 85.56 730 GLN B O 1
ATOM 14399 N N . THR B 1 731 ? 3.98 -35.562 -23.625 1 87.38 731 THR B N 1
ATOM 14400 C CA . THR B 1 731 ? 3.617 -35.438 -25.031 1 87.38 731 THR B CA 1
ATOM 14401 C C . THR B 1 731 ? 2.756 -36.625 -25.469 1 87.38 731 THR B C 1
ATOM 14403 O O . THR B 1 731 ? 2.805 -37.688 -24.859 1 87.38 731 THR B O 1
ATOM 14406 N N . LEU B 1 732 ? 1.987 -36.375 -26.531 1 86.31 732 LEU B N 1
ATOM 14407 C CA . LEU B 1 732 ? 1.141 -37.406 -27.125 1 86.31 732 LEU B CA 1
ATOM 14408 C C . LEU B 1 732 ? 1.983 -38.531 -27.734 1 86.31 732 LEU B C 1
ATOM 14410 O O . LEU B 1 732 ? 1.632 -39.688 -27.625 1 86.31 732 LEU B O 1
ATOM 14414 N N . TRP B 1 733 ? 3.047 -38.062 -28.328 1 86.12 733 TRP B N 1
ATOM 14415 C CA . TRP B 1 733 ? 3.908 -39.062 -28.984 1 86.12 733 TRP B CA 1
ATOM 14416 C C . TRP B 1 733 ? 4.484 -40.031 -27.953 1 86.12 733 TRP B C 1
ATOM 14418 O O . TRP B 1 733 ? 4.625 -41.219 -28.234 1 86.12 733 TRP B O 1
ATOM 14428 N N . PHE B 1 734 ? 4.781 -39.5 -26.891 1 91.06 734 PHE B N 1
ATOM 14429 C CA . PHE B 1 734 ? 5.328 -40.375 -25.844 1 91.06 734 PHE B CA 1
ATOM 14430 C C . PHE B 1 734 ? 4.266 -41.344 -25.344 1 91.06 734 PHE B C 1
ATOM 14432 O O . PHE B 1 734 ? 4.547 -42.531 -25.125 1 91.06 734 PHE B O 1
ATOM 14439 N N . ARG B 1 735 ? 3.178 -40.906 -25.156 1 88.25 735 ARG B N 1
ATOM 14440 C CA . ARG B 1 735 ? 2.096 -41.781 -24.688 1 88.25 735 ARG B CA 1
ATOM 14441 C C . ARG B 1 735 ? 1.796 -42.875 -25.703 1 88.25 735 ARG B C 1
ATOM 14443 O O . ARG B 1 735 ? 1.596 -44.031 -25.328 1 88.25 735 ARG B O 1
ATOM 14450 N N . ILE B 1 736 ? 1.829 -42.594 -26.891 1 87.19 736 ILE B N 1
ATOM 14451 C CA . ILE B 1 736 ? 1.603 -43.562 -27.969 1 87.19 736 ILE B CA 1
ATOM 14452 C C . ILE B 1 736 ? 2.752 -44.562 -28 1 87.19 736 ILE B C 1
ATOM 14454 O O . ILE B 1 736 ? 2.527 -45.781 -28.156 1 87.19 736 ILE B O 1
ATOM 14458 N N . PHE B 1 737 ? 3.809 -44.031 -27.844 1 89.5 737 PHE B N 1
ATOM 14459 C CA . PHE B 1 737 ? 4.992 -44.875 -27.844 1 89.5 737 PHE B CA 1
ATOM 14460 C C . PHE B 1 737 ? 4.895 -45.938 -26.75 1 89.5 737 PHE B C 1
ATOM 14462 O O . PHE B 1 737 ? 5.188 -47.125 -26.984 1 89.5 737 PHE B O 1
ATOM 14469 N N . ILE B 1 738 ? 4.477 -45.5 -25.625 1 88.75 738 ILE B N 1
ATOM 14470 C CA . ILE B 1 738 ? 4.359 -46.406 -24.5 1 88.75 738 ILE B CA 1
ATOM 14471 C C . ILE B 1 738 ? 3.273 -47.438 -24.781 1 88.75 738 ILE B C 1
ATOM 14473 O O . ILE B 1 738 ? 3.432 -48.625 -24.469 1 88.75 738 ILE B O 1
ATOM 14477 N N . ILE B 1 739 ? 2.301 -47.031 -25.375 1 86.19 739 ILE B N 1
ATOM 14478 C CA . ILE B 1 739 ? 1.209 -47.938 -25.703 1 86.19 739 ILE B CA 1
ATOM 14479 C C . ILE B 1 739 ? 1.671 -48.938 -26.766 1 86.19 739 ILE B C 1
ATOM 14481 O O . ILE B 1 739 ? 1.376 -50.156 -26.672 1 86.19 739 ILE B O 1
ATOM 14485 N N . VAL B 1 740 ? 2.402 -48.5 -27.703 1 87.62 740 VAL B N 1
ATOM 14486 C CA . VAL B 1 740 ? 2.9 -49.375 -28.781 1 87.62 740 VAL B CA 1
ATOM 14487 C C . VAL B 1 740 ? 3.867 -50.406 -28.203 1 87.62 740 VAL B C 1
ATOM 14489 O O . VAL B 1 740 ? 3.844 -51.562 -28.594 1 87.62 740 VAL B O 1
ATOM 14492 N N . ILE B 1 741 ? 4.633 -49.875 -27.297 1 88.56 741 ILE B N 1
ATOM 14493 C CA . ILE B 1 741 ? 5.586 -50.781 -26.656 1 88.56 741 ILE B CA 1
ATOM 14494 C C . ILE B 1 741 ? 4.832 -51.844 -25.859 1 88.56 741 ILE B C 1
ATOM 14496 O O . ILE B 1 741 ? 5.191 -53.031 -25.906 1 88.56 741 ILE B O 1
ATOM 14500 N N . LEU B 1 742 ? 3.773 -51.469 -25.234 1 86.06 742 LEU B N 1
ATOM 14501 C CA . LEU B 1 742 ? 2.975 -52.406 -24.453 1 86.06 742 LEU B CA 1
ATOM 14502 C C . LEU B 1 742 ? 2.273 -53.406 -25.359 1 86.06 742 LEU B C 1
ATOM 14504 O O . LEU B 1 742 ? 2.238 -54.625 -25.062 1 86.06 742 LEU B O 1
ATOM 14508 N N . ILE B 1 743 ? 1.81 -53.031 -26.422 1 83.94 743 ILE B N 1
ATOM 14509 C CA . ILE B 1 743 ? 1.151 -53.906 -27.391 1 83.94 743 ILE B CA 1
ATOM 14510 C C . ILE B 1 743 ? 2.172 -54.875 -28 1 83.94 743 ILE B C 1
ATOM 14512 O O . ILE B 1 743 ? 1.887 -56.031 -28.203 1 83.94 743 ILE B O 1
ATOM 14516 N N . SER B 1 744 ? 3.357 -54.375 -28.297 1 85.69 744 SER B N 1
ATOM 14517 C CA . SER B 1 744 ? 4.418 -55.188 -28.891 1 85.69 744 SER B CA 1
ATOM 14518 C C . SER B 1 744 ? 4.844 -56.312 -27.938 1 85.69 744 SER B C 1
ATOM 14520 O O . SER B 1 744 ? 5.121 -57.406 -28.375 1 85.69 744 SER B O 1
ATOM 14522 N N . ILE B 1 745 ? 4.805 -55.938 -26.688 1 84.38 745 ILE B N 1
ATOM 14523 C CA . ILE B 1 745 ? 5.18 -56.906 -25.688 1 84.38 745 ILE B CA 1
ATOM 14524 C C . ILE B 1 745 ? 4.098 -58 -25.594 1 84.38 745 ILE B C 1
ATOM 14526 O O . ILE B 1 745 ? 4.402 -59.188 -25.547 1 84.38 745 ILE B O 1
ATOM 14530 N N . ILE B 1 746 ? 2.914 -57.594 -25.609 1 82.5 746 ILE B N 1
ATOM 14531 C CA . ILE B 1 746 ? 1.792 -58.531 -25.562 1 82.5 746 ILE B CA 1
ATOM 14532 C C . ILE B 1 746 ? 1.794 -59.406 -26.812 1 82.5 746 ILE B C 1
ATOM 14534 O O . ILE B 1 746 ? 1.622 -60.625 -26.719 1 82.5 746 ILE B O 1
ATOM 14538 N N . THR B 1 747 ? 2.027 -58.906 -27.953 1 83 747 THR B N 1
ATOM 14539 C CA . THR B 1 747 ? 2.057 -59.625 -29.203 1 83 747 THR B CA 1
ATOM 14540 C C . THR B 1 747 ? 3.217 -60.625 -29.219 1 83 747 THR B C 1
ATOM 14542 O O . THR B 1 747 ? 3.07 -61.75 -29.703 1 83 747 THR B O 1
ATOM 14545 N N . LEU B 1 748 ? 4.305 -60.188 -28.672 1 83.5 748 LEU B N 1
ATOM 14546 C CA . LEU B 1 748 ? 5.469 -61.062 -28.594 1 83.5 748 LEU B CA 1
ATOM 14547 C C . LEU B 1 748 ? 5.191 -62.281 -27.703 1 83.5 748 LEU B C 1
ATOM 14549 O O . LEU B 1 748 ? 5.621 -63.406 -28.016 1 83.5 748 LEU B O 1
ATOM 14553 N N . ILE B 1 749 ? 4.438 -62.094 -26.703 1 82.56 749 ILE B N 1
ATOM 14554 C CA . ILE B 1 749 ? 4.074 -63.188 -25.797 1 82.56 749 ILE B CA 1
ATOM 14555 C C . ILE B 1 749 ? 3.121 -64.125 -26.516 1 82.56 749 ILE B C 1
ATOM 14557 O O . ILE B 1 749 ? 3.285 -65.375 -26.422 1 82.56 749 ILE B O 1
ATOM 14561 N N . ILE B 1 750 ? 2.271 -63.656 -27.281 1 80.19 750 ILE B N 1
ATOM 14562 C CA . ILE B 1 750 ? 1.307 -64.438 -28.031 1 80.19 750 ILE B CA 1
ATOM 14563 C C . ILE B 1 750 ? 2.023 -65.25 -29.125 1 80.19 750 ILE B C 1
ATOM 14565 O O . ILE B 1 750 ? 1.808 -66.438 -29.281 1 80.19 750 ILE B O 1
ATOM 14569 N N . ILE B 1 751 ? 2.898 -64.5 -29.859 1 82.62 751 ILE B N 1
ATOM 14570 C CA . ILE B 1 751 ? 3.627 -65.125 -30.969 1 82.62 751 ILE B CA 1
ATOM 14571 C C . ILE B 1 751 ? 4.516 -66.25 -30.422 1 82.62 751 ILE B C 1
ATOM 14573 O O . ILE B 1 751 ? 4.551 -67.375 -30.969 1 82.62 751 ILE B O 1
ATOM 14577 N N . SER B 1 752 ? 5.074 -65.938 -29.25 1 82.81 752 SER B N 1
ATOM 14578 C CA . SER B 1 752 ? 5.969 -66.875 -28.656 1 82.81 752 SER B CA 1
ATOM 14579 C C . SER B 1 752 ? 5.195 -68.125 -28.188 1 82.81 752 SER B C 1
ATOM 14581 O O . SER B 1 752 ? 5.629 -69.25 -28.406 1 82.81 752 SER B O 1
ATOM 14583 N N . ARG B 1 753 ? 3.99 -68 -27.734 1 81.5 753 ARG B N 1
ATOM 14584 C CA . ARG B 1 753 ? 3.154 -69.062 -27.281 1 81.5 753 ARG B CA 1
ATOM 14585 C C . ARG B 1 753 ? 2.57 -69.875 -28.453 1 81.5 753 ARG B C 1
ATOM 14587 O O . ARG B 1 753 ? 2.527 -71.125 -28.438 1 81.5 753 ARG B O 1
ATOM 14594 N N . THR B 1 754 ? 2.258 -69.188 -29.562 1 81.44 754 THR B N 1
ATOM 14595 C CA . THR B 1 754 ? 1.695 -69.812 -30.766 1 81.44 754 THR B CA 1
ATOM 14596 C C . THR B 1 754 ? 2.756 -70.625 -31.5 1 81.44 754 THR B C 1
ATOM 14598 O O . THR B 1 754 ? 2.486 -71.688 -31.969 1 81.44 754 THR B O 1
ATOM 14601 N N . ARG B 1 755 ? 3.904 -70 -31.578 1 82.12 755 ARG B N 1
ATOM 14602 C CA . ARG B 1 755 ? 4.996 -70.75 -32.25 1 82.12 755 ARG B CA 1
ATOM 14603 C C . ARG B 1 755 ? 5.332 -72 -31.547 1 82.12 755 ARG B C 1
ATOM 14605 O O . ARG B 1 755 ? 5.543 -73.062 -32.188 1 82.12 755 ARG B O 1
ATOM 14612 N N . PHE B 1 756 ? 5.176 -71.812 -30.281 1 83.12 756 PHE B N 1
ATOM 14613 C CA . PHE B 1 756 ? 5.473 -73 -29.484 1 83.12 756 PHE B CA 1
ATOM 14614 C C . PHE B 1 756 ? 4.438 -74.125 -29.719 1 83.12 756 PHE B C 1
ATOM 14616 O O . PHE B 1 756 ? 4.789 -75.25 -29.953 1 83.12 756 PHE B O 1
ATOM 14623 N N . LEU B 1 757 ? 3.178 -73.812 -30 1 81.56 757 LEU B N 1
ATOM 14624 C CA . LEU B 1 757 ? 2.092 -74.812 -30.203 1 81.56 757 LEU B CA 1
ATOM 14625 C C . LEU B 1 757 ? 2.043 -75.25 -31.641 1 81.56 757 LEU B C 1
ATOM 14627 O O . LEU B 1 757 ? 1.722 -76.438 -31.906 1 81.56 757 LEU B O 1
ATOM 14631 N N . LYS B 1 758 ? 2.482 -74.5 -32.594 1 81.5 758 LYS B N 1
ATOM 14632 C CA . LYS B 1 758 ? 2.488 -74.875 -34 1 81.5 758 LYS B CA 1
ATOM 14633 C C . LYS B 1 758 ? 3.619 -75.812 -34.312 1 81.5 758 LYS B C 1
ATOM 14635 O O . LYS B 1 758 ? 3.441 -76.75 -35.094 1 81.5 758 LYS B O 1
ATOM 14640 N N . THR B 1 759 ? 4.746 -75.562 -33.688 1 83.88 759 THR B N 1
ATOM 14641 C CA . THR B 1 759 ? 5.848 -76.5 -33.875 1 83.88 759 THR B CA 1
ATOM 14642 C C . THR B 1 759 ? 5.449 -77.875 -33.375 1 83.88 759 THR B C 1
ATOM 14644 O O . THR B 1 759 ? 5.766 -78.875 -34.031 1 83.88 759 THR B O 1
ATOM 14647 N N . GLU B 1 760 ? 4.613 -77.875 -32.406 1 82.12 760 GLU B N 1
ATOM 14648 C CA . GLU B 1 760 ? 4.105 -79.188 -31.891 1 82.12 760 GLU B CA 1
ATOM 14649 C C . GLU B 1 760 ? 3.1 -79.812 -32.844 1 82.12 760 GLU B C 1
ATOM 14651 O O . GLU B 1 760 ? 3.141 -81 -33.094 1 82.12 760 GLU B O 1
ATOM 14656 N N . ASN B 1 761 ? 2.336 -79 -33.531 1 78.5 761 ASN B N 1
ATOM 14657 C CA . ASN B 1 761 ? 1.342 -79.438 -34.5 1 78.5 761 ASN B CA 1
ATOM 14658 C C . ASN B 1 761 ? 1.997 -80 -35.75 1 78.5 761 ASN B C 1
ATOM 14660 O O . ASN B 1 761 ? 1.566 -81 -36.312 1 78.5 761 ASN B O 1
ATOM 14664 N N . ASP B 1 762 ? 3.008 -79.375 -36.219 1 81.25 762 ASP B N 1
ATOM 14665 C CA . ASP B 1 762 ? 3.701 -79.812 -37.438 1 81.25 762 ASP B CA 1
ATOM 14666 C C . ASP B 1 762 ? 4.422 -81.125 -37.25 1 81.25 762 ASP B C 1
ATOM 14668 O O . ASP B 1 762 ? 4.426 -81.938 -38.156 1 81.25 762 ASP B O 1
ATOM 14672 N N . GLU B 1 763 ? 4.969 -81.312 -36.188 1 84.38 763 GLU B N 1
ATOM 14673 C CA . GLU B 1 763 ? 5.598 -82.562 -35.875 1 84.38 763 GLU B CA 1
ATOM 14674 C C . GLU B 1 763 ? 4.574 -83.688 -35.906 1 84.38 763 GLU B C 1
ATOM 14676 O O . GLU B 1 763 ? 4.844 -84.75 -36.438 1 84.38 763 GLU B O 1
ATOM 14681 N N . LEU B 1 764 ? 3.275 -83.375 -35.594 1 79.75 764 LEU B N 1
ATOM 14682 C CA . LEU B 1 764 ? 2.213 -84.375 -35.562 1 79.75 764 LEU B CA 1
ATOM 14683 C C . LEU B 1 764 ? 1.715 -84.688 -37 1 79.75 764 LEU B C 1
ATOM 14685 O O . LEU B 1 764 ? 1.444 -85.875 -37.312 1 79.75 764 LEU B O 1
ATOM 14689 N N . LYS B 1 765 ? 1.783 -83.938 -37.938 1 79.75 765 LYS B N 1
ATOM 14690 C CA . LYS B 1 765 ? 1.372 -84.125 -39.312 1 79.75 765 LYS B CA 1
ATOM 14691 C C . LYS B 1 765 ? 2.391 -84.938 -40.094 1 79.75 765 LYS B C 1
ATOM 14693 O O . LYS B 1 765 ? 2.018 -85.75 -40.906 1 79.75 765 LYS B O 1
ATOM 14698 N N . LYS B 1 766 ? 3.629 -84.75 -39.781 1 80.94 766 LYS B N 1
ATOM 14699 C CA . LYS B 1 766 ? 4.668 -85.562 -40.438 1 80.94 766 LYS B CA 1
ATOM 14700 C C . LYS B 1 766 ? 4.539 -87 -40.062 1 80.94 766 LYS B C 1
ATOM 14702 O O . LYS B 1 766 ? 4.68 -87.875 -40.906 1 80.94 766 LYS B O 1
ATOM 14707 N N . ILE B 1 767 ? 4.172 -87.062 -38.812 1 82.44 767 ILE B N 1
ATOM 14708 C CA . ILE B 1 767 ? 4 -88.438 -38.344 1 82.44 767 ILE B CA 1
ATOM 14709 C C . ILE B 1 767 ? 2.801 -89.062 -39.031 1 82.44 767 ILE B C 1
ATOM 14711 O O . ILE B 1 767 ? 2.865 -90.25 -39.438 1 82.44 767 ILE B O 1
ATOM 14715 N N . VAL B 1 768 ? 1.792 -88.375 -39.375 1 81.56 768 VAL B N 1
ATOM 14716 C CA . VAL B 1 768 ? 0.599 -88.875 -40.062 1 81.56 768 VAL B CA 1
ATOM 14717 C C . VAL B 1 768 ? 0.935 -89.188 -41.531 1 81.56 768 VAL B C 1
ATOM 14719 O O . VAL B 1 768 ? 0.521 -90.25 -42.031 1 81.56 768 VAL B O 1
ATOM 14722 N N . GLN B 1 769 ? 1.733 -88.438 -42.188 1 81.88 769 GLN B N 1
ATOM 14723 C CA . GLN B 1 769 ? 2.104 -88.625 -43.594 1 81.88 769 GLN B CA 1
ATOM 14724 C C . GLN B 1 769 ? 3.018 -89.875 -43.719 1 81.88 769 GLN B C 1
ATOM 14726 O O . GLN B 1 769 ? 2.852 -90.688 -44.656 1 81.88 769 GLN B O 1
ATOM 14731 N N . GLU B 1 770 ? 3.912 -89.938 -42.844 1 82.19 770 GLU B N 1
ATOM 14732 C CA . GLU B 1 770 ? 4.824 -91.062 -42.844 1 82.19 770 GLU B CA 1
ATOM 14733 C C . GLU B 1 770 ? 4.066 -92.438 -42.656 1 82.19 770 GLU B C 1
ATOM 14735 O O . GLU B 1 770 ? 4.312 -93.375 -43.375 1 82.19 770 GLU B O 1
ATOM 14740 N N . LYS B 1 771 ? 3.061 -92.438 -41.906 1 79.62 771 LYS B N 1
ATOM 14741 C CA . LYS B 1 771 ? 2.301 -93.688 -41.625 1 79.62 771 LYS B CA 1
ATOM 14742 C C . LYS B 1 771 ? 1.366 -94 -42.812 1 79.62 771 LYS B C 1
ATOM 14744 O O . LYS B 1 771 ? 1.152 -95.188 -43.125 1 79.62 771 LYS B O 1
ATOM 14749 N N . SER B 1 772 ? 0.955 -92.938 -43.531 1 77.88 772 SER B N 1
ATOM 14750 C CA . SER B 1 772 ? 0.125 -93.125 -44.719 1 77.88 772 SER B CA 1
ATOM 14751 C C . SER B 1 772 ? 0.932 -93.75 -45.875 1 77.88 772 SER B C 1
ATOM 14753 O O . SER B 1 772 ? 0.448 -94.625 -46.594 1 77.88 772 SER B O 1
ATOM 14755 N N . SER B 1 773 ? 2.127 -93.375 -46.094 1 79.5 773 SER B N 1
ATOM 14756 C CA . SER B 1 773 ? 3.002 -93.875 -47.125 1 79.5 773 SER B CA 1
ATOM 14757 C C . SER B 1 773 ? 3.396 -95.375 -46.844 1 79.5 773 SER B C 1
ATOM 14759 O O . SER B 1 773 ? 3.402 -96.188 -47.75 1 79.5 773 SER B O 1
ATOM 14761 N N . GLU B 1 774 ? 3.584 -95.625 -45.625 1 78.81 774 GLU B N 1
ATOM 14762 C CA . GLU B 1 774 ? 3.918 -96.938 -45.219 1 78.81 774 GLU B CA 1
ATOM 14763 C C . GLU B 1 774 ? 2.758 -97.938 -45.469 1 78.81 774 GLU B C 1
ATOM 14765 O O . GLU B 1 774 ? 2.969 -99.062 -45.938 1 78.81 774 GLU B O 1
ATOM 14770 N N . LEU B 1 775 ? 1.566 -97.5 -45.375 1 78.25 775 LEU B N 1
ATOM 14771 C CA . LEU B 1 775 ? 0.365 -98.312 -45.625 1 78.25 775 LEU B CA 1
ATOM 14772 C C . LEU B 1 775 ? 0.2 -98.625 -47.125 1 78.25 775 LEU B C 1
ATOM 14774 O O . LEU B 1 775 ? -0.11 -99.75 -47.5 1 78.25 775 LEU B O 1
ATOM 14778 N N . LYS B 1 776 ? 0.561 -97.688 -48 1 77.06 776 LYS B N 1
ATOM 14779 C CA . LYS B 1 776 ? 0.42 -97.875 -49.469 1 77.06 776 LYS B CA 1
ATOM 14780 C C . LYS B 1 776 ? 1.459 -98.875 -50 1 77.06 776 LYS B C 1
ATOM 14782 O O . LYS B 1 776 ? 1.14 -99.688 -50.812 1 77.06 776 LYS B O 1
ATOM 14787 N N . GLU B 1 777 ? 2.602 -98.688 -49.5 1 76.81 777 GLU B N 1
ATOM 14788 C CA . GLU B 1 777 ? 3.682 -99.625 -49.938 1 76.81 777 GLU B CA 1
ATOM 14789 C C . GLU B 1 777 ? 3.41 -101.062 -49.531 1 76.81 777 GLU B C 1
ATOM 14791 O O . GLU B 1 777 ? 3.635 -101.938 -50.344 1 76.81 777 GLU B O 1
ATOM 14796 N N . THR B 1 778 ? 2.832 -101.125 -48.375 1 75.38 778 THR B N 1
ATOM 14797 C CA . THR B 1 778 ? 2.529 -102.438 -47.875 1 75.38 778 THR B CA 1
ATOM 14798 C C . THR B 1 778 ? 1.398 -103.062 -48.688 1 75.38 778 THR B C 1
ATOM 14800 O O . THR B 1 778 ? 1.449 -104.25 -49.031 1 75.38 778 THR B O 1
ATOM 14803 N N . GLN B 1 779 ? 0.51 -102.312 -49.219 1 75.69 779 GLN B N 1
ATOM 14804 C CA . GLN B 1 779 ? -0.61 -102.812 -50.031 1 75.69 779 GLN B CA 1
ATOM 14805 C C . GLN B 1 779 ? -0.146 -103.188 -51.438 1 75.69 779 GLN B C 1
ATOM 14807 O O . GLN B 1 779 ? -0.587 -104.25 -51.969 1 75.69 779 GLN B O 1
ATOM 14812 N N . ASP B 1 780 ? 0.794 -102.625 -52.062 1 71.19 780 ASP B N 1
ATOM 14813 C CA . ASP B 1 780 ? 1.296 -102.875 -53.406 1 71.19 780 ASP B CA 1
ATOM 14814 C C . ASP B 1 780 ? 2.141 -104.188 -53.438 1 71.19 780 ASP B C 1
ATOM 14816 O O . ASP B 1 780 ? 2.039 -104.938 -54.344 1 71.19 780 ASP B O 1
ATOM 14820 N N . MET B 1 781 ? 2.861 -104.438 -52.531 1 72.44 781 MET B N 1
ATOM 14821 C CA . MET B 1 781 ? 3.691 -105.625 -52.438 1 72.44 781 MET B CA 1
ATOM 14822 C C . MET B 1 781 ? 2.828 -106.875 -52.312 1 72.44 781 MET B C 1
ATOM 14824 O O . MET B 1 781 ? 3.131 -107.938 -52.938 1 72.44 781 MET B O 1
ATOM 14828 N N . LEU B 1 782 ? 1.717 -106.812 -51.781 1 66.56 782 LEU B N 1
ATOM 14829 C CA . LEU B 1 782 ? 0.785 -107.938 -51.562 1 66.56 782 LEU B CA 1
ATOM 14830 C C . LEU B 1 782 ? 0.126 -108.375 -52.875 1 66.56 782 LEU B C 1
ATOM 14832 O O . LEU B 1 782 ? -0.044 -109.562 -53.156 1 66.56 782 LEU B O 1
ATOM 14836 N N . LYS B 1 783 ? -0.163 -107.5 -53.688 1 68.44 783 LYS B N 1
ATOM 14837 C CA . LYS B 1 783 ? -0.824 -107.75 -54.938 1 68.44 783 LYS B CA 1
ATOM 14838 C C . LYS B 1 783 ? 0.1 -108.5 -55.906 1 68.44 783 LYS B C 1
ATOM 14840 O O . LYS B 1 783 ? -0.323 -109.438 -56.594 1 68.44 783 LYS B O 1
ATOM 14845 N N . SER B 1 784 ? 1.328 -108.188 -56 1 70.56 784 SER B N 1
ATOM 14846 C CA . SER B 1 784 ? 2.289 -108.812 -56.938 1 70.56 784 SER B CA 1
ATOM 14847 C C . SER B 1 784 ? 2.58 -110.25 -56.562 1 70.56 784 SER B C 1
ATOM 14849 O O . SER B 1 784 ? 2.662 -111.125 -57.438 1 70.56 784 SER B O 1
ATOM 14851 N N . GLU B 1 785 ? 2.672 -110.5 -55.219 1 70.69 785 GLU B N 1
ATOM 14852 C CA . GLU B 1 785 ? 2.961 -111.875 -54.75 1 70.69 785 GLU B CA 1
ATOM 14853 C C . GLU B 1 785 ? 1.814 -112.812 -55.062 1 70.69 785 GLU B C 1
ATOM 14855 O O . GLU B 1 785 ? 2.043 -113.938 -55.469 1 70.69 785 GLU B O 1
ATOM 14860 N N . SER B 1 786 ? 0.59 -112.375 -54.969 1 68.62 786 SER B N 1
ATOM 14861 C CA . SER B 1 786 ? -0.598 -113.188 -55.219 1 68.62 786 SER B CA 1
ATOM 14862 C C . SER B 1 786 ? -0.708 -113.5 -56.719 1 68.62 786 SER B C 1
ATOM 14864 O O . SER B 1 786 ? -1.029 -114.688 -57.062 1 68.62 786 SER B O 1
ATOM 14866 N N . GLU B 1 787 ? -0.331 -112.688 -57.625 1 68.69 787 GLU B N 1
ATOM 14867 C CA . GLU B 1 787 ? -0.396 -112.875 -59.062 1 68.69 787 GLU B CA 1
ATOM 14868 C C . GLU B 1 787 ? 0.632 -113.938 -59.531 1 68.69 787 GLU B C 1
ATOM 14870 O O . GLU B 1 787 ? 0.344 -114.75 -60.375 1 68.69 787 GLU B O 1
ATOM 14875 N N . TYR B 1 788 ? 1.82 -114.062 -59 1 64.12 788 TYR B N 1
ATOM 14876 C CA . TYR B 1 788 ? 2.889 -115 -59.312 1 64.12 788 TYR B CA 1
ATOM 14877 C C . TYR B 1 788 ? 2.482 -116.375 -58.969 1 64.12 788 TYR B C 1
ATOM 14879 O O . TYR B 1 788 ? 2.668 -117.312 -59.781 1 64.12 788 TYR B O 1
ATOM 14887 N N . GLN B 1 789 ? 1.855 -116.625 -57.875 1 69.69 789 GLN B N 1
ATOM 14888 C CA . GLN B 1 789 ? 1.465 -117.938 -57.406 1 69.69 789 GLN B CA 1
ATOM 14889 C C . GLN B 1 789 ? 0.357 -118.5 -58.312 1 69.69 789 GLN B C 1
ATOM 14891 O O . GLN B 1 789 ? 0.37 -119.688 -58.625 1 69.69 789 GLN B O 1
ATOM 14896 N N . LYS B 1 790 ? -0.505 -117.75 -58.812 1 66.25 790 LYS B N 1
ATOM 14897 C CA . LYS B 1 790 ? -1.604 -118.188 -59.688 1 66.25 790 LYS B CA 1
ATOM 14898 C C . LYS B 1 790 ? -1.085 -118.625 -61.031 1 66.25 790 LYS B C 1
ATOM 14900 O O . LYS B 1 790 ? -1.541 -119.688 -61.531 1 66.25 790 LYS B O 1
ATOM 14905 N N . ASN B 1 791 ? -0.099 -118 -61.562 1 65 791 ASN B N 1
ATOM 14906 C CA . ASN B 1 791 ? 0.5 -118.312 -62.844 1 65 791 ASN B CA 1
ATOM 14907 C C . ASN B 1 791 ? 1.248 -119.688 -62.75 1 65 791 ASN B C 1
ATOM 14909 O O . ASN B 1 791 ? 1.209 -120.438 -63.688 1 65 791 ASN B O 1
ATOM 14913 N N . LEU B 1 792 ? 1.862 -120.062 -61.719 1 68.94 792 LEU B N 1
ATOM 14914 C CA . LEU B 1 792 ? 2.605 -121.312 -61.5 1 68.94 792 LEU B CA 1
ATOM 14915 C C . LEU B 1 792 ? 1.673 -122.5 -61.531 1 68.94 792 LEU B C 1
ATOM 14917 O O . LEU B 1 792 ? 1.971 -123.5 -62.188 1 68.94 792 LEU B O 1
ATOM 14921 N N . ILE B 1 793 ? 0.531 -122.438 -60.938 1 69.56 793 ILE B N 1
ATOM 14922 C CA . ILE B 1 793 ? -0.454 -123.5 -60.875 1 69.56 793 ILE B CA 1
ATOM 14923 C C . ILE B 1 793 ? -0.99 -123.75 -62.25 1 69.56 793 ILE B C 1
ATOM 14925 O O . ILE B 1 793 ? -1.133 -124.938 -62.656 1 69.56 793 ILE B O 1
ATOM 14929 N N . GLN B 1 794 ? -1.204 -122.75 -63.094 1 67.88 794 GLN B N 1
ATOM 14930 C CA . GLN B 1 794 ? -1.718 -122.875 -64.438 1 67.88 794 GLN B CA 1
ATOM 14931 C C . GLN B 1 794 ? -0.726 -123.625 -65.375 1 67.88 794 GLN B C 1
ATOM 14933 O O . GLN B 1 794 ? -1.121 -124.5 -66.125 1 67.88 794 GLN B O 1
ATOM 14938 N N . THR B 1 795 ? 0.501 -123.438 -65.312 1 66.75 795 THR B N 1
ATOM 14939 C CA . THR B 1 795 ? 1.553 -124.062 -66.125 1 66.75 795 THR B CA 1
ATOM 14940 C C . THR B 1 795 ? 1.713 -125.5 -65.75 1 66.75 795 THR B C 1
ATOM 14942 O O . THR B 1 795 ? 1.85 -126.375 -66.625 1 66.75 795 THR B O 1
ATOM 14945 N N . ILE B 1 796 ? 1.633 -125.812 -64.438 1 68.75 796 ILE B N 1
ATOM 14946 C CA . ILE B 1 796 ? 1.726 -127.188 -63.938 1 68.75 796 ILE B CA 1
ATOM 14947 C C . ILE B 1 796 ? 0.592 -128 -64.562 1 68.75 796 ILE B C 1
ATOM 14949 O O . ILE B 1 796 ? 0.82 -129.125 -65.062 1 68.75 796 ILE B O 1
ATOM 14953 N N . ASN B 1 797 ? -0.64 -127.438 -64.562 1 66.5 797 ASN B N 1
ATOM 14954 C CA . ASN B 1 797 ? -1.822 -128.125 -65.125 1 66.5 797 ASN B CA 1
ATOM 14955 C C . ASN B 1 797 ? -1.662 -128.375 -66.625 1 66.5 797 ASN B C 1
ATOM 14957 O O . ASN B 1 797 ? -1.96 -129.5 -67.062 1 66.5 797 ASN B O 1
ATOM 14961 N N . HIS B 1 798 ? -1.208 -127.5 -67.438 1 65.88 798 HIS B N 1
ATOM 14962 C CA . HIS B 1 798 ? -1.028 -127.625 -68.875 1 65.88 798 HIS B CA 1
ATOM 14963 C C . HIS B 1 798 ? -0.005 -128.75 -69.188 1 65.88 798 HIS B C 1
ATOM 14965 O O . HIS B 1 798 ? -0.243 -129.625 -70.062 1 65.88 798 HIS B O 1
ATOM 14971 N N . ASP B 1 799 ? 1.077 -128.875 -68.375 1 66.88 799 ASP B N 1
ATOM 14972 C CA . ASP B 1 799 ? 2.215 -129.75 -68.75 1 66.88 799 ASP B CA 1
ATOM 14973 C C . ASP B 1 799 ? 1.97 -131.125 -68.312 1 66.88 799 ASP B C 1
ATOM 14975 O O . ASP B 1 799 ? 2.584 -132.125 -68.812 1 66.88 799 ASP B O 1
ATOM 14979 N N . ILE B 1 800 ? 1.004 -131.375 -67.375 1 70 800 ILE B N 1
ATOM 14980 C CA . ILE B 1 800 ? 0.683 -132.75 -66.938 1 70 800 ILE B CA 1
ATOM 14981 C C . ILE B 1 800 ? -0.451 -133.375 -67.75 1 70 800 ILE B C 1
ATOM 14983 O O . ILE B 1 800 ? -0.453 -134.5 -68.062 1 70 800 ILE B O 1
ATOM 14987 N N . THR B 1 801 ? -1.395 -132.625 -68.375 1 68.38 801 THR B N 1
ATOM 14988 C CA . THR B 1 801 ? -2.588 -133 -69.062 1 68.38 801 THR B CA 1
ATOM 14989 C C . THR B 1 801 ? -2.215 -133.625 -70.438 1 68.38 801 THR B C 1
ATOM 14991 O O . THR B 1 801 ? -2.783 -134.625 -70.812 1 68.38 801 THR B O 1
ATOM 14994 N N . THR B 1 802 ? -1.236 -133 -71.062 1 68.62 802 THR B N 1
ATOM 14995 C CA . THR B 1 802 ? -0.906 -133.5 -72.438 1 68.62 802 THR B CA 1
ATOM 14996 C C . THR B 1 802 ? -0.316 -134.875 -72.438 1 68.62 802 THR B C 1
ATOM 14998 O O . THR B 1 802 ? -0.783 -135.75 -73.125 1 68.62 802 THR B O 1
ATOM 15001 N N . PRO B 1 803 ? 0.73 -135.25 -71.625 1 71.88 803 PRO B N 1
ATOM 15002 C CA . PRO B 1 803 ? 1.278 -136.625 -71.688 1 71.88 803 PRO B CA 1
ATOM 15003 C C . PRO B 1 803 ? 0.295 -137.625 -71.125 1 71.88 803 PRO B C 1
ATOM 15005 O O . PRO B 1 803 ? 0.262 -138.75 -71.625 1 71.88 803 PRO B O 1
ATOM 15008 N N . ILE B 1 804 ? -0.6 -137.375 -70.25 1 72.25 804 ILE B N 1
ATOM 15009 C CA . ILE B 1 804 ? -1.591 -138.25 -69.688 1 72.25 804 ILE B CA 1
ATOM 15010 C C . ILE B 1 804 ? -2.633 -138.625 -70.75 1 72.25 804 ILE B C 1
ATOM 15012 O O . ILE B 1 804 ? -3.055 -139.75 -70.938 1 72.25 804 ILE B O 1
ATOM 15016 N N . ARG B 1 805 ? -3.008 -137.625 -71.562 1 69.62 805 ARG B N 1
ATOM 15017 C CA . ARG B 1 805 ? -3.895 -137.875 -72.688 1 69.62 805 ARG B CA 1
ATOM 15018 C C . ARG B 1 805 ? -3.273 -138.75 -73.688 1 69.62 805 ARG B C 1
ATOM 15020 O O . ARG B 1 805 ? -3.955 -139.625 -74.25 1 69.62 805 ARG B O 1
ATOM 15027 N N . TYR B 1 806 ? -2.016 -138.5 -73.875 1 71.62 806 TYR B N 1
ATOM 15028 C CA . TYR B 1 806 ? -1.282 -139.375 -74.812 1 71.62 806 TYR B CA 1
ATOM 15029 C C . TYR B 1 806 ? -1.249 -140.875 -74.25 1 71.62 806 TYR B C 1
ATOM 15031 O O . TYR B 1 806 ? -1.459 -141.75 -75 1 71.62 806 TYR B O 1
ATOM 15039 N N . LEU B 1 807 ? -1.032 -141.125 -73.062 1 74.44 807 LEU B N 1
ATOM 15040 C CA . LEU B 1 807 ? -1.021 -142.375 -72.438 1 74.44 807 LEU B CA 1
ATOM 15041 C C . LEU B 1 807 ? -2.389 -143.125 -72.5 1 74.44 807 LEU B C 1
ATOM 15043 O O . LEU B 1 807 ? -2.482 -144.25 -72.812 1 74.44 807 LEU B O 1
ATOM 15047 N N . SER B 1 808 ? -3.482 -142.25 -72.312 1 72.44 808 SER B N 1
ATOM 15048 C CA . SER B 1 808 ? -4.848 -142.75 -72.438 1 72.44 808 SER B CA 1
ATOM 15049 C C . SER B 1 808 ? -5.18 -143.25 -73.812 1 72.44 808 SER B C 1
ATOM 15051 O O . SER B 1 808 ? -5.77 -144.25 -74.062 1 72.44 808 SER B O 1
ATOM 15053 N N . MET B 1 809 ? -4.723 -142.5 -74.812 1 73.44 809 MET B N 1
ATOM 15054 C CA . MET B 1 809 ? -4.961 -142.75 -76.25 1 73.44 809 MET B CA 1
ATOM 15055 C C . MET B 1 809 ? -4.211 -144.125 -76.625 1 73.44 809 MET B C 1
ATOM 15057 O O . MET B 1 809 ? -4.773 -144.875 -77.312 1 73.44 809 MET B O 1
ATOM 15061 N N . MET B 1 810 ? -2.99 -144.25 -76.25 1 73.88 810 MET B N 1
ATOM 15062 C CA . MET B 1 810 ? -2.182 -145.5 -76.625 1 73.88 810 MET B CA 1
ATOM 15063 C C . MET B 1 810 ? -2.709 -146.75 -75.938 1 73.88 810 MET B C 1
ATOM 15065 O O . MET B 1 810 ? -2.701 -147.75 -76.562 1 73.88 810 MET B O 1
ATOM 15069 N N . SER B 1 811 ? -3.17 -146.5 -74.688 1 74.38 811 SER B N 1
ATOM 15070 C CA . SER B 1 811 ? -3.764 -147.625 -73.938 1 74.38 811 SER B CA 1
ATOM 15071 C C . SER B 1 811 ? -5.039 -148.125 -74.625 1 74.38 811 SER B C 1
ATOM 15073 O O . SER B 1 811 ? -5.273 -149.375 -74.75 1 74.38 811 SER B O 1
ATOM 15075 N N . GLN B 1 812 ? -5.828 -147.25 -75.25 1 74.25 812 GLN B N 1
ATOM 15076 C CA . GLN B 1 812 ? -7.035 -147.5 -76 1 74.25 812 GLN B CA 1
ATOM 15077 C C . GLN B 1 812 ? -6.684 -148.25 -77.312 1 74.25 812 GLN B C 1
ATOM 15079 O O . GLN B 1 812 ? -7.305 -149.25 -77.625 1 74.25 812 GLN B O 1
ATOM 15084 N N . LYS B 1 813 ? -5.625 -147.875 -77.938 1 76.31 813 LYS B N 1
ATOM 15085 C CA . LYS B 1 813 ? -5.203 -148.5 -79.188 1 76.31 813 LYS B CA 1
ATOM 15086 C C . LYS B 1 813 ? -4.625 -149.875 -78.938 1 76.31 813 LYS B C 1
ATOM 15088 O O . LYS B 1 813 ? -4.824 -150.75 -79.812 1 76.31 813 LYS B O 1
ATOM 15093 N N . LEU B 1 814 ? -3.973 -150.125 -77.938 1 74.81 814 LEU B N 1
ATOM 15094 C CA . LEU B 1 814 ? -3.396 -151.375 -77.562 1 74.81 814 LEU B CA 1
ATOM 15095 C C . LEU B 1 814 ? -4.488 -152.5 -77.312 1 74.81 814 LEU B C 1
ATOM 15097 O O . LEU B 1 814 ? -4.344 -153.625 -77.75 1 74.81 814 LEU B O 1
ATOM 15101 N N . VAL B 1 815 ? -5.629 -152 -76.75 1 71.94 815 VAL B N 1
ATOM 15102 C CA . VAL B 1 815 ? -6.746 -153 -76.5 1 71.94 815 VAL B CA 1
ATOM 15103 C C . VAL B 1 815 ? -7.461 -153.25 -77.812 1 71.94 815 VAL B C 1
ATOM 15105 O O . VAL B 1 815 ? -7.906 -154.375 -78 1 71.94 815 VAL B O 1
ATOM 15108 N N . GLU B 1 816 ? -7.359 -152.375 -78.875 1 74.25 816 GLU B N 1
ATOM 15109 C CA . GLU B 1 816 ? -8.117 -152.625 -80.062 1 74.25 816 GLU B CA 1
ATOM 15110 C C . GLU B 1 816 ? -7.312 -153.375 -81.125 1 74.25 816 GLU B C 1
ATOM 15112 O O . GLU B 1 816 ? -7.871 -153.875 -82.125 1 74.25 816 GLU B O 1
ATOM 15117 N N . THR B 1 817 ? -6.016 -153.5 -80.938 1 72.94 817 THR B N 1
ATOM 15118 C CA . THR B 1 817 ? -5.203 -154.125 -81.938 1 72.94 817 THR B CA 1
ATOM 15119 C C . THR B 1 817 ? -4.891 -155.625 -81.625 1 72.94 817 THR B C 1
ATOM 15121 O O . THR B 1 817 ? -4.641 -155.875 -80.438 1 72.94 817 THR B O 1
ATOM 15124 N N . ASN B 1 818 ? -4.902 -156.625 -82.625 1 71.5 818 ASN B N 1
ATOM 15125 C CA . ASN B 1 818 ? -4.633 -158 -82.438 1 71.5 818 ASN B CA 1
ATOM 15126 C C . ASN B 1 818 ? -3.262 -158.375 -83 1 71.5 818 ASN B C 1
ATOM 15128 O O . ASN B 1 818 ? -2.877 -159.625 -83 1 71.5 818 ASN B O 1
ATOM 15132 N N . SER B 1 819 ? -2.473 -157.625 -83.562 1 75.69 819 SER B N 1
ATOM 15133 C CA . SER B 1 819 ? -1.135 -157.875 -84.125 1 75.69 819 SER B CA 1
ATOM 15134 C C . SER B 1 819 ? -0.08 -157.625 -83 1 75.69 819 SER B C 1
ATOM 15136 O O . SER B 1 819 ? 0.05 -156.625 -82.375 1 75.69 819 SER B O 1
ATOM 15138 N N . PRO B 1 820 ? 0.537 -158.75 -82.688 1 70.06 820 PRO B N 1
ATOM 15139 C CA . PRO B 1 820 ? 1.553 -158.75 -81.625 1 70.06 820 PRO B CA 1
ATOM 15140 C C . PRO B 1 820 ? 2.621 -157.625 -81.875 1 70.06 820 PRO B C 1
ATOM 15142 O O . PRO B 1 820 ? 3.129 -157 -80.938 1 70.06 820 PRO B O 1
ATOM 15145 N N . LYS B 1 821 ? 2.91 -157.375 -83.062 1 72.5 821 LYS B N 1
ATOM 15146 C CA . LYS B 1 821 ? 3.924 -156.375 -83.375 1 72.5 821 LYS B CA 1
ATOM 15147 C C . LYS B 1 821 ? 3.439 -155 -83.062 1 72.5 821 LYS B C 1
ATOM 15149 O O . LYS B 1 821 ? 4.18 -154.125 -82.438 1 72.5 821 LYS B O 1
ATOM 15154 N N . LEU B 1 822 ? 2.268 -154.625 -83.312 1 72.94 822 LEU B N 1
ATOM 15155 C CA . LEU B 1 822 ? 1.706 -153.375 -83 1 72.94 822 LEU B CA 1
ATOM 15156 C C . LEU B 1 822 ? 1.454 -153.25 -81.5 1 72.94 822 LEU B C 1
ATOM 15158 O O . LEU B 1 822 ? 1.641 -152.125 -80.938 1 72.94 822 LEU B O 1
ATOM 15162 N N . GLN B 1 823 ? 1.123 -154.125 -80.938 1 71.56 823 GLN B N 1
ATOM 15163 C CA . GLN B 1 823 ? 0.917 -154.125 -79.5 1 71.56 823 GLN B CA 1
ATOM 15164 C C . GLN B 1 823 ? 2.215 -153.875 -78.75 1 71.56 823 GLN B C 1
ATOM 15166 O O . GLN B 1 823 ? 2.215 -153 -77.812 1 71.56 823 GLN B O 1
ATOM 15171 N N . LYS B 1 824 ? 3.26 -154.5 -79.25 1 72.81 824 LYS B N 1
ATOM 15172 C CA . LYS B 1 824 ? 4.562 -154.125 -78.625 1 72.81 824 LYS B CA 1
ATOM 15173 C C . LYS B 1 824 ? 4.957 -152.75 -78.875 1 72.81 824 LYS B C 1
ATOM 15175 O O . LYS B 1 824 ? 5.523 -152.125 -78 1 72.81 824 LYS B O 1
ATOM 15180 N N . GLN B 1 825 ? 4.648 -152.125 -80 1 74.5 825 GLN B N 1
ATOM 15181 C CA . GLN B 1 825 ? 4.969 -150.75 -80.25 1 74.5 825 GLN B CA 1
ATOM 15182 C C . GLN B 1 825 ? 4.18 -149.75 -79.375 1 74.5 825 GLN B C 1
ATOM 15184 O O . GLN B 1 825 ? 4.734 -148.875 -78.812 1 74.5 825 GLN B O 1
ATOM 15189 N N . TYR B 1 826 ? 2.957 -150.125 -79.25 1 71.94 826 TYR B N 1
ATOM 15190 C CA . TYR B 1 826 ? 2.133 -149.25 -78.375 1 71.94 826 TYR B CA 1
ATOM 15191 C C . TYR B 1 826 ? 2.543 -149.375 -76.938 1 71.94 826 TYR B C 1
ATOM 15193 O O . TYR B 1 826 ? 2.553 -148.5 -76.188 1 71.94 826 TYR B O 1
ATOM 15201 N N . PHE B 1 827 ? 2.965 -150.625 -76.625 1 70.38 827 PHE B N 1
ATOM 15202 C CA . PHE B 1 827 ? 3.441 -150.75 -75.25 1 70.38 827 PHE B CA 1
ATOM 15203 C C . PHE B 1 827 ? 4.703 -150 -75 1 70.38 827 PHE B C 1
ATOM 15205 O O . PHE B 1 827 ? 4.84 -149.375 -73.938 1 70.38 827 PHE B O 1
ATOM 15212 N N . ASN B 1 828 ? 5.582 -150 -75.938 1 72.06 828 ASN B N 1
ATOM 15213 C CA . ASN B 1 828 ? 6.824 -149.25 -75.75 1 72.06 828 ASN B CA 1
ATOM 15214 C C . ASN B 1 828 ? 6.562 -147.75 -75.688 1 72.06 828 ASN B C 1
ATOM 15216 O O . ASN B 1 828 ? 7.219 -147.125 -74.875 1 72.06 828 ASN B O 1
ATOM 15220 N N . MET B 1 829 ? 5.586 -147.375 -76.312 1 72.69 829 MET B N 1
ATOM 15221 C CA . MET B 1 829 ? 5.25 -145.875 -76.25 1 72.69 829 MET B CA 1
ATOM 15222 C C . MET B 1 829 ? 4.633 -145.5 -74.875 1 72.69 829 MET B C 1
ATOM 15224 O O . MET B 1 829 ? 4.938 -144.5 -74.375 1 72.69 829 MET B O 1
ATOM 15228 N N . ILE B 1 830 ? 3.82 -146.375 -74.375 1 70.94 830 ILE B N 1
ATOM 15229 C CA . ILE B 1 830 ? 3.203 -146.25 -73.062 1 70.94 830 ILE B CA 1
ATOM 15230 C C . ILE B 1 830 ? 4.277 -146.25 -72 1 70.94 830 ILE B C 1
ATOM 15232 O O . ILE B 1 830 ? 4.27 -145.375 -71.125 1 70.94 830 ILE B O 1
ATOM 15236 N N . HIS B 1 831 ? 5.207 -147.125 -72.125 1 70.44 831 HIS B N 1
ATOM 15237 C CA . HIS B 1 831 ? 6.293 -147.25 -71.188 1 70.44 831 HIS B CA 1
ATOM 15238 C C . HIS B 1 831 ? 7.168 -146 -71.188 1 70.44 831 HIS B C 1
ATOM 15240 O O . HIS B 1 831 ? 7.484 -145.5 -70.125 1 70.44 831 HIS B O 1
ATOM 15246 N N . LYS B 1 832 ? 7.469 -145.5 -72.312 1 70 832 LYS B N 1
ATOM 15247 C CA . LYS B 1 832 ? 8.336 -144.375 -72.5 1 70 832 LYS B CA 1
ATOM 15248 C C . LYS B 1 832 ? 7.641 -143.125 -71.938 1 70 832 LYS B C 1
ATOM 15250 O O . LYS B 1 832 ? 8.242 -142.375 -71.25 1 70 832 LYS B O 1
ATOM 15255 N N . SER B 1 833 ? 6.391 -143 -72.25 1 70.75 833 SER B N 1
ATOM 15256 C CA . SER B 1 833 ? 5.645 -141.875 -71.812 1 70.75 833 SER B CA 1
ATOM 15257 C C . SER B 1 833 ? 5.418 -141.875 -70.312 1 70.75 833 SER B C 1
ATOM 15259 O O . SER B 1 833 ? 5.484 -140.75 -69.688 1 70.75 833 SER B O 1
ATOM 15261 N N . SER B 1 834 ? 5.168 -143 -69.75 1 70.19 834 SER B N 1
ATOM 15262 C CA . SER B 1 834 ? 4.973 -143 -68.312 1 70.19 834 SER B CA 1
ATOM 15263 C C . SER B 1 834 ? 6.258 -142.75 -67.562 1 70.19 834 SER B C 1
ATOM 15265 O O . SER B 1 834 ? 6.219 -142.125 -66.5 1 70.19 834 SER B O 1
ATOM 15267 N N . GLU B 1 835 ? 7.367 -143.125 -68.125 1 69.5 835 GLU B N 1
ATOM 15268 C CA . GLU B 1 835 ? 8.664 -142.875 -67.5 1 69.5 835 GLU B CA 1
ATOM 15269 C C . GLU B 1 835 ? 8.953 -141.375 -67.562 1 69.5 835 GLU B C 1
ATOM 15271 O O . GLU B 1 835 ? 9.477 -140.75 -66.625 1 69.5 835 GLU B O 1
ATOM 15276 N N . GLU B 1 836 ? 8.562 -140.75 -68.625 1 68.38 836 GLU B N 1
ATOM 15277 C CA . GLU B 1 836 ? 8.773 -139.375 -68.75 1 68.38 836 GLU B CA 1
ATOM 15278 C C . GLU B 1 836 ? 7.887 -138.5 -67.812 1 68.38 836 GLU B C 1
ATOM 15280 O O . GLU B 1 836 ? 8.336 -137.625 -67.188 1 68.38 836 GLU B O 1
ATOM 15285 N N . LEU B 1 837 ? 6.723 -139 -67.625 1 71.38 837 LEU B N 1
ATOM 15286 C CA . LEU B 1 837 ? 5.793 -138.375 -66.75 1 71.38 837 LEU B CA 1
ATOM 15287 C C . LEU B 1 837 ? 6.234 -138.5 -65.312 1 71.38 837 LEU B C 1
ATOM 15289 O O . LEU B 1 837 ? 6.102 -137.625 -64.5 1 71.38 837 LEU B O 1
ATOM 15293 N N . TYR B 1 838 ? 6.73 -139.625 -65 1 69.56 838 TYR B N 1
ATOM 15294 C CA . TYR B 1 838 ? 7.246 -139.875 -63.625 1 69.56 838 TYR B CA 1
ATOM 15295 C C . TYR B 1 838 ? 8.43 -139 -63.344 1 69.56 838 TYR B C 1
ATOM 15297 O O . TYR B 1 838 ? 8.508 -138.375 -62.25 1 69.56 838 TYR B O 1
ATOM 15305 N N . LYS B 1 839 ? 9.227 -138.75 -64.312 1 67.31 839 LYS B N 1
ATOM 15306 C CA . LYS B 1 839 ? 10.367 -137.875 -64.188 1 67.31 839 LYS B CA 1
ATOM 15307 C C . LYS B 1 839 ? 9.898 -136.5 -63.969 1 67.31 839 LYS B C 1
ATOM 15309 O O . LYS B 1 839 ? 10.461 -135.75 -63.156 1 67.31 839 LYS B O 1
ATOM 15314 N N . PHE B 1 840 ? 8.867 -136.125 -64.562 1 69.06 840 PHE B N 1
ATOM 15315 C CA . PHE B 1 840 ? 8.281 -134.75 -64.438 1 69.06 840 PHE B CA 1
ATOM 15316 C C . PHE B 1 840 ? 7.727 -134.5 -63.062 1 69.06 840 PHE B C 1
ATOM 15318 O O . PHE B 1 840 ? 7.973 -133.5 -62.438 1 69.06 840 PHE B O 1
ATOM 15325 N N . THR B 1 841 ? 7.008 -135.5 -62.531 1 68.38 841 THR B N 1
ATOM 15326 C CA . THR B 1 841 ? 6.402 -135.375 -61.188 1 68.38 841 THR B CA 1
ATOM 15327 C C . THR B 1 841 ? 7.469 -135.25 -60.125 1 68.38 841 THR B C 1
ATOM 15329 O O . THR B 1 841 ? 7.324 -134.625 -59.125 1 68.38 841 THR B O 1
ATOM 15332 N N . LEU B 1 842 ? 8.555 -136 -60.406 1 67.69 842 LEU B N 1
ATOM 15333 C CA . LEU B 1 842 ? 9.664 -136 -59.438 1 67.69 842 LEU B CA 1
ATOM 15334 C C . LEU B 1 842 ? 10.336 -134.625 -59.438 1 67.69 842 LEU B C 1
ATOM 15336 O O . LEU B 1 842 ? 10.711 -134.125 -58.375 1 67.69 842 LEU B O 1
ATOM 15340 N N . ASN B 1 843 ? 10.352 -134 -60.625 1 63.72 843 ASN B N 1
ATOM 15341 C CA . ASN B 1 843 ? 10.914 -132.75 -60.75 1 63.72 843 ASN B CA 1
ATOM 15342 C C . ASN B 1 843 ? 10.008 -131.625 -60.094 1 63.72 843 ASN B C 1
ATOM 15344 O O . ASN B 1 843 ? 10.492 -130.75 -59.438 1 63.72 843 ASN B O 1
ATOM 15348 N N . LEU B 1 844 ? 8.734 -131.875 -60.219 1 67.44 844 LEU B N 1
ATOM 15349 C CA . LEU B 1 844 ? 7.758 -131 -59.625 1 67.44 844 LEU B CA 1
ATOM 15350 C C . LEU B 1 844 ? 7.773 -131.125 -58.094 1 67.44 844 LEU B C 1
ATOM 15352 O O . LEU B 1 844 ? 7.652 -130.125 -57.375 1 67.44 844 LEU B O 1
ATOM 15356 N N . LYS B 1 845 ? 7.949 -132.25 -57.594 1 66.19 845 LYS B N 1
ATOM 15357 C CA . LYS B 1 845 ? 8.07 -132.5 -56.156 1 66.19 845 LYS B CA 1
ATOM 15358 C C . LYS B 1 845 ? 9.305 -131.875 -55.594 1 66.19 845 LYS B C 1
ATOM 15360 O O . LYS B 1 845 ? 9.234 -131.125 -54.562 1 66.19 845 LYS B O 1
ATOM 15365 N N . ASN B 1 846 ? 10.336 -132 -56.344 1 64.44 846 ASN B N 1
ATOM 15366 C CA . ASN B 1 846 ? 11.562 -131.375 -55.938 1 64.44 846 ASN B CA 1
ATOM 15367 C C . ASN B 1 846 ? 11.414 -129.875 -55.906 1 64.44 846 ASN B C 1
ATOM 15369 O O . ASN B 1 846 ? 11.906 -129.125 -55 1 64.44 846 ASN B O 1
ATOM 15373 N N . TYR B 1 847 ? 10.594 -129.375 -56.812 1 61.88 847 TYR B N 1
ATOM 15374 C CA . TYR B 1 847 ? 10.297 -127.938 -56.906 1 61.88 847 TYR B CA 1
ATOM 15375 C C . TYR B 1 847 ? 9.484 -127.438 -55.719 1 61.88 847 TYR B C 1
ATOM 15377 O O . TYR B 1 847 ? 9.828 -126.438 -55.062 1 61.88 847 TYR B O 1
ATOM 15385 N N . THR B 1 848 ? 8.422 -128.125 -55.406 1 61.94 848 THR B N 1
ATOM 15386 C CA . THR B 1 848 ? 7.508 -127.625 -54.344 1 61.94 848 THR B CA 1
ATOM 15387 C C . THR B 1 848 ? 8.172 -127.75 -52.969 1 61.94 848 THR B C 1
ATOM 15389 O O . THR B 1 848 ? 7.918 -126.938 -52.094 1 61.94 848 THR B O 1
ATOM 15392 N N . GLU B 1 849 ? 8.992 -128.875 -52.844 1 64.94 849 GLU B N 1
ATOM 15393 C CA . GLU B 1 849 ? 9.688 -129 -51.562 1 64.94 849 GLU B CA 1
ATOM 15394 C C . GLU B 1 849 ? 10.719 -127.938 -51.344 1 64.94 849 GLU B C 1
ATOM 15396 O O . GLU B 1 849 ? 10.875 -127.438 -50.25 1 64.94 849 GLU B O 1
ATOM 15401 N N . LEU B 1 850 ? 11.336 -127.5 -52.5 1 61.75 850 LEU B N 1
ATOM 15402 C CA . LEU B 1 850 ? 12.398 -126.562 -52.375 1 61.75 850 LEU B CA 1
ATOM 15403 C C . LEU B 1 850 ? 11.828 -125.125 -52.281 1 61.75 850 LEU B C 1
ATOM 15405 O O . LEU B 1 850 ? 12.398 -124.25 -51.625 1 61.75 850 LEU B O 1
ATOM 15409 N N . PHE B 1 851 ? 10.688 -124.938 -52.844 1 57.53 851 PHE B N 1
ATOM 15410 C CA . PHE B 1 851 ? 10.086 -123.625 -52.875 1 57.53 851 PHE B CA 1
ATOM 15411 C C . PHE B 1 851 ? 9.328 -123.375 -51.594 1 57.53 851 PHE B C 1
ATOM 15413 O O . PHE B 1 851 ? 9.273 -122.25 -51.125 1 57.53 851 PHE B O 1
ATOM 15420 N N . ASN B 1 852 ? 8.594 -124.312 -51.062 1 56.06 852 ASN B N 1
ATOM 15421 C CA . ASN B 1 852 ? 7.805 -124.125 -49.875 1 56.06 852 ASN B CA 1
ATOM 15422 C C . ASN B 1 852 ? 8.688 -124.062 -48.625 1 56.06 852 ASN B C 1
ATOM 15424 O O . ASN B 1 852 ? 8.281 -123.5 -47.594 1 56.06 852 ASN B O 1
ATOM 15428 N N . SER B 1 853 ? 9.812 -124.938 -48.562 1 52.47 853 SER B N 1
ATOM 15429 C CA . SER B 1 853 ? 10.539 -125 -47.312 1 52.47 853 SER B CA 1
ATOM 15430 C C . SER B 1 853 ? 11.289 -123.688 -47.062 1 52.47 853 SER B C 1
ATOM 15432 O O . SER B 1 853 ? 11.664 -123 -48 1 52.47 853 SER B O 1
ATOM 15434 N N . GLN B 1 854 ? 10.898 -123 -45.938 1 58.16 854 GLN B N 1
ATOM 15435 C CA . GLN B 1 854 ? 11.844 -122.125 -45.312 1 58.16 854 GLN B CA 1
ATOM 15436 C C . GLN B 1 854 ? 13.281 -122.562 -45.5 1 58.16 854 GLN B C 1
ATOM 15438 O O . GLN B 1 854 ? 14.078 -122.562 -44.562 1 58.16 854 GLN B O 1
ATOM 15443 N N . THR B 1 855 ? 13.602 -123.188 -46.594 1 62.94 855 THR B N 1
ATOM 15444 C CA . THR B 1 855 ? 14.969 -123.688 -46.75 1 62.94 855 THR B CA 1
ATOM 15445 C C . THR B 1 855 ? 15.945 -122.5 -46.906 1 62.94 855 THR B C 1
ATOM 15447 O O . THR B 1 855 ? 15.758 -121.625 -47.75 1 62.94 855 THR B O 1
ATOM 15450 N N . PRO B 1 856 ? 16.719 -122.312 -45.938 1 74.31 856 PRO B N 1
ATOM 15451 C CA . PRO B 1 856 ? 17.641 -121.188 -45.938 1 74.31 856 PRO B CA 1
ATOM 15452 C C . PRO B 1 856 ? 18.516 -121.125 -47.188 1 74.31 856 PRO B C 1
ATOM 15454 O O . PRO B 1 856 ? 18.844 -122.188 -47.75 1 74.31 856 PRO B O 1
ATOM 15457 N N . THR B 1 857 ? 18.734 -120.062 -47.781 1 76.75 857 THR B N 1
ATOM 15458 C CA . THR B 1 857 ? 19.641 -119.812 -48.906 1 76.75 857 THR B CA 1
ATOM 15459 C C . THR B 1 857 ? 21.031 -120.312 -48.625 1 76.75 857 THR B C 1
ATOM 15461 O O . THR B 1 857 ? 21.719 -120.812 -49.531 1 76.75 857 THR B O 1
ATOM 15464 N N . PHE B 1 858 ? 21.391 -120.312 -47.312 1 81.94 858 PHE B N 1
ATOM 15465 C CA . PHE B 1 858 ? 22.703 -120.75 -46.875 1 81.94 858 PHE B CA 1
ATOM 15466 C C . PHE B 1 858 ? 22.594 -121.812 -45.781 1 81.94 858 PHE B C 1
ATOM 15468 O O . PHE B 1 858 ? 21.609 -121.875 -45.062 1 81.94 858 PHE B O 1
ATOM 15475 N N . GLN B 1 859 ? 23.5 -122.75 -45.875 1 78.69 859 GLN B N 1
ATOM 15476 C CA . GLN B 1 859 ? 23.547 -123.75 -44.844 1 78.69 859 GLN B CA 1
ATOM 15477 C C . GLN B 1 859 ? 24.828 -123.625 -44.031 1 78.69 859 GLN B C 1
ATOM 15479 O O . GLN B 1 859 ? 25.812 -123.062 -44.469 1 78.69 859 GLN B O 1
ATOM 15484 N N . GLU B 1 860 ? 24.766 -124 -42.75 1 79 860 GLU B N 1
ATOM 15485 C CA . GLU B 1 860 ? 25.891 -123.938 -41.812 1 79 860 GLU B CA 1
ATOM 15486 C C . GLU B 1 860 ? 27.062 -124.812 -42.25 1 79 860 GLU B C 1
ATOM 15488 O O . GLU B 1 860 ? 28.219 -124.375 -42.188 1 79 860 GLU B O 1
ATOM 15493 N N . GLU B 1 861 ? 26.922 -125.938 -42.812 1 81.06 861 GLU B N 1
ATOM 15494 C CA . GLU B 1 861 ? 27.984 -126.875 -43.156 1 81.06 861 GLU B CA 1
ATOM 15495 C C . GLU B 1 861 ? 28.562 -126.562 -44.562 1 81.06 861 GLU B C 1
ATOM 15497 O O . GLU B 1 861 ? 27.797 -126.375 -45.5 1 81.06 861 GLU B O 1
ATOM 15502 N N . GLU B 1 862 ? 29.891 -126.5 -44.688 1 86.31 862 GLU B N 1
ATOM 15503 C CA . GLU B 1 862 ? 30.578 -126.25 -45.938 1 86.31 862 GLU B CA 1
ATOM 15504 C C . GLU B 1 862 ? 30.766 -127.562 -46.75 1 86.31 862 GLU B C 1
ATOM 15506 O O . GLU B 1 862 ? 30.859 -128.625 -46.156 1 86.31 862 GLU B O 1
ATOM 15511 N N . TYR B 1 863 ? 30.797 -127.5 -48.031 1 85.44 863 TYR B N 1
ATOM 15512 C CA . TYR B 1 863 ? 31.078 -128.625 -48.938 1 85.44 863 TYR B CA 1
ATOM 15513 C C . TYR B 1 863 ? 31.859 -128.125 -50.156 1 85.44 863 TYR B C 1
ATOM 15515 O O . TYR B 1 863 ? 31.875 -127 -50.469 1 85.44 863 TYR B O 1
ATOM 15523 N N . PHE B 1 864 ? 32.594 -129.125 -50.75 1 87.75 864 PHE B N 1
ATOM 15524 C CA . PHE B 1 864 ? 33.375 -128.875 -51.969 1 87.75 864 PHE B CA 1
ATOM 15525 C C . PHE B 1 864 ? 32.531 -129 -53.219 1 87.75 864 PHE B C 1
ATOM 15527 O O . PHE B 1 864 ? 31.938 -130.125 -53.438 1 87.75 864 PHE B O 1
ATOM 15534 N N . ILE B 1 865 ? 32.469 -127.938 -54.062 1 91.62 865 ILE B N 1
ATOM 15535 C CA . ILE B 1 865 ? 31.688 -128 -55.281 1 91.62 865 ILE B CA 1
ATOM 15536 C C . ILE B 1 865 ? 32.25 -129.125 -56.188 1 91.62 865 ILE B C 1
ATOM 15538 O O . ILE B 1 865 ? 31.5 -129.75 -56.906 1 91.62 865 ILE B O 1
ATOM 15542 N N . PHE B 1 866 ? 33.5 -129.375 -56.219 1 91.12 866 PHE B N 1
ATOM 15543 C CA . PHE B 1 866 ? 34.125 -130.375 -57.031 1 91.12 866 PHE B CA 1
ATOM 15544 C C . PHE B 1 866 ? 33.5 -131.75 -56.781 1 91.12 866 PHE B C 1
ATOM 15546 O O . PHE B 1 866 ? 33.156 -132.5 -57.719 1 91.12 866 PHE B O 1
ATOM 15553 N N . ASN B 1 867 ? 33.312 -132 -55.562 1 88.19 867 ASN B N 1
ATOM 15554 C CA . ASN B 1 867 ? 32.75 -133.375 -55.188 1 88.19 867 ASN B CA 1
ATOM 15555 C C . ASN B 1 867 ? 31.297 -133.5 -55.656 1 88.19 867 ASN B C 1
ATOM 15557 O O . ASN B 1 867 ? 30.859 -134.5 -56.094 1 88.19 867 ASN B O 1
ATOM 15561 N N . LEU B 1 868 ? 30.594 -132.375 -55.594 1 88.19 868 LEU B N 1
ATOM 15562 C CA . LEU B 1 868 ? 29.203 -132.375 -56.031 1 88.19 868 LEU B CA 1
ATOM 15563 C C . LEU B 1 868 ? 29.094 -132.625 -57.531 1 88.19 868 LEU B C 1
ATOM 15565 O O . LEU B 1 868 ? 28.281 -133.5 -57.969 1 88.19 868 LEU B O 1
ATOM 15569 N N . ILE B 1 869 ? 29.859 -131.875 -58.281 1 90.12 869 ILE B N 1
ATOM 15570 C CA . ILE B 1 869 ? 29.859 -132.125 -59.719 1 90.12 869 ILE B CA 1
ATOM 15571 C C . ILE B 1 869 ? 30.328 -133.5 -60.062 1 90.12 869 ILE B C 1
ATOM 15573 O O . ILE B 1 869 ? 29.781 -134.125 -60.969 1 90.12 869 ILE B O 1
ATOM 15577 N N . GLU B 1 870 ? 31.359 -134 -59.375 1 87.88 870 GLU B N 1
ATOM 15578 C CA . GLU B 1 870 ? 31.859 -135.375 -59.625 1 87.88 870 GLU B CA 1
ATOM 15579 C C . GLU B 1 870 ? 30.766 -136.375 -59.375 1 87.88 870 GLU B C 1
ATOM 15581 O O . GLU B 1 870 ? 30.641 -137.375 -60.094 1 87.88 870 GLU B O 1
ATOM 15586 N N . GLU B 1 871 ? 30.078 -136.25 -58.344 1 84 871 GLU B N 1
ATOM 15587 C CA . GLU B 1 871 ? 28.969 -137.125 -58.031 1 84 871 GLU B CA 1
ATOM 15588 C C . GLU B 1 871 ? 27.938 -137.125 -59.125 1 84 871 GLU B C 1
ATOM 15590 O O . GLU B 1 871 ? 27.453 -138.25 -59.531 1 84 871 GLU B O 1
ATOM 15595 N N . LYS B 1 872 ? 27.578 -136 -59.688 1 84.56 872 LYS B N 1
ATOM 15596 C CA . LYS B 1 872 ? 26.594 -135.875 -60.781 1 84.56 872 LYS B CA 1
ATOM 15597 C C . LYS B 1 872 ? 27.172 -136.5 -62.094 1 84.56 872 LYS B C 1
ATOM 15599 O O . LYS B 1 872 ? 26.484 -137.125 -62.844 1 84.56 872 LYS B O 1
ATOM 15604 N N . LYS B 1 873 ? 28.422 -136.125 -62.281 1 86.06 873 LYS B N 1
ATOM 15605 C CA . LYS B 1 873 ? 29.109 -136.75 -63.438 1 86.06 873 LYS B CA 1
ATOM 15606 C C . LYS B 1 873 ? 29.016 -138.25 -63.438 1 86.06 873 LYS B C 1
ATOM 15608 O O . LYS B 1 873 ? 28.719 -138.875 -64.438 1 86.06 873 LYS B O 1
ATOM 15613 N N . SER B 1 874 ? 29.266 -138.875 -62.312 1 82.38 874 SER B N 1
ATOM 15614 C CA . SER B 1 874 ? 29.234 -140.25 -62.188 1 82.38 874 SER B CA 1
ATOM 15615 C C . SER B 1 874 ? 27.844 -140.875 -62.469 1 82.38 874 SER B C 1
ATOM 15617 O O . SER B 1 874 ? 27.703 -141.875 -63.094 1 82.38 874 SER B O 1
ATOM 15619 N N . LEU B 1 875 ? 26.953 -140.125 -62.062 1 76.75 875 LEU B N 1
ATOM 15620 C CA . LEU B 1 875 ? 25.562 -140.5 -62.281 1 76.75 875 LEU B CA 1
ATOM 15621 C C . LEU B 1 875 ? 25.203 -140.5 -63.75 1 76.75 875 LEU B C 1
ATOM 15623 O O . LEU B 1 875 ? 24.484 -141.5 -64.188 1 76.75 875 LEU B O 1
ATOM 15627 N N . PHE B 1 876 ? 25.719 -139.625 -64.562 1 79.81 876 PHE B N 1
ATOM 15628 C CA . PHE B 1 876 ? 25.359 -139.5 -66 1 79.81 876 PHE B CA 1
ATOM 15629 C C . PHE B 1 876 ? 26.391 -140.25 -66.875 1 79.81 876 PHE B C 1
ATOM 15631 O O . PHE B 1 876 ? 26.266 -140.25 -68.125 1 79.81 876 PHE B O 1
ATOM 15638 N N . LYS B 1 877 ? 27.359 -140.75 -66.312 1 78.5 877 LYS B N 1
ATOM 15639 C CA . LYS B 1 877 ? 28.484 -141.375 -67.062 1 78.5 877 LYS B CA 1
ATOM 15640 C C . LYS B 1 877 ? 28.016 -142.5 -68 1 78.5 877 LYS B C 1
ATOM 15642 O O . LYS B 1 877 ? 28.406 -142.5 -69.188 1 78.5 877 LYS B O 1
ATOM 15647 N N . GLU B 1 878 ? 27.281 -143.375 -67.5 1 74.19 878 GLU B N 1
ATOM 15648 C CA . GLU B 1 878 ? 26.859 -144.5 -68.375 1 74.19 878 GLU B CA 1
ATOM 15649 C C . GLU B 1 878 ? 25.984 -144 -69.5 1 74.19 878 GLU B C 1
ATOM 15651 O O . GLU B 1 878 ? 26.141 -144.5 -70.625 1 74.19 878 GLU B O 1
ATOM 15656 N N . ILE B 1 879 ? 25.172 -143.125 -69.25 1 77.81 879 ILE B N 1
ATOM 15657 C CA . ILE B 1 879 ? 24.312 -142.625 -70.312 1 77.81 879 ILE B CA 1
ATOM 15658 C C . ILE B 1 879 ? 25.125 -141.75 -71.312 1 77.81 879 ILE B C 1
ATOM 15660 O O . ILE B 1 879 ? 24.906 -141.875 -72.5 1 77.81 879 ILE B O 1
ATOM 15664 N N . ALA B 1 880 ? 26.031 -141 -70.875 1 82.12 880 ALA B N 1
ATOM 15665 C CA . ALA B 1 880 ? 26.938 -140.25 -71.75 1 82.12 880 ALA B CA 1
ATOM 15666 C C . ALA B 1 880 ? 27.75 -141.25 -72.625 1 82.12 880 ALA B C 1
ATOM 15668 O O . ALA B 1 880 ? 27.938 -141 -73.812 1 82.12 880 ALA B O 1
ATOM 15669 N N . LEU B 1 881 ? 28.094 -142.375 -72.062 1 79.69 881 LEU B N 1
ATOM 15670 C CA . LEU B 1 881 ? 28.859 -143.25 -72.812 1 79.69 881 LEU B CA 1
ATOM 15671 C C . LEU B 1 881 ? 28.016 -143.875 -73.875 1 79.69 881 LEU B C 1
ATOM 15673 O O . LEU B 1 881 ? 28.5 -144.125 -75 1 79.69 881 LEU B O 1
ATOM 15677 N N . GLN B 1 882 ? 26.906 -144.125 -73.625 1 78.62 882 GLN B N 1
ATOM 15678 C CA . GLN B 1 882 ? 26 -144.75 -74.625 1 78.62 882 GLN B CA 1
ATOM 15679 C C . GLN B 1 882 ? 25.812 -143.75 -75.812 1 78.62 882 GLN B C 1
ATOM 15681 O O . GLN B 1 882 ? 25.625 -144.25 -76.938 1 78.62 882 GLN B O 1
ATOM 15686 N N . ASN B 1 883 ? 25.953 -142.5 -75.562 1 82.44 883 ASN B N 1
ATOM 15687 C CA . ASN B 1 883 ? 25.875 -141.5 -76.625 1 82.44 883 ASN B CA 1
ATOM 15688 C C . ASN B 1 883 ? 27.25 -141.125 -77.188 1 82.44 883 ASN B C 1
ATOM 15690 O O . ASN B 1 883 ? 27.406 -140.125 -77.938 1 82.44 883 ASN B O 1
ATOM 15694 N N . GLN B 1 884 ? 28.297 -142.125 -76.688 1 85.12 884 GLN B N 1
ATOM 15695 C CA . GLN B 1 884 ? 29.688 -141.875 -77.125 1 85.12 884 GLN B CA 1
ATOM 15696 C C . GLN B 1 884 ? 30.125 -140.375 -76.75 1 85.12 884 GLN B C 1
ATOM 15698 O O . GLN B 1 884 ? 30.812 -139.75 -77.5 1 85.12 884 GLN B O 1
ATOM 15703 N N . THR B 1 885 ? 29.672 -139.875 -75.625 1 89.5 885 THR B N 1
ATOM 15704 C CA . THR B 1 885 ? 29.969 -138.625 -75.062 1 89.5 885 THR B CA 1
ATOM 15705 C C . THR B 1 885 ? 30.781 -138.75 -73.812 1 89.5 885 THR B C 1
ATOM 15707 O O . THR B 1 885 ? 30.562 -139.625 -73 1 89.5 885 THR B O 1
ATOM 15710 N N . VAL B 1 886 ? 31.781 -137.875 -73.562 1 88.44 886 VAL B N 1
ATOM 15711 C CA . VAL B 1 886 ? 32.594 -137.875 -72.375 1 88.44 886 VAL B CA 1
ATOM 15712 C C . VAL B 1 886 ? 32.344 -136.625 -71.562 1 88.44 886 VAL B C 1
ATOM 15714 O O . VAL B 1 886 ? 32.25 -135.5 -72.125 1 88.44 886 VAL B O 1
ATOM 15717 N N . ILE B 1 887 ? 32.156 -136.625 -70.312 1 90.94 887 ILE B N 1
ATOM 15718 C CA . ILE B 1 887 ? 31.969 -135.5 -69.375 1 90.94 887 ILE B CA 1
ATOM 15719 C C . ILE B 1 887 ? 33.25 -135.25 -68.625 1 90.94 887 ILE B C 1
ATOM 15721 O O . ILE B 1 887 ? 33.812 -136.125 -68 1 90.94 887 ILE B O 1
ATOM 15725 N N . TYR B 1 888 ? 33.812 -134 -68.625 1 92.44 888 TYR B N 1
ATOM 15726 C CA . TYR B 1 888 ? 35 -133.625 -67.938 1 92.44 888 TYR B CA 1
ATOM 15727 C C . TYR B 1 888 ? 34.656 -132.625 -66.75 1 92.44 888 TYR B C 1
ATOM 15729 O O . TYR B 1 888 ? 33.875 -131.75 -66.938 1 92.44 888 TYR B O 1
ATOM 15737 N N . ASN B 1 889 ? 35.094 -132.875 -65.688 1 91.62 889 ASN B N 1
ATOM 15738 C CA . ASN B 1 889 ? 35.031 -132 -64.5 1 91.62 889 ASN B CA 1
ATOM 15739 C C . ASN B 1 889 ? 36.344 -131.25 -64.375 1 91.62 889 ASN B C 1
ATOM 15741 O O . ASN B 1 889 ? 37.312 -131.75 -63.75 1 91.62 889 ASN B O 1
ATOM 15745 N N . ASN B 1 890 ? 36.469 -130 -64.812 1 91.12 890 ASN B N 1
ATOM 15746 C CA . ASN B 1 890 ? 37.625 -129.125 -64.75 1 91.12 890 ASN B CA 1
ATOM 15747 C C . ASN B 1 890 ? 37.469 -128.125 -63.625 1 91.12 890 ASN B C 1
ATOM 15749 O O . ASN B 1 890 ? 38.062 -127.062 -63.688 1 91.12 890 ASN B O 1
ATOM 15753 N N . SER B 1 891 ? 36.625 -128.375 -62.719 1 89.31 891 SER B N 1
ATOM 15754 C CA . SER B 1 891 ? 36.375 -127.438 -61.625 1 89.31 891 SER B CA 1
ATOM 15755 C C . SER B 1 891 ? 37.562 -127.375 -60.656 1 89.31 891 SER B C 1
ATOM 15757 O O . SER B 1 891 ? 38.281 -128.375 -60.469 1 89.31 891 SER B O 1
ATOM 15759 N N . GLU B 1 892 ? 37.75 -126.312 -60.031 1 86.38 892 GLU B N 1
ATOM 15760 C CA . GLU B 1 892 ? 38.75 -126.125 -59 1 86.38 892 GLU B CA 1
ATOM 15761 C C . GLU B 1 892 ? 38.438 -127 -57.781 1 86.38 892 GLU B C 1
ATOM 15763 O O . GLU B 1 892 ? 37.312 -127 -57.312 1 86.38 892 GLU B O 1
ATOM 15768 N N . LYS B 1 893 ? 39.375 -127.75 -57.219 1 83.81 893 LYS B N 1
ATOM 15769 C CA . LYS B 1 893 ? 39.188 -128.75 -56.125 1 83.81 893 LYS B CA 1
ATOM 15770 C C . LYS B 1 893 ? 39.031 -128 -54.781 1 83.81 893 LYS B C 1
ATOM 15772 O O . LYS B 1 893 ? 38.469 -128.625 -53.844 1 83.81 893 LYS B O 1
ATOM 15777 N N . ASN B 1 894 ? 39.344 -126.812 -54.688 1 85.25 894 ASN B N 1
ATOM 15778 C CA . ASN B 1 894 ? 39.406 -126.188 -53.375 1 85.25 894 ASN B CA 1
ATOM 15779 C C . ASN B 1 894 ? 38.312 -125.188 -53.156 1 85.25 894 ASN B C 1
ATOM 15781 O O . ASN B 1 894 ? 38.375 -124.312 -52.25 1 85.25 894 ASN B O 1
ATOM 15785 N N . ILE B 1 895 ? 37.219 -125.125 -53.781 1 88.12 895 ILE B N 1
ATOM 15786 C CA . ILE B 1 895 ? 36.125 -124.188 -53.594 1 88.12 895 ILE B CA 1
ATOM 15787 C C . ILE B 1 895 ? 35.125 -124.75 -52.594 1 88.12 895 ILE B C 1
ATOM 15789 O O . ILE B 1 895 ? 34.469 -125.75 -52.906 1 88.12 895 ILE B O 1
ATOM 15793 N N . LYS B 1 896 ? 35.031 -124.062 -51.375 1 87.56 896 LYS B N 1
ATOM 15794 C CA . LYS B 1 896 ? 34.062 -124.438 -50.344 1 87.56 896 LYS B CA 1
ATOM 15795 C C . LYS B 1 896 ? 32.844 -123.5 -50.406 1 87.56 896 LYS B C 1
ATOM 15797 O O . LYS B 1 896 ? 33 -122.25 -50.5 1 87.56 896 LYS B O 1
ATOM 15802 N N . LEU B 1 897 ? 31.594 -124.062 -50.438 1 87.5 897 LEU B N 1
ATOM 15803 C CA . LEU B 1 897 ? 30.391 -123.312 -50.562 1 87.5 897 LEU B CA 1
ATOM 15804 C C . LEU B 1 897 ? 29.469 -123.562 -49.344 1 87.5 897 LEU B C 1
ATOM 15806 O O . LEU B 1 897 ? 29.469 -124.625 -48.781 1 87.5 897 LEU B O 1
ATOM 15810 N N . GLN B 1 898 ? 28.875 -122.562 -48.906 1 86.81 898 GLN B N 1
ATOM 15811 C CA . GLN B 1 898 ? 27.844 -122.625 -47.875 1 86.81 898 GLN B CA 1
ATOM 15812 C C . GLN B 1 898 ? 26.453 -122.5 -48.5 1 86.81 898 GLN B C 1
ATOM 15814 O O . GLN B 1 898 ? 25.453 -122.438 -47.75 1 86.81 898 GLN B O 1
ATOM 15819 N N . VAL B 1 899 ? 26.422 -122.312 -49.75 1 86.25 899 VAL B N 1
ATOM 15820 C CA . VAL B 1 899 ? 25.141 -122.25 -50.469 1 86.25 899 VAL B CA 1
ATOM 15821 C C . VAL B 1 899 ? 24.359 -123.562 -50.25 1 86.25 899 VAL B C 1
ATOM 15823 O O . VAL B 1 899 ? 24.938 -124.625 -50.156 1 86.25 899 VAL B O 1
ATOM 15826 N N . ASN B 1 900 ? 23.062 -123.625 -50.188 1 81.81 900 ASN B N 1
ATOM 15827 C CA . ASN B 1 900 ? 22.219 -124.75 -49.938 1 81.81 900 ASN B CA 1
ATOM 15828 C C . ASN B 1 900 ? 22.531 -125.875 -50.938 1 81.81 900 ASN B C 1
ATOM 15830 O O . ASN B 1 900 ? 22.359 -125.688 -52.156 1 81.81 900 ASN B O 1
ATOM 15834 N N . LYS B 1 901 ? 23.047 -126.938 -50.5 1 83.44 901 LYS B N 1
ATOM 15835 C CA . LYS B 1 901 ? 23.562 -128.125 -51.312 1 83.44 901 LYS B CA 1
ATOM 15836 C C . LYS B 1 901 ? 22.453 -128.75 -52.125 1 83.44 901 LYS B C 1
ATOM 15838 O O . LYS B 1 901 ? 22.641 -129.125 -53.281 1 83.44 901 LYS B O 1
ATOM 15843 N N . THR B 1 902 ? 21.344 -128.875 -51.469 1 78.5 902 THR B N 1
ATOM 15844 C CA . THR B 1 902 ? 20.234 -129.5 -52.125 1 78.5 902 THR B CA 1
ATOM 15845 C C . THR B 1 902 ? 19.734 -128.75 -53.344 1 78.5 902 THR B C 1
ATOM 15847 O O . THR B 1 902 ? 19.469 -129.375 -54.406 1 78.5 902 THR B O 1
ATOM 15850 N N . ILE B 1 903 ? 19.672 -127.438 -53.281 1 79.88 903 ILE B N 1
ATOM 15851 C CA . ILE B 1 903 ? 19.25 -126.625 -54.375 1 79.88 903 ILE B CA 1
ATOM 15852 C C . ILE B 1 903 ? 20.266 -126.625 -55.5 1 79.88 903 ILE B C 1
ATOM 15854 O O . ILE B 1 903 ? 19.922 -126.812 -56.656 1 79.88 903 ILE B O 1
ATOM 15858 N N . LEU B 1 904 ? 21.453 -126.438 -55.094 1 85.19 904 LEU B N 1
ATOM 15859 C CA . LEU B 1 904 ? 22.516 -126.5 -56.094 1 85.19 904 LEU B CA 1
ATOM 15860 C C . LEU B 1 904 ? 22.594 -127.812 -56.812 1 85.19 904 LEU B C 1
ATOM 15862 O O . LEU B 1 904 ? 22.812 -127.875 -58.031 1 85.19 904 LEU B O 1
ATOM 15866 N N . MET B 1 905 ? 22.422 -128.875 -56.125 1 81.44 905 MET B N 1
ATOM 15867 C CA . MET B 1 905 ? 22.422 -130.25 -56.719 1 81.44 905 MET B CA 1
ATOM 15868 C C . MET B 1 905 ? 21.328 -130.375 -57.781 1 81.44 905 MET B C 1
ATOM 15870 O O . MET B 1 905 ? 21.562 -131 -58.812 1 81.44 905 MET B O 1
ATOM 15874 N N . VAL B 1 906 ? 20.219 -129.875 -57.5 1 78.88 906 VAL B N 1
ATOM 15875 C CA . VAL B 1 906 ? 19.109 -129.875 -58.438 1 78.88 906 VAL B CA 1
ATOM 15876 C C . VAL B 1 906 ? 19.422 -129.125 -59.688 1 78.88 906 VAL B C 1
ATOM 15878 O O . VAL B 1 906 ? 19.172 -129.5 -60.812 1 78.88 906 VAL B O 1
ATOM 15881 N N . ILE B 1 907 ? 19.984 -127.875 -59.531 1 84.75 907 ILE B N 1
ATOM 15882 C CA . ILE B 1 907 ? 20.359 -127 -60.656 1 84.75 907 ILE B CA 1
ATOM 15883 C C . ILE B 1 907 ? 21.375 -127.75 -61.531 1 84.75 907 ILE B C 1
ATOM 15885 O O . ILE B 1 907 ? 21.188 -127.812 -62.75 1 84.75 907 ILE B O 1
ATOM 15889 N N . ILE B 1 908 ? 22.391 -128.25 -60.938 1 86 908 ILE B N 1
ATOM 15890 C CA . ILE B 1 908 ? 23.469 -128.875 -61.656 1 86 908 ILE B CA 1
ATOM 15891 C C . ILE B 1 908 ? 22.938 -130.125 -62.344 1 86 908 ILE B C 1
ATOM 15893 O O . ILE B 1 908 ? 23.266 -130.5 -63.5 1 86 908 ILE B O 1
ATOM 15897 N N . HIS B 1 909 ? 22.188 -130.875 -61.719 1 79.81 909 HIS B N 1
ATOM 15898 C CA . HIS B 1 909 ? 21.578 -132.125 -62.281 1 79.81 909 HIS B CA 1
ATOM 15899 C C . HIS B 1 909 ? 20.828 -131.75 -63.562 1 79.81 909 HIS B C 1
ATOM 15901 O O . HIS B 1 909 ? 21.031 -132.5 -64.562 1 79.81 909 HIS B O 1
ATOM 15907 N N . ASN B 1 910 ? 20.016 -130.875 -63.594 1 78.75 910 ASN B N 1
ATOM 15908 C CA . ASN B 1 910 ? 19.203 -130.5 -64.75 1 78.75 910 ASN B CA 1
ATOM 15909 C C . ASN B 1 910 ? 20.047 -130 -65.938 1 78.75 910 ASN B C 1
ATOM 15911 O O . ASN B 1 910 ? 19.766 -130.25 -67.062 1 78.75 910 ASN B O 1
ATOM 15915 N N . LEU B 1 911 ? 21.047 -129.25 -65.562 1 88.5 911 LEU B N 1
ATOM 15916 C CA . LEU B 1 911 ? 21.906 -128.625 -66.625 1 88.5 911 LEU B CA 1
ATOM 15917 C C . LEU B 1 911 ? 22.75 -129.75 -67.25 1 88.5 911 LEU B C 1
ATOM 15919 O O . LEU B 1 911 ? 22.906 -129.75 -68.5 1 88.5 911 LEU B O 1
ATOM 15923 N N . ILE B 1 912 ? 23.297 -130.75 -66.438 1 84.75 912 ILE B N 1
ATOM 15924 C CA . ILE B 1 912 ? 24.078 -131.875 -67 1 84.75 912 ILE B CA 1
ATOM 15925 C C . ILE B 1 912 ? 23.156 -132.75 -67.75 1 84.75 912 ILE B C 1
ATOM 15927 O O . ILE B 1 912 ? 23.516 -133.25 -68.875 1 84.75 912 ILE B O 1
ATOM 15931 N N . ASP B 1 913 ? 21.984 -133 -67.25 1 79.94 913 ASP B N 1
ATOM 15932 C CA . ASP B 1 913 ? 21 -133.875 -67.875 1 79.94 913 ASP B CA 1
ATOM 15933 C C . ASP B 1 913 ? 20.688 -133.25 -69.312 1 79.94 913 ASP B C 1
ATOM 15935 O O . ASP B 1 913 ? 20.703 -134 -70.25 1 79.94 913 ASP B O 1
ATOM 15939 N N . ASN B 1 914 ? 20.516 -132 -69.438 1 80.5 914 ASN B N 1
ATOM 15940 C CA . ASN B 1 914 ? 20.266 -131.375 -70.75 1 80.5 914 ASN B CA 1
ATOM 15941 C C . ASN B 1 914 ? 21.469 -131.5 -71.688 1 80.5 914 ASN B C 1
ATOM 15943 O O . ASN B 1 914 ? 21.312 -131.75 -72.875 1 80.5 914 ASN B O 1
ATOM 15947 N N . ALA B 1 915 ? 22.625 -131.25 -71.188 1 87.25 915 ALA B N 1
ATOM 15948 C CA . ALA B 1 915 ? 23.844 -131.375 -71.938 1 87.25 915 ALA B CA 1
ATOM 15949 C C . ALA B 1 915 ? 24.062 -132.75 -72.5 1 87.25 915 ALA B C 1
ATOM 15951 O O . ALA B 1 915 ? 24.406 -133 -73.625 1 87.25 915 ALA B O 1
ATOM 15952 N N . VAL B 1 916 ? 23.781 -133.75 -71.688 1 83.69 916 VAL B N 1
ATOM 15953 C CA . VAL B 1 916 ? 24 -135.125 -72.125 1 83.69 916 VAL B CA 1
ATOM 15954 C C . VAL B 1 916 ? 22.953 -135.625 -73.125 1 83.69 916 VAL B C 1
ATOM 15956 O O . VAL B 1 916 ? 23.281 -136.25 -74.125 1 83.69 916 VAL B O 1
ATOM 15959 N N . LYS B 1 917 ? 21.797 -135.125 -72.938 1 80 917 LYS B N 1
ATOM 15960 C CA . LYS B 1 917 ? 20.688 -135.5 -73.812 1 80 917 LYS B CA 1
ATOM 15961 C C . LYS B 1 917 ? 20.875 -134.875 -75.188 1 80 917 LYS B C 1
ATOM 15963 O O . LYS B 1 917 ? 20.453 -135.5 -76.188 1 80 917 LYS B O 1
ATOM 15968 N N . ASN B 1 918 ? 21.578 -133.875 -75.25 1 84.38 918 ASN B N 1
ATOM 15969 C CA . ASN B 1 918 ? 21.656 -133.125 -76.5 1 84.38 918 ASN B CA 1
ATOM 15970 C C . ASN B 1 918 ? 23.062 -133.125 -77.125 1 84.38 918 ASN B C 1
ATOM 15972 O O . ASN B 1 918 ? 23.391 -132.375 -78.062 1 84.38 918 ASN B O 1
ATOM 15976 N N . THR B 1 919 ? 24 -134.125 -76.562 1 85.88 919 THR B N 1
ATOM 15977 C CA . THR B 1 919 ? 25.359 -134.25 -77.062 1 85.88 919 THR B CA 1
ATOM 15978 C C . THR B 1 919 ? 25.594 -135.75 -77.5 1 85.88 919 THR B C 1
ATOM 15980 O O . THR B 1 919 ? 25.391 -136.625 -76.688 1 85.88 919 THR B O 1
ATOM 15983 N N . TYR B 1 920 ? 25.844 -135.875 -78.688 1 85.06 920 TYR B N 1
ATOM 15984 C CA . TYR B 1 920 ? 26.188 -137.125 -79.25 1 85.06 920 TYR B CA 1
ATOM 15985 C C . TYR B 1 920 ? 27.594 -137.25 -79.875 1 85.06 920 TYR B C 1
ATOM 15987 O O . TYR B 1 920 ? 27.953 -136.375 -80.625 1 85.06 920 TYR B O 1
ATOM 15995 N N . GLU B 1 921 ? 28.359 -138.375 -79.625 1 85.69 921 GLU B N 1
ATOM 15996 C CA . GLU B 1 921 ? 29.766 -138.5 -80 1 85.69 921 GLU B CA 1
ATOM 15997 C C . GLU B 1 921 ? 30.531 -137.125 -79.75 1 85.69 921 GLU B C 1
ATOM 15999 O O . GLU B 1 921 ? 31.219 -136.625 -80.625 1 85.69 921 GLU B O 1
ATOM 16004 N N . GLY B 1 922 ? 30.297 -136.625 -78.562 1 89.5 922 GLY B N 1
ATOM 16005 C CA . GLY B 1 922 ? 30.906 -135.375 -78.188 1 89.5 922 GLY B CA 1
ATOM 16006 C C . GLY B 1 922 ? 31.422 -135.25 -76.812 1 89.5 922 GLY B C 1
ATOM 16007 O O . GLY B 1 922 ? 31.75 -136.375 -76.188 1 89.5 922 GLY B O 1
ATOM 16008 N N . GLU B 1 923 ? 31.703 -133.875 -76.25 1 90.56 923 GLU B N 1
ATOM 16009 C CA . GLU B 1 923 ? 32.25 -133.625 -74.938 1 90.56 923 GLU B CA 1
ATOM 16010 C C . GLU B 1 923 ? 31.438 -132.625 -74.188 1 90.56 923 GLU B C 1
ATOM 16012 O O . GLU B 1 923 ? 30.859 -131.75 -74.812 1 90.56 923 GLU B O 1
ATOM 16017 N N . ILE B 1 924 ? 31.375 -132.75 -72.938 1 91.62 924 ILE B N 1
ATOM 16018 C CA . ILE B 1 924 ? 30.781 -131.875 -72 1 91.62 924 ILE B CA 1
ATOM 16019 C C . ILE B 1 924 ? 31.812 -131.375 -71 1 91.62 924 ILE B C 1
ATOM 16021 O O . ILE B 1 924 ? 32.406 -132.25 -70.312 1 91.62 924 ILE B O 1
ATOM 16025 N N . MET B 1 925 ? 32.094 -130.125 -70.875 1 93.81 925 MET B N 1
ATOM 16026 C CA . MET B 1 925 ? 33.062 -129.625 -69.938 1 93.81 925 MET B CA 1
ATOM 16027 C C . MET B 1 925 ? 32.375 -128.75 -68.812 1 93.81 925 MET B C 1
ATOM 16029 O O . MET B 1 925 ? 31.562 -127.875 -69.125 1 93.81 925 MET B O 1
ATOM 16033 N N . ILE B 1 926 ? 32.625 -129.125 -67.625 1 92.25 926 ILE B N 1
ATOM 16034 C CA . ILE B 1 926 ? 32.125 -128.375 -66.5 1 92.25 926 ILE B CA 1
ATOM 16035 C C . ILE B 1 926 ? 33.281 -127.688 -65.75 1 92.25 926 ILE B C 1
ATOM 16037 O O . ILE B 1 926 ? 34.281 -128.375 -65.438 1 92.25 926 ILE B O 1
ATOM 16041 N N . SER B 1 927 ? 33.25 -126.438 -65.5 1 93.5 927 SER B N 1
ATOM 16042 C CA . SER B 1 927 ? 34.281 -125.688 -64.75 1 93.5 927 SER B CA 1
ATOM 16043 C C . SER B 1 927 ? 33.656 -124.75 -63.75 1 93.5 927 SER B C 1
ATOM 16045 O O . SER B 1 927 ? 32.562 -124.25 -63.938 1 93.5 927 SER B O 1
ATOM 16047 N N . THR B 1 928 ? 34.25 -124.625 -62.656 1 92.38 928 THR B N 1
ATOM 16048 C CA . THR B 1 928 ? 33.844 -123.688 -61.625 1 92.38 928 THR B CA 1
ATOM 16049 C C . THR B 1 928 ? 34.969 -122.812 -61.219 1 92.38 928 THR B C 1
ATOM 16051 O O . THR B 1 928 ? 36.125 -123.188 -61.156 1 92.38 928 THR B O 1
ATOM 16054 N N . SER B 1 929 ? 34.719 -121.5 -60.969 1 89 929 SER B N 1
ATOM 16055 C CA . SER B 1 929 ? 35.656 -120.5 -60.438 1 89 929 SER B CA 1
ATOM 16056 C C . SER B 1 929 ? 34.969 -119.562 -59.5 1 89 929 SER B C 1
ATOM 16058 O O . SER B 1 929 ? 33.75 -119.438 -59.5 1 89 929 SER B O 1
ATOM 16060 N N . THR B 1 930 ? 35.688 -119.062 -58.562 1 86.81 930 THR B N 1
ATOM 16061 C CA . THR B 1 930 ? 35.188 -118.062 -57.656 1 86.81 930 THR B CA 1
ATOM 16062 C C . THR B 1 930 ? 35.812 -116.688 -57.969 1 86.81 930 THR B C 1
ATOM 16064 O O . THR B 1 930 ? 37.031 -116.625 -58.188 1 86.81 930 THR B O 1
ATOM 16067 N N . LYS B 1 931 ? 34.938 -115.625 -58.281 1 81.81 931 LYS B N 1
ATOM 16068 C CA . LYS B 1 931 ? 35.406 -114.25 -58.469 1 81.81 931 LYS B CA 1
ATOM 16069 C C . LYS B 1 931 ? 34.594 -113.25 -57.688 1 81.81 931 LYS B C 1
ATOM 16071 O O . LYS B 1 931 ? 33.375 -113.188 -57.812 1 81.81 931 LYS B O 1
ATOM 16076 N N . ASP B 1 932 ? 35.156 -112.375 -56.906 1 80.62 932 ASP B N 1
ATOM 16077 C CA . ASP B 1 932 ? 34.562 -111.25 -56.156 1 80.62 932 ASP B CA 1
ATOM 16078 C C . ASP B 1 932 ? 33.312 -111.75 -55.406 1 80.62 932 ASP B C 1
ATOM 16080 O O . ASP B 1 932 ? 32.25 -111.125 -55.5 1 80.62 932 ASP B O 1
ATOM 16084 N N . SER B 1 933 ? 33.406 -112.875 -54.531 1 83.38 933 SER B N 1
ATOM 16085 C CA . SER B 1 933 ? 32.375 -113.438 -53.656 1 83.38 933 SER B CA 1
ATOM 16086 C C . SER B 1 933 ? 31.219 -114 -54.469 1 83.38 933 SER B C 1
ATOM 16088 O O . SER B 1 933 ? 30.078 -114.062 -53.969 1 83.38 933 SER B O 1
ATOM 16090 N N . LEU B 1 934 ? 31.562 -114.312 -55.719 1 87.31 934 LEU B N 1
ATOM 16091 C CA . LEU B 1 934 ? 30.594 -114.938 -56.625 1 87.31 934 LEU B CA 1
ATOM 16092 C C . LEU B 1 934 ? 31.109 -116.312 -57.094 1 87.31 934 LEU B C 1
ATOM 16094 O O . LEU B 1 934 ? 32.25 -116.438 -57.5 1 87.31 934 LEU B O 1
ATOM 16098 N N . LEU B 1 935 ? 30.344 -117.25 -56.938 1 91.25 935 LEU B N 1
ATOM 16099 C CA . LEU B 1 935 ? 30.609 -118.562 -57.562 1 91.25 935 LEU B CA 1
ATOM 16100 C C . LEU B 1 935 ? 30.172 -118.625 -59 1 91.25 935 LEU B C 1
ATOM 16102 O O . LEU B 1 935 ? 29.031 -118.25 -59.312 1 91.25 935 LEU B O 1
ATOM 16106 N N . LEU B 1 936 ? 31.094 -118.875 -59.906 1 91.75 936 LEU B N 1
ATOM 16107 C CA . LEU B 1 936 ? 30.812 -119 -61.344 1 91.75 936 LEU B CA 1
ATOM 16108 C C . LEU B 1 936 ? 30.875 -120.5 -61.781 1 91.75 936 LEU B C 1
ATOM 16110 O O . LEU B 1 936 ? 31.859 -121.188 -61.5 1 91.75 936 LEU B O 1
ATOM 16114 N N . ILE B 1 937 ? 29.828 -121.062 -62.406 1 92 937 ILE B N 1
ATOM 16115 C CA . ILE B 1 937 ? 29.781 -122.375 -62.969 1 92 937 ILE B CA 1
ATOM 16116 C C . ILE B 1 937 ? 29.562 -122.312 -64.438 1 92 937 ILE B C 1
ATOM 16118 O O . ILE B 1 937 ? 28.641 -121.688 -64.938 1 92 937 ILE B O 1
ATOM 16122 N N . HIS B 1 938 ? 30.438 -122.938 -65.188 1 92.69 938 HIS B N 1
ATOM 16123 C CA . HIS B 1 938 ? 30.328 -123.062 -66.688 1 92.69 938 HIS B CA 1
ATOM 16124 C C . HIS B 1 938 ? 30.062 -124.5 -67.125 1 92.69 938 HIS B C 1
ATOM 16126 O O . HIS B 1 938 ? 30.75 -125.438 -66.688 1 92.69 938 HIS B O 1
ATOM 16132 N N . ILE B 1 939 ? 29.062 -124.688 -67.875 1 91.69 939 ILE B N 1
ATOM 16133 C CA . ILE B 1 939 ? 28.766 -126 -68.562 1 91.69 939 ILE B CA 1
ATOM 16134 C C . ILE B 1 939 ? 28.719 -125.812 -70.062 1 91.69 939 ILE B C 1
ATOM 16136 O O . ILE B 1 939 ? 27.859 -125.125 -70.562 1 91.69 939 ILE B O 1
ATOM 16140 N N . ILE B 1 940 ? 29.703 -126.375 -70.75 1 91.44 940 ILE B N 1
ATOM 16141 C CA . ILE B 1 940 ? 29.859 -126.25 -72.188 1 91.44 940 ILE B CA 1
ATOM 16142 C C . ILE B 1 940 ? 29.703 -127.625 -72.875 1 91.44 940 ILE B C 1
ATOM 16144 O O . ILE B 1 940 ? 30.391 -128.5 -72.5 1 91.44 940 ILE B O 1
ATOM 16148 N N . ASP B 1 941 ? 28.812 -127.688 -73.812 1 89.69 941 ASP B N 1
ATOM 16149 C CA . ASP B 1 941 ? 28.656 -128.875 -74.625 1 89.69 941 ASP B CA 1
ATOM 16150 C C . ASP B 1 941 ? 28.906 -128.625 -76.062 1 89.69 941 ASP B C 1
ATOM 16152 O O . ASP B 1 941 ? 28.875 -127.5 -76.5 1 89.69 941 ASP B O 1
ATOM 16156 N N . ASN B 1 942 ? 29.297 -129.625 -76.938 1 89 942 ASN B N 1
ATOM 16157 C CA . ASN B 1 942 ? 29.438 -129.5 -78.375 1 89 942 ASN B CA 1
ATOM 16158 C C . ASN B 1 942 ? 28.406 -130.25 -79.125 1 89 942 ASN B C 1
ATOM 16160 O O . ASN B 1 942 ? 28.734 -130.875 -80.125 1 89 942 ASN B O 1
ATOM 16164 N N . GLY B 1 943 ? 27.203 -130.375 -78.562 1 87.88 943 GLY B N 1
ATOM 16165 C CA . GLY B 1 943 ? 26.109 -131.125 -79.188 1 87.88 943 GLY B CA 1
ATOM 16166 C C . GLY B 1 943 ? 25.375 -130.375 -80.25 1 87.88 943 GLY B C 1
ATOM 16167 O O . GLY B 1 943 ? 25.969 -129.625 -81 1 87.88 943 GLY B O 1
ATOM 16168 N N . ILE B 1 944 ? 24.109 -130.625 -80.375 1 85.94 944 ILE B N 1
ATOM 16169 C CA . ILE B 1 944 ? 23.297 -130 -81.438 1 85.94 944 ILE B CA 1
ATOM 16170 C C . ILE B 1 944 ? 23.062 -128.5 -81.25 1 85.94 944 ILE B C 1
ATOM 16172 O O . ILE B 1 944 ? 22.703 -127.875 -82.25 1 85.94 944 ILE B O 1
ATOM 16176 N N . GLY B 1 945 ? 23.312 -128 -80.125 1 86.81 945 GLY B N 1
ATOM 16177 C CA . GLY B 1 945 ? 23.125 -126.625 -79.812 1 86.81 945 GLY B CA 1
ATOM 16178 C C . GLY B 1 945 ? 21.656 -126.25 -79.688 1 86.81 945 GLY B C 1
ATOM 16179 O O . GLY B 1 945 ? 20.766 -126.938 -80.125 1 86.81 945 GLY B O 1
ATOM 16180 N N . MET B 1 946 ? 21.359 -125.125 -79 1 81.69 946 MET B N 1
ATOM 16181 C CA . MET B 1 946 ? 20.031 -124.562 -78.812 1 81.69 946 MET B CA 1
ATOM 16182 C C . MET B 1 946 ? 19.688 -123.562 -79.938 1 81.69 946 MET B C 1
ATOM 16184 O O . MET B 1 946 ? 20.531 -122.75 -80.375 1 81.69 946 MET B O 1
ATOM 16188 N N . LYS B 1 947 ? 18.469 -123.562 -80.312 1 83.94 947 LYS B N 1
ATOM 16189 C CA . LYS B 1 947 ? 18.016 -122.625 -81.312 1 83.94 947 LYS B CA 1
ATOM 16190 C C . LYS B 1 947 ? 17.969 -121.188 -80.75 1 83.94 947 LYS B C 1
ATOM 16192 O O . LYS B 1 947 ? 17.734 -121.062 -79.5 1 83.94 947 LYS B O 1
ATOM 16197 N N . GLU B 1 948 ? 18.234 -120.438 -81.688 1 82.44 948 GLU B N 1
ATOM 16198 C CA . GLU B 1 948 ? 18.312 -119 -81.312 1 82.44 948 GLU B CA 1
ATOM 16199 C C . GLU B 1 948 ? 17.062 -118.562 -80.562 1 82.44 948 GLU B C 1
ATOM 16201 O O . GLU B 1 948 ? 17.141 -117.812 -79.625 1 82.44 948 GLU B O 1
ATOM 16206 N N . GLN B 1 949 ? 16 -119.062 -81 1 80.38 949 GLN B N 1
ATOM 16207 C CA . GLN B 1 949 ? 14.734 -118.688 -80.375 1 80.38 949 GLN B CA 1
ATOM 16208 C C . GLN B 1 949 ? 14.664 -119.125 -78.938 1 80.38 949 GLN B C 1
ATOM 16210 O O . GLN B 1 949 ? 14.117 -118.438 -78.062 1 80.38 949 GLN B O 1
ATOM 16215 N N . PHE B 1 950 ? 15.312 -120.25 -78.625 1 79.44 950 PHE B N 1
ATOM 16216 C CA . PHE B 1 950 ? 15.289 -120.75 -77.312 1 79.44 950 PHE B CA 1
ATOM 16217 C C . PHE B 1 950 ? 16.312 -120.062 -76.438 1 79.44 950 PHE B C 1
ATOM 16219 O O . PHE B 1 950 ? 16.062 -119.75 -75.25 1 79.44 950 PHE B O 1
ATOM 16226 N N . LEU B 1 951 ? 17.359 -119.688 -77 1 85.12 951 LEU B N 1
ATOM 16227 C CA . LEU B 1 951 ? 18.375 -118.938 -76.312 1 85.12 951 LEU B CA 1
ATOM 16228 C C . LEU B 1 951 ? 17.797 -117.625 -75.812 1 85.12 951 LEU B C 1
ATOM 16230 O O . LEU B 1 951 ? 17.969 -117.25 -74.688 1 85.12 951 LEU B O 1
ATOM 16234 N N . ASP B 1 952 ? 17.125 -117 -76.688 1 81.94 952 ASP B N 1
ATOM 16235 C CA . ASP B 1 952 ? 16.531 -115.688 -76.375 1 81.94 952 ASP B CA 1
ATOM 16236 C C . ASP B 1 952 ? 15.453 -115.875 -75.312 1 81.94 952 ASP B C 1
ATOM 16238 O O . ASP B 1 952 ? 15.352 -115 -74.438 1 81.94 952 ASP B O 1
ATOM 16242 N N . TYR B 1 953 ? 14.766 -116.875 -75.312 1 79.62 953 TYR B N 1
ATOM 16243 C CA . TYR B 1 953 ? 13.656 -117.062 -74.438 1 79.62 953 TYR B CA 1
ATOM 16244 C C . TYR B 1 953 ? 14.148 -117.312 -73 1 79.62 953 TYR B C 1
ATOM 16246 O O . TYR B 1 953 ? 13.672 -116.625 -72.062 1 79.62 953 TYR B O 1
ATOM 16254 N N . TYR B 1 954 ? 15.102 -118.062 -72.875 1 81.38 954 TYR B N 1
ATOM 16255 C CA . TYR B 1 954 ? 15.562 -118.375 -71.5 1 81.38 954 TYR B CA 1
ATOM 16256 C C . TYR B 1 954 ? 16.359 -117.25 -70.938 1 81.38 954 TYR B C 1
ATOM 16258 O O . TYR B 1 954 ? 16.266 -116.938 -69.688 1 81.38 954 TYR B O 1
ATOM 16266 N N . ASN B 1 955 ? 17 -116.562 -71.75 1 83.12 955 ASN B N 1
ATOM 16267 C CA . ASN B 1 955 ? 17.719 -115.375 -71.25 1 83.12 955 ASN B CA 1
ATOM 16268 C C . ASN B 1 955 ? 16.75 -114.25 -70.875 1 83.12 955 ASN B C 1
ATOM 16270 O O . ASN B 1 955 ? 16.984 -113.562 -69.875 1 83.12 955 ASN B O 1
ATOM 16274 N N . LYS B 1 956 ? 15.625 -114.188 -71.438 1 78.38 956 LYS B N 1
ATOM 16275 C CA . LYS B 1 956 ? 14.617 -113.188 -71.125 1 78.38 956 LYS B CA 1
ATOM 16276 C C . LYS B 1 956 ? 13.867 -113.625 -69.812 1 78.38 956 LYS B C 1
ATOM 16278 O O . LYS B 1 956 ? 13.547 -112.75 -69 1 78.38 956 LYS B O 1
ATOM 16283 N N . LEU B 1 957 ? 13.641 -114.812 -69.688 1 74.62 957 LEU B N 1
ATOM 16284 C CA . LEU B 1 957 ? 12.961 -115.312 -68.5 1 74.62 957 LEU B CA 1
ATOM 16285 C C . LEU B 1 957 ? 13.75 -115 -67.25 1 74.62 957 LEU B C 1
ATOM 16287 O O . LEU B 1 957 ? 13.164 -114.688 -66.188 1 74.62 957 LEU B O 1
ATOM 16291 N N . ASN B 1 958 ? 14.945 -115.188 -67.312 1 73.81 958 ASN B N 1
ATOM 16292 C CA . ASN B 1 958 ? 15.82 -114.875 -66.125 1 73.81 958 ASN B CA 1
ATOM 16293 C C . ASN B 1 958 ? 15.742 -113.375 -65.812 1 73.81 958 ASN B C 1
ATOM 16295 O O . ASN B 1 958 ? 15.875 -113 -64.625 1 73.81 958 ASN B O 1
ATOM 16299 N N . ASN B 1 959 ? 15.445 -112.438 -66.75 1 68.56 959 ASN B N 1
ATOM 16300 C CA . ASN B 1 959 ? 15.438 -111 -66.438 1 68.56 959 ASN B CA 1
ATOM 16301 C C . ASN B 1 959 ? 14.039 -110.5 -66.125 1 68.56 959 ASN B C 1
ATOM 16303 O O . ASN B 1 959 ? 13.766 -109.312 -66.188 1 68.56 959 ASN B O 1
ATOM 16307 N N . ASN B 1 960 ? 13.117 -111.375 -65.438 1 59.53 960 ASN B N 1
ATOM 16308 C CA . ASN B 1 960 ? 11.812 -111.125 -64.875 1 59.53 960 ASN B CA 1
ATOM 16309 C C . ASN B 1 960 ? 10.852 -110.438 -65.875 1 59.53 960 ASN B C 1
ATOM 16311 O O . ASN B 1 960 ? 10.109 -109.562 -65.5 1 59.53 960 ASN B O 1
ATOM 16315 N N . HIS B 1 961 ? 10.891 -110.75 -67.188 1 53.91 961 HIS B N 1
ATOM 16316 C CA . HIS B 1 961 ? 9.914 -110.125 -68.062 1 53.91 961 HIS B CA 1
ATOM 16317 C C . HIS B 1 961 ? 8.578 -110.875 -68 1 53.91 961 HIS B C 1
ATOM 16319 O O . HIS B 1 961 ? 8.531 -112.062 -68.188 1 53.91 961 HIS B O 1
ATOM 16325 N N . PRO B 1 962 ? 7.406 -110.312 -67.438 1 49.91 962 PRO B N 1
ATOM 16326 C CA . PRO B 1 962 ? 6.09 -110.875 -67.125 1 49.91 962 PRO B CA 1
ATOM 16327 C C . PRO B 1 962 ? 5.504 -111.688 -68.25 1 49.91 962 PRO B C 1
ATOM 16329 O O . PRO B 1 962 ? 4.672 -112.562 -68 1 49.91 962 PRO B O 1
ATOM 16332 N N . ASP B 1 963 ? 5.711 -111.312 -69.438 1 46.78 963 ASP B N 1
ATOM 16333 C CA . ASP B 1 963 ? 4.809 -111.688 -70.562 1 46.78 963 ASP B CA 1
ATOM 16334 C C . ASP B 1 963 ? 5.062 -113.125 -71 1 46.78 963 ASP B C 1
ATOM 16336 O O . ASP B 1 963 ? 4.598 -113.562 -72.062 1 46.78 963 ASP B O 1
ATOM 16340 N N . THR B 1 964 ? 5.953 -113.938 -70.5 1 49.19 964 THR B N 1
ATOM 16341 C CA . THR B 1 964 ? 6.223 -115.125 -71.375 1 49.19 964 THR B CA 1
ATOM 16342 C C . THR B 1 964 ? 5.508 -116.375 -70.812 1 49.19 964 THR B C 1
ATOM 16344 O O . THR B 1 964 ? 5.934 -116.938 -69.75 1 49.19 964 THR B O 1
ATOM 16347 N N . THR B 1 965 ? 4.262 -116.5 -70.875 1 48.06 965 THR B N 1
ATOM 16348 C CA . THR B 1 965 ? 3.445 -117.688 -70.562 1 48.06 965 THR B CA 1
ATOM 16349 C C . THR B 1 965 ? 3.809 -118.875 -71.438 1 48.06 965 THR B C 1
ATOM 16351 O O . THR B 1 965 ? 3.207 -119.062 -72.5 1 48.06 965 THR B O 1
ATOM 16354 N N . SER B 1 966 ? 4.996 -119.188 -71.75 1 50.94 966 SER B N 1
ATOM 16355 C CA . SER B 1 966 ? 5.18 -120.25 -72.75 1 50.94 966 SER B CA 1
ATOM 16356 C C . SER B 1 966 ? 5.031 -121.625 -72.125 1 50.94 966 SER B C 1
ATOM 16358 O O . SER B 1 966 ? 5.266 -121.812 -70.938 1 50.94 966 SER B O 1
ATOM 16360 N N . SER B 1 967 ? 4.477 -122.625 -72.875 1 54.62 967 SER B N 1
ATOM 16361 C CA . SER B 1 967 ? 4.188 -124 -72.625 1 54.62 967 SER B CA 1
ATOM 16362 C C . SER B 1 967 ? 5.445 -124.75 -72.25 1 54.62 967 SER B C 1
ATOM 16364 O O . SER B 1 967 ? 6.504 -124.625 -72.875 1 54.62 967 SER B O 1
ATOM 16366 N N . PHE B 1 968 ? 5.434 -125.375 -70.938 1 55.69 968 PHE B N 1
ATOM 16367 C CA . PHE B 1 968 ? 6.527 -126.188 -70.5 1 55.69 968 PHE B CA 1
ATOM 16368 C C . PHE B 1 968 ? 6.762 -127.312 -71.5 1 55.69 968 PHE B C 1
ATOM 16370 O O . PHE B 1 968 ? 7.773 -128 -71.438 1 55.69 968 PHE B O 1
ATOM 16377 N N . LYS B 1 969 ? 5.754 -127.625 -72.5 1 52.09 969 LYS B N 1
ATOM 16378 C CA . LYS B 1 969 ? 5.824 -128.75 -73.438 1 52.09 969 LYS B CA 1
ATOM 16379 C C . LYS B 1 969 ? 7.012 -128.625 -74.375 1 52.09 969 LYS B C 1
ATOM 16381 O O . LYS B 1 969 ? 7.703 -129.625 -74.688 1 52.09 969 LYS B O 1
ATOM 16386 N N . THR B 1 970 ? 7.094 -127.5 -75 1 54.62 970 THR B N 1
ATOM 16387 C CA . THR B 1 970 ? 8.109 -127.25 -76 1 54.62 970 THR B CA 1
ATOM 16388 C C . THR B 1 970 ? 9.438 -126.875 -75.375 1 54.62 970 THR B C 1
ATOM 16390 O O . THR B 1 970 ? 10.508 -127.125 -75.938 1 54.62 970 THR B O 1
ATOM 16393 N N . LYS B 1 971 ? 9.32 -126.312 -74.125 1 60.81 971 LYS B N 1
ATOM 16394 C CA . LYS B 1 971 ? 10.547 -125.625 -73.688 1 60.81 971 LYS B CA 1
ATOM 16395 C C . LYS B 1 971 ? 11.125 -126.375 -72.438 1 60.81 971 LYS B C 1
ATOM 16397 O O . LYS B 1 971 ? 12.312 -126.188 -72.125 1 60.81 971 LYS B O 1
ATOM 16402 N N . GLY B 1 972 ? 10.523 -127.5 -71.938 1 62.09 972 GLY B N 1
ATOM 16403 C CA . GLY B 1 972 ? 10.977 -128.375 -70.875 1 62.09 972 GLY B CA 1
ATOM 16404 C C . GLY B 1 972 ? 10.883 -127.688 -69.5 1 62.09 972 GLY B C 1
ATOM 16405 O O . GLY B 1 972 ? 11.062 -126.438 -69.438 1 62.09 972 GLY B O 1
ATOM 16406 N N . LEU B 1 973 ? 10.594 -128.25 -68.5 1 63.78 973 LEU B N 1
ATOM 16407 C CA . LEU B 1 973 ? 10.43 -127.75 -67.125 1 63.78 973 LEU B CA 1
ATOM 16408 C C . LEU B 1 973 ? 11.789 -127.562 -66.438 1 63.78 973 LEU B C 1
ATOM 16410 O O . LEU B 1 973 ? 11.93 -126.688 -65.562 1 63.78 973 LEU B O 1
ATOM 16414 N N . GLY B 1 974 ? 12.742 -128.25 -67 1 71.44 974 GLY B N 1
ATOM 16415 C CA . GLY B 1 974 ? 14.016 -128.375 -66.312 1 71.44 974 GLY B CA 1
ATOM 16416 C C . GLY B 1 974 ? 14.703 -127 -66.25 1 71.44 974 GLY B C 1
ATOM 16417 O O . GLY B 1 974 ? 15.102 -126.562 -65.125 1 71.44 974 GLY B O 1
ATOM 16418 N N . LEU B 1 975 ? 14.758 -126.312 -67.312 1 80.06 975 LEU B N 1
ATOM 16419 C CA . LEU B 1 975 ? 15.477 -125.062 -67.312 1 80.06 975 LEU B CA 1
ATOM 16420 C C . LEU B 1 975 ? 14.656 -123.938 -66.688 1 80.06 975 LEU B C 1
ATOM 16422 O O . LEU B 1 975 ? 15.211 -123 -66.062 1 80.06 975 LEU B O 1
ATOM 16426 N N . HIS B 1 976 ? 13.32 -124.125 -66.625 1 75.19 976 HIS B N 1
ATOM 16427 C CA . HIS B 1 976 ? 12.484 -123.188 -65.875 1 75.19 976 HIS B CA 1
ATOM 16428 C C . HIS B 1 976 ? 12.711 -123.312 -64.375 1 75.19 976 HIS B C 1
ATOM 16430 O O . HIS B 1 976 ? 12.781 -122.312 -63.656 1 75.19 976 HIS B O 1
ATOM 16436 N N . LEU B 1 977 ? 12.922 -124.5 -63.938 1 73.31 977 LEU B N 1
ATOM 16437 C CA . LEU B 1 977 ? 13.203 -124.75 -62.531 1 73.31 977 LEU B CA 1
ATOM 16438 C C . LEU B 1 977 ? 14.562 -124.188 -62.125 1 73.31 977 LEU B C 1
ATOM 16440 O O . LEU B 1 977 ? 14.695 -123.625 -61.062 1 73.31 977 LEU B O 1
ATOM 16444 N N . VAL B 1 978 ? 15.469 -124.438 -63 1 80.69 978 VAL B N 1
ATOM 16445 C CA . VAL B 1 978 ? 16.812 -123.938 -62.719 1 80.69 978 VAL B CA 1
ATOM 16446 C C . VAL B 1 978 ? 16.75 -122.375 -62.531 1 80.69 978 VAL B C 1
ATOM 16448 O O . VAL B 1 978 ? 17.328 -121.875 -61.594 1 80.69 978 VAL B O 1
ATOM 16451 N N . ILE B 1 979 ? 16.062 -121.688 -63.375 1 81 979 ILE B N 1
ATOM 16452 C CA . ILE B 1 979 ? 16.016 -120.25 -63.312 1 81 979 ILE B CA 1
ATOM 16453 C C . ILE B 1 979 ? 15.305 -119.812 -62.031 1 81 979 ILE B C 1
ATOM 16455 O O . ILE B 1 979 ? 15.766 -118.875 -61.344 1 81 979 ILE B O 1
ATOM 16459 N N . GLN B 1 980 ? 14.352 -120.5 -61.594 1 74.69 980 GLN B N 1
ATOM 16460 C CA . GLN B 1 980 ? 13.617 -120.125 -60.375 1 74.69 980 GLN B CA 1
ATOM 16461 C C . GLN B 1 980 ? 14.445 -120.438 -59.156 1 74.69 980 GLN B C 1
ATOM 16463 O O . GLN B 1 980 ? 14.445 -119.625 -58.188 1 74.69 980 GLN B O 1
ATOM 16468 N N . LEU B 1 981 ? 15.094 -121.562 -59.094 1 77.56 981 LEU B N 1
ATOM 16469 C CA . LEU B 1 981 ? 15.938 -121.875 -57.969 1 77.56 981 LEU B CA 1
ATOM 16470 C C . LEU B 1 981 ? 17.125 -120.938 -57.844 1 77.56 981 LEU B C 1
ATOM 16472 O O . LEU B 1 981 ? 17.531 -120.562 -56.719 1 77.56 981 LEU B O 1
ATOM 16476 N N . LEU B 1 982 ? 17.578 -120.562 -59 1 82.88 982 LEU B N 1
ATOM 16477 C CA . LEU B 1 982 ? 18.688 -119.562 -58.969 1 82.88 982 LEU B CA 1
ATOM 16478 C C . LEU B 1 982 ? 18.219 -118.25 -58.438 1 82.88 982 LEU B C 1
ATOM 16480 O O . LEU B 1 982 ? 18.953 -117.562 -57.688 1 82.88 982 LEU B O 1
ATOM 16484 N N . LYS B 1 983 ? 17.031 -117.875 -58.688 1 79.62 983 LYS B N 1
ATOM 16485 C CA . LYS B 1 983 ? 16.5 -116.688 -58.125 1 79.62 983 LYS B CA 1
ATOM 16486 C C . LYS B 1 983 ? 16.375 -116.75 -56.594 1 79.62 983 LYS B C 1
ATOM 16488 O O . LYS B 1 983 ? 16.656 -115.812 -55.875 1 79.62 983 LYS B O 1
ATOM 16493 N N . LYS B 1 984 ? 16.094 -117.812 -56.062 1 77.19 984 LYS B N 1
ATOM 16494 C CA . LYS B 1 984 ? 16.031 -118.062 -54.625 1 77.19 984 LYS B CA 1
ATOM 16495 C C . LYS B 1 984 ? 17.406 -117.938 -54 1 77.19 984 LYS B C 1
ATOM 16497 O O . LYS B 1 984 ? 17.547 -117.5 -52.844 1 77.19 984 LYS B O 1
ATOM 16502 N N . LEU B 1 985 ? 18.422 -118.312 -54.812 1 80.56 985 LEU B N 1
ATOM 16503 C CA . LEU B 1 985 ? 19.797 -118.25 -54.344 1 80.56 985 LEU B CA 1
ATOM 16504 C C . LEU B 1 985 ? 20.375 -116.875 -54.625 1 80.56 985 LEU B C 1
ATOM 16506 O O . LEU B 1 985 ? 21.578 -116.625 -54.438 1 80.56 985 LEU B O 1
ATOM 16510 N N . ASN B 1 986 ? 19.484 -115.875 -55.125 1 82.44 986 ASN B N 1
ATOM 16511 C CA . ASN B 1 986 ? 19.906 -114.562 -55.562 1 82.44 986 ASN B CA 1
ATOM 16512 C C . ASN B 1 986 ? 20.984 -114.688 -56.656 1 82.44 986 ASN B C 1
ATOM 16514 O O . ASN B 1 986 ? 21.906 -113.875 -56.688 1 82.44 986 ASN B O 1
ATOM 16518 N N . GLY B 1 987 ? 20.922 -115.812 -57.531 1 85.12 987 GLY B N 1
ATOM 16519 C CA . GLY B 1 987 ? 21.875 -116.062 -58.594 1 85.12 987 GLY B CA 1
ATOM 16520 C C . GLY B 1 987 ? 21.328 -115.688 -59.969 1 85.12 987 GLY B C 1
ATOM 16521 O O . GLY B 1 987 ? 20.188 -115.188 -60.094 1 85.12 987 GLY B O 1
ATOM 16522 N N . ASN B 1 988 ? 22.219 -115.75 -60.969 1 86.75 988 ASN B N 1
ATOM 16523 C CA . ASN B 1 988 ? 21.906 -115.438 -62.344 1 86.75 988 ASN B CA 1
ATOM 16524 C C . ASN B 1 988 ? 22.359 -116.562 -63.281 1 86.75 988 ASN B C 1
ATOM 16526 O O . ASN B 1 988 ? 23.328 -117.312 -63 1 86.75 988 ASN B O 1
ATOM 16530 N N . ILE B 1 989 ? 21.672 -116.75 -64.5 1 88.62 989 ILE B N 1
ATOM 16531 C CA . ILE B 1 989 ? 22.031 -117.75 -65.5 1 88.62 989 ILE B CA 1
ATOM 16532 C C . ILE B 1 989 ? 22.016 -117.125 -66.875 1 88.62 989 ILE B C 1
ATOM 16534 O O . ILE B 1 989 ? 21.188 -116.25 -67.188 1 88.62 989 ILE B O 1
ATOM 16538 N N . SER B 1 990 ? 22.938 -117.375 -67.688 1 89.5 990 SER B N 1
ATOM 16539 C CA . SER B 1 990 ? 22.984 -116.938 -69.062 1 89.5 990 SER B CA 1
ATOM 16540 C C . SER B 1 990 ? 23.266 -118.125 -70 1 89.5 990 SER B C 1
ATOM 16542 O O . SER B 1 990 ? 23.984 -119.062 -69.625 1 89.5 990 SER B O 1
ATOM 16544 N N . PHE B 1 991 ? 22.672 -118.188 -71.188 1 89.94 991 PHE B N 1
ATOM 16545 C CA . PHE B 1 991 ? 22.828 -119.188 -72.25 1 89.94 991 PHE B CA 1
ATOM 16546 C C . PHE B 1 991 ? 23.453 -118.562 -73.438 1 89.94 991 PHE B C 1
ATOM 16548 O O . PHE B 1 991 ? 23.016 -117.5 -73.938 1 89.94 991 PHE B O 1
ATOM 16555 N N . GLU B 1 992 ? 24.562 -119.188 -74 1 88.56 992 GLU B N 1
ATOM 16556 C CA . GLU B 1 992 ? 25.234 -118.688 -75.188 1 88.56 992 GLU B CA 1
ATOM 16557 C C . GLU B 1 992 ? 25.531 -119.875 -76.125 1 88.56 992 GLU B C 1
ATOM 16559 O O . GLU B 1 992 ? 25.609 -121 -75.688 1 88.56 992 GLU B O 1
ATOM 16564 N N . LYS B 1 993 ? 25.734 -119.625 -77.375 1 87.31 993 LYS B N 1
ATOM 16565 C CA . LYS B 1 993 ? 26.141 -120.625 -78.375 1 87.31 993 LYS B CA 1
ATOM 16566 C C . LYS B 1 993 ? 27.625 -120.938 -78.188 1 87.31 993 LYS B C 1
ATOM 16568 O O . LYS B 1 993 ? 28.453 -120.062 -78 1 87.31 993 LYS B O 1
ATOM 16573 N N . ASN B 1 994 ? 27.906 -122.25 -78.188 1 83.75 994 ASN B N 1
ATOM 16574 C CA . ASN B 1 994 ? 29.297 -122.688 -78.188 1 83.75 994 ASN B CA 1
ATOM 16575 C C . ASN B 1 994 ? 29.797 -122.812 -79.625 1 83.75 994 ASN B C 1
ATOM 16577 O O . ASN B 1 994 ? 29.047 -123.125 -80.562 1 83.75 994 ASN B O 1
ATOM 16581 N N . GLN B 1 995 ? 30.906 -122.438 -80.125 1 82.75 995 GLN B N 1
ATOM 16582 C CA . GLN B 1 995 ? 31.547 -122.5 -81.438 1 82.75 995 GLN B CA 1
ATOM 16583 C C . GLN B 1 995 ? 32.5 -123.688 -81.5 1 82.75 995 GLN B C 1
ATOM 16585 O O . GLN B 1 995 ? 33.312 -123.938 -80.562 1 82.75 995 GLN B O 1
ATOM 16590 N N . PRO B 1 996 ? 32.406 -124.5 -82.438 1 79.19 996 PRO B N 1
ATOM 16591 C CA . PRO B 1 996 ? 31.594 -124.438 -83.688 1 79.19 996 PRO B CA 1
ATOM 16592 C C . PRO B 1 996 ? 30.156 -124.875 -83.5 1 79.19 996 PRO B C 1
ATOM 16594 O O . PRO B 1 996 ? 29.281 -124.562 -84.312 1 79.19 996 PRO B O 1
ATOM 16597 N N . LYS B 1 997 ? 29.953 -125.938 -82.5 1 84.12 997 LYS B N 1
ATOM 16598 C CA . LYS B 1 997 ? 28.609 -126.438 -82.312 1 84.12 997 LYS B CA 1
ATOM 16599 C C . LYS B 1 997 ? 28.359 -126.688 -80.812 1 84.12 997 LYS B C 1
ATOM 16601 O O . LYS B 1 997 ? 29.281 -127.062 -80.125 1 84.12 997 LYS B O 1
ATOM 16606 N N . GLY B 1 998 ? 27.156 -126.5 -80.312 1 89.94 998 GLY B N 1
ATOM 16607 C CA . GLY B 1 998 ? 26.766 -126.812 -78.938 1 89.94 998 GLY B CA 1
ATOM 16608 C C . GLY B 1 998 ? 26.281 -125.562 -78.188 1 89.94 998 GLY B C 1
ATOM 16609 O O . GLY B 1 998 ? 25.969 -124.562 -78.75 1 89.94 998 GLY B O 1
ATOM 16610 N N . THR B 1 999 ? 26.172 -125.688 -76.75 1 91 999 THR B N 1
ATOM 16611 C CA . THR B 1 999 ? 25.641 -124.625 -75.938 1 91 999 THR B CA 1
ATOM 16612 C C . THR B 1 999 ? 26.578 -124.375 -74.75 1 91 999 THR B C 1
ATOM 16614 O O . THR B 1 999 ? 27.188 -125.312 -74.188 1 91 999 THR B O 1
ATOM 16617 N N . HIS B 1 1000 ? 26.75 -123.062 -74.375 1 93.5 1000 HIS B N 1
ATOM 16618 C CA . HIS B 1 1000 ? 27.484 -122.625 -73.188 1 93.5 1000 HIS B CA 1
ATOM 16619 C C . HIS B 1 1000 ? 26.531 -122 -72.188 1 93.5 1000 HIS B C 1
ATOM 16621 O O . HIS B 1 1000 ? 25.859 -121 -72.438 1 93.5 1000 HIS B O 1
ATOM 16627 N N . VAL B 1 1001 ? 26.484 -122.688 -71.062 1 91.94 1001 VAL B N 1
ATOM 16628 C CA . VAL B 1 1001 ? 25.656 -122.188 -69.938 1 91.94 1001 VAL B CA 1
ATOM 16629 C C . VAL B 1 1001 ? 26.562 -121.625 -68.875 1 91.94 1001 VAL B C 1
ATOM 16631 O O . VAL B 1 1001 ? 27.516 -122.25 -68.438 1 91.94 1001 VAL B O 1
ATOM 16634 N N . GLU B 1 1002 ? 26.297 -120.375 -68.375 1 92.62 1002 GLU B N 1
ATOM 16635 C CA . GLU B 1 1002 ? 27.016 -119.75 -67.312 1 92.62 1002 GLU B CA 1
ATOM 16636 C C . GLU B 1 1002 ? 26.078 -119.375 -66.125 1 92.62 1002 GLU B C 1
ATOM 16638 O O . GLU B 1 1002 ? 25.047 -118.75 -66.375 1 92.62 1002 GLU B O 1
ATOM 16643 N N . ILE B 1 1003 ? 26.422 -119.812 -64.938 1 91.94 1003 ILE B N 1
ATOM 16644 C CA . ILE B 1 1003 ? 25.672 -119.562 -63.75 1 91.94 1003 ILE B CA 1
ATOM 16645 C C . ILE B 1 1003 ? 26.531 -118.75 -62.781 1 91.94 1003 ILE B C 1
ATOM 16647 O O . ILE B 1 1003 ? 27.719 -119 -62.625 1 91.94 1003 ILE B O 1
ATOM 16651 N N . SER B 1 1004 ? 25.969 -117.75 -62.156 1 91.62 1004 SER B N 1
ATOM 16652 C CA . SER B 1 1004 ? 26.609 -117 -61.094 1 91.62 1004 SER B CA 1
ATOM 16653 C C . SER B 1 1004 ? 25.781 -117 -59.812 1 91.62 1004 SER B C 1
ATOM 16655 O O . SER B 1 1004 ? 24.578 -116.75 -59.844 1 91.62 1004 SER B O 1
ATOM 16657 N N . ILE B 1 1005 ? 26.312 -117.312 -58.656 1 89.12 1005 ILE B N 1
ATOM 16658 C CA . ILE B 1 1005 ? 25.656 -117.375 -57.375 1 89.12 1005 ILE B CA 1
ATOM 16659 C C . ILE B 1 1005 ? 26.453 -116.625 -56.312 1 89.12 1005 ILE B C 1
ATOM 16661 O O . ILE B 1 1005 ? 27.672 -116.812 -56.188 1 89.12 1005 ILE B O 1
ATOM 16665 N N . PRO B 1 1006 ? 25.828 -115.688 -55.531 1 85.75 1006 PRO B N 1
ATOM 16666 C CA . PRO B 1 1006 ? 26.562 -115 -54.469 1 85.75 1006 PRO B CA 1
ATOM 16667 C C . PRO B 1 1006 ? 26.969 -115.938 -53.344 1 85.75 1006 PRO B C 1
ATOM 16669 O O . PRO B 1 1006 ? 26.203 -116.812 -52.938 1 85.75 1006 PRO B O 1
ATOM 16672 N N . THR B 1 1007 ? 28.203 -116 -52.969 1 80.31 1007 THR B N 1
ATOM 16673 C CA . THR B 1 1007 ? 28.703 -116.75 -51.844 1 80.31 1007 THR B CA 1
ATOM 16674 C C . THR B 1 1007 ? 28.969 -115.875 -50.625 1 80.31 1007 THR B C 1
ATOM 16676 O O . THR B 1 1007 ? 29.156 -114.688 -50.812 1 80.31 1007 THR B O 1
ATOM 16679 N N . LEU B 1 1008 ? 28.484 -116.25 -49.406 1 70.25 1008 LEU B N 1
ATOM 16680 C CA . LEU B 1 1008 ? 28.828 -115.438 -48.25 1 70.25 1008 LEU B CA 1
ATOM 16681 C C . LEU B 1 1008 ? 30.344 -115.25 -48.125 1 70.25 1008 LEU B C 1
ATOM 16683 O O . LEU B 1 1008 ? 31.109 -116.188 -48.375 1 70.25 1008 LEU B O 1
ATOM 16687 N N . ALA B 1 1009 ? 30.688 -114.062 -48.375 1 52.06 1009 ALA B N 1
ATOM 16688 C CA . ALA B 1 1009 ? 32.062 -113.75 -48.062 1 52.06 1009 ALA B CA 1
ATOM 16689 C C . ALA B 1 1009 ? 32.531 -114.438 -46.812 1 52.06 1009 ALA B C 1
ATOM 16691 O O . ALA B 1 1009 ? 31.844 -114.5 -45.781 1 52.06 1009 ALA B O 1
ATOM 16692 N N . GLN B 1 1010 ? 33.438 -115.688 -47.031 1 44.25 1010 GLN B N 1
ATOM 16693 C CA . GLN B 1 1010 ? 34.188 -115.938 -45.812 1 44.25 1010 GLN B CA 1
ATOM 16694 C C . GLN B 1 1010 ? 34.906 -114.688 -45.281 1 44.25 1010 GLN B C 1
ATOM 16696 O O . GLN B 1 1010 ? 35.438 -113.938 -46.062 1 44.25 1010 GLN B O 1
#

Radius of gyration: 73.64 Å; Cα contacts (8 Å, |Δi|>4): 4327; chains: 2; bounding box: 117×232×142 Å

Nearest PDB structures (foldseek):
  7zp0-assembly1_A  TM=7.371E-01  e=9.885E-11  Escherichia coli 'BL21-Gold(DE3)pLysS AG'
  6dk7-assembly1_A  TM=7.307E-01  e=6.542E-10  Pseudomonas aeruginosa
  7n0e-assembly1_B  TM=6.920E-01  e=1.817E-09  Pseudomonas aeruginosa
  8g3a-assembly1_E  TM=5.148E-01  e=4.815E-10  Bacillus subtilis subsp. subtilis str. 168
  9eut-assembly1_B  TM=5.719E-01  e=2.118E-09  Pseudomonas aeruginosa

InterPro domains:
  IPR003594 Histidine kinase/HSP90-like ATPase domain [PF02518] (903-1007)
  IPR003594 Histidine kinase/HSP90-like ATPase domain [SM00387] (899-1009)
  IPR005467 Histidine kinase domain [PS50109] (795-1009)
  IPR011110 Two component regulator propeller [PF07494] (33-56)
  IPR013783 Immunoglobulin-like fold [G3DSA:2.60.40.10] (611-731)
  IPR015943 WD40/YVTN repeat-like-containing domain superfamily [G3DSA:2.130.10.10] (26-326)
  IPR015943 WD40/YVTN repeat-like-containing domain superfamily [G3DSA:2.130.10.10] (329-609)
  IPR036097 Signal transduction histidine kinase, dimerisation/phosphoacceptor domain superfamily [SSF47384] (775-848)
  IPR036322 WD40-repeat-containing domain superfamily [SSF50978] (235-501)
  IPR036890 Histidine kinase/HSP90-like ATPase superfamily [G3DSA:3.30.565.10] (858-1006)
  IPR036890 Histidine kinase/HSP90-like ATPase superfamily [SSF55874] (856-1007)

pLDDT: mean 84.56, std 12.5, range [24.73, 97.88]

Sequence (2020 aa):
MIMKRLLLSFCLCHFLLFFGQQYSSFWYNTDNGLPQNSIKDIIKDKYGFIWLSTDGGIVRYDGKNFLTYKNLKLSNFNFLYFSGNVKKDSLVISNARGSEYLVITKRKITILRENSPSIKNETYNFKYKNKEYILFNKNNSQSIITYPFKAFIRCESGIYLLEEGKNIIYLDRTFKTEKTIPIPFYLKNLVNLFGFGDTLFLRDHSKKSIIKIENGEVSHFISDDPLYIDPLSRIYWLPTLNQNFIINKGKIYLSELKDGKLKASFIIKIKGSDIDMSSISSLYFDKENNLIYIGTVNKGLDIIKLANFSTPELSPAVEYRVQYSMLPFSKDQIINLQGRIYDKKSLVKDYHFNTLDESSMIYDHDHNILFSNNNGKIYRRYANSCYQKYDYLKLSQFPYLIFKDRGYYMLTLSDENLSSYFLNIYENDCFEKVNHTFMFKNYINSVKHIDSDQILVGCTDGLYLVSKSQQSIKKISTGILDIKKITSTNDGNIWIITRGKGFYLLKSNRLIKMPYDENGYLSYPHEVLKDKKGFLWIPSNNGLFKVPEKKLLEYAINNKTKVFYYRFTKDDGFKINEFNGSGASSSFVELQNGDFVLPSMDGYVFFNPLKVNTYYPKKNDIYIERIKDKTNGSDFTPINDTLHLKNDLEETFIYIDIPYFSNNDNLHIDAKLQDGDEITTNWEPVKDRIYNLNPLPPGDYTLNIRALISPDNHFTYKKIFIHVPPLFYQTLWFRIFIIVILISIITLIIISRTRFLKTENDELKKIVQEKSSELKETQDMLKSESEYQKNLIQTINHDITTPIRYLSMMSQKLVETNSPKLQKQYFNMIHKSSEELYKFTLNLKNYTELFNSQTPTFQEEEYFIFNLIEEKKSLFKEIALQNQTVIYNNSEKNIKLQVNKTILMVIIHNLIDNAVKNTYEGEIMISTSTKDSLLLIHIIDNGIGMKEQFLDYYNKLNNNHPDTTSSFKTKGLGLHLVIQLLKKLNGNISFEKNQPKGTHVEISIPTLAQMIMKRLLLSFCLCHFLLFFGQQYSSFWYNTDNGLPQNSIKDIIKDKYGFIWLSTDGGIVRYDGKNFLTYKNLKLSNFNFLYFSGNVKKDSLVISNARGSEYLVITKRKITILRENSPSIKNETYNFKYKNKEYILFNKNNSQSIITYPFKAFIRCESGIYLLEEGKNIIYLDRTFKTEKTIPIPFYLKNLVNLFGFGDTLFLRDHSKKSIIKIENGEVSHFISDDPLYIDPLSRIYWLPTLNQNFIINKGKIYLSELKDGKLKASFIIKIKGSDIDMSSISSLYFDKENNLIYIGTVNKGLDIIKLANFSTPELSPAVEYRVQYSMLPFSKDQIINLQGRIYDKKSLVKDYHFNTLDESSMIYDHDHNILFSNNNGKIYRRYANSCYQKYDYLKLSQFPYLIFKDRGYYMLTLSDENLSSYFLNIYENDCFEKVNHTFMFKNYINSVKHIDSDQILVGCTDGLYLVSKSQQSIKKISTGILDIKKITSTNDGNIWIITRGKGFYLLKSNRLIKMPYDENGYLSYPHEVLKDKKGFLWIPSNNGLFKVPEKKLLEYAINNKTKVFYYRFTKDDGFKINEFNGSGASSSFVELQNGDFVLPSMDGYVFFNPLKVNTYYPKKNDIYIERIKDKTNGSDFTPINDTLHLKNDLEETFIYIDIPYFSNNDNLHIDAKLQDGDEITTNWEPVKDRIYNLNPLPPGDYTLNIRALISPDNHFTYKKIFIHVPPLFYQTLWFRIFIIVILISIITLIIISRTRFLKTENDELKKIVQEKSSELKETQDMLKSESEYQKNLIQTINHDITTPIRYLSMMSQKLVETNSPKLQKQYFNMIHKSSEELYKFTLNLKNYTELFNSQTPTFQEEEYFIFNLIEEKKSLFKEIALQNQTVIYNNSEKNIKLQVNKTILMVIIHNLIDNAVKNTYEGEIMISTSTKDSLLLIHIIDNGIGMKEQFLDYYNKLNNNHPDTTSSFKTKGLGLHLVIQLLKKLNGNISFEKNQPKGTHVEISIPTLAQ

Foldseek 3Di:
DVPVVVPVVVPPPCPVPPQAFFWFKDFDAVVHADPHQFWQEWDAAPLGWIWTFDQQAIWIHQQHHIDGDNPDPDPGRHKHYWDDARVVQWIWIAHDPQQWIWTGHPNDTDIDGCPDPVCVVPGQWDDDPNAIAGEDQKAFLPDQDAPPHWHWYAAPQFIWTAGAQAWIWTAGPVSPDIATHPDGDHSVQSQQWAAAHQKIWGEDLVVLWIWIAHSNDIDTDDAPDSQSNDPQWGKIHHHNRRWIWIDHPQWIWTWDQDPNHIDTHTQGGHDCVVDPPSFWNYWDQDVVQQWIWTGGRHRHIMIMHRFQKAFEDEDPPPPAFFAAFWAFDAQAWIAGPQGWIDGRYHTPDGLGVVAPDHAFWDAFPQRWIWTFHQVQKIKTFHVVVVRNDIDIDHDQWRWGHWDDAPQKIWTWTAHPVRQKIKIFIGNHDVPPDTLAIDIDRFGWFAWYALDPFWIWTFGQQAIWIAGSVVRDIGGQDDHGWGWFAWDAEPVSWIKTQTAQQAIFTQDPSDTHGFDAAPVRQRSAWADWYAAPVQWIWTQGQAFIKIARPVQRVVCSVPVPRDAAIDGHGCNNRNPGRGFYYTRYPRQWDQGNVQWIWHTGSGGIMIHRPVPDDDAFFDAPSKDWFWKDFPVVPDDIDTDDQEAEDEQPTAKMKTAIRGNDNDDCSNKWKWKDKDFPPRPPTDTDTDPPRIDIDGRDAAGKMKMKMWIAGDSVRDIHIGIHIYGYHDDPCRDPVNVVVVVVVVVVVVVVVVVVVVVVVVVVVVVVVVVVVVVVVVVVVVVVVVVVVVLVVVLVVVQLVLQLVVLVVLLVVLVVVLVVDPDPVSNVVSVVVNVVSVVVSVVVVVLVVLLCVVVVPPQDQFAPDKDWPLVLLVVLLVVCVVLLVVLLEHEDEAEDRPDIFRGRSSLVSLLSNLVVVVQSVFAHNWYWYWYWDDDPQKIKIKIWHQGQADDPVLQVVLQVVLVVDPPDSDHCNVNPCSSVSSSVSCVVQVKGWHWDADPPGTIMIMIMGGGPDD/DVPVVVVVVVVPPCPVPPQAFFWFKDFDAPVHADPHQFWQEWDAAPLGWIWTFDQQAIWIHQQHHIDGDNPDPDPGRHWHYWDDARVVQWIWIAHPVQQWIWIGHPNDTDIDGCPDPVCVVPGQWDDDPNAIAGEDQKAFLPDQDDPPHKHWYAAPQFIWTAGAQAWIWTAGPVSPDIATHPDGDHSVQSQQWAAAHQKIWGEDLVVLWIWIAGSRDIDTDDAPDSLSNDPQWGKIHHHNRRWIWIDHPQWIWTWDQDPNHIDTHTQGGHDCVVDPPSQWNYWDQDPVQQWIWTGGRHRHIMIMHRFQKAFEDEDPPPPAFFAAFWAFDAQAWIAGPQGWIDGRYHTPDGLGVVAPDHAFWDAFPQRWIWTFHQVQKIKTFHVVVVRNDIDIDHDQWRWGHWDDAPQKIWTWTAHPVNQKIKIFIGNHDVPPDTLAIDIDRFGWFAWYDLDPFWMWTFGQQAIWIAGSVVRDIGTQDDHGWGWFAWDAEPVSWIKTQTAQQAIFTQDPSDTHGFDAAPVRQRSAWADWYAAPVQWIWTQGQFFIKIAHPVQRVVCSVPVPRDAAIDTHGVNNRNPGRGFYYTRYPRQWDQGNVQWIWHTGSGGIMIHRPVPDDDAFFDAPSKDWFWKDFPVVPDDIDTDDQEAEDEQPTAKMKTAIRGNDNDDCSNKWKWKDKDFDPRPPTDTDTDPPRIDIDGRDAAGKMKMKMWIAGDSVRDIHIGIHIYGYHDDPCRDPVNVVVVVVVVVVVVVCVVVVVVVVVVVVVVVVVVVVVVVVVVVVVVVVVVVVVVVVVVLVVVLLVLQLVVLVVVLVVLVVVLVVDDDPVSNVVSVVVNVVSVVVSVVVVVLVVLLCVVVVPPPDQFAPDKDWVLVLLVVLQVVCVVLLVVLLEEEEEAEDRPDIFRGDSSLVSLLSNLVVVVQSVFAHNWYWYWYWDDDPQKIKIKIWHQGAADDPVLQVVLQVVLVVDPPPSDHCNVNPCSSVSSSVSCVVQVKGKHWDADPPGTIMIMIMGGGPDD

Secondary structure (DSSP, 8-state):
--THHHHHHTTT----------EEEEEE-GGGT-S-S-EEEEEE-TTS-EEEEETTEEEEE-SS-EEE------S---EEEEEEETTTTEEEEEEGGGSEEEEEETTEEEEEETT-GGGGGG-SEEEETTEEEEE-----SS----TT--EEEE-SSEEEEE-TTEEEEEEETTS--EEEEEEEE-GGGGGGEEEETTEEEEEETTTTEEEEEETTEEEEE--S-GGGT-TT-EEEEETTTTEEEEEETTEEEEEEEETTEEEEEEEEE--TTT--GGGEEEEEEETTTTEEEEEESSS-EEEEEEPS-B-PBPPTT--------EEE-SSS-EEETTSEEE-SSBEEEE----------EEE-TTS-EEEE-TTSEEEEE-GGGTT--EEEEE-SSEEEEEEEETTEEEEEEE-TTSS-EEEEEESSTT--S-SEEEEESS-EEEEEESSSSEEEEEESS-EEEEETTTTEEEE---SS--EEEEEE-TTS-EEEEESSS-EEEEETTEEEEPPP-TT-GGGSB---EE-TTSEEEEEETTEEEEEEHHHHHHHHHHS------EEE-GGGT-S-S-B---SSGGG-EE-TTS-EEEEETTEEEEE-TTT-----PPTT--EEEEEEESTTTT--EE--SEEE--TT---EEEEEE----S-GGG--EEEEEEETTB-----EEPSTTEEEE----SEEEEEEEEEE-STTS-EEEEEEEEEEPPPGGGSHHHHHHHHHHHHHHHHHHHHHHHHHHHHHHHHHHHHHHHHHHHHHHHHHHHHHHHHHHHHHHHHHHHHHHHHHHHHHHHHHHHHH---HHHHHHHHHHHHHHHHHHHHHHHHHHHHHHHHHS---SEEEEEEEHHHHHHHHHHHHHHHHHHTT-EEEE---TT-EEEE-HHHHHHHHHHHHHHHHHT--SSEEEEEEEEETTEEEEEEEE-SS---HHHHHHHHHHHTT-TT----HHHH-HHHHHHHHHHHHTT-EEEEEEPSSSSEEEEEEEE----/--SHHHHHHHHH----------EEEEEE-GGGT-S-S-EEEEEE-TTS-EEEEETTEEEEE-SS-EEE------S---EEEEEEETTTTEEEEEETTSSEEEEEETTEEEEEETT-GGGGGG-SEEEETTEEEEE-----SS----TT--EEEE-SSEEEEE-TTEEEEEEETTS--EEEEEEEE-GGGGGGEEEETTEEEEEETTTTEEEEEETTEEEEE--S-GGGT-TT-EEEEETTTTEEEEEETTEEEEEEEETTEEEEEEEEE--TTT--GGGEEEEEEETTTTEEEEEESSS-EEEEEEPS-B-PBPPTT--------EEE-SSS-EEETTSEEE-SSBEEEE----------EEE-TTS-EEEE-TTSEEEEE-GGGTT--EEEEE-SSEEEEEEEETTEEEEEEE-TTSS-EEEEEESSTT--S-SEEEEESS-EEEEEESSSSEEEEEESS-EEEEETTTTEEEE---SS--EEEEEE-TTS-EEEEESSS-EEEEETTEEEEPPP-TT-GGGS----EE-TTSEEEEEETTEEEEEEHHHHHHHHHHS------EEE-GGGT-S-S-B---SSGGG-EE-TTS-EEEEETTEEEEE-TTT-----PPTT--EEEEEEESTTTT--EE--SEEE--TT---EEEEEE----S-GGG--EEEEEEETT------EEPSTTEEEE----SEEEEEEEEEE-STTS-EEEEEEEEEEPPPGGGSHHHHHHHHHHHHHHHHHHHHHHHHHHHHHHHHHHHHHHHHHHHHHHHHHHHHHHHHHHHHHHHHHHHHHHHHHHHHHHHHHHHHH---HHHHHHHHHHHHHHHHHHHHHHHHHHHHHHHHHS---SEEEEEEEHHHHHHHHHHHHHHHHHHTT-EEEE---TT-EEEE-HHHHHHHHHHHHHHHHHT-SSSEEEEEEEEETTEEEEEEEE-SS---HHHHHHHHHHHTT-TT----HHHH-HHHHHHHHHHHHTT-EEEEEEPSSSSEEEEEEEE----

Organism: NCBI:txid2305228